Protein 7NN3 (pdb70)

Radius of gyration: 39.18 Å; Cα contacts (8 Å, |Δi|>4): 3468; chains: 4; bounding box: 88×76×135 Å

B-factor: mean 32.14, std 11.38, range [14.44, 96.77]

Secondary structure (DSSP, 8-state):
---GGG---------TTB-TTS-B--SGGGHHHHHHHHHHHHIIIII-PPP-GGG-EEEEEEETTEEEEEEEETTEEEEEEEEEE---GGGS--SSEEEEEEES-SEEE-TTT--EEE-HHHHHHTT-EEEEE-HHHHS-SSTT--SHHHHHS---SSTTT---HHHHHHHHHHHHHHHHHTTSSTTEEEEEEEEEEETHHHHHHHHHHHH-TT-SEEEEES--TTTTS-SS---TT-EETTEE--PPPPHHHHHSTTTGGGS-TTGGG-SSGGGSS--HHHHHHTTTTSEEEEEEETT-GGG-HHHHHHHHHHHHHHHHHTT-GGGEEEEEESSSSS--HHHHHHHHHHHHHHHH-PPPSS-TT--SSPPPTTT----PPP-/--PPPTTB-TTS-B--STTHHHHHHHHHHHHHIIIII-PPP--TT-EEEEEEETTEEEEEEEETTEEEEEEEEEE---GGGS--SSEEEEEEES--EEEETTTTEEEE-HHHHHHTT-EEEEE-HHHHS-SSTT--SHHHHHS---SSGGG---HHHHHHHHHHHHHHHHHTTS-TTEEEEEEEEEEETHHHHHHHHHHHH-TT-SEEEEES--TTTTS-SS---TT-EETTEE--PPPPHHHHHSTTTGGGS-TTGGG-S-GGGSS--HHHHHHTTTTSEEEEEEETT-GGG-HHHHHHHHHHHHHHHHHTT-GGGEEEEEESS-SS--HHHHHHHHHHHHHHHH-PPPSS-TT--SS---TTT------/-PPPPTTB-TTS-B--SGGGHHHHHHHHHHHHIIIII-PPP-GGGEEEEEEEETTEEEEEEEETTEEEEEEEEEE---GGGS-PSSEEEEEEES--EEEETTTTEEEE-HHHHHHTT-EEEEE-HHHHS-SSTT--SHHHHHS---SSGGG---HHHHHHHHHHHHHHHHHTTS-TTEEEEEEEEEEETHHHHHHHHHHHH-TT-SEEEEES--TTTTS-SS---TT-EETTEE--PPPPHHHHHSTTTGGGS-TTGGG-S-GGGSS--HHHHHHTTTTSEEEEEEETT-GGG-HHHHHHHHHHHHHHHHHTT-GGGEEEEEESS-SS--HHHHHHHHHHHHHHHH-PPPSS-TT--SS---TTT-------/---GGG------PPPTTB-TTS-B--STTHHHHHHHHHHHHHIIIII-PPP-GGG-EEEEEEETTEEEEEEEETTEEEEEEEEEE---GGGS--SSEEEEEEES-SEEE-TTT--EEETHHHHHHTT-EEEEE-HHHHS-SSTT--SHHHHHS---SSTTT---HHHHHHHHHHHHHHHHHTTSSTTEEEEEEEEEEETHHHHHHHHHHHH-TT-SEEEEES--TTTTS-SS---TT-EETTEE--PPPPHHHHHSTTTGGGS-TTGGG-S-GGGSS--HHHHHHTTTTSEEEEEEETT-GGG-HHHHHHHHHHHHHHHHHTT-GGGEEEEEESSSSS--HHHHHHHHHHHHHHHH-----S--S--SS---TTT------

CATH classification: 3.40.50.1820

Structure (mmCIF, N/CA/C/O backbone):
data_7NN3
#
_entry.id   7NN3
#
_cell.length_a   99.058
_cell.length_b   116.901
_cell.length_c   160.394
_cell.angle_alpha   90.000
_cell.angle_beta   90.000
_cell.angle_gamma   90.000
#
_symmetry.space_group_name_H-M   'P 21 21 21'
#
loop_
_entity.id
_entity.type
_entity.pdbx_description
1 polymer Beta-xylanase
2 non-polymer 'TRIETHYLENE GLYCOL'
3 non-polymer 1,2-ETHANEDIOL
4 non-polymer DI(HYDROXYETHYL)ETHER
5 non-polymer 'ACETATE ION'
6 water water
#
loop_
_atom_site.group_PDB
_atom_site.id
_atom_site.type_symbol
_atom_site.label_atom_id
_atom_site.label_alt_id
_atom_site.label_comp_id
_atom_site.label_asym_id
_atom_site.label_entity_id
_atom_site.label_seq_id
_atom_site.pdbx_PDB_ins_code
_atom_site.Cartn_x
_atom_site.Cartn_y
_atom_site.Cartn_z
_atom_site.occupancy
_atom_site.B_iso_or_equiv
_atom_site.auth_seq_id
_atom_site.auth_comp_id
_atom_site.auth_asym_id
_atom_site.auth_atom_id
_atom_site.pdbx_PDB_model_num
ATOM 1 N N . SER A 1 12 ? 8.08308 -0.81259 70.27087 1.000 46.82112 12 SER A N 1
ATOM 2 C CA . SER A 1 12 ? 7.99850 0.59018 70.65971 1.000 56.02198 12 SER A CA 1
ATOM 3 C C . SER A 1 12 ? 9.38245 1.16133 71.00128 1.000 46.75839 12 SER A C 1
ATOM 4 O O . SER A 1 12 ? 9.51039 2.10533 71.80007 1.000 42.64190 12 SER A O 1
ATOM 7 N N . GLU A 1 13 ? 10.42305 0.60303 70.38077 1.000 39.15891 13 GLU A N 1
ATOM 8 C CA . GLU A 1 13 ? 11.76710 1.12482 70.58263 1.000 35.39711 13 GLU A CA 1
ATOM 9 C C . GLU A 1 13 ? 12.18215 2.16040 69.54041 1.000 29.59561 13 GLU A C 1
ATOM 10 O O . GLU A 1 13 ? 13.24793 2.75979 69.68832 1.000 26.15655 13 GLU A O 1
ATOM 16 N N . ASN A 1 14 ? 11.36956 2.41477 68.51631 1.000 29.91453 14 ASN A N 1
ATOM 17 C CA . ASN A 1 14 ? 11.65789 3.50635 67.58355 1.000 25.30416 14 ASN A CA 1
ATOM 18 C C . ASN A 1 14 ? 11.41479 4.84004 68.28401 1.000 23.48820 14 ASN A C 1
ATOM 19 O O . ASN A 1 14 ? 10.26120 5.23295 68.49982 1.000 24.99776 14 ASN A O 1
ATOM 24 N N . LEU A 1 15 ? 12.49379 5.55051 68.63035 1.000 24.07773 15 LEU A N 1
ATOM 25 C CA . LEU A 1 15 ? 12.34074 6.76626 69.42337 1.000 25.74219 15 LEU A CA 1
ATOM 26 C C . LEU A 1 15 ? 11.65694 7.90344 68.67379 1.000 26.70820 15 LEU A C 1
ATOM 27 O O . LEU A 1 15 ? 11.27864 8.88545 69.31833 1.000 25.61045 15 LEU A O 1
ATOM 32 N N . TYR A 1 16 ? 11.51459 7.82590 67.34244 1.000 26.41075 16 TYR A N 1
ATOM 33 C CA . TYR A 1 16 ? 10.78209 8.87901 66.63836 1.000 18.07992 16 TYR A CA 1
ATOM 34 C C . TYR A 1 16 ? 9.35514 8.99566 67.15433 1.000 24.69930 16 TYR A C 1
ATOM 35 O O . TYR A 1 16 ? 8.73450 10.05718 67.04407 1.000 23.47550 16 TYR A O 1
ATOM 44 N N . PHE A 1 17 ? 8.81701 7.91524 67.71069 1.000 26.37068 17 PHE A N 1
ATOM 45 C CA . PHE A 1 17 ? 7.41791 7.86195 68.11103 1.000 26.52389 17 PHE A CA 1
ATOM 46 C C . PHE A 1 17 ? 7.25744 7.71859 69.61633 1.000 26.77799 17 PHE A C 1
ATOM 47 O O . PHE A 1 17 ? 6.18040 7.34713 70.09102 1.000 26.66826 17 PHE A O 1
ATOM 55 N N . GLN A 1 18 ? 8.30212 8.01677 70.38343 1.000 24.65741 18 GLN A N 1
ATOM 56 C CA . GLN A 1 18 ? 8.24617 7.87710 71.83288 1.000 26.20496 18 GLN A CA 1
ATOM 57 C C . GLN A 1 18 ? 8.36672 9.20530 72.57459 1.000 26.61175 18 GLN A C 1
ATOM 58 O O . GLN A 1 18 ? 8.47200 9.20597 73.80748 1.000 26.17086 18 GLN A O 1
ATOM 64 N N . GLY A 1 19 ? 8.38469 10.32636 71.86176 1.000 25.43493 19 GLY A N 1
ATOM 65 C CA . GLY A 1 19 ? 8.66989 11.59506 72.49740 1.000 24.03492 19 GLY A CA 1
ATOM 66 C C . GLY A 1 19 ? 7.54330 12.05965 73.40325 1.000 28.19780 19 GLY A C 1
ATOM 67 O O . GLY A 1 19 ? 6.38245 11.69671 73.23950 1.000 23.09831 19 GLY A O 1
ATOM 68 N N . HIS A 1 20 ? 7.89758 12.90301 74.37447 1.000 22.23366 20 HIS A N 1
ATOM 69 C CA . HIS A 1 20 ? 6.91844 13.46495 75.29604 1.000 23.16501 20 HIS A CA 1
ATOM 70 C C . HIS A 1 20 ? 7.47221 14.78355 75.82220 1.000 27.06593 20 HIS A C 1
ATOM 71 O O . HIS A 1 20 ? 8.62372 14.82231 76.25106 1.000 22.13669 20 HIS A O 1
ATOM 78 N N . ILE A 1 21 ? 6.67302 15.85226 75.79302 1.000 22.61117 21 ILE A N 1
ATOM 79 C CA . ILE A 1 21 ? 7.13015 17.18262 76.19196 1.000 20.18933 21 ILE A CA 1
ATOM 80 C C . ILE A 1 21 ? 6.37698 17.64066 77.44010 1.000 26.70476 21 ILE A C 1
ATOM 81 O O . ILE A 1 21 ? 5.14334 17.72373 77.42935 1.000 27.24061 21 ILE A O 1
ATOM 86 N N . GLU A 1 22 ? 7.11738 17.94860 78.50557 1.000 22.51983 22 GLU A N 1
ATOM 87 C CA . GLU A 1 22 ? 6.60336 18.65906 79.67429 1.000 28.96766 22 GLU A CA 1
ATOM 88 C C . GLU A 1 22 ? 7.08711 20.11065 79.63826 1.000 30.87013 22 GLU A C 1
ATOM 89 O O . GLU A 1 22 ? 8.11331 20.42454 79.03459 1.000 31.14177 22 GLU A O 1
ATOM 95 N N . THR A 1 23 ? 6.36386 21.00380 80.31322 1.000 30.38877 23 THR A N 1
ATOM 96 C CA . THR A 1 23 ? 6.90472 22.34879 80.49045 1.000 28.12008 23 THR A CA 1
ATOM 97 C C . THR A 1 23 ? 7.84369 22.31910 81.68067 1.000 26.22948 23 THR A C 1
ATOM 98 O O . THR A 1 23 ? 7.40390 22.06229 82.80252 1.000 30.12008 23 THR A O 1
ATOM 102 N N . LEU A 1 24 ? 9.12149 22.59320 81.44953 1.000 28.00058 24 LEU A N 1
ATOM 103 C CA . LEU A 1 24 ? 10.07937 22.67395 82.54079 1.000 31.55400 24 LEU A CA 1
ATOM 104 C C . LEU A 1 24 ? 10.24405 24.13304 82.92502 1.000 27.90883 24 LEU A C 1
ATOM 105 O O . LEU A 1 24 ? 10.74444 24.92364 82.10690 1.000 27.15660 24 LEU A O 1
ATOM 110 N N . PRO A 1 25 ? 9.84238 24.54241 84.12678 1.000 31.06745 25 PRO A N 1
ATOM 111 C CA . PRO A 1 25 ? 9.92959 25.96160 84.48448 1.000 24.88219 25 PRO A CA 1
ATOM 112 C C . PRO A 1 25 ? 11.31264 26.52816 84.18960 1.000 28.60816 25 PRO A C 1
ATOM 113 O O . PRO A 1 25 ? 12.33661 25.95847 84.58081 1.000 28.18640 25 PRO A O 1
ATOM 117 N N . ASP A 1 26 ? 11.33467 27.65407 83.47175 1.000 24.28798 26 ASP A N 1
ATOM 118 C CA . ASP A 1 26 ? 12.56818 28.19847 82.91145 1.000 23.93255 26 ASP A CA 1
ATOM 119 C C . ASP A 1 26 ? 13.41096 28.84037 84.01177 1.000 28.49844 26 ASP A C 1
ATOM 120 O O . ASP A 1 26 ? 12.95760 29.76962 84.69181 1.000 27.60097 26 ASP A O 1
ATOM 125 N N . SER A 1 27 ? 14.63815 28.34746 84.17821 1.000 24.50369 27 SER A N 1
ATOM 126 C CA . SER A 1 27 ? 15.57429 28.97532 85.10519 1.000 25.30520 27 SER A CA 1
ATOM 127 C C . SER A 1 27 ? 15.87387 30.41470 84.71221 1.000 24.81406 27 SER A C 1
ATOM 128 O O . SER A 1 27 ? 16.13959 31.25186 85.58149 1.000 23.43678 27 SER A O 1
ATOM 131 N N . PHE A 1 28 ? 15.85703 30.71307 83.41246 1.000 19.66680 28 PHE A N 1
ATOM 132 C CA . PHE A 1 28 ? 16.27249 32.01099 82.90204 1.000 25.29851 28 PHE A CA 1
ATOM 133 C C . PHE A 1 28 ? 15.10920 32.98380 82.70676 1.000 29.88882 28 PHE A C 1
ATOM 134 O O . PHE A 1 28 ? 15.26418 33.98339 81.99572 1.000 26.92092 28 PHE A O 1
ATOM 142 N N . THR A 1 29 ? 13.95798 32.72112 83.31722 1.000 23.86871 29 THR A N 1
ATOM 143 C CA . THR A 1 29 ? 12.84374 33.66457 83.32208 1.000 26.96213 29 THR A CA 1
ATOM 144 C C . THR A 1 29 ? 12.58958 34.12060 84.75464 1.000 31.69367 29 THR A C 1
ATOM 145 O O . THR A 1 29 ? 12.30414 33.29479 85.62933 1.000 28.59110 29 THR A O 1
ATOM 149 N N . PHE A 1 30 ? 12.70433 35.42844 84.99252 1.000 27.95476 30 PHE A N 1
ATOM 150 C CA . PHE A 1 30 ? 12.41101 35.98755 86.30318 1.000 29.06489 30 PHE A CA 1
ATOM 151 C C . PHE A 1 30 ? 10.95205 35.74596 86.68705 1.000 29.63821 30 PHE A C 1
ATOM 152 O O . PHE A 1 30 ? 10.08577 35.50592 85.84100 1.000 30.78782 30 PHE A O 1
ATOM 160 N N . TYR A 1 31 ? 10.67540 35.85699 87.99010 1.000 32.88291 31 TYR A N 1
ATOM 161 C CA . TYR A 1 31 ? 9.30629 35.70060 88.47459 1.000 37.98325 31 TYR A CA 1
ATOM 162 C C . TYR A 1 31 ? 8.32294 36.62812 87.75297 1.000 35.13892 31 TYR A C 1
ATOM 163 O O . TYR A 1 31 ? 7.16961 36.24947 87.52124 1.000 32.49768 31 TYR A O 1
ATOM 172 N N . ASP A 1 32 ? 8.75642 37.82731 87.36905 1.000 37.51106 32 ASP A N 1
ATOM 173 C CA . ASP A 1 32 ? 7.87911 38.78724 86.69987 1.000 36.06533 32 ASP A CA 1
ATOM 174 C C . ASP A 1 32 ? 7.84650 38.62560 85.17989 1.000 41.51628 32 ASP A C 1
ATOM 175 O O . ASP A 1 32 ? 7.35088 39.52027 84.48850 1.000 39.98243 32 ASP A O 1
ATOM 180 N N . GLY A 1 33 ? 8.38198 37.52879 84.64110 1.000 38.91211 33 GLY A N 1
ATOM 181 C CA . GLY A 1 33 ? 8.29043 37.24701 83.22300 1.000 31.36603 33 GLY A CA 1
ATOM 182 C C . GLY A 1 33 ? 9.39288 37.82500 82.36513 1.000 37.68629 33 GLY A C 1
ATOM 183 O O . GLY A 1 33 ? 9.49555 37.44942 81.18795 1.000 35.94229 33 GLY A O 1
ATOM 184 N N . THR A 1 34 ? 10.21306 38.72861 82.89864 1.000 31.45822 34 THR A N 1
ATOM 185 C CA . THR A 1 34 ? 11.35676 39.21828 82.14775 1.000 36.72377 34 THR A CA 1
ATOM 186 C C . THR A 1 34 ? 12.47103 38.16955 82.16168 1.000 37.46836 34 THR A C 1
ATOM 187 O O . THR A 1 34 ? 12.43131 37.18933 82.90607 1.000 32.28347 34 THR A O 1
ATOM 191 N N . LYS A 1 35 ? 13.48119 38.38469 81.33026 1.000 35.85327 35 LYS A N 1
ATOM 192 C CA . LYS A 1 35 ? 14.47173 37.35625 81.05657 1.000 43.32282 35 LYS A CA 1
ATOM 193 C C . LYS A 1 35 ? 15.79734 37.66214 81.73868 1.000 42.61135 35 LYS A C 1
ATOM 194 O O . LYS A 1 35 ? 16.20698 38.81985 81.83789 1.000 33.43111 35 LYS A O 1
ATOM 200 N N . VAL A 1 36 ? 16.44546 36.60767 82.22721 1.000 30.72379 36 VAL A N 1
ATOM 201 C CA . VAL A 1 36 ? 17.83047 36.67988 82.67111 1.000 32.77534 36 VAL A CA 1
ATOM 202 C C . VAL A 1 36 ? 18.72454 36.82399 81.44430 1.000 38.36798 36 VAL A C 1
ATOM 203 O O . VAL A 1 36 ? 18.76577 35.94239 80.58067 1.000 35.74595 36 VAL A O 1
ATOM 207 N N . GLN A 1 37 ? 19.45045 37.92949 81.36518 1.000 32.38236 37 GLN A N 1
ATOM 208 C CA . GLN A 1 37 ? 20.26122 38.23713 80.19895 1.000 35.28391 37 GLN A CA 1
ATOM 209 C C . GLN A 1 37 ? 21.75208 38.31085 80.48701 1.000 44.51673 37 GLN A C 1
ATOM 210 O O . GLN A 1 37 ? 22.55379 37.95947 79.61947 1.000 34.72432 37 GLN A O 1
ATOM 216 N N . ARG A 1 38 ? 22.14316 38.73924 81.68045 1.000 35.39751 38 ARG A N 1
ATOM 217 C CA . ARG A 1 38 ? 23.53056 39.03098 81.99776 1.000 38.77361 38 ARG A CA 1
ATOM 218 C C . ARG A 1 38 ? 23.94365 38.24230 83.22597 1.000 31.50857 38 ARG A C 1
ATOM 219 O O . ARG A 1 38 ? 23.10935 37.90664 84.07081 1.000 33.73409 38 ARG A O 1
ATOM 227 N N . LEU A 1 39 ? 25.24690 37.97106 83.33338 1.000 32.31424 39 LEU A N 1
ATOM 228 C CA . LEU A 1 39 ? 25.76087 37.31238 84.52911 1.000 31.90717 39 LEU A CA 1
ATOM 229 C C . LEU A 1 39 ? 25.30959 38.04152 85.79206 1.000 38.11697 39 LEU A C 1
ATOM 230 O O . LEU A 1 39 ? 24.97450 37.40831 86.79926 1.000 31.37711 39 LEU A O 1
ATOM 235 N N . SER A 1 40 ? 25.27723 39.37777 85.75442 1.000 37.45222 40 SER A N 1
ATOM 236 C CA . SER A 1 40 ? 24.84604 40.13688 86.92581 1.000 35.80735 40 SER A CA 1
ATOM 237 C C . SER A 1 40 ? 23.37617 39.90470 87.27548 1.000 35.20322 40 SER A C 1
ATOM 238 O O . SER A 1 40 ? 22.96604 40.22558 88.39634 1.000 35.39820 40 SER A O 1
ATOM 241 N N . ASP A 1 41 ? 22.57360 39.35715 86.35322 1.000 30.73408 41 ASP A N 1
ATOM 242 C CA . ASP A 1 41 ? 21.19096 39.00843 86.67667 1.000 25.95253 41 ASP A CA 1
ATOM 243 C C . ASP A 1 41 ? 21.08260 37.75036 87.52877 1.000 29.14998 41 ASP A C 1
ATOM 244 O O . ASP A 1 41 ? 20.03413 37.53684 88.14504 1.000 26.59207 41 ASP A O 1
ATOM 249 N N . TRP A 1 42 ? 22.11549 36.89073 87.55352 1.000 27.70269 42 TRP A N 1
ATOM 250 C CA . TRP A 1 42 ? 21.85564 35.56436 88.11166 1.000 28.59995 42 TRP A CA 1
ATOM 251 C C . TRP A 1 42 ? 21.62755 35.60359 89.62304 1.000 30.39469 42 TRP A C 1
ATOM 252 O O . TRP A 1 42 ? 20.71745 34.92427 90.11213 1.000 26.36545 42 TRP A O 1
ATOM 263 N N . PRO A 1 43 ? 22.41520 36.35728 90.40468 1.000 30.24720 43 PRO A N 1
ATOM 264 C CA . PRO A 1 43 ? 22.17536 36.36825 91.86138 1.000 34.98230 43 PRO A CA 1
ATOM 265 C C . PRO A 1 43 ? 20.74661 36.70975 92.23612 1.000 26.94104 43 PRO A C 1
ATOM 266 O O . PRO A 1 43 ? 20.19184 36.11541 93.17221 1.000 28.62202 43 PRO A O 1
ATOM 270 N N . LYS A 1 44 ? 20.13734 37.66550 91.53199 1.000 30.33871 44 LYS A N 1
ATOM 271 C CA . LYS A 1 44 ? 18.75525 38.01949 91.82252 1.000 29.55429 44 LYS A CA 1
ATOM 272 C C . LYS A 1 44 ? 17.81435 36.87477 91.47510 1.000 28.34673 44 LYS A C 1
ATOM 273 O O . LYS A 1 44 ? 16.86135 36.60034 92.21340 1.000 25.13940 44 LYS A O 1
ATOM 279 N N . ARG A 1 45 ? 18.05605 36.19997 90.34824 1.000 23.87600 45 ARG A N 1
ATOM 280 C CA . ARG A 1 45 ? 17.20715 35.06801 89.99113 1.000 23.02039 45 ARG A CA 1
ATOM 281 C C . ARG A 1 45 ? 17.36599 33.92788 90.98841 1.000 21.05907 45 ARG A C 1
ATOM 282 O O . ARG A 1 45 ? 16.37858 33.28989 91.37151 1.000 24.62926 45 ARG A O 1
ATOM 290 N N . ALA A 1 46 ? 18.60182 33.65046 91.41557 1.000 21.04711 46 ALA A N 1
ATOM 291 C CA . ALA A 1 46 ? 18.81585 32.58619 92.39196 1.000 24.94270 46 ALA A CA 1
ATOM 292 C C . ALA A 1 46 ? 18.06277 32.86392 93.68811 1.000 31.37373 46 ALA A C 1
ATOM 293 O O . ALA A 1 46 ? 17.49612 31.94589 94.28962 1.000 23.35789 46 ALA A O 1
ATOM 295 N N . GLN A 1 47 ? 18.04537 34.12230 94.14575 1.000 24.64426 47 GLN A N 1
ATOM 296 C CA . GLN A 1 47 ? 17.30850 34.41831 95.37101 1.000 27.54509 47 GLN A CA 1
ATOM 297 C C . GLN A 1 47 ? 15.81171 34.14747 95.20339 1.000 25.00301 47 GLN A C 1
ATOM 298 O O . GLN A 1 47 ? 15.16150 33.64118 96.12874 1.000 24.27048 47 GLN A O 1
ATOM 304 N N . GLU A 1 48 ? 15.25171 34.45966 94.02612 1.000 24.43973 48 GLU A N 1
ATOM 305 C CA . GLU A 1 48 ? 13.84765 34.14702 93.75772 1.000 25.13469 48 GLU A CA 1
ATOM 306 C C . GLU A 1 48 ? 13.58961 32.65266 93.86156 1.000 23.52769 48 GLU A C 1
ATOM 307 O O . GLU A 1 48 ? 12.58671 32.22338 94.44706 1.000 24.35333 48 GLU A O 1
ATOM 313 N N . LEU A 1 49 ? 14.48386 31.84480 93.28469 1.000 25.40253 49 LEU A N 1
ATOM 314 C CA . LEU A 1 49 ? 14.31636 30.39624 93.33873 1.000 23.27546 49 LEU A CA 1
ATOM 315 C C . LEU A 1 49 ? 14.44227 29.88313 94.76308 1.000 21.22760 49 LEU A C 1
ATOM 316 O O . LEU A 1 49 ? 13.70708 28.97667 95.16444 1.000 22.18090 49 LEU A O 1
ATOM 321 N N . LYS A 1 50 ? 15.36737 30.44660 95.54602 1.000 19.98805 50 LYS A N 1
ATOM 322 C CA . LYS A 1 50 ? 15.45577 30.07054 96.95368 1.000 28.41224 50 LYS A CA 1
ATOM 323 C C . LYS A 1 50 ? 14.16722 30.39597 97.69480 1.000 25.71794 50 LYS A C 1
ATOM 324 O O . LYS A 1 50 ? 13.69855 29.60229 98.52151 1.000 22.29015 50 LYS A O 1
ATOM 330 N N . ASP A 1 51 ? 13.59693 31.57385 97.44412 1.000 24.10027 51 ASP A N 1
ATOM 331 C CA . ASP A 1 51 ? 12.33295 31.91016 98.09304 1.000 25.69888 51 ASP A CA 1
ATOM 332 C C . ASP A 1 51 ? 11.22207 30.95607 97.66545 1.000 24.15798 51 ASP A C 1
ATOM 333 O O . ASP A 1 51 ? 10.41004 30.53354 98.49281 1.000 26.55452 51 ASP A O 1
ATOM 338 N N . LEU A 1 52 ? 11.18785 30.57852 96.38440 1.000 24.52723 52 LEU A N 1
ATOM 339 C CA . LEU A 1 52 ? 10.15600 29.65471 95.91156 1.000 26.20988 52 LEU A CA 1
ATOM 340 C C . LEU A 1 52 ? 10.29819 28.28941 96.56463 1.000 22.54618 52 LEU A C 1
ATOM 341 O O . LEU A 1 52 ? 9.31009 27.69520 97.01195 1.000 21.82725 52 LEU A O 1
ATOM 346 N N . TYR A 1 53 ? 11.52589 27.77018 96.61451 1.000 19.65385 53 TYR A N 1
ATOM 347 C CA . TYR A 1 53 ? 11.74318 26.44587 97.19106 1.000 21.68400 53 TYR A CA 1
ATOM 348 C C . TYR A 1 53 ? 11.42580 26.43372 98.68432 1.000 25.04434 53 TYR A C 1
ATOM 349 O O . TYR A 1 53 ? 10.87993 25.45049 99.20245 1.000 24.29290 53 TYR A O 1
ATOM 358 N N . GLN A 1 54 ? 11.75243 27.51450 99.39432 1.000 23.87220 54 GLN A N 1
ATOM 359 C CA . GLN A 1 54 ? 11.43525 27.57128 100.81835 1.000 24.94577 54 GLN A CA 1
ATOM 360 C C . GLN A 1 54 ? 9.92911 27.63716 101.04735 1.000 27.53673 54 GLN A C 1
ATOM 361 O O . GLN A 1 54 ? 9.38121 26.89355 101.87362 1.000 26.04802 54 GLN A O 1
ATOM 367 N N . PHE A 1 55 ? 9.24012 28.52049 100.32389 1.000 23.17728 55 PHE A N 1
ATOM 368 C CA . PHE A 1 55 ? 7.81167 28.69783 100.56661 1.000 28.21421 55 PHE A CA 1
ATOM 369 C C . PHE A 1 55 ? 7.00814 27.47723 100.13164 1.000 29.30434 55 PHE A C 1
ATOM 370 O O . PHE A 1 55 ? 6.08038 27.05920 100.83533 1.000 24.79171 55 PHE A O 1
ATOM 378 N N . TYR A 1 56 ? 7.34376 26.88975 98.98015 1.000 26.67577 56 TYR A N 1
ATOM 379 C CA . TYR A 1 56 ? 6.48219 25.88597 98.36179 1.000 27.00364 56 TYR A CA 1
ATOM 380 C C . TYR A 1 56 ? 6.91364 24.44611 98.60825 1.000 27.41671 56 TYR A C 1
ATOM 381 O O . TYR A 1 56 ? 6.16131 23.53544 98.24599 1.000 25.97849 56 TYR A O 1
ATOM 390 N N . MET A 1 57 ? 8.07240 24.20457 99.22548 1.000 22.79022 57 MET A N 1
ATOM 391 C CA . MET A 1 57 ? 8.52972 22.82445 99.34465 1.000 23.37034 57 MET A CA 1
ATOM 392 C C . MET A 1 57 ? 9.22713 22.49358 100.66964 1.000 24.83455 57 MET A C 1
ATOM 393 O O . MET A 1 57 ? 8.77401 21.60962 101.40468 1.000 22.62506 57 MET A O 1
ATOM 398 N N . TYR A 1 58 ? 10.32884 23.17461 100.99535 1.000 22.55400 58 TYR A N 1
ATOM 399 C CA . TYR A 1 58 ? 11.15214 22.75208 102.12402 1.000 24.48236 58 TYR A CA 1
ATOM 400 C C . TYR A 1 58 ? 10.88601 23.51259 103.42053 1.000 22.70640 58 TYR A C 1
ATOM 401 O O . TYR A 1 58 ? 11.28494 23.03457 104.49231 1.000 24.88921 58 TYR A O 1
ATOM 410 N N . GLY A 1 59 ? 10.22867 24.66547 103.36151 1.000 24.22069 59 GLY A N 1
ATOM 411 C CA . GLY A 1 59 ? 10.22193 25.57061 104.49610 1.000 25.89963 59 GLY A CA 1
ATOM 412 C C . GLY A 1 59 ? 11.48356 26.41898 104.50197 1.000 28.19458 59 GLY A C 1
ATOM 413 O O . GLY A 1 59 ? 12.40376 26.22441 103.70457 1.000 25.71990 59 GLY A O 1
ATOM 414 N N . TYR A 1 60 ? 11.53846 27.36098 105.44459 1.000 25.02413 60 TYR A N 1
ATOM 415 C CA . TYR A 1 60 ? 12.55001 28.40984 105.44431 1.000 25.47890 60 TYR A CA 1
ATOM 416 C C . TYR A 1 60 ? 13.73884 28.04444 106.32311 1.000 30.47525 60 TYR A C 1
ATOM 417 O O . TYR A 1 60 ? 13.58079 27.51513 107.42692 1.000 32.16923 60 TYR A O 1
ATOM 426 N N . LYS A 1 61 ? 14.92726 28.30403 105.80362 1.000 25.76111 61 LYS A N 1
ATOM 427 C CA . LYS A 1 61 ? 16.13081 28.27369 106.61024 1.000 30.75623 61 LYS A CA 1
ATOM 428 C C . LYS A 1 61 ? 16.07250 29.42921 107.60909 1.000 33.55942 61 LYS A C 1
ATOM 429 O O . LYS A 1 61 ? 15.71871 30.55226 107.22366 1.000 28.01166 61 LYS A O 1
ATOM 435 N N . PRO A 1 62 ? 16.37060 29.20310 108.88749 1.000 31.65814 62 PRO A N 1
ATOM 436 C CA . PRO A 1 62 ? 16.34847 30.31631 109.84602 1.000 28.13434 62 PRO A CA 1
ATOM 437 C C . PRO A 1 62 ? 17.51434 31.26824 109.62333 1.000 33.95280 62 PRO A C 1
ATOM 438 O O . PRO A 1 62 ? 18.54314 30.93386 109.02804 1.000 29.47949 62 PRO A O 1
ATOM 442 N N . ASP A 1 63 ? 17.32287 32.48870 110.11125 1.000 38.89510 63 ASP A N 1
ATOM 443 C CA . ASP A 1 63 ? 18.35532 33.51165 110.07923 1.000 39.16683 63 ASP A CA 1
ATOM 444 C C . ASP A 1 63 ? 19.58307 33.05581 110.86531 1.000 37.57754 63 ASP A C 1
ATOM 445 O O . ASP A 1 63 ? 19.52547 32.90669 112.09067 1.000 42.26459 63 ASP A O 1
ATOM 450 N N . THR A 1 64 ? 20.70376 32.84478 110.17215 1.000 38.27214 64 THR A N 1
ATOM 451 C CA . THR A 1 64 ? 21.91163 32.33957 110.82306 1.000 39.99682 64 THR A CA 1
ATOM 452 C C . THR A 1 64 ? 22.59547 33.38986 111.70450 1.000 45.04561 64 THR A C 1
ATOM 453 O O . THR A 1 64 ? 23.35275 33.02495 112.61448 1.000 43.80963 64 THR A O 1
ATOM 457 N N . SER A 1 65 ? 22.32310 34.67748 111.47934 1.000 42.18070 65 SER A N 1
ATOM 458 C CA . SER A 1 65 ? 23.05590 35.74094 112.16222 1.000 45.19580 65 SER A CA 1
ATOM 459 C C . SER A 1 65 ? 22.81787 35.76807 113.66685 1.000 42.33483 65 SER A C 1
ATOM 460 O O . SER A 1 65 ? 23.63264 36.34402 114.39639 1.000 52.67015 65 SER A O 1
ATOM 463 N N . VAL A 1 66 ? 21.73530 35.17254 114.15445 1.000 43.19759 66 VAL A N 1
ATOM 464 C CA . VAL A 1 66 ? 21.40961 35.22423 115.57470 1.000 40.78945 66 VAL A CA 1
ATOM 465 C C . VAL A 1 66 ? 21.61412 33.86916 116.25690 1.000 43.20359 66 VAL A C 1
ATOM 466 O O . VAL A 1 66 ? 21.13195 33.65832 117.36833 1.000 45.31776 66 VAL A O 1
ATOM 470 N N . GLU A 1 67 ? 22.33487 32.95039 115.62043 1.000 38.07575 67 GLU A N 1
ATOM 471 C CA . GLU A 1 67 ? 22.73909 31.70037 116.25061 1.000 39.66610 67 GLU A CA 1
ATOM 472 C C . GLU A 1 67 ? 24.15896 31.82839 116.78771 1.000 38.76411 67 GLU A C 1
ATOM 473 O O . GLU A 1 67 ? 25.06595 32.25338 116.06557 1.000 49.88940 67 GLU A O 1
ATOM 479 N N . ASP A 1 68 ? 24.34943 31.44144 118.03977 1.000 33.21511 68 ASP A N 1
ATOM 480 C CA . ASP A 1 68 ? 25.66399 31.40602 118.67124 1.000 36.73163 68 ASP A CA 1
ATOM 481 C C . ASP A 1 68 ? 26.14485 29.95608 118.72695 1.000 33.51128 68 ASP A C 1
ATOM 482 O O . ASP A 1 68 ? 25.60572 29.14195 119.48932 1.000 34.87889 68 ASP A O 1
ATOM 487 N N . VAL A 1 69 ? 27.17527 29.63837 117.94818 1.000 30.56997 69 VAL A N 1
ATOM 488 C CA . VAL A 1 69 ? 27.67423 28.27056 117.82709 1.000 31.56688 69 VAL A CA 1
ATOM 489 C C . VAL A 1 69 ? 28.94509 28.11506 118.66404 1.000 31.50573 69 VAL A C 1
ATOM 490 O O . VAL A 1 69 ? 29.92010 28.84936 118.46666 1.000 37.64611 69 VAL A O 1
ATOM 494 N N . THR A 1 70 ? 28.94661 27.14826 119.58416 1.000 26.64054 70 THR A N 1
ATOM 495 C CA . THR A 1 70 ? 30.13076 26.74169 120.33674 1.000 30.43312 70 THR A CA 1
ATOM 496 C C . THR A 1 70 ? 30.37360 25.24807 120.14024 1.000 31.12672 70 THR A C 1
ATOM 497 O O . THR A 1 70 ? 29.55950 24.53587 119.54860 1.000 30.96815 70 THR A O 1
ATOM 501 N N . TYR A 1 71 ? 31.51313 24.76598 120.63198 1.000 29.37250 71 TYR A N 1
ATOM 502 C CA . TYR A 1 71 ? 31.91260 23.39734 120.34308 1.000 32.81647 71 TYR A CA 1
ATOM 503 C C . TYR A 1 71 ? 32.80141 22.86284 121.45029 1.000 32.84401 71 TYR A C 1
ATOM 504 O O . TYR A 1 71 ? 33.38410 23.61431 122.23265 1.000 32.07735 71 TYR A O 1
ATOM 513 N N . SER A 1 72 ? 32.92106 21.54178 121.48009 1.000 32.04047 72 SER A N 1
ATOM 514 C CA . SER A 1 72 ? 33.85660 20.86878 122.36104 1.000 32.26863 72 SER A CA 1
ATOM 515 C C . SER A 1 72 ? 34.35686 19.62324 121.64728 1.000 32.56602 72 SER A C 1
ATOM 516 O O . SER A 1 72 ? 33.58388 18.92833 120.98771 1.000 35.32909 72 SER A O 1
ATOM 519 N N . VAL A 1 73 ? 35.65210 19.35744 121.75637 1.000 29.21252 73 VAL A N 1
ATOM 520 C CA . VAL A 1 73 ? 36.27029 18.21466 121.10036 1.000 34.00233 73 VAL A CA 1
ATOM 521 C C . VAL A 1 73 ? 36.76869 17.26520 122.17679 1.000 41.21998 73 VAL A C 1
ATOM 522 O O . VAL A 1 73 ? 37.44138 17.68662 123.12318 1.000 44.56524 73 VAL A O 1
ATOM 526 N N . ASN A 1 74 ? 36.44263 15.98685 122.03237 1.000 40.50482 74 ASN A N 1
ATOM 527 C CA . ASN A 1 74 ? 36.86015 14.96567 122.99006 1.000 40.74228 74 ASN A CA 1
ATOM 528 C C . ASN A 1 74 ? 37.18905 13.70550 122.19790 1.000 41.65693 74 ASN A C 1
ATOM 529 O O . ASN A 1 74 ? 36.28426 12.99054 121.75048 1.000 39.34169 74 ASN A O 1
ATOM 534 N N . GLY A 1 75 ? 38.47580 13.43278 122.03927 1.000 35.23802 75 GLY A N 1
ATOM 535 C CA . GLY A 1 75 ? 38.88054 12.31445 121.20482 1.000 43.28494 75 GLY A CA 1
ATOM 536 C C . GLY A 1 75 ? 38.39071 12.52922 119.78366 1.000 39.13224 75 GLY A C 1
ATOM 537 O O . GLY A 1 75 ? 38.73393 13.52353 119.13503 1.000 40.74360 75 GLY A O 1
ATOM 538 N N . ASN A 1 76 ? 37.57383 11.59257 119.29351 1.000 40.58916 76 ASN A N 1
ATOM 539 C CA . ASN A 1 76 ? 37.02670 11.61622 117.94012 1.000 35.09371 76 ASN A CA 1
ATOM 540 C C . ASN A 1 76 ? 35.65687 12.28869 117.85386 1.000 34.14775 76 ASN A C 1
ATOM 541 O O . ASN A 1 76 ? 35.04245 12.28511 116.78088 1.000 34.24856 76 ASN A O 1
ATOM 546 N N . THR A 1 77 ? 35.16413 12.86560 118.94463 1.000 28.00909 77 THR A N 1
ATOM 547 C CA . THR A 1 77 ? 33.81186 13.40404 118.99931 1.000 33.80849 77 THR A CA 1
ATOM 548 C C . THR A 1 77 ? 33.87223 14.92517 119.03202 1.000 35.99445 77 THR A C 1
ATOM 549 O O .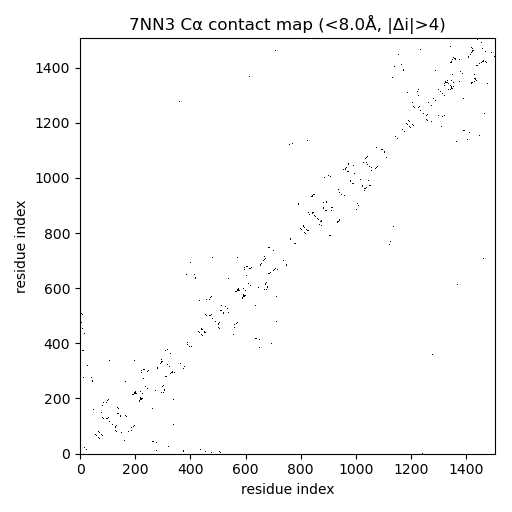 THR A 1 77 ? 34.50785 15.51175 119.91395 1.000 31.90406 77 THR A O 1
ATOM 553 N N . LEU A 1 78 ? 33.20747 15.55370 118.07386 1.000 27.10423 78 LEU A N 1
ATOM 554 C CA . LEU A 1 78 ? 33.01569 16.99570 118.05194 1.000 25.32729 78 LEU A CA 1
ATOM 555 C C . LEU A 1 78 ? 31.58308 17.26684 118.48565 1.000 30.87416 78 LEU A C 1
ATOM 556 O O . LEU A 1 78 ? 30.63556 16.91466 117.77389 1.000 29.23751 78 LEU A O 1
ATOM 561 N N . THR A 1 79 ? 31.41948 17.87406 119.65659 1.000 25.94379 79 THR A N 1
ATOM 562 C CA . THR A 1 79 ? 30.10235 18.27093 120.13415 1.000 28.79965 79 THR A CA 1
ATOM 563 C C . THR A 1 79 ? 29.80647 19.68837 119.65180 1.000 33.05192 79 THR A C 1
ATOM 564 O O . THR A 1 79 ? 30.56636 20.62353 119.93859 1.000 31.85314 79 THR A O 1
ATOM 568 N N . ILE A 1 80 ? 28.71115 19.83676 118.90588 1.000 26.60008 80 ILE A N 1
ATOM 569 C CA . ILE A 1 80 ? 28.24669 21.12350 118.40692 1.000 30.25558 80 ILE A CA 1
ATOM 570 C C . ILE A 1 80 ? 27.11132 21.59256 119.30609 1.000 34.30011 80 ILE A C 1
ATOM 571 O O . ILE A 1 80 ? 26.17857 20.83065 119.58007 1.000 33.32478 80 ILE A O 1
ATOM 576 N N . THR A 1 81 ? 27.17302 22.84754 119.74839 1.000 30.99392 81 THR A N 1
ATOM 577 C CA . THR A 1 81 ? 26.13703 23.43529 120.58923 1.000 24.91840 81 THR A CA 1
ATOM 578 C C . THR A 1 81 ? 25.69574 24.74353 119.95527 1.000 28.72199 81 THR A C 1
ATOM 579 O O . THR A 1 81 ? 26.53328 25.57158 119.58669 1.000 29.62391 81 THR A O 1
ATOM 583 N N . VAL A 1 82 ? 24.39041 24.93399 119.82515 1.000 28.68120 82 VAL A N 1
ATOM 584 C CA . VAL A 1 82 ? 23.84723 26.15370 119.24166 1.000 28.01060 82 VAL A CA 1
ATOM 585 C C . VAL A 1 82 ? 22.85949 26.77505 120.21642 1.000 27.33030 82 VAL A C 1
ATOM 586 O O . VAL A 1 82 ? 22.04923 26.06753 120.82947 1.000 31.29541 82 VAL A O 1
ATOM 590 N N . LYS A 1 83 ? 22.91697 28.10190 120.34116 1.000 29.53532 83 LYS A N 1
ATOM 591 C CA . LYS A 1 83 ? 22.04636 28.86082 121.22783 1.000 31.12392 83 LYS A CA 1
ATOM 592 C C . LYS A 1 83 ? 21.25305 29.87482 120.41420 1.000 30.14217 83 LYS A C 1
ATOM 593 O O . LYS A 1 83 ? 21.82842 30.64219 119.63537 1.000 31.18969 83 LYS A O 1
ATOM 599 N N . VAL A 1 84 ? 19.93145 29.85930 120.58491 1.000 31.99844 84 VAL A N 1
ATOM 600 C CA . VAL A 1 84 ? 19.01336 30.76295 119.89866 1.000 29.98639 84 VAL A CA 1
ATOM 601 C C . VAL A 1 84 ? 18.05424 31.31721 120.94585 1.000 42.61178 84 VAL A C 1
ATOM 602 O O . VAL A 1 84 ? 17.31118 30.55054 121.57332 1.000 43.14299 84 VAL A O 1
ATOM 606 N N . GLY A 1 85 ? 18.06684 32.63674 121.13622 1.000 38.44319 85 GLY A N 1
ATOM 607 C CA . GLY A 1 85 ? 17.34255 33.20409 122.26511 1.000 37.44149 85 GLY A CA 1
ATOM 608 C C . GLY A 1 85 ? 17.77616 32.55062 123.56871 1.000 45.96524 85 GLY A C 1
ATOM 609 O O . GLY A 1 85 ? 18.97381 32.43191 123.86820 1.000 39.71250 85 GLY A O 1
ATOM 610 N N . ASP A 1 86 ? 16.80178 32.09707 124.35923 1.000 44.06622 86 ASP A N 1
ATOM 611 C CA . ASP A 1 86 ? 17.08786 31.49374 125.65351 1.000 46.19027 86 ASP A CA 1
ATOM 612 C C . ASP A 1 86 ? 17.14741 29.97472 125.58385 1.000 49.25674 86 ASP A C 1
ATOM 613 O O . ASP A 1 86 ? 17.10926 29.31472 126.62283 1.000 43.86230 86 ASP A O 1
ATOM 618 N N . LYS A 1 87 ? 17.24394 29.41101 124.38542 1.000 46.69479 87 LYS A N 1
ATOM 619 C CA . LYS A 1 87 ? 17.25410 27.97248 124.17421 1.000 41.61194 87 LYS A CA 1
ATOM 620 C C . LYS A 1 87 ? 18.61583 27.53930 123.64526 1.000 36.69298 87 LYS A C 1
ATOM 621 O O . LYS A 1 87 ? 19.27852 28.28224 122.91568 1.000 36.99038 87 LYS A O 1
ATOM 627 N N . GLN A 1 88 ? 19.03498 26.32981 124.00845 1.000 39.90347 88 GLN A N 1
ATOM 628 C CA . GLN A 1 88 ? 20.24876 25.79446 123.41481 1.000 36.63783 88 GLN A CA 1
ATOM 629 C C . GLN A 1 88 ? 20.13694 24.28389 123.26355 1.000 38.94767 88 GLN A C 1
ATOM 630 O O . GLN A 1 88 ? 19.43743 23.61059 124.02522 1.000 32.05764 88 GLN A O 1
ATOM 636 N N . ALA A 1 89 ? 20.82941 23.76609 122.25008 1.000 33.71164 89 ALA A N 1
ATOM 637 C CA . ALA A 1 89 ? 20.72535 22.37437 121.85505 1.000 33.57518 89 ALA A CA 1
ATOM 638 C C . ALA A 1 89 ? 22.07195 21.93802 121.30053 1.000 28.38782 89 ALA A C 1
ATOM 639 O O . ALA A 1 89 ? 22.81878 22.75401 120.75349 1.000 33.02812 89 ALA A O 1
ATOM 641 N N . SER A 1 90 ? 22.38649 20.65112 121.47496 1.000 27.57979 90 SER A N 1
ATOM 642 C CA . SER A 1 90 ? 23.67155 20.08584 121.09281 1.000 29.66727 90 SER A CA 1
ATOM 643 C C . SER A 1 90 ? 23.47995 18.79395 120.31785 1.000 30.80862 90 SER A C 1
ATOM 644 O O . SER A 1 90 ? 22.48682 18.07945 120.49793 1.000 33.42656 90 SER A O 1
ATOM 647 N N . PHE A 1 91 ? 24.46055 18.48281 119.47316 1.000 27.21652 91 PHE A N 1
ATOM 648 C CA . PHE A 1 91 ? 24.54810 17.15711 118.87680 1.000 23.68795 91 PHE A CA 1
ATOM 649 C C . PHE A 1 91 ? 26.01153 16.85437 118.59594 1.000 23.94039 91 PHE A C 1
ATOM 650 O O . PHE A 1 91 ? 26.84658 17.75694 118.49653 1.000 30.29512 91 PHE A O 1
ATOM 658 N N . ASN A 1 92 ? 26.31060 15.56578 118.50610 1.000 24.19980 92 ASN A N 1
ATOM 659 C CA . ASN A 1 92 ? 27.66120 15.05496 118.32551 1.000 26.22618 92 ASN A CA 1
ATOM 660 C C . ASN A 1 92 ? 27.94427 14.69494 116.86899 1.000 35.23835 92 ASN A C 1
ATOM 661 O O . ASN A 1 92 ? 27.09785 14.11802 116.17921 1.000 28.41668 92 ASN A O 1
ATOM 666 N N . ALA A 1 93 ? 29.15777 15.00481 116.42469 1.000 27.00761 93 ALA A N 1
ATOM 667 C CA . ALA A 1 93 ? 29.68149 14.57435 115.13830 1.000 28.40207 93 ALA A CA 1
ATOM 668 C C . ALA A 1 93 ? 30.96550 13.79302 115.37180 1.000 30.85374 93 ALA A C 1
ATOM 669 O O . ALA A 1 93 ? 31.71853 14.08393 116.30727 1.000 30.30743 93 ALA A O 1
ATOM 671 N N . THR A 1 94 ? 31.20170 12.78111 114.53684 1.000 24.70960 94 THR A N 1
ATOM 672 C CA . THR A 1 94 ? 32.39597 11.95355 114.63489 1.000 25.83944 94 THR A CA 1
ATOM 673 C C . THR A 1 94 ? 33.42258 12.40186 113.59837 1.000 32.67728 94 THR A C 1
ATOM 674 O O . THR A 1 94 ? 33.09412 12.55807 112.41539 1.000 26.72793 94 THR A O 1
ATOM 678 N N . VAL A 1 95 ? 34.66362 12.59828 114.04200 1.000 24.17308 95 VAL A N 1
ATOM 679 C CA . VAL A 1 95 ? 35.73081 13.15180 113.21112 1.000 27.80287 95 VAL A CA 1
ATOM 680 C C . VAL A 1 95 ? 36.74286 12.05634 112.91608 1.000 25.20510 95 VAL A C 1
ATOM 681 O O . VAL A 1 95 ? 37.12644 11.29702 113.81136 1.000 29.70014 95 VAL A O 1
ATOM 685 N N . ARG A 1 96 ? 37.18312 11.97667 111.66341 1.000 21.25689 96 ARG A N 1
ATOM 686 C CA . ARG A 1 96 ? 38.31523 11.12979 111.30220 1.000 26.21549 96 ARG A CA 1
ATOM 687 C C . ARG A 1 96 ? 39.26153 11.91917 110.40221 1.000 29.59117 96 ARG A C 1
ATOM 688 O O . ARG A 1 96 ? 38.82914 12.50100 109.39956 1.000 25.71924 96 ARG A O 1
ATOM 696 N N . LEU A 1 97 ? 40.56807 11.94141 110.76074 1.000 25.66710 97 LEU A N 1
ATOM 697 C CA . LEU A 1 97 ? 41.51314 12.72515 109.95956 1.000 26.13581 97 LEU A CA 1
ATOM 698 C C . LEU A 1 97 ? 42.51363 11.82442 109.24791 1.000 21.34147 97 LEU A C 1
ATOM 699 O O . LEU A 1 97 ? 42.78854 10.70732 109.70267 1.000 30.58330 97 LEU A O 1
ATOM 704 N N . PRO A 1 98 ? 43.06106 12.26867 108.11680 1.000 26.84006 98 PRO A N 1
ATOM 705 C CA . PRO A 1 98 ? 44.14721 11.51605 107.47824 1.000 29.53847 98 PRO A CA 1
ATOM 706 C C . PRO A 1 98 ? 45.39148 11.51575 108.35034 1.000 41.47279 98 PRO A C 1
ATOM 707 O O . PRO A 1 98 ? 45.53414 12.32173 109.27048 1.000 36.12404 98 PRO A O 1
ATOM 711 N N . GLN A 1 99 ? 46.29979 10.59276 108.04240 1.000 44.73294 99 GLN A N 1
ATOM 712 C CA . GLN A 1 99 ? 47.64241 10.58922 108.60681 1.000 51.66371 99 GLN A CA 1
ATOM 713 C C . GLN A 1 99 ? 48.62942 11.14203 107.57797 1.000 55.76393 99 GLN A C 1
ATOM 714 O O . GLN A 1 99 ? 48.28207 11.41923 106.42562 1.000 52.34627 99 GLN A O 1
ATOM 720 N N . ALA A 1 100 ? 49.88451 11.29576 108.00306 1.000 61.65716 100 ALA A N 1
ATOM 721 C CA . ALA A 1 100 ? 50.89545 11.82272 107.08894 1.000 64.42125 100 ALA A CA 1
ATOM 722 C C . ALA A 1 100 ? 51.13681 10.88647 105.90438 1.000 57.94514 100 ALA A C 1
ATOM 723 O O . ALA A 1 100 ? 51.40513 11.35133 104.78775 1.000 56.64173 100 ALA A O 1
ATOM 725 N N . ASN A 1 101 ? 51.02982 9.57136 106.11942 1.000 54.57395 101 ASN A N 1
ATOM 726 C CA . ASN A 1 101 ? 51.30067 8.59964 105.06265 1.000 63.23793 101 ASN A CA 1
ATOM 727 C C . ASN A 1 101 ? 50.35073 8.71592 103.87256 1.000 58.02134 101 ASN A C 1
ATOM 728 O O . ASN A 1 101 ? 50.55225 8.01574 102.87223 1.000 57.40881 101 ASN A O 1
ATOM 733 N N . SER A 1 102 ? 49.32034 9.55924 103.95152 1.000 48.74902 102 SER A N 1
ATOM 734 C CA . SER A 1 102 ? 48.45319 9.77981 102.80009 1.000 43.35747 102 SER A CA 1
ATOM 735 C C . SER A 1 102 ? 49.13583 10.59515 101.71521 1.000 46.82304 102 SER A C 1
ATOM 736 O O . SER A 1 102 ? 48.57933 10.73144 100.61813 1.000 40.94478 102 SER A O 1
ATOM 739 N N . GLY A 1 103 ? 50.31823 11.13916 101.99279 1.000 46.64848 103 GLY A N 1
ATOM 740 C CA . GLY A 1 103 ? 50.94938 12.05275 101.06748 1.000 44.98374 103 GLY A CA 1
ATOM 741 C C . GLY A 1 103 ? 50.41336 13.46365 101.11643 1.000 45.38450 103 GLY A C 1
ATOM 742 O O . GLY A 1 103 ? 50.77533 14.27769 100.25704 1.000 43.71935 103 GLY A O 1
ATOM 743 N N . TYR A 1 104 ? 49.55927 13.78001 102.09209 1.000 38.99680 104 TYR A N 1
ATOM 744 C CA . TYR A 1 104 ? 48.98580 15.10884 102.24199 1.000 39.34514 104 TYR A CA 1
ATOM 745 C C . TYR A 1 104 ? 49.21798 15.60802 103.65930 1.000 33.68927 104 TYR A C 1
ATOM 746 O O . TYR A 1 104 ? 49.21095 14.82254 104.61146 1.000 46.35503 104 TYR A O 1
ATOM 755 N N . GLN A 1 105 ? 49.43988 16.91128 103.78606 1.000 44.35338 105 GLN A N 1
ATOM 756 C CA . GLN A 1 105 ? 49.65878 17.58955 105.05450 1.000 40.34907 105 GLN A CA 1
ATOM 757 C C . GLN A 1 105 ? 48.44722 18.43300 105.42724 1.000 37.34552 105 GLN A C 1
ATOM 758 O O . GLN A 1 105 ? 47.67145 18.84481 104.55473 1.000 33.04195 105 GLN A O 1
ATOM 764 N N . PRO A 1 106 ? 48.27155 18.73926 106.71150 1.000 35.12668 106 PRO A N 1
ATOM 765 C CA . PRO A 1 106 ? 47.13878 19.57993 107.13384 1.000 35.31921 106 PRO A CA 1
ATOM 766 C C . PRO A 1 106 ? 47.35022 21.01626 106.70157 1.000 38.77491 106 PRO A C 1
ATOM 767 O O . PRO A 1 106 ? 48.49607 21.44806 106.50273 1.000 33.68060 106 PRO A O 1
ATOM 771 N N . PRO A 1 107 ? 46.27017 21.80102 106.56085 1.000 37.97012 107 PRO A N 1
ATOM 772 C CA . PRO A 1 107 ? 44.87167 21.39103 106.76498 1.000 32.60501 107 PRO A CA 1
ATOM 773 C C . PRO A 1 107 ? 44.28896 20.59185 105.59414 1.000 35.40919 107 PRO A C 1
ATOM 774 O O . PRO A 1 107 ? 44.72557 20.76006 104.45481 1.000 37.71733 107 PRO A O 1
ATOM 778 N N . TYR A 1 108 ? 43.29933 19.73484 105.87895 1.000 28.01572 108 TYR A N 1
ATOM 779 C CA . TYR A 1 108 ? 42.75130 18.84305 104.86932 1.000 26.90549 108 TYR A CA 1
ATOM 780 C C . TYR A 1 108 ? 41.36017 19.28943 104.44989 1.000 24.30707 108 TYR A C 1
ATOM 781 O O . TYR A 1 108 ? 40.60741 19.84475 105.26043 1.000 24.22230 108 TYR A O 1
ATOM 790 N N . PRO A 1 109 ? 40.97714 19.04113 103.19738 1.000 27.51270 109 PRO A N 1
ATOM 791 C CA . PRO A 1 109 ? 39.55831 19.15035 102.84246 1.000 24.56640 109 PRO A CA 1
ATOM 792 C C . PRO A 1 109 ? 38.77660 18.17748 103.70288 1.000 22.52928 109 PRO A C 1
ATOM 793 O O . PRO A 1 109 ? 39.32874 17.21488 104.24129 1.000 23.13590 109 PRO A O 1
ATOM 797 N N . VAL A 1 110 ? 37.48166 18.42568 103.83976 1.000 22.16423 110 VAL A N 1
ATOM 798 C CA . VAL A 1 110 ? 36.65996 17.61940 104.73610 1.000 22.04930 110 VAL A CA 1
ATOM 799 C C . VAL A 1 110 ? 35.36229 17.21922 104.03622 1.000 20.60106 110 VAL A C 1
ATOM 800 O O . VAL A 1 110 ? 34.69520 18.05663 103.41337 1.000 22.06981 110 VAL A O 1
ATOM 804 N N . ILE A 1 111 ? 35.01472 15.94038 104.14032 1.000 23.38716 111 ILE A N 1
ATOM 805 C CA . ILE A 1 111 ? 33.70422 15.44227 103.73654 1.000 23.79187 111 ILE A CA 1
ATOM 806 C C . ILE A 1 111 ? 32.78800 15.46009 104.95601 1.000 23.50205 111 ILE A C 1
ATOM 807 O O . ILE A 1 111 ? 33.05527 14.78648 105.95360 1.000 22.48105 111 ILE A O 1
ATOM 812 N N . ILE A 1 112 ? 31.73343 16.26036 104.89180 1.000 18.83618 112 ILE A N 1
ATOM 813 C CA . ILE A 1 112 ? 30.68467 16.26182 105.90524 1.000 20.57202 112 ILE A CA 1
ATOM 814 C C . ILE A 1 112 ? 29.56730 15.36438 105.37862 1.000 21.90103 112 ILE A C 1
ATOM 815 O O . ILE A 1 112 ? 28.92523 15.68294 104.37400 1.000 23.56193 112 ILE A O 1
ATOM 820 N N . SER A 1 113 ? 29.37208 14.22105 106.02970 1.000 19.36354 113 SER A N 1
ATOM 821 C CA . SER A 1 113 ? 28.41291 13.20285 105.61786 1.000 23.72788 113 SER A CA 1
ATOM 822 C C . SER A 1 113 ? 27.19877 13.22904 106.53790 1.000 23.63337 113 SER A C 1
ATOM 823 O O . SER A 1 113 ? 27.33911 13.16373 107.76764 1.000 21.84060 113 SER A O 1
ATOM 826 N N . LEU A 1 114 ? 26.01591 13.32468 105.93678 1.000 22.24857 114 LEU A N 1
ATOM 827 C CA . LEU A 1 114 ? 24.74799 13.15218 106.64001 1.000 26.30633 114 LEU A CA 1
ATOM 828 C C . LEU A 1 114 ? 24.50294 11.65606 106.74061 1.000 24.62631 114 LEU A C 1
ATOM 829 O O . LEU A 1 114 ? 24.10944 11.01267 105.75988 1.000 21.77184 114 LEU A O 1
ATOM 834 N N . GLY A 1 115 ? 24.73975 11.09472 107.92695 1.000 28.61539 115 GLY A N 1
ATOM 835 C CA . GLY A 1 115 ? 24.83707 9.66132 108.09489 1.000 23.32135 115 GLY A CA 1
ATOM 836 C C . GLY A 1 115 ? 26.27786 9.20463 107.93831 1.000 25.20307 115 GLY A C 1
ATOM 837 O O . GLY A 1 115 ? 27.15954 9.95078 107.50749 1.000 24.24625 115 GLY A O 1
ATOM 838 N N . TYR A 1 116 ? 26.53223 7.95696 108.31175 1.000 22.02625 116 TYR A N 1
ATOM 839 C CA . TYR A 1 116 ? 27.87903 7.41513 108.15117 1.000 26.51716 116 TYR A CA 1
ATOM 840 C C . TYR A 1 116 ? 28.21828 7.26591 106.67629 1.000 25.67898 116 TYR A C 1
ATOM 841 O O . TYR A 1 116 ? 27.36095 6.92897 105.85952 1.000 24.63149 116 TYR A O 1
ATOM 850 N N . LEU A 1 117 ? 29.48317 7.52067 106.33536 1.000 24.24291 117 LEU A N 1
ATOM 851 C CA . LEU A 1 117 ? 29.98165 7.25721 104.98326 1.000 27.43816 117 LEU A CA 1
ATOM 852 C C . LEU A 1 117 ? 30.27999 5.75889 104.87428 1.000 28.06199 117 LEU A C 1
ATOM 853 O O . LEU A 1 117 ? 31.42664 5.30831 104.91979 1.000 24.52916 117 LEU A O 1
ATOM 858 N N . ALA A 1 118 ? 29.21727 4.96444 104.74791 1.000 24.53251 118 ALA A N 1
ATOM 859 C CA . ALA A 1 118 ? 29.36731 3.52105 104.87180 1.000 25.69677 118 ALA A CA 1
ATOM 860 C C . ALA A 1 118 ? 28.25581 2.80401 104.11940 1.000 24.45194 118 ALA A C 1
ATOM 861 O O . ALA A 1 118 ? 27.09918 3.23612 104.13789 1.000 26.48474 118 ALA A O 1
ATOM 863 N N . GLY A 1 119 ? 28.62438 1.70451 103.46397 1.000 21.78322 119 GLY A N 1
ATOM 864 C CA . GLY A 1 119 ? 27.67139 0.88472 102.74374 1.000 23.43401 119 GLY A CA 1
ATOM 865 C C . GLY A 1 119 ? 27.14292 -0.26170 103.58974 1.000 25.76093 119 GLY A C 1
ATOM 866 O O . GLY A 1 119 ? 27.64358 -0.55529 104.68135 1.000 26.92825 119 GLY A O 1
ATOM 867 N N . PHE A 1 120 ? 26.11083 -0.92109 103.06560 1.000 24.06795 120 PHE A N 1
ATOM 868 C CA . PHE A 1 120 ? 25.42799 -2.00115 103.77017 1.000 26.14554 120 PHE A CA 1
ATOM 869 C C . PHE A 1 120 ? 25.58373 -3.30588 102.99875 1.000 21.25657 120 PHE A C 1
ATOM 870 O O . PHE A 1 120 ? 25.25846 -3.36956 101.81148 1.000 25.23768 120 PHE A O 1
ATOM 878 N N . ASN A 1 121 ? 26.06037 -4.34266 103.68364 1.000 21.81208 121 ASN A N 1
ATOM 879 C CA . ASN A 1 121 ? 26.23385 -5.67012 103.09913 1.000 23.57628 121 ASN A CA 1
ATOM 880 C C . ASN A 1 121 ? 24.94583 -6.46453 103.31713 1.000 25.45423 121 ASN A C 1
ATOM 881 O O . ASN A 1 121 ? 24.63911 -6.86315 104.44901 1.000 23.45651 121 ASN A O 1
ATOM 886 N N . TRP A 1 122 ? 24.19928 -6.71620 102.23958 1.000 22.54806 122 TRP A N 1
ATOM 887 C CA . TRP A 1 122 ? 22.91966 -7.40971 102.39439 1.000 24.78046 122 TRP A CA 1
ATOM 888 C C . TRP A 1 122 ? 23.06971 -8.89283 102.70323 1.000 26.14923 122 TRP A C 1
ATOM 889 O O . TRP A 1 122 ? 22.07522 -9.51579 103.08865 1.000 27.28772 122 TRP A O 1
ATOM 900 N N . GLN A 1 123 ? 24.26492 -9.47224 102.54107 1.000 22.07102 123 GLN A N 1
ATOM 901 C CA . GLN A 1 123 ? 24.48269 -10.86044 102.95975 1.000 24.92021 123 GLN A CA 1
ATOM 902 C C . GLN A 1 123 ? 24.53779 -10.97157 104.47916 1.000 29.63852 123 GLN A C 1
ATOM 903 O O . GLN A 1 123 ? 23.86086 -11.81363 105.08656 1.000 29.79508 123 GLN A O 1
ATOM 909 N N . THR A 1 124 ? 25.34326 -10.12142 105.10762 1.000 28.38622 124 THR A N 1
ATOM 910 C CA . THR A 1 124 ? 25.65301 -10.21141 106.52848 1.000 24.88421 124 THR A CA 1
ATOM 911 C C . THR A 1 124 ? 24.92243 -9.17759 107.36750 1.000 23.62844 124 THR A C 1
ATOM 912 O O . THR A 1 124 ? 24.86531 -9.32242 108.59490 1.000 25.69656 124 THR A O 1
ATOM 916 N N . TRP A 1 125 ? 24.35810 -8.15085 106.73217 1.000 26.15010 125 TRP A N 1
ATOM 917 C CA . TRP A 1 125 ? 23.77530 -7.00124 107.41119 1.000 23.13387 125 TRP A CA 1
ATOM 918 C C . TRP A 1 125 ? 24.81356 -6.23684 108.23824 1.000 29.27516 125 TRP A C 1
ATOM 919 O O . TRP A 1 125 ? 24.45957 -5.53128 109.19480 1.000 23.40048 125 TRP A O 1
ATOM 930 N N . GLN A 1 126 ? 26.09120 -6.34269 107.87678 1.000 25.14705 126 GLN A N 1
ATOM 931 C CA . GLN A 1 126 ? 27.12820 -5.49632 108.45407 1.000 27.57673 126 GLN A CA 1
ATOM 932 C C . GLN A 1 126 ? 27.41096 -4.30360 107.54740 1.000 27.05620 126 GLN A C 1
ATOM 933 O O . GLN A 1 126 ? 27.12453 -4.32020 106.35043 1.000 27.31422 126 GLN A O 1
ATOM 939 N N . PHE A 1 127 ? 27.97700 -3.25840 108.13710 1.000 26.81080 127 PHE A N 1
ATOM 940 C CA . PHE A 1 127 ? 28.29085 -2.06128 107.37370 1.000 25.95481 127 PHE A CA 1
ATOM 941 C C . PHE A 1 127 ? 29.73725 -2.10479 106.88525 1.000 27.53097 127 PHE A C 1
ATOM 942 O O . PHE A 1 127 ? 30.58845 -2.79480 107.44498 1.000 29.86175 127 PHE A O 1
ATOM 950 N N . ILE A 1 128 ? 30.00037 -1.37989 105.80258 1.000 24.93563 128 ILE A N 1
ATOM 951 C CA . ILE A 1 128 ? 31.33315 -1.29956 105.21510 1.000 26.00791 128 ILE A CA 1
ATOM 952 C C . ILE A 1 128 ? 31.76950 0.15691 105.28798 1.000 30.17043 128 ILE A C 1
ATOM 953 O O . ILE A 1 128 ? 31.14153 1.02896 104.67629 1.000 24.78306 128 ILE A O 1
ATOM 958 N N . ASP A 1 129 ? 32.82707 0.41948 106.04443 1.000 23.98812 129 ASP A N 1
ATOM 959 C CA . ASP A 1 129 ? 33.26012 1.78209 106.32604 1.000 27.47892 129 ASP A CA 1
ATOM 960 C C . ASP A 1 129 ? 34.07685 2.32426 105.15637 1.000 27.27705 129 ASP A C 1
ATOM 961 O O . ASP A 1 129 ? 35.20709 1.88448 104.93203 1.000 36.52304 129 ASP A O 1
ATOM 966 N N . TYR A 1 130 ? 33.54110 3.29609 104.42307 1.000 23.89674 130 TYR A N 1
ATOM 967 C CA . TYR A 1 130 ? 34.32122 3.91602 103.35543 1.000 23.91548 130 TYR A CA 1
ATOM 968 C C . TYR A 1 130 ? 35.02150 5.20494 103.79125 1.000 26.01875 130 TYR A C 1
ATOM 969 O O . TYR A 1 130 ? 35.70523 5.82855 102.97088 1.000 23.24686 130 TYR A O 1
ATOM 978 N N . SER A 1 131 ? 34.88549 5.61880 105.05690 1.000 22.08123 131 SER A N 1
ATOM 979 C CA . SER A 1 131 ? 35.70446 6.73411 105.52055 1.000 25.56955 131 SER A CA 1
ATOM 980 C C . SER A 1 131 ? 37.19227 6.40614 105.43735 1.000 26.84754 131 SER A C 1
ATOM 981 O O . SER A 1 131 ? 38.01334 7.32534 105.39224 1.000 25.82887 131 SER A O 1
ATOM 984 N N . THR A 1 132 ? 37.55335 5.11918 105.41280 1.000 23.90443 132 THR A N 1
ATOM 985 C CA . THR A 1 132 ? 38.94845 4.72741 105.20989 1.000 32.58182 132 THR A CA 1
ATOM 986 C C . THR A 1 132 ? 39.45274 5.13752 103.82628 1.000 33.89801 132 THR A C 1
ATOM 987 O O . THR A 1 132 ? 40.57706 5.64112 103.69003 1.000 27.32221 132 THR A O 1
ATOM 991 N N . ASN A 1 133 ? 38.65151 4.88878 102.77789 1.000 25.64457 133 ASN A N 1
ATOM 992 C CA . ASN A 1 133 ? 39.03209 5.33927 101.43732 1.000 28.17781 133 ASN A CA 1
ATOM 993 C C . ASN A 1 133 ? 39.29837 6.83455 101.41915 1.000 24.75232 133 ASN A C 1
ATOM 994 O O . ASN A 1 133 ? 40.17663 7.31012 100.69437 1.000 25.24231 133 ASN A O 1
ATOM 999 N N . ALA A 1 134 ? 38.50209 7.60030 102.15759 1.000 23.29768 134 ALA A N 1
ATOM 1000 C CA . ALA A 1 134 ? 38.62291 9.04937 102.09270 1.000 25.71355 134 ALA A CA 1
ATOM 1001 C C . ALA A 1 134 ? 39.88946 9.52269 102.79758 1.000 28.86014 134 ALA A C 1
ATOM 1002 O O . ALA A 1 134 ? 40.65995 10.31123 102.23958 1.000 24.05269 134 ALA A O 1
ATOM 1004 N N . VAL A 1 135 ? 40.12770 9.05535 104.02818 1.000 26.71629 135 VAL A N 1
ATOM 1005 C CA . VAL A 1 135 ? 41.28804 9.56934 104.75242 1.000 23.41624 135 VAL A CA 1
ATOM 1006 C C . VAL A 1 135 ? 42.57368 9.11485 104.08151 1.000 24.75935 135 VAL A C 1
ATOM 1007 O O . VAL A 1 135 ? 43.57914 9.82751 104.11328 1.000 28.38875 135 VAL A O 1
ATOM 1011 N N . ASN A 1 136 ? 42.56828 7.93872 103.45305 1.000 24.52605 136 ASN A N 1
ATOM 1012 C CA . ASN A 1 136 ? 43.75897 7.48829 102.74429 1.000 29.76497 136 ASN A CA 1
ATOM 1013 C C . ASN A 1 136 ? 44.05355 8.33423 101.51964 1.000 31.31632 136 ASN A C 1
ATOM 1014 O O . ASN A 1 136 ? 45.17451 8.29116 101.00747 1.000 26.68448 136 ASN A O 1
ATOM 1019 N N . ARG A 1 137 ? 43.07597 9.09344 101.03289 1.000 25.61315 137 ARG A N 1
ATOM 1020 C CA . ARG A 1 137 ? 43.30353 10.00348 99.92129 1.000 29.22084 137 ARG A CA 1
ATOM 1021 C C . ARG A 1 137 ? 43.36891 11.44859 100.39048 1.000 27.14771 137 ARG A C 1
ATOM 1022 O O . ARG A 1 137 ? 43.27378 12.37763 99.57929 1.000 27.78923 137 ARG A O 1
ATOM 1030 N N . GLY A 1 138 ? 43.55897 11.64314 101.69222 1.000 27.79402 138 GLY A N 1
ATOM 1031 C CA . GLY A 1 138 ? 43.81291 12.96023 102.23251 1.000 25.51940 138 GLY A CA 1
ATOM 1032 C C . GLY A 1 138 ? 42.57694 13.79234 102.47835 1.000 25.96066 138 GLY A C 1
ATOM 1033 O O . GLY A 1 138 ? 42.66340 15.02362 102.46084 1.000 23.59517 138 GLY A O 1
ATOM 1034 N N . TYR A 1 139 ? 41.42461 13.15872 102.70127 1.000 25.88679 139 TYR A N 1
ATOM 1035 C CA . TYR A 1 139 ? 40.19360 13.85400 103.06811 1.000 25.10476 139 TYR A CA 1
ATOM 1036 C C . TYR A 1 139 ? 39.81860 13.50031 104.50009 1.000 24.15343 139 TYR A C 1
ATOM 1037 O O . TYR A 1 139 ? 39.68671 12.31770 104.83686 1.000 24.37968 139 TYR A O 1
ATOM 1046 N N . ALA A 1 140 ? 39.62620 14.52377 105.32754 1.000 18.38443 140 ALA A N 1
ATOM 1047 C CA . ALA A 1 140 ? 38.96566 14.32549 106.60939 1.000 23.39449 140 ALA A CA 1
ATOM 1048 C C . ALA A 1 140 ? 37.51287 13.92810 106.37590 1.000 23.76705 140 ALA A C 1
ATOM 1049 O O . ALA A 1 140 ? 36.91751 14.26929 105.35132 1.000 23.31898 140 ALA A O 1
ATOM 1051 N N . VAL A 1 141 ? 36.93579 13.20227 107.33580 1.000 22.88544 141 VAL A N 1
ATOM 1052 C CA . VAL A 1 141 ? 35.52234 12.83530 107.28851 1.000 19.93123 141 VAL A CA 1
ATOM 1053 C C . VAL A 1 141 ? 34.88688 13.18913 108.62470 1.000 28.14794 141 VAL A C 1
ATOM 1054 O O . VAL A 1 141 ? 35.33715 12.71449 109.67659 1.000 25.39943 141 VAL A O 1
ATOM 1058 N N . ILE A 1 142 ? 33.84094 14.00653 108.58468 1.000 20.42358 142 ILE A N 1
ATOM 1059 C CA . ILE A 1 142 ? 33.00500 14.28939 109.74525 1.000 25.53183 142 ILE A CA 1
ATOM 1060 C C . ILE A 1 142 ? 31.59712 13.83347 109.40388 1.000 28.04221 142 ILE A C 1
ATOM 1061 O O . ILE A 1 142 ? 31.00905 14.30569 108.41964 1.000 26.77208 142 ILE A O 1
ATOM 1066 N N . SER A 1 143 ? 31.05344 12.92645 110.20839 1.000 23.36681 143 SER A N 1
ATOM 1067 C CA . SER A 1 143 ? 29.68762 12.46138 110.02393 1.000 22.27234 143 SER A CA 1
ATOM 1068 C C . SER A 1 143 ? 28.85783 12.79065 111.26030 1.000 27.67664 143 SER A C 1
ATOM 1069 O O . SER A 1 143 ? 29.37772 12.85074 112.38280 1.000 27.91953 143 SER A O 1
ATOM 1072 N N . PHE A 1 144 ? 27.56447 13.01334 111.05246 1.000 23.01826 144 PHE A N 1
ATOM 1073 C CA . PHE A 1 144 ? 26.62089 13.08126 112.15688 1.000 21.45521 144 PHE A CA 1
ATOM 1074 C C . PHE A 1 144 ? 25.40410 12.22862 111.83689 1.000 22.65990 144 PHE A C 1
ATOM 1075 O O . PHE A 1 144 ? 25.20620 11.79018 110.70790 1.000 23.26609 144 PHE A O 1
ATOM 1083 N N . MET A 1 145 ? 24.59075 11.99496 112.87166 1.000 27.46679 145 MET A N 1
ATOM 1084 C CA . MET A 1 145 ? 23.36148 11.22646 112.75781 1.000 26.41369 145 MET A CA 1
ATOM 1085 C C . MET A 1 145 ? 22.21439 12.20292 112.56983 1.000 24.13244 145 MET A C 1
ATOM 1086 O O . MET A 1 145 ? 21.84564 12.89740 113.53284 1.000 25.18168 145 MET A O 1
ATOM 1091 N N . PRO A 1 146 ? 21.62067 12.30160 111.37819 1.000 24.19801 146 PRO A N 1
ATOM 1092 C CA . PRO A 1 146 ? 20.61416 13.35916 111.15132 1.000 19.48557 146 PRO A CA 1
ATOM 1093 C C . PRO A 1 146 ? 19.42379 13.32592 112.11965 1.000 22.03540 146 PRO A C 1
ATOM 1094 O O . PRO A 1 146 ? 18.85203 14.38523 112.41786 1.000 24.19526 146 PRO A O 1
ATOM 1098 N N . ASN A 1 147 ? 19.01814 12.15099 112.61125 1.000 24.46482 147 ASN A N 1
ATOM 1099 C CA . ASN A 1 147 ? 17.91980 12.11018 113.57781 1.000 27.22176 147 ASN A CA 1
ATOM 1100 C C . ASN A 1 147 ? 18.25333 12.86972 114.85718 1.000 26.98890 147 ASN A C 1
ATOM 1101 O O . ASN A 1 147 ? 17.33962 13.30795 115.56903 1.000 26.60709 147 ASN A O 1
ATOM 1106 N N . ASP A 1 148 ? 19.53859 13.01275 115.19658 1.000 24.71222 148 ASP A N 1
ATOM 1107 C CA . ASP A 1 148 ? 19.85747 13.81706 116.37575 1.000 24.80347 148 ASP A CA 1
ATOM 1108 C C . ASP A 1 148 ? 19.43920 15.26468 116.17168 1.000 27.38659 148 ASP A C 1
ATOM 1109 O O . ASP A 1 148 ? 19.06354 15.95057 117.13197 1.000 27.95485 148 ASP A O 1
ATOM 1114 N N . VAL A 1 149 ? 19.49994 15.74441 114.93061 1.000 24.05285 149 VAL A N 1
ATOM 1115 C CA . VAL A 1 149 ? 19.14419 17.12438 114.61775 1.000 22.14856 149 VAL A CA 1
ATOM 1116 C C . VAL A 1 149 ? 17.64388 17.25779 114.39170 1.000 25.46260 149 VAL A C 1
ATOM 1117 O O . VAL A 1 149 ? 17.01899 18.20983 114.86710 1.000 24.86544 149 VAL A O 1
ATOM 1121 N N . ALA A 1 150 ? 17.05567 16.29404 113.68709 1.000 26.88031 150 ALA A N 1
ATOM 1122 C CA . ALA A 1 150 ? 15.61346 16.22328 113.48178 1.000 25.89772 150 ALA A CA 1
ATOM 1123 C C . ALA A 1 150 ? 15.21401 14.76825 113.27579 1.000 23.16965 150 ALA A C 1
ATOM 1124 O O . ALA A 1 150 ? 15.75476 14.10214 112.38540 1.000 21.37346 150 ALA A O 1
ATOM 1126 N N . ARG A 1 151 ? 14.24980 14.27815 114.06188 1.000 28.26456 151 ARG A N 1
ATOM 1127 C CA . ARG A 1 151 ? 13.79492 12.90287 113.86174 1.000 24.37969 151 ARG A CA 1
ATOM 1128 C C . ARG A 1 151 ? 13.10154 12.73873 112.51914 1.000 24.41319 151 ARG A C 1
ATOM 1129 O O . ARG A 1 151 ? 12.39453 13.62674 112.02675 1.000 23.65136 151 ARG A O 1
ATOM 1137 N N . ASP A 1 152 ? 13.26176 11.55011 111.95921 1.000 24.50409 152 ASP A N 1
ATOM 1138 C CA . ASP A 1 152 ? 12.67634 11.22631 110.66426 1.000 24.83043 152 ASP A CA 1
ATOM 1139 C C . ASP A 1 152 ? 11.21192 10.80616 110.83828 1.000 26.41726 152 ASP A C 1
ATOM 1140 O O . ASP A 1 152 ? 10.80344 9.68635 110.53144 1.000 23.69987 152 ASP A O 1
ATOM 1145 N N . ASP A 1 153 ? 10.41402 11.73462 111.35905 1.000 23.86534 153 ASP A N 1
ATOM 1146 C CA . ASP A 1 153 ? 8.98289 11.50762 111.54966 1.000 26.38267 153 ASP A CA 1
ATOM 1147 C C . ASP A 1 153 ? 8.33365 12.85660 111.83176 1.000 31.03170 153 ASP A C 1
ATOM 1148 O O . ASP A 1 153 ? 8.99126 13.90209 111.80381 1.000 29.58445 153 ASP A O 1
ATOM 1153 N N A SER A 1 154 ? 7.03251 12.82033 112.12101 0.500 27.79476 154 SER A N 1
ATOM 1154 N N B SER A 1 154 ? 7.03236 12.82548 112.11881 0.500 27.79509 154 SER A N 1
ATOM 1155 C CA A SER A 1 154 ? 6.23733 14.02126 112.31726 0.500 29.00268 154 SER A CA 1
ATOM 1156 C CA B SER A 1 154 ? 6.24678 14.03567 112.31278 0.500 29.00271 154 SER A CA 1
ATOM 1157 C C A SER A 1 154 ? 6.17015 14.46675 113.77932 0.500 28.19033 154 SER A C 1
ATOM 1158 C C B SER A 1 154 ? 6.22012 14.52152 113.76128 0.500 28.20934 154 SER A C 1
ATOM 1159 O O A SER A 1 154 ? 5.29032 15.25590 114.13084 0.500 28.84512 154 SER A O 1
ATOM 1160 O O B SER A 1 154 ? 5.41731 15.39858 114.08522 0.500 28.70690 154 SER A O 1
ATOM 1165 N N . SER A 1 155 ? 7.08050 13.99239 114.63311 1.000 27.11985 155 SER A N 1
ATOM 1166 C CA . SER A 1 155 ? 7.14327 14.50257 116.00447 1.000 28.57651 155 SER A CA 1
ATOM 1167 C C . SER A 1 155 ? 7.73101 15.90755 116.07240 1.000 30.79628 155 SER A C 1
ATOM 1168 O O . SER A 1 155 ? 7.48853 16.62803 117.04892 1.000 29.63041 155 SER A O 1
ATOM 1171 N N . TYR A 1 156 ? 8.49000 16.31433 115.05518 1.000 27.64684 156 TYR A N 1
ATOM 1172 C CA . TYR A 1 156 ? 9.21228 17.58739 115.04626 1.000 27.34581 156 TYR A CA 1
ATOM 1173 C C . TYR A 1 156 ? 9.97976 17.78542 116.35081 1.000 24.16227 156 TYR A C 1
ATOM 1174 O O . TYR A 1 156 ? 9.76906 18.73963 117.10314 1.000 27.35851 156 TYR A O 1
ATOM 1183 N N . THR A 1 157 ? 10.89036 16.84404 116.59418 1.000 28.63638 157 THR A N 1
ATOM 1184 C CA . THR A 1 157 ? 11.79747 16.86407 117.72973 1.000 29.27710 157 THR A CA 1
ATOM 1185 C C . THR A 1 157 ? 13.22778 16.70781 117.22688 1.000 29.38065 157 THR A C 1
ATOM 1186 O O . THR A 1 157 ? 13.46903 16.26233 116.09795 1.000 31.68792 157 THR A O 1
ATOM 1190 N N . GLY A 1 158 ? 14.17135 17.04381 118.09650 1.000 27.30476 158 GLY A N 1
ATOM 1191 C CA . GLY A 1 158 ? 15.58418 17.06448 117.77226 1.000 29.65140 158 GLY A CA 1
ATOM 1192 C C . GLY A 1 158 ? 16.18615 18.44440 117.97855 1.000 27.32784 158 GLY A C 1
ATOM 1193 O O . GLY A 1 158 ? 15.49328 19.43569 118.18523 1.000 25.27393 158 GLY A O 1
ATOM 1194 N N . ALA A 1 159 ? 17.51809 18.48661 117.89807 1.000 26.91042 159 ALA A N 1
ATOM 1195 C CA . ALA A 1 159 ? 18.23208 19.72649 118.20117 1.000 29.36352 159 ALA A CA 1
ATOM 1196 C C . ALA A 1 159 ? 17.69053 20.90959 117.39759 1.000 25.53182 159 ALA A C 1
ATOM 1197 O O . ALA A 1 159 ? 17.49683 21.99920 117.94976 1.000 25.53875 159 ALA A O 1
ATOM 1199 N N . PHE A 1 160 ? 17.40858 20.72242 116.09839 1.000 19.90023 160 PHE A N 1
ATOM 1200 C CA . PHE A 1 160 ? 16.85811 21.83589 115.32248 1.000 23.39096 160 PHE A CA 1
ATOM 1201 C C . PHE A 1 160 ? 15.53906 22.33440 115.91037 1.000 24.84660 160 PHE A C 1
ATOM 1202 O O . PHE A 1 160 ? 15.33277 23.54201 116.07363 1.000 25.48106 160 PHE A O 1
ATOM 1210 N N . TYR A 1 161 ? 14.61024 21.42439 116.19041 1.000 26.78274 161 TYR A N 1
ATOM 1211 C CA . TYR A 1 161 ? 13.29422 21.87063 116.63591 1.000 28.83461 161 TYR A CA 1
ATOM 1212 C C . TYR A 1 161 ? 13.28781 22.30555 118.09893 1.000 24.41028 161 TYR A C 1
ATOM 1213 O O . TYR A 1 161 ? 12.40387 23.06763 118.49232 1.000 32.11375 161 TYR A O 1
ATOM 1222 N N . THR A 1 162 ? 14.25165 21.86697 118.90614 1.000 26.26184 162 THR A N 1
ATOM 1223 C CA . THR A 1 162 ? 14.41221 22.49727 120.21575 1.000 28.70229 162 THR A CA 1
ATOM 1224 C C . THR A 1 162 ? 14.62859 24.00040 120.06643 1.000 34.10802 162 THR A C 1
ATOM 1225 O O . THR A 1 162 ? 14.03695 24.80057 120.80141 1.000 30.14214 162 THR A O 1
ATOM 1229 N N . LEU A 1 163 ? 15.45181 24.40724 119.09505 1.000 31.86153 163 LEU A N 1
ATOM 1230 C CA . LEU A 1 163 ? 15.73504 25.82894 118.91341 1.000 29.49525 163 LEU A CA 1
ATOM 1231 C C . LEU A 1 163 ? 14.65848 26.52738 118.10020 1.000 31.36589 163 LEU A C 1
ATOM 1232 O O . LEU A 1 163 ? 14.41220 27.71647 118.30863 1.000 28.30367 163 LEU A O 1
ATOM 1237 N N . TYR A 1 164 ? 14.02507 25.82435 117.16043 1.000 28.85674 164 TYR A N 1
ATOM 1238 C CA . TYR A 1 164 ? 13.02876 26.40857 116.26476 1.000 25.20162 164 TYR A CA 1
ATOM 1239 C C . TYR A 1 164 ? 11.79459 25.51700 116.28732 1.000 34.63363 164 TYR A C 1
ATOM 1240 O O . TYR A 1 164 ? 11.57941 24.70884 115.37189 1.000 32.82879 164 TYR A O 1
ATOM 1249 N N . PRO A 1 165 ? 10.96129 25.63065 117.32319 1.000 36.39499 165 PRO A N 1
ATOM 1250 C CA . PRO A 1 165 ? 9.78875 24.75571 117.41426 1.000 29.48416 165 PRO A CA 1
ATOM 1251 C C . PRO A 1 165 ? 8.91352 24.87056 116.17355 1.000 34.40157 165 PRO A C 1
ATOM 1252 O O . PRO A 1 165 ? 8.68087 25.95954 115.64242 1.000 31.96253 165 PRO A O 1
ATOM 1256 N N . HIS A 1 166 ? 8.45780 23.71728 115.69757 1.000 31.02732 166 HIS A N 1
ATOM 1257 C CA . HIS A 1 166 ? 7.65069 23.65812 114.49051 1.000 34.28269 166 HIS A CA 1
ATOM 1258 C C . HIS A 1 166 ? 6.24431 24.17918 114.76147 1.000 34.50262 166 HIS A C 1
ATOM 1259 O O . HIS A 1 166 ? 5.66886 23.93861 115.82301 1.000 29.76319 166 HIS A O 1
ATOM 1266 N N . SER A 1 167 ? 5.68961 24.89104 113.79042 1.000 32.09815 167 SER A N 1
ATOM 1267 C CA . SER A 1 167 ? 4.27175 25.22278 113.78308 1.000 41.55495 167 SER A CA 1
ATOM 1268 C C . SER A 1 167 ? 3.85111 25.34423 112.32794 1.000 41.18289 167 SER A C 1
ATOM 1269 O O . SER A 1 167 ? 4.66421 25.17068 111.41638 1.000 38.52123 167 SER A O 1
ATOM 1272 N N . ASN A 1 168 ? 2.57834 25.65414 112.10151 1.000 45.73562 168 ASN A N 1
ATOM 1273 C CA . ASN A 1 168 ? 2.11206 25.81926 110.73170 1.000 46.98797 168 ASN A CA 1
ATOM 1274 C C . ASN A 1 168 ? 2.21957 27.25447 110.23713 1.000 43.61214 168 ASN A C 1
ATOM 1275 O O . ASN A 1 168 ? 1.84758 27.52708 109.09114 1.000 45.24663 168 ASN A O 1
ATOM 1280 N N . LYS A 1 169 ? 2.73209 28.16822 111.05781 1.000 39.42011 169 LYS A N 1
ATOM 1281 C CA . LYS A 1 169 ? 3.07134 29.49609 110.56881 1.000 42.95215 169 LYS A CA 1
ATOM 1282 C C . LYS A 1 169 ? 4.23457 29.39988 109.58526 1.000 43.72789 169 LYS A C 1
ATOM 1283 O O . LYS A 1 169 ? 5.19655 28.65439 109.80316 1.000 41.03752 169 LYS A O 1
ATOM 1289 N N . VAL A 1 170 ? 4.13762 30.16698 108.49528 1.000 42.74650 170 VAL A N 1
ATOM 1290 C CA . VAL A 1 170 ? 5.06683 30.01562 107.37601 1.000 39.90323 170 VAL A CA 1
ATOM 1291 C C . VAL A 1 170 ? 6.51399 30.05633 107.85795 1.000 45.30101 170 VAL A C 1
ATOM 1292 O O . VAL A 1 170 ? 7.34382 29.24709 107.42516 1.000 41.46003 170 VAL A O 1
ATOM 1296 N N . GLU A 1 171 ? 6.83635 30.97256 108.78710 1.000 40.94078 171 GLU A N 1
ATOM 1297 C CA . GLU A 1 171 ? 8.21573 31.08234 109.26254 1.000 39.67827 171 GLU A CA 1
ATOM 1298 C C . GLU A 1 171 ? 8.63243 29.87745 110.09672 1.000 39.77393 171 GLU A C 1
ATOM 1299 O O . GLU A 1 171 ? 9.82954 29.58136 110.19116 1.000 44.09390 171 GLU A O 1
ATOM 1305 N N . ASN A 1 172 ? 7.68332 29.18193 110.72286 1.000 32.25546 172 ASN A N 1
ATOM 1306 C CA . ASN A 1 172 ? 8.04030 28.07299 111.59435 1.000 35.09992 172 ASN A CA 1
ATOM 1307 C C . ASN A 1 172 ? 7.81938 26.71068 110.96333 1.000 30.50075 172 ASN A C 1
ATOM 1308 O O . ASN A 1 172 ? 8.18881 25.70367 111.57417 1.000 28.69025 172 ASN A O 1
ATOM 1313 N N . ASP A 1 173 ? 7.20276 26.65378 109.78450 1.000 31.65939 173 ASP A N 1
ATOM 1314 C CA . ASP A 1 173 ? 6.86844 25.38276 109.14302 1.000 35.70368 173 ASP A CA 1
ATOM 1315 C C . ASP A 1 173 ? 8.06762 24.93554 108.30444 1.000 28.16648 173 ASP A C 1
ATOM 1316 O O . ASP A 1 173 ? 8.05237 24.93596 107.07482 1.000 33.33268 173 ASP A O 1
ATOM 1321 N N . THR A 1 174 ? 9.14164 24.58680 109.00083 1.000 29.16038 174 THR A N 1
ATOM 1322 C CA . THR A 1 174 ? 10.36140 24.13044 108.34758 1.000 32.21615 174 THR A CA 1
ATOM 1323 C C . THR A 1 174 ? 10.38407 22.60594 108.35265 1.000 29.05934 174 THR A C 1
ATOM 1324 O O . THR A 1 174 ? 10.20036 21.98146 109.40354 1.000 26.60257 174 THR A O 1
ATOM 1328 N N . GLY A 1 175 ? 10.58808 22.00558 107.17133 1.000 25.59689 175 GLY A N 1
ATOM 1329 C CA . GLY A 1 175 ? 10.57231 20.55762 107.07220 1.000 21.11223 175 GLY A CA 1
ATOM 1330 C C . GLY A 1 175 ? 11.86370 19.90532 107.54652 1.000 23.38671 175 GLY A C 1
ATOM 1331 O O . GLY A 1 175 ? 12.88402 20.55122 107.77798 1.000 20.49251 175 GLY A O 1
ATOM 1332 N N . VAL A 1 176 ? 11.81952 18.57507 107.64241 1.000 21.24367 176 VAL A N 1
ATOM 1333 C CA . VAL A 1 176 ? 12.94310 17.82213 108.19601 1.000 24.90599 176 VAL A CA 1
ATOM 1334 C C . VAL A 1 176 ? 14.17705 17.86232 107.28468 1.000 25.18272 176 VAL A C 1
ATOM 1335 O O . VAL A 1 176 ? 15.31343 17.85107 107.77920 1.000 21.14923 176 VAL A O 1
ATOM 1339 N N . LEU A 1 177 ? 14.00383 17.91215 105.95746 1.000 21.60490 177 LEU A N 1
ATOM 1340 C CA . LEU A 1 177 ? 15.18965 17.95521 105.09158 1.000 18.30153 177 LEU A CA 1
ATOM 1341 C C . LEU A 1 177 ? 15.98007 19.24655 105.29572 1.000 24.08915 177 LEU A C 1
ATOM 1342 O O . LEU A 1 177 ? 17.21910 19.22888 105.34160 1.000 21.30308 177 LEU A O 1
ATOM 1347 N N . MET A 1 178 ? 15.28176 20.37997 105.39651 1.000 22.00725 178 MET A N 1
ATOM 1348 C CA . MET A 1 178 ? 15.95003 21.64174 105.70974 1.000 21.87560 178 MET A CA 1
ATOM 1349 C C . MET A 1 178 ? 16.60623 21.58633 107.08372 1.000 20.10550 178 MET A C 1
ATOM 1350 O O . MET A 1 178 ? 17.68673 22.14347 107.27850 1.000 20.83854 178 MET A O 1
ATOM 1355 N N . ALA A 1 179 ? 15.98956 20.88752 108.03834 1.000 23.61236 179 ALA A N 1
ATOM 1356 C CA . ALA A 1 179 ? 16.60235 20.75036 109.35605 1.000 25.97326 179 ALA A CA 1
ATOM 1357 C C . ALA A 1 179 ? 17.90792 19.96071 109.28481 1.000 25.26335 179 ALA A C 1
ATOM 1358 O O . ALA A 1 179 ? 18.90812 20.34593 109.90505 1.000 19.00569 179 ALA A O 1
ATOM 1360 N N . TRP A 1 180 ? 17.91380 18.84514 108.54521 1.000 19.71724 180 TRP A N 1
ATOM 1361 C CA . TRP A 1 180 ? 19.13337 18.05579 108.38147 1.000 21.95993 180 TRP A CA 1
ATOM 1362 C C . TRP A 1 180 ? 20.23356 18.86809 107.70729 1.000 22.77871 180 TRP A C 1
ATOM 1363 O O . TRP A 1 180 ? 21.40497 18.80631 108.11264 1.000 19.51150 180 TRP A O 1
ATOM 1374 N N . ALA A 1 181 ? 19.87593 19.62236 106.66435 1.000 21.36831 181 ALA A N 1
ATOM 1375 C CA . ALA A 1 181 ? 20.83317 20.50584 106.00340 1.000 21.72367 181 ALA A CA 1
ATOM 1376 C C . ALA A 1 181 ? 21.40413 21.52194 106.98883 1.000 26.52993 181 ALA A C 1
ATOM 1377 O O . ALA A 1 181 ? 22.60946 21.79525 106.98565 1.000 24.60182 181 ALA A O 1
ATOM 1379 N N . TRP A 1 182 ? 20.54239 22.09125 107.83457 1.000 24.83073 182 TRP A N 1
ATOM 1380 C CA . TRP A 1 182 ? 20.98854 23.00524 108.88536 1.000 26.50659 182 TRP A CA 1
ATOM 1381 C C . TRP A 1 182 ? 22.01661 22.33934 109.79379 1.000 23.45751 182 TRP A C 1
ATOM 1382 O O . TRP A 1 182 ? 22.99807 22.97203 110.20384 1.000 26.16380 182 TRP A O 1
ATOM 1393 N N . GLY A 1 183 ? 21.82837 21.04954 110.08987 1.000 24.22596 183 GLY A N 1
ATOM 1394 C CA . GLY A 1 183 ? 22.82790 20.31676 110.85093 1.000 22.57373 183 GLY A CA 1
ATOM 1395 C C . GLY A 1 183 ? 24.19817 20.31324 110.19451 1.000 28.75756 183 GLY A C 1
ATOM 1396 O O . GLY A 1 183 ? 25.21497 20.55352 110.85184 1.000 21.42872 183 GLY A O 1
ATOM 1397 N N . ALA A 1 184 ? 24.25142 20.00621 108.89213 1.000 24.44175 184 ALA A N 1
ATOM 1398 C CA . ALA A 1 184 ? 25.52836 20.05226 108.18011 1.000 26.77860 184 ALA A CA 1
ATOM 1399 C C . ALA A 1 184 ? 26.15428 21.43812 108.26862 1.000 23.01136 184 ALA A C 1
ATOM 1400 O O . ALA A 1 184 ? 27.36170 21.56720 108.50705 1.000 20.52358 184 ALA A O 1
ATOM 1402 N N . SER A 1 185 ? 25.33887 22.48818 108.09995 1.000 23.68603 185 SER A N 1
ATOM 1403 C CA . SER A 1 185 ? 25.83682 23.85993 108.16486 1.000 25.33097 185 SER A CA 1
ATOM 1404 C C . SER A 1 185 ? 26.37623 24.22181 109.54646 1.000 27.73062 185 SER A C 1
ATOM 1405 O O . SER A 1 185 ? 27.28990 25.05103 109.65475 1.000 26.11622 185 SER A O 1
ATOM 1408 N N . LYS A 1 186 ? 25.80943 23.65041 110.61725 1.000 23.12582 186 LYS A N 1
ATOM 1409 C CA . LYS A 1 186 ? 26.29925 23.98708 111.95035 1.000 24.40214 186 LYS A CA 1
ATOM 1410 C C . LYS A 1 186 ? 27.67481 23.38221 112.19477 1.000 25.85332 186 LYS A C 1
ATOM 1411 O O . LYS A 1 186 ? 28.48876 23.97669 112.90486 1.000 25.09988 186 LYS A O 1
ATOM 1417 N N . ILE A 1 187 ? 27.95975 22.21594 111.60523 1.000 23.17957 187 ILE A N 1
ATOM 1418 C CA . ILE A 1 187 ? 29.30632 21.65431 111.69515 1.000 25.10148 187 ILE A CA 1
ATOM 1419 C C . ILE A 1 187 ? 30.30995 22.56676 110.99959 1.000 27.24039 187 ILE A C 1
ATOM 1420 O O . ILE A 1 187 ? 31.40890 22.81744 111.51094 1.000 27.22082 187 ILE A O 1
ATOM 1425 N N . LEU A 1 188 ? 29.94536 23.07381 109.81929 1.000 25.00468 188 LEU A N 1
ATOM 1426 C CA . LEU A 1 188 ? 30.79731 24.02227 109.10684 1.000 25.63510 188 LEU A CA 1
ATOM 1427 C C . LEU A 1 188 ? 31.01621 25.30696 109.91768 1.000 27.81046 188 LEU A C 1
ATOM 1428 O O . LEU A 1 188 ? 32.13458 25.83177 109.96513 1.000 28.57066 188 LEU A O 1
ATOM 1433 N N . ASP A 1 189 ? 29.96650 25.81949 110.57083 1.000 21.58370 189 ASP A N 1
ATOM 1434 C CA . ASP A 1 189 ? 30.11835 26.92666 111.52449 1.000 26.99661 189 ASP A CA 1
ATOM 1435 C C . ASP A 1 189 ? 31.21054 26.64529 112.55174 1.000 31.20301 189 ASP A C 1
ATOM 1436 O O . ASP A 1 189 ? 32.08568 27.48405 112.79414 1.000 32.71778 189 ASP A O 1
ATOM 1441 N N . ALA A 1 190 ? 31.14429 25.48935 113.21772 1.000 29.58347 190 ALA A N 1
ATOM 1442 C CA . ALA A 1 190 ? 32.17949 25.17443 114.19457 1.000 28.25424 190 ALA A CA 1
ATOM 1443 C C . ALA A 1 190 ? 33.55568 25.08791 113.52819 1.000 32.05281 190 ALA A C 1
ATOM 1444 O O . ALA A 1 190 ? 34.55099 25.57063 114.07914 1.000 33.03460 190 ALA A O 1
ATOM 1446 N N . LEU A 1 191 ? 33.63096 24.49689 112.33117 1.000 29.57282 191 LEU A N 1
ATOM 1447 C CA . LEU A 1 191 ? 34.91784 24.39444 111.64096 1.000 25.00055 191 LEU A CA 1
ATOM 1448 C C . LEU A 1 191 ? 35.45746 25.76698 111.26820 1.000 33.88770 191 LEU A C 1
ATOM 1449 O O . LEU A 1 191 ? 36.66827 26.00228 111.34811 1.000 37.46837 191 LEU A O 1
ATOM 1454 N N . GLU A 1 192 ? 34.57874 26.68267 110.84390 1.000 29.88508 192 GLU A N 1
ATOM 1455 C CA . GLU A 1 192 ? 35.01804 28.04506 110.55061 1.000 39.14780 192 GLU A CA 1
ATOM 1456 C C . GLU A 1 192 ? 35.54704 28.74094 111.79300 1.000 43.17484 192 GLU A C 1
ATOM 1457 O O . GLU A 1 192 ? 36.39472 29.63542 111.68725 1.000 40.07665 192 GLU A O 1
ATOM 1463 N N . LYS A 1 193 ? 35.06012 28.35705 112.97088 1.000 41.05394 193 LYS A N 1
ATOM 1464 C CA . LYS A 1 193 ? 35.58427 28.89712 114.21801 1.000 42.21018 193 LYS A CA 1
ATOM 1465 C C . LYS A 1 193 ? 36.83074 28.16847 114.68953 1.000 48.62436 193 LYS A C 1
ATOM 1466 O O . LYS A 1 193 ? 37.27155 28.39962 115.82118 1.000 46.24486 193 LYS A O 1
ATOM 1472 N N . GLY A 1 194 ? 37.39300 27.29091 113.86017 1.000 44.24433 194 GLY A N 1
ATOM 1473 C CA . GLY A 1 194 ? 38.62214 26.61031 114.21149 1.000 39.54836 194 GLY A CA 1
ATOM 1474 C C . GLY A 1 194 ? 38.48538 25.45587 115.17689 1.000 42.16247 194 GLY A C 1
ATOM 1475 O O . GLY A 1 194 ? 39.43887 25.16167 115.90481 1.000 40.65790 194 GLY A O 1
ATOM 1476 N N . ALA A 1 195 ? 37.33490 24.77130 115.18996 1.000 37.36634 195 ALA A N 1
ATOM 1477 C CA . ALA A 1 195 ? 37.15389 23.63384 116.09183 1.000 32.34127 195 ALA A CA 1
ATOM 1478 C C . ALA A 1 195 ? 38.17002 22.52797 115.82600 1.000 37.13503 195 ALA A C 1
ATOM 1479 O O . ALA A 1 195 ? 38.65053 21.87498 116.76321 1.000 36.02660 195 ALA A O 1
ATOM 1481 N N . ILE A 1 196 ? 38.46239 22.26010 114.56015 1.000 31.69170 196 ILE A N 1
ATOM 1482 C CA . ILE A 1 196 ? 39.44254 21.25963 114.16390 1.000 32.65711 196 ILE A CA 1
ATOM 1483 C C . ILE A 1 196 ? 40.46343 21.95004 113.27662 1.000 31.92740 196 ILE A C 1
ATOM 1484 O O . ILE A 1 196 ? 40.25205 22.10116 112.07346 1.000 32.41187 196 ILE A O 1
ATOM 1489 N N . PRO A 1 197 ? 41.58192 22.41261 113.84758 1.000 41.55981 197 PRO A N 1
ATOM 1490 C CA . PRO A 1 197 ? 42.54095 23.20444 113.05958 1.000 33.72906 197 PRO A CA 1
ATOM 1491 C C . PRO A 1 197 ? 43.19601 22.42673 111.93032 1.000 36.58343 197 PRO A C 1
ATOM 1492 O O . PRO A 1 197 ? 43.74768 23.05259 111.02050 1.000 36.13606 197 PRO A O 1
ATOM 1496 N N . GLU A 1 198 ? 43.15336 21.09231 111.94848 1.000 32.38836 198 GLU A N 1
ATOM 1497 C CA . GLU A 1 198 ? 43.70680 20.29870 110.85694 1.000 32.54839 198 GLU A CA 1
ATOM 1498 C C . GLU A 1 198 ? 42.82333 20.28540 109.61062 1.000 31.14108 198 GLU A C 1
ATOM 1499 O O . GLU A 1 198 ? 43.21409 19.69176 108.59276 1.000 28.14259 198 GLU A O 1
ATOM 1505 N N . ILE A 1 199 ? 41.65114 20.90959 109.66256 1.000 28.18602 199 ILE A N 1
ATOM 1506 C CA . ILE A 1 199 ? 40.67007 20.85695 108.58438 1.000 28.77631 199 ILE A CA 1
ATOM 1507 C C . ILE A 1 199 ? 40.57230 22.23567 107.95107 1.000 30.93459 199 ILE A C 1
ATOM 1508 O O . ILE A 1 199 ? 40.57087 23.25543 108.64976 1.000 26.65263 199 ILE A O 1
ATOM 1513 N N . ASP A 1 200 ? 40.49220 22.26058 106.62374 1.000 26.18254 200 ASP A N 1
ATOM 1514 C CA . ASP A 1 200 ? 40.34054 23.49831 105.86151 1.000 28.97200 200 ASP A CA 1
ATOM 1515 C C . ASP A 1 200 ? 38.85456 23.71858 105.58420 1.000 28.26812 200 ASP A C 1
ATOM 1516 O O . ASP A 1 200 ? 38.26597 23.02422 104.74697 1.000 28.45460 200 ASP A O 1
ATOM 1521 N N . ALA A 1 201 ? 38.24993 24.69830 106.27138 1.000 26.67756 201 ALA A N 1
ATOM 1522 C CA . ALA A 1 201 ? 36.80659 24.91506 106.16548 1.000 29.01713 201 ALA A CA 1
ATOM 1523 C C . ALA A 1 201 ? 36.39299 25.46384 104.80685 1.000 29.45302 201 ALA A C 1
ATOM 1524 O O . ALA A 1 201 ? 35.20735 25.40687 104.45977 1.000 30.31843 201 ALA A O 1
ATOM 1526 N N . LYS A 1 202 ? 37.33300 25.97890 104.02954 1.000 26.17262 202 LYS A N 1
ATOM 1527 C CA . LYS A 1 202 ? 37.03611 26.43538 102.68098 1.000 31.77082 202 LYS A CA 1
ATOM 1528 C C . LYS A 1 202 ? 37.07777 25.31105 101.65274 1.000 29.06432 202 LYS A C 1
ATOM 1529 O O . LYS A 1 202 ? 36.81116 25.56306 100.47449 1.000 28.21840 202 LYS A O 1
ATOM 1535 N N . LYS A 1 203 ? 37.40538 24.08451 102.06410 1.000 25.02166 203 LYS A N 1
ATOM 1536 C CA . LYS A 1 203 ? 37.33763 22.93340 101.17397 1.000 28.33008 203 LYS A CA 1
ATOM 1537 C C . LYS A 1 203 ? 36.37344 21.87972 101.71973 1.000 22.58634 203 LYS A C 1
ATOM 1538 O O . LYS A 1 203 ? 36.74495 20.71126 101.89031 1.000 21.57108 203 LYS A O 1
ATOM 1544 N N . ALA A 1 204 ? 35.13022 22.28818 101.97429 1.000 22.32771 204 ALA A N 1
ATOM 1545 C CA . ALA A 1 204 ? 34.11167 21.43664 102.57078 1.000 26.11151 204 ALA A CA 1
ATOM 1546 C C . ALA A 1 204 ? 33.21354 20.82439 101.50268 1.000 23.22851 204 ALA A C 1
ATOM 1547 O O . ALA A 1 204 ? 32.75776 21.50432 100.58071 1.000 23.34728 204 ALA A O 1
ATOM 1549 N N . ILE A 1 205 ? 32.95035 19.53423 101.66546 1.000 24.29619 205 ILE A N 1
ATOM 1550 C CA . ILE A 1 205 ? 32.18925 18.70499 100.73912 1.000 20.75024 205 ILE A CA 1
ATOM 1551 C C . ILE A 1 205 ? 31.01502 18.13215 101.51997 1.000 26.19740 205 ILE A C 1
ATOM 1552 O O . ILE A 1 205 ? 31.22620 17.55076 102.58551 1.000 25.81385 205 ILE A O 1
ATOM 1557 N N . VAL A 1 206 ? 29.78530 18.28066 101.01999 1.000 20.21939 206 VAL A N 1
ATOM 1558 C CA . VAL A 1 206 ? 28.63408 17.70926 101.71837 1.000 21.27796 206 VAL A CA 1
ATOM 1559 C C . VAL A 1 206 ? 28.07382 16.54690 100.90063 1.000 21.70553 206 VAL A C 1
ATOM 1560 O O . VAL A 1 206 ? 27.89282 16.66787 99.68688 1.000 19.88645 206 VAL A O 1
ATOM 1564 N N . THR A 1 207 ? 27.82272 15.41159 101.56837 1.000 20.29750 207 THR A N 1
ATOM 1565 C CA . THR A 1 207 ? 27.36588 14.19510 100.89975 1.000 21.29655 207 THR A CA 1
ATOM 1566 C C . THR A 1 207 ? 26.31666 13.52038 101.77467 1.000 21.77527 207 THR A C 1
ATOM 1567 O O . THR A 1 207 ? 26.30767 13.66613 103.00633 1.000 21.75148 207 THR A O 1
ATOM 1571 N N . GLY A 1 208 ? 25.39956 12.82077 101.12295 1.000 18.96515 208 GLY A N 1
ATOM 1572 C CA . GLY A 1 208 ? 24.43701 12.01279 101.84498 1.000 19.80724 208 GLY A CA 1
ATOM 1573 C C . GLY A 1 208 ? 23.74524 11.07555 100.88199 1.000 18.97350 208 GLY A C 1
ATOM 1574 O O . GLY A 1 208 ? 23.64028 11.39602 99.69353 1.000 19.52682 208 GLY A O 1
ATOM 1575 N N . PHE A 1 209 ? 23.25781 9.94501 101.38674 1.000 19.19646 209 PHE A N 1
ATOM 1576 C CA . PHE A 1 209 ? 22.61917 8.89853 100.59235 1.000 18.39052 209 PHE A CA 1
ATOM 1577 C C . PHE A 1 209 ? 21.11143 8.89519 100.82665 1.000 20.92471 209 PHE A C 1
ATOM 1578 O O . PHE A 1 209 ? 20.64799 9.02126 101.96753 1.000 22.22297 209 PHE A O 1
ATOM 1586 N N . SER A 1 210 ? 20.35270 8.74956 99.73414 1.000 18.60090 210 SER A N 1
ATOM 1587 C CA . SER A 1 210 ? 18.90086 8.50502 99.75646 1.000 21.25931 210 SER A CA 1
ATOM 1588 C C . SER A 1 210 ? 18.20043 9.69705 100.39620 1.000 23.58981 210 SER A C 1
ATOM 1589 O O . SER A 1 210 ? 18.33267 10.82044 99.87266 1.000 22.29339 210 SER A O 1
ATOM 1592 N N . ARG A 1 211 ? 17.44353 9.51526 101.48869 1.000 20.18526 211 ARG A N 1
ATOM 1593 C CA . ARG A 1 211 ? 16.79981 10.64959 102.14420 1.000 22.26916 211 ARG A CA 1
ATOM 1594 C C . ARG A 1 211 ? 17.83173 11.69212 102.55320 1.000 24.98839 211 ARG A C 1
ATOM 1595 O O . ARG A 1 211 ? 17.57699 12.90012 102.46126 1.000 23.37042 211 ARG A O 1
ATOM 1603 N N . TYR A 1 212 ? 19.01824 11.24453 102.98674 1.000 21.65436 212 TYR A N 1
ATOM 1604 C CA . TYR A 1 212 ? 20.06474 12.18617 103.36333 1.000 19.99998 212 TYR A CA 1
ATOM 1605 C C . TYR A 1 212 ? 20.70178 12.85260 102.15500 1.000 21.47288 212 TYR A C 1
ATOM 1606 O O . TYR A 1 212 ? 21.30910 13.92064 102.31115 1.000 22.06037 212 TYR A O 1
ATOM 1615 N N . GLY A 1 213 ? 20.59173 12.23704 100.97044 1.000 21.13599 213 GLY A N 1
ATOM 1616 C CA . GLY A 1 213 ? 21.03944 12.88202 99.74460 1.000 20.60495 213 GLY A CA 1
ATOM 1617 C C . GLY A 1 213 ? 20.14563 14.02452 99.30292 1.000 21.68885 213 GLY A C 1
ATOM 1618 O O . GLY A 1 213 ? 20.63261 15.01634 98.74506 1.000 22.89077 213 GLY A O 1
ATOM 1619 N N . LYS A 1 214 ? 18.83029 13.90596 99.51954 1.000 20.79449 214 LYS A N 1
ATOM 1620 C CA . LYS A 1 214 ? 17.95361 15.05891 99.30487 1.000 22.52284 214 LYS A CA 1
ATOM 1621 C C . LYS A 1 214 ? 18.39762 16.22255 100.18075 1.000 20.95468 214 LYS A C 1
ATOM 1622 O O . LYS A 1 214 ? 18.48297 17.37121 99.72607 1.000 21.80234 214 LYS A O 1
ATOM 1628 N N . ALA A 1 215 ? 18.69325 15.93361 101.45193 1.000 19.35160 215 ALA A N 1
ATOM 1629 C CA . ALA A 1 215 ? 19.11736 16.97556 102.38450 1.000 20.98335 215 ALA A CA 1
ATOM 1630 C C . ALA A 1 215 ? 20.51407 17.50494 102.05725 1.000 18.09639 215 ALA A C 1
ATOM 1631 O O . ALA A 1 215 ? 20.78226 18.69826 102.24125 1.000 20.11342 215 ALA A O 1
ATOM 1633 N N . ALA A 1 216 ? 21.40902 16.64799 101.56238 1.000 21.18438 216 ALA A N 1
ATOM 1634 C CA . ALA A 1 216 ? 22.71212 17.13064 101.11178 1.000 21.69684 216 ALA A CA 1
ATOM 1635 C C . ALA A 1 216 ? 22.56292 18.15824 99.98812 1.000 19.91993 216 ALA A C 1
ATOM 1636 O O . ALA A 1 216 ? 23.23994 19.19875 99.98647 1.000 20.40730 216 ALA A O 1
ATOM 1638 N N . LEU A 1 217 ? 21.66787 17.89671 99.03006 1.000 18.61093 217 LEU A N 1
ATOM 1639 C CA . LEU A 1 217 ? 21.42120 18.86921 97.96799 1.000 21.39803 217 LEU A CA 1
ATOM 1640 C C . LEU A 1 217 ? 20.86411 20.17543 98.53257 1.000 21.57442 217 LEU A C 1
ATOM 1641 O O . LEU A 1 217 ? 21.29508 21.27101 98.13526 1.000 21.41748 217 LEU A O 1
ATOM 1646 N N . VAL A 1 218 ? 19.90820 20.08429 99.46612 1.000 21.56756 218 VAL A N 1
ATOM 1647 C CA . VAL A 1 218 ? 19.37762 21.29296 100.09411 1.000 21.05557 218 VAL A CA 1
ATOM 1648 C C . VAL A 1 218 ? 20.48949 22.04289 100.81552 1.000 20.82365 218 VAL A C 1
ATOM 1649 O O . VAL A 1 218 ? 20.60923 23.27134 100.71028 1.000 22.42013 218 VAL A O 1
ATOM 1653 N N . ALA A 1 219 ? 21.33839 21.31541 101.53861 1.000 20.07279 219 ALA A N 1
ATOM 1654 C CA . ALA A 1 219 ? 22.45352 21.96918 102.21993 1.000 23.42919 219 ALA A CA 1
ATOM 1655 C C . ALA A 1 219 ? 23.33844 22.72349 101.23258 1.000 29.17952 219 ALA A C 1
ATOM 1656 O O . ALA A 1 219 ? 23.77771 23.84365 101.51398 1.000 23.15408 219 ALA A O 1
ATOM 1658 N N . GLY A 1 220 ? 23.60578 22.13061 100.06636 1.000 22.40647 220 GLY A N 1
ATOM 1659 C CA . GLY A 1 220 ? 24.48989 22.77146 99.10933 1.000 24.94161 220 GLY A CA 1
ATOM 1660 C C . GLY A 1 220 ? 23.86558 23.96410 98.41801 1.000 27.53419 220 GLY A C 1
ATOM 1661 O O . GLY A 1 220 ? 24.56365 24.92867 98.08199 1.000 27.62002 220 GLY A O 1
ATOM 1662 N N . ALA A 1 221 ? 22.54888 23.92446 98.19911 1.000 22.65531 221 ALA A N 1
ATOM 1663 C CA . ALA A 1 221 ? 21.87623 25.02777 97.53594 1.000 23.72926 221 ALA A CA 1
ATOM 1664 C C . ALA A 1 221 ? 21.70241 26.22808 98.45666 1.000 27.26212 221 ALA A C 1
ATOM 1665 O O . ALA A 1 221 ? 21.75260 27.36850 97.98402 1.000 25.10644 221 ALA A O 1
ATOM 1667 N N . PHE A 1 222 ? 21.51873 25.99787 99.75774 1.000 24.68782 222 PHE A N 1
ATOM 1668 C CA . PHE A 1 222 ? 21.19178 27.05901 100.70507 1.000 22.95887 222 PHE A CA 1
ATOM 1669 C C . PHE A 1 222 ? 22.35494 27.45671 101.59138 1.000 30.40804 222 PHE A C 1
ATOM 1670 O O . PHE A 1 222 ? 22.20302 28.36961 102.41370 1.000 35.99786 222 PHE A O 1
ATOM 1678 N N . ASP A 1 223 ? 23.50140 26.79442 101.47274 1.000 25.45187 223 ASP A N 1
ATOM 1679 C CA . ASP A 1 223 ? 24.68943 27.18460 102.22911 1.000 25.21430 223 ASP A CA 1
ATOM 1680 C C . ASP A 1 223 ? 25.85508 27.29130 101.24828 1.000 28.99387 223 ASP A C 1
ATOM 1681 O O . ASP A 1 223 ? 26.47570 26.27962 100.89952 1.000 22.45875 223 ASP A O 1
ATOM 1686 N N . GLU A 1 224 ? 26.14925 28.52734 100.81720 1.000 23.32705 224 GLU A N 1
ATOM 1687 C CA . GLU A 1 224 ? 27.12483 28.80292 99.76518 1.000 30.20774 224 GLU A CA 1
ATOM 1688 C C . GLU A 1 224 ? 28.55776 28.47395 100.15858 1.000 24.38773 224 GLU A C 1
ATOM 1689 O O . GLU A 1 224 ? 29.44687 28.55707 99.30187 1.000 27.71085 224 GLU A O 1
ATOM 1695 N N . ARG A 1 225 ? 28.82213 28.07177 101.39906 1.000 23.11956 225 ARG A N 1
ATOM 1696 C CA . ARG A 1 225 ? 30.19782 27.77450 101.78208 1.000 21.54281 225 ARG A CA 1
ATOM 1697 C C . ARG A 1 225 ? 30.65388 26.38743 101.35116 1.000 27.48425 225 ARG A C 1
ATOM 1698 O O . ARG A 1 225 ? 31.86144 26.14069 101.29833 1.000 28.13131 225 ARG A O 1
ATOM 1706 N N . PHE A 1 226 ? 29.73426 25.46519 101.07011 1.000 26.43650 226 PHE A N 1
ATOM 1707 C CA . PHE A 1 226 ? 30.15953 24.15062 100.60661 1.000 23.02806 226 PHE A CA 1
ATOM 1708 C C . PHE A 1 226 ? 30.76586 24.25200 99.21140 1.000 21.71237 226 PHE A C 1
ATOM 1709 O O . PHE A 1 226 ? 30.13141 24.76353 98.28706 1.000 25.12670 226 PHE A O 1
ATOM 1717 N N . ALA A 1 227 ? 31.99784 23.75000 99.06246 1.000 22.05679 227 ALA A N 1
ATOM 1718 C CA . ALA A 1 227 ? 32.68507 23.80678 97.77520 1.000 22.71007 227 ALA A CA 1
ATOM 1719 C C . ALA A 1 227 ? 32.24754 22.69470 96.82596 1.000 22.21618 227 ALA A C 1
ATOM 1720 O O . ALA A 1 227 ? 32.36839 22.85090 95.60666 1.000 19.96722 227 ALA A O 1
ATOM 1722 N N . VAL A 1 228 ? 31.78893 21.56536 97.36442 1.000 21.65547 228 VAL A N 1
ATOM 1723 C CA . VAL A 1 228 ? 31.35635 20.39992 96.59740 1.000 18.81734 228 VAL A CA 1
ATOM 1724 C C . VAL A 1 228 ? 30.05413 19.91028 97.22001 1.000 20.73196 228 VAL A C 1
ATOM 1725 O O . VAL A 1 228 ? 29.93211 19.85234 98.44973 1.000 18.81726 228 VAL A O 1
ATOM 1729 N N . VAL A 1 229 ? 29.07746 19.57965 96.37407 1.000 18.72485 229 VAL A N 1
ATOM 1730 C CA . VAL A 1 229 ? 27.76430 19.10139 96.80250 1.000 19.78335 229 VAL A CA 1
ATOM 1731 C C . VAL A 1 229 ? 27.51250 17.75747 96.12271 1.000 21.30194 229 VAL A C 1
ATOM 1732 O O . VAL A 1 229 ? 27.56108 17.66335 94.88608 1.000 19.25284 229 VAL A O 1
ATOM 1736 N N . ASN A 1 230 ? 27.25147 16.71679 96.91725 1.000 20.05134 230 ASN A N 1
ATOM 1737 C CA . ASN A 1 230 ? 27.09675 15.35967 96.37717 1.000 18.80559 230 ASN A CA 1
ATOM 1738 C C . ASN A 1 230 ? 25.80432 14.73565 96.87686 1.000 22.77428 230 ASN A C 1
ATOM 1739 O O . ASN A 1 230 ? 25.79010 14.02407 97.89508 1.000 23.53641 230 ASN A O 1
ATOM 1744 N N . PRO A 1 231 ? 24.68894 14.99609 96.19593 1.000 20.40009 231 PRO A N 1
ATOM 1745 C CA . PRO A 1 231 ? 23.47867 14.20291 96.45028 1.000 21.78755 231 PRO A CA 1
ATOM 1746 C C . PRO A 1 231 ? 23.63768 12.81800 95.85271 1.000 23.12659 231 PRO A C 1
ATOM 1747 O O . PRO A 1 231 ? 23.72866 12.65719 94.62878 1.000 21.08838 231 PRO A O 1
ATOM 1751 N N . HIS A 1 232 ? 23.68883 11.80789 96.70577 1.000 19.39016 232 HIS A N 1
ATOM 1752 C CA . HIS A 1 232 ? 23.86289 10.44304 96.24929 1.000 20.79257 232 HIS A CA 1
ATOM 1753 C C . HIS A 1 232 ? 22.52987 9.69967 96.29124 1.000 21.12151 232 HIS A C 1
ATOM 1754 O O . HIS A 1 232 ? 21.96686 9.49688 97.37071 1.000 19.39056 232 HIS A O 1
ATOM 1761 N N . ALA A 1 233 ? 22.05619 9.26274 95.12108 1.000 21.29559 233 ALA A N 1
ATOM 1762 C CA . ALA A 1 233 ? 20.80719 8.50780 95.00998 1.000 23.27842 233 ALA A CA 1
ATOM 1763 C C . ALA A 1 233 ? 19.64805 9.26516 95.65812 1.000 25.18824 233 ALA A C 1
ATOM 1764 O O . ALA A 1 233 ? 18.83136 8.68744 96.37487 1.000 21.08747 233 ALA A O 1
ATOM 1766 N N . SER A 1 234 ? 19.57396 10.58041 95.39367 1.000 20.55144 234 SER A N 1
ATOM 1767 C CA . SER A 1 234 ? 18.63123 11.43879 96.11032 1.000 21.63424 234 SER A CA 1
ATOM 1768 C C . SER A 1 234 ? 17.21028 11.29157 95.58190 1.000 27.00543 234 SER A C 1
ATOM 1769 O O . SER A 1 234 ? 16.25549 11.38850 96.35848 1.000 28.24017 234 SER A O 1
ATOM 1772 N N . GLY A 1 235 ? 17.03961 11.04243 94.28721 1.000 23.38809 235 GLY A N 1
ATOM 1773 C CA . GLY A 1 235 ? 15.70579 10.67631 93.84542 1.000 18.09898 235 GLY A CA 1
ATOM 1774 C C . GLY A 1 235 ? 14.71558 11.82700 93.89622 1.000 24.72749 235 GLY A C 1
ATOM 1775 O O . GLY A 1 235 ? 15.07918 13.00705 93.78311 1.000 22.48850 235 GLY A O 1
ATOM 1776 N N . GLN A 1 236 ? 13.43505 11.47118 94.05241 1.000 23.89094 236 GLN A N 1
ATOM 1777 C CA . GLN A 1 236 ? 12.36145 12.45866 93.99027 1.000 26.38020 236 GLN A CA 1
ATOM 1778 C C . GLN A 1 236 ? 12.34313 13.29106 95.26108 1.000 23.27922 236 GLN A C 1
ATOM 1779 O O . GLN A 1 236 ? 12.40769 12.76114 96.37450 1.000 21.68612 236 GLN A O 1
ATOM 1785 N N . GLY A 1 237 ? 12.19767 14.59873 95.08900 1.000 25.53341 237 GLY A N 1
ATOM 1786 C CA . GLY A 1 237 ? 12.42266 15.53023 96.16799 1.000 24.44482 237 GLY A CA 1
ATOM 1787 C C . GLY A 1 237 ? 13.87077 15.92208 96.33273 1.000 30.01168 237 GLY A C 1
ATOM 1788 O O . GLY A 1 237 ? 14.16701 16.78896 97.16507 1.000 24.88930 237 GLY A O 1
ATOM 1789 N N . GLY A 1 238 ? 14.78168 15.27543 95.59223 1.000 26.38905 238 GLY A N 1
ATOM 1790 C CA . GLY A 1 238 ? 16.18828 15.62284 95.48252 1.000 20.60315 238 GLY A CA 1
ATOM 1791 C C . GLY A 1 238 ? 16.52827 16.02971 94.06034 1.000 23.16668 238 GLY A C 1
ATOM 1792 O O . GLY A 1 238 ? 15.94007 16.98189 93.54554 1.000 21.97119 238 GLY A O 1
ATOM 1793 N N . ALA A 1 239 ? 17.40592 15.28665 93.37847 1.000 21.38756 239 ALA A N 1
ATOM 1794 C CA . ALA A 1 239 ? 17.87451 15.71169 92.06294 1.000 24.11403 239 ALA A CA 1
ATOM 1795 C C . ALA A 1 239 ? 16.94825 15.30548 90.92013 1.000 27.51319 239 ALA A C 1
ATOM 1796 O O . ALA A 1 239 ? 17.00944 15.91507 89.84404 1.000 22.06757 239 ALA A O 1
ATOM 1798 N N . ALA A 1 240 ? 16.09577 14.30522 91.12856 1.000 20.85304 240 ALA A N 1
ATOM 1799 C CA . ALA A 1 240 ? 15.26210 13.75974 90.06675 1.000 22.42046 240 ALA A CA 1
ATOM 1800 C C . ALA A 1 240 ? 14.17463 14.74153 89.62280 1.000 22.19610 240 ALA A C 1
ATOM 1801 O O . ALA A 1 240 ? 13.51402 15.38706 90.44417 1.000 20.70344 240 ALA A O 1
ATOM 1803 N N . SER A 1 241 ? 13.95348 14.80848 88.31372 1.000 22.19773 241 SER A N 1
ATOM 1804 C CA . SER A 1 241 ? 12.85734 15.60669 87.77882 1.000 21.19511 241 SER A CA 1
ATOM 1805 C C . SER A 1 241 ? 11.51496 15.12710 88.32612 1.000 26.19277 241 SER A C 1
ATOM 1806 O O . SER A 1 241 ? 11.24135 13.92487 88.39247 1.000 20.64597 241 SER A O 1
ATOM 1809 N N . PHE A 1 242 ? 10.67231 16.08776 88.71674 1.000 22.71376 242 PHE A N 1
ATOM 1810 C CA . PHE A 1 242 ? 9.29576 15.77780 89.08373 1.000 26.75178 242 PHE A CA 1
ATOM 1811 C C . PHE A 1 242 ? 8.44409 15.43581 87.86638 1.000 23.10378 242 PHE A C 1
ATOM 1812 O O . PHE A 1 242 ? 7.55177 14.58831 87.95735 1.000 29.06660 242 PHE A O 1
ATOM 1820 N N A ARG A 1 243 ? 8.70253 16.07770 86.72836 0.629 24.21193 243 ARG A N 1
ATOM 1821 N N B ARG A 1 243 ? 8.70816 16.07276 86.72533 0.371 24.23842 243 ARG A N 1
ATOM 1822 C CA A ARG A 1 243 ? 7.82707 15.98118 85.56608 0.629 24.41636 243 ARG A CA 1
ATOM 1823 C CA B ARG A 1 243 ? 7.82914 15.98380 85.56509 0.371 24.49733 243 ARG A CA 1
ATOM 1824 C C A ARG A 1 243 ? 8.22866 14.89039 84.57734 0.629 25.34426 243 ARG A C 1
ATOM 1825 C C B ARG A 1 243 ? 8.23476 14.90711 84.56309 0.371 25.35636 243 ARG A C 1
ATOM 1826 O O A ARG A 1 243 ? 7.38018 14.44475 83.79748 0.629 25.06299 243 ARG A O 1
ATOM 1827 O O B ARG A 1 243 ? 7.39399 14.48588 83.76117 0.371 25.13043 243 ARG A O 1
ATOM 1842 N N . TYR A 1 244 ? 9.48694 14.45055 84.58527 1.000 22.32039 244 TYR A N 1
ATOM 1843 C CA . TYR A 1 244 ? 9.98735 13.44970 83.64326 1.000 22.87991 244 TYR A CA 1
ATOM 1844 C C . TYR A 1 244 ? 10.36159 12.17223 84.38654 1.000 23.34177 244 TYR A C 1
ATOM 1845 O O . TYR A 1 244 ? 11.29435 12.16180 85.19254 1.000 21.83968 244 TYR A O 1
ATOM 1854 N N . SER A 1 245 ? 9.62984 11.09763 84.11863 1.000 26.81122 245 SER A N 1
ATOM 1855 C CA . SER A 1 245 ? 10.00061 9.77216 84.58038 1.000 21.70910 245 SER A CA 1
ATOM 1856 C C . SER A 1 245 ? 9.68361 8.79345 83.45948 1.000 23.60343 245 SER A C 1
ATOM 1857 O O . SER A 1 245 ? 8.94558 9.11789 82.51922 1.000 21.10174 245 SER A O 1
ATOM 1860 N N . PHE A 1 246 ? 10.24958 7.58825 83.56847 1.000 20.84209 246 PHE A N 1
ATOM 1861 C CA . PHE A 1 246 ? 10.34959 6.70882 82.40586 1.000 23.94229 246 PHE A CA 1
ATOM 1862 C C . PHE A 1 246 ? 9.99691 5.25404 82.72531 1.000 25.10560 246 PHE A C 1
ATOM 1863 O O . PHE A 1 246 ? 10.53907 4.33857 82.10132 1.000 22.15622 246 PHE A O 1
ATOM 1871 N N . ALA A 1 247 ? 9.08525 5.02199 83.67432 1.000 26.28369 247 ALA A N 1
ATOM 1872 C CA . ALA A 1 247 ? 8.66629 3.66657 84.01604 1.000 26.59276 247 ALA A CA 1
ATOM 1873 C C . ALA A 1 247 ? 8.24729 2.90789 82.76193 1.000 24.26989 247 ALA A C 1
ATOM 1874 O O . ALA A 1 247 ? 7.49821 3.42571 81.93009 1.000 25.24744 247 ALA A O 1
ATOM 1876 N N . GLY A 1 248 ? 8.76251 1.69010 82.60972 1.000 23.86267 248 GLY A N 1
ATOM 1877 C CA . GLY A 1 248 ? 8.43853 0.87537 81.45778 1.000 22.88862 248 GLY A CA 1
ATOM 1878 C C . GLY A 1 248 ? 9.28034 1.11764 80.22264 1.000 28.27007 248 GLY A C 1
ATOM 1879 O O . GLY A 1 248 ? 9.15921 0.35373 79.25546 1.000 23.57274 248 GLY A O 1
ATOM 1880 N N . LYS A 1 249 ? 10.14337 2.13196 80.21828 1.000 24.82391 249 LYS A N 1
ATOM 1881 C CA . LYS A 1 249 ? 10.99754 2.35780 79.05796 1.000 23.70086 249 LYS A CA 1
ATOM 1882 C C . LYS A 1 249 ? 12.05933 1.26904 78.97793 1.000 25.11706 249 LYS A C 1
ATOM 1883 O O . LYS A 1 249 ? 12.62673 0.85590 79.99197 1.000 22.83172 249 LYS A O 1
ATOM 1889 N N . GLN A 1 250 ? 12.32743 0.80057 77.76180 1.000 21.77251 250 GLN A N 1
ATOM 1890 C CA . GLN A 1 250 ? 13.33698 -0.23010 77.54146 1.000 24.59237 250 GLN A CA 1
ATOM 1891 C C . GLN A 1 250 ? 14.70679 0.42490 77.38594 1.000 28.16064 250 GLN A C 1
ATOM 1892 O O . GLN A 1 250 ? 14.96935 1.09546 76.38205 1.000 27.59081 250 GLN A O 1
ATOM 1898 N N . TYR A 1 251 ? 15.58389 0.23419 78.36702 1.000 23.09057 251 TYR A N 1
ATOM 1899 C CA . TYR A 1 251 ? 16.99770 0.56965 78.21284 1.000 23.42666 251 TYR A CA 1
ATOM 1900 C C . TYR A 1 251 ? 17.80086 -0.69319 77.91162 1.000 28.46544 251 TYR A C 1
ATOM 1901 O O . TYR A 1 251 ? 17.34950 -1.81485 78.14473 1.000 24.97791 251 TYR A O 1
ATOM 1910 N N . SER A 1 252 ? 19.02209 -0.49811 77.41684 1.000 29.49577 252 SER A N 1
ATOM 1911 C CA . SER A 1 252 ? 19.84624 -1.65641 77.10195 1.000 28.21096 252 SER A CA 1
ATOM 1912 C C . SER A 1 252 ? 20.17807 -2.47879 78.34878 1.000 26.29877 252 SER A C 1
ATOM 1913 O O . SER A 1 252 ? 20.42118 -3.68333 78.22823 1.000 26.31274 252 SER A O 1
ATOM 1916 N N . TRP A 1 253 ? 20.14928 -1.87835 79.54675 1.000 21.67156 253 TRP A N 1
ATOM 1917 C CA . TRP A 1 253 ? 20.37303 -2.62379 80.78181 1.000 24.10319 253 TRP A CA 1
ATOM 1918 C C . TRP A 1 253 ? 19.08286 -3.06736 81.47419 1.000 21.31717 253 TRP A C 1
ATOM 1919 O O . TRP A 1 253 ? 19.15779 -3.68663 82.53711 1.000 23.45808 253 TRP A O 1
ATOM 1930 N N . GLY A 1 254 ? 17.91496 -2.76206 80.92900 1.000 24.89983 254 GLY A N 1
ATOM 1931 C CA . GLY A 1 254 ? 16.68787 -3.29632 81.49127 1.000 25.46498 254 GLY A CA 1
ATOM 1932 C C . GLY A 1 254 ? 15.50304 -2.38602 81.24693 1.000 23.05598 254 GLY A C 1
ATOM 1933 O O . GLY A 1 254 ? 15.62502 -1.25714 80.77480 1.000 23.00039 254 GLY A O 1
ATOM 1934 N N . VAL A 1 255 ? 14.32921 -2.91809 81.57272 1.000 25.35696 255 VAL A N 1
ATOM 1935 C CA . VAL A 1 255 ? 13.08883 -2.15318 81.52538 1.000 26.83227 255 VAL A CA 1
ATOM 1936 C C . VAL A 1 255 ? 12.94803 -1.38287 82.83486 1.000 27.63179 255 VAL A C 1
ATOM 1937 O O . VAL A 1 255 ? 13.05515 -1.96137 83.92059 1.000 20.21903 255 VAL A O 1
ATOM 1941 N N . ALA A 1 256 ? 12.70156 -0.07860 82.73938 1.000 26.72220 256 ALA A N 1
ATOM 1942 C CA . ALA A 1 256 ? 12.63648 0.75064 83.93265 1.000 22.78956 256 ALA A CA 1
ATOM 1943 C C . ALA A 1 256 ? 11.45783 0.36474 84.82342 1.000 22.26800 256 ALA A C 1
ATOM 1944 O O . ALA A 1 256 ? 10.34041 0.14714 84.35123 1.000 24.86607 256 ALA A O 1
ATOM 1946 N N . GLY A 1 257 ? 11.71104 0.28678 86.12588 1.000 24.13998 257 GLY A N 1
ATOM 1947 C CA . GLY A 1 257 ? 10.64836 0.20481 87.10416 1.000 27.07127 257 GLY A CA 1
ATOM 1948 C C . GLY A 1 257 ? 10.06016 1.57810 87.39823 1.000 28.24899 257 GLY A C 1
ATOM 1949 O O . GLY A 1 257 ? 10.37589 2.58048 86.75234 1.000 22.47206 257 GLY A O 1
ATOM 1950 N N . ASN A 1 258 ? 9.18741 1.61315 88.41148 1.000 25.61262 258 ASN A N 1
ATOM 1951 C CA . ASN A 1 258 ? 8.49385 2.84220 88.78945 1.000 27.19718 258 ASN A CA 1
ATOM 1952 C C . ASN A 1 258 ? 9.41882 3.80109 89.52835 1.000 23.40375 258 ASN A C 1
ATOM 1953 O O . ASN A 1 258 ? 10.17452 3.39214 90.40666 1.000 25.02203 258 ASN A O 1
ATOM 1958 N N . ALA A 1 259 ? 9.32727 5.08646 89.19892 1.000 26.29731 259 ALA A N 1
ATOM 1959 C CA . ALA A 1 259 ? 9.92492 6.10645 90.05016 1.000 23.99186 259 ALA A CA 1
ATOM 1960 C C . ALA A 1 259 ? 8.97853 6.39880 91.20814 1.000 26.56753 259 ALA A C 1
ATOM 1961 O O . ALA A 1 259 ? 7.77017 6.17896 91.11586 1.000 27.23149 259 ALA A O 1
ATOM 1963 N N . GLU A 1 260 ? 9.53551 6.88520 92.31377 1.000 24.37973 260 GLU A N 1
ATOM 1964 C CA . GLU A 1 260 ? 8.70631 7.16920 93.48056 1.000 25.15699 260 GLU A CA 1
ATOM 1965 C C . GLU A 1 260 ? 7.56498 8.11574 93.11188 1.000 27.58640 260 GLU A C 1
ATOM 1966 O O . GLU A 1 260 ? 7.76077 9.09391 92.38779 1.000 25.50930 260 GLU A O 1
ATOM 1972 N N . ALA A 1 261 ? 6.35825 7.82364 93.60532 1.000 26.75537 261 ALA A N 1
ATOM 1973 C CA . ALA A 1 261 ? 5.19897 8.64010 93.25692 1.000 25.14317 261 ALA A CA 1
ATOM 1974 C C . ALA A 1 261 ? 5.16973 9.93420 94.06546 1.000 23.11178 261 ALA A C 1
ATOM 1975 O O . ALA A 1 261 ? 5.48001 9.94443 95.26101 1.000 24.68301 261 ALA A O 1
ATOM 1977 N N . PHE A 1 262 ? 4.78378 11.02923 93.40179 1.000 28.72487 262 PHE A N 1
ATOM 1978 C CA . PHE A 1 262 ? 4.64743 12.32307 94.08129 1.000 28.12170 262 PHE A CA 1
ATOM 1979 C C . PHE A 1 262 ? 3.82980 12.20203 95.36701 1.000 32.43725 262 PHE A C 1
ATOM 1980 O O . PHE A 1 262 ? 4.21099 12.74561 96.41649 1.000 28.51007 262 PHE A O 1
ATOM 1988 N N . SER A 1 263 ? 2.70365 11.47989 95.31376 1.000 29.58695 263 SER A N 1
ATOM 1989 C CA . SER A 1 263 ? 1.85306 11.36684 96.49849 1.000 31.63596 263 SER A CA 1
ATOM 1990 C C . SER A 1 263 ? 2.55347 10.62852 97.63463 1.000 32.14797 263 SER A C 1
ATOM 1991 O O . SER A 1 263 ? 2.22701 10.85591 98.80857 1.000 29.01444 263 SER A O 1
ATOM 1994 N N . ASN A 1 264 ? 3.51716 9.75099 97.32057 1.000 26.16348 264 ASN A N 1
ATOM 1995 C CA . ASN A 1 264 ? 4.25553 9.08783 98.39280 1.000 28.12014 264 ASN A CA 1
ATOM 1996 C C . ASN A 1 264 ? 5.11448 10.08276 99.17068 1.000 29.13016 264 ASN A C 1
ATOM 1997 O O . ASN A 1 264 ? 5.28254 9.94778 100.38891 1.000 28.80748 264 ASN A O 1
ATOM 2002 N N . LEU A 1 265 ? 5.67323 11.07978 98.48087 1.000 24.09968 265 LEU A N 1
ATOM 2003 C CA . LEU A 1 265 ? 6.41765 12.13530 99.16360 1.000 28.62714 265 LEU A CA 1
ATOM 2004 C C . LEU A 1 265 ? 5.54148 12.89649 100.15028 1.000 28.68725 265 LEU A C 1
ATOM 2005 O O . LEU A 1 265 ? 6.03171 13.37959 101.17987 1.000 25.76648 265 LEU A O 1
ATOM 2010 N N . GLN A 1 266 ? 4.25543 13.02634 99.85295 1.000 27.49524 266 GLN A N 1
ATOM 2011 C CA . GLN A 1 266 ? 3.37165 13.87704 100.63976 1.000 26.60772 266 GLN A CA 1
ATOM 2012 C C . GLN A 1 266 ? 2.70073 13.16064 101.80155 1.000 34.27936 266 GLN A C 1
ATOM 2013 O O . GLN A 1 266 ? 2.09944 13.83325 102.64969 1.000 29.59525 266 GLN A O 1
ATOM 2019 N N . GLY A 1 267 ? 2.78304 11.83234 101.85419 1.000 31.71207 267 GLY A N 1
ATOM 2020 C CA . GLY A 1 267 ? 1.99329 11.03767 102.76995 1.000 28.01568 267 GLY A CA 1
ATOM 2021 C C . GLY A 1 267 ? 2.63473 10.87564 104.13561 1.000 35.60966 267 GLY A C 1
ATOM 2022 O O . GLY A 1 267 ? 3.64871 11.49035 104.46765 1.000 32.97558 267 GLY A O 1
ATOM 2023 N N . ASN A 1 268 ? 2.03663 9.99964 104.93709 1.000 34.42904 268 ASN A N 1
ATOM 2024 C CA . ASN A 1 268 ? 2.41660 9.98795 106.34119 1.000 36.78859 268 ASN A CA 1
ATOM 2025 C C . ASN A 1 268 ? 3.78726 9.37042 106.59653 1.000 34.79428 268 ASN A C 1
ATOM 2026 O O . ASN A 1 268 ? 4.31893 9.55771 107.69633 1.000 38.59938 268 ASN A O 1
ATOM 2031 N N . THR A 1 269 ? 4.39473 8.67156 105.62887 1.000 33.33395 269 THR A N 1
ATOM 2032 C CA . THR A 1 269 ? 5.73953 8.15554 105.86793 1.000 29.40331 269 THR A CA 1
ATOM 2033 C C . THR A 1 269 ? 6.84776 9.14569 105.51268 1.000 33.84534 269 THR A C 1
ATOM 2034 O O . THR A 1 269 ? 7.97253 8.98391 105.99879 1.000 30.76302 269 THR A O 1
ATOM 2038 N N . GLU A 1 270 ? 6.56628 10.16254 104.69268 1.000 26.64267 270 GLU A N 1
ATOM 2039 C CA . GLU A 1 270 ? 7.61340 11.05495 104.19684 1.000 29.56819 270 GLU A CA 1
ATOM 2040 C C . GLU A 1 270 ? 7.23073 12.52930 104.18993 1.000 28.98543 270 GLU A C 1
ATOM 2041 O O . GLU A 1 270 ? 8.10775 13.36553 103.95232 1.000 26.54943 270 GLU A O 1
ATOM 2047 N N . GLY A 1 271 ? 5.96995 12.88066 104.46056 1.000 21.46861 271 GLY A N 1
ATOM 2048 C CA . GLY A 1 271 ? 5.52606 14.25277 104.29425 1.000 24.93355 271 GLY A CA 1
ATOM 2049 C C . GLY A 1 271 ? 6.24435 15.23421 105.19421 1.000 27.18703 271 GLY A C 1
ATOM 2050 O O . GLY A 1 271 ? 6.34444 16.41368 104.86218 1.000 26.54426 271 GLY A O 1
ATOM 2051 N N . HIS A 1 272 ? 6.75911 14.76265 106.33749 1.000 25.16082 272 HIS A N 1
ATOM 2052 C CA . HIS A 1 272 ? 7.47798 15.61919 107.28036 1.000 29.69414 272 HIS A CA 1
ATOM 2053 C C . HIS A 1 272 ? 8.79011 16.15164 106.71212 1.000 27.83860 272 HIS A C 1
ATOM 2054 O O . HIS A 1 272 ? 9.35157 17.10925 107.26240 1.000 25.92280 272 HIS A O 1
ATOM 2061 N N . TRP A 1 273 ? 9.29641 15.54443 105.63524 1.000 22.65517 273 TRP A N 1
ATOM 2062 C CA . TRP A 1 273 ? 10.44264 16.10993 104.92881 1.000 24.57189 273 TRP A CA 1
ATOM 2063 C C . TRP A 1 273 ? 10.16720 17.50587 104.40966 1.000 24.00991 273 TRP A C 1
ATOM 2064 O O . TRP A 1 273 ? 11.10138 18.29297 104.21691 1.000 23.93861 273 TRP A O 1
ATOM 2075 N N . PHE A 1 274 ? 8.90680 17.81483 104.12137 1.000 24.83502 274 PHE A N 1
ATOM 2076 C CA . PHE A 1 274 ? 8.55799 19.03367 103.39817 1.000 22.05744 274 PHE A CA 1
ATOM 2077 C C . PHE A 1 274 ? 7.65636 19.89155 104.27689 1.000 25.95966 274 PHE A C 1
ATOM 2078 O O . PHE A 1 274 ? 7.56903 19.64558 105.48004 1.000 30.94114 274 PHE A O 1
ATOM 2086 N N . ASN A 1 275 ? 6.96886 20.87389 103.71307 1.000 26.93288 275 ASN A N 1
ATOM 2087 C CA . ASN A 1 275 ? 6.12622 21.75197 104.51627 1.000 32.18665 275 ASN A CA 1
ATOM 2088 C C . ASN A 1 275 ? 4.65567 21.52199 104.16192 1.000 30.54317 275 ASN A C 1
ATOM 2089 O O . ASN A 1 275 ? 4.31754 20.64165 103.37016 1.000 24.46843 275 ASN A O 1
ATOM 2094 N N . ALA A 1 276 ? 3.76274 22.31038 104.77378 1.000 28.16124 276 ALA A N 1
ATOM 2095 C CA . ALA A 1 276 ? 2.34092 22.05322 104.56508 1.000 26.27550 276 ALA A CA 1
ATOM 2096 C C . ALA A 1 276 ? 1.89874 22.45414 103.16128 1.000 27.13204 276 ALA A C 1
ATOM 2097 O O . ALA A 1 276 ? 1.01559 21.80584 102.57939 1.000 28.09810 276 ALA A O 1
ATOM 2099 N N . VAL A 1 277 ? 2.48848 23.51331 102.60140 1.000 24.12701 277 VAL A N 1
ATOM 2100 C CA . VAL A 1 277 ? 2.12866 23.93365 101.24799 1.000 25.99898 277 VAL A CA 1
ATOM 2101 C C . VAL A 1 277 ? 2.43217 22.82035 100.25374 1.000 27.99117 277 VAL A C 1
ATOM 2102 O O . VAL A 1 277 ? 1.62492 22.50781 99.36899 1.000 26.71207 277 VAL A O 1
ATOM 2106 N N . PHE A 1 278 ? 3.61623 22.22004 100.37834 1.000 24.12619 278 PHE A N 1
ATOM 2107 C CA . PHE A 1 278 ? 4.00750 21.14237 99.47853 1.000 25.03893 278 PHE A CA 1
ATOM 2108 C C . PHE A 1 278 ? 3.01457 19.99742 99.53541 1.000 28.01468 278 PHE A C 1
ATOM 2109 O O . PHE A 1 278 ? 2.68020 19.40471 98.50270 1.000 26.85881 278 PHE A O 1
ATOM 2117 N N . ARG A 1 279 ? 2.52883 19.66809 100.73412 1.000 23.32255 279 ARG A N 1
ATOM 2118 C CA . ARG A 1 279 ? 1.65791 18.50943 100.86587 1.000 29.31410 279 ARG A CA 1
ATOM 2119 C C . ARG A 1 279 ? 0.24969 18.77227 100.34441 1.000 33.66053 279 ARG A C 1
ATOM 2120 O O . ARG A 1 279 ? -0.56186 17.84478 100.30719 1.000 33.31829 279 ARG A O 1
ATOM 2128 N N . GLU A 1 280 ? -0.05525 19.99067 99.90140 1.000 29.22935 280 GLU A N 1
ATOM 2129 C CA . GLU A 1 280 ? -1.37943 20.27884 99.36390 1.000 34.84110 280 GLU A CA 1
ATOM 2130 C C . GLU A 1 280 ? -1.45984 20.15570 97.84921 1.000 39.76466 280 GLU A C 1
ATOM 2131 O O . GLU A 1 280 ? -2.57225 20.10678 97.30845 1.000 38.35235 280 GLU A O 1
ATOM 2137 N N . PHE A 1 281 ? -0.32479 20.10676 97.15326 1.000 31.71658 281 PHE A N 1
ATOM 2138 C CA . PHE A 1 281 ? -0.36341 20.03070 95.70158 1.000 26.31298 281 PHE A CA 1
ATOM 2139 C C . PHE A 1 281 ? -0.99828 18.72679 95.25642 1.000 36.37427 281 PHE A C 1
ATOM 2140 O O . PHE A 1 281 ? -0.75792 17.66513 95.83843 1.000 34.13753 281 PHE A O 1
ATOM 2148 N N . LYS A 1 282 ? -1.80805 18.81035 94.20688 1.000 32.40451 282 LYS A N 1
ATOM 2149 C CA . LYS A 1 282 ? -2.39223 17.60595 93.64072 1.000 33.70068 282 LYS A CA 1
ATOM 2150 C C . LYS A 1 282 ? -1.47597 16.95080 92.62081 1.000 34.13262 282 LYS A C 1
ATOM 2151 O O . LYS A 1 282 ? -1.50837 15.73141 92.46614 1.000 35.32255 282 LYS A O 1
ATOM 2157 N N . ASP A 1 283 ? -0.63576 17.72884 91.94615 1.000 33.46222 283 ASP A N 1
ATOM 2158 C CA . ASP A 1 283 ? 0.12320 17.24018 90.82204 1.000 33.77049 283 ASP A CA 1
ATOM 2159 C C . ASP A 1 283 ? 1.43038 18.01644 90.77826 1.000 34.51875 283 ASP A C 1
ATOM 2160 O O . ASP A 1 283 ? 1.42012 19.23885 90.98763 1.000 34.45353 283 ASP A O 1
ATOM 2165 N N . PRO A 1 284 ? 2.55792 17.35310 90.51610 1.000 34.80263 284 PRO A N 1
ATOM 2166 C CA . PRO A 1 284 ? 3.84096 18.07266 90.52112 1.000 31.86872 284 PRO A CA 1
ATOM 2167 C C . PRO A 1 284 ? 3.93245 19.14948 89.44813 1.000 30.39166 284 PRO A C 1
ATOM 2168 O O . PRO A 1 284 ? 4.74567 20.07499 89.57716 1.000 33.76681 284 PRO A O 1
ATOM 2172 N N . ARG A 1 285 ? 3.12068 19.06335 88.39402 1.000 28.82225 285 ARG A N 1
ATOM 2173 C CA . ARG A 1 285 ? 3.08321 20.10801 87.38638 1.000 29.99353 285 ARG A CA 1
ATOM 2174 C C . ARG A 1 285 ? 2.54039 21.42432 87.92967 1.000 36.26524 285 ARG A C 1
ATOM 2175 O O . ARG A 1 285 ? 2.64946 22.45283 87.25163 1.000 30.92992 285 ARG A O 1
ATOM 2183 N N . GLN A 1 286 ? 1.99089 21.42025 89.14119 1.000 30.26333 286 GLN A N 1
ATOM 2184 C CA . GLN A 1 286 ? 1.60840 22.65460 89.80759 1.000 33.67816 286 GLN A CA 1
ATOM 2185 C C . GLN A 1 286 ? 2.77643 23.33471 90.51652 1.000 33.15083 286 GLN A C 1
ATOM 2186 O O . GLN A 1 286 ? 2.62507 24.47582 90.95911 1.000 30.98069 286 GLN A O 1
ATOM 2192 N N . LEU A 1 287 ? 3.92772 22.67537 90.64434 1.000 28.65313 287 LEU A N 1
ATOM 2193 C CA . LEU A 1 287 ? 5.05797 23.29985 91.32430 1.000 27.90471 287 LEU A CA 1
ATOM 2194 C C . LEU A 1 287 ? 5.60792 24.44435 90.47379 1.000 26.00932 287 LEU A C 1
ATOM 2195 O O . LEU A 1 287 ? 5.63843 24.34642 89.24441 1.000 31.29649 287 LEU A O 1
ATOM 2200 N N . PRO A 1 288 ? 6.05002 25.53312 91.08784 1.000 25.42538 288 PRO A N 1
ATOM 2201 C CA . PRO A 1 288 ? 6.61170 26.63952 90.29297 1.000 26.69205 288 PRO A CA 1
ATOM 2202 C C . PRO A 1 288 ? 8.06575 26.43257 89.87726 1.000 29.10427 288 PRO A C 1
ATOM 2203 O O . PRO A 1 288 ? 8.71217 27.37767 89.41466 1.000 31.40685 288 PRO A O 1
ATOM 2207 N N . PHE A 1 289 ? 8.56685 25.19832 89.97609 1.000 25.19568 289 PHE A N 1
ATOM 2208 C CA . PHE A 1 289 ? 9.95268 24.86442 89.65367 1.000 22.20375 289 PHE A CA 1
ATOM 2209 C C . PHE A 1 289 ? 10.03061 23.38246 89.29964 1.000 23.87849 289 PHE A C 1
ATOM 2210 O O . PHE A 1 289 ? 9.08928 22.62096 89.51884 1.000 20.92743 289 PHE A O 1
ATOM 2218 N N . ASP A 1 290 ? 11.17958 22.97807 88.76664 1.000 23.79590 290 ASP A N 1
ATOM 2219 C CA . ASP A 1 290 ? 11.56480 21.57544 88.76120 1.000 22.95971 290 ASP A CA 1
ATOM 2220 C C . ASP A 1 290 ? 13.04149 21.49309 89.11992 1.000 27.94686 290 ASP A C 1
ATOM 2221 O O . ASP A 1 290 ? 13.72173 22.51060 89.27072 1.000 22.29893 290 ASP A O 1
ATOM 2226 N N . GLN A 1 291 ? 13.53861 20.26922 89.29024 1.000 23.45242 291 GLN A N 1
ATOM 2227 C CA . GLN A 1 291 ? 14.74527 20.11615 90.09920 1.000 23.84955 291 GLN A CA 1
ATOM 2228 C C . GLN A 1 291 ? 16.02916 20.50076 89.36263 1.000 24.42119 291 GLN A C 1
ATOM 2229 O O . GLN A 1 291 ? 17.08150 20.57233 90.00265 1.000 21.58166 291 GLN A O 1
ATOM 2235 N N . HIS A 1 292 ? 15.96753 20.77978 88.05400 1.000 18.82516 292 HIS A N 1
ATOM 2236 C CA . HIS A 1 292 ? 17.10004 21.41335 87.38876 1.000 19.43133 292 HIS A CA 1
ATOM 2237 C C . HIS A 1 292 ? 17.40404 22.77520 87.99473 1.000 24.16319 292 HIS A C 1
ATOM 2238 O O . HIS A 1 292 ? 18.53994 23.24798 87.88902 1.000 23.05572 292 HIS A O 1
ATOM 2245 N N . GLU A 1 293 ? 16.41144 23.40828 88.62719 1.000 21.84551 293 GLU A N 1
ATOM 2246 C CA . GLU A 1 293 ? 16.62384 24.69028 89.28316 1.000 22.21636 293 GLU A CA 1
ATOM 2247 C C . GLU A 1 293 ? 17.26116 24.51871 90.65926 1.000 19.18188 293 GLU A C 1
ATOM 2248 O O . GLU A 1 293 ? 18.19340 25.25737 90.99642 1.000 23.90384 293 GLU A O 1
ATOM 2254 N N . LEU A 1 294 ? 16.81763 23.53280 91.45317 1.000 20.04263 294 LEU A N 1
ATOM 2255 C CA . LEU A 1 294 ? 17.47336 23.30294 92.74195 1.000 21.46077 294 LEU A CA 1
ATOM 2256 C C . LEU A 1 294 ? 18.95695 22.98869 92.55167 1.000 23.50044 294 LEU A C 1
ATOM 2257 O O . LEU A 1 294 ? 19.81406 23.54101 93.25544 1.000 23.29222 294 LEU A O 1
ATOM 2262 N N . ILE A 1 295 ? 19.28638 22.12296 91.58807 1.000 20.90257 295 ILE A N 1
ATOM 2263 C CA . ILE A 1 295 ? 20.69552 21.81676 91.33378 1.000 21.62233 295 ILE A CA 1
ATOM 2264 C C . ILE A 1 295 ? 21.44802 23.07192 90.90288 1.000 19.46546 295 ILE A C 1
ATOM 2265 O O . ILE A 1 295 ? 22.56719 23.33293 91.35787 1.000 23.03640 295 ILE A O 1
ATOM 2270 N N . ALA A 1 296 ? 20.83763 23.88140 90.04550 1.000 18.94113 296 ALA A N 1
ATOM 2271 C CA . ALA A 1 296 ? 21.47647 25.10940 89.59182 1.000 21.77585 296 ALA A CA 1
ATOM 2272 C C . ALA A 1 296 ? 21.69600 26.10940 90.72262 1.000 25.86515 296 ALA A C 1
ATOM 2273 O O . ALA A 1 296 ? 22.54841 26.99600 90.59444 1.000 21.72617 296 ALA A O 1
ATOM 2275 N N . LEU A 1 297 ? 20.96088 25.99447 91.83208 1.000 22.48885 297 LEU A N 1
ATOM 2276 C CA . LEU A 1 297 ? 21.24632 26.87222 92.96661 1.000 21.73604 297 LEU A CA 1
ATOM 2277 C C . LEU A 1 297 ? 22.62716 26.61472 93.56384 1.000 23.48738 297 LEU A C 1
ATOM 2278 O O . LEU A 1 297 ? 23.12531 27.45279 94.32715 1.000 25.62628 297 LEU A O 1
ATOM 2283 N N . CYS A 1 298 ? 23.27267 25.50055 93.22164 1.000 21.17754 298 CYS A N 1
ATOM 2284 C CA . CYS A 1 298 ? 24.62976 25.25543 93.69582 1.000 21.67631 298 CYS A CA 1
ATOM 2285 C C . CYS A 1 298 ? 25.67421 26.02845 92.90243 1.000 19.22083 298 CYS A C 1
ATOM 2286 O O . CYS A 1 298 ? 26.79037 26.19892 93.39070 1.000 21.55605 298 CYS A O 1
ATOM 2289 N N . ALA A 1 299 ? 25.32857 26.53769 91.72721 1.000 21.34356 299 ALA A N 1
ATOM 2290 C CA . ALA A 1 299 ? 26.30777 27.22761 90.89083 1.000 21.03645 299 ALA A CA 1
ATOM 2291 C C . ALA A 1 299 ? 26.72600 28.54836 91.53843 1.000 23.61502 299 ALA A C 1
ATOM 2292 O O . ALA A 1 299 ? 25.88566 29.23982 92.12986 1.000 23.16194 299 ALA A O 1
ATOM 2294 N N . PRO A 1 300 ? 28.00944 28.94862 91.41916 1.000 21.30017 300 PRO A N 1
ATOM 2295 C CA . PRO A 1 300 ? 29.10802 28.33087 90.65634 1.000 22.86964 300 PRO A CA 1
ATOM 2296 C C . PRO A 1 300 ? 29.96458 27.32590 91.44572 1.000 25.40157 300 PRO A C 1
ATOM 2297 O O . PRO A 1 300 ? 31.08921 27.00409 91.04104 1.000 26.86805 300 PRO A O 1
ATOM 2301 N N . ARG A 1 301 ? 29.46286 26.85575 92.57914 1.000 22.84848 301 ARG A N 1
ATOM 2302 C CA . ARG A 1 301 ? 30.17102 25.81502 93.28877 1.000 20.00868 301 ARG A CA 1
ATOM 2303 C C . ARG A 1 301 ? 29.90598 24.47682 92.60979 1.000 25.51610 301 ARG A C 1
ATOM 2304 O O . ARG A 1 301 ? 29.09555 24.37803 91.68779 1.000 25.37027 301 ARG A O 1
ATOM 2312 N N . THR A 1 302 ? 30.60122 23.43640 93.05100 1.000 16.99697 302 THR A N 1
ATOM 2313 C CA . THR A 1 302 ? 30.62437 22.20201 92.27285 1.000 19.43234 302 THR A CA 1
ATOM 2314 C C . THR A 1 302 ? 29.62179 21.19494 92.82726 1.000 25.29795 302 THR A C 1
ATOM 2315 O O . THR A 1 302 ? 29.41946 21.10981 94.04289 1.000 23.04207 302 THR A O 1
ATOM 2319 N N . VAL A 1 303 ? 28.99427 20.43848 91.91951 1.000 22.56408 303 VAL A N 1
ATOM 2320 C CA . VAL A 1 303 ? 27.96428 19.45643 92.25351 1.000 19.51104 303 VAL A CA 1
ATOM 2321 C C . VAL A 1 303 ? 28.26517 18.16170 91.51277 1.000 20.21597 303 VAL A C 1
ATOM 2322 O O . VAL A 1 303 ? 28.56119 18.18064 90.31235 1.000 19.86380 303 VAL A O 1
ATOM 2326 N N . LEU A 1 304 ? 28.13049 17.03590 92.21669 1.000 22.18415 304 LEU A N 1
ATOM 2327 C CA . LEU A 1 304 ? 28.31202 15.70476 91.64713 1.000 20.98296 304 LEU A CA 1
ATOM 2328 C C . LEU A 1 304 ? 27.08445 14.86436 91.96323 1.000 21.14361 304 LEU A C 1
ATOM 2329 O O . LEU A 1 304 ? 26.76390 14.63341 93.13593 1.000 21.31750 304 LEU A O 1
ATOM 2334 N N . ILE A 1 305 ? 26.41019 14.39955 90.92136 1.000 21.38578 305 ILE A N 1
ATOM 2335 C CA . ILE A 1 305 ? 25.23833 13.54751 91.04679 1.000 18.65241 305 ILE A CA 1
ATOM 2336 C C . ILE A 1 305 ? 25.70242 12.10144 90.88531 1.000 22.49711 305 ILE A C 1
ATOM 2337 O O . ILE A 1 305 ? 26.23352 11.73545 89.82875 1.000 22.47080 305 ILE A O 1
ATOM 2342 N N . THR A 1 306 ? 25.54134 11.28392 91.93442 1.000 19.07281 306 THR A N 1
ATOM 2343 C CA . THR A 1 306 ? 25.88544 9.86243 91.89679 1.000 21.55750 306 THR A CA 1
ATOM 2344 C C . THR A 1 306 ? 24.63575 9.01680 92.15201 1.000 22.98548 306 THR A C 1
ATOM 2345 O O . THR A 1 306 ? 23.59694 9.51486 92.58095 1.000 22.26134 306 THR A O 1
ATOM 2349 N N . GLY A 1 307 ? 24.73735 7.72544 91.87261 1.000 23.68311 307 GLY A N 1
ATOM 2350 C CA . GLY A 1 307 ? 23.61773 6.81393 92.04185 1.000 22.14060 307 GLY A CA 1
ATOM 2351 C C . GLY A 1 307 ? 23.77530 5.61687 91.11656 1.000 22.33285 307 GLY A C 1
ATOM 2352 O O . GLY A 1 307 ? 24.85524 5.35546 90.60004 1.000 24.53645 307 GLY A O 1
ATOM 2353 N N . GLY A 1 308 ? 22.68055 4.90444 90.90563 1.000 22.68048 308 GLY A N 1
ATOM 2354 C CA . GLY A 1 308 ? 22.69594 3.67091 90.12509 1.000 23.67000 308 GLY A CA 1
ATOM 2355 C C . GLY A 1 308 ? 21.81551 3.75016 88.89328 1.000 20.04004 308 GLY A C 1
ATOM 2356 O O . GLY A 1 308 ? 20.71061 4.30141 88.94262 1.000 23.53158 308 GLY A O 1
ATOM 2357 N N . TYR A 1 309 ? 22.31318 3.19233 87.78415 1.000 20.11645 309 TYR A N 1
ATOM 2358 C CA . TYR A 1 309 ? 21.54398 3.18234 86.54023 1.000 20.95536 309 TYR A CA 1
ATOM 2359 C C . TYR A 1 309 ? 20.27472 2.34433 86.65021 1.000 24.51649 309 TYR A C 1
ATOM 2360 O O . TYR A 1 309 ? 19.32290 2.57658 85.90065 1.000 19.58586 309 TYR A O 1
ATOM 2369 N N . SER A 1 310 ? 20.25388 1.34703 87.54035 1.000 20.16818 310 SER A N 1
ATOM 2370 C CA . SER A 1 310 ? 19.09103 0.48686 87.72972 1.000 22.99579 310 SER A CA 1
ATOM 2371 C C . SER A 1 310 ? 18.32718 0.80121 89.00741 1.000 24.46979 310 SER A C 1
ATOM 2372 O O . SER A 1 310 ? 17.51201 -0.01865 89.44905 1.000 21.57945 310 SER A O 1
ATOM 2375 N N . ASP A 1 311 ? 18.58276 1.95599 89.62531 1.000 23.00992 311 ASP A N 1
ATOM 2376 C CA . ASP A 1 311 ? 17.92248 2.35618 90.87185 1.000 22.56575 311 ASP A CA 1
ATOM 2377 C C . ASP A 1 311 ? 16.63869 3.10426 90.50753 1.000 22.87071 311 ASP A C 1
ATOM 2378 O O . ASP A 1 311 ? 16.55349 4.33853 90.54318 1.000 22.72701 311 ASP A O 1
ATOM 2383 N N . TRP A 1 312 ? 15.61334 2.32155 90.13291 1.000 22.16125 312 TRP A N 1
ATOM 2384 C CA . TRP A 1 312 ? 14.46452 2.87534 89.42116 1.000 17.40208 312 TRP A CA 1
ATOM 2385 C C . TRP A 1 312 ? 13.66951 3.85628 90.28464 1.000 20.85905 312 TRP A C 1
ATOM 2386 O O . TRP A 1 312 ? 13.17523 4.87265 89.78171 1.000 19.18228 312 TRP A O 1
ATOM 2397 N N . GLY A 1 313 ? 13.55793 3.59302 91.58686 1.000 22.50874 313 GLY A N 1
ATOM 2398 C CA . GLY A 1 313 ? 12.81402 4.49967 92.45735 1.000 21.48395 313 GLY A CA 1
ATOM 2399 C C . GLY A 1 313 ? 13.37637 5.91155 92.49388 1.000 23.68626 313 GLY A C 1
ATOM 2400 O O . GLY A 1 313 ? 12.64305 6.87350 92.75487 1.000 23.39412 313 GLY A O 1
ATOM 2401 N N . THR A 1 314 ? 14.66742 6.06655 92.22835 1.000 21.11679 314 THR A N 1
ATOM 2402 C CA . THR A 1 314 ? 15.26316 7.39336 92.17562 1.000 23.11094 314 THR A CA 1
ATOM 2403 C C . THR A 1 314 ? 15.24086 8.00795 90.78324 1.000 22.08494 314 THR A C 1
ATOM 2404 O O . THR A 1 314 ? 15.79641 9.09826 90.60308 1.000 21.53557 314 THR A O 1
ATOM 2408 N N . ASN A 1 315 ? 14.62866 7.34229 89.79540 1.000 17.89172 315 ASN A N 1
ATOM 2409 C CA . ASN A 1 315 ? 14.37574 7.95125 88.48517 1.000 21.93140 315 ASN A CA 1
ATOM 2410 C C . ASN A 1 315 ? 15.68561 8.26515 87.75507 1.000 23.97474 315 ASN A C 1
ATOM 2411 O O . ASN A 1 315 ? 16.05453 9.43962 87.60562 1.000 22.25502 315 ASN A O 1
ATOM 2416 N N . PRO A 1 316 ? 16.41297 7.23877 87.28909 1.000 25.40252 316 PRO A N 1
ATOM 2417 C CA . PRO A 1 316 ? 17.74097 7.48394 86.68077 1.000 20.07871 316 PRO A CA 1
ATOM 2418 C C . PRO A 1 316 ? 17.74936 8.49983 85.54100 1.000 25.07884 316 PRO A C 1
ATOM 2419 O O . PRO A 1 316 ? 18.57678 9.42040 85.54888 1.000 18.54432 316 PRO A O 1
ATOM 2423 N N . GLU A 1 317 ? 16.87607 8.35765 84.54130 1.000 17.29948 317 GLU A N 1
ATOM 2424 C CA . GLU A 1 317 ? 16.93836 9.31683 83.43797 1.000 21.36882 317 GLU A CA 1
ATOM 2425 C C . GLU A 1 317 ? 16.32629 10.65969 83.81758 1.000 18.61438 317 GLU A C 1
ATOM 2426 O O . GLU A 1 317 ? 16.75037 11.69022 83.28918 1.000 19.76099 317 GLU A O 1
ATOM 2432 N N . GLY A 1 318 ? 15.35222 10.68452 84.73469 1.000 20.38208 318 GLY A N 1
ATOM 2433 C CA . GLY A 1 318 ? 14.86426 11.96657 85.23107 1.000 20.95426 318 GLY A CA 1
ATOM 2434 C C . GLY A 1 318 ? 15.91979 12.75141 85.99315 1.000 19.87504 318 GLY A C 1
ATOM 2435 O O . GLY A 1 318 ? 15.90626 13.98465 85.99059 1.000 19.69164 318 GLY A O 1
ATOM 2436 N N . THR A 1 319 ? 16.83485 12.04967 86.66502 1.000 19.90933 319 THR A N 1
ATOM 2437 C CA . THR A 1 319 ? 17.98371 12.69863 87.29049 1.000 20.36518 319 THR A CA 1
ATOM 2438 C C . THR A 1 319 ? 18.92142 13.27303 86.22514 1.000 21.48056 319 THR A C 1
ATOM 2439 O O . THR A 1 319 ? 19.42465 14.38916 86.37107 1.000 18.03883 319 THR A O 1
ATOM 2443 N N . TRP A 1 320 ? 19.12983 12.53661 85.12676 1.000 19.69859 320 TRP A N 1
ATOM 2444 C CA . TRP A 1 320 ? 19.85136 13.06816 83.96519 1.000 23.25689 320 TRP A CA 1
ATOM 2445 C C . TRP A 1 320 ? 19.15423 14.30204 83.37478 1.000 21.00270 320 TRP A C 1
ATOM 2446 O O . TRP A 1 320 ? 19.81384 15.28968 83.03190 1.000 20.09939 320 TRP A O 1
ATOM 2457 N N . VAL A 1 321 ? 17.82444 14.26961 83.23955 1.000 19.07368 321 VAL A N 1
ATOM 2458 C CA . VAL A 1 321 ? 17.10234 15.44767 82.73574 1.000 17.82797 321 VAL A CA 1
ATOM 2459 C C . VAL A 1 321 ? 17.40913 16.67515 83.58957 1.000 19.43195 321 VAL A C 1
ATOM 2460 O O . VAL A 1 321 ? 17.67899 17.77312 83.07372 1.000 20.04562 321 VAL A O 1
ATOM 2464 N N . SER A 1 322 ? 17.34177 16.51839 84.91447 1.000 21.39455 322 SER A N 1
ATOM 2465 C CA . SER A 1 322 ? 17.63248 17.64280 85.79493 1.000 18.42378 322 SER A CA 1
ATOM 2466 C C . SER A 1 322 ? 19.08109 18.08492 85.66367 1.000 22.89563 322 SER A C 1
ATOM 2467 O O . SER A 1 322 ? 19.36982 19.28428 85.67211 1.000 17.59467 322 SER A O 1
ATOM 2470 N N . PHE A 1 323 ? 20.00470 17.12511 85.54705 1.000 18.37985 323 PHE A N 1
ATOM 2471 C CA . PHE A 1 323 ? 21.41529 17.46119 85.39270 1.000 21.24302 323 PHE A CA 1
ATOM 2472 C C . PHE A 1 323 ? 21.64353 18.28664 84.12868 1.000 19.30188 323 PHE A C 1
ATOM 2473 O O . PHE A 1 323 ? 22.30579 19.33366 84.16257 1.000 19.30844 323 PHE A O 1
ATOM 2481 N N . VAL A 1 324 ? 21.08192 17.84592 83.00335 1.000 17.87379 324 VAL A N 1
ATOM 2482 C CA . VAL A 1 324 ? 21.31553 18.56634 81.74838 1.000 17.09915 324 VAL A CA 1
ATOM 2483 C C . VAL A 1 324 ? 20.76154 19.98326 81.84315 1.000 19.08718 324 VAL A C 1
ATOM 2484 O O . VAL A 1 324 ? 21.40187 20.95168 81.40782 1.000 21.94815 324 VAL A O 1
ATOM 2488 N N . GLY A 1 325 ? 19.56697 20.13002 82.41634 1.000 18.14685 325 GLY A N 1
ATOM 2489 C CA . GLY A 1 325 ? 18.97815 21.45597 82.53560 1.000 19.25233 325 GLY A CA 1
ATOM 2490 C C . GLY A 1 325 ? 19.73808 22.34610 83.50247 1.000 19.26809 325 GLY A C 1
ATOM 2491 O O . GLY A 1 325 ? 19.90680 23.54761 83.25562 1.000 23.11752 325 GLY A O 1
ATOM 2492 N N . ALA A 1 326 ? 20.19070 21.77910 84.62465 1.000 16.95174 326 ALA A N 1
ATOM 2493 C CA . ALA A 1 326 ? 20.99202 22.55728 85.56749 1.000 17.62088 326 ALA A CA 1
ATOM 2494 C C . ALA A 1 326 ? 22.30414 23.01083 84.93783 1.000 20.85640 326 ALA A C 1
ATOM 2495 O O . ALA A 1 326 ? 22.77250 24.13523 85.17786 1.000 21.26151 326 ALA A O 1
ATOM 2497 N N . ARG A 1 327 ? 22.92422 22.14418 84.14399 1.000 15.13790 327 ARG A N 1
ATOM 2498 C CA . ARG A 1 327 ? 24.19677 22.49964 83.53485 1.000 18.56975 327 ARG A CA 1
ATOM 2499 C C . ARG A 1 327 ? 24.08275 23.72500 82.63637 1.000 20.33014 327 ARG A C 1
ATOM 2500 O O . ARG A 1 327 ? 25.09361 24.38087 82.38570 1.000 18.30144 327 ARG A O 1
ATOM 2508 N N . LYS A 1 328 ? 22.88497 24.04891 82.13770 1.000 18.23026 328 LYS A N 1
ATOM 2509 C CA . LYS A 1 328 ? 22.73925 25.25511 81.32765 1.000 20.57736 328 LYS A CA 1
ATOM 2510 C C . LYS A 1 328 ? 23.09555 26.49493 82.13821 1.000 19.41257 328 LYS A C 1
ATOM 2511 O O . LYS A 1 328 ? 23.69020 27.44342 81.61029 1.000 18.30955 328 LYS A O 1
ATOM 2517 N N . VAL A 1 329 ? 22.70854 26.52098 83.41218 1.000 19.34815 329 VAL A N 1
ATOM 2518 C CA . VAL A 1 329 ? 23.08108 27.64567 84.25655 1.000 20.39709 329 VAL A CA 1
ATOM 2519 C C . VAL A 1 329 ? 24.58543 27.67191 84.46606 1.000 23.02117 329 VAL A C 1
ATOM 2520 O O . VAL A 1 329 ? 25.21414 28.73912 84.42443 1.000 20.00440 329 VAL A O 1
ATOM 2524 N N . TYR A 1 330 ? 25.18282 26.50430 84.72248 1.000 20.74723 330 TYR A N 1
ATOM 2525 C CA . TYR A 1 330 ? 26.63955 26.42366 84.83144 1.000 21.24376 330 TYR A CA 1
ATOM 2526 C C . TYR A 1 330 ? 27.32196 26.93932 83.56431 1.000 24.24776 330 TYR A C 1
ATOM 2527 O O . TYR A 1 330 ? 28.32400 27.66320 83.64013 1.000 23.73877 330 TYR A O 1
ATOM 2536 N N A GLU A 1 331 ? 26.82019 26.55054 82.38808 0.522 23.17975 331 GLU A N 1
ATOM 2537 N N B GLU A 1 331 ? 26.77627 26.59629 82.39289 0.478 23.15834 331 GLU A N 1
ATOM 2538 C CA A GLU A 1 331 ? 27.39579 27.06561 81.14873 0.522 22.61513 331 GLU A CA 1
ATOM 2539 C CA B GLU A 1 331 ? 27.36953 27.03774 81.13356 0.478 22.61655 331 GLU A CA 1
ATOM 2540 C C A GLU A 1 331 ? 27.24291 28.57940 81.08014 0.522 24.41157 331 GLU A C 1
ATOM 2541 C C B GLU A 1 331 ? 27.18781 28.54368 80.93894 0.478 24.38020 331 GLU A C 1
ATOM 2542 O O A GLU A 1 331 ? 28.21249 29.30404 80.82726 0.522 24.01737 331 GLU A O 1
ATOM 2543 O O B GLU A 1 331 ? 28.10037 29.22971 80.46456 0.478 24.42748 331 GLU A O 1
ATOM 2554 N N . PHE A 1 332 ? 26.02981 29.07597 81.34114 1.000 23.24308 332 PHE A N 1
ATOM 2555 C CA . PHE A 1 332 ? 25.79319 30.52081 81.33991 1.000 25.00066 332 PHE A CA 1
ATOM 2556 C C . PHE A 1 332 ? 26.82286 31.26594 82.19092 1.000 29.39339 332 PHE A C 1
ATOM 2557 O O . PHE A 1 332 ? 27.33088 32.31655 81.78211 1.000 24.18507 332 PHE A O 1
ATOM 2565 N N . LEU A 1 333 ? 27.15092 30.73574 83.37820 1.000 24.91581 333 LEU A N 1
ATOM 2566 C CA . LEU A 1 333 ? 28.13739 31.35239 84.26379 1.000 24.63500 333 LEU A CA 1
ATOM 2567 C C . LEU A 1 333 ? 29.58046 31.08455 83.85086 1.000 27.43323 333 LEU A C 1
ATOM 2568 O O . LEU A 1 333 ? 30.49263 31.60572 84.50230 1.000 29.71612 333 LEU A O 1
ATOM 2573 N N . GLY A 1 334 ? 29.81106 30.28027 82.81430 1.000 21.77098 334 GLY A N 1
ATOM 2574 C CA . GLY A 1 334 ? 31.15356 30.02610 82.33314 1.000 24.54208 334 GLY A CA 1
ATOM 2575 C C . GLY A 1 334 ? 31.92590 28.96036 83.07897 1.000 31.33204 334 GLY A C 1
ATOM 2576 O O . GLY A 1 334 ? 33.15302 28.92474 82.96665 1.000 29.00124 334 GLY A O 1
ATOM 2577 N N . VAL A 1 335 ? 31.24947 28.09306 83.84245 1.000 24.79490 335 VAL A N 1
ATOM 2578 C CA . VAL A 1 335 ? 31.91043 27.05408 84.63126 1.000 24.73835 335 VAL A CA 1
ATOM 2579 C C . VAL A 1 335 ? 31.20795 25.71032 84.44154 1.000 24.59017 335 VAL A C 1
ATOM 2580 O O . VAL A 1 335 ? 30.85520 25.03923 85.41975 1.000 24.94418 335 VAL A O 1
ATOM 2584 N N . ALA A 1 336 ? 31.00959 25.30319 83.18409 1.000 23.92282 336 ALA A N 1
ATOM 2585 C CA . ALA A 1 336 ? 30.29942 24.05648 82.88987 1.000 21.97432 336 ALA A CA 1
ATOM 2586 C C . ALA A 1 336 ? 30.99221 22.82577 83.46797 1.000 23.65939 336 ALA A C 1
ATOM 2587 O O . ALA A 1 336 ? 30.33589 21.80743 83.69682 1.000 23.93744 336 ALA A O 1
ATOM 2589 N N . ASP A 1 337 ? 32.30953 22.87887 83.67126 1.000 24.51091 337 ASP A N 1
ATOM 2590 C CA . ASP A 1 337 ? 33.06075 21.74619 84.21462 1.000 25.86216 337 ASP A CA 1
ATOM 2591 C C . ASP A 1 337 ? 32.72587 21.44268 85.66794 1.000 23.83955 337 ASP A C 1
ATOM 2592 O O . ASP A 1 337 ? 33.12681 20.39320 86.17168 1.000 23.09828 337 ASP A O 1
ATOM 2597 N N . ARG A 1 338 ? 32.03233 22.33705 86.35969 1.000 17.53067 338 ARG A N 1
ATOM 2598 C CA . ARG A 1 338 ? 31.84335 22.20236 87.78864 1.000 20.32077 338 ARG A CA 1
ATOM 2599 C C . ARG A 1 338 ? 30.61654 21.38897 88.16774 1.000 22.89948 338 ARG A C 1
ATOM 2600 O O . ARG A 1 338 ? 30.40221 21.16134 89.36521 1.000 20.64276 338 ARG A O 1
ATOM 2608 N N . ILE A 1 339 ? 29.81264 20.94214 87.20001 1.000 19.25076 339 ILE A N 1
ATOM 2609 C CA . ILE A 1 339 ? 28.69541 20.03095 87.45825 1.000 17.61319 339 ILE A CA 1
ATOM 2610 C C . ILE A 1 339 ? 29.00831 18.68678 86.80126 1.000 22.33793 339 ILE A C 1
ATOM 2611 O O . ILE A 1 339 ? 29.36136 18.63566 85.61605 1.000 21.19794 339 ILE A O 1
ATOM 2616 N N . GLY A 1 340 ? 28.90744 17.59869 87.58008 1.000 18.40578 340 GLY A N 1
ATOM 2617 C CA . GLY A 1 340 ? 29.26896 16.28618 87.09737 1.000 17.38231 340 GLY A CA 1
ATOM 2618 C C . GLY A 1 340 ? 28.20201 15.24437 87.38543 1.000 22.67833 340 GLY A C 1
ATOM 2619 O O . GLY A 1 340 ? 27.40798 15.36451 88.32292 1.000 16.26060 340 GLY A O 1
ATOM 2620 N N . PHE A 1 341 ? 28.24210 14.17369 86.58456 1.000 20.23969 341 PHE A N 1
ATOM 2621 C CA . PHE A 1 341 ? 27.26495 13.08490 86.60555 1.000 21.20952 341 PHE A CA 1
ATOM 2622 C C . PHE A 1 341 ? 28.00479 11.75226 86.66378 1.000 21.68738 341 PHE A C 1
ATOM 2623 O O . PHE A 1 341 ? 28.92296 11.51632 85.86783 1.000 19.73876 341 PHE A O 1
ATOM 2631 N N . ALA A 1 342 ? 27.59832 10.86751 87.58437 1.000 20.73901 342 ALA A N 1
ATOM 2632 C CA . ALA A 1 342 ? 28.30746 9.58965 87.68445 1.000 25.42456 342 ALA A CA 1
ATOM 2633 C C . ALA A 1 342 ? 27.37696 8.54601 88.30207 1.000 21.11412 342 ALA A C 1
ATOM 2634 O O . ALA A 1 342 ? 27.44622 8.23686 89.48791 1.000 20.79869 342 ALA A O 1
ATOM 2636 N N . LEU A 1 343 ? 26.50912 7.97951 87.47188 1.000 25.26241 343 LEU A N 1
ATOM 2637 C CA . LEU A 1 343 ? 25.81636 6.76653 87.87172 1.000 24.75781 343 LEU A CA 1
ATOM 2638 C C . LEU A 1 343 ? 26.67563 5.56401 87.49412 1.000 23.16996 343 LEU A C 1
ATOM 2639 O O . LEU A 1 343 ? 27.57514 5.65315 86.65932 1.000 25.18279 343 LEU A O 1
ATOM 2644 N N . ARG A 1 344 ? 26.39779 4.43643 88.13898 1.000 22.21741 344 ARG A N 1
ATOM 2645 C CA . ARG A 1 344 ? 27.13593 3.19923 87.92711 1.000 21.46742 344 ARG A CA 1
ATOM 2646 C C . ARG A 1 344 ? 26.13309 2.04365 87.92544 1.000 26.05689 344 ARG A C 1
ATOM 2647 O O . ARG A 1 344 ? 24.92146 2.24318 88.07771 1.000 22.51046 344 ARG A O 1
ATOM 2655 N N . ASP A 1 345 ? 26.63799 0.83022 87.72128 1.000 23.82560 345 ASP A N 1
ATOM 2656 C CA . ASP A 1 345 ? 25.77835 -0.34397 87.71673 1.000 24.37142 345 ASP A CA 1
ATOM 2657 C C . ASP A 1 345 ? 25.10665 -0.52266 89.06694 1.000 24.14172 345 ASP A C 1
ATOM 2658 O O . ASP A 1 345 ? 25.64958 -0.16521 90.11674 1.000 24.80551 345 ASP A O 1
ATOM 2663 N N . GLY A 1 346 ? 23.92221 -1.10030 89.03685 1.000 24.03755 346 GLY A N 1
ATOM 2664 C CA . GLY A 1 346 ? 23.26966 -1.53776 90.24149 1.000 24.15463 346 GLY A CA 1
ATOM 2665 C C . GLY A 1 346 ? 22.22143 -0.56567 90.73651 1.000 23.75232 346 GLY A C 1
ATOM 2666 O O . GLY A 1 346 ? 21.76010 0.34185 90.03340 1.000 21.61273 346 GLY A O 1
ATOM 2667 N N . SER A 1 347 ? 21.85560 -0.76163 92.00105 1.000 26.74017 347 SER A N 1
ATOM 2668 C CA . SER A 1 347 ? 20.65211 -0.14064 92.52753 1.000 29.80979 347 SER A CA 1
ATOM 2669 C C . SER A 1 347 ? 20.92443 0.76608 93.71498 1.000 26.00314 347 SER A C 1
ATOM 2670 O O . SER A 1 347 ? 21.95343 1.45132 93.77664 1.000 26.86639 347 SER A O 1
ATOM 2673 N N . HIS A 1 348 ? 19.98479 0.78181 94.65323 1.000 23.38734 348 HIS A N 1
ATOM 2674 C CA . HIS A 1 348 ? 19.95717 1.77055 95.72781 1.000 26.01447 348 HIS A CA 1
ATOM 2675 C C . HIS A 1 348 ? 20.94885 1.36395 96.81160 1.000 25.14482 348 HIS A C 1
ATOM 2676 O O . HIS A 1 348 ? 20.64744 0.51574 97.65388 1.000 26.22324 348 HIS A O 1
ATOM 2683 N N . ALA A 1 349 ? 22.12578 1.99266 96.81610 1.000 19.76494 349 ALA A N 1
ATOM 2684 C CA . ALA A 1 349 ? 23.21090 1.61451 97.72441 1.000 24.64667 349 ALA A CA 1
ATOM 2685 C C . ALA A 1 349 ? 24.28696 2.69197 97.72190 1.000 23.69787 349 ALA A C 1
ATOM 2686 O O . ALA A 1 349 ? 24.42861 3.44230 96.74984 1.000 21.09394 349 ALA A O 1
ATOM 2688 N N . ILE A 1 350 ? 25.06872 2.73748 98.80827 1.000 22.54528 350 ILE A N 1
ATOM 2689 C CA . ILE A 1 350 ? 26.39813 3.34702 98.78182 1.000 24.67328 350 ILE A CA 1
ATOM 2690 C C . ILE A 1 350 ? 27.39897 2.24685 98.42814 1.000 28.06968 350 ILE A C 1
ATOM 2691 O O . ILE A 1 350 ? 27.52149 1.25930 99.16010 1.000 23.50161 350 ILE A O 1
ATOM 2696 N N . THR A 1 351 ? 28.11086 2.40559 97.31218 1.000 20.84038 351 THR A N 1
ATOM 2697 C CA . THR A 1 351 ? 29.11728 1.43715 96.89892 1.000 21.54173 351 THR A CA 1
ATOM 2698 C C . THR A 1 351 ? 30.50420 2.06282 96.96200 1.000 24.13853 351 THR A C 1
ATOM 2699 O O . THR A 1 351 ? 30.65619 3.28697 96.99676 1.000 25.78650 351 THR A O 1
ATOM 2703 N N . GLU A 1 352 ? 31.52970 1.20709 96.96331 1.000 24.97866 352 GLU A N 1
ATOM 2704 C CA . GLU A 1 352 ? 32.89612 1.72363 96.92480 1.000 26.73829 352 GLU A CA 1
ATOM 2705 C C . GLU A 1 352 ? 33.11642 2.63176 95.71634 1.000 25.24414 352 GLU A C 1
ATOM 2706 O O . GLU A 1 352 ? 33.82446 3.65012 95.80713 1.000 24.76660 352 GLU A O 1
ATOM 2712 N N . GLU A 1 353 ? 32.50736 2.28216 94.58185 1.000 21.70657 353 GLU A N 1
ATOM 2713 C CA . GLU A 1 353 ? 32.63151 3.08463 93.36518 1.000 25.15508 353 GLU A CA 1
ATOM 2714 C C . GLU A 1 353 ? 32.01923 4.47435 93.53769 1.000 25.43824 353 GLU A C 1
ATOM 2715 O O . GLU A 1 353 ? 32.58835 5.46764 93.06605 1.000 23.60018 353 GLU A O 1
ATOM 2721 N N . ASP A 1 354 ? 30.85834 4.57078 94.20570 1.000 18.31115 354 ASP A N 1
ATOM 2722 C CA . ASP A 1 354 ? 30.28901 5.88486 94.50863 1.000 26.85680 354 ASP A CA 1
ATOM 2723 C C . ASP A 1 354 ? 31.28199 6.75125 95.26922 1.000 25.08857 354 ASP A C 1
ATOM 2724 O O . ASP A 1 354 ? 31.48417 7.92604 94.93617 1.000 22.36157 354 ASP A O 1
ATOM 2729 N N A VAL A 1 355 ? 31.92012 6.19195 96.30027 0.081 21.14575 355 VAL A N 1
ATOM 2730 N N B VAL A 1 355 ? 31.91052 6.18841 96.30202 0.919 20.49289 355 VAL A N 1
ATOM 2731 C CA A VAL A 1 355 ? 32.82501 6.99705 97.11693 0.081 20.51796 355 VAL A CA 1
ATOM 2732 C CA B VAL A 1 355 ? 32.81977 6.99029 97.11481 0.919 20.68389 355 VAL A CA 1
ATOM 2733 C C A VAL A 1 355 ? 34.08979 7.33982 96.33855 0.081 23.25253 355 VAL A C 1
ATOM 2734 C C B VAL A 1 355 ? 34.06439 7.35065 96.31484 0.919 23.26114 355 VAL A C 1
ATOM 2735 O O A VAL A 1 355 ? 34.61440 8.45514 96.44331 0.081 24.39516 355 VAL A O 1
ATOM 2736 O O B VAL A 1 355 ? 34.54162 8.49210 96.36685 0.919 24.67455 355 VAL A O 1
ATOM 2743 N N . ASN A 1 356 ? 34.60168 6.39357 95.54681 1.000 22.86618 356 ASN A N 1
ATOM 2744 C CA . ASN A 1 356 ? 35.78533 6.67705 94.73883 1.000 26.95867 356 ASN A CA 1
ATOM 2745 C C . ASN A 1 356 ? 35.50196 7.74054 93.67823 1.000 24.73689 356 ASN A C 1
ATOM 2746 O O . ASN A 1 356 ? 36.35276 8.60215 93.41661 1.000 21.48188 356 ASN A O 1
ATOM 2751 N N . ASN A 1 357 ? 34.31994 7.69235 93.04652 1.000 20.55198 357 ASN A N 1
ATOM 2752 C CA . ASN A 1 357 ? 33.93344 8.74828 92.11177 1.000 19.02055 357 ASN A CA 1
ATOM 2753 C C . ASN A 1 357 ? 33.87889 10.11308 92.79324 1.000 19.49811 357 ASN A C 1
ATOM 2754 O O . ASN A 1 357 ? 34.28033 11.12392 92.20133 1.000 22.64093 357 ASN A O 1
ATOM 2759 N N . LEU A 1 358 ? 33.32347 10.18011 94.00596 1.000 19.90656 358 LEU A N 1
ATOM 2760 C CA . LEU A 1 358 ? 33.32416 11.44611 94.73783 1.000 24.11016 358 LEU A CA 1
ATOM 2761 C C . LEU A 1 358 ? 34.74958 11.93708 94.94831 1.000 20.05964 358 LEU A C 1
ATOM 2762 O O . LEU A 1 358 ? 35.06566 13.09807 94.68320 1.000 22.13935 358 LEU A O 1
ATOM 2767 N N . LEU A 1 359 ? 35.62778 11.05083 95.41793 1.000 20.49610 359 LEU A N 1
ATOM 2768 C CA . LEU A 1 359 ? 37.00914 11.43948 95.70404 1.000 22.03963 359 LEU A CA 1
ATOM 2769 C C . LEU A 1 359 ? 37.75572 11.85075 94.43458 1.000 22.54308 359 LEU A C 1
ATOM 2770 O O . LEU A 1 359 ? 38.56061 12.79286 94.45158 1.000 19.73943 359 LEU A O 1
ATOM 2775 N N . ASP A 1 360 ? 37.50017 11.15994 93.31735 1.000 20.66554 360 ASP A N 1
ATOM 2776 C CA . ASP A 1 360 ? 38.08173 11.57948 92.04539 1.000 22.47301 360 ASP A CA 1
ATOM 2777 C C . ASP A 1 360 ? 37.57235 12.95834 91.62554 1.000 22.47029 360 ASP A C 1
ATOM 2778 O O . ASP A 1 360 ? 38.34300 13.78397 91.12387 1.000 20.82109 360 ASP A O 1
ATOM 2783 N N . PHE A 1 361 ? 36.26904 13.21119 91.79363 1.000 18.54861 361 PHE A N 1
ATOM 2784 C CA . PHE A 1 361 ? 35.71268 14.51164 91.44743 1.000 20.72059 361 PHE A CA 1
ATOM 2785 C C . PHE A 1 361 ? 36.32138 15.60700 92.31183 1.000 21.23835 361 PHE A C 1
ATOM 2786 O O . PHE A 1 361 ? 36.65046 16.68601 91.81069 1.000 19.87182 361 PHE A O 1
ATOM 2794 N N . CYS A 1 362 ? 36.48964 15.34021 93.61508 1.000 19.91620 362 CYS A N 1
ATOM 2795 C CA . CYS A 1 362 ? 37.06743 16.33598 94.51673 1.000 19.83806 362 CYS A CA 1
ATOM 2796 C C . CYS A 1 362 ? 38.54128 16.58770 94.20409 1.000 23.11553 362 CYS A C 1
ATOM 2797 O O . CYS A 1 362 ? 38.98676 17.74048 94.20828 1.000 24.23281 362 CYS A O 1
ATOM 2800 N N . ASP A 1 363 ? 39.31404 15.52747 93.92160 1.000 19.25570 363 ASP A N 1
ATOM 2801 C CA . ASP A 1 363 ? 40.72120 15.72703 93.56830 1.000 23.08699 363 ASP A CA 1
ATOM 2802 C C . ASP A 1 363 ? 40.85350 16.61367 92.33346 1.000 22.49009 363 ASP A C 1
ATOM 2803 O O . ASP A 1 363 ? 41.78930 17.41319 92.22790 1.000 24.58385 363 ASP A O 1
ATOM 2808 N N . TRP A 1 364 ? 39.92239 16.48096 91.39137 1.000 23.83720 364 TRP A N 1
ATOM 2809 C CA . TRP A 1 364 ? 39.90005 17.33324 90.20654 1.000 22.27600 364 TRP A CA 1
ATOM 2810 C C . TRP A 1 364 ? 39.54724 18.77640 90.56034 1.000 26.06318 364 TRP A C 1
ATOM 2811 O O . TRP A 1 364 ? 40.30781 19.70669 90.25960 1.000 22.86435 364 TRP A O 1
ATOM 2822 N N . GLN A 1 365 ? 38.38342 18.98633 91.18916 1.000 22.06069 365 GLN A N 1
ATOM 2823 C CA . GLN A 1 365 ? 37.88661 20.34941 91.40067 1.000 20.71038 365 GLN A CA 1
ATOM 2824 C C . GLN A 1 365 ? 38.69967 21.08778 92.46028 1.000 22.45392 365 GLN A C 1
ATOM 2825 O O . GLN A 1 365 ? 38.93685 22.29482 92.33713 1.000 26.17856 365 GLN A O 1
ATOM 2831 N N . LEU A 1 366 ? 39.14635 20.38486 93.50239 1.000 22.17102 366 LEU A N 1
ATOM 2832 C CA . LEU A 1 366 ? 39.85913 21.04700 94.59090 1.000 22.48787 366 LEU A CA 1
ATOM 2833 C C . LEU A 1 366 ? 41.37015 21.02117 94.42030 1.000 28.59596 366 LEU A C 1
ATOM 2834 O O . LEU A 1 366 ? 42.04244 21.94239 94.89167 1.000 27.52370 366 LEU A O 1
ATOM 2839 N N . ARG A 1 367 ? 41.93133 19.99776 93.76319 1.000 23.76947 367 ARG A N 1
ATOM 2840 C CA . ARG A 1 367 ? 43.38048 19.84272 93.70398 1.000 22.96992 367 ARG A CA 1
ATOM 2841 C C . ARG A 1 367 ? 43.95193 19.89411 92.29290 1.000 28.40726 367 ARG A C 1
ATOM 2842 O O . ARG A 1 367 ? 45.17885 19.81390 92.13289 1.000 29.36061 367 ARG A O 1
ATOM 2850 N N . GLY A 1 368 ? 43.11393 20.04168 91.27073 1.000 26.15370 368 GLY A N 1
ATOM 2851 C CA . GLY A 1 368 ? 43.59249 20.11527 89.90966 1.000 29.69190 368 GLY A CA 1
ATOM 2852 C C . GLY A 1 368 ? 44.03596 18.80575 89.29432 1.000 30.16906 368 GLY A C 1
ATOM 2853 O O . GLY A 1 368 ? 44.60858 18.82182 88.20399 1.000 30.27195 368 GLY A O 1
ATOM 2854 N N . ILE A 1 369 ? 43.80258 17.67252 89.94789 1.000 29.67526 369 ILE A N 1
ATOM 2855 C CA . ILE A 1 369 ? 44.22991 16.38374 89.40587 1.000 29.87367 369 ILE A CA 1
ATOM 2856 C C . ILE A 1 369 ? 43.23405 15.93522 88.34275 1.000 28.21010 369 ILE A C 1
ATOM 2857 O O . ILE A 1 369 ? 42.05807 15.71247 88.64396 1.000 28.36180 369 ILE A O 1
ATOM 2862 N N . GLN A 1 370 ? 43.70758 15.78231 87.10029 1.000 25.94586 370 GLN A N 1
ATOM 2863 C CA . GLN A 1 370 ? 42.81186 15.46904 85.99210 1.000 31.58243 370 GLN A CA 1
ATOM 2864 C C . GLN A 1 370 ? 42.21428 14.07694 86.17518 1.000 28.45936 370 GLN A C 1
ATOM 2865 O O . GLN A 1 370 ? 42.94263 13.12488 86.47492 1.000 27.34028 370 GLN A O 1
ATOM 2871 N N . PRO A 1 371 ? 40.90479 13.91982 86.03780 1.000 26.93881 371 PRO A N 1
ATOM 2872 C CA . PRO A 1 371 ? 40.29034 12.61265 86.28365 1.000 27.38498 371 PRO A CA 1
ATOM 2873 C C . PRO A 1 371 ? 40.34080 11.71734 85.05426 1.000 27.55465 371 PRO A C 1
ATOM 2874 O O . PRO A 1 371 ? 40.40741 12.17837 83.91295 1.000 27.51071 371 PRO A O 1
ATOM 2878 N N . THR A 1 372 ? 40.31279 10.40627 85.30619 1.000 26.97515 372 THR A N 1
ATOM 2879 C CA . THR A 1 372 ? 40.23647 9.44946 84.20701 1.000 27.53247 372 THR A CA 1
ATOM 2880 C C . THR A 1 372 ? 38.80639 9.21676 83.73034 1.000 30.10730 372 THR A C 1
ATOM 2881 O O . THR A 1 372 ? 38.61692 8.62322 82.66551 1.000 27.44023 372 THR A O 1
ATOM 2885 N N . LYS A 1 373 ? 37.80307 9.67232 84.47777 1.000 22.78108 373 LYS A N 1
ATOM 2886 C CA . LYS A 1 373 ? 36.40682 9.53130 84.09382 1.000 26.13445 373 LYS A CA 1
ATOM 2887 C C . LYS A 1 373 ? 35.90889 10.81298 83.42704 1.000 24.42901 373 LYS A C 1
ATOM 2888 O O . LYS A 1 373 ? 36.33369 11.91672 83.77508 1.000 22.15382 373 LYS A O 1
ATOM 2894 N N . ASP A 1 374 ? 35.01108 10.65990 82.44949 1.000 20.25915 374 ASP A N 1
ATOM 2895 C CA . ASP A 1 374 ? 34.30166 11.79969 81.86823 1.000 24.47818 374 ASP A CA 1
ATOM 2896 C C . ASP A 1 374 ? 33.03563 12.04753 82.68893 1.000 25.56094 374 ASP A C 1
ATOM 2897 O O . ASP A 1 374 ? 32.06065 11.28831 82.59848 1.000 23.97886 374 ASP A O 1
ATOM 2902 N N . PHE A 1 375 ? 33.05701 13.10184 83.49438 1.000 21.02429 375 PHE A N 1
ATOM 2903 C CA . PHE A 1 375 ? 31.92242 13.47314 84.33346 1.000 19.63431 375 PHE A CA 1
ATOM 2904 C C . PHE A 1 375 ? 30.82134 14.23069 83.58773 1.000 22.13339 375 PHE A C 1
ATOM 2905 O O . PHE A 1 375 ? 29.81304 14.60716 84.20921 1.000 22.18888 375 PHE A O 1
ATOM 2913 N N . SER A 1 376 ? 30.96605 14.46180 82.28417 1.000 19.09154 376 SER A N 1
ATOM 2914 C CA . SER A 1 376 ? 30.00632 15.28529 81.55248 1.000 19.71680 376 SER A CA 1
ATOM 2915 C C . SER A 1 376 ? 29.03072 14.47443 80.69561 1.000 23.63953 376 SER A C 1
ATOM 2916 O O . SER A 1 376 ? 28.09491 15.05451 80.12531 1.000 21.61950 376 SER A O 1
ATOM 2919 N N . THR A 1 377 ? 29.22501 13.16361 80.57132 1.000 20.42800 377 THR A N 1
ATOM 2920 C CA . THR A 1 377 ? 28.36179 12.32918 79.73697 1.000 22.53309 377 THR A CA 1
ATOM 2921 C C . THR A 1 377 ? 27.86184 11.15152 80.56268 1.000 21.00637 377 THR A C 1
ATOM 2922 O O . THR A 1 377 ? 28.27424 10.95134 81.70870 1.000 26.25010 377 THR A O 1
ATOM 2926 N N . SER A 1 378 ? 26.97316 10.36046 79.96648 1.000 23.51726 378 SER A N 1
ATOM 2927 C CA . SER A 1 378 ? 26.37216 9.21584 80.63771 1.000 21.77868 378 SER A CA 1
ATOM 2928 C C . SER A 1 378 ? 25.93485 8.21668 79.57846 1.000 24.71374 378 SER A C 1
ATOM 2929 O O . SER A 1 378 ? 26.13978 8.42038 78.37863 1.000 21.95096 378 SER A O 1
ATOM 2932 N N . ARG A 1 379 ? 25.27611 7.15093 80.03239 1.000 22.75034 379 ARG A N 1
ATOM 2933 C CA . ARG A 1 379 ? 24.66361 6.21968 79.09328 1.000 25.89524 379 ARG A CA 1
ATOM 2934 C C . ARG A 1 379 ? 23.43259 6.79483 78.39300 1.000 29.21497 379 ARG A C 1
ATOM 2935 O O . ARG A 1 379 ? 23.01365 6.24524 77.37271 1.000 27.08279 379 ARG A O 1
ATOM 2943 N N . PHE A 1 380 ? 22.84175 7.87482 78.90681 1.000 22.13715 380 PHE A N 1
ATOM 2944 C CA . PHE A 1 380 ? 21.61980 8.41777 78.32460 1.000 20.41147 380 PHE A CA 1
ATOM 2945 C C . PHE A 1 380 ? 21.91993 9.36131 77.16837 1.000 22.74751 380 PHE A C 1
ATOM 2946 O O . PHE A 1 380 ? 22.87203 10.14014 77.21741 1.000 29.61344 380 PHE A O 1
ATOM 2954 N N . ALA A 1 381 ? 21.08433 9.30207 76.13545 1.000 22.36224 381 ALA A N 1
ATOM 2955 C CA . ALA A 1 381 ? 21.09189 10.33258 75.11099 1.000 24.04016 381 ALA A CA 1
ATOM 2956 C C . ALA A 1 381 ? 20.45135 11.60789 75.65244 1.000 25.71894 381 ALA A C 1
ATOM 2957 O O . ALA A 1 381 ? 19.71130 11.59023 76.64338 1.000 23.24805 381 ALA A O 1
ATOM 2959 N N . ILE A 1 382 ? 20.75718 12.73199 75.00773 1.000 25.79958 382 ILE A N 1
ATOM 2960 C CA . ILE A 1 382 ? 20.06445 13.98160 75.29340 1.000 22.49918 382 ILE A CA 1
ATOM 2961 C C . ILE A 1 382 ? 18.90282 14.09411 74.32252 1.000 22.07881 382 ILE A C 1
ATOM 2962 O O . ILE A 1 382 ? 19.10241 14.12062 73.10491 1.000 26.13119 382 ILE A O 1
ATOM 2967 N N . ASP A 1 383 ? 17.68923 14.12907 74.86636 1.000 23.74686 383 ASP A N 1
ATOM 2968 C CA . ASP A 1 383 ? 16.46635 14.04163 74.08261 1.000 24.04734 383 ASP A CA 1
ATOM 2969 C C . ASP A 1 383 ? 15.94840 15.44497 73.81041 1.000 23.21975 383 ASP A C 1
ATOM 2970 O O . ASP A 1 383 ? 15.64395 16.17174 74.77175 1.000 23.84202 383 ASP A O 1
ATOM 2975 N N . PRO A 1 384 ? 15.83450 15.87768 72.54670 1.000 24.23953 384 PRO A N 1
ATOM 2976 C CA . PRO A 1 384 ? 15.30191 17.22469 72.26494 1.000 24.77216 384 PRO A CA 1
ATOM 2977 C C . PRO A 1 384 ? 13.94273 17.49609 72.90463 1.000 26.37126 384 PRO A C 1
ATOM 2978 O O . PRO A 1 384 ? 13.59673 18.65293 73.15318 1.000 24.29583 384 PRO A O 1
ATOM 2982 N N . ALA A 1 385 ? 13.17835 16.44123 73.21406 1.000 26.80514 385 ALA A N 1
ATOM 2983 C CA . ALA A 1 385 ? 11.85800 16.62768 73.80539 1.000 24.10038 385 ALA A CA 1
ATOM 2984 C C . ALA A 1 385 ? 11.93696 17.20106 75.21509 1.000 30.35773 385 ALA A C 1
ATOM 2985 O O . ALA A 1 385 ? 11.04522 17.95846 75.62032 1.000 28.02473 385 ALA A O 1
ATOM 2987 N N . TRP A 1 386 ? 12.96332 16.85240 75.98941 1.000 23.34572 386 TRP A N 1
ATOM 2988 C CA . TRP A 1 386 ? 13.08287 17.40980 77.33219 1.000 21.50004 386 TRP A CA 1
ATOM 2989 C C . TRP A 1 386 ? 14.26058 18.34828 77.50048 1.000 28.71154 386 TRP A C 1
ATOM 2990 O O . TRP A 1 386 ? 14.39849 18.95176 78.56827 1.000 28.49900 386 TRP A O 1
ATOM 3001 N N . ASP A 1 387 ? 15.09306 18.51668 76.47736 1.000 25.13399 387 ASP A N 1
ATOM 3002 C CA . ASP A 1 387 ? 16.25201 19.40518 76.56712 1.000 22.22397 387 ASP A CA 1
ATOM 3003 C C . ASP A 1 387 ? 15.85057 20.83190 76.18020 1.000 23.05280 387 ASP A C 1
ATOM 3004 O O . ASP A 1 387 ? 16.31129 21.38230 75.18984 1.000 24.71208 387 ASP A O 1
ATOM 3009 N N . THR A 1 388 ? 14.97258 21.43251 76.98852 1.000 26.62111 388 THR A N 1
ATOM 3010 C CA . THR A 1 388 ? 14.27956 22.65399 76.58876 1.000 25.29972 388 THR A CA 1
ATOM 3011 C C . THR A 1 388 ? 14.73043 23.90401 77.34599 1.000 26.68076 388 THR A C 1
ATOM 3012 O O . THR A 1 388 ? 14.17947 24.98929 77.10975 1.000 26.64587 388 THR A O 1
ATOM 3016 N N . ILE A 1 389 ? 15.70933 23.80018 78.23868 1.000 21.76499 389 ILE A N 1
ATOM 3017 C CA . ILE A 1 389 ? 16.31116 24.98091 78.85977 1.000 25.29481 389 ILE A CA 1
ATOM 3018 C C . ILE A 1 389 ? 17.48180 25.42505 77.98397 1.000 28.73672 389 ILE A C 1
ATOM 3019 O O . ILE A 1 389 ? 18.30409 24.59794 77.57904 1.000 25.67105 389 ILE A O 1
ATOM 3024 N N . SER A 1 390 ? 17.54954 26.71513 77.64599 1.000 24.18356 390 SER A N 1
ATOM 3025 C CA . SER A 1 390 ? 18.62662 27.17998 76.77920 1.000 26.82925 390 SER A CA 1
ATOM 3026 C C . SER A 1 390 ? 19.36703 28.34266 77.42596 1.000 29.28482 390 SER A C 1
ATOM 3027 O O . SER A 1 390 ? 18.76785 29.16603 78.12276 1.000 28.63662 390 SER A O 1
ATOM 3030 N N . VAL A 1 391 ? 20.67625 28.38075 77.21563 1.000 29.56955 391 VAL A N 1
ATOM 3031 C CA . VAL A 1 391 ? 21.51044 29.46686 77.74353 1.000 25.19606 391 VAL A CA 1
ATOM 3032 C C . VAL A 1 391 ? 21.14129 30.76568 77.02931 1.000 30.51966 391 VAL A C 1
ATOM 3033 O O . VAL A 1 391 ? 21.03613 30.77835 75.79133 1.000 30.76663 391 VAL A O 1
ATOM 3037 N N . PRO A 1 392 ? 20.94169 31.87122 77.74295 1.000 27.97240 392 PRO A N 1
ATOM 3038 C CA . PRO A 1 392 ? 20.70095 33.15212 77.06530 1.000 32.06037 392 PRO A CA 1
ATOM 3039 C C . PRO A 1 392 ? 21.83270 33.50875 76.10963 1.000 37.65040 392 PRO A C 1
ATOM 3040 O O . PRO A 1 392 ? 23.00711 33.23343 76.37325 1.000 35.65913 392 PRO A O 1
ATOM 3044 N N . THR A 1 393 ? 21.46270 34.15562 75.00286 1.000 53.75130 393 THR A N 1
ATOM 3045 C CA . THR A 1 393 ? 22.43607 34.73593 74.08173 1.000 62.38743 393 THR A CA 1
ATOM 3046 C C . THR A 1 393 ? 23.14324 35.93356 74.71772 1.000 66.78433 393 THR A C 1
ATOM 3047 O O . THR A 1 393 ? 22.55788 36.68413 75.50456 1.000 75.45529 393 THR A O 1
ATOM 3051 N N . LEU A 1 394 ? 24.40652 36.12506 74.34004 1.000 75.09245 394 LEU A N 1
ATOM 3052 C CA . LEU A 1 394 ? 25.32174 37.05470 75.02063 1.000 71.15717 394 LEU A CA 1
ATOM 3053 C C . LEU A 1 394 ? 24.80242 38.49106 75.21118 1.000 71.87284 394 LEU A C 1
ATOM 3054 O O . LEU A 1 394 ? 23.78387 38.89412 74.64754 1.000 73.18001 394 LEU A O 1
ATOM 3059 N N . GLU B 1 22 ? -10.00152 -1.09533 39.79454 1.000 70.32930 22 GLU B N 1
ATOM 3060 C CA . GLU B 1 22 ? -8.65054 -1.42035 39.34089 1.000 73.42206 22 GLU B CA 1
ATOM 3061 C C . GLU B 1 22 ? -7.77740 -0.17416 39.19878 1.000 67.25323 22 GLU B C 1
ATOM 3062 O O . GLU B 1 22 ? -6.71779 -0.08221 39.82421 1.000 61.64040 22 GLU B O 1
ATOM 3068 N N . THR B 1 23 ? -8.22095 0.77368 38.36833 1.000 57.15813 23 THR B N 1
ATOM 3069 C CA . THR B 1 23 ? -7.45270 1.97415 38.06781 1.000 57.52596 23 THR B CA 1
ATOM 3070 C C . THR B 1 23 ? -7.78758 3.09722 39.05489 1.000 49.44847 23 THR B C 1
ATOM 3071 O O . THR B 1 23 ? -8.61769 2.94780 39.95872 1.000 47.82531 23 THR B O 1
ATOM 3075 N N . LEU B 1 24 ? -7.13273 4.24149 38.87208 1.000 45.13550 24 LEU B N 1
ATOM 3076 C CA . LEU B 1 24 ? -7.24009 5.35255 39.81865 1.000 45.51748 24 LEU B CA 1
ATOM 3077 C C . LEU B 1 24 ? -8.60216 6.03341 39.71971 1.000 44.47871 24 LEU B C 1
ATOM 3078 O O . LEU B 1 24 ? -8.96426 6.50582 38.63434 1.000 37.48479 24 LEU B O 1
ATOM 3083 N N . PRO B 1 25 ? -9.38009 6.11830 40.80518 1.000 39.95103 25 PRO B N 1
ATOM 3084 C CA . PRO B 1 25 ? -10.59390 6.94331 40.77308 1.000 32.54708 25 PRO B CA 1
ATOM 3085 C C . PRO B 1 25 ? -10.29315 8.33555 40.22817 1.000 36.99137 25 PRO B C 1
ATOM 3086 O O . PRO B 1 25 ? -9.23722 8.91337 40.49779 1.000 37.36051 25 PRO B O 1
ATOM 3090 N N . ASP B 1 26 ? -11.22259 8.86839 39.42822 1.000 35.79104 26 ASP B N 1
ATOM 3091 C CA . ASP B 1 26 ? -10.99752 10.13714 38.74133 1.000 37.24785 26 ASP B CA 1
ATOM 3092 C C . ASP B 1 26 ? -11.26226 11.31307 39.67844 1.000 37.28424 26 ASP B C 1
ATOM 3093 O O . ASP B 1 26 ? -12.34720 11.42904 40.26242 1.000 35.40526 26 ASP B O 1
ATOM 3098 N N . SER B 1 27 ? -10.27105 12.19526 39.81052 1.000 33.51679 27 SER B N 1
ATOM 3099 C CA . SER B 1 27 ? -10.45382 13.37201 40.64967 1.000 34.65073 27 SER B CA 1
ATOM 3100 C C . SER B 1 27 ? -11.48433 14.32560 40.05408 1.000 41.42369 27 SER B C 1
ATOM 3101 O O . SER B 1 27 ? -12.14194 15.06646 40.79474 1.000 33.75681 27 SER B O 1
ATOM 3104 N N . PHE B 1 28 ? -11.64441 14.31336 38.72754 1.000 33.40685 28 PHE B N 1
ATOM 3105 C CA . PHE B 1 28 ? -12.45566 15.29491 38.02036 1.000 41.94674 28 PHE B CA 1
ATOM 3106 C C . PHE B 1 28 ? -13.87184 14.80030 37.72325 1.000 38.00407 28 PHE B C 1
ATOM 3107 O O . PHE B 1 28 ? -14.56838 15.39247 36.89255 1.000 44.22485 28 PHE B O 1
ATOM 3115 N N . THR B 1 29 ? -14.31071 13.73044 38.37400 1.000 35.23507 29 THR B N 1
ATOM 3116 C CA . THR B 1 29 ? -15.66618 13.22060 38.21950 1.000 39.45628 29 THR B CA 1
ATOM 3117 C C . THR B 1 29 ? -16.35285 13.31582 39.57240 1.000 40.69836 29 THR B C 1
ATOM 3118 O O . THR B 1 29 ? -15.87664 12.72763 40.55065 1.000 37.74594 29 THR B O 1
ATOM 3122 N N . PHE B 1 30 ? -17.45043 14.07278 39.63512 1.000 36.95732 30 PHE B N 1
ATOM 3123 C CA . PHE B 1 30 ? -18.23334 14.13190 40.86254 1.000 41.80174 30 PHE B CA 1
ATOM 3124 C C . PHE B 1 30 ? -18.80468 12.75810 41.19612 1.000 41.25306 30 PHE B C 1
ATOM 3125 O O . PHE B 1 30 ? -18.91099 11.87104 40.34331 1.000 41.25993 30 PHE B O 1
ATOM 3133 N N . TYR B 1 31 ? -19.18609 12.59197 42.46569 1.000 41.67834 31 TYR B N 1
ATOM 3134 C CA . TYR B 1 31 ? -19.68697 11.30147 42.92140 1.000 45.06184 31 TYR B CA 1
ATOM 3135 C C . TYR B 1 31 ? -20.90360 10.85630 42.11994 1.000 53.17283 31 TYR B C 1
ATOM 3136 O O . TYR B 1 31 ? -21.12148 9.65156 41.94679 1.000 53.37086 31 TYR B O 1
ATOM 3145 N N . ASP B 1 32 ? -21.69650 11.80226 41.61453 1.000 50.00272 32 ASP B N 1
ATOM 3146 C CA . ASP B 1 32 ? -22.92632 11.47331 40.90665 1.000 51.43319 32 ASP B CA 1
ATOM 3147 C C . ASP B 1 32 ? -22.72393 11.31172 39.40423 1.000 52.18255 32 ASP B C 1
ATOM 3148 O O . ASP B 1 32 ? -23.70244 11.09713 38.68260 1.000 57.58702 32 ASP B O 1
ATOM 3153 N N . GLY B 1 33 ? -21.48813 11.41116 38.91646 1.000 49.32535 33 GLY B N 1
ATOM 3154 C CA . GLY B 1 33 ? -21.17955 11.20559 37.52221 1.000 37.69596 33 GLY B CA 1
ATOM 3155 C C . GLY B 1 33 ? -20.90864 12.46996 36.73631 1.000 43.45879 33 GLY B C 1
ATOM 3156 O O . GLY B 1 33 ? -20.29520 12.39391 35.66533 1.000 43.02143 33 GLY B O 1
ATOM 3157 N N . THR B 1 34 ? -21.34947 13.62459 37.22781 1.000 43.48310 34 THR B N 1
ATOM 3158 C CA . THR B 1 34 ? -21.07658 14.86396 36.51647 1.000 48.04366 34 THR B CA 1
ATOM 3159 C C . THR B 1 34 ? -19.58135 15.18833 36.57235 1.000 43.33090 34 THR B C 1
ATOM 3160 O O . THR B 1 34 ? -18.82522 14.63864 37.37879 1.000 44.20701 34 THR B O 1
ATOM 3164 N N . LYS B 1 35 ? -19.15258 16.07993 35.68584 1.000 43.05072 35 LYS B N 1
ATOM 3165 C CA . LYS B 1 35 ? -17.73849 16.33372 35.45999 1.000 42.60707 35 LYS B CA 1
ATOM 3166 C C . LYS B 1 35 ? -17.33369 17.69842 35.99217 1.000 48.23432 35 LYS B C 1
ATOM 3167 O O . LYS B 1 35 ? -18.08036 18.67456 35.86973 1.000 52.61745 35 LYS B O 1
ATOM 3173 N N . VAL B 1 36 ? -16.14056 17.75622 36.57909 1.000 44.43984 36 VAL B N 1
ATOM 3174 C CA . VAL B 1 36 ? -15.49769 19.03232 36.86553 1.000 36.14942 36 VAL B CA 1
ATOM 3175 C C . VAL B 1 36 ? -15.03619 19.63868 35.54776 1.000 43.04642 36 VAL B C 1
ATOM 3176 O O . VAL B 1 36 ? -14.21566 19.05009 34.83464 1.000 52.81849 36 VAL B O 1
ATOM 3180 N N . GLN B 1 37 ? -15.57242 20.81118 35.20852 1.000 44.22087 37 GLN B N 1
ATOM 3181 C CA . GLN B 1 37 ? -15.27946 21.44807 33.92904 1.000 46.41588 37 GLN B CA 1
ATOM 3182 C C . GLN B 1 37 ? -14.70458 22.84341 34.04861 1.000 46.46055 37 GLN B C 1
ATOM 3183 O O . GLN B 1 37 ? -13.95560 23.26031 33.16205 1.000 45.82621 37 GLN B O 1
ATOM 3189 N N . ARG B 1 38 ? -15.03509 23.57770 35.10677 1.000 42.43857 38 ARG B N 1
ATOM 3190 C CA . ARG B 1 38 ? -14.54058 24.92857 35.30988 1.000 41.77415 38 ARG B CA 1
ATOM 3191 C C . ARG B 1 38 ? -13.67729 24.97315 36.56392 1.000 37.54659 38 ARG B C 1
ATOM 3192 O O . ARG B 1 38 ? -13.78638 24.11831 37.44476 1.000 37.63949 38 ARG B O 1
ATOM 3200 N N . LEU B 1 39 ? -12.81321 25.98753 36.64194 1.000 33.61840 39 LEU B N 1
ATOM 3201 C CA . LEU B 1 39 ? -12.05138 26.19507 37.86850 1.000 39.40755 39 LEU B CA 1
ATOM 3202 C C . LEU B 1 39 ? -12.97638 26.21501 39.08036 1.000 46.46617 39 LEU B C 1
ATOM 3203 O O . LEU B 1 39 ? -12.69409 25.58314 40.10508 1.000 37.94110 39 LEU B O 1
ATOM 3208 N N . SER B 1 40 ? -14.09673 26.94271 38.97599 1.000 39.50019 40 SER B N 1
ATOM 3209 C CA . SER B 1 40 ? -14.99352 27.10497 40.11593 1.000 37.69829 40 SER B CA 1
ATOM 3210 C C . SER B 1 40 ? -15.67100 25.79919 40.51566 1.000 39.35783 40 SER B C 1
ATOM 3211 O O . SER B 1 40 ? -16.20517 25.70661 41.62990 1.000 37.15661 40 SER B O 1
ATOM 3214 N N . ASP B 1 41 ? -15.65200 24.78430 39.64612 1.000 32.67419 41 ASP B N 1
ATOM 3215 C CA . ASP B 1 41 ? -16.18292 23.48341 40.03969 1.000 33.63061 41 ASP B CA 1
ATOM 3216 C C . ASP B 1 41 ? -15.27987 22.76751 41.04669 1.000 28.65610 41 ASP B C 1
ATOM 3217 O O . ASP B 1 41 ? -15.76153 21.91788 41.80384 1.000 34.46328 41 ASP B O 1
ATOM 3222 N N . TRP B 1 42 ? -13.97690 23.05104 41.06093 1.000 33.24456 42 TRP B N 1
ATOM 3223 C CA . TRP B 1 42 ? -13.09190 22.22271 41.88252 1.000 31.52892 42 TRP B CA 1
ATOM 3224 C C . TRP B 1 42 ? -13.43492 22.30485 43.36590 1.000 34.38460 42 TRP B C 1
ATOM 3225 O O . TRP B 1 42 ? -13.53595 21.24660 44.01390 1.000 33.69815 42 TRP B O 1
ATOM 3236 N N . PRO B 1 43 ? -13.65432 23.48418 43.96104 1.000 35.93063 43 PRO B N 1
ATOM 3237 C CA . PRO B 1 43 ? -13.92630 23.51418 45.40936 1.000 32.62173 43 PRO B CA 1
ATOM 3238 C C . PRO B 1 43 ? -15.10593 22.65170 45.81618 1.000 31.08384 43 PRO B C 1
ATOM 3239 O O . PRO B 1 43 ? -15.05583 21.99346 46.86351 1.000 38.30087 43 PRO B O 1
ATOM 3243 N N . LYS B 1 44 ? -16.16386 22.60458 45.00843 1.000 31.89831 44 LYS B N 1
ATOM 3244 C CA . LYS B 1 44 ? -17.25618 21.69196 45.32282 1.000 28.76231 44 LYS B CA 1
ATOM 3245 C C . LYS B 1 44 ? -16.77964 20.24514 45.30257 1.000 32.22351 44 LYS B C 1
ATOM 3246 O O . LYS B 1 44 ? -17.18022 19.43586 46.15094 1.000 32.41341 44 LYS B O 1
ATOM 3252 N N . ARG B 1 45 ? -15.92761 19.89837 44.33330 1.000 34.87066 45 ARG B N 1
ATOM 3253 C CA . ARG B 1 45 ? -15.38039 18.54509 44.26625 1.000 32.22195 45 ARG B CA 1
ATOM 3254 C C . ARG B 1 45 ? -14.43232 18.27242 45.43585 1.000 28.59754 45 ARG B C 1
ATOM 3255 O O . ARG B 1 45 ? -14.43915 17.17681 46.00293 1.000 29.42848 45 ARG B O 1
ATOM 3263 N N . ALA B 1 46 ? -13.62641 19.26431 45.82727 1.000 27.92988 46 ALA B N 1
ATOM 3264 C CA . ALA B 1 46 ? -12.75138 19.08260 46.98440 1.000 27.93640 46 ALA B CA 1
ATOM 3265 C C . ALA B 1 46 ? -13.55231 18.78362 48.25027 1.000 33.84178 46 ALA B C 1
ATOM 3266 O O . ALA B 1 46 ? -13.19335 17.88475 49.02417 1.000 27.68815 46 ALA B O 1
ATOM 3268 N N . GLN B 1 47 ? -14.64476 19.52155 48.48296 1.000 29.62707 47 GLN B N 1
ATOM 3269 C CA . GLN B 1 47 ? -15.44996 19.26800 49.67592 1.000 30.78334 47 GLN B CA 1
ATOM 3270 C C . GLN B 1 47 ? -16.03668 17.86387 49.65485 1.000 33.34820 47 GLN B C 1
ATOM 3271 O O . GLN B 1 47 ? -16.13378 17.19728 50.69254 1.000 32.17508 47 GLN B O 1
ATOM 3277 N N . GLU B 1 48 ? -16.45459 17.40765 48.48154 1.000 29.96504 48 GLU B N 1
ATOM 3278 C CA . GLU B 1 48 ? -16.96257 16.05304 48.34673 1.000 29.82743 48 GLU B CA 1
ATOM 3279 C C . GLU B 1 48 ? -15.90644 15.03105 48.74801 1.000 29.66464 48 GLU B C 1
ATOM 3280 O O . GLU B 1 48 ? -16.19823 14.06589 49.46577 1.000 29.92617 48 GLU B O 1
ATOM 3286 N N . LEU B 1 49 ? -14.67034 15.22853 48.28482 1.000 32.03715 49 LEU B N 1
ATOM 3287 C CA . LEU B 1 49 ? -13.58284 14.33063 48.65360 1.000 27.56380 49 LEU B CA 1
ATOM 3288 C C . LEU B 1 49 ? -13.28106 14.39340 50.14534 1.000 27.29044 49 LEU B C 1
ATOM 3289 O O . LEU B 1 49 ? -13.04616 13.35584 50.77303 1.000 27.93195 49 LEU B O 1
ATOM 3294 N N . LYS B 1 50 ? -13.26754 15.59713 50.73582 1.000 27.61854 50 LYS B N 1
ATOM 3295 C CA . LYS B 1 50 ? -13.06716 15.66848 52.18311 1.000 29.60993 50 LYS B CA 1
ATOM 3296 C C . LYS B 1 50 ? -14.11856 14.84551 52.91473 1.000 28.90483 50 LYS B C 1
ATOM 3297 O O . LYS B 1 50 ? -13.80063 14.12677 53.86979 1.000 32.00267 50 LYS B O 1
ATOM 3303 N N . ASP B 1 51 ? -15.37771 14.92456 52.46950 1.000 30.76676 51 ASP B N 1
ATOM 3304 C CA . ASP B 1 51 ? -16.44158 14.10438 53.05515 1.000 28.88381 51 ASP B CA 1
ATOM 3305 C C . ASP B 1 51 ? -16.15827 12.61432 52.90216 1.000 29.10314 51 ASP B C 1
ATOM 3306 O O . ASP B 1 51 ? -16.37014 11.83083 53.83975 1.000 33.57652 51 ASP B O 1
ATOM 3311 N N . LEU B 1 52 ? -15.72228 12.19630 51.71053 1.000 29.55539 52 LEU B N 1
ATOM 3312 C CA . LEU B 1 52 ? -15.41519 10.78600 51.47772 1.000 33.93543 52 LEU B CA 1
ATOM 3313 C C . LEU B 1 52 ? -14.27173 10.31441 52.36999 1.000 26.07655 52 LEU B C 1
ATOM 3314 O O . LEU B 1 52 ? -14.34910 9.24911 52.99005 1.000 27.71059 52 LEU B O 1
ATOM 3319 N N . TYR B 1 53 ? -13.19065 11.09370 52.43876 1.000 28.70615 53 TYR B N 1
ATOM 3320 C CA . TYR B 1 53 ? -12.05938 10.69358 53.27644 1.000 28.01024 53 TYR B CA 1
ATOM 3321 C C . TYR B 1 53 ? -12.43285 10.62835 54.74706 1.000 27.91528 53 TYR B C 1
ATOM 3322 O O . TYR B 1 53 ? -11.91837 9.77572 55.47879 1.000 25.76543 53 TYR B O 1
ATOM 3331 N N . GLN B 1 54 ? -13.31567 11.51493 55.20559 1.000 29.11316 54 GLN B N 1
ATOM 3332 C CA . GLN B 1 54 ? -13.71964 11.46841 56.60470 1.000 27.43329 54 GLN B CA 1
ATOM 3333 C C . GLN B 1 54 ? -14.60981 10.26263 56.88234 1.000 27.17262 54 GLN B C 1
ATOM 3334 O O . GLN B 1 54 ? -14.37952 9.52275 57.84454 1.000 33.60206 54 GLN B O 1
ATOM 3340 N N . PHE B 1 55 ? -15.61645 10.02247 56.03536 1.000 29.64364 55 PHE B N 1
ATOM 3341 C CA . PHE B 1 55 ? -16.52555 8.91095 56.30263 1.000 30.42990 55 PHE B CA 1
ATOM 3342 C C . PHE B 1 55 ? -15.82800 7.56233 56.15974 1.000 30.68735 55 PHE B C 1
ATOM 3343 O O . PHE B 1 55 ? -16.04821 6.65749 56.97753 1.000 32.25246 55 PHE B O 1
ATOM 3351 N N . TYR B 1 56 ? -14.97238 7.40737 55.14094 1.000 32.00934 56 TYR B N 1
ATOM 3352 C CA . TYR B 1 56 ? -14.46415 6.08802 54.76390 1.000 29.78512 56 TYR B CA 1
ATOM 3353 C C . TYR B 1 56 ? -13.07116 5.76263 55.28863 1.000 31.84457 56 TYR B C 1
ATOM 3354 O O . TYR B 1 56 ? -12.66252 4.59847 55.20346 1.000 30.59428 56 TYR B O 1
ATOM 3363 N N . MET B 1 57 ? -12.34290 6.73102 55.85136 1.000 28.76538 57 MET B N 1
ATOM 3364 C CA . MET B 1 57 ? -10.93954 6.49124 56.17659 1.000 28.07116 57 MET B CA 1
ATOM 3365 C C . MET B 1 57 ? -10.51692 7.05561 57.53704 1.000 29.62218 57 MET B C 1
ATOM 3366 O O . MET B 1 57 ? -10.15285 6.29201 58.43325 1.000 27.27957 57 MET B O 1
ATOM 3371 N N . TYR B 1 58 ? -10.55334 8.37970 57.70955 1.000 26.66301 58 TYR B N 1
ATOM 3372 C CA . TYR B 1 58 ? -9.92371 9.01208 58.86547 1.000 27.62271 58 TYR B CA 1
ATOM 3373 C C . TYR B 1 58 ? -10.88585 9.32263 60.01313 1.000 28.31439 58 TYR B C 1
ATOM 3374 O O . TYR B 1 58 ? -10.42715 9.58686 61.13452 1.000 26.37195 58 TYR B O 1
ATOM 3383 N N . GLY B 1 59 ? -12.19254 9.27301 59.78169 1.000 32.67841 59 GLY B N 1
ATOM 3384 C CA . GLY B 1 59 ? -13.14490 9.86566 60.69434 1.000 31.31416 59 GLY B CA 1
ATOM 3385 C C . GLY B 1 59 ? -13.23448 11.36535 60.47642 1.000 32.75328 59 GLY B C 1
ATOM 3386 O O . GLY B 1 59 ? -12.42233 11.98008 59.78197 1.000 32.08408 59 GLY B O 1
ATOM 3387 N N . TYR B 1 60 ? -14.24941 11.96808 61.09292 1.000 32.30161 60 TYR B N 1
ATOM 3388 C CA . TYR B 1 60 ? -14.56002 13.37500 60.87726 1.000 31.38700 60 TYR B CA 1
ATOM 3389 C C . TYR B 1 60 ? -13.76569 14.26394 61.82212 1.000 31.08955 60 TYR B C 1
ATOM 3390 O O . TYR B 1 60 ? -13.71183 14.01734 63.03142 1.000 33.12652 60 TYR B O 1
ATOM 3399 N N . LYS B 1 61 ? -13.13983 15.28924 61.26439 1.000 30.90950 61 LYS B N 1
ATOM 3400 C CA . LYS B 1 61 ? -12.67110 16.37074 62.10301 1.000 35.00389 61 LYS B CA 1
ATOM 3401 C C . LYS B 1 61 ? -13.87698 16.94024 62.85080 1.000 37.10137 61 LYS B C 1
ATOM 3402 O O . LYS B 1 61 ? -14.95759 17.08338 62.26477 1.000 34.02271 61 LYS B O 1
ATOM 3408 N N . PRO B 1 62 ? -13.75865 17.22514 64.13956 1.000 37.79154 62 PRO B N 1
ATOM 3409 C CA . PRO B 1 62 ? -14.91276 17.74950 64.87544 1.000 34.98863 62 PRO B CA 1
ATOM 3410 C C . PRO B 1 62 ? -15.17524 19.22054 64.56843 1.000 32.88617 62 PRO B C 1
ATOM 3411 O O . PRO B 1 62 ? -14.31177 19.96514 64.09866 1.000 33.28512 62 PRO B O 1
ATOM 3415 N N . ASP B 1 63 ? -16.42251 19.62126 64.80660 1.000 38.39018 63 ASP B N 1
ATOM 3416 C CA . ASP B 1 63 ? -16.77353 21.03548 64.82941 1.000 38.72202 63 ASP B CA 1
ATOM 3417 C C . ASP B 1 63 ? -16.01176 21.66886 65.98718 1.000 35.80112 63 ASP B C 1
ATOM 3418 O O . ASP B 1 63 ? -16.25866 21.32494 67.14918 1.000 37.15010 63 ASP B O 1
ATOM 3423 N N . THR B 1 64 ? -15.04924 22.54213 65.68769 1.000 32.80119 64 THR B N 1
ATOM 3424 C CA . THR B 1 64 ? -14.19821 23.12997 66.71418 1.000 35.37264 64 THR B CA 1
ATOM 3425 C C . THR B 1 64 ? -14.67423 24.50919 67.15752 1.000 39.74970 64 THR B C 1
ATOM 3426 O O . THR B 1 64 ? -13.99223 25.15821 67.96072 1.000 34.05990 64 THR B O 1
ATOM 3430 N N . SER B 1 65 ? -15.82695 24.97064 66.66185 1.000 35.90947 65 SER B N 1
ATOM 3431 C CA . SER B 1 65 ? -16.21270 26.36188 66.89089 1.000 38.02016 65 SER B CA 1
ATOM 3432 C C . SER B 1 65 ? -16.43180 26.65224 68.37097 1.000 28.62479 65 SER B C 1
ATOM 3433 O O . SER B 1 65 ? -16.22372 27.78930 68.81418 1.000 22.98637 65 SER B O 1
ATOM 3436 N N . VAL B 1 66 ? -16.83978 25.65320 69.16192 1.000 26.65133 66 VAL B N 1
ATOM 3437 C CA . VAL B 1 66 ? -17.03010 25.93453 70.58734 1.000 35.54642 66 VAL B CA 1
ATOM 3438 C C . VAL B 1 66 ? -15.73868 25.83981 71.38725 1.000 36.81001 66 VAL B C 1
ATOM 3439 O O . VAL B 1 66 ? -15.72613 26.21368 72.56991 1.000 29.70927 66 VAL B O 1
ATOM 3443 N N . GLU B 1 67 ? -14.64817 25.37206 70.78159 1.000 33.41816 67 GLU B N 1
ATOM 3444 C CA . GLU B 1 67 ? -13.35405 25.40328 71.45442 1.000 32.44493 67 GLU B CA 1
ATOM 3445 C C . GLU B 1 67 ? -12.95722 26.82526 71.82841 1.000 33.59299 67 GLU B C 1
ATOM 3446 O O . GLU B 1 67 ? -13.07545 27.75696 71.02014 1.000 28.85282 67 GLU B O 1
ATOM 3452 N N . ASP B 1 68 ? -12.42155 26.98356 73.03915 1.000 28.93933 68 ASP B N 1
ATOM 3453 C CA . ASP B 1 68 ? -11.71109 28.20480 73.39814 1.000 27.31972 68 ASP B CA 1
ATOM 3454 C C . ASP B 1 68 ? -10.24721 27.85217 73.61481 1.000 29.76409 68 ASP B C 1
ATOM 3455 O O . ASP B 1 68 ? -9.92007 27.00628 74.46480 1.000 28.38541 68 ASP B O 1
ATOM 3460 N N . VAL B 1 69 ? -9.37544 28.48097 72.82964 1.000 25.53561 69 VAL B N 1
ATOM 3461 C CA . VAL B 1 69 ? -7.94635 28.18812 72.83761 1.000 27.82020 69 VAL B CA 1
ATOM 3462 C C . VAL B 1 69 ? -7.20694 29.32514 73.53217 1.000 29.16704 69 VAL B C 1
ATOM 3463 O O . VAL B 1 69 ? -7.32878 30.49004 73.13815 1.000 31.31882 69 VAL B O 1
ATOM 3467 N N . THR B 1 70 ? -6.42593 28.98255 74.54934 1.000 27.95201 70 THR B N 1
ATOM 3468 C CA . THR B 1 70 ? -5.54179 29.91397 75.24154 1.000 25.89123 70 THR B CA 1
ATOM 3469 C C . THR B 1 70 ? -4.13590 29.31737 75.25562 1.000 30.25675 70 THR B C 1
ATOM 3470 O O . THR B 1 70 ? -3.93351 28.15658 74.89097 1.000 26.45876 70 THR B O 1
ATOM 3474 N N . TYR B 1 71 ? -3.15403 30.11124 75.68464 1.000 25.80484 71 TYR B N 1
ATOM 3475 C CA . TYR B 1 71 ? -1.76110 29.67838 75.63774 1.000 26.86382 71 TYR B CA 1
ATOM 3476 C C . TYR B 1 71 ? -0.96109 30.37315 76.73024 1.000 33.27629 71 TYR B C 1
ATOM 3477 O O . TYR B 1 71 ? -1.40417 31.34461 77.33963 1.000 26.44436 71 TYR B O 1
ATOM 3486 N N . SER B 1 72 ? 0.24210 29.86172 76.95675 1.000 24.91583 72 SER B N 1
ATOM 3487 C CA . SER B 1 72 ? 1.23929 30.55104 77.75741 1.000 30.24963 72 SER B CA 1
ATOM 3488 C C . SER B 1 72 ? 2.61245 30.11984 77.26889 1.000 30.23647 72 SER B C 1
ATOM 3489 O O . SER B 1 72 ? 2.79617 28.99483 76.79731 1.000 29.42472 72 SER B O 1
ATOM 3492 N N . VAL B 1 73 ? 3.56915 31.03271 77.36032 1.000 23.16087 73 VAL B N 1
ATOM 3493 C CA . VAL B 1 73 ? 4.93668 30.77906 76.93709 1.000 29.05630 73 VAL B CA 1
ATOM 3494 C C . VAL B 1 73 ? 5.84543 30.91008 78.15263 1.000 27.81637 73 VAL B C 1
ATOM 3495 O O . VAL B 1 73 ? 5.77513 31.89855 78.89278 1.000 24.17312 73 VAL B O 1
ATOM 3499 N N . ASN B 1 74 ? 6.69294 29.91478 78.36361 1.000 22.60604 74 ASN B N 1
ATOM 3500 C CA . ASN B 1 74 ? 7.66629 29.97113 79.45135 1.000 23.74503 74 ASN B CA 1
ATOM 3501 C C . ASN B 1 74 ? 8.99141 29.49015 78.88697 1.000 23.73939 74 ASN B C 1
ATOM 3502 O O . ASN B 1 74 ? 9.13191 28.30584 78.56623 1.000 23.28553 74 ASN B O 1
ATOM 3507 N N . GLY B 1 75 ? 9.93986 30.40293 78.73383 1.000 24.85159 75 GLY B N 1
ATOM 3508 C CA . GLY B 1 75 ? 11.19381 30.02786 78.10295 1.000 24.52213 75 GLY B CA 1
ATOM 3509 C C . GLY B 1 75 ? 10.95051 29.59697 76.66632 1.000 26.57879 75 GLY B C 1
ATOM 3510 O O . GLY B 1 75 ? 10.35281 30.32503 75.86509 1.000 26.56976 75 GLY B O 1
ATOM 3511 N N . ASN B 1 76 ? 11.40440 28.39200 76.32519 1.000 24.20634 76 ASN B N 1
ATOM 3512 C CA . ASN B 1 76 ? 11.24666 27.86374 74.97372 1.000 26.99356 76 ASN B CA 1
ATOM 3513 C C . ASN B 1 76 ? 10.00659 27.00205 74.79981 1.000 24.12238 76 ASN B C 1
ATOM 3514 O O . ASN B 1 76 ? 9.87562 26.33937 73.76554 1.000 28.01086 76 ASN B O 1
ATOM 3519 N N . THR B 1 77 ? 9.11568 26.95418 75.78422 1.000 21.89198 77 THR B N 1
ATOM 3520 C CA . THR B 1 77 ? 7.98676 26.02570 75.75639 1.000 24.41464 77 THR B CA 1
ATOM 3521 C C . THR B 1 77 ? 6.67157 26.78480 75.61602 1.000 26.24399 77 THR B C 1
ATOM 3522 O O . THR B 1 77 ? 6.34481 27.64216 76.44506 1.000 24.62675 77 THR B O 1
ATOM 3526 N N . LEU B 1 78 ? 5.91608 26.45271 74.57846 1.000 25.08875 78 LEU B N 1
ATOM 3527 C CA . LEU B 1 78 ? 4.56417 26.96349 74.38858 1.000 27.18100 78 LEU B CA 1
ATOM 3528 C C . LEU B 1 78 ? 3.57052 25.93821 74.92913 1.000 26.70741 78 LEU B C 1
ATOM 3529 O O . LEU B 1 78 ? 3.56627 24.78965 74.48362 1.000 23.70654 78 LEU B O 1
ATOM 3534 N N . THR B 1 79 ? 2.73588 26.34242 75.88400 1.000 20.81529 79 THR B N 1
ATOM 3535 C CA . THR B 1 79 ? 1.64867 25.48970 76.35699 1.000 26.24522 79 THR B CA 1
ATOM 3536 C C . THR B 1 79 ? 0.31917 25.92319 75.73927 1.000 29.24354 79 THR B C 1
ATOM 3537 O O . THR B 1 79 ? -0.04481 27.10453 75.78916 1.000 28.05653 79 THR B O 1
ATOM 3541 N N . ILE B 1 80 ? -0.39782 24.95997 75.16466 1.000 26.30597 80 ILE B N 1
ATOM 3542 C CA . ILE B 1 80 ? -1.66186 25.18579 74.47294 1.000 25.02131 80 ILE B CA 1
ATOM 3543 C C . ILE B 1 80 ? -2.77142 24.58454 75.32137 1.000 26.69997 80 ILE B C 1
ATOM 3544 O O . ILE B 1 80 ? -2.71884 23.39636 75.65782 1.000 25.68666 80 ILE B O 1
ATOM 3549 N N . THR B 1 81 ? -3.78670 25.38539 75.64605 1.000 26.05737 81 THR B N 1
ATOM 3550 C CA . THR B 1 81 ? -4.92682 24.90713 76.42207 1.000 24.12178 81 THR B CA 1
ATOM 3551 C C . THR B 1 81 ? -6.19177 25.08726 75.59758 1.000 26.12679 81 THR B C 1
ATOM 3552 O O . THR B 1 81 ? -6.41057 26.15097 75.00323 1.000 27.07795 81 THR B O 1
ATOM 3556 N N . VAL B 1 82 ? -7.00505 24.03734 75.53208 1.000 21.58911 82 VAL B N 1
ATOM 3557 C CA . VAL B 1 82 ? -8.25168 24.07157 74.78453 1.000 20.82631 82 VAL B CA 1
ATOM 3558 C C . VAL B 1 82 ? -9.35341 23.64856 75.73192 1.000 30.28802 82 VAL B C 1
ATOM 3559 O O . VAL B 1 82 ? -9.23498 22.62053 76.40652 1.000 25.79842 82 VAL B O 1
ATOM 3563 N N . LYS B 1 83 ? -10.39982 24.46431 75.81615 1.000 32.42855 83 LYS B N 1
ATOM 3564 C CA . LYS B 1 83 ? -11.55992 24.16933 76.63651 1.000 33.00028 83 LYS B CA 1
ATOM 3565 C C . LYS B 1 83 ? -12.76236 23.97299 75.72978 1.000 29.96639 83 LYS B C 1
ATOM 3566 O O . LYS B 1 83 ? -12.95471 24.72278 74.76981 1.000 29.41380 83 LYS B O 1
ATOM 3572 N N . VAL B 1 84 ? -13.55507 22.94996 76.02516 1.000 27.58763 84 VAL B N 1
ATOM 3573 C CA . VAL B 1 84 ? -14.82925 22.72387 75.35066 1.000 32.55079 84 VAL B CA 1
ATOM 3574 C C . VAL B 1 84 ? -15.85952 22.56060 76.45817 1.000 36.60332 84 VAL B C 1
ATOM 3575 O O . VAL B 1 84 ? -15.93632 21.50313 77.09747 1.000 35.23396 84 VAL B O 1
ATOM 3579 N N . GLY B 1 85 ? -16.63061 23.61465 76.71184 1.000 39.97256 85 GLY B N 1
ATOM 3580 C CA . GLY B 1 85 ? -17.51554 23.59069 77.85832 1.000 33.19660 85 GLY B CA 1
ATOM 3581 C C . GLY B 1 85 ? -16.69334 2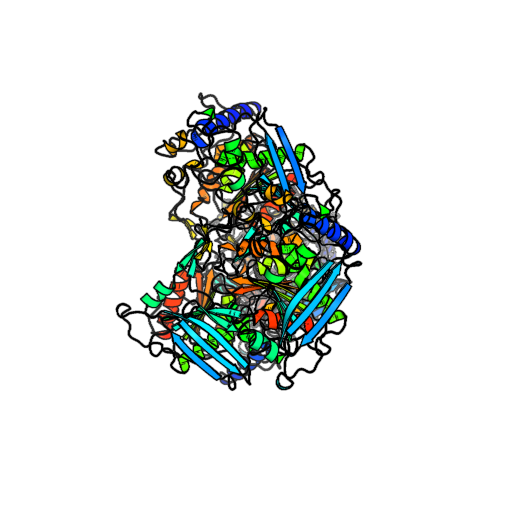3.52181 79.12648 1.000 44.37820 85 GLY B C 1
ATOM 3582 O O . GLY B 1 85 ? -15.80532 24.35158 79.36549 1.000 45.77177 85 GLY B O 1
ATOM 3583 N N A ASP B 1 86 ? -16.98605 22.52788 79.96642 0.561 36.79826 86 ASP B N 1
ATOM 3584 N N B ASP B 1 86 ? -16.99315 22.52286 79.95350 0.439 36.87395 86 ASP B N 1
ATOM 3585 C CA A ASP B 1 86 ? -16.22130 22.29037 81.18353 0.561 44.94138 86 ASP B CA 1
ATOM 3586 C CA B ASP B 1 86 ? -16.24630 22.27786 81.17714 0.439 44.89011 86 ASP B CA 1
ATOM 3587 C C A ASP B 1 86 ? -15.24167 21.12728 81.03521 0.561 41.34246 86 ASP B C 1
ATOM 3588 C C B ASP B 1 86 ? -15.01062 21.41798 80.95292 0.439 41.48925 86 ASP B C 1
ATOM 3589 O O A ASP B 1 86 ? -14.78888 20.56769 82.03991 0.561 40.23492 86 ASP B O 1
ATOM 3590 O O B ASP B 1 86 ? -14.13944 21.37142 81.82952 0.439 40.33420 86 ASP B O 1
ATOM 3599 N N . LYS B 1 87 ? -14.90874 20.75402 79.80429 1.000 39.35397 87 LYS B N 1
ATOM 3600 C CA . LYS B 1 87 ? -13.78484 19.87556 79.53255 1.000 32.16587 87 LYS B CA 1
ATOM 3601 C C . LYS B 1 87 ? -12.58447 20.71397 79.10488 1.000 38.75934 87 LYS B C 1
ATOM 3602 O O . LYS B 1 87 ? -12.72272 21.69245 78.36376 1.000 32.19218 87 LYS B O 1
ATOM 3608 N N . GLN B 1 88 ? -11.39989 20.32571 79.57430 1.000 33.63249 88 GLN B N 1
ATOM 3609 C CA . GLN B 1 88 ? -10.19077 21.09171 79.32541 1.000 33.42209 88 GLN B CA 1
ATOM 3610 C C . GLN B 1 88 ? -9.02389 20.14403 79.09044 1.000 31.98070 88 GLN B C 1
ATOM 3611 O O . GLN B 1 88 ? -8.95228 19.07478 79.70086 1.000 34.36386 88 GLN B O 1
ATOM 3617 N N . ALA B 1 89 ? -8.11239 20.53100 78.20304 1.000 28.49159 89 ALA B N 1
ATOM 3618 C CA . ALA B 1 89 ? -6.88536 19.76151 78.05640 1.000 28.56604 89 ALA B CA 1
ATOM 3619 C C . ALA B 1 89 ? -5.79202 20.66673 77.52571 1.000 27.99118 89 ALA B C 1
ATOM 3620 O O . ALA B 1 89 ? -6.05947 21.71730 76.93226 1.000 30.21663 89 ALA B O 1
ATOM 3622 N N A SER B 1 90 ? -4.54527 20.24995 77.75824 0.481 28.71516 90 SER B N 1
ATOM 3623 N N B SER B 1 90 ? -4.54841 20.24095 77.72894 0.519 28.72481 90 SER B N 1
ATOM 3624 C CA A SER B 1 90 ? -3.37447 21.01793 77.35524 0.481 29.05016 90 SER B CA 1
ATOM 3625 C CA B SER B 1 90 ? -3.40411 21.02204 77.28989 0.519 29.05951 90 SER B CA 1
ATOM 3626 C C A SER B 1 90 ? -2.30800 20.08127 76.79856 0.481 25.78637 90 SER B C 1
ATOM 3627 C C B SER B 1 90 ? -2.29672 20.09324 76.81356 0.519 25.77814 90 SER B C 1
ATOM 3628 O O A SER B 1 90 ? -2.29848 18.87939 77.07220 0.481 27.06927 90 SER B O 1
ATOM 3629 O O B SER B 1 90 ? -2.24531 18.91228 77.16200 0.519 27.07047 90 SER B O 1
ATOM 3634 N N . PHE B 1 91 ? -1.41213 20.65187 75.99674 1.000 27.05839 91 PHE B N 1
ATOM 3635 C CA . PHE B 1 91 ? -0.21690 19.95558 75.55573 1.000 23.13350 91 PHE B CA 1
ATOM 3636 C C . PHE B 1 91 ? 0.83584 21.02371 75.28135 1.000 25.87525 91 PHE B C 1
ATOM 3637 O O . PHE B 1 91 ? 0.51367 22.20446 75.12114 1.000 25.06784 91 PHE B O 1
ATOM 3645 N N . ASN B 1 92 ? 2.10073 20.60975 75.27836 1.000 19.60053 92 ASN B N 1
ATOM 3646 C CA . ASN B 1 92 ? 3.23336 21.52115 75.16945 1.000 20.94626 92 ASN B CA 1
ATOM 3647 C C . ASN B 1 92 ? 3.98043 21.34905 73.84817 1.000 25.67806 92 ASN B C 1
ATOM 3648 O O . ASN B 1 92 ? 4.02829 20.25918 73.26579 1.000 25.63421 92 ASN B O 1
ATOM 3653 N N . ALA B 1 93 ? 4.58922 22.43840 73.39421 1.000 24.01389 93 ALA B N 1
ATOM 3654 C CA . ALA B 1 93 ? 5.40027 22.43333 72.19303 1.000 19.84323 93 ALA B CA 1
ATOM 3655 C C . ALA B 1 93 ? 6.65297 23.25689 72.44849 1.000 27.46515 93 ALA B C 1
ATOM 3656 O O . ALA B 1 93 ? 6.62585 24.24994 73.18443 1.000 23.45466 93 ALA B O 1
ATOM 3658 N N . THR B 1 94 ? 7.75672 22.82718 71.85081 1.000 23.00496 94 THR B N 1
ATOM 3659 C CA . THR B 1 94 ? 9.00474 23.56818 71.93709 1.000 27.96227 94 THR B CA 1
ATOM 3660 C C . THR B 1 94 ? 9.10568 24.53728 70.76488 1.000 24.88513 94 THR B C 1
ATOM 3661 O O . THR B 1 94 ? 8.65563 24.24601 69.65314 1.000 23.31086 94 THR B O 1
ATOM 3665 N N . VAL B 1 95 ? 9.72511 25.68938 71.02074 1.000 22.28726 95 VAL B N 1
ATOM 3666 C CA . VAL B 1 95 ? 9.79866 26.80021 70.07244 1.000 22.17190 95 VAL B CA 1
ATOM 3667 C C . VAL B 1 95 ? 11.25967 27.16094 69.90357 1.000 25.91757 95 VAL B C 1
ATOM 3668 O O . VAL B 1 95 ? 11.96860 27.33763 70.90011 1.000 27.62602 95 VAL B O 1
ATOM 3672 N N . ARG B 1 96 ? 11.71388 27.27692 68.65552 1.000 23.19905 96 ARG B N 1
ATOM 3673 C CA . ARG B 1 96 ? 13.04550 27.80278 68.40020 1.000 25.54646 96 ARG B CA 1
ATOM 3674 C C . ARG B 1 96 ? 12.94296 28.87890 67.33248 1.000 30.58706 96 ARG B C 1
ATOM 3675 O O . ARG B 1 96 ? 12.29572 28.66804 66.30123 1.000 25.79254 96 ARG B O 1
ATOM 3683 N N . LEU B 1 97 ? 13.59996 30.02098 67.57139 1.000 23.83617 97 LEU B N 1
ATOM 3684 C CA . LEU B 1 97 ? 13.43753 31.21036 66.74908 1.000 29.23526 97 LEU B CA 1
ATOM 3685 C C . LEU B 1 97 ? 14.75404 31.63281 66.11087 1.000 24.52267 97 LEU B C 1
ATOM 3686 O O . LEU B 1 97 ? 15.80836 31.56821 66.75718 1.000 32.38508 97 LEU B O 1
ATOM 3691 N N . PRO B 1 98 ? 14.71793 32.10043 64.86376 1.000 26.80305 98 PRO B N 1
ATOM 3692 C CA . PRO B 1 98 ? 15.91964 32.67725 64.24850 1.000 28.47130 98 PRO B CA 1
ATOM 3693 C C . PRO B 1 98 ? 16.36289 33.92631 64.99174 1.000 39.46789 98 PRO B C 1
ATOM 3694 O O . PRO B 1 98 ? 15.58082 34.55994 65.70306 1.000 32.64915 98 PRO B O 1
ATOM 3698 N N . GLN B 1 99 ? 17.63912 34.28380 64.79895 1.000 48.96286 99 GLN B N 1
ATOM 3699 C CA . GLN B 1 99 ? 18.27233 35.48991 65.32851 1.000 58.97014 99 GLN B CA 1
ATOM 3700 C C . GLN B 1 99 ? 18.44019 36.54339 64.22842 1.000 62.05111 99 GLN B C 1
ATOM 3701 O O . GLN B 1 99 ? 17.97369 36.38221 63.09083 1.000 58.36243 99 GLN B O 1
ATOM 3707 N N . ALA B 1 100 ? 19.14219 37.62913 64.57026 1.000 70.25916 100 ALA B N 1
ATOM 3708 C CA . ALA B 1 100 ? 19.54530 38.60366 63.55930 1.000 74.22774 100 ALA B CA 1
ATOM 3709 C C . ALA B 1 100 ? 20.55354 38.00996 62.58041 1.000 68.39052 100 ALA B C 1
ATOM 3710 O O . ALA B 1 100 ? 20.54355 38.35588 61.39161 1.000 65.15801 100 ALA B O 1
ATOM 3712 N N . ASN B 1 101 ? 21.41516 37.10672 63.06450 1.000 73.30728 101 ASN B N 1
ATOM 3713 C CA . ASN B 1 101 ? 22.44148 36.48500 62.23057 1.000 71.87716 101 ASN B CA 1
ATOM 3714 C C . ASN B 1 101 ? 21.87779 35.90988 60.94141 1.000 67.70986 101 ASN B C 1
ATOM 3715 O O . ASN B 1 101 ? 22.58062 35.86473 59.92613 1.000 63.43683 101 ASN B O 1
ATOM 3720 N N . SER B 1 102 ? 20.63113 35.43122 60.96701 1.000 67.13632 102 SER B N 1
ATOM 3721 C CA . SER B 1 102 ? 20.09569 34.67949 59.83664 1.000 60.35639 102 SER B CA 1
ATOM 3722 C C . SER B 1 102 ? 20.04533 35.49300 58.55349 1.000 62.48262 102 SER B C 1
ATOM 3723 O O . SER B 1 102 ? 19.82665 34.91105 57.48331 1.000 55.90006 102 SER B O 1
ATOM 3726 N N . GLY B 1 103 ? 20.23868 36.80907 58.63192 1.000 57.56369 103 GLY B N 1
ATOM 3727 C CA . GLY B 1 103 ? 20.03066 37.66759 57.48930 1.000 52.94750 103 GLY B CA 1
ATOM 3728 C C . GLY B 1 103 ? 18.58206 37.97204 57.19653 1.000 54.43200 103 GLY B C 1
ATOM 3729 O O . GLY B 1 103 ? 18.29157 38.61509 56.18253 1.000 52.43460 103 GLY B O 1
ATOM 3730 N N . TYR B 1 104 ? 17.66508 37.52735 58.04949 1.000 54.51141 104 TYR B N 1
ATOM 3731 C CA . TYR B 1 104 ? 16.23841 37.69539 57.84046 1.000 47.08890 104 TYR B CA 1
ATOM 3732 C C . TYR B 1 104 ? 15.63460 38.43958 59.01999 1.000 42.92489 104 TYR B C 1
ATOM 3733 O O . TYR B 1 104 ? 16.17075 38.41625 60.13203 1.000 48.91862 104 TYR B O 1
ATOM 3742 N N . GLN B 1 105 ? 14.51678 39.10266 58.76487 1.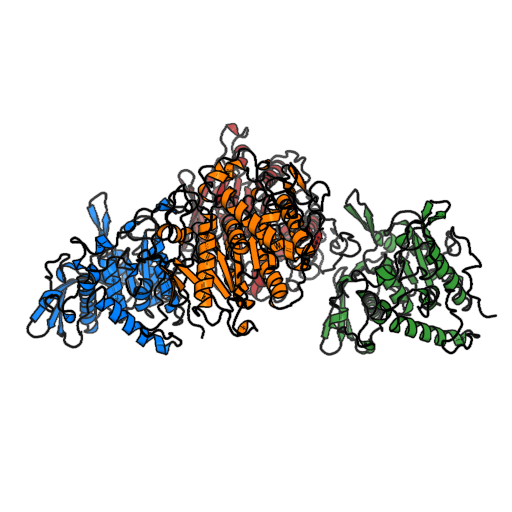000 41.61584 105 GLN B N 1
ATOM 3743 C CA . GLN B 1 105 ? 13.86402 39.89846 59.79058 1.000 42.45648 105 GLN B CA 1
ATOM 3744 C C . GLN B 1 105 ? 12.51959 39.29613 60.17654 1.000 41.10818 105 GLN B C 1
ATOM 3745 O O . GLN B 1 105 ? 11.81050 38.76076 59.31620 1.000 43.06142 105 GLN B O 1
ATOM 3751 N N . PRO B 1 106 ? 12.13142 39.37547 61.44394 1.000 39.69813 106 PRO B N 1
ATOM 3752 C CA . PRO B 1 106 ? 10.78774 38.94049 61.82750 1.000 34.53771 106 PRO B CA 1
ATOM 3753 C C . PRO B 1 106 ? 9.73920 39.69632 61.03326 1.000 38.83136 106 PRO B C 1
ATOM 3754 O O . PRO B 1 106 ? 10.02374 40.77023 60.48462 1.000 44.02978 106 PRO B O 1
ATOM 3758 N N . PRO B 1 107 ? 8.52198 39.14284 60.90024 1.000 40.29246 107 PRO B N 1
ATOM 3759 C CA . PRO B 1 107 ? 8.15983 37.81991 61.42768 1.000 36.77573 107 PRO B CA 1
ATOM 3760 C C . PRO B 1 107 ? 8.62705 36.66797 60.51458 1.000 35.13723 107 PRO B C 1
ATOM 3761 O O . PRO B 1 107 ? 8.59088 36.78180 59.28688 1.000 31.13480 107 PRO B O 1
ATOM 3765 N N . TYR B 1 108 ? 9.07017 35.53065 61.13520 1.000 30.38855 108 TYR B N 1
ATOM 3766 C CA . TYR B 1 108 ? 9.62884 34.45257 60.32871 1.000 27.96004 108 TYR B CA 1
ATOM 3767 C C . TYR B 1 108 ? 8.57246 33.40943 59.98144 1.000 26.04192 108 TYR B C 1
ATOM 3768 O O . TYR B 1 108 ? 7.66334 33.14249 60.78156 1.000 25.88119 108 TYR B O 1
ATOM 3777 N N . PRO B 1 109 ? 8.68114 32.77777 58.80953 1.000 23.14605 109 PRO B N 1
ATOM 3778 C CA . PRO B 1 109 ? 7.88492 31.57386 58.55968 1.000 26.84120 109 PRO B CA 1
ATOM 3779 C C . PRO B 1 109 ? 8.19471 30.53377 59.62811 1.000 24.43209 109 PRO B C 1
ATOM 3780 O O . PRO B 1 109 ? 9.26560 30.54189 60.24126 1.000 25.98843 109 PRO B O 1
ATOM 3784 N N . VAL B 1 110 ? 7.24561 29.62925 59.86195 1.000 26.31839 110 VAL B N 1
ATOM 3785 C CA . VAL B 1 110 ? 7.37104 28.65511 60.94525 1.000 23.60636 110 VAL B CA 1
ATOM 3786 C C . VAL B 1 110 ? 7.13285 27.25036 60.41228 1.000 24.14960 110 VAL B C 1
ATOM 3787 O O . VAL B 1 110 ? 6.12191 26.99748 59.74671 1.000 21.16062 110 VAL B O 1
ATOM 3791 N N . ILE B 1 111 ? 8.04811 26.33317 60.73637 1.000 22.35902 111 ILE B N 1
ATOM 3792 C CA . ILE B 1 111 ? 7.85044 24.90377 60.51345 1.000 20.89360 111 ILE B CA 1
ATOM 3793 C C . ILE B 1 111 ? 7.19904 24.30006 61.75592 1.000 22.25223 111 ILE B C 1
ATOM 3794 O O . ILE B 1 111 ? 7.78393 24.30220 62.84801 1.000 26.29761 111 ILE B O 1
ATOM 3799 N N . ILE B 1 112 ? 5.98990 23.78404 61.60288 1.000 16.14044 112 ILE B N 1
ATOM 3800 C CA . ILE B 1 112 ? 5.31240 23.08932 62.69352 1.000 20.51116 112 ILE B CA 1
ATOM 3801 C C . ILE B 1 112 ? 5.52813 21.60162 62.46378 1.000 22.96374 112 ILE B C 1
ATOM 3802 O O . ILE B 1 112 ? 5.04866 21.03550 61.47384 1.000 22.23594 112 ILE B O 1
ATOM 3807 N N . SER B 1 113 ? 6.29861 20.98529 63.35404 1.000 20.40332 113 SER B N 1
ATOM 3808 C CA . SER B 1 113 ? 6.72895 19.60302 63.21244 1.000 23.03444 113 SER B CA 1
ATOM 3809 C C . SER B 1 113 ? 5.87211 18.69353 64.08832 1.000 21.14354 113 SER B C 1
ATOM 3810 O O . SER B 1 113 ? 5.86996 18.83124 65.31790 1.000 23.92800 113 SER B O 1
ATOM 3813 N N . LEU B 1 114 ? 5.15432 17.75404 63.46003 1.000 18.32681 114 LEU B N 1
ATOM 3814 C CA . LEU B 1 114 ? 4.58741 16.62880 64.19696 1.000 20.44179 114 LEU B CA 1
ATOM 3815 C C . LEU B 1 114 ? 5.70960 15.67501 64.61167 1.000 24.19973 114 LEU B C 1
ATOM 3816 O O . LEU B 1 114 ? 6.11886 14.80433 63.82944 1.000 22.53666 114 LEU B O 1
ATOM 3821 N N . GLY B 1 115 ? 6.21576 15.83626 65.82869 1.000 21.78420 115 GLY B N 1
ATOM 3822 C CA . GLY B 1 115 ? 7.34339 15.06083 66.30810 1.000 20.56652 115 GLY B CA 1
ATOM 3823 C C . GLY B 1 115 ? 8.66176 15.79552 66.13780 1.000 22.03370 115 GLY B C 1
ATOM 3824 O O . GLY B 1 115 ? 8.72702 17.02280 66.01342 1.000 21.42223 115 GLY B O 1
ATOM 3825 N N . TYR B 1 116 ? 9.73574 15.01013 66.14326 1.000 19.58349 116 TYR B N 1
ATOM 3826 C CA . TYR B 1 116 ? 11.08241 15.54362 66.03323 1.000 22.40464 116 TYR B CA 1
ATOM 3827 C C . TYR B 1 116 ? 11.36511 16.07390 64.62887 1.000 29.98673 116 TYR B C 1
ATOM 3828 O O . TYR B 1 116 ? 10.87679 15.54697 63.62929 1.000 27.07666 116 TYR B O 1
ATOM 3837 N N . LEU B 1 117 ? 12.17418 17.12501 64.56661 1.000 21.17630 117 LEU B N 1
ATOM 3838 C CA . LEU B 1 117 ? 12.86348 17.52763 63.34282 1.000 23.88966 117 LEU B CA 1
ATOM 3839 C C . LEU B 1 117 ? 14.34709 17.20590 63.50895 1.000 28.17455 117 LEU B C 1
ATOM 3840 O O . LEU B 1 117 ? 15.19112 18.09262 63.72766 1.000 25.20277 117 LEU B O 1
ATOM 3845 N N . ALA B 1 118 ? 14.66435 15.91353 63.43053 1.000 21.59023 118 ALA B N 1
ATOM 3846 C CA . ALA B 1 118 ? 15.97121 15.45020 63.87191 1.000 24.16577 118 ALA B CA 1
ATOM 3847 C C . ALA B 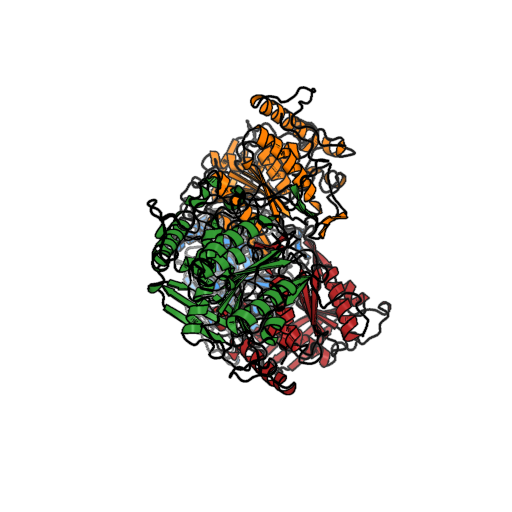1 118 ? 16.31294 14.12969 63.20141 1.000 21.65681 118 ALA B C 1
ATOM 3848 O O . ALA B 1 118 ? 15.44092 13.28684 62.96271 1.000 22.54563 118 ALA B O 1
ATOM 3850 N N . GLY B 1 119 ? 17.60491 13.95710 62.91659 1.000 24.29702 119 GLY B N 1
ATOM 3851 C CA . GLY B 1 119 ? 18.12420 12.67500 62.50333 1.000 21.50232 119 GLY B CA 1
ATOM 3852 C C . GLY B 1 119 ? 18.55383 11.86966 63.70477 1.000 25.64873 119 GLY B C 1
ATOM 3853 O O . GLY B 1 119 ? 18.41458 12.29383 64.85163 1.000 22.33512 119 GLY B O 1
ATOM 3854 N N . PHE B 1 120 ? 19.10530 10.68686 63.43099 1.000 24.23861 120 PHE B N 1
ATOM 3855 C CA . PHE B 1 120 ? 19.57637 9.81725 64.50107 1.000 28.89314 120 PHE B CA 1
ATOM 3856 C C . PHE B 1 120 ? 20.82333 9.08121 64.02809 1.000 26.08363 120 PHE B C 1
ATOM 3857 O O . PHE B 1 120 ? 20.93153 8.73232 62.85219 1.000 28.52809 120 PHE B O 1
ATOM 3865 N N . ASN B 1 121 ? 21.77277 8.86139 64.93571 1.000 30.59218 121 ASN B N 1
ATOM 3866 C CA . ASN B 1 121 ? 22.91868 7.99805 64.66556 1.000 27.92741 121 ASN B CA 1
ATOM 3867 C C . ASN B 1 121 ? 22.84848 6.83046 65.63330 1.000 24.75759 121 ASN B C 1
ATOM 3868 O O . ASN B 1 121 ? 22.88292 7.03809 66.84784 1.000 24.09402 121 ASN B O 1
ATOM 3873 N N . TRP B 1 122 ? 22.73820 5.60767 65.10411 1.000 27.64615 122 TRP B N 1
ATOM 3874 C CA . TRP B 1 122 ? 22.59052 4.47066 66.00624 1.000 30.34831 122 TRP B CA 1
ATOM 3875 C C . TRP B 1 122 ? 23.91115 3.97617 66.59114 1.000 26.93392 122 TRP B C 1
ATOM 3876 O O . TRP B 1 122 ? 23.87726 3.19439 67.54680 1.000 27.16720 122 TRP B O 1
ATOM 3887 N N . GLN B 1 123 ? 25.06229 4.43531 66.08748 1.000 26.12232 123 GLN B N 1
ATOM 3888 C CA . GLN B 1 123 ? 26.33739 4.09438 66.71988 1.000 24.98883 123 GLN B CA 1
ATOM 3889 C C . GLN B 1 123 ? 26.61846 4.98545 67.92671 1.000 30.90118 123 GLN B C 1
ATOM 3890 O O . GLN B 1 123 ? 27.02757 4.49499 68.98469 1.000 27.68250 123 GLN B O 1
ATOM 3896 N N . THR B 1 124 ? 26.41784 6.29699 67.79251 1.000 25.58303 124 THR B N 1
ATOM 3897 C CA . THR B 1 124 ? 26.51459 7.18132 68.95367 1.000 29.73631 124 THR B CA 1
ATOM 3898 C C . THR B 1 124 ? 25.25891 7.15365 69.82201 1.000 33.68307 124 THR B C 1
ATOM 3899 O O . THR B 1 124 ? 25.30518 7.62191 70.96622 1.000 30.53001 124 THR B O 1
ATOM 3903 N N . TRP B 1 125 ? 24.15916 6.61046 69.30455 1.000 26.03354 125 TRP B N 1
ATOM 3904 C CA . TRP B 1 125 ? 22.84622 6.62133 69.95381 1.000 35.45077 125 TRP B CA 1
ATOM 3905 C C . TRP B 1 125 ? 22.45919 8.03573 70.39073 1.000 35.36247 125 TRP B C 1
ATOM 3906 O O . TRP B 1 125 ? 22.19393 8.31394 71.56352 1.000 35.97586 125 TRP B O 1
ATOM 3917 N N . GLN B 1 126 ? 22.43039 8.93876 69.41242 1.000 31.77228 126 GLN B N 1
ATOM 3918 C CA . GLN B 1 126 ? 22.14146 10.34273 69.67098 1.000 28.66615 126 GLN B CA 1
ATOM 3919 C C . GLN B 1 126 ? 21.28228 10.91597 68.55802 1.000 29.57918 126 GLN B C 1
ATOM 3920 O O . GLN B 1 126 ? 21.44850 10.56413 67.38062 1.000 23.12222 126 GLN B O 1
ATOM 3926 N N . PHE B 1 127 ? 20.35890 11.79568 68.94399 1.000 26.13456 127 PHE B N 1
ATOM 3927 C CA . PHE B 1 127 ? 19.65740 12.62100 67.97110 1.000 26.84253 127 PHE B CA 1
ATOM 3928 C C . PHE B 1 127 ? 20.61076 13.62837 67.34615 1.000 22.76152 127 PHE B C 1
ATOM 3929 O O . PHE B 1 127 ? 21.58374 14.06748 67.96702 1.000 27.67461 127 PHE B O 1
ATOM 3937 N N . ILE B 1 128 ? 20.30139 14.00682 66.11736 1.000 25.04079 128 ILE B N 1
ATOM 3938 C CA . ILE B 1 128 ? 20.98221 15.08100 65.39056 1.000 27.00959 128 ILE B CA 1
ATOM 3939 C C . ILE B 1 128 ? 19.91697 16.14740 65.13716 1.000 28.75479 128 ILE B C 1
ATOM 3940 O O . ILE B 1 128 ? 19.17395 16.08531 64.15536 1.000 24.37147 128 ILE B O 1
ATOM 3945 N N . ASP B 1 129 ? 19.81934 17.13627 66.02073 1.000 28.05843 129 ASP B N 1
ATOM 3946 C CA . ASP B 1 129 ? 18.77136 18.15088 65.88957 1.000 31.47533 129 ASP B CA 1
ATOM 3947 C C . ASP B 1 129 ? 18.98249 19.01559 64.64297 1.000 27.84044 129 ASP B C 1
ATOM 3948 O O . ASP B 1 129 ? 20.02426 19.66512 64.49527 1.000 33.29279 129 ASP B O 1
ATOM 3953 N N . TYR B 1 130 ? 17.98275 19.03921 63.75163 1.000 24.70550 130 TYR B N 1
ATOM 3954 C CA . TYR B 1 130 ? 18.02606 19.85570 62.53913 1.000 24.93342 130 TYR B CA 1
ATOM 3955 C C . TYR B 1 130 ? 17.29847 21.18963 62.69085 1.000 27.53286 130 TYR B C 1
ATOM 3956 O O . TYR B 1 130 ? 17.27416 21.98207 61.74061 1.000 25.73048 130 TYR B O 1
ATOM 3965 N N . SER B 1 131 ? 16.72467 21.46176 63.86536 1.000 27.72512 131 SER B N 1
ATOM 3966 C CA . SER B 1 131 ? 16.17321 22.78864 64.14635 1.000 30.44811 131 SER B CA 1
ATOM 3967 C C . SER B 1 131 ? 17.19546 23.88451 63.88283 1.000 32.48358 131 SER B C 1
ATOM 3968 O O . SER B 1 131 ? 16.83636 24.97622 63.43080 1.000 30.80156 131 SER B O 1
ATOM 3971 N N . THR B 1 132 ? 18.47342 23.61813 64.17851 1.000 30.27165 132 THR B N 1
ATOM 3972 C CA . THR B 1 132 ? 19.52834 24.60466 63.93059 1.000 36.24037 132 THR B CA 1
ATOM 3973 C C . THR B 1 132 ? 19.60142 24.97980 62.45615 1.000 36.58443 132 THR B C 1
ATOM 3974 O O . THR B 1 132 ? 19.66353 26.16632 62.10128 1.000 31.93532 132 THR B O 1
ATOM 3978 N N . ASN B 1 133 ? 19.64426 23.97194 61.58252 1.000 28.09641 133 ASN B N 1
ATOM 3979 C CA . ASN B 1 133 ? 19.64141 24.22539 60.14938 1.000 31.07528 133 ASN B CA 1
ATOM 3980 C C . ASN B 1 133 ? 18.52631 25.18716 59.76242 1.000 28.85592 133 ASN B C 1
ATOM 3981 O O . ASN B 1 133 ? 18.73319 26.11644 58.97015 1.000 25.99263 133 ASN B O 1
ATOM 3986 N N . ALA B 1 134 ? 17.33100 24.97415 60.31442 1.000 27.55777 134 ALA B N 1
ATOM 3987 C CA . ALA B 1 134 ? 16.18104 25.78846 59.93555 1.000 24.71221 134 ALA B CA 1
ATOM 3988 C C . ALA B 1 134 ? 16.30078 27.20909 60.47359 1.000 25.29455 134 ALA B C 1
ATOM 3989 O O . ALA B 1 134 ? 16.11759 28.17620 59.72324 1.000 24.62979 134 ALA B O 1
ATOM 3991 N N . VAL B 1 135 ? 16.60180 27.36944 61.76838 1.000 23.54307 135 VAL B N 1
ATOM 3992 C CA . VAL B 1 135 ? 16.65556 28.73851 62.29062 1.000 24.34330 135 VAL B CA 1
ATOM 3993 C C . VAL B 1 135 ? 17.78215 29.52513 61.62905 1.000 23.04699 135 VAL B C 1
ATOM 3994 O O . VAL B 1 135 ? 17.65903 30.74063 61.42815 1.000 27.77190 135 VAL B O 1
ATOM 3998 N N . ASN B 1 136 ? 18.88792 28.86264 61.26341 1.000 26.88706 136 ASN B N 1
ATOM 3999 C CA . ASN B 1 136 ? 19.96519 29.57411 60.57667 1.000 32.79765 136 ASN B CA 1
ATOM 4000 C C . ASN B 1 136 ? 19.54659 30.04107 59.19014 1.000 30.43617 136 ASN B C 1
ATOM 4001 O O . ASN B 1 136 ? 20.15965 30.97007 58.65754 1.000 34.68504 136 ASN B O 1
ATOM 4006 N N . ARG B 1 137 ? 18.52555 29.41285 58.60224 1.000 24.21748 137 ARG B N 1
ATOM 4007 C CA . ARG B 1 137 ? 17.97459 29.79626 57.31103 1.000 28.50973 137 ARG B CA 1
ATOM 4008 C C . ARG B 1 137 ? 16.76145 30.69946 57.45261 1.000 31.28082 137 ARG B C 1
ATOM 4009 O O . ARG B 1 137 ? 16.06189 30.92728 56.46382 1.000 26.15454 137 ARG B O 1
ATOM 4017 N N . GLY B 1 138 ? 16.46445 31.16961 58.66289 1.000 27.65855 138 GLY B N 1
ATOM 4018 C CA . GLY B 1 138 ? 15.38737 32.11901 58.85758 1.000 24.91867 138 GLY B CA 1
ATOM 4019 C C . GLY B 1 138 ? 14.01427 31.52540 59.06289 1.000 27.20008 138 GLY B C 1
ATOM 4020 O O . GLY B 1 138 ? 13.02519 32.22299 58.82953 1.000 25.51097 138 GLY B O 1
ATOM 4021 N N . TYR B 1 139 ? 13.91679 30.26699 59.50057 1.000 21.98279 139 TYR B N 1
ATOM 4022 C CA . TYR B 1 139 ? 12.64700 29.60814 59.78917 1.000 20.96705 139 TYR B CA 1
ATOM 4023 C C . TYR B 1 139 ? 12.56974 29.30063 61.27335 1.000 26.51434 139 TYR B C 1
ATOM 4024 O O . TYR B 1 139 ? 13.49198 28.69353 61.82413 1.000 25.20100 139 TYR B O 1
ATOM 4033 N N . ALA B 1 140 ? 11.47745 29.71666 61.91416 1.000 22.12980 140 ALA B N 1
ATOM 4034 C CA . ALA B 1 140 ? 11.16847 29.22946 63.25391 1.000 26.86061 140 ALA B CA 1
ATOM 4035 C C . ALA B 1 140 ? 10.72428 27.76569 63.19732 1.000 21.70099 140 ALA B C 1
ATOM 4036 O O . ALA B 1 140 ? 10.26565 27.26244 62.16042 1.000 22.46256 140 ALA B O 1
ATOM 4038 N N . VAL B 1 141 ? 10.87289 27.07216 64.32608 1.000 21.36844 141 VAL B N 1
ATOM 4039 C CA . VAL B 1 141 ? 10.48015 25.67086 64.43050 1.000 23.44160 141 VAL B CA 1
ATOM 4040 C C . VAL B 1 141 ? 9.68406 25.47819 65.71321 1.000 23.66381 141 VAL B C 1
ATOM 4041 O O . VAL B 1 141 ? 10.17155 25.78139 66.80913 1.000 26.57478 141 VAL B O 1
ATOM 4045 N N . ILE B 1 142 ? 8.46546 24.97166 65.58016 1.000 21.42945 142 ILE B N 1
ATOM 4046 C CA . ILE B 1 142 ? 7.65816 24.56303 66.72028 1.000 22.29239 142 ILE B CA 1
ATOM 4047 C C . ILE B 1 142 ? 7.40878 23.06727 66.58363 1.000 25.78807 142 ILE B C 1
ATOM 4048 O O . ILE B 1 142 ? 6.85257 22.60770 65.57642 1.000 22.72481 142 ILE B O 1
ATOM 4053 N N . SER B 1 143 ? 7.82269 22.31023 67.58881 1.000 23.31341 143 SER B N 1
ATOM 4054 C CA . SER B 1 143 ? 7.66050 20.86769 67.58646 1.000 23.75557 143 SER B CA 1
ATOM 4055 C C . SER B 1 143 ? 6.75692 20.45885 68.74096 1.000 22.31963 143 SER B C 1
ATOM 4056 O O . SER B 1 143 ? 6.93611 20.92835 69.87005 1.000 23.86969 143 SER B O 1
ATOM 4059 N N . PHE B 1 144 ? 5.78063 19.59448 68.46163 1.000 22.64816 144 PHE B N 1
ATOM 4060 C CA . PHE B 1 144 ? 5.02373 18.94994 69.52328 1.000 24.21878 144 PHE B CA 1
ATOM 4061 C C . PHE B 1 144 ? 5.10613 17.44115 69.33939 1.000 22.08074 144 PHE B C 1
ATOM 4062 O O . PHE B 1 144 ? 5.49187 16.94757 68.27807 1.000 22.96116 144 PHE B O 1
ATOM 4070 N N . MET B 1 145 ? 4.79359 16.70408 70.40036 1.000 19.60382 145 MET B N 1
ATOM 4071 C CA . MET B 1 145 ? 4.86807 15.25393 70.31308 1.000 22.01037 145 MET B CA 1
ATOM 4072 C C . MET B 1 145 ? 3.45898 14.69377 70.19397 1.000 28.07510 145 MET B C 1
ATOM 4073 O O . MET B 1 145 ? 2.63832 14.88633 71.11277 1.000 23.11630 145 MET B O 1
ATOM 4078 N N . PRO B 1 146 ? 3.11120 14.07089 69.06465 1.000 22.99995 146 PRO B N 1
ATOM 4079 C CA . PRO B 1 146 ? 1.73222 13.61795 68.86076 1.000 23.06733 146 PRO B CA 1
ATOM 4080 C C . PRO B 1 146 ? 1.17287 12.76442 69.98407 1.000 25.05691 146 PRO B C 1
ATOM 4081 O O . PRO B 1 146 ? -0.04071 12.82934 70.23457 1.000 23.16727 146 PRO B O 1
ATOM 4085 N N . ASN B 1 147 ? 2.00147 11.96081 70.66779 1.000 20.02993 147 ASN B N 1
ATOM 4086 C CA . ASN B 1 147 ? 1.46146 11.12005 71.73841 1.000 22.28574 147 ASN B CA 1
ATOM 4087 C C . ASN B 1 147 ? 0.79927 11.96492 72.82296 1.000 23.61469 147 ASN B C 1
ATOM 4088 O O . ASN B 1 147 ? -0.07777 11.46917 73.54267 1.000 24.83084 147 ASN B O 1
ATOM 4093 N N . ASP B 1 148 ? 1.22963 13.22599 72.97916 1.000 25.76760 148 ASP B N 1
ATOM 4094 C CA . ASP B 1 148 ? 0.63011 14.09613 73.98514 1.000 22.36150 148 ASP B CA 1
ATOM 4095 C C . ASP B 1 148 ? -0.76741 14.53833 73.57613 1.000 26.56124 148 ASP B C 1
ATOM 4096 O O . ASP B 1 148 ? -1.60294 14.82304 74.43946 1.000 30.84699 148 ASP B O 1
ATOM 4101 N N . VAL B 1 149 ? -1.04401 14.59355 72.27740 1.000 24.58681 149 VAL B N 1
ATOM 4102 C CA . VAL B 1 149 ? -2.38029 14.94107 71.78731 1.000 20.47901 149 VAL B CA 1
ATOM 4103 C C . VAL B 1 149 ? -3.28410 13.70673 71.69811 1.000 25.42815 149 VAL B C 1
ATOM 4104 O O . VAL B 1 149 ? -4.46306 13.77222 72.05841 1.000 22.99766 149 VAL B O 1
ATOM 4108 N N . ALA B 1 150 ? -2.76312 12.56188 71.24089 1.000 24.84911 150 ALA B N 1
ATOM 4109 C CA . ALA B 1 150 ? -3.50522 11.29984 71.28086 1.000 24.21665 150 ALA B CA 1
ATOM 4110 C C . ALA B 1 150 ? -2.52409 10.14015 71.40509 1.000 26.47987 150 ALA B C 1
ATOM 4111 O O . ALA B 1 150 ? -1.58627 10.03279 70.61221 1.000 22.61986 150 ALA B O 1
ATOM 4113 N N . ARG B 1 151 ? -2.74771 9.26575 72.38024 1.000 24.57905 151 ARG B N 1
ATOM 4114 C CA . ARG B 1 151 ? -1.87409 8.10995 72.51762 1.000 28.09480 151 ARG B CA 1
ATOM 4115 C C . ARG B 1 151 ? -1.94360 7.25224 71.25858 1.000 28.25654 151 ARG B C 1
ATOM 4116 O O . ARG B 1 151 ? -2.98039 7.15090 70.59914 1.000 23.94529 151 ARG B O 1
ATOM 4124 N N . ASP B 1 152 ? -0.81519 6.63901 70.91807 1.000 28.73053 152 ASP B N 1
ATOM 4125 C CA . ASP B 1 152 ? -0.69776 5.83041 69.70291 1.000 27.45281 152 ASP B CA 1
ATOM 4126 C C . ASP B 1 152 ? -1.20638 4.40144 69.94915 1.000 30.35247 152 ASP B C 1
ATOM 4127 O O . ASP B 1 152 ? -0.47158 3.41894 69.84607 1.000 27.79051 152 ASP B O 1
ATOM 4132 N N . ASP B 1 153 ? -2.49459 4.29410 70.28672 1.000 33.11116 153 ASP B N 1
ATOM 4133 C CA . ASP B 1 153 ? -3.12725 2.98828 70.48376 1.000 33.35830 153 ASP B CA 1
ATOM 4134 C C . ASP B 1 153 ? -4.64573 3.14559 70.42595 1.000 38.42436 153 ASP B C 1
ATOM 4135 O O . ASP B 1 153 ? -5.17658 4.23506 70.17813 1.000 28.62294 153 ASP B O 1
ATOM 4140 N N . SER B 1 154 ? -5.34976 2.03666 70.66140 1.000 30.65267 154 SER B N 1
ATOM 4141 C CA . SER B 1 154 ? -6.80667 2.04274 70.64138 1.000 31.64046 154 SER B CA 1
ATOM 4142 C C . SER B 1 154 ? -7.41970 2.40731 71.99363 1.000 32.09638 154 SER B C 1
ATOM 4143 O O . SER B 1 154 ? -8.61904 2.19280 72.19449 1.000 33.14990 154 SER B O 1
ATOM 4146 N N . SER B 1 155 ? -6.63790 2.96119 72.92369 1.000 33.07976 155 SER B N 1
ATOM 4147 C CA . SER B 1 155 ? -7.25237 3.45883 74.15595 1.000 34.86914 155 SER B CA 1
ATOM 4148 C C . SER B 1 155 ? -8.06756 4.73286 73.93281 1.000 39.54486 155 SER B C 1
ATOM 4149 O O . SER B 1 155 ? -8.93962 5.04817 74.75233 1.000 37.37952 155 SER B O 1
ATOM 4152 N N . TYR B 1 156 ? -7.80953 5.46550 72.85098 1.000 36.69845 156 TYR B N 1
ATOM 4153 C CA . TYR B 1 156 ? -8.46623 6.74921 72.56747 1.000 32.89438 156 TYR B CA 1
ATOM 4154 C C . TYR B 1 156 ? -8.39536 7.68184 73.78235 1.000 34.36963 156 TYR B C 1
ATOM 4155 O O . TYR B 1 156 ? -9.39999 8.16517 74.31177 1.000 33.63877 156 TYR B O 1
ATOM 4164 N N . THR B 1 157 ? -7.15975 7.91713 74.21975 1.000 32.53961 157 THR B N 1
ATOM 4165 C CA . THR B 1 157 ? -6.83800 8.83677 75.29819 1.000 32.95785 157 THR B CA 1
ATOM 4166 C C . THR B 1 157 ? -5.83935 9.87258 74.79989 1.000 28.77787 157 THR B C 1
ATOM 4167 O O . THR B 1 157 ? -5.17296 9.68455 73.77900 1.000 30.02547 157 THR B O 1
ATOM 4171 N N . GLY B 1 158 ? -5.73067 10.96011 75.54647 1.000 29.04305 158 GLY B N 1
ATOM 4172 C CA . GLY B 1 158 ? -4.94459 12.11420 75.15814 1.000 32.43012 158 GLY B CA 1
ATOM 4173 C C . GLY B 1 158 ? -5.78441 13.38072 75.16075 1.000 27.09173 158 GLY B C 1
ATOM 4174 O O . GLY B 1 158 ? -7.00815 13.35179 75.27457 1.000 29.80437 158 GLY B O 1
ATOM 4175 N N . ALA B 1 159 ? -5.08469 14.51076 75.01157 1.000 26.20344 159 ALA B N 1
ATOM 4176 C CA . ALA B 1 159 ? -5.76342 15.80622 75.02287 1.000 29.20632 159 ALA B CA 1
ATOM 4177 C C . ALA B 1 159 ? -6.97577 15.82401 74.08889 1.000 30.80350 159 ALA B C 1
ATOM 4178 O O . ALA B 1 159 ? -8.05730 16.28419 74.47297 1.000 28.97545 159 ALA B O 1
ATOM 4180 N N . PHE B 1 160 ? -6.81529 15.33320 72.85264 1.000 22.41169 160 PHE B N 1
ATOM 4181 C CA . PHE B 1 160 ? -7.90665 15.42089 71.88201 1.000 28.13421 160 PHE B CA 1
ATOM 4182 C C . PHE B 1 160 ? -9.14008 14.65101 72.34277 1.000 25.14746 160 PHE B C 1
ATOM 4183 O O . PHE B 1 160 ? -10.26890 15.13728 72.20894 1.000 28.32032 160 PHE B O 1
ATOM 4191 N N . TYR B 1 161 ? -8.95104 13.41633 72.82331 1.000 25.69623 161 TYR B N 1
ATOM 4192 C CA . TYR B 1 161 ? -10.08284 12.58481 73.21939 1.000 27.01150 161 TYR B CA 1
ATOM 4193 C C . TYR B 1 161 ? -10.64972 12.98064 74.58097 1.000 26.20206 161 TYR B C 1
ATOM 4194 O O . TYR B 1 161 ? -11.77527 12.59625 74.90791 1.000 30.52917 161 TYR B O 1
ATOM 4203 N N . THR B 1 162 ? -9.90169 13.73658 75.38264 1.000 24.41064 162 THR B N 1
ATOM 4204 C CA . THR B 1 162 ? -10.50337 14.34212 76.56471 1.000 31.07103 162 THR B CA 1
ATOM 4205 C C . THR B 1 162 ? -11.56998 15.34736 76.15408 1.000 31.75111 162 THR B C 1
ATOM 4206 O O . THR B 1 162 ? -12.64951 15.41021 76.75529 1.000 28.44818 162 THR B O 1
ATOM 4210 N N . LEU B 1 163 ? -11.29192 16.12892 75.10987 1.000 27.29320 163 LEU B N 1
ATOM 4211 C CA . LEU B 1 163 ? -12.27572 17.08236 74.61601 1.000 24.94486 163 LEU B CA 1
ATOM 4212 C C . LEU B 1 163 ? -13.32225 16.42265 73.72241 1.000 32.82976 163 LEU B C 1
ATOM 4213 O O . LEU B 1 163 ? -14.48405 16.84456 73.73008 1.000 29.93709 163 LEU B O 1
ATOM 4218 N N . TYR B 1 164 ? -12.95031 15.38679 72.96313 1.000 28.68999 164 TYR B N 1
ATOM 4219 C CA . TYR B 1 164 ? -13.85450 14.73363 72.01137 1.000 31.30908 164 TYR B CA 1
ATOM 4220 C C . TYR B 1 164 ? -13.85102 13.22694 72.24706 1.000 32.17301 164 TYR B C 1
ATOM 4221 O O . TYR B 1 164 ? -13.21423 12.47398 71.50081 1.000 27.61386 164 TYR B O 1
ATOM 4230 N N . PRO B 1 165 ? -14.55706 12.75212 73.27493 1.000 35.71652 165 PRO B N 1
ATOM 4231 C CA . PRO B 1 165 ? -14.54415 11.31426 73.58231 1.000 34.30176 165 PRO B CA 1
ATOM 4232 C C . PRO B 1 165 ? -14.90419 10.46968 72.36596 1.000 34.83831 165 PRO B C 1
ATOM 4233 O O . PRO B 1 165 ? -15.77646 10.82206 71.57011 1.000 29.76179 165 PRO B O 1
ATOM 4237 N N . HIS B 1 166 ? -14.21606 9.34295 72.22326 1.000 32.19800 166 HIS B N 1
ATOM 4238 C CA . HIS B 1 166 ? -14.34341 8.51474 71.03497 1.000 38.05346 166 HIS B CA 1
ATOM 4239 C C . HIS B 1 166 ? -15.49967 7.53833 71.19910 1.000 41.57126 166 HIS B C 1
ATOM 4240 O O . HIS B 1 166 ? -15.69737 6.97119 72.27463 1.000 36.83134 166 HIS B O 1
ATOM 4247 N N . SER B 1 167 ? -16.26754 7.35060 70.13052 1.000 37.87852 167 SER B N 1
ATOM 4248 C CA . SER B 1 167 ? -17.24806 6.27287 70.07771 1.000 46.32503 167 SER B CA 1
ATOM 4249 C C . SER B 1 167 ? -17.34303 5.79226 68.63506 1.000 45.51343 167 SER B C 1
ATOM 4250 O O . SER B 1 167 ? -16.64408 6.28736 67.74559 1.000 45.49876 167 SER B O 1
ATOM 4253 N N . ASN B 1 168 ? -18.20261 4.80347 68.40514 1.000 53.32877 168 ASN B N 1
ATOM 4254 C CA . ASN B 1 168 ? -18.36142 4.27031 67.06085 1.000 52.14490 168 ASN B CA 1
ATOM 4255 C C . ASN B 1 168 ? -19.42266 5.00521 66.25739 1.000 52.80780 168 ASN B C 1
ATOM 4256 O O . ASN B 1 168 ? -19.57688 4.72291 65.06445 1.000 50.74668 168 ASN B O 1
ATOM 4261 N N . LYS B 1 169 ? -20.14066 5.94190 66.87514 1.000 44.50205 169 LYS B N 1
ATOM 4262 C CA . LYS B 1 169 ? -21.00812 6.83438 66.12029 1.000 49.20838 169 LYS B CA 1
ATOM 4263 C C . LYS B 1 169 ? -20.17917 7.65827 65.14385 1.000 45.39167 169 LYS B C 1
ATOM 4264 O O . LYS B 1 169 ? -19.08773 8.12728 65.47496 1.000 43.27477 169 LYS B O 1
ATOM 4270 N N . VAL B 1 170 ? -20.71776 7.85435 63.93902 1.000 46.21353 170 VAL B N 1
ATOM 4271 C CA . VAL B 1 170 ? -19.94755 8.47169 62.86046 1.000 49.25992 170 VAL B CA 1
ATOM 4272 C C . VAL B 1 170 ? -19.27307 9.75562 63.32615 1.000 50.65109 170 VAL B C 1
ATOM 4273 O O . VAL B 1 170 ? -18.09722 9.99696 63.02852 1.000 49.62913 170 VAL B O 1
ATOM 4277 N N . GLU B 1 171 ? -19.99728 10.59745 64.06589 1.000 42.11804 171 GLU B N 1
ATOM 4278 C CA . GLU B 1 171 ? -19.45839 11.90657 64.41807 1.000 49.86889 171 GLU B CA 1
ATOM 4279 C C . GLU B 1 171 ? -18.39854 11.83605 65.51715 1.000 42.14477 171 GLU B C 1
ATOM 4280 O O . GLU B 1 171 ? -17.64433 12.79951 65.69227 1.000 48.46089 171 GLU B O 1
ATOM 4286 N N . ASN B 1 172 ? -18.30978 10.71817 66.24309 1.000 43.01900 172 ASN B N 1
ATOM 4287 C CA . ASN B 1 172 ? -17.34076 10.54614 67.32052 1.000 40.61217 172 ASN B CA 1
ATOM 4288 C C . ASN B 1 172 ? -16.17937 9.63041 66.96614 1.000 40.50110 172 ASN B C 1
ATOM 4289 O O . ASN B 1 172 ? -15.24692 9.51147 67.76855 1.000 42.38654 172 ASN B O 1
ATOM 4294 N N . ASP B 1 173 ? -16.22081 8.96369 65.81228 1.000 40.96422 173 ASP B N 1
ATOM 4295 C CA . ASP B 1 173 ? -15.22927 7.94533 65.45941 1.000 41.99819 173 ASP B CA 1
ATOM 4296 C C . ASP B 1 173 ? -14.10680 8.59761 64.65495 1.000 38.76261 173 ASP B C 1
ATOM 4297 O O . ASP B 1 173 ? -13.90571 8.34694 63.46663 1.000 35.97928 173 ASP B O 1
ATOM 4302 N N . THR B 1 174 ? -13.38520 9.47511 65.33594 1.000 38.83312 174 THR B N 1
ATOM 4303 C CA . THR B 1 174 ? -12.28025 10.22039 64.74842 1.000 37.81848 174 THR B CA 1
ATOM 4304 C C . THR B 1 174 ? -10.98230 9.48767 65.06146 1.000 32.27909 174 THR B C 1
ATOM 4305 O O . THR B 1 174 ? -10.64945 9.29341 66.23178 1.000 32.03891 174 THR B O 1
ATOM 4309 N N . GLY B 1 175 ? -10.25300 9.07944 64.01540 1.000 29.22954 175 GLY B N 1
ATOM 4310 C CA . GLY B 1 175 ? -9.05363 8.29255 64.20754 1.000 26.09288 175 GLY B CA 1
ATOM 4311 C C . GLY B 1 175 ? -7.88013 9.11780 64.70208 1.000 25.90541 175 GLY B C 1
ATOM 4312 O O . GLY B 1 175 ? -7.91835 10.34682 64.76444 1.000 24.21052 175 GLY B O 1
ATOM 4313 N N . VAL B 1 176 ? -6.81035 8.40870 65.06595 1.000 24.58988 176 VAL B N 1
ATOM 4314 C CA . VAL B 1 176 ? -5.68651 9.06260 65.73008 1.000 26.34162 176 VAL B CA 1
ATOM 4315 C C . VAL B 1 176 ? -4.90736 9.97312 64.77109 1.000 26.88240 176 VAL B C 1
ATOM 4316 O O . VAL B 1 176 ? -4.34754 10.99370 65.20009 1.000 23.45838 176 VAL B O 1
ATOM 4320 N N . LEU B 1 177 ? -4.88553 9.66638 63.46563 1.000 20.53050 177 LEU B N 1
ATOM 4321 C CA . LEU B 1 177 ? -4.21364 10.58499 62.54418 1.000 24.34859 177 LEU B CA 1
ATOM 4322 C C . LEU B 1 177 ? -4.94062 11.92414 62.47825 1.000 23.74982 177 LEU B C 1
ATOM 4323 O O . LEU B 1 177 ? -4.30722 12.98931 62.45041 1.000 23.66770 177 LEU B O 1
ATOM 4328 N N . MET B 1 178 ? -6.27224 11.89259 62.45262 1.000 25.32079 178 MET B N 1
ATOM 4329 C CA . MET B 1 178 ? -7.02719 13.13806 62.48990 1.000 23.06559 178 MET B CA 1
ATOM 4330 C C . MET B 1 178 ? -6.81263 13.85555 63.81800 1.000 24.41136 178 MET B C 1
ATOM 4331 O O . MET B 1 178 ? -6.68988 15.08754 63.85360 1.000 24.85160 178 MET B O 1
ATOM 4336 N N . ALA B 1 179 ? -6.73294 13.10426 64.92053 1.000 22.90295 179 ALA B N 1
ATOM 4337 C CA . ALA B 1 179 ? -6.46670 13.73307 66.21331 1.000 22.14725 179 ALA B CA 1
ATOM 4338 C C . ALA B 1 179 ? -5.12213 14.44923 66.21449 1.000 25.96155 179 ALA B C 1
ATOM 4339 O O . ALA B 1 179 ? -5.01036 15.57437 66.71547 1.000 22.86284 179 ALA B O 1
ATOM 4341 N N . TRP B 1 180 ? -4.08391 13.80293 65.66939 1.000 21.70811 180 TRP B N 1
ATOM 4342 C CA . TRP B 1 180 ? -2.76180 14.41669 65.62732 1.000 20.58972 180 TRP B CA 1
ATOM 4343 C C . TRP B 1 180 ? -2.77686 15.66673 64.76464 1.000 22.41901 180 TRP B C 1
ATOM 4344 O O . TRP B 1 180 ? -2.18900 16.69194 65.12994 1.000 21.72362 180 TRP B O 1
ATOM 4355 N N . ALA B 1 181 ? -3.45441 15.60261 63.61940 1.000 21.46359 181 ALA B N 1
ATOM 4356 C CA . ALA B 1 181 ? -3.59335 16.77435 62.75631 1.000 22.62656 181 ALA B CA 1
ATOM 4357 C C . ALA B 1 181 ? -4.25652 17.92521 63.50152 1.000 20.92971 181 ALA B C 1
ATOM 4358 O O . ALA B 1 181 ? -3.88582 19.09235 63.32541 1.000 23.28510 181 ALA B O 1
ATOM 4360 N N . TRP B 1 182 ? -5.23510 17.61131 64.35068 1.000 24.30657 182 TRP B N 1
ATOM 4361 C CA . TRP B 1 182 ? -5.88789 18.64646 65.14989 1.000 25.73287 182 TRP B CA 1
ATOM 4362 C C . TRP B 1 182 ? -4.87899 19.36566 66.04459 1.000 22.89040 182 TRP B C 1
ATOM 4363 O O . TRP B 1 182 ? -4.96408 20.58579 66.24098 1.000 22.09753 182 TRP B O 1
ATOM 4374 N N . GLY B 1 183 ? -3.90016 18.62397 66.57382 1.000 22.00030 183 GLY B N 1
ATOM 4375 C CA . GLY B 1 183 ? -2.86537 19.23072 67.38800 1.000 21.17643 183 GLY B CA 1
ATOM 4376 C C . GLY B 1 183 ? -2.09001 20.30357 66.65041 1.000 22.80531 183 GLY B C 1
ATOM 4377 O O . GLY B 1 183 ? -1.84112 21.38951 67.18516 1.000 23.59543 183 GLY B O 1
ATOM 4378 N N . ALA B 1 184 ? -1.68017 20.00600 65.41580 1.000 25.53949 184 ALA B N 1
ATOM 4379 C CA . ALA B 1 184 ? -0.99097 21.00013 64.61202 1.000 23.92532 184 ALA B CA 1
ATOM 4380 C C . ALA B 1 184 ? -1.87092 22.22837 64.39591 1.000 24.25388 184 ALA B C 1
ATOM 4381 O O . ALA B 1 184 ? -1.38180 23.36690 64.40689 1.000 22.72766 184 ALA B O 1
ATOM 4383 N N . SER B 1 185 ? -3.17414 22.01702 64.18040 1.000 21.88308 185 SER B N 1
ATOM 4384 C CA . SER B 1 185 ? -4.07449 23.15792 63.99732 1.000 24.47284 185 SER B CA 1
ATOM 4385 C C . SER B 1 185 ? -4.17554 24.00652 65.26213 1.000 23.99404 185 SER B C 1
ATOM 4386 O O . SER B 1 185 ? -4.33040 25.22919 65.17331 1.000 23.83665 185 SER B O 1
ATOM 4389 N N . LYS B 1 186 ? -4.10571 23.38683 66.44312 1.000 23.24651 186 LYS B N 1
ATOM 4390 C CA . LYS B 1 186 ? -4.23740 24.16262 67.67773 1.000 26.78168 186 LYS B CA 1
ATOM 4391 C C . LYS B 1 186 ? -3.02770 25.05281 67.91028 1.000 25.18667 186 LYS B C 1
ATOM 4392 O O . LYS B 1 186 ? -3.15248 26.12487 68.51181 1.000 23.51007 186 LYS B O 1
ATOM 4398 N N . ILE B 1 187 ? -1.85031 24.63578 67.44691 1.000 23.69724 187 ILE B N 1
ATOM 4399 C CA . ILE B 1 187 ? -0.69377 25.52576 67.49113 1.000 26.17770 187 ILE B CA 1
ATOM 4400 C C . ILE B 1 187 ? -0.94135 26.75970 66.63007 1.000 26.67246 187 ILE B C 1
ATOM 4401 O O . ILE B 1 187 ? -0.66298 27.89417 67.04600 1.000 25.18237 187 ILE B O 1
ATOM 4406 N N . LEU B 1 188 ? -1.47633 26.56083 65.41795 1.000 22.92401 188 LEU B N 1
ATOM 4407 C CA . LEU B 1 188 ? -1.78824 27.69301 64.54717 1.000 24.26448 188 LEU B CA 1
ATOM 4408 C C . LEU B 1 188 ? -2.78844 28.63724 65.19946 1.000 25.98082 188 LEU B C 1
ATOM 4409 O O . LEU B 1 188 ? -2.64908 29.86151 65.09605 1.000 28.72967 188 LEU B O 1
ATOM 4414 N N . ASP B 1 189 ? -3.82529 28.08320 65.84398 1.000 25.47924 189 ASP B N 1
ATOM 4415 C CA . ASP B 1 189 ? -4.77327 28.89905 66.60168 1.000 25.17870 189 ASP B CA 1
ATOM 4416 C C . ASP B 1 189 ? -4.04910 29.78676 67.60229 1.000 30.34010 189 ASP B C 1
ATOM 4417 O O . ASP B 1 189 ? -4.33728 30.98492 67.71833 1.000 28.32223 189 ASP B O 1
ATOM 4422 N N . ALA B 1 190 ? -3.12304 29.20265 68.36727 1.000 20.63855 190 ALA B N 1
ATOM 4423 C CA . ALA B 1 190 ? -2.40586 29.99445 69.36002 1.000 23.34838 190 ALA B CA 1
ATOM 4424 C C . ALA B 1 190 ? -1.57297 31.08707 68.69570 1.000 27.12095 190 ALA B C 1
ATOM 4425 O O . ALA B 1 190 ? -1.56343 32.23404 69.15721 1.000 28.26468 190 ALA B O 1
ATOM 4427 N N . LEU B 1 191 ? -0.88866 30.76355 67.59618 1.000 24.30837 191 LEU B N 1
ATOM 4428 C CA . LEU B 1 191 ? -0.10823 31.77910 66.88871 1.000 24.25242 191 LEU B CA 1
ATOM 4429 C C . LEU B 1 191 ? -0.99347 32.90685 66.38146 1.000 31.74519 191 LEU B C 1
ATOM 4430 O O . LEU B 1 191 ? -0.60512 34.07914 66.43351 1.000 32.15696 191 LEU B O 1
ATOM 4435 N N . GLU B 1 192 ? -2.18188 32.57479 65.87622 1.000 28.03788 192 GLU B N 1
ATOM 4436 C CA . GLU B 1 192 ? -3.08035 33.61546 65.37837 1.000 33.59893 192 GLU B CA 1
ATOM 4437 C C . GLU B 1 192 ? -3.50153 34.56937 66.48874 1.000 37.88430 192 GLU B C 1
ATOM 4438 O O . GLU B 1 192 ? -3.83262 35.72872 66.21731 1.000 38.52558 192 GLU B O 1
ATOM 4444 N N . LYS B 1 193 ? -3.48219 34.11162 67.73952 1.000 33.65462 193 LYS B N 1
ATOM 4445 C CA . LYS B 1 193 ? -3.85862 34.93012 68.88475 1.000 34.75620 193 LYS B CA 1
ATOM 4446 C C . LYS B 1 193 ? -2.67387 35.66059 69.50781 1.000 35.74391 193 LYS B C 1
ATOM 4447 O O . LYS B 1 193 ? -2.81665 36.20855 70.60357 1.000 33.33204 193 LYS B O 1
ATOM 4453 N N . GLY B 1 194 ? -1.51475 35.66202 68.84899 1.000 31.82952 194 GLY B N 1
ATOM 4454 C CA . GLY B 1 194 ? -0.37298 36.43512 69.30014 1.000 36.35779 194 GLY B CA 1
ATOM 4455 C C . GLY B 1 194 ? 0.60666 35.72916 70.21528 1.000 36.46885 194 GLY B C 1
ATOM 4456 O O . GLY B 1 194 ? 1.42089 36.40620 70.84801 1.000 30.42608 194 GLY B O 1
ATOM 4457 N N . ALA B 1 195 ? 0.57784 34.39340 70.29077 1.000 30.15477 195 ALA B N 1
ATOM 4458 C CA . ALA B 1 195 ? 1.43075 33.68447 71.24504 1.000 30.06807 195 ALA B CA 1
ATOM 4459 C C . ALA B 1 195 ? 2.91467 33.98250 71.02584 1.000 30.19991 195 ALA B C 1
ATOM 4460 O O . ALA B 1 195 ? 3.66879 34.15932 71.99099 1.000 29.95173 195 ALA B O 1
ATOM 4462 N N . ILE B 1 196 ? 3.36029 34.01097 69.77351 1.000 26.55446 196 ILE B N 1
ATOM 4463 C CA . ILE B 1 196 ? 4.78067 34.18516 69.45712 1.000 27.08057 196 ILE B CA 1
ATOM 4464 C C . ILE B 1 196 ? 4.88074 35.26858 68.39188 1.000 30.46360 196 ILE B C 1
ATOM 4465 O O . ILE B 1 196 ? 4.89010 34.94526 67.19334 1.000 25.28827 196 ILE B O 1
ATOM 4470 N N . PRO B 1 197 ? 4.96847 36.55090 68.76813 1.000 29.59485 197 PRO B N 1
ATOM 4471 C CA . PRO B 1 197 ? 4.86599 37.62320 67.75887 1.000 31.72263 197 PRO B CA 1
ATOM 4472 C C . PRO B 1 197 ? 5.98373 37.61489 66.72373 1.000 25.27304 197 PRO B C 1
ATOM 4473 O O . PRO B 1 197 ? 5.79760 38.17250 65.63426 1.000 27.43037 197 PRO B O 1
ATOM 4477 N N . GLU B 1 198 ? 7.11854 36.96469 67.00241 1.000 31.05174 198 GLU B N 1
ATOM 4478 C CA . GLU B 1 198 ? 8.19254 36.84456 66.01595 1.000 30.45515 198 GLU B CA 1
ATOM 4479 C C . GLU B 1 198 ? 7.85199 35.90221 64.86508 1.000 30.04262 198 GLU B C 1
ATOM 4480 O O . GLU B 1 198 ? 8.57871 35.89233 63.86169 1.000 29.43770 198 GLU B O 1
ATOM 4486 N N . ILE B 1 199 ? 6.77840 35.12030 64.97483 1.000 26.87184 199 ILE B N 1
ATOM 4487 C CA . ILE B 1 199 ? 6.41257 34.13247 63.96474 1.000 22.48119 199 ILE B CA 1
ATOM 4488 C C . ILE B 1 199 ? 5.31001 34.68621 63.07397 1.000 28.99687 199 ILE B C 1
ATOM 4489 O O . ILE B 1 199 ? 4.32577 35.26549 63.56110 1.000 25.80032 199 ILE B O 1
ATOM 4494 N N . ASP B 1 200 ? 5.47714 34.49682 61.76805 1.000 25.60404 200 ASP B N 1
ATOM 4495 C CA . ASP B 1 200 ? 4.46267 34.81648 60.76902 1.000 25.55689 200 ASP B CA 1
ATOM 4496 C C . ASP B 1 200 ? 3.56759 33.59533 60.57471 1.000 32.57219 200 ASP B C 1
ATOM 4497 O O . ASP B 1 200 ? 3.90395 32.68148 59.81654 1.000 29.82578 200 ASP B O 1
ATOM 4502 N N . ALA B 1 201 ? 2.41230 33.58793 61.25166 1.000 25.56434 201 ALA B N 1
ATOM 4503 C CA . ALA B 1 201 ? 1.45130 32.48684 61.17319 1.000 28.57024 201 ALA B CA 1
ATOM 4504 C C . ALA B 1 201 ? 0.83349 32.32025 59.78993 1.000 28.82529 201 ALA B C 1
ATOM 4505 O O . ALA B 1 201 ? 0.17479 31.30747 59.53697 1.000 30.75862 201 ALA B O 1
ATOM 4507 N N . LYS B 1 202 ? 0.99612 33.28584 58.90525 1.000 25.72670 202 LYS B N 1
ATOM 4508 C CA . LYS B 1 202 ? 0.46219 33.17038 57.55962 1.000 30.01599 202 LYS B CA 1
ATOM 4509 C C . LYS B 1 202 ? 1.42655 32.46660 56.61513 1.000 32.59126 202 LYS B C 1
ATOM 4510 O O . LYS B 1 202 ? 1.09181 32.26930 55.45001 1.000 26.21162 202 LYS B O 1
ATOM 4516 N N . LYS B 1 203 ? 2.60670 32.07975 57.10101 1.000 25.36540 203 LYS B N 1
ATOM 4517 C CA . LYS B 1 203 ? 3.58173 31.30283 56.34646 1.000 28.11259 203 LYS B CA 1
ATOM 4518 C C . LYS B 1 203 ? 4.00791 30.10189 57.18905 1.000 26.97252 203 LYS B C 1
ATOM 4519 O O . LYS B 1 203 ? 5.18106 29.91673 57.52159 1.000 27.05334 203 LYS B O 1
ATOM 4525 N N . ALA B 1 204 ? 3.02363 29.26878 57.53091 1.000 25.67343 204 ALA B N 1
ATOM 4526 C CA . ALA B 1 204 ? 3.24172 28.07330 58.32962 1.000 24.52390 204 ALA B CA 1
ATOM 4527 C C . ALA B 1 204 ? 3.40961 26.84777 57.43282 1.000 29.18507 204 ALA B C 1
ATOM 4528 O O . ALA B 1 204 ? 2.66121 26.65280 56.46334 1.000 23.88510 204 ALA B O 1
ATOM 4530 N N . ILE B 1 205 ? 4.40304 26.02903 57.77703 1.000 22.94766 205 ILE B N 1
ATOM 4531 C CA . ILE B 1 205 ? 4.74981 24.79141 57.08324 1.000 22.35513 205 ILE B CA 1
ATOM 4532 C C . ILE B 1 205 ? 4.48580 23.63969 58.05258 1.000 23.69160 205 ILE B C 1
ATOM 4533 O O . ILE B 1 205 ? 4.92126 23.69971 59.20567 1.000 28.70186 205 ILE B O 1
ATOM 4538 N N . VAL B 1 206 ? 3.78763 22.59236 57.60681 1.000 22.10497 206 VAL B N 1
ATOM 4539 C CA . VAL B 1 206 ? 3.53378 21.42482 58.45655 1.000 20.27938 206 VAL B CA 1
ATOM 4540 C C . VAL B 1 206 ? 4.28851 20.21847 57.89894 1.000 23.07256 206 VAL B C 1
ATOM 4541 O O . VAL B 1 206 ? 4.19899 19.90969 56.69660 1.000 23.25079 206 VAL B O 1
ATOM 4545 N N . THR B 1 207 ? 5.03468 19.53240 58.77286 1.000 22.11329 207 THR B N 1
ATOM 4546 C CA . THR B 1 207 ? 5.82675 18.37976 58.36194 1.000 22.61315 207 THR B CA 1
ATOM 4547 C C . THR B 1 207 ? 5.78620 17.31706 59.45283 1.000 21.61627 207 THR B C 1
ATOM 4548 O O . THR B 1 207 ? 5.44868 17.59063 60.61078 1.000 23.68935 207 THR B O 1
ATOM 4552 N N . GLY B 1 208 ? 6.11680 16.09382 59.05930 1.000 21.62591 208 GLY B N 1
ATOM 4553 C CA . GLY B 1 208 ? 6.17077 14.97371 59.98695 1.000 20.28911 208 GLY B CA 1
ATOM 4554 C C . GLY B 1 208 ? 6.72344 13.74519 59.29612 1.000 21.16866 208 GLY B C 1
ATOM 4555 O O . GLY B 1 208 ? 6.64165 13.61002 58.07000 1.000 23.63081 208 GLY B O 1
ATOM 4556 N N . PHE B 1 209 ? 7.27796 12.83936 60.10090 1.000 24.20337 209 PHE B N 1
ATOM 4557 C CA . PHE B 1 209 ? 7.95690 11.63994 59.59653 1.000 23.38518 209 PHE B CA 1
ATOM 4558 C C . PHE B 1 209 ? 7.06328 10.40530 59.73985 1.000 21.86504 209 PHE B C 1
ATOM 4559 O O . PHE B 1 209 ? 6.54699 10.11281 60.83288 1.000 22.71930 209 PHE B O 1
ATOM 4567 N N . SER B 1 210 ? 6.88249 9.68524 58.63474 1.000 21.80992 210 SER B N 1
ATOM 4568 C CA . SER B 1 210 ? 6.27450 8.35594 58.66399 1.000 22.19329 210 SER B CA 1
ATOM 4569 C C . SER B 1 210 ? 4.80894 8.43500 59.08944 1.000 25.65007 210 SER B C 1
ATOM 4570 O O . SER B 1 210 ? 4.00651 9.10385 58.42886 1.000 28.20144 210 SER B O 1
ATOM 4573 N N . ARG B 1 211 ? 4.42083 7.74492 60.16467 1.000 23.64903 211 ARG B N 1
ATOM 4574 C CA . ARG B 1 211 ? 3.04228 7.88230 60.62807 1.000 19.14492 211 ARG B CA 1
ATOM 4575 C C . ARG B 1 211 ? 2.69070 9.34390 60.90640 1.000 24.95312 211 ARG B C 1
ATOM 4576 O O . ARG B 1 211 ? 1.54845 9.76147 60.68528 1.000 22.46350 211 ARG B O 1
ATOM 4584 N N . TYR B 1 212 ? 3.65104 10.13566 61.38872 1.000 21.37485 212 TYR B N 1
ATOM 4585 C CA . TYR B 1 212 ? 3.40868 11.56261 61.55772 1.000 19.53650 212 TYR B CA 1
ATOM 4586 C C . TYR B 1 212 ? 3.37928 12.29469 60.22699 1.000 20.88260 212 TYR B C 1
ATOM 4587 O O . TYR B 1 212 ? 2.79456 13.38185 60.14518 1.000 20.59090 212 TYR B O 1
ATOM 4596 N N . GLY B 1 213 ? 4.00990 11.73019 59.19292 1.000 22.06526 213 GLY B N 1
ATOM 4597 C CA . GLY B 1 213 ? 3.86741 12.28228 57.85628 1.000 23.54530 213 GLY B CA 1
ATOM 4598 C C . GLY B 1 213 ? 2.47362 12.06365 57.29221 1.000 23.92773 213 GLY B C 1
ATOM 4599 O O . GLY B 1 213 ? 1.94737 12.91403 56.57004 1.000 19.50489 213 GLY B O 1
ATOM 4600 N N . LYS B 1 214 ? 1.86089 10.91541 57.60018 1.000 21.99443 214 LYS B N 1
ATOM 4601 C CA . LYS B 1 214 ? 0.45867 10.71225 57.23918 1.000 19.36116 214 LYS B CA 1
ATOM 4602 C C . LYS B 1 214 ? -0.41932 11.78504 57.88615 1.000 20.26916 214 LYS B C 1
ATOM 4603 O O . LYS B 1 214 ? -1.30433 12.36052 57.24136 1.000 23.25636 214 LYS B O 1
ATOM 4609 N N . ALA B 1 215 ? -0.20261 12.04339 59.17710 1.000 21.71011 215 ALA B N 1
ATOM 4610 C CA . ALA B 1 215 ? -0.99032 13.05475 59.87518 1.000 20.61356 215 ALA B CA 1
ATOM 4611 C C . ALA B 1 215 ? -0.69136 14.45375 59.35419 1.000 23.42028 215 ALA B C 1
ATOM 4612 O O . ALA B 1 215 ? -1.59181 15.30612 59.30837 1.000 22.07847 215 ALA B O 1
ATOM 4614 N N . ALA B 1 216 ? 0.55943 14.72425 58.96764 1.000 23.26879 216 ALA B N 1
ATOM 4615 C CA . ALA B 1 216 ? 0.86172 16.05203 58.44105 1.000 19.49178 216 ALA B CA 1
ATOM 4616 C C . ALA B 1 216 ? 0.09977 16.30290 57.14546 1.000 24.65082 216 ALA B C 1
ATOM 4617 O O . ALA B 1 216 ? -0.34707 17.42721 56.88391 1.000 22.39060 216 ALA B O 1
ATOM 4619 N N . LEU B 1 217 ? -0.06650 15.26186 56.32267 1.000 21.95541 217 LEU B N 1
ATOM 4620 C CA . LEU B 1 217 ? -0.81107 15.41900 55.08002 1.000 23.82113 217 LEU B CA 1
ATOM 4621 C C . LEU B 1 217 ? -2.28707 15.64228 55.36534 1.000 22.90741 217 LEU B C 1
ATOM 4622 O O . LEU B 1 217 ? -2.93557 16.46784 54.71639 1.000 23.84140 217 LEU B O 1
ATOM 4627 N N . VAL B 1 218 ? -2.83260 14.89683 56.32356 1.000 22.20628 218 VAL B N 1
ATOM 4628 C CA . VAL B 1 218 ? -4.19863 15.12831 56.77370 1.000 22.13179 218 VAL B CA 1
ATOM 4629 C C . VAL B 1 218 ? -4.36192 16.56571 57.24861 1.000 29.36319 218 VAL B C 1
ATOM 4630 O O . VAL B 1 218 ? -5.31449 17.26134 56.86815 1.000 22.41101 218 VAL B O 1
ATOM 4634 N N . ALA B 1 219 ? -3.42986 17.03330 58.08711 1.000 23.43658 219 ALA B N 1
ATOM 4635 C CA . ALA B 1 219 ? -3.51302 18.40039 58.59382 1.000 28.13249 219 ALA B CA 1
ATOM 4636 C C . ALA B 1 219 ? -3.48990 19.41718 57.45609 1.000 28.13878 219 ALA B C 1
ATOM 4637 O O . ALA B 1 219 ? -4.23911 20.40254 57.47581 1.000 25.66795 219 ALA B O 1
ATOM 4639 N N . GLY B 1 220 ? -2.61168 19.21549 56.47134 1.000 22.82578 220 GLY B N 1
ATOM 4640 C CA . GLY B 1 220 ? -2.52442 20.16441 55.37397 1.000 23.88320 220 GLY B CA 1
ATOM 4641 C C . GLY B 1 220 ? -3.74009 20.12572 54.46797 1.000 26.11510 220 GLY B C 1
ATOM 4642 O O . GLY B 1 220 ? -4.14377 21.15373 53.91906 1.000 25.83918 220 GLY B O 1
ATOM 4643 N N . ALA B 1 221 ? -4.34405 18.94758 54.29653 1.000 25.49984 221 ALA B N 1
ATOM 4644 C CA . ALA B 1 221 ? -5.53327 18.86280 53.45450 1.000 29.43831 221 ALA B CA 1
ATOM 4645 C C . ALA B 1 221 ? -6.76285 19.43724 54.14880 1.000 30.57431 221 ALA B C 1
ATOM 4646 O O . ALA B 1 221 ? -7.63703 20.01586 53.49042 1.000 32.95916 221 ALA B O 1
ATOM 4648 N N . PHE B 1 222 ? -6.85525 19.29595 55.46389 1.000 28.34184 222 PHE B N 1
ATOM 4649 C CA . PHE B 1 222 ? -8.07112 19.67747 56.15508 1.000 27.08728 222 PHE B CA 1
ATOM 4650 C C . PHE B 1 222 ? -7.98118 21.02154 56.85977 1.000 26.99369 222 PHE B C 1
ATOM 4651 O O . PHE B 1 222 ? -9.00672 21.51960 57.31856 1.000 35.25227 222 PHE B O 1
ATOM 4659 N N . ASP B 1 223 ? -6.79834 21.61478 56.95556 1.000 29.43102 223 ASP B N 1
ATOM 4660 C CA . ASP B 1 223 ? -6.62791 22.93945 57.54739 1.000 26.79654 223 ASP B CA 1
ATOM 4661 C C . ASP B 1 223 ? -5.98939 23.82981 56.49184 1.000 29.73270 223 ASP B C 1
ATOM 4662 O O . ASP B 1 223 ? -4.76322 23.81494 56.31332 1.000 25.91112 223 ASP B O 1
ATOM 4667 N N . GLU B 1 224 ? -6.82449 24.62752 55.81778 1.000 26.56355 224 GLU B N 1
ATOM 4668 C CA . GLU B 1 224 ? -6.38505 25.47498 54.71692 1.000 30.89015 224 GLU B CA 1
ATOM 4669 C C . GLU B 1 224 ? -5.41871 26.57150 55.13571 1.000 33.08590 224 GLU B C 1
ATOM 4670 O O . GLU B 1 224 ? -4.94189 27.30058 54.25923 1.000 30.42786 224 GLU B O 1
ATOM 4676 N N . ARG B 1 225 ? -5.09354 26.71474 56.42296 1.000 25.45858 225 ARG B N 1
ATOM 4677 C CA . ARG B 1 225 ? -4.14449 27.75544 56.80487 1.000 24.34850 225 ARG B CA 1
ATOM 4678 C C . ARG B 1 225 ? -2.69225 27.37638 56.54297 1.000 31.16490 225 ARG B C 1
ATOM 4679 O O . ARG B 1 225 ? -1.83711 28.26586 56.48595 1.000 32.02409 225 ARG B O 1
ATOM 4687 N N . PHE B 1 226 ? -2.37888 26.09462 56.39496 1.000 23.95791 226 PHE B N 1
ATOM 4688 C CA . PHE B 1 226 ? -0.99541 25.70777 56.13032 1.000 24.99753 226 PHE B CA 1
ATOM 4689 C C . PHE B 1 226 ? -0.60364 26.07839 54.70314 1.000 25.83276 226 PHE B C 1
ATOM 4690 O O . PHE B 1 226 ? -1.26081 25.66640 53.74373 1.000 28.39944 226 PHE B O 1
ATOM 4698 N N . ALA B 1 227 ? 0.47463 26.85423 54.56473 1.000 21.76866 227 ALA B N 1
ATOM 4699 C CA . ALA B 1 227 ? 0.93277 27.31024 53.25906 1.000 22.88906 227 ALA B CA 1
ATOM 4700 C C . ALA B 1 227 ? 1.82642 26.30313 52.56300 1.000 28.30826 227 ALA B C 1
ATOM 4701 O O . ALA B 1 227 ? 1.91913 26.32592 51.32708 1.000 27.69107 227 ALA B O 1
ATOM 4703 N N . VAL B 1 228 ? 2.48986 25.43611 53.32763 1.000 23.72407 228 VAL B N 1
ATOM 4704 C CA . VAL B 1 228 ? 3.33430 24.37024 52.80139 1.000 22.74600 228 VAL B CA 1
ATOM 4705 C C . VAL B 1 228 ? 3.00012 23.10133 53.57316 1.000 24.81742 228 VAL B C 1
ATOM 4706 O O . VAL B 1 228 ? 2.87685 23.12975 54.80311 1.000 21.68178 228 VAL B O 1
ATOM 4710 N N . VAL B 1 229 ? 2.83386 21.99958 52.85588 1.000 22.58993 229 VAL B N 1
ATOM 4711 C CA . VAL B 1 229 ? 2.49465 20.71592 53.44570 1.000 20.90174 229 VAL B CA 1
ATOM 4712 C C . VAL B 1 229 ? 3.56111 19.72314 53.01212 1.000 25.62859 229 VAL B C 1
ATOM 4713 O O . VAL B 1 229 ? 3.77013 19.52410 51.80722 1.000 25.99640 229 VAL B O 1
ATOM 4717 N N . ASN B 1 230 ? 4.21264 19.08060 53.98235 1.000 22.07707 230 ASN B N 1
ATOM 4718 C CA . ASN B 1 230 ? 5.34641 18.19818 53.70974 1.000 23.39937 230 ASN B CA 1
ATOM 4719 C C . ASN B 1 230 ? 5.17642 16.85271 54.40565 1.000 22.01841 230 ASN B C 1
ATOM 4720 O O . ASN B 1 230 ? 5.69534 16.63445 55.51084 1.000 22.98137 230 ASN B O 1
ATOM 4725 N N . PRO B 1 231 ? 4.48433 15.90401 53.77299 1.000 21.74133 231 PRO B N 1
ATOM 4726 C CA . PRO B 1 231 ? 4.49979 14.52563 54.29161 1.000 23.20595 231 PRO B CA 1
ATOM 4727 C C . PRO B 1 231 ? 5.82469 13.85877 53.93903 1.000 27.57800 231 PRO B C 1
ATOM 4728 O O . PRO B 1 231 ? 6.15593 13.68890 52.76168 1.000 29.22993 231 PRO B O 1
ATOM 4732 N N . HIS B 1 232 ? 6.60726 13.51762 54.96270 1.000 24.01383 232 HIS B N 1
ATOM 4733 C CA . HIS B 1 232 ? 7.90633 12.88660 54.76730 1.000 22.31915 232 HIS B CA 1
ATOM 4734 C C . HIS B 1 232 ? 7.79278 11.38629 55.03313 1.000 24.16565 232 HIS B C 1
ATOM 4735 O O . HIS B 1 232 ? 7.46111 10.97164 56.14491 1.000 21.51076 232 HIS B O 1
ATOM 4742 N N . ALA B 1 233 ? 8.07417 10.57606 54.00919 1.000 22.07571 233 ALA B N 1
ATOM 4743 C CA . ALA B 1 233 ? 8.07387 9.11987 54.14946 1.000 26.88127 233 ALA B CA 1
ATOM 4744 C C . ALA B 1 233 ? 6.74586 8.60531 54.69172 1.000 21.21154 233 ALA B C 1
ATOM 4745 O O . ALA B 1 233 ? 6.71328 7.68929 55.51011 1.000 23.89047 233 ALA B O 1
ATOM 4747 N N . SER B 1 234 ? 5.63834 9.18006 54.21298 1.000 24.23738 234 SER B N 1
ATOM 4748 C CA . SER B 1 234 ? 4.32889 8.91174 54.81299 1.000 23.91561 234 SER B CA 1
ATOM 4749 C C . SER B 1 234 ? 3.75561 7.55649 54.40552 1.000 26.58441 234 SER B C 1
ATOM 4750 O O . SER B 1 234 ? 2.96570 6.97538 55.16005 1.000 26.21791 234 SER B O 1
ATOM 4753 N N . GLY B 1 235 ? 4.11116 7.04547 53.22448 1.000 29.66705 235 GLY B N 1
ATOM 4754 C CA . GLY B 1 235 ? 3.72825 5.67672 52.89367 1.000 22.59628 235 GLY B CA 1
ATOM 4755 C C . GLY B 1 235 ? 2.22289 5.48217 52.74129 1.000 25.87734 235 GLY B C 1
ATOM 4756 O O . GLY B 1 235 ? 1.46414 6.41822 52.45501 1.000 25.49258 235 GLY B O 1
ATOM 4757 N N . GLN B 1 236 ? 1.80163 4.23226 52.95483 1.000 25.93113 236 GLN B N 1
ATOM 4758 C CA . GLN B 1 236 ? 0.41124 3.83246 52.75334 1.000 30.26200 236 GLN B CA 1
ATOM 4759 C C . GLN B 1 236 ? -0.47953 4.39494 53.85355 1.000 25.01596 236 GLN B C 1
ATOM 4760 O O . GLN B 1 236 ? -0.12766 4.37577 55.03773 1.000 29.10792 236 GLN B O 1
ATOM 4766 N N . GLY B 1 237 ? -1.66309 4.85498 53.45723 1.000 31.80852 237 GLY B N 1
ATOM 4767 C CA . GLY B 1 237 ? -2.47657 5.68164 54.31511 1.000 26.21501 237 GLY B CA 1
ATOM 4768 C C . GLY B 1 237 ? -2.03428 7.12617 54.35170 1.000 32.30856 237 GLY B C 1
ATOM 4769 O O . GLY B 1 237 ? -2.69421 7.94706 55.01032 1.000 31.80724 237 GLY B O 1
ATOM 4770 N N . GLY B 1 238 ? -0.92577 7.44877 53.68234 1.000 24.45787 238 GLY B N 1
ATOM 4771 C CA . GLY B 1 238 ? -0.48641 8.80620 53.44636 1.000 21.15024 238 GLY B CA 1
ATOM 4772 C C . GLY B 1 238 ? -0.46989 9.11949 51.96542 1.000 21.98029 238 GLY B C 1
ATOM 4773 O O . GLY B 1 238 ? -1.51119 9.07623 51.30005 1.000 26.14873 238 GLY B O 1
ATOM 4774 N N . ALA B 1 239 ? 0.70897 9.41548 51.42569 1.000 26.36169 239 ALA B N 1
ATOM 4775 C CA . ALA B 1 239 ? 0.80849 9.83027 50.03132 1.000 26.14150 239 ALA B CA 1
ATOM 4776 C C . ALA B 1 239 ? 0.89431 8.66229 49.05456 1.000 27.20470 239 ALA B C 1
ATOM 4777 O O . ALA B 1 239 ? 0.59301 8.84729 47.87045 1.000 25.54913 239 ALA B O 1
ATOM 4779 N N . ALA B 1 240 ? 1.29676 7.47900 49.51439 1.000 25.77786 240 ALA B N 1
ATOM 4780 C CA . ALA B 1 240 ? 1.49385 6.34872 48.61265 1.000 29.48783 240 ALA B CA 1
ATOM 4781 C C . ALA B 1 240 ? 0.16771 5.85089 48.03772 1.000 25.70908 240 ALA B C 1
ATOM 4782 O O . ALA B 1 240 ? -0.82539 5.69900 48.75763 1.000 25.42434 240 ALA B O 1
ATOM 4784 N N . SER B 1 241 ? 0.16244 5.58376 46.72810 1.000 29.16078 241 SER B N 1
ATOM 4785 C CA . SER B 1 241 ? -0.99179 4.97159 46.07520 1.000 26.87242 241 SER B CA 1
ATOM 4786 C C . SER B 1 241 ? -1.37639 3.66101 46.75043 1.000 27.12346 241 SER B C 1
ATOM 4787 O O . SER B 1 241 ? -0.51518 2.85117 47.09193 1.000 31.87442 241 SER B O 1
ATOM 4790 N N . PHE B 1 242 ? -2.68690 3.46241 46.95767 1.000 31.05220 242 PHE B N 1
ATOM 4791 C CA . PHE B 1 242 ? -3.19279 2.17017 47.42131 1.000 29.96448 242 PHE B CA 1
ATOM 4792 C C . PHE B 1 242 ? -3.17171 1.11944 46.31138 1.000 32.74246 242 PHE B C 1
ATOM 4793 O O . PHE B 1 242 ? -3.02824 -0.07661 46.59108 1.000 30.84245 242 PHE B O 1
ATOM 4801 N N . ARG B 1 243 ? -3.33040 1.53567 45.05942 1.000 29.47220 243 ARG B N 1
ATOM 4802 C CA . ARG B 1 243 ? -3.52668 0.58990 43.97047 1.000 31.33438 243 ARG B CA 1
ATOM 4803 C C . ARG B 1 243 ? -2.24200 0.20834 43.23611 1.000 37.72618 243 ARG B C 1
ATOM 4804 O O . ARG B 1 243 ? -2.19685 -0.86001 42.61669 1.000 39.26488 243 ARG B O 1
ATOM 4812 N N . TYR B 1 244 ? -1.20568 1.04139 43.26813 1.000 28.96265 244 TYR B N 1
ATOM 4813 C CA . TYR B 1 244 ? 0.00964 0.79460 42.49683 1.000 32.07998 244 TYR B CA 1
ATOM 4814 C C . TYR B 1 244 ? 1.19128 0.61723 43.44033 1.000 33.21754 244 TYR B C 1
ATOM 4815 O O . TYR B 1 244 ? 1.58701 1.55896 44.13369 1.000 29.15247 244 TYR B O 1
ATOM 4824 N N . SER B 1 245 ? 1.76107 -0.58155 43.44712 1.000 32.31216 245 SER B N 1
ATOM 4825 C CA . SER B 1 245 ? 3.02132 -0.85999 44.12150 1.000 28.82059 245 SER B CA 1
ATOM 4826 C C . SER B 1 245 ? 3.86830 -1.69591 43.16657 1.000 33.20662 245 SER B C 1
ATOM 4827 O O . SER B 1 245 ? 3.37519 -2.17558 42.14162 1.000 29.31101 245 SER B O 1
ATOM 4830 N N . PHE B 1 246 ? 5.15574 -1.84725 43.48389 1.000 30.83818 246 PHE B N 1
ATOM 4831 C CA . PHE B 1 246 ? 6.12813 -2.33990 42.50040 1.000 31.00278 246 PHE B CA 1
ATOM 4832 C C . PHE B 1 246 ? 7.11920 -3.32433 43.12167 1.000 29.16868 246 PHE B C 1
ATOM 4833 O O . PHE B 1 246 ? 8.30230 -3.35326 42.76145 1.000 29.66959 246 PHE B O 1
ATOM 4841 N N . ALA B 1 247 ? 6.64770 -4.16492 44.03675 1.000 26.37068 247 ALA B N 1
ATOM 4842 C CA . ALA B 1 247 ? 7.54142 -5.11653 44.69568 1.000 28.71679 247 ALA B CA 1
ATOM 4843 C C . ALA B 1 247 ? 8.21018 -6.00118 43.65272 1.000 30.31655 247 ALA B C 1
ATOM 4844 O O . ALA B 1 247 ? 7.55618 -6.48171 42.72868 1.000 27.65182 247 ALA B O 1
ATOM 4846 N N . GLY B 1 248 ? 9.52675 -6.18522 43.78484 1.000 29.71293 248 GLY B N 1
ATOM 4847 C CA . GLY B 1 248 ? 10.29650 -6.96655 42.83573 1.000 31.40906 248 GLY B CA 1
ATOM 4848 C C . GLY B 1 248 ? 10.73902 -6.22506 41.59472 1.000 35.70301 248 GLY B C 1
ATOM 4849 O O . GLY B 1 248 ? 11.52462 -6.77292 40.80982 1.000 29.05639 248 GLY B O 1
ATOM 4850 N N . LYS B 1 249 ? 10.26432 -5.00476 41.37559 1.000 28.93660 249 LYS B N 1
ATOM 4851 C CA . LYS B 1 249 ? 10.72544 -4.24844 40.22630 1.000 30.99061 249 LYS B CA 1
ATOM 4852 C C . LYS B 1 249 ? 12.20129 -3.92933 40.40292 1.000 30.76128 249 LYS B C 1
ATOM 4853 O O . LYS B 1 249 ? 12.65078 -3.55579 41.49236 1.000 30.13348 249 LYS B O 1
ATOM 4859 N N . GLN B 1 250 ? 12.96239 -4.11666 39.33021 1.000 24.65574 250 GLN B N 1
ATOM 4860 C CA . GLN B 1 250 ? 14.40296 -3.89621 39.34635 1.000 30.76199 250 GLN B CA 1
ATOM 4861 C C . GLN B 1 250 ? 14.66691 -2.45294 38.92699 1.000 30.65534 250 GLN B C 1
ATOM 4862 O O . GLN B 1 250 ? 14.55345 -2.11056 37.75188 1.000 33.48866 250 GLN B O 1
ATOM 4868 N N . TYR B 1 251 ? 14.98335 -1.58807 39.89278 1.000 26.77424 251 TYR B N 1
ATOM 4869 C CA . TYR B 1 251 ? 15.40696 -0.22939 39.58217 1.000 24.72677 251 TYR B CA 1
ATOM 4870 C C . TYR B 1 251 ? 16.92541 -0.18156 39.47549 1.000 27.45564 251 TYR B C 1
ATOM 4871 O O . TYR B 1 251 ? 17.63209 -1.06860 39.96077 1.000 26.92434 251 TYR B O 1
ATOM 4880 N N . SER B 1 252 ? 17.43024 0.88418 38.84712 1.000 24.18881 252 SER B N 1
ATOM 4881 C CA . SER B 1 252 ? 18.87730 1.01907 38.73072 1.000 28.06798 252 SER B CA 1
ATOM 4882 C C . SER B 1 252 ? 19.55149 1.12943 40.09606 1.000 32.64616 252 SER B C 1
ATOM 4883 O O . SER B 1 252 ? 20.72766 0.78396 40.21630 1.000 31.20170 252 SER B O 1
ATOM 4886 N N . TRP B 1 253 ? 18.83830 1.58181 41.13221 1.000 26.68657 253 TRP B N 1
ATOM 4887 C CA . TRP B 1 253 ? 19.41379 1.66929 42.46904 1.000 25.03818 253 TRP B CA 1
ATOM 4888 C C . TRP B 1 253 ? 19.08297 0.47639 43.36480 1.000 23.77987 253 TRP B C 1
ATOM 4889 O O . TRP B 1 253 ? 19.54558 0.44314 44.51225 1.000 26.19026 253 TRP B O 1
ATOM 4900 N N . GLY B 1 254 ? 18.31570 -0.49312 42.89475 1.000 25.88395 254 GLY B N 1
ATOM 4901 C CA . GLY B 1 254 ? 18.06418 -1.68737 43.68834 1.000 27.71233 254 GLY B CA 1
ATOM 4902 C C . GLY B 1 254 ? 16.72696 -2.31180 43.34787 1.000 28.78712 254 GLY B C 1
ATOM 4903 O O . GLY B 1 254 ? 15.91148 -1.74881 42.62258 1.000 29.71867 254 GLY B O 1
ATOM 4904 N N . VAL B 1 255 ? 16.50651 -3.50663 43.90515 1.000 26.38035 255 VAL B N 1
ATOM 4905 C CA . VAL B 1 255 ? 15.27994 -4.26794 43.67408 1.000 27.52179 255 VAL B CA 1
ATOM 4906 C C . VAL B 1 255 ? 14.25439 -3.93016 44.75465 1.000 27.68188 255 VAL B C 1
ATOM 4907 O O . VAL B 1 255 ? 14.55294 -3.98915 45.95276 1.000 26.54477 255 VAL B O 1
ATOM 4911 N N . ALA B 1 256 ? 13.03119 -3.60886 44.33670 1.000 25.28052 256 ALA B N 1
ATOM 4912 C CA . ALA B 1 256 ? 12.03765 -3.12966 45.28915 1.000 26.48384 256 ALA B CA 1
ATOM 4913 C C . ALA B 1 256 ? 11.59276 -4.24462 46.22789 1.000 32.35777 256 ALA B C 1
ATOM 4914 O O . ALA B 1 256 ? 11.25020 -5.34792 45.78701 1.000 32.78337 256 ALA B O 1
ATOM 4916 N N . GLY B 1 257 ? 11.59447 -3.94730 47.52777 1.000 27.52131 257 GLY B N 1
ATOM 4917 C CA . GLY B 1 257 ? 10.92944 -4.77713 48.51147 1.000 27.61969 257 GLY B CA 1
ATOM 4918 C C . GLY B 1 257 ? 9.43450 -4.49476 48.54327 1.000 29.57185 257 GLY B C 1
ATOM 4919 O O . GLY B 1 257 ? 8.89230 -3.72416 47.74723 1.000 24.61602 257 GLY B O 1
ATOM 4920 N N . ASN B 1 258 ? 8.76601 -5.12443 49.50964 1.000 30.66872 258 ASN B N 1
ATOM 4921 C CA . ASN B 1 258 ? 7.31437 -5.03723 49.61376 1.000 31.59848 258 ASN B CA 1
ATOM 4922 C C . ASN B 1 258 ? 6.86058 -3.68561 50.15332 1.000 29.77524 258 ASN B C 1
ATOM 4923 O O . ASN B 1 258 ? 7.46989 -3.12800 51.07017 1.000 29.55667 258 ASN B O 1
ATOM 4928 N N . ALA B 1 259 ? 5.77475 -3.16799 49.58050 1.000 30.17178 259 ALA B N 1
ATOM 4929 C CA . ALA B 1 259 ? 5.06344 -2.04908 50.17569 1.000 27.94556 259 ALA B CA 1
ATOM 4930 C C . ALA B 1 259 ? 4.20082 -2.56791 51.31527 1.000 35.51179 259 ALA B C 1
ATOM 4931 O O . ALA B 1 259 ? 3.80465 -3.73599 51.32891 1.000 31.57476 259 ALA B O 1
ATOM 4933 N N . GLU B 1 260 ? 3.93815 -1.70312 52.29761 1.000 28.43107 260 GLU B N 1
ATOM 4934 C CA . GLU B 1 260 ? 3.11458 -2.11771 53.42408 1.000 26.92827 260 GLU B CA 1
ATOM 4935 C C . GLU B 1 260 ? 1.75200 -2.59389 52.93755 1.000 32.67468 260 GLU B C 1
ATOM 4936 O O . GLU B 1 260 ? 1.10922 -1.94154 52.10800 1.000 26.66440 260 GLU B O 1
ATOM 4942 N N . ALA B 1 261 ? 1.31461 -3.73385 53.46569 1.000 31.25640 261 ALA B N 1
ATOM 4943 C CA . ALA B 1 261 ? 0.05469 -4.32262 53.03665 1.000 33.62304 261 ALA B CA 1
ATOM 4944 C C . ALA B 1 261 ? -1.13159 -3.55928 53.61280 1.000 34.56321 261 ALA B C 1
ATOM 4945 O O . ALA B 1 261 ? -1.11465 -3.11620 54.76747 1.000 29.48008 261 ALA B O 1
ATOM 4947 N N . PHE B 1 262 ? -2.16615 -3.41419 52.78189 1.000 29.91234 262 PHE B N 1
ATOM 4948 C CA . PHE B 1 262 ? -3.41349 -2.77502 53.18611 1.000 35.69479 262 PHE B CA 1
ATOM 4949 C C . PHE B 1 262 ? -3.92178 -3.32293 54.51914 1.000 35.95089 262 PHE B C 1
ATOM 4950 O O . PHE B 1 262 ? -4.27216 -2.55951 55.42513 1.000 30.79826 262 PHE B O 1
ATOM 4958 N N . SER B 1 263 ? -3.94649 -4.65394 54.66261 1.000 29.41465 263 SER B N 1
ATOM 4959 C CA . SER B 1 263 ? -4.49083 -5.27127 55.86757 1.000 34.31453 263 SER B CA 1
ATOM 4960 C C . SER B 1 263 ? -3.71946 -4.86435 57.11965 1.000 33.21777 263 SER B C 1
ATOM 4961 O O . SER B 1 263 ? -4.28980 -4.82669 58.21737 1.000 34.58361 263 SER B O 1
ATOM 4964 N N . ASN B 1 264 ? -2.42368 -4.57431 56.98607 1.000 30.10753 264 ASN B N 1
ATOM 4965 C CA . ASN B 1 264 ? -1.64594 -4.16605 58.15055 1.000 32.51879 264 ASN B CA 1
ATOM 4966 C C . ASN B 1 264 ? -2.10285 -2.80843 58.67548 1.000 32.57352 264 ASN B C 1
ATOM 4967 O O . ASN B 1 264 ? -2.09902 -2.57752 59.89153 1.000 33.93153 264 ASN B O 1
ATOM 4972 N N . LEU B 1 265 ? -2.50726 -1.90407 57.77774 1.000 33.41976 265 LEU B N 1
ATOM 4973 C CA . LEU B 1 265 ? -3.08671 -0.63577 58.21301 1.000 28.42350 265 LEU B CA 1
ATOM 4974 C C . LEU B 1 265 ? -4.33123 -0.84604 59.06599 1.000 30.49145 265 LEU B C 1
ATOM 4975 O O . LEU B 1 265 ? -4.59081 -0.06009 59.98227 1.000 30.44808 265 LEU B O 1
ATOM 4980 N N . GLN B 1 266 ? -5.11232 -1.89219 58.77529 1.000 32.87601 266 GLN B N 1
ATOM 4981 C CA . GLN B 1 266 ? -6.38655 -2.15417 59.43757 1.000 30.57311 266 GLN B CA 1
ATOM 4982 C C . GLN B 1 266 ? -6.25690 -2.98483 60.70982 1.000 35.94006 266 GLN B C 1
ATOM 4983 O O . GLN B 1 266 ? -7.22600 -3.06656 61.47724 1.000 43.10619 266 GLN B O 1
ATOM 4989 N N . GLY B 1 267 ? -5.10444 -3.60655 60.95026 1.000 41.11658 267 GLY B N 1
ATOM 4990 C CA . GLY B 1 267 ? -4.94484 -4.55005 62.03814 1.000 37.27572 267 GLY B CA 1
ATOM 4991 C C . GLY B 1 267 ? -4.78391 -3.88750 63.39340 1.000 39.45511 267 GLY B C 1
ATOM 4992 O O . GLY B 1 267 ? -4.96106 -2.68114 63.56840 1.000 36.40703 267 GLY B O 1
ATOM 4993 N N . ASN B 1 268 ? -4.41285 -4.70986 64.37546 1.000 34.58145 268 ASN B N 1
ATOM 4994 C CA . ASN B 1 268 ? -4.39948 -4.23146 65.75224 1.000 31.96851 268 ASN B CA 1
ATOM 4995 C C . ASN B 1 268 ? -3.24324 -3.28302 66.05758 1.000 40.01919 268 ASN B C 1
ATOM 4996 O O . ASN B 1 268 ? -3.29142 -2.58546 67.07750 1.000 41.69285 268 ASN B O 1
ATOM 5001 N N . THR B 1 269 ? -2.20677 -3.22416 65.22284 1.000 32.64660 269 THR B N 1
ATOM 5002 C CA . THR B 1 269 ? -1.10734 -2.32070 65.53795 1.000 31.50202 269 THR B CA 1
ATOM 5003 C C . THR B 1 269 ? -1.28278 -0.92875 64.93726 1.000 26.90642 269 THR B C 1
ATOM 5004 O O . THR B 1 269 ? -0.66931 0.02333 65.43295 1.000 32.88126 269 THR B O 1
ATOM 5008 N N . GLU B 1 270 ? -2.11541 -0.78058 63.90371 1.000 29.36396 270 GLU B N 1
ATOM 5009 C CA . GLU B 1 270 ? -2.27061 0.49075 63.20870 1.000 28.15631 270 GLU B CA 1
ATOM 5010 C C . GLU B 1 270 ? -3.71968 0.92162 62.99879 1.000 32.65724 270 GLU B C 1
ATOM 5011 O O . GLU B 1 270 ? -3.94622 2.07044 62.59133 1.000 27.22231 270 GLU B O 1
ATOM 5017 N N . GLY B 1 271 ? -4.70227 0.05155 63.26257 1.000 26.41434 271 GLY B N 1
ATOM 5018 C CA . GLY B 1 271 ? -6.07720 0.35439 62.88783 1.000 30.78371 271 GLY B CA 1
ATOM 5019 C C . GLY B 1 271 ? -6.64315 1.60234 63.53941 1.000 29.65024 271 GLY B C 1
ATOM 5020 O O . GLY B 1 271 ? -7.51907 2.26149 62.96901 1.000 30.02805 271 GLY B O 1
ATOM 5021 N N . HIS B 1 272 ? -6.16090 1.94177 64.73612 1.000 24.44900 272 HIS B N 1
ATOM 5022 C CA . HIS B 1 272 ? -6.64997 3.11109 65.45545 1.000 31.17488 272 HIS B CA 1
ATOM 5023 C C . HIS B 1 272 ? -6.30444 4.41729 64.75083 1.000 29.46367 272 HIS B C 1
ATOM 5024 O O . HIS B 1 272 ? -6.88445 5.45761 65.08846 1.000 25.63354 272 HIS B O 1
ATOM 5031 N N . TRP B 1 273 ? -5.37011 4.38850 63.78920 1.000 26.44869 273 TRP B N 1
ATOM 5032 C CA . TRP B 1 273 ? -5.07483 5.56889 62.98086 1.000 28.09389 273 TRP B CA 1
ATOM 5033 C C . TRP B 1 273 ? -6.25745 5.98317 62.11948 1.000 32.06080 273 TRP B C 1
ATOM 5034 O O . TRP B 1 273 ? -6.32395 7.14358 61.68856 1.000 25.74241 273 TRP B O 1
ATOM 5045 N N . PHE B 1 274 ? -7.17618 5.05181 61.84994 1.000 28.04357 274 PHE B N 1
ATOM 5046 C CA . PHE B 1 274 ? -8.27906 5.24739 60.91465 1.000 30.27682 274 PHE B CA 1
ATOM 5047 C C . PHE B 1 274 ? -9.60543 5.08190 61.65860 1.000 35.71084 274 PHE B C 1
ATOM 5048 O O . PHE B 1 274 ? -9.61966 5.14311 62.89039 1.000 40.03435 274 PHE B O 1
ATOM 5056 N N . ASN B 1 275 ? -10.71742 4.86697 60.95661 1.000 37.86078 275 ASN B N 1
ATOM 5057 C CA . ASN B 1 275 ? -12.01536 4.69042 61.61822 1.000 35.82173 275 ASN B CA 1
ATOM 5058 C C . ASN B 1 275 ? -12.55732 3.28026 61.35742 1.000 36.53583 275 ASN B C 1
ATOM 5059 O O . ASN B 1 275 ? -11.95141 2.47462 60.64533 1.000 32.01879 275 ASN B O 1
ATOM 5064 N N . ALA B 1 276 ? -13.71526 2.97590 61.95606 1.000 29.63660 276 ALA B N 1
ATOM 5065 C CA . ALA B 1 276 ? -14.24397 1.61536 61.87421 1.000 37.13855 276 ALA B CA 1
ATOM 5066 C C . ALA B 1 276 ? -14.63242 1.23205 60.44747 1.000 33.98335 276 ALA B C 1
ATOM 5067 O O . ALA B 1 276 ? -14.52318 0.06198 60.07371 1.000 35.06906 276 ALA B O 1
ATOM 5069 N N . VAL B 1 277 ? -15.08319 2.19313 59.64136 1.000 35.81667 277 VAL B N 1
ATOM 5070 C CA . VAL B 1 277 ? -15.46306 1.89411 58.26336 1.000 35.07022 277 VAL B CA 1
ATOM 5071 C C . VAL B 1 277 ? -14.24401 1.45325 57.46790 1.000 39.19375 277 VAL B C 1
ATOM 5072 O O . VAL B 1 277 ? -14.27385 0.44675 56.74929 1.000 40.10644 277 VAL B O 1
ATOM 5076 N N . PHE B 1 278 ? -13.14635 2.19799 57.59793 1.000 33.23306 278 PHE B N 1
ATOM 5077 C CA . PHE B 1 278 ? -11.91272 1.83329 56.91753 1.000 34.12688 278 PHE B CA 1
ATOM 5078 C C . PHE B 1 278 ? -11.51248 0.39507 57.21077 1.000 33.59299 278 PHE B C 1
ATOM 5079 O O . PHE B 1 278 ? -11.09426 -0.34381 56.31039 1.000 30.05498 278 PHE B O 1
ATOM 5087 N N . ARG B 1 279 ? -11.62486 -0.01991 58.46460 1.000 32.09689 279 ARG B N 1
ATOM 5088 C CA . ARG B 1 279 ? -11.13480 -1.33982 58.83797 1.000 34.01238 279 ARG B CA 1
ATOM 5089 C C . ARG B 1 279 ? -12.02873 -2.47734 58.34209 1.000 36.87991 279 ARG B C 1
ATOM 5090 O O . ARG B 1 279 ? -11.66797 -3.64633 58.53120 1.000 40.51456 279 ARG B O 1
ATOM 5098 N N . GLU B 1 280 ? -13.16293 -2.17119 57.70731 1.000 39.60151 280 GLU B N 1
ATOM 5099 C CA . GLU B 1 280 ? -14.06176 -3.18573 57.16941 1.000 40.83696 280 GLU B CA 1
ATOM 5100 C C . GLU B 1 280 ? -13.80640 -3.49436 55.70289 1.000 45.13578 280 GLU B C 1
ATOM 5101 O O . GLU B 1 280 ? -14.28547 -4.52235 55.21204 1.000 44.09914 280 GLU B O 1
ATOM 5107 N N . PHE B 1 281 ? -13.08421 -2.63034 54.99062 1.000 35.38901 281 PHE B N 1
ATOM 5108 C CA . PHE B 1 281 ? -12.77179 -2.90300 53.59406 1.000 36.82442 281 PHE B CA 1
ATOM 5109 C C . PHE B 1 281 ? -11.99542 -4.20750 53.47165 1.000 42.75857 281 PHE B C 1
ATOM 5110 O O . PHE B 1 281 ? -11.20023 -4.57504 54.34493 1.000 41.90211 281 PHE B O 1
ATOM 5118 N N . LYS B 1 282 ? -12.24061 -4.91933 52.37430 1.000 41.86668 282 LYS B N 1
ATOM 5119 C CA . LYS B 1 282 ? -11.52288 -6.15734 52.11111 1.000 42.45157 282 LYS B CA 1
ATOM 5120 C C . LYS B 1 282 ? -10.39040 -5.98157 51.11219 1.000 40.31764 282 LYS B C 1
ATOM 5121 O O . LYS B 1 282 ? -9.44296 -6.77328 51.12572 1.000 46.82509 282 LYS B O 1
ATOM 5127 N N . ASP B 1 283 ? -10.45159 -4.95209 50.27243 1.000 36.30068 283 ASP B N 1
ATOM 5128 C CA . ASP B 1 283 ? -9.49669 -4.77010 49.19765 1.000 41.65138 283 ASP B CA 1
ATOM 5129 C C . ASP B 1 283 ? -9.35907 -3.27330 48.95756 1.000 41.80271 283 ASP B C 1
ATOM 5130 O O . ASP B 1 283 ? -10.37235 -2.56225 48.96762 1.000 38.83415 283 ASP B O 1
ATOM 5135 N N . PRO B 1 284 ? -8.14328 -2.76369 48.73940 1.000 44.64979 284 PRO B N 1
ATOM 5136 C CA . PRO B 1 284 ? -7.99300 -1.31644 48.50795 1.000 39.07993 284 PRO B CA 1
ATOM 5137 C C . PRO B 1 284 ? -8.65947 -0.83148 47.23325 1.000 44.48680 284 PRO B C 1
ATOM 5138 O O . PRO B 1 284 ? -8.88877 0.37613 47.08776 1.000 43.65536 284 PRO B O 1
ATOM 5142 N N . ARG B 1 285 ? -8.98177 -1.72758 46.30246 1.000 44.32091 285 ARG B N 1
ATOM 5143 C CA . ARG B 1 285 ? -9.67231 -1.32003 45.08880 1.000 44.76796 285 ARG B CA 1
ATOM 5144 C C . ARG B 1 285 ? -11.12111 -0.92478 45.34375 1.000 41.38543 285 ARG B C 1
ATOM 5145 O O . ARG B 1 285 ? -11.73169 -0.29397 44.47599 1.000 43.01342 285 ARG B O 1
ATOM 5153 N N . GLN B 1 286 ? -11.67424 -1.25816 46.51113 1.000 43.80790 286 GLN B N 1
ATOM 5154 C CA . GLN B 1 286 ? -13.02455 -0.84462 46.87515 1.000 39.75438 286 GLN B CA 1
ATOM 5155 C C . GLN B 1 286 ? -13.10038 0.58810 47.38482 1.000 45.72157 286 GLN B C 1
ATOM 5156 O O . GLN B 1 286 ? -14.21285 1.08771 47.58838 1.000 42.55249 286 GLN B O 1
ATOM 5162 N N . LEU B 1 287 ? -11.96075 1.24975 47.60615 1.000 44.24659 287 LEU B N 1
ATOM 5163 C CA . LEU B 1 287 ? -11.96888 2.59543 48.17542 1.000 40.88288 287 LEU B CA 1
ATOM 5164 C C . LEU B 1 287 ? -12.51635 3.59803 47.15989 1.000 33.43146 287 LEU B C 1
ATOM 5165 O O . LEU B 1 287 ? -12.18754 3.52452 45.97288 1.000 34.50023 287 LEU B O 1
ATOM 5170 N N . PRO B 1 288 ? -13.33318 4.55875 47.59267 1.000 34.94031 288 PRO B N 1
ATOM 5171 C CA . PRO B 1 288 ? -13.90443 5.52030 46.63607 1.000 32.65253 288 PRO B CA 1
ATOM 5172 C C . PRO B 1 288 ? -12.92031 6.58913 46.18878 1.000 29.09184 288 PRO B C 1
ATOM 5173 O O . PRO B 1 288 ? -13.29081 7.55232 45.50948 1.000 36.99898 288 PRO B O 1
ATOM 5177 N N . PHE B 1 289 ? -11.65394 6.41394 46.54005 1.000 29.76463 289 PHE B N 1
ATOM 5178 C CA . PHE B 1 289 ? -10.62390 7.39199 46.23608 1.000 31.55666 289 PHE B CA 1
ATOM 5179 C C . PHE B 1 289 ? -9.28728 6.67004 46.18659 1.000 30.47296 289 PHE B C 1
ATOM 5180 O O . PHE B 1 289 ? -9.19753 5.46777 46.45054 1.000 32.47053 289 PHE B O 1
ATOM 5188 N N . ASP B 1 290 ? -8.24576 7.43243 45.86983 1.000 31.03990 290 ASP B N 1
ATOM 5189 C CA . ASP B 1 290 ? -6.86734 7.01894 46.07492 1.000 33.36849 290 ASP B CA 1
ATOM 5190 C C . ASP B 1 290 ? -6.05745 8.28383 46.34605 1.000 31.08886 290 ASP B C 1
ATOM 5191 O O . ASP B 1 290 ? -6.54994 9.40210 46.17164 1.000 32.76583 290 ASP B O 1
ATOM 5196 N N . GLN B 1 291 ? -4.80225 8.10849 46.77519 1.000 30.52034 291 GLN B N 1
ATOM 5197 C CA . GLN B 1 291 ? -4.12665 9.19613 47.47499 1.000 24.01170 291 GLN B CA 1
ATOM 5198 C C . GLN B 1 291 ? -3.64600 10.32548 46.56530 1.000 33.40226 291 GLN B C 1
ATOM 5199 O O . GLN B 1 291 ? -3.20219 11.36446 47.07821 1.000 26.31729 291 GLN B O 1
ATOM 5205 N N . HIS B 1 292 ? -3.73570 10.18751 45.23826 1.000 28.38636 292 HIS B N 1
ATOM 5206 C CA . HIS B 1 292 ? -3.60151 11.38266 44.41117 1.000 30.85513 292 HIS B CA 1
ATOM 5207 C C . HIS B 1 292 ? -4.67169 12.41088 44.76391 1.000 27.12609 292 HIS B C 1
ATOM 5208 O O . HIS B 1 292 ? -4.45394 13.62161 44.62034 1.000 29.03573 292 HIS B O 1
ATOM 5215 N N . GLU B 1 293 ? -5.82287 11.95271 45.24609 1.000 26.95351 293 GLU B N 1
ATOM 5216 C CA . GLU B 1 293 ? -6.89841 12.88119 45.58080 1.000 29.06007 293 GLU B CA 1
ATOM 5217 C C . GLU B 1 293 ? -6.66023 13.55771 46.93074 1.000 27.41116 293 GLU B C 1
ATOM 5218 O O . GLU B 1 293 ? -6.85975 14.77100 47.05532 1.000 29.75776 293 GLU B O 1
ATOM 5224 N N . LEU B 1 294 ? -6.20097 12.80650 47.93948 1.000 29.69028 294 LEU B N 1
ATOM 5225 C CA . LEU B 1 294 ? -5.85825 13.42396 49.22359 1.000 24.37002 294 LEU B CA 1
ATOM 5226 C C . LEU B 1 294 ? -4.81129 14.52529 49.05785 1.000 27.63476 294 LEU B C 1
ATOM 5227 O O . LEU B 1 294 ? -4.90403 15.58368 49.69529 1.000 26.91392 294 LEU B O 1
ATOM 5232 N N . ILE B 1 295 ? -3.79349 14.29231 48.22230 1.000 23.18772 295 ILE B N 1
ATOM 5233 C CA . ILE B 1 295 ? -2.79141 15.32814 47.99264 1.000 24.48511 295 ILE B CA 1
ATOM 5234 C C . ILE B 1 295 ? -3.41606 16.51692 47.28017 1.000 28.48501 295 ILE B C 1
ATOM 5235 O O . ILE B 1 295 ? -3.07926 17.67642 47.55893 1.000 28.37845 295 ILE B O 1
ATOM 5240 N N . ALA B 1 296 ? -4.32950 16.25046 46.34292 1.000 30.46434 296 ALA B N 1
ATOM 5241 C CA . ALA B 1 296 ? -4.96230 17.32286 45.58200 1.000 26.75091 296 ALA B CA 1
ATOM 5242 C C . ALA B 1 296 ? -5.80166 18.24082 46.46667 1.000 26.17866 296 ALA B C 1
ATOM 5243 O O . ALA B 1 296 ? -6.01119 19.40875 46.11226 1.000 26.80247 296 ALA B O 1
ATOM 5245 N N . LEU B 1 297 ? -6.28697 17.73607 47.60400 1.000 27.14422 297 LEU B N 1
ATOM 5246 C CA . LEU B 1 297 ? -7.02230 18.55903 48.56028 1.000 32.89363 297 LEU B CA 1
ATOM 5247 C C . LEU B 1 297 ? -6.19111 19.69995 49.13356 1.000 30.84937 297 LEU B C 1
ATOM 5248 O O . LEU B 1 297 ? -6.76779 20.62033 49.72183 1.000 30.44937 297 LEU B O 1
ATOM 5253 N N . CYS B 1 298 ? -4.86456 19.67215 48.98379 1.000 25.35944 298 CYS B N 1
ATOM 5254 C CA . CYS B 1 298 ? -4.04402 20.78758 49.44153 1.000 26.14851 298 CYS B CA 1
ATOM 5255 C C . CYS B 1 298 ? -4.04609 21.95477 48.46775 1.000 29.24220 298 CYS B C 1
ATOM 5256 O O . CYS B 1 298 ? -3.70269 23.06906 48.86792 1.000 28.77379 298 CYS B O 1
ATOM 5259 N N . ALA B 1 299 ? -4.42110 21.73071 47.20953 1.000 26.49249 299 ALA B N 1
ATOM 5260 C CA . ALA B 1 299 ? -4.29691 22.77664 46.19867 1.000 26.78707 299 ALA B CA 1
ATOM 5261 C C . ALA B 1 299 ? -5.24452 23.93327 46.51809 1.000 30.26948 299 ALA B C 1
ATOM 5262 O O . ALA B 1 299 ? -6.35017 23.71523 47.02779 1.000 29.15535 299 ALA B O 1
ATOM 5264 N N . PRO B 1 300 ? -4.84443 25.18193 46.21821 1.000 30.75907 300 PRO B N 1
ATOM 5265 C CA . PRO B 1 300 ? -3.62349 25.61938 45.53698 1.000 27.25674 300 PRO B CA 1
ATOM 5266 C C . PRO B 1 300 ? -2.46744 25.95161 46.48384 1.000 27.83335 300 PRO B C 1
ATOM 5267 O O . PRO B 1 300 ? -1.54238 26.66784 46.09630 1.000 32.14391 300 PRO B O 1
ATOM 5271 N N . ARG B 1 301 ? -2.53072 25.45641 47.71715 1.000 28.01834 301 ARG B N 1
ATOM 5272 C CA . ARG B 1 301 ? -1.41234 25.61184 48.63139 1.000 31.72977 301 ARG B CA 1
ATOM 5273 C C . ARG B 1 301 ? -0.31819 24.60573 48.27844 1.000 28.28967 301 ARG B C 1
ATOM 5274 O O . ARG B 1 301 ? -0.55116 23.61365 47.58130 1.000 29.23730 301 ARG B O 1
ATOM 5282 N N . THR B 1 302 ? 0.89773 24.88674 48.72565 1.000 30.27760 302 THR B N 1
ATOM 5283 C CA . THR B 1 302 ? 2.02987 24.14090 48.19721 1.000 25.48065 302 THR B CA 1
ATOM 5284 C C . THR B 1 302 ? 2.23565 22.83791 48.97496 1.000 26.19991 302 THR B C 1
ATOM 5285 O O . THR B 1 302 ? 1.96543 22.75161 50.17984 1.000 25.42319 302 THR B O 1
ATOM 5289 N N . VAL B 1 303 ? 2.68607 21.80579 48.25859 1.000 22.29076 303 VAL B N 1
ATOM 5290 C CA . VAL B 1 303 ? 2.92761 20.47627 48.81638 1.000 24.15145 303 VAL B CA 1
ATOM 5291 C C . VAL B 1 303 ? 4.29040 19.97908 48.34242 1.000 26.98285 303 VAL B C 1
ATOM 5292 O O . VAL B 1 303 ? 4.62182 20.09079 47.15613 1.000 28.12337 303 VAL B O 1
ATOM 5296 N N . LEU B 1 304 ? 5.07335 19.41174 49.26168 1.000 26.64473 304 LEU B N 1
ATOM 5297 C CA . LEU B 1 304 ? 6.33935 18.76631 48.92065 1.000 25.06672 304 LEU B CA 1
ATOM 5298 C C . LEU B 1 304 ? 6.34686 17.35005 49.48568 1.000 27.63043 304 LEU B C 1
ATOM 5299 O O . LEU B 1 304 ? 6.20679 17.16098 50.69799 1.000 25.76764 304 LEU B O 1
ATOM 5304 N N . ILE B 1 305 ? 6.52984 16.35983 48.61720 1.000 24.03393 305 ILE B N 1
ATOM 5305 C CA . ILE B 1 305 ? 6.64022 14.95443 49.02338 1.000 23.78745 305 ILE B CA 1
ATOM 5306 C C . ILE B 1 305 ? 8.12310 14.60926 49.15342 1.000 27.07533 305 ILE B C 1
ATOM 5307 O O . ILE B 1 305 ? 8.88686 14.76797 48.19295 1.000 26.16956 305 ILE B O 1
ATOM 5312 N N . THR B 1 306 ? 8.54375 14.14404 50.33202 1.000 25.95290 306 THR B N 1
ATOM 5313 C CA . THR B 1 306 ? 9.91846 13.71004 50.56793 1.000 22.91246 306 THR B CA 1
ATOM 5314 C C . THR B 1 306 ? 9.91213 12.27720 51.09293 1.000 23.60510 306 THR B C 1
ATOM 5315 O O . THR B 1 306 ? 8.86567 11.73720 51.46622 1.000 23.82133 306 THR B O 1
ATOM 5319 N N . GLY B 1 307 ? 11.08725 11.65173 51.10209 1.000 23.39148 307 GLY B N 1
ATOM 5320 C CA . GLY B 1 307 ? 11.20744 10.25105 51.47795 1.000 22.84624 307 GLY B CA 1
ATOM 5321 C C . GLY B 1 307 ? 12.40926 9.60524 50.79768 1.000 20.89336 307 GLY B C 1
ATOM 5322 O O . GLY B 1 307 ? 13.28830 10.28678 50.28802 1.000 23.21462 307 GLY B O 1
ATOM 5323 N N . GLY B 1 308 ? 12.41531 8.27723 50.78887 1.000 25.54823 308 GLY B N 1
ATOM 5324 C CA . GLY B 1 308 ? 13.54214 7.50036 50.28657 1.000 25.54859 308 GLY B CA 1
ATOM 5325 C C . GLY B 1 308 ? 13.19181 6.71083 49.03732 1.000 24.43197 308 GLY B C 1
ATOM 5326 O O . GLY B 1 308 ? 12.13901 6.06969 48.96430 1.000 24.74267 308 GLY B O 1
ATOM 5327 N N . TYR B 1 309 ? 14.10957 6.72786 48.07489 1.000 24.68729 309 TYR B N 1
ATOM 5328 C CA . TYR B 1 309 ? 13.95094 5.93135 46.86617 1.000 24.61782 309 TYR B CA 1
ATOM 5329 C C . TYR B 1 309 ? 13.99535 4.43219 47.13190 1.000 23.26840 309 TYR B C 1
ATOM 5330 O O . TYR B 1 309 ? 13.51616 3.65469 46.29649 1.000 25.39122 309 TYR B O 1
ATOM 5339 N N . SER B 1 310 ? 14.56426 4.00300 48.26027 1.000 22.90307 310 SER B N 1
ATOM 5340 C CA . SER B 1 310 ? 14.65599 2.58411 48.60673 1.000 25.68306 310 SER B CA 1
ATOM 5341 C C . SER B 1 310 ? 13.90905 2.26105 49.88820 1.000 28.90838 310 SER B C 1
ATOM 5342 O O . SER B 1 310 ? 14.11409 1.18471 50.46202 1.000 26.87792 310 SER B O 1
ATOM 5345 N N . ASP B 1 311 ? 13.05282 3.16877 50.35351 1.000 23.18618 311 ASP B N 1
ATOM 5346 C CA . ASP B 1 311 ? 12.26488 2.97126 51.56695 1.000 26.46941 311 ASP B CA 1
ATOM 5347 C C . ASP B 1 311 ? 11.02190 2.17435 51.17498 1.000 29.68749 311 ASP B C 1
ATOM 5348 O O . ASP B 1 311 ? 9.92540 2.71294 51.00005 1.000 27.92440 311 ASP B O 1
ATOM 5353 N N . TRP B 1 312 ? 11.20546 0.85441 51.02110 1.000 25.20233 312 TRP B N 1
ATOM 5354 C CA . TRP B 1 312 ? 10.26519 0.07584 50.21497 1.000 26.95027 312 TRP B CA 1
ATOM 5355 C C . TRP B 1 312 ? 8.88290 0.03832 50.84636 1.000 25.34794 312 TRP B C 1
ATOM 5356 O O . TRP B 1 312 ? 7.87220 0.12125 50.13774 1.000 28.01293 312 TRP B O 1
ATOM 5367 N N . GLY B 1 313 ? 8.81902 -0.05628 52.17490 1.000 25.75050 313 GLY B N 1
ATOM 5368 C CA . GLY B 1 313 ? 7.53690 -0.10919 52.85157 1.000 28.67252 313 GLY B CA 1
ATOM 5369 C C . GLY B 1 313 ? 6.65863 1.09227 52.57155 1.000 31.31995 313 GLY B C 1
ATOM 5370 O O . GLY B 1 313 ? 5.42801 0.97886 52.58601 1.000 29.08262 313 GLY B O 1
ATOM 5371 N N . THR B 1 314 ? 7.26772 2.24907 52.29762 1.000 25.50842 314 THR B N 1
ATOM 5372 C CA . THR B 1 314 ? 6.52268 3.46339 51.96683 1.000 22.50447 314 THR B CA 1
ATOM 5373 C C . THR B 1 314 ? 6.17173 3.57871 50.48212 1.000 26.77353 314 THR B C 1
ATOM 5374 O O . THR B 1 314 ? 5.52082 4.55553 50.09361 1.000 28.35861 314 THR B O 1
ATOM 5378 N N . ASN B 1 315 ? 6.58474 2.61259 49.63943 1.000 25.44527 315 ASN B N 1
ATOM 5379 C CA . ASN B 1 315 ? 6.12873 2.51545 48.25048 1.000 24.23230 315 ASN B CA 1
ATOM 5380 C C . ASN B 1 315 ? 6.63352 3.69535 47.42769 1.000 23.42709 315 ASN B C 1
ATOM 5381 O O . ASN B 1 315 ? 5.85298 4.59087 47.07115 1.000 27.35511 315 ASN B O 1
ATOM 5386 N N . PRO B 1 316 ? 7.94113 3.74690 47.13151 1.000 26.71152 316 PRO B N 1
ATOM 5387 C CA . PRO B 1 316 ? 8.50627 4.90179 46.41618 1.000 25.03071 316 PRO B CA 1
ATOM 5388 C C . PRO B 1 316 ? 7.81802 5.23677 45.09958 1.000 29.60314 316 PRO B C 1
ATOM 5389 O O . PRO B 1 316 ? 7.40003 6.37955 44.89876 1.000 24.16301 316 PRO B O 1
ATOM 5393 N N . GLU B 1 317 ? 7.70852 4.28799 44.16815 1.000 24.49640 317 GLU B N 1
ATOM 5394 C CA . GLU B 1 317 ? 7.08047 4.67323 42.90730 1.000 27.10696 317 GLU B CA 1
ATOM 5395 C C . GLU B 1 317 ? 5.57377 4.86898 43.06485 1.000 23.23173 317 GLU B C 1
ATOM 5396 O O . GLU B 1 317 ? 4.98069 5.64981 42.31765 1.000 22.97657 317 GLU B O 1
ATOM 5402 N N . GLY B 1 318 ? 4.94006 4.15908 44.00751 1.000 24.08648 318 GLY B N 1
ATOM 5403 C CA . GLY B 1 318 ? 3.53882 4.41418 44.29751 1.000 26.31197 318 GLY B CA 1
ATOM 5404 C C . GLY B 1 318 ? 3.29648 5.82202 44.81281 1.000 26.07387 318 GLY B C 1
ATOM 5405 O O . GLY B 1 318 ? 2.24167 6.40999 44.56636 1.000 24.61514 318 GLY B O 1
ATOM 5406 N N . THR B 1 319 ? 4.27648 6.39043 45.51066 1.000 26.76646 319 THR B N 1
ATOM 5407 C CA . THR B 1 319 ? 4.17260 7.78075 45.95348 1.000 23.46079 319 THR B CA 1
ATOM 5408 C C . THR B 1 319 ? 4.32447 8.73856 44.77852 1.000 24.13670 319 THR B C 1
ATOM 5409 O O . THR B 1 319 ? 3.66254 9.78179 44.72185 1.000 24.14719 319 THR B O 1
ATOM 5413 N N . TRP B 1 320 ? 5.18368 8.38966 43.82415 1.000 22.34915 320 TRP B N 1
ATOM 5414 C CA . TRP B 1 320 ? 5.26737 9.11258 42.55746 1.000 22.64907 320 TRP B CA 1
ATOM 5415 C C . TRP B 1 320 ? 3.94444 9.06347 41.79880 1.000 27.32399 320 TRP B C 1
ATOM 5416 O O . TRP B 1 320 ? 3.47948 10.08406 41.27272 1.000 29.11659 320 TRP B O 1
ATOM 5427 N N . VAL B 1 321 ? 3.33572 7.87656 41.71034 1.000 21.27376 321 VAL B N 1
ATOM 5428 C CA . VAL B 1 321 ? 2.02767 7.75710 41.06597 1.000 27.20540 321 VAL B CA 1
ATOM 5429 C C . VAL B 1 321 ? 1.05719 8.77985 41.65465 1.000 30.82095 321 VAL B C 1
ATOM 5430 O O . VAL B 1 321 ? 0.39346 9.52946 40.93126 1.000 25.33351 321 VAL B O 1
ATOM 5434 N N . SER B 1 322 ? 0.97428 8.83828 42.98278 1.000 27.02115 322 SER B N 1
ATOM 5435 C CA . SER B 1 322 ? 0.05393 9.78089 43.60983 1.000 24.52717 322 SER B CA 1
ATOM 5436 C C . SER B 1 322 ? 0.43363 11.21721 43.29020 1.000 25.84500 322 SER B C 1
ATOM 5437 O O . SER B 1 322 ? -0.43953 12.05373 43.03681 1.000 28.18250 322 SER B O 1
ATOM 5440 N N . PHE B 1 323 ? 1.73500 11.52465 43.30290 1.000 23.16306 323 PHE B N 1
ATOM 5441 C CA . PHE B 1 323 ? 2.18735 12.87637 43.00551 1.000 24.60809 323 PHE B CA 1
ATOM 5442 C C . PHE B 1 323 ? 1.78051 13.29955 41.59805 1.000 30.14671 323 PHE B C 1
ATOM 5443 O O . PHE B 1 323 ? 1.27884 14.41297 41.38933 1.000 22.69445 323 PHE B O 1
ATOM 5451 N N . VAL B 1 324 ? 2.00424 12.42778 40.61400 1.000 28.55325 324 VAL B N 1
ATOM 5452 C CA . VAL B 1 324 ? 1.67570 12.77840 39.23431 1.000 28.92791 324 VAL B CA 1
ATOM 5453 C C . VAL B 1 324 ? 0.17525 12.99201 39.07351 1.000 21.68526 324 VAL B C 1
ATOM 5454 O O . VAL B 1 324 ? -0.25761 13.91259 38.37188 1.000 27.18437 324 VAL B O 1
ATOM 5458 N N . GLY B 1 325 ? -0.63999 12.15780 39.72332 1.000 25.07797 325 GLY B N 1
ATOM 5459 C CA . GLY B 1 325 ? -2.08174 12.33628 39.63597 1.000 28.89443 325 GLY B CA 1
ATOM 5460 C C . GLY B 1 325 ? -2.55837 13.61482 40.30297 1.000 28.05586 325 GLY B C 1
ATOM 5461 O O . GLY B 1 325 ? -3.40574 14.33326 39.76243 1.000 26.80314 325 GLY B O 1
ATOM 5462 N N . ALA B 1 326 ? -2.01247 13.92086 41.47915 1.000 26.78769 326 ALA B N 1
ATOM 5463 C CA . ALA B 1 326 ? -2.34676 15.16497 42.16566 1.000 25.58575 326 ALA B CA 1
ATOM 5464 C C . ALA B 1 326 ? -1.93410 16.38685 41.35332 1.000 27.44935 326 ALA B C 1
ATOM 5465 O O . ALA B 1 326 ? -2.65075 17.39823 41.33058 1.000 27.59180 326 ALA B O 1
ATOM 5467 N N . ARG B 1 327 ? -0.77684 16.32817 40.69077 1.000 23.79265 327 ARG B N 1
ATOM 5468 C CA . ARG B 1 327 ? -0.31853 17.48897 39.93316 1.000 27.98291 327 ARG B CA 1
ATOM 5469 C C . ARG B 1 327 ? -1.27293 17.85106 38.80035 1.000 25.19571 327 ARG B C 1
ATOM 5470 O O . ARG B 1 327 ? -1.28526 19.00973 38.36973 1.000 27.53471 327 ARG B O 1
ATOM 5478 N N . LYS B 1 328 ? -2.07077 16.89371 38.30970 1.000 27.10153 328 LYS B N 1
ATOM 5479 C CA . LYS B 1 328 ? -3.09786 17.22240 37.31822 1.000 27.01193 328 LYS B CA 1
ATOM 5480 C C . LYS B 1 328 ? -4.09383 18.24849 37.86330 1.000 34.88930 328 LYS B C 1
ATOM 5481 O O . LYS B 1 328 ? -4.51495 19.16273 37.14349 1.000 31.67967 328 LYS B O 1
ATOM 5487 N N . VAL B 1 329 ? -4.48182 18.12168 39.13338 1.000 31.16329 329 VAL B N 1
ATOM 5488 C CA . VAL B 1 329 ? -5.35645 19.12754 39.73074 1.000 26.56948 329 VAL B CA 1
ATOM 5489 C C . VAL B 1 329 ? -4.63817 20.47195 39.83048 1.000 33.26322 329 VAL B C 1
ATOM 5490 O O . VAL B 1 329 ? -5.20035 21.52368 39.49849 1.000 32.09344 329 VAL B O 1
ATOM 5494 N N . TYR B 1 330 ? -3.39109 20.46219 40.30288 1.000 26.18130 330 TYR B N 1
ATOM 5495 C CA . TYR B 1 330 ? -2.60664 21.69228 40.34279 1.000 26.27003 330 TYR B CA 1
ATOM 5496 C C . TYR B 1 330 ? -2.49396 22.32598 38.96250 1.000 32.18292 330 TYR B C 1
ATOM 5497 O O . TYR B 1 330 ? -2.59176 23.55276 38.82168 1.000 29.03890 330 TYR B O 1
ATOM 5506 N N . GLU B 1 331 ? -2.25961 21.50595 37.93350 1.000 27.70702 331 GLU B N 1
ATOM 5507 C CA . GLU B 1 331 ? -2.14409 22.02732 36.57246 1.000 29.98793 331 GLU B CA 1
ATOM 5508 C C . GLU B 1 331 ? -3.46882 22.63913 36.11244 1.000 30.92503 331 GLU B C 1
ATOM 5509 O O . GLU B 1 331 ? -3.50268 23.75140 35.57433 1.000 30.28727 331 GLU B O 1
ATOM 5515 N N . PHE B 1 332 ? -4.57205 21.92019 36.33450 1.000 30.59435 332 PHE B N 1
ATOM 5516 C CA . PHE B 1 332 ? -5.90764 22.43947 36.05865 1.000 33.56422 332 PHE B CA 1
ATOM 5517 C C . PHE B 1 332 ? -6.10330 23.82001 36.67105 1.000 38.83144 332 PHE B C 1
ATOM 5518 O O . PHE B 1 332 ? -6.64168 24.72734 36.02865 1.000 34.22279 332 PHE B O 1
ATOM 5526 N N . LEU B 1 333 ? -5.65816 24.00157 37.90674 1.000 33.83174 333 LEU B N 1
ATOM 5527 C CA . LEU B 1 333 ? -5.82154 25.26201 38.61630 1.000 34.23135 333 LEU B CA 1
ATOM 5528 C C . LEU B 1 333 ? -4.75860 26.29239 38.26352 1.000 30.74396 333 LEU B C 1
ATOM 5529 O O . LEU B 1 333 ? -4.77841 27.38860 38.82717 1.000 35.41371 333 LEU B O 1
ATOM 5534 N N . GLY B 1 334 ? -3.83348 25.98078 37.35732 1.000 28.34859 334 GLY B N 1
ATOM 5535 C CA . GLY B 1 334 ? -2.85617 26.96625 36.92796 1.000 31.09184 334 GLY B CA 1
ATOM 5536 C C . GLY B 1 334 ? -1.69392 27.19830 37.86982 1.000 34.89302 334 GLY B C 1
ATOM 5537 O O . GLY B 1 334 ? -1.03148 28.23723 37.76730 1.000 34.43948 334 GLY B O 1
ATOM 5538 N N . VAL B 1 335 ? -1.41591 26.26006 38.77983 1.000 35.86806 335 VAL B N 1
ATOM 5539 C CA . VAL B 1 335 ? -0.34724 26.40489 39.76833 1.000 31.29308 335 VAL B CA 1
ATOM 5540 C C . VAL B 1 335 ? 0.46557 25.11600 39.85934 1.000 35.64614 335 VAL B C 1
ATOM 5541 O O . VAL B 1 335 ? 0.71072 24.59787 40.95485 1.000 31.83955 335 VAL B O 1
ATOM 5545 N N . ALA B 1 336 ? 0.90077 24.58748 38.71656 1.000 33.84096 336 ALA B N 1
ATOM 5546 C CA . ALA B 1 336 ? 1.58637 23.29942 38.74074 1.000 32.45784 336 ALA B CA 1
ATOM 5547 C C . ALA B 1 336 ? 2.91528 23.35371 39.48957 1.000 30.89166 336 ALA B C 1
ATOM 5548 O O . ALA B 1 336 ? 3.36555 22.32414 39.99035 1.000 30.43626 336 ALA B O 1
ATOM 5550 N N . ASP B 1 337 ? 3.56162 24.50901 39.59828 1.000 28.79589 337 ASP B N 1
ATOM 5551 C CA . ASP B 1 337 ? 4.85220 24.46826 40.27723 1.000 36.91882 337 ASP B CA 1
ATOM 5552 C C . ASP B 1 337 ? 4.73436 24.47648 41.80352 1.000 30.77518 337 ASP B C 1
ATOM 5553 O O . ASP B 1 337 ? 5.76348 24.40181 42.48403 1.000 30.84984 337 ASP B O 1
ATOM 5558 N N . ARG B 1 338 ? 3.51903 24.52349 42.35324 1.000 27.61896 338 ARG B N 1
ATOM 5559 C CA . ARG B 1 338 ? 3.32142 24.48799 43.80137 1.000 29.61747 338 ARG B CA 1
ATOM 5560 C C . ARG B 1 338 ? 3.29853 23.07744 44.37348 1.000 27.34963 338 ARG B C 1
ATOM 5561 O O . ARG B 1 338 ? 3.14948 22.92897 45.58904 1.000 29.05391 338 ARG B O 1
ATOM 5569 N N . ILE B 1 339 ? 3.43108 22.03966 43.55311 1.000 21.75996 339 ILE B N 1
ATOM 5570 C CA . ILE B 1 339 ? 3.56281 20.67371 44.05197 1.000 23.81787 339 ILE B CA 1
ATOM 5571 C C . ILE B 1 339 ? 4.93627 20.15074 43.64080 1.000 25.49780 339 ILE B C 1
ATOM 5572 O O . ILE B 1 339 ? 5.30797 20.22423 42.46376 1.000 24.18993 339 ILE B O 1
ATOM 5577 N N . GLY B 1 340 ? 5.69751 19.64922 44.61661 1.000 20.42453 340 GLY B N 1
ATOM 5578 C CA . GLY B 1 340 ? 7.05102 19.20546 44.36928 1.000 25.01852 340 GLY B CA 1
ATOM 5579 C C . GLY B 1 340 ? 7.29984 17.80767 44.90644 1.000 25.82215 340 GLY B C 1
ATOM 5580 O O . GLY B 1 340 ? 6.56897 17.29017 45.75915 1.000 25.78927 340 GLY B O 1
ATOM 5581 N N . PHE B 1 341 ? 8.36414 17.20202 44.39032 1.000 22.09017 341 PHE B N 1
ATOM 5582 C CA . PHE B 1 341 ? 8.72958 15.82669 44.70181 1.000 25.07812 341 PHE B CA 1
ATOM 5583 C C . PHE B 1 341 ? 10.21820 15.81638 45.01483 1.000 29.26959 341 PHE B C 1
ATOM 5584 O O . PHE B 1 341 ? 11.00154 16.42868 44.28250 1.000 23.52715 341 PHE B O 1
ATOM 5592 N N . ALA B 1 342 ? 10.61672 15.14458 46.10332 1.000 22.30024 342 ALA B N 1
ATOM 5593 C CA . ALA B 1 342 ? 12.04827 15.10489 46.43300 1.000 23.71128 342 ALA B CA 1
ATOM 5594 C C . ALA B 1 342 ? 12.33424 13.84952 47.26126 1.000 28.56792 342 ALA B C 1
ATOM 5595 O O . ALA B 1 342 ? 12.38120 13.90301 48.49491 1.000 28.83583 342 ALA B O 1
ATOM 5597 N N . LEU B 1 343 ? 12.55050 12.73168 46.57438 1.000 24.21734 343 LEU B N 1
ATOM 5598 C CA . LEU B 1 343 ? 13.07663 11.55657 47.25468 1.000 20.30213 343 LEU B CA 1
ATOM 5599 C C . LEU B 1 343 ? 14.60103 11.57545 47.21367 1.000 27.69092 343 LEU B C 1
ATOM 5600 O O . LEU B 1 343 ? 15.21817 12.31065 46.43990 1.000 24.14187 343 LEU B O 1
ATOM 5605 N N . ARG B 1 344 ? 15.20731 10.75331 48.06277 1.000 22.28926 344 ARG B N 1
ATOM 5606 C CA . ARG B 1 344 ? 16.65875 10.67319 48.12888 1.000 23.82823 344 ARG B CA 1
ATOM 5607 C C . ARG B 1 344 ? 17.03135 9.25485 48.53605 1.000 21.37790 344 ARG B C 1
ATOM 5608 O O . ARG B 1 344 ? 16.17437 8.37921 48.67126 1.000 25.66182 344 ARG B O 1
ATOM 5616 N N . ASP B 1 345 ? 18.31831 9.02036 48.73342 1.000 20.49735 345 ASP B N 1
ATOM 5617 C CA . ASP B 1 345 ? 18.70799 7.66222 49.08574 1.000 23.43576 345 ASP B CA 1
ATOM 5618 C C . ASP B 1 345 ? 18.59054 7.45862 50.60213 1.000 34.66934 345 ASP B C 1
ATOM 5619 O O . ASP B 1 345 ? 17.46811 7.43046 51.11978 1.000 34.82108 345 ASP B O 1
ATOM 5624 N N . GLY B 1 346 ? 19.69075 7.29574 51.33178 1.000 29.52808 346 GLY B N 1
ATOM 5625 C CA . GLY B 1 346 ? 19.60456 7.18189 52.78679 1.000 25.18667 346 GLY B CA 1
ATOM 5626 C C . GLY B 1 346 ? 18.63806 6.17157 53.39652 1.000 26.01862 346 GLY B C 1
ATOM 5627 O O . GLY B 1 346 ? 18.17631 5.25019 52.71865 1.000 37.57214 346 GLY B O 1
ATOM 5628 N N A SER B 1 347 ? 18.32921 6.33294 54.68225 0.590 26.94298 347 SER B N 1
ATOM 5629 N N B SER B 1 347 ? 18.31425 6.34234 54.67339 0.410 27.01676 347 SER B N 1
ATOM 5630 C CA A SER B 1 347 ? 17.56060 5.35061 55.43930 0.590 31.09928 347 SER B CA 1
ATOM 5631 C CA B SER B 1 347 ? 17.54289 5.35920 55.42219 0.410 31.07820 347 SER B CA 1
ATOM 5632 C C A SER B 1 347 ? 16.23767 5.93907 55.92557 0.590 28.98888 347 SER B C 1
ATOM 5633 C C B SER B 1 347 ? 16.14609 5.88358 55.74905 0.410 28.94638 347 SER B C 1
ATOM 5634 O O A SER B 1 347 ? 15.98557 7.14316 55.81973 0.590 28.68254 347 SER B O 1
ATOM 5635 O O B SER B 1 347 ? 15.75269 6.98939 55.36492 0.410 29.40906 347 SER B O 1
ATOM 5640 N N . HIS B 1 348 ? 15.39478 5.05975 56.48190 1.000 24.91093 348 HIS B N 1
ATOM 5641 C CA . HIS B 1 348 ? 14.04640 5.39985 56.95290 1.000 28.61571 348 HIS B CA 1
ATOM 5642 C C . HIS B 1 348 ? 14.15452 6.21290 58.24645 1.000 23.14977 348 HIS B C 1
ATOM 5643 O O . HIS B 1 348 ? 14.05734 5.69707 59.36342 1.000 19.98352 348 HIS B O 1
ATOM 5650 N N . ALA B 1 349 ? 14.34429 7.51512 58.07158 1.000 19.75356 349 ALA B N 1
ATOM 5651 C CA . ALA B 1 349 ? 14.56841 8.49313 59.13318 1.000 22.92402 349 ALA B CA 1
ATOM 5652 C C . ALA B 1 349 ? 14.44797 9.87740 58.50177 1.000 25.58692 349 ALA B C 1
ATOM 5653 O O . ALA B 1 349 ? 14.25883 10.01120 57.28785 1.000 23.99260 349 ALA B O 1
ATOM 5655 N N . ILE B 1 350 ? 14.57145 10.91127 59.33346 1.000 26.01306 350 ILE B N 1
ATOM 5656 C CA . ILE B 1 350 ? 14.77963 12.27224 58.85090 1.000 22.39934 350 ILE B CA 1
ATOM 5657 C C . ILE B 1 350 ? 16.27783 12.47758 58.68921 1.000 23.47456 350 ILE B C 1
ATOM 5658 O O . ILE B 1 350 ? 17.04955 12.18750 59.60962 1.000 23.28248 350 ILE B O 1
ATOM 5663 N N . THR B 1 351 ? 16.69813 12.95276 57.51495 1.000 19.88881 351 THR B N 1
ATOM 5664 C CA . THR B 1 351 ? 18.10818 13.20165 57.24764 1.000 30.05063 351 THR B CA 1
ATOM 5665 C C . THR B 1 351 ? 18.32345 14.67982 56.95203 1.000 26.71190 351 THR B C 1
ATOM 5666 O O . THR B 1 351 ? 17.38997 15.40333 56.59596 1.000 24.24927 351 THR B O 1
ATOM 5670 N N . GLU B 1 352 ? 19.57756 15.12753 57.07019 1.000 25.56693 352 GLU B N 1
ATOM 5671 C CA . GLU B 1 352 ? 19.85659 16.52737 56.76639 1.000 27.27449 352 GLU B CA 1
ATOM 5672 C C . GLU B 1 352 ? 19.42624 16.88759 55.34363 1.000 28.52426 352 GLU B C 1
ATOM 5673 O O . GLU B 1 352 ? 19.04917 18.03213 55.07558 1.000 25.80739 352 GLU B O 1
ATOM 5679 N N . GLU B 1 353 ? 19.46743 15.92651 54.42242 1.000 22.61887 353 GLU B N 1
ATOM 5680 C CA . GLU B 1 353 ? 19.07306 16.19994 53.04536 1.000 22.89803 353 GLU B CA 1
ATOM 5681 C C . GLU B 1 353 ? 17.58156 16.50523 52.93844 1.000 24.64464 353 GLU B C 1
ATOM 5682 O O . GLU B 1 353 ? 17.18037 17.35423 52.13912 1.000 24.52690 353 GLU B O 1
ATOM 5688 N N . ASP B 1 354 ? 16.74308 15.80875 53.71927 1.000 25.19700 354 ASP B N 1
ATOM 5689 C CA . ASP B 1 354 ? 15.30363 16.08138 53.71024 1.000 27.71960 354 ASP B CA 1
ATOM 5690 C C . ASP B 1 354 ? 15.01474 17.50134 54.18502 1.000 26.38338 354 ASP B C 1
ATOM 5691 O O . ASP B 1 354 ? 14.22539 18.22857 53.57091 1.000 26.03720 354 ASP B O 1
ATOM 5696 N N . VAL B 1 355 ? 15.64673 17.90709 55.29057 1.000 23.26506 355 VAL B N 1
ATOM 5697 C CA . VAL B 1 355 ? 15.42646 19.24680 55.82691 1.000 25.50666 355 VAL B CA 1
ATOM 5698 C C . VAL B 1 355 ? 15.87819 20.30234 54.82944 1.000 24.50381 355 VAL B C 1
ATOM 5699 O O . VAL B 1 355 ? 15.17928 21.29857 54.59807 1.000 26.11781 355 VAL B O 1
ATOM 5703 N N . ASN B 1 356 ? 17.06192 20.11194 54.23199 1.000 21.78238 356 ASN B N 1
ATOM 5704 C CA . ASN B 1 356 ? 17.56215 21.10170 53.28232 1.000 26.07315 356 ASN B CA 1
ATOM 5705 C C . ASN B 1 356 ? 16.65128 21.20799 52.06736 1.000 24.51462 356 ASN B C 1
ATOM 5706 O O . ASN B 1 356 ? 16.38583 22.31516 51.58071 1.000 27.75441 356 ASN B O 1
ATOM 5711 N N . ASN B 1 357 ? 16.16208 20.07132 51.56334 1.000 25.29580 357 ASN B N 1
ATOM 5712 C CA . ASN B 1 357 ? 15.19595 20.09940 50.46718 1.000 24.49629 357 ASN B CA 1
ATOM 5713 C C . ASN B 1 357 ? 13.94170 20.87771 50.85394 1.000 29.02977 357 ASN B C 1
ATOM 5714 O O . ASN B 1 357 ? 13.44188 21.69903 50.07331 1.000 23.82320 357 ASN B O 1
ATOM 5719 N N . LEU B 1 358 ? 13.40915 20.61494 52.05322 1.000 23.53578 358 LEU B N 1
ATOM 5720 C CA . LEU B 1 358 ? 12.23922 21.34673 52.54128 1.000 23.67092 358 LEU B CA 1
ATOM 5721 C C . LEU B 1 358 ? 12.50149 22.84815 52.57921 1.000 26.50320 358 LEU B C 1
ATOM 5722 O O . LEU B 1 358 ? 11.66012 23.65024 52.15008 1.000 25.43684 358 LEU B O 1
ATOM 5727 N N . LEU B 1 359 ? 13.66368 23.24725 53.11270 1.000 25.12541 359 LEU B N 1
ATOM 5728 C CA . LEU B 1 359 ? 13.97622 24.66720 53.24847 1.000 24.82533 359 LEU B CA 1
ATOM 5729 C C . LEU B 1 359 ? 14.20595 25.31371 51.88653 1.000 28.10493 359 LEU B C 1
ATOM 5730 O O . LEU B 1 359 ? 13.83995 26.48022 51.67965 1.000 24.72810 359 LEU B O 1
ATOM 5735 N N . ASP B 1 360 ? 14.81429 24.57694 50.94725 1.000 25.87418 360 ASP B N 1
ATOM 5736 C CA . ASP B 1 360 ? 14.96191 25.08871 49.58686 1.000 25.56400 360 ASP B CA 1
ATOM 5737 C C . ASP B 1 360 ? 13.60185 25.27612 48.92583 1.000 23.52580 360 ASP B C 1
ATOM 5738 O O . ASP B 1 360 ? 13.34422 26.30622 48.29111 1.000 26.43156 360 ASP B O 1
ATOM 5743 N N . PHE B 1 361 ? 12.72110 24.27781 49.04842 1.000 23.84310 361 PHE B N 1
ATOM 5744 C CA . PHE B 1 361 ? 11.36133 24.40946 48.52188 1.000 22.57895 361 PHE B CA 1
ATOM 5745 C C . PHE B 1 361 ? 10.65031 25.60457 49.14695 1.000 26.36416 361 PHE B C 1
ATOM 5746 O O . PHE B 1 361 ? 9.97391 26.36942 48.44719 1.000 28.34197 361 PHE B O 1
ATOM 5754 N N . CYS B 1 362 ? 10.79819 25.78257 50.46679 1.000 26.91974 362 CYS B N 1
ATOM 5755 C CA . CYS B 1 362 ? 10.11952 26.88008 51.15827 1.000 27.03138 362 CYS B CA 1
ATOM 5756 C C . CYS B 1 362 ? 10.68390 28.23253 50.74424 1.000 27.02996 362 CYS B C 1
ATOM 5757 O O . CYS B 1 362 ? 9.92302 29.17741 50.50986 1.000 27.79119 362 CYS B O 1
ATOM 5760 N N . ASP B 1 363 ? 12.01464 28.35885 50.66776 1.000 24.67397 363 ASP B N 1
ATOM 5761 C CA . ASP B 1 363 ? 12.59259 29.61459 50.19248 1.000 30.26082 363 ASP B CA 1
ATOM 5762 C C . ASP B 1 363 ? 12.06493 29.98071 48.81229 1.000 27.29658 363 ASP B C 1
ATOM 5763 O O . ASP B 1 363 ? 11.90285 31.16856 48.49892 1.000 28.04851 363 ASP B O 1
ATOM 5768 N N . TRP B 1 364 ? 11.78367 28.97447 47.98614 1.000 26.15239 364 TRP B N 1
ATOM 5769 C CA . TRP B 1 364 ? 11.23654 29.21182 46.65483 1.000 31.02079 364 TRP B CA 1
ATOM 5770 C C . TRP B 1 364 ? 9.78448 29.66899 46.72784 1.000 31.68815 364 TRP B C 1
ATOM 5771 O O . TRP B 1 364 ? 9.43508 30.74259 46.22157 1.000 27.60166 364 TRP B O 1
ATOM 5782 N N . GLN B 1 365 ? 8.92425 28.86369 47.36908 1.000 25.56960 365 GLN B N 1
ATOM 5783 C CA . GLN B 1 365 ? 7.48786 29.12957 47.39421 1.000 28.98794 365 GLN B CA 1
ATOM 5784 C C . GLN B 1 365 ? 7.12559 30.32872 48.26596 1.000 33.66824 365 GLN B C 1
ATOM 5785 O O . GLN B 1 365 ? 6.11322 30.99352 48.01082 1.000 28.85691 365 GLN B O 1
ATOM 5791 N N . LEU B 1 366 ? 7.91015 30.60360 49.30726 1.000 28.33904 366 LEU B N 1
ATOM 5792 C CA . LEU B 1 366 ? 7.55827 31.62238 50.28626 1.000 26.72369 366 LEU B CA 1
ATOM 5793 C C . LEU B 1 366 ? 8.37991 32.89843 50.18093 1.000 32.48535 366 LEU B C 1
ATOM 5794 O O . LEU B 1 366 ? 7.92039 33.94879 50.64007 1.000 30.99856 366 LEU B O 1
ATOM 5799 N N . ARG B 1 367 ? 9.57760 32.84523 49.61031 1.000 32.12278 367 ARG B N 1
ATOM 5800 C CA . ARG B 1 367 ? 10.40278 34.03954 49.48749 1.000 28.22677 367 ARG B CA 1
ATOM 5801 C C . ARG B 1 367 ? 10.82255 34.31227 48.05471 1.000 28.23550 367 ARG B C 1
ATOM 5802 O O . ARG B 1 367 ? 11.61020 35.23469 47.81769 1.000 32.64984 367 ARG B O 1
ATOM 5810 N N . GLY B 1 368 ? 10.32416 33.53650 47.09608 1.000 28.74803 368 GLY B N 1
ATOM 5811 C CA . GLY B 1 368 ? 10.65597 33.76029 45.70166 1.000 36.19319 368 GLY B CA 1
ATOM 5812 C C . GLY B 1 368 ? 12.07955 33.43640 45.30654 1.000 33.58805 368 GLY B C 1
ATOM 5813 O O . GLY B 1 368 ? 12.51303 33.84249 44.22979 1.000 35.17882 368 GLY B O 1
ATOM 5814 N N . ILE B 1 369 ? 12.82096 32.70436 46.13367 1.000 33.81242 369 ILE B N 1
ATOM 5815 C CA . ILE B 1 369 ? 14.21704 32.38932 45.83542 1.000 30.10834 369 ILE B CA 1
ATOM 5816 C C . ILE B 1 369 ? 14.27366 31.16388 44.92920 1.000 36.81835 369 ILE B C 1
ATOM 5817 O O . ILE B 1 369 ? 13.82011 30.07749 45.30773 1.000 31.06619 369 ILE B O 1
ATOM 5822 N N . GLN B 1 370 ? 14.82736 31.33617 43.72941 1.000 43.57612 370 GLN B N 1
ATOM 5823 C CA . GLN B 1 370 ? 14.80633 30.26187 42.73985 1.000 40.25195 370 GLN B CA 1
ATOM 5824 C C . GLN B 1 370 ? 15.62415 29.07281 43.23981 1.000 33.59838 370 GLN B C 1
ATOM 5825 O O . GLN B 1 370 ? 16.76583 29.25429 43.69148 1.000 35.20774 370 GLN B O 1
ATOM 5831 N N . PRO B 1 371 ? 15.08563 27.85872 43.18690 1.000 32.06425 371 PRO B N 1
ATOM 5832 C CA . PRO B 1 371 ? 15.79946 26.69702 43.72051 1.000 37.01848 371 PRO B CA 1
ATOM 5833 C C . PRO B 1 371 ? 16.75239 26.10711 42.69125 1.000 40.14156 371 PRO B C 1
ATOM 5834 O O . PRO B 1 371 ? 16.57377 26.25613 41.48099 1.000 33.16667 371 PRO B O 1
ATOM 5838 N N . THR B 1 372 ? 17.77979 25.42055 43.19560 1.000 33.92871 372 THR B N 1
ATOM 5839 C CA . THR B 1 372 ? 18.66803 24.71822 42.27542 1.000 37.07536 372 THR B CA 1
ATOM 5840 C C . THR B 1 372 ? 18.10811 23.36335 41.87448 1.000 35.93630 372 THR B C 1
ATOM 5841 O O . THR B 1 372 ? 18.42600 22.86747 40.78784 1.000 37.76373 372 THR B O 1
ATOM 5845 N N . LYS B 1 373 ? 17.27505 22.75705 42.71858 1.000 37.88472 373 LYS B N 1
ATOM 5846 C CA . LYS B 1 373 ? 16.70304 21.45100 42.42402 1.000 33.38915 373 LYS B CA 1
ATOM 5847 C C . LYS B 1 373 ? 15.44979 21.58896 41.56640 1.000 33.74133 373 LYS B C 1
ATOM 5848 O O . LYS B 1 373 ? 14.64990 22.51465 41.74896 1.000 36.11647 373 LYS B O 1
ATOM 5854 N N . ASP B 1 374 ? 15.29121 20.65899 40.62431 1.000 32.62599 374 ASP B N 1
ATOM 5855 C CA . ASP B 1 374 ? 14.06480 20.52559 39.83811 1.000 28.33903 374 ASP B CA 1
ATOM 5856 C C . ASP B 1 374 ? 13.09637 19.64563 40.62025 1.000 28.49915 374 ASP B C 1
ATOM 5857 O O . ASP B 1 374 ? 13.22924 18.42224 40.64393 1.000 30.05148 374 ASP B O 1
ATOM 5862 N N . PHE B 1 375 ? 12.11615 20.26511 41.26479 1.000 29.45785 375 PHE B N 1
ATOM 5863 C CA . PHE B 1 375 ? 11.15752 19.51264 42.05773 1.000 27.32482 375 PHE B CA 1
ATOM 5864 C C . PHE B 1 375 ? 10.05556 18.87675 41.21158 1.000 30.30959 375 PHE B C 1
ATOM 5865 O O . PHE B 1 375 ? 9.13482 18.27446 41.77820 1.000 24.78261 375 PHE B O 1
ATOM 5873 N N . SER B 1 376 ? 10.11658 18.98864 39.87848 1.000 27.69067 376 SER B N 1
ATOM 5874 C CA . SER B 1 376 ? 9.04015 18.48566 39.02723 1.000 30.37387 376 SER B CA 1
ATOM 5875 C C . SER B 1 376 ? 9.32953 17.12612 38.41079 1.000 31.72998 376 SER B C 1
ATOM 5876 O O . SER B 1 376 ? 8.42934 16.55154 37.79170 1.000 34.55245 376 SER B O 1
ATOM 5879 N N . THR B 1 377 ? 10.54756 16.60445 38.53897 1.000 28.64020 377 THR B N 1
ATOM 5880 C CA . THR B 1 377 ? 10.90530 15.30418 37.97411 1.000 32.30751 377 THR B CA 1
ATOM 5881 C C . THR B 1 377 ? 11.44345 14.40125 39.08350 1.000 32.71857 377 THR B C 1
ATOM 5882 O O . THR B 1 377 ? 11.57217 14.80920 40.23611 1.000 30.41378 377 THR B O 1
ATOM 5886 N N . SER B 1 378 ? 11.74764 13.15783 38.72305 1.000 26.15940 378 SER B N 1
ATOM 5887 C CA . SER B 1 378 ? 12.29078 12.17302 39.65292 1.000 26.62792 378 SER B CA 1
ATOM 5888 C C . SER B 1 378 ? 13.05032 11.13728 38.83223 1.000 30.03434 378 SER B C 1
ATOM 5889 O O . SER B 1 378 ? 13.15173 11.24536 37.60828 1.000 26.71321 378 SER B O 1
ATOM 5892 N N . ARG B 1 379 ? 13.57842 10.12232 39.51643 1.000 25.31370 379 ARG B N 1
ATOM 5893 C CA . ARG B 1 379 ? 14.17901 8.98457 38.83435 1.000 26.91109 379 ARG B CA 1
ATOM 5894 C C . ARG B 1 379 ? 13.14998 8.11069 38.13840 1.000 31.99407 379 ARG B C 1
ATOM 5895 O O . ARG B 1 379 ? 13.54299 7.21166 37.38964 1.000 30.50655 379 ARG B O 1
ATOM 5903 N N . PHE B 1 380 ? 11.86024 8.32027 38.39620 1.000 28.09202 380 PHE B N 1
ATOM 5904 C CA . PHE B 1 380 ? 10.81022 7.49429 37.82666 1.000 31.03566 380 PHE B CA 1
ATOM 5905 C C . PHE B 1 380 ? 10.32365 8.06852 36.50180 1.000 34.90303 380 PHE B C 1
ATOM 5906 O O . PHE B 1 380 ? 10.35734 9.27952 36.26952 1.000 33.48173 380 PHE B O 1
ATOM 5914 N N . ALA B 1 381 ? 9.86793 7.17974 35.63258 1.000 34.31497 381 ALA B N 1
ATOM 5915 C CA . ALA B 1 381 ? 9.20098 7.59470 34.41148 1.000 47.76455 381 ALA B CA 1
ATOM 5916 C C . ALA B 1 381 ? 7.70458 7.74654 34.67894 1.000 41.87429 381 ALA B C 1
ATOM 5917 O O . ALA B 1 381 ? 7.19369 7.39802 35.75079 1.000 37.42600 381 ALA B O 1
ATOM 5919 N N . ILE B 1 382 ? 6.99249 8.28064 33.69646 1.000 43.90150 382 ILE B N 1
ATOM 5920 C CA . ILE B 1 382 ? 5.54268 8.39712 33.78431 1.000 49.94636 382 ILE B CA 1
ATOM 5921 C C . ILE B 1 382 ? 4.93837 7.35916 32.84715 1.000 49.97503 382 ILE B C 1
ATOM 5922 O O . ILE B 1 382 ? 5.01049 7.49326 31.61852 1.000 48.93515 382 ILE B O 1
ATOM 5927 N N . ASP B 1 383 ? 4.35433 6.31521 33.43755 1.000 50.42937 383 ASP B N 1
ATOM 5928 C CA . ASP B 1 383 ? 3.78917 5.20311 32.68650 1.000 50.58853 383 ASP B CA 1
ATOM 5929 C C . ASP B 1 383 ? 2.34213 5.51192 32.32815 1.000 54.22062 383 ASP B C 1
ATOM 5930 O O . ASP B 1 383 ? 1.50851 5.63991 33.23573 1.000 47.46440 383 ASP B O 1
ATOM 5935 N N . PRO B 1 384 ? 1.99364 5.62379 31.04139 1.000 61.73769 384 PRO B N 1
ATOM 5936 C CA . PRO B 1 384 ? 0.58299 5.86724 30.68378 1.000 52.93201 384 PRO B CA 1
ATOM 5937 C C . PRO B 1 384 ? -0.38937 4.85467 31.28273 1.000 51.01854 384 PRO B C 1
ATOM 5938 O O . PRO B 1 384 ? -1.59681 5.12319 31.30325 1.000 45.63614 384 PRO B O 1
ATOM 5942 N N . ALA B 1 385 ? 0.08698 3.70722 31.77994 1.000 54.25124 385 ALA B N 1
ATOM 5943 C CA . ALA B 1 385 ? -0.83124 2.70672 32.32436 1.000 52.47187 385 ALA B CA 1
ATOM 5944 C C . ALA B 1 385 ? -1.48872 3.18637 33.61405 1.000 59.56229 385 ALA B C 1
ATOM 5945 O O . ALA B 1 385 ? -2.64805 2.85039 33.88489 1.000 60.32031 385 ALA B O 1
ATOM 5947 N N . TRP B 1 386 ? -0.76501 3.95866 34.43181 1.000 56.82955 386 TRP B N 1
ATOM 5948 C CA . TRP B 1 386 ? -1.33121 4.52283 35.65099 1.000 49.99831 386 TRP B CA 1
ATOM 5949 C C . TRP B 1 386 ? -1.48190 6.03822 35.60862 1.000 46.65161 386 TRP B C 1
ATOM 5950 O O . TRP B 1 386 ? -2.06363 6.60933 36.53626 1.000 42.48986 386 TRP B O 1
ATOM 5961 N N . ASP B 1 387 ? -0.99681 6.70032 34.55981 1.000 49.42676 387 ASP B N 1
ATOM 5962 C CA . ASP B 1 387 ? -1.16708 8.14734 34.41184 1.000 51.23370 387 ASP B CA 1
ATOM 5963 C C . ASP B 1 387 ? -2.49731 8.46003 33.71624 1.000 51.52800 387 ASP B C 1
ATOM 5964 O O . ASP B 1 387 ? -2.55739 9.12628 32.68123 1.000 49.99088 387 ASP B O 1
ATOM 5969 N N . THR B 1 388 ? -3.58632 7.96953 34.31878 1.000 51.72340 388 THR B N 1
ATOM 5970 C CA . THR B 1 388 ? -4.90664 8.04039 33.70009 1.000 49.07902 388 THR B CA 1
ATOM 5971 C C . THR B 1 388 ? -5.72169 9.26713 34.11529 1.000 55.96991 388 THR B C 1
ATOM 5972 O O . THR B 1 388 ? -6.80497 9.48400 33.56187 1.000 48.10660 388 THR B O 1
ATOM 5976 N N . ILE B 1 389 ? -5.24049 10.07841 35.05531 1.000 56.53806 389 ILE B N 1
ATOM 5977 C CA . ILE B 1 389 ? -5.95840 11.29062 35.44378 1.000 51.40393 389 ILE B CA 1
ATOM 5978 C C . ILE B 1 389 ? -5.66869 12.38369 34.41830 1.000 52.26864 389 ILE B C 1
ATOM 5979 O O . ILE B 1 389 ? -4.50658 12.71143 34.14588 1.000 48.62853 389 ILE B O 1
ATOM 5984 N N . SER B 1 390 ? -6.72817 12.95175 33.84639 1.000 51.63999 390 SER B N 1
ATOM 5985 C CA . SER B 1 390 ? -6.62817 13.83911 32.69527 1.000 52.06638 390 SER B CA 1
ATOM 5986 C C . SER B 1 390 ? -7.21524 15.20571 33.03100 1.000 52.01361 390 SER B C 1
ATOM 5987 O O . SER B 1 390 ? -8.34881 15.29619 33.51650 1.000 52.53614 390 SER B O 1
ATOM 5990 N N . VAL B 1 391 ? -6.44858 16.25985 32.76707 1.000 47.45933 391 VAL B N 1
ATOM 5991 C CA . VAL B 1 391 ? -6.94856 17.63069 32.95080 1.000 54.58394 391 VAL B CA 1
ATOM 5992 C C . VAL B 1 391 ? -8.09229 17.88654 31.97217 1.000 57.04493 391 VAL B C 1
ATOM 5993 O O . VAL B 1 391 ? -7.94545 17.61411 30.76483 1.000 51.00077 391 VAL B O 1
ATOM 5997 N N . PRO B 1 392 ? -9.24417 18.40620 32.43144 1.000 55.33173 392 PRO B N 1
ATOM 5998 C CA . PRO B 1 392 ? -10.34847 18.81537 31.54887 1.000 62.25397 392 PRO B CA 1
ATOM 5999 C C . PRO B 1 392 ? -9.93601 19.89432 30.54507 1.000 53.40930 392 PRO B C 1
ATOM 6000 O O . PRO B 1 392 ? -9.17296 20.79104 30.91804 1.000 58.36342 392 PRO B O 1
ATOM 6004 N N . GLU C 1 22 ? 20.68000 32.66238 3.94603 1.000 59.33868 22 GLU C N 1
ATOM 6005 C CA . GLU C 1 22 ? 20.20316 31.97602 2.74122 1.000 66.86459 22 GLU C CA 1
ATOM 6006 C C . GLU C 1 22 ? 21.34327 31.24276 2.02591 1.000 68.93579 22 GLU C C 1
ATOM 6007 O O . GLU C 1 22 ? 21.43853 30.00930 2.07991 1.000 65.38974 22 GLU C O 1
ATOM 6013 N N . THR C 1 23 ? 22.19254 32.01371 1.34746 1.000 63.84244 23 THR C N 1
ATOM 6014 C CA . THR C 1 23 ? 23.43488 31.52813 0.76668 1.000 54.08688 23 THR C CA 1
ATOM 6015 C C . THR C 1 23 ? 24.60623 31.90732 1.67400 1.000 50.09913 23 THR C C 1
ATOM 6016 O O . THR C 1 23 ? 24.47506 32.72120 2.59050 1.000 41.27538 23 THR C O 1
ATOM 6020 N N . LEU C 1 24 ? 25.75804 31.29832 1.41776 1.000 38.93733 24 LEU C N 1
ATOM 6021 C CA . LEU C 1 24 ? 26.91488 31.47532 2.30144 1.000 38.59775 24 LEU C CA 1
ATOM 6022 C C . LEU C 1 24 ? 27.43094 32.90995 2.26058 1.000 41.61812 24 LEU C C 1
ATOM 6023 O O . LEU C 1 24 ? 27.76108 33.40879 1.17156 1.000 34.88305 24 LEU C O 1
ATOM 6028 N N . PRO C 1 25 ? 27.53388 33.59944 3.40199 1.000 39.49179 25 PRO C N 1
ATOM 6029 C CA . PRO C 1 25 ? 28.22460 34.89546 3.42441 1.000 30.56660 25 PRO C CA 1
ATOM 6030 C C . PRO C 1 25 ? 29.63143 34.76995 2.85016 1.000 33.57644 25 PRO C C 1
ATOM 6031 O O . PRO C 1 25 ? 30.32679 33.77602 3.06892 1.000 37.73258 25 PRO C O 1
ATOM 6035 N N . ASP C 1 26 ? 30.05513 35.79245 2.11282 1.000 36.58982 26 ASP C N 1
ATOM 6036 C CA . ASP C 1 26 ? 31.25656 35.71824 1.28165 1.000 29.82753 26 ASP C CA 1
ATOM 6037 C C . ASP C 1 26 ? 32.50132 36.03422 2.11176 1.000 34.43777 26 ASP C C 1
ATOM 6038 O O . ASP C 1 26 ? 32.60039 37.11077 2.71263 1.000 31.21582 26 ASP C O 1
ATOM 6043 N N . SER C 1 27 ? 33.45657 35.09738 2.13257 1.000 27.42430 27 SER C N 1
ATOM 6044 C CA . SER C 1 27 ? 34.71647 35.33348 2.83474 1.000 31.01908 27 SER C CA 1
ATOM 6045 C C . SER C 1 27 ? 35.45968 36.53162 2.27135 1.000 29.76089 27 SER C C 1
ATOM 6046 O O . SER C 1 27 ? 36.15153 37.23875 3.01160 1.000 26.01341 27 SER C O 1
ATOM 6049 N N . PHE C 1 28 ? 35.33438 36.76940 0.96960 1.000 23.54666 28 PHE C N 1
ATOM 6050 C CA . PHE C 1 28 ? 36.17530 37.72134 0.26295 1.000 28.62538 28 PHE C CA 1
ATOM 6051 C C . PHE C 1 28 ? 35.51128 39.08188 0.08691 1.000 29.19945 28 PHE C C 1
ATOM 6052 O O . PHE C 1 28 ? 35.97334 39.88784 -0.72831 1.000 31.94811 28 PHE C O 1
ATOM 6060 N N . THR C 1 29 ? 34.44901 39.35933 0.83132 1.000 29.64322 29 THR C N 1
ATOM 6061 C CA . THR C 1 29 ? 33.83064 40.67774 0.84531 1.000 29.12509 29 THR C CA 1
ATOM 6062 C C . THR C 1 29 ? 34.05268 41.30697 2.21502 1.000 32.60309 29 THR C C 1
ATOM 6063 O O . THR C 1 29 ? 33.58146 40.77807 3.22971 1.000 30.98326 29 THR C O 1
ATOM 6067 N N . PHE C 1 30 ? 34.76841 42.43349 2.23779 1.000 28.92848 30 PHE C N 1
ATOM 6068 C CA . PHE C 1 30 ? 34.92377 43.20932 3.46125 1.000 30.55455 30 PHE C CA 1
ATOM 6069 C C . PHE C 1 30 ? 33.55673 43.62108 4.00708 1.000 33.59513 30 PHE C C 1
ATOM 6070 O O . PHE C 1 30 ? 32.54751 43.62628 3.29248 1.000 37.69980 30 PHE C O 1
ATOM 6078 N N . TYR C 1 31 ? 33.53870 43.98183 5.29831 1.000 38.97522 31 TYR C N 1
ATOM 6079 C CA . TYR C 1 31 ? 32.29822 44.37480 5.97085 1.000 38.23604 31 TYR C CA 1
ATOM 6080 C C . TYR C 1 31 ? 31.62064 45.55822 5.28578 1.000 38.22443 31 TYR C C 1
ATOM 6081 O O . TYR C 1 31 ? 30.38687 45.62643 5.24377 1.000 45.10507 31 TYR C O 1
ATOM 6090 N N . ASP C 1 32 ? 32.39695 46.49177 4.74145 1.000 42.27730 32 ASP C N 1
ATOM 6091 C CA . ASP C 1 32 ? 31.82583 47.67018 4.09546 1.000 40.36430 32 ASP C CA 1
ATOM 6092 C C . ASP C 1 32 ? 31.40403 47.41984 2.65311 1.000 40.94040 32 ASP C C 1
ATOM 6093 O O . ASP C 1 32 ? 30.91614 48.35262 2.00637 1.000 37.93560 32 ASP C O 1
ATOM 6098 N N . GLY C 1 33 ? 31.60144 46.20567 2.12422 1.000 38.58936 33 GLY C N 1
ATOM 6099 C CA . GLY C 1 33 ? 31.17828 45.86733 0.77884 1.000 34.84717 33 GLY C CA 1
ATOM 6100 C C . GLY C 1 33 ? 32.26977 45.88808 -0.27024 1.000 33.92597 33 GLY C C 1
ATOM 6101 O O . GLY C 1 33 ? 32.04447 45.39926 -1.38303 1.000 39.72823 33 GLY C O 1
ATOM 6102 N N . THR C 1 34 ? 33.43977 46.43264 0.03862 1.000 31.61625 34 THR C N 1
ATOM 6103 C CA . THR C 1 34 ? 34.55494 46.32210 -0.88774 1.000 32.56399 34 THR C CA 1
ATOM 6104 C C . THR C 1 34 ? 35.09835 44.89092 -0.88794 1.000 34.60933 34 THR C C 1
ATOM 6105 O O . THR C 1 34 ? 34.74176 44.05837 -0.05306 1.000 31.97406 34 THR C O 1
ATOM 6109 N N . LYS C 1 35 ? 35.96758 44.60252 -1.84657 1.000 31.17560 35 LYS C N 1
ATOM 6110 C CA . LYS C 1 35 ? 36.36775 43.23614 -2.12837 1.000 35.40517 35 LYS C CA 1
ATOM 6111 C C . LYS C 1 35 ? 37.77516 42.97228 -1.62185 1.000 39.15429 35 LYS C C 1
ATOM 6112 O O . LYS C 1 35 ? 38.64569 43.84432 -1.68889 1.000 33.02199 35 LYS C O 1
ATOM 6118 N N . VAL C 1 36 ? 37.97731 41.77087 -1.08357 1.000 31.20212 36 VAL C N 1
ATOM 6119 C CA . VAL C 1 36 ? 39.31949 41.25856 -0.83894 1.000 31.36941 36 VAL C CA 1
ATOM 6120 C C . VAL C 1 36 ? 39.93070 40.88530 -2.18343 1.000 37.37989 36 VAL C C 1
ATOM 6121 O O . VAL C 1 36 ? 39.43127 39.99568 -2.88263 1.000 36.51344 36 VAL C O 1
ATOM 6125 N N . GLN C 1 37 ? 41.00630 41.56711 -2.55692 1.000 32.54322 37 GLN C N 1
ATOM 6126 C CA . GLN C 1 37 ? 41.58633 41.40246 -3.88537 1.000 37.04975 37 GLN C CA 1
ATOM 6127 C C . GLN C 1 37 ? 43.03931 40.96376 -3.86005 1.000 36.31881 37 GLN C C 1
ATOM 6128 O O . GLN C 1 37 ? 43.44204 40.15222 -4.69532 1.000 35.51009 37 GLN C O 1
ATOM 6134 N N . ARG C 1 38 ? 43.83679 41.46495 -2.92089 1.000 31.28600 38 ARG C N 1
ATOM 6135 C CA . ARG C 1 38 ? 45.24430 41.10283 -2.81990 1.000 32.33570 38 ARG C CA 1
ATOM 6136 C C . ARG C 1 38 ? 45.46615 40.17434 -1.63737 1.000 31.20364 38 ARG C C 1
ATOM 6137 O O . ARG C 1 38 ? 44.68969 40.16853 -0.67580 1.000 29.35669 38 ARG C O 1
ATOM 6145 N N . LEU C 1 39 ? 46.57533 39.42589 -1.69858 1.000 31.06882 39 LEU C N 1
ATOM 6146 C CA . LEU C 1 39 ? 46.98423 38.62023 -0.55005 1.000 35.72034 39 LEU C CA 1
ATOM 6147 C C . LEU C 1 39 ? 47.12257 39.48024 0.69679 1.000 35.39815 39 LEU C C 1
ATOM 6148 O O . LEU C 1 39 ? 46.68649 39.08660 1.78619 1.000 30.24525 39 LEU C O 1
ATOM 6153 N N . SER C 1 40 ? 47.71113 40.66888 0.55454 1.000 30.53569 40 SER C N 1
ATOM 6154 C CA . SER C 1 40 ? 47.89259 41.56054 1.69485 1.000 36.93073 40 SER C CA 1
ATOM 6155 C C . SER C 1 40 ? 46.58218 42.16728 2.19637 1.000 28.68418 40 SER C C 1
ATOM 6156 O O . SER C 1 40 ? 46.60540 42.88392 3.20119 1.000 33.01384 40 SER C O 1
ATOM 6159 N N . ASP C 1 41 ? 45.44750 41.91320 1.53161 1.000 29.40330 41 ASP C N 1
ATOM 6160 C CA . ASP C 1 41 ? 44.15326 42.29688 2.08606 1.000 27.43886 41 ASP C CA 1
ATOM 6161 C C . ASP C 1 41 ? 43.64384 41.30925 3.13144 1.000 29.00937 41 ASP C C 1
ATOM 6162 O O . ASP C 1 41 ? 42.75721 41.65758 3.92370 1.000 26.30596 41 ASP C O 1
ATOM 6167 N N . TRP C 1 42 ? 44.15925 40.09720 3.14264 1.000 25.72197 42 TRP C N 1
ATOM 6168 C CA . TRP C 1 42 ? 43.52842 39.06794 3.95930 1.000 23.50498 42 TRP C CA 1
ATOM 6169 C C . TRP C 1 42 ? 43.62482 39.35130 5.46220 1.000 27.66052 42 TRP C C 1
ATOM 6170 O O . TRP C 1 42 ? 42.62570 39.19151 6.17526 1.000 27.95425 42 TRP C O 1
ATOM 6181 N N . PRO C 1 43 ? 44.78240 39.77001 5.99683 1.000 26.13704 43 PRO C N 1
ATOM 6182 C CA . PRO C 1 43 ? 44.84023 40.02223 7.44396 1.000 24.40426 43 PRO C CA 1
ATOM 6183 C C . PRO C 1 43 ? 43.76317 40.98193 7.91352 1.000 29.14989 43 PRO C C 1
ATOM 6184 O O . PRO C 1 43 ? 43.14609 40.75372 8.95980 1.000 25.46767 43 PRO C O 1
ATOM 6188 N N . LYS C 1 44 ? 43.48766 42.04089 7.15450 1.000 25.50373 44 LYS C N 1
ATOM 6189 C CA . LYS C 1 44 ? 42.42892 42.95058 7.56941 1.000 23.72765 44 LYS C CA 1
ATOM 6190 C C . LYS C 1 44 ? 41.07866 42.24184 7.61558 1.000 25.38812 44 LYS C C 1
ATOM 6191 O O . LYS C 1 44 ? 40.29527 42.44039 8.55136 1.000 26.00792 44 LYS C O 1
ATOM 6197 N N . ARG C 1 45 ? 40.79049 41.41300 6.60769 1.000 25.47070 45 ARG C N 1
ATOM 6198 C CA . ARG C 1 45 ? 39.52414 40.68301 6.56667 1.000 29.38601 45 ARG C CA 1
ATOM 6199 C C . ARG C 1 45 ? 39.43267 39.66369 7.70078 1.000 22.11421 45 ARG C C 1
ATOM 6200 O O . ARG C 1 45 ? 38.38954 39.54257 8.35153 1.000 24.07151 45 ARG C O 1
ATOM 6208 N N . ALA C 1 46 ? 40.52266 38.94562 7.97307 1.000 26.80866 46 ALA C N 1
ATOM 6209 C CA . ALA C 1 46 ? 40.51417 37.98758 9.07512 1.000 26.86658 46 ALA C CA 1
ATOM 6210 C C . ALA C 1 46 ? 40.19444 38.67092 10.40120 1.000 25.44381 46 ALA C C 1
ATOM 6211 O O . ALA C 1 46 ? 39.44649 38.13106 11.22168 1.000 28.28108 46 ALA C O 1
ATOM 6213 N N . GLN C 1 47 ? 40.72396 39.87680 10.62328 1.000 25.60385 47 GLN C N 1
ATOM 6214 C CA . GLN C 1 47 ? 40.41500 40.57445 11.86766 1.000 22.67322 47 GLN C CA 1
ATOM 6215 C C . GLN C 1 47 ? 38.94207 40.95803 11.93899 1.000 21.86314 47 GLN C C 1
ATOM 6216 O O . GLN C 1 47 ? 38.32967 40.89544 13.01479 1.000 25.95485 47 GLN C O 1
ATOM 6222 N N . GLU C 1 48 ? 38.35021 41.34908 10.80861 1.000 24.75815 48 GLU C N 1
ATOM 6223 C CA . GLU C 1 48 ? 36.91573 41.61227 10.79600 1.000 24.48573 48 GLU C CA 1
ATOM 6224 C C . GLU C 1 48 ? 36.13491 40.36701 11.17628 1.000 29.21943 48 GLU C C 1
ATOM 6225 O O . GLU C 1 48 ? 35.16865 40.44229 11.94172 1.000 27.05870 48 GLU C O 1
ATOM 6231 N N . LEU C 1 49 ? 36.51888 39.21195 10.62586 1.000 27.58714 49 LEU C N 1
ATOM 6232 C CA . LEU C 1 49 ? 35.81980 37.97780 10.98316 1.000 25.76460 49 LEU C CA 1
ATOM 6233 C C . LEU C 1 49 ? 35.97878 37.66055 12.46597 1.000 25.20016 49 LEU C C 1
ATOM 6234 O O . LEU C 1 49 ? 35.01447 37.24419 13.12175 1.000 23.95970 49 LEU C O 1
ATOM 6239 N N . LYS C 1 50 ? 37.18812 37.83040 13.01764 1.000 25.00611 50 LYS C N 1
ATOM 6240 C CA . LYS C 1 50 ? 37.35205 37.61050 14.45725 1.000 26.56577 50 LYS C CA 1
ATOM 6241 C C . LYS C 1 50 ? 36.44001 38.52909 15.26148 1.000 27.57520 50 LYS C C 1
ATOM 6242 O O . LYS C 1 50 ? 35.84810 38.11076 16.26560 1.000 24.47957 50 LYS C O 1
ATOM 6248 N N . ASP C 1 51 ? 36.30915 39.78805 14.83963 1.000 29.59587 51 ASP C N 1
ATOM 6249 C CA . ASP C 1 51 ? 35.42655 40.69973 15.55759 1.000 28.78300 51 ASP C CA 1
ATOM 6250 C C . ASP C 1 51 ? 33.97576 40.25480 15.45374 1.000 28.76191 51 ASP C C 1
ATOM 6251 O O . ASP C 1 51 ? 33.23747 40.28851 16.44587 1.000 27.65620 51 ASP C O 1
ATOM 6256 N N . LEU C 1 52 ? 33.54511 39.83790 14.26005 1.000 24.29033 52 LEU C N 1
ATOM 6257 C CA . LEU C 1 52 ? 32.17473 39.36067 14.11376 1.000 25.67315 52 LEU C CA 1
ATOM 6258 C C . LEU C 1 52 ? 31.91025 38.16513 15.02257 1.000 24.17139 52 LEU C C 1
ATOM 6259 O O . LEU C 1 52 ? 30.90421 38.12948 15.74261 1.000 26.34370 52 LEU C O 1
ATOM 6264 N N . TYR C 1 53 ? 32.79811 37.16287 14.98904 1.000 23.68550 53 TYR C N 1
ATOM 6265 C CA . TYR C 1 53 ? 32.58356 35.95343 15.78590 1.000 18.79985 53 TYR C CA 1
ATOM 6266 C C . TYR C 1 53 ? 32.53672 36.25390 17.27943 1.000 27.90440 53 TYR C C 1
ATOM 6267 O O . TYR C 1 53 ? 31.75503 35.64034 18.01791 1.000 27.38422 53 TYR C O 1
ATOM 6276 N N . GLN C 1 54 ? 33.37100 37.18266 17.75333 1.000 24.05379 54 GLN C N 1
ATOM 6277 C CA . GLN C 1 54 ? 33.36763 37.48278 19.18340 1.000 25.86338 54 GLN C CA 1
ATOM 6278 C C . GLN C 1 54 ? 32.10269 38.22468 19.58862 1.000 27.29120 54 GLN C C 1
ATOM 6279 O O . GLN C 1 54 ? 31.53495 37.96058 20.65942 1.000 26.86063 54 GLN C O 1
ATOM 6285 N N . PHE C 1 55 ? 31.64443 39.15029 18.74182 1.000 24.97516 55 PHE C N 1
ATOM 6286 C CA . PHE C 1 55 ? 30.48672 39.96125 19.09365 1.000 28.91453 55 PHE C CA 1
ATOM 6287 C C . PHE C 1 55 ? 29.19405 39.16530 18.98797 1.000 27.87018 55 PHE C C 1
ATOM 6288 O O . PHE C 1 55 ? 28.34025 39.24299 19.87871 1.000 30.37275 55 PHE C O 1
ATOM 6296 N N . TYR C 1 56 ? 29.03985 38.38547 17.91768 1.000 26.66843 56 TYR C N 1
ATOM 6297 C CA . TYR C 1 56 ? 27.76959 37.76287 17.58716 1.000 26.92192 56 TYR C CA 1
ATOM 6298 C C . TYR C 1 56 ? 27.68143 36.30690 17.99238 1.000 29.64734 56 TYR C C 1
ATOM 6299 O O . TYR C 1 56 ? 26.61816 35.70328 17.81945 1.000 29.77155 56 TYR C O 1
ATOM 6308 N N . MET C 1 57 ? 28.75062 35.71903 18.52166 1.000 24.38836 57 MET C N 1
ATOM 6309 C CA . MET C 1 57 ? 28.67000 34.28809 18.78365 1.000 21.85380 57 MET C CA 1
ATOM 6310 C C . MET C 1 57 ? 29.37528 33.82525 20.05681 1.000 23.71603 57 MET C C 1
ATOM 6311 O O . MET C 1 57 ? 28.72032 33.27358 20.94784 1.000 25.76576 57 MET C O 1
ATOM 6316 N N . TYR C 1 58 ? 30.69601 34.01446 20.15954 1.000 21.23305 58 TYR C N 1
ATOM 6317 C CA . TYR C 1 58 ? 31.44822 33.36956 21.23630 1.000 22.36160 58 TYR C CA 1
ATOM 6318 C C . TYR C 1 58 ? 31.73444 34.27280 22.42557 1.000 22.98584 58 TYR C C 1
ATOM 6319 O O . TYR C 1 58 ? 32.16808 33.76476 23.46549 1.000 26.59747 58 TYR C O 1
ATOM 6328 N N . GLY C 1 59 ? 31.49746 35.57442 22.31206 1.000 27.79829 59 GLY C N 1
ATOM 6329 C CA . GLY C 1 59 ? 32.03002 36.52405 23.26478 1.000 27.91804 59 GLY C CA 1
ATOM 6330 C C . GLY C 1 59 ? 33.48851 36.82255 22.95755 1.000 32.77553 59 GLY C C 1
ATOM 6331 O O . GLY C 1 59 ? 34.14398 36.16178 22.14632 1.000 29.21859 59 GLY C O 1
ATOM 6332 N N . TYR C 1 60 ? 34.00907 37.84580 23.62554 1.000 31.14813 60 TYR C N 1
ATOM 6333 C CA . TYR C 1 60 ? 35.35382 38.32737 23.34655 1.000 31.19234 60 TYR C CA 1
ATOM 6334 C C . TYR C 1 60 ? 36.40613 37.57075 24.13882 1.000 30.79404 60 TYR C C 1
ATOM 6335 O O . TYR C 1 60 ? 36.22763 37.28561 25.32572 1.000 31.49645 60 TYR C O 1
ATOM 6344 N N . LYS C 1 61 ? 37.50391 37.25075 23.46264 1.000 31.07806 61 LYS C N 1
ATOM 6345 C CA . LYS C 1 61 ? 38.68938 36.77453 24.14909 1.000 31.84513 61 LYS C CA 1
ATOM 6346 C C . LYS C 1 61 ? 39.17587 37.86101 25.10463 1.000 36.88632 61 LYS C C 1
ATOM 6347 O O . LYS C 1 61 ? 39.20200 39.03598 24.73404 1.000 29.10750 61 LYS C O 1
ATOM 6353 N N . PRO C 1 62 ? 39.54708 37.52306 26.33482 1.000 31.79654 62 PRO C N 1
ATOM 6354 C CA . PRO C 1 62 ? 39.99493 38.56552 27.26060 1.000 34.58112 62 PRO C CA 1
ATOM 6355 C C . PRO C 1 62 ? 41.36079 39.11294 26.86931 1.000 32.32154 62 PRO C C 1
ATOM 6356 O O . PRO C 1 62 ? 42.14383 38.48429 26.14739 1.000 29.50489 62 PRO C O 1
ATOM 6360 N N . ASP C 1 63 ? 41.62627 40.32590 27.34224 1.000 34.45140 63 ASP C N 1
ATOM 6361 C CA . ASP C 1 63 ? 42.95116 40.93576 27.24317 1.000 31.40372 63 ASP C CA 1
ATOM 6362 C C . ASP C 1 63 ? 43.87332 40.21159 28.21245 1.000 32.20523 63 ASP C C 1
ATOM 6363 O O . ASP C 1 63 ? 43.81554 40.42861 29.42910 1.000 36.80745 63 ASP C O 1
ATOM 6368 N N . THR C 1 64 ? 44.72864 39.33871 27.68697 1.000 31.28463 64 THR C N 1
ATOM 6369 C CA . THR C 1 64 ? 45.53168 38.47603 28.55004 1.000 33.75968 64 THR C CA 1
ATOM 6370 C C . THR C 1 64 ? 46.91605 39.05250 28.83010 1.000 37.14871 64 THR C C 1
ATOM 6371 O O . THR C 1 64 ? 47.71563 38.40381 29.50869 1.000 32.19837 64 THR C O 1
ATOM 6375 N N . SER C 1 65 ? 47.21575 40.25780 28.33268 1.000 31.25261 65 SER C N 1
ATOM 6376 C CA . SER C 1 65 ? 48.45066 40.92542 28.71894 1.000 32.29478 65 SER C CA 1
ATOM 6377 C C . SER C 1 65 ? 48.50196 41.18825 30.21989 1.000 30.50234 65 SER C C 1
ATOM 6378 O O . SER C 1 65 ? 49.58545 41.40032 30.76660 1.000 38.51235 65 SER C O 1
ATOM 6381 N N . VAL C 1 66 ? 47.35276 41.18095 30.90311 1.000 32.18775 66 VAL C N 1
ATOM 6382 C CA . VAL C 1 66 ? 47.32937 41.37272 32.35303 1.000 32.60875 66 VAL C CA 1
ATOM 6383 C C . VAL C 1 66 ? 47.74216 40.13647 33.13056 1.000 37.44064 66 VAL C C 1
ATOM 6384 O O . VAL C 1 66 ? 47.79071 40.19053 34.36528 1.000 32.23093 66 VAL C O 1
ATOM 6388 N N . GLU C 1 67 ? 48.03497 39.02600 32.45821 1.000 32.38536 67 GLU C N 1
ATOM 6389 C CA . GLU C 1 67 ? 48.27113 37.75563 33.12711 1.000 35.95080 67 GLU C CA 1
ATOM 6390 C C . GLU C 1 67 ? 49.74071 37.54631 33.46284 1.000 34.36856 67 GLU C C 1
ATOM 6391 O O . GLU C 1 67 ? 50.63636 37.93933 32.71150 1.000 35.74987 67 GLU C O 1
ATOM 6397 N N . ASP C 1 68 ? 49.96912 36.88111 34.59287 1.000 34.67440 68 ASP C N 1
ATOM 6398 C CA . ASP C 1 68 ? 51.25121 36.28499 34.94762 1.000 36.65359 68 ASP C CA 1
ATOM 6399 C C . ASP C 1 68 ? 51.03987 34.77654 35.00549 1.000 39.54338 68 ASP C C 1
ATOM 6400 O O . ASP C 1 68 ? 50.27378 34.28881 35.84668 1.000 33.69600 68 ASP C O 1
ATOM 6405 N N . VAL C 1 69 ? 51.69940 34.04609 34.10545 1.000 33.08502 69 VAL C N 1
ATOM 6406 C CA . VAL C 1 69 ? 51.52358 32.60316 33.95335 1.000 34.02892 69 VAL C CA 1
ATOM 6407 C C . VAL C 1 69 ? 52.75970 31.90800 34.50084 1.000 34.10806 69 VAL C C 1
ATOM 6408 O O . VAL C 1 69 ? 53.87125 32.11971 34.00220 1.000 37.97313 69 VAL C O 1
ATOM 6412 N N . THR C 1 70 ? 52.56892 31.07954 35.52244 1.000 29.08052 70 THR C N 1
ATOM 6413 C CA . THR C 1 70 ? 53.63128 30.25254 36.07440 1.000 30.67244 70 THR C CA 1
ATOM 6414 C C . THR C 1 70 ? 53.18926 28.79298 36.05313 1.000 33.01362 70 THR C C 1
ATOM 6415 O O . THR C 1 70 ? 52.02539 28.47340 35.79337 1.000 33.67093 70 THR C O 1
ATOM 6419 N N . TYR C 1 71 ? 54.13057 27.89757 36.33660 1.000 33.47721 71 TYR C N 1
ATOM 6420 C CA . TYR C 1 71 ? 53.87070 26.47738 36.17103 1.000 33.40989 71 TYR C CA 1
ATOM 6421 C C . TYR C 1 71 ? 54.67497 25.68563 37.18767 1.000 39.15599 71 TYR C C 1
ATOM 6422 O O . TYR C 1 71 ? 55.62367 26.18516 37.79883 1.000 36.73038 71 TYR C O 1
ATOM 6431 N N . SER C 1 72 ? 54.28235 24.42598 37.34053 1.000 37.46595 72 SER C N 1
ATOM 6432 C CA . SER C 1 72 ? 54.96232 23.47096 38.20531 1.000 39.55720 72 SER C CA 1
ATOM 6433 C C . SER C 1 72 ? 54.83811 22.10550 37.55036 1.000 42.08808 72 SER C C 1
ATOM 6434 O O . SER C 1 72 ? 53.72069 21.64709 37.29721 1.000 37.46166 72 SER C O 1
ATOM 6437 N N . VAL C 1 73 ? 55.96561 21.46561 37.25747 1.000 41.96756 73 VAL C N 1
ATOM 6438 C CA . VAL C 1 73 ? 55.97423 20.12252 36.68876 1.000 41.49284 73 VAL C CA 1
ATOM 6439 C C . VAL C 1 73 ? 56.38340 19.15875 37.79025 1.000 48.58440 73 VAL C C 1
ATOM 6440 O O . VAL C 1 73 ? 57.49917 19.24810 38.31477 1.000 55.67553 73 VAL C O 1
ATOM 6444 N N . ASN C 1 74 ? 55.48194 18.24270 38.14841 1.000 50.49860 74 ASN C N 1
ATOM 6445 C CA . ASN C 1 74 ? 55.72906 17.28696 39.23139 1.000 52.11784 74 ASN C CA 1
ATOM 6446 C C . ASN C 1 74 ? 55.22132 15.91227 38.80315 1.000 53.40259 74 ASN C C 1
ATOM 6447 O O . ASN C 1 74 ? 54.01676 15.64252 38.85296 1.000 53.48145 74 ASN C O 1
ATOM 6452 N N . GLY C 1 75 ? 56.14109 15.03873 38.41963 1.000 45.43841 75 GLY C N 1
ATOM 6453 C CA . GLY C 1 75 ? 55.74565 13.73924 37.90518 1.000 45.05867 75 GLY C CA 1
ATOM 6454 C C . GLY C 1 75 ? 55.30406 13.88629 36.46997 1.000 44.27404 75 GLY C C 1
ATOM 6455 O O . GLY C 1 75 ? 55.99078 14.51701 35.66402 1.000 48.57810 75 GLY C O 1
ATOM 6456 N N . ASN C 1 76 ? 54.14962 13.31153 36.13575 1.000 37.59888 76 ASN C N 1
ATOM 6457 C CA . ASN C 1 76 ? 53.55237 13.51573 34.82110 1.000 40.95269 76 ASN C CA 1
ATOM 6458 C C . ASN C 1 76 ? 52.41691 14.53616 34.86240 1.000 36.60341 76 ASN C C 1
ATOM 6459 O O . ASN C 1 76 ? 51.57001 14.55604 33.96533 1.000 33.61501 76 ASN C O 1
ATOM 6464 N N . THR C 1 77 ? 52.38822 15.38199 35.88754 1.000 33.72455 77 THR C N 1
ATOM 6465 C CA . THR C 1 77 ? 51.37070 16.40818 36.04714 1.000 32.33036 77 THR C CA 1
ATOM 6466 C C . THR C 1 77 ? 51.98945 17.77395 35.78098 1.000 46.98209 77 THR C C 1
ATOM 6467 O O . THR C 1 77 ? 53.02962 18.11542 36.35594 1.000 37.91149 77 THR C O 1
ATOM 6471 N N . LEU C 1 78 ? 51.35862 18.54244 34.89980 1.000 34.04606 78 LEU C N 1
ATOM 6472 C CA . LEU C 1 78 ? 51.69861 19.94350 34.68657 1.000 36.00876 78 LEU C CA 1
ATOM 6473 C C . LEU C 1 78 ? 50.62649 20.79584 35.35703 1.000 31.86774 78 LEU C C 1
ATOM 6474 O O . LEU C 1 78 ? 49.43903 20.67070 35.03570 1.000 35.16140 78 LEU C O 1
ATOM 6479 N N . THR C 1 79 ? 51.02789 21.62926 36.31265 1.000 30.72173 79 THR C N 1
ATOM 6480 C CA . THR C 1 79 ? 50.09834 22.53568 36.97356 1.000 26.66123 79 THR C CA 1
ATOM 6481 C C . THR C 1 79 ? 50.33621 23.94831 36.45988 1.000 32.02032 79 THR C C 1
ATOM 6482 O O . THR C 1 79 ? 51.47364 24.42931 36.45658 1.000 33.04981 79 THR C O 1
ATOM 6486 N N . ILE C 1 80 ? 49.26821 24.59746 36.00355 1.000 29.66510 80 ILE C N 1
ATOM 6487 C CA . ILE C 1 80 ? 49.33262 25.94058 35.43317 1.000 27.12193 80 ILE C CA 1
ATOM 6488 C C . ILE C 1 80 ? 48.68127 26.88954 36.42450 1.000 33.14052 80 ILE C C 1
ATOM 6489 O O . ILE C 1 80 ? 47.57130 26.62341 36.89938 1.000 33.94492 80 ILE C O 1
ATOM 6494 N N . THR C 1 81 ? 49.36280 27.99289 36.73432 1.000 28.22930 81 THR C N 1
ATOM 6495 C CA . THR C 1 81 ? 48.83310 29.02474 37.61900 1.000 27.60785 81 THR C CA 1
ATOM 6496 C C . THR C 1 81 ? 48.84620 30.35067 36.86960 1.000 27.65746 81 THR C C 1
ATOM 6497 O O . THR C 1 81 ? 49.83771 30.69448 36.21594 1.000 31.20460 81 THR C O 1
ATOM 6501 N N . VAL C 1 82 ? 47.73106 31.06724 36.92103 1.000 25.58931 82 VAL C N 1
ATOM 6502 C CA . VAL C 1 82 ? 47.59388 32.34537 36.23748 1.000 28.66167 82 VAL C CA 1
ATOM 6503 C C . VAL C 1 82 ? 47.14947 33.37889 37.26338 1.000 31.00566 82 VAL C C 1
ATOM 6504 O O . VAL C 1 82 ? 46.21474 33.13255 38.03591 1.000 33.22301 82 VAL C O 1
ATOM 6508 N N . LYS C 1 83 ? 47.82862 34.52220 37.27954 1.000 32.17214 83 LYS C N 1
ATOM 6509 C CA . LYS C 1 83 ? 47.49709 35.63611 38.15964 1.000 33.53224 83 LYS C CA 1
ATOM 6510 C C . LYS C 1 83 ? 46.97232 36.79611 37.32994 1.000 31.89893 83 LYS C C 1
ATOM 6511 O O . LYS C 1 83 ? 47.57534 37.16216 36.31314 1.000 34.47698 83 LYS C O 1
ATOM 6517 N N . VAL C 1 84 ? 45.85178 37.36758 37.76076 1.000 33.70978 84 VAL C N 1
ATOM 6518 C CA . VAL C 1 84 ? 45.31099 38.58398 37.16770 1.000 35.04553 84 VAL C CA 1
ATOM 6519 C C . VAL C 1 84 ? 44.97144 39.52369 38.31996 1.000 45.43132 84 VAL C C 1
ATOM 6520 O O . VAL C 1 84 ? 43.99476 39.29535 39.04632 1.000 42.79372 84 VAL C O 1
ATOM 6524 N N . GLY C 1 85 ? 45.78724 40.55841 38.50418 1.000 43.13101 85 GLY C N 1
ATOM 6525 C CA . GLY C 1 85 ? 45.57077 41.48950 39.60196 1.000 33.02999 85 GLY C CA 1
ATOM 6526 C C . GLY C 1 85 ? 45.55416 40.79353 40.95015 1.000 37.41030 85 GLY C C 1
ATOM 6527 O O . GLY C 1 85 ? 46.51996 40.12960 41.35487 1.000 41.47359 85 GLY C O 1
ATOM 6528 N N . ASP C 1 86 ? 44.43446 40.95227 41.65866 1.000 37.49504 86 ASP C N 1
ATOM 6529 C CA . ASP C 1 86 ? 44.23515 40.39603 42.99032 1.000 56.38340 86 ASP C CA 1
ATOM 6530 C C . ASP C 1 86 ? 43.86737 38.92357 42.97707 1.000 49.17905 86 ASP C C 1
ATOM 6531 O O . ASP C 1 86 ? 43.81169 38.31160 44.04914 1.000 42.56319 86 ASP C O 1
ATOM 6536 N N . LYS C 1 87 ? 43.60316 38.35003 41.81051 1.000 42.64794 87 LYS C N 1
ATOM 6537 C CA . LYS C 1 87 ? 43.06520 37.00490 41.71020 1.000 38.66720 87 LYS C CA 1
ATOM 6538 C C . LYS C 1 87 ? 44.11066 36.04782 41.15859 1.000 39.94971 87 LYS C C 1
ATOM 6539 O O . LYS C 1 87 ? 45.06605 36.44690 40.48821 1.000 32.80685 87 LYS C O 1
ATOM 6545 N N . GLN C 1 88 ? 43.91966 34.76388 41.45386 1.000 37.97473 88 GLN C N 1
ATOM 6546 C CA . GLN C 1 88 ? 44.71000 33.74350 40.78997 1.000 36.37576 88 GLN C CA 1
ATOM 6547 C C . GLN C 1 88 ? 43.92092 32.44411 40.76143 1.000 32.37479 88 GLN C C 1
ATOM 6548 O O . GLN C 1 88 ? 42.98410 32.24294 41.53660 1.000 37.96726 88 GLN C O 1
ATOM 6554 N N . ALA C 1 89 ? 44.29988 31.56943 39.83508 1.000 32.47295 89 ALA C N 1
ATOM 6555 C CA . ALA C 1 89 ? 43.63657 30.28073 39.70606 1.000 33.75015 89 ALA C CA 1
ATOM 6556 C C . ALA C 1 89 ? 44.59831 29.35211 38.99156 1.000 31.55627 89 ALA C C 1
ATOM 6557 O O . ALA C 1 89 ? 45.54174 29.80040 38.33079 1.000 34.80992 89 ALA C O 1
ATOM 6559 N N A SER C 1 90 ? 44.36153 28.05242 39.13913 0.590 31.91768 90 SER C N 1
ATOM 6560 N N B SER C 1 90 ? 44.36334 28.04947 39.14964 0.410 31.89627 90 SER C N 1
ATOM 6561 C CA A SER C 1 90 ? 45.22342 27.05346 38.52504 0.590 29.26132 90 SER C CA 1
ATOM 6562 C CA B SER C 1 90 ? 45.23442 27.02652 38.58526 0.410 29.28419 90 SER C CA 1
ATOM 6563 C C A SER C 1 90 ? 44.38377 25.88223 38.04177 0.590 29.22660 90 SER C C 1
ATOM 6564 C C B SER C 1 90 ? 44.39042 25.87143 38.06128 0.410 29.23761 90 SER C C 1
ATOM 6565 O O A SER C 1 90 ? 43.22867 25.70617 38.43891 0.590 28.38539 90 SER C O 1
ATOM 6566 O O B SER C 1 90 ? 43.23052 25.69709 38.44458 0.410 28.41646 90 SER C O 1
ATOM 6571 N N . PHE C 1 91 ? 44.99422 25.08040 37.17532 1.000 27.02089 91 PHE C N 1
ATOM 6572 C CA . PHE C 1 91 ? 44.41300 23.81989 36.74451 1.000 30.60061 91 PHE C CA 1
ATOM 6573 C C . PHE C 1 91 ? 45.55856 22.88534 36.37956 1.000 27.04074 91 PHE C C 1
ATOM 6574 O O . PHE C 1 91 ? 46.68230 23.32976 36.13131 1.000 27.05349 91 PHE C O 1
ATOM 6582 N N . ASN C 1 92 ? 45.26513 21.58126 36.36164 1.000 23.19512 92 ASN C N 1
ATOM 6583 C CA . ASN C 1 92 ? 46.23977 20.53005 36.10399 1.000 26.85318 92 ASN C CA 1
ATOM 6584 C C . ASN C 1 92 ? 46.04423 19.91209 34.72075 1.000 25.95630 92 ASN C C 1
ATOM 6585 O O . ASN C 1 92 ? 44.92664 19.85291 34.19772 1.000 27.03382 92 ASN C O 1
ATOM 6590 N N . ALA C 1 93 ? 47.15377 19.46299 34.13231 1.000 27.03803 93 ALA C N 1
ATOM 6591 C CA . ALA C 1 93 ? 47.15826 18.75084 32.86434 1.000 30.21896 93 ALA C CA 1
ATOM 6592 C C . ALA C 1 93 ? 48.06330 17.53809 32.99200 1.000 31.75366 93 ALA C C 1
ATOM 6593 O O . ALA C 1 93 ? 49.04867 17.56226 33.72949 1.000 32.56037 93 ALA C O 1
ATOM 6595 N N . THR C 1 94 ? 47.72277 16.47478 32.26630 1.000 29.71168 94 THR C N 1
ATOM 6596 C CA . THR C 1 94 ? 48.49255 15.23942 32.27243 1.000 33.50039 94 THR C CA 1
ATOM 6597 C C . THR C 1 94 ? 49.45882 15.22064 31.09743 1.000 30.24978 94 THR C C 1
ATOM 6598 O O . THR C 1 94 ? 49.06174 15.48121 29.96123 1.000 27.69512 94 THR C O 1
ATOM 6602 N N . VAL C 1 95 ? 50.71184 14.87130 31.36469 1.000 29.58220 95 VAL C N 1
ATOM 6603 C CA . VAL C 1 95 ? 51.78338 14.94873 30.37810 1.000 24.32701 95 VAL C CA 1
ATOM 6604 C C . VAL C 1 95 ? 52.27528 13.54548 30.07719 1.000 29.22459 95 VAL C C 1
ATOM 6605 O O . VAL C 1 95 ? 52.51336 12.75774 31.00115 1.000 29.51526 95 VAL C O 1
ATOM 6609 N N . ARG C 1 96 ? 52.44669 13.23817 28.79051 1.000 26.80907 96 ARG C N 1
ATOM 6610 C CA . ARG C 1 96 ? 53.06894 11.98831 28.37872 1.000 27.51676 96 ARG C CA 1
ATOM 6611 C C . ARG C 1 96 ? 54.00712 12.25258 27.21284 1.000 30.00359 96 ARG C C 1
ATOM 6612 O O . ARG C 1 96 ? 53.62360 12.92150 26.24893 1.000 32.67924 96 ARG C O 1
ATOM 6620 N N . LEU C 1 97 ? 55.22085 11.69460 27.28672 1.000 31.52458 97 LEU C N 1
ATOM 6621 C CA . LEU C 1 97 ? 56.30429 12.00928 26.36678 1.000 32.58299 97 LEU C CA 1
ATOM 6622 C C . LEU C 1 97 ? 56.79957 10.76731 25.63724 1.000 26.70777 97 LEU C C 1
ATOM 6623 O O . LEU C 1 97 ? 56.76187 9.66509 26.18348 1.000 36.45972 97 LEU C O 1
ATOM 6628 N N . PRO C 1 98 ? 57.28028 10.92395 24.40378 1.000 33.88903 98 PRO C N 1
ATOM 6629 C CA . PRO C 1 98 ? 57.95223 9.81738 23.71808 1.000 40.23956 98 PRO C CA 1
ATOM 6630 C C . PRO C 1 98 ? 59.31401 9.54645 24.33792 1.000 49.82593 98 PRO C C 1
ATOM 6631 O O . PRO C 1 98 ? 59.83349 10.32015 25.14549 1.000 47.87318 98 PRO C O 1
ATOM 6635 N N . GLN C 1 99 ? 59.90323 8.42801 23.93065 1.000 57.59029 99 GLN C N 1
ATOM 6636 C CA . GLN C 1 99 ? 61.24669 8.06922 24.36544 1.000 61.46440 99 GLN C CA 1
ATOM 6637 C C . GLN C 1 99 ? 62.06739 7.65741 23.14567 1.000 64.88518 99 GLN C C 1
ATOM 6638 O O . GLN C 1 99 ? 61.70653 7.92191 21.99093 1.000 58.30111 99 GLN C O 1
ATOM 6644 N N . ALA C 1 100 ? 63.19890 6.99691 23.40375 1.000 79.56191 100 ALA C N 1
ATOM 6645 C CA . ALA C 1 100 ? 64.10893 6.61685 22.32828 1.000 73.77547 100 ALA C CA 1
ATOM 6646 C C . ALA C 1 100 ? 63.39716 5.77431 21.27884 1.000 63.76767 100 ALA C C 1
ATOM 6647 O O . ALA C 1 100 ? 63.49167 6.04718 20.07546 1.000 64.25578 100 ALA C O 1
ATOM 6649 N N . ASN C 1 101 ? 62.66185 4.75710 21.72753 1.000 67.12141 101 ASN C N 1
ATOM 6650 C CA . ASN C 1 101 ? 61.98337 3.78108 20.87905 1.000 73.83998 101 ASN C CA 1
ATOM 6651 C C . ASN C 1 101 ? 61.34316 4.37098 19.62801 1.000 71.34647 101 ASN C C 1
ATOM 6652 O O . ASN C 1 101 ? 61.41495 3.76754 18.55069 1.000 69.38693 101 ASN C O 1
ATOM 6657 N N . SER C 1 102 ? 60.69973 5.53540 19.76181 1.000 60.57031 102 SER C N 1
ATOM 6658 C CA . SER C 1 102 ? 59.93332 6.09750 18.65372 1.000 59.69577 102 SER C CA 1
ATOM 6659 C C . SER C 1 102 ? 60.75049 6.24065 17.37520 1.000 56.50763 102 SER C C 1
ATOM 6660 O O . SER C 1 102 ? 60.17119 6.27343 16.28312 1.000 59.42306 102 SER C O 1
ATOM 6663 N N . GLY C 1 103 ? 62.07491 6.32992 17.47754 1.000 55.51788 103 GLY C N 1
ATOM 6664 C CA . GLY C 1 103 ? 62.87727 6.70549 16.33172 1.000 53.70784 103 GLY C CA 1
ATOM 6665 C C . GLY C 1 103 ? 62.94471 8.19461 16.08061 1.000 56.22616 103 GLY C C 1
ATOM 6666 O O . GLY C 1 103 ? 63.40016 8.60899 15.00782 1.000 55.11553 103 GLY C O 1
ATOM 6667 N N . TYR C 1 104 ? 62.48621 9.00911 17.03009 1.000 48.07803 104 TYR C N 1
ATOM 6668 C CA . TYR C 1 104 ? 62.54808 10.45802 16.94454 1.000 46.74559 104 TYR C CA 1
ATOM 6669 C C . TYR C 1 104 ? 63.21508 11.00180 18.19683 1.000 52.44507 104 TYR C C 1
ATOM 6670 O O . TYR C 1 104 ? 63.06508 10.44622 19.28904 1.000 50.12920 104 TYR C O 1
ATOM 6679 N N . GLN C 1 105 ? 63.95764 12.11208 18.02198 1.000 51.34817 105 GLN C N 1
ATOM 6680 C CA . GLN C 1 105 ? 64.67632 12.85206 19.04670 1.000 54.83601 105 GLN C CA 1
ATOM 6681 C C . GLN C 1 105 ? 63.88374 14.08222 19.47581 1.000 43.45614 105 GLN C C 1
ATOM 6682 O O . GLN C 1 105 ? 63.12921 14.65174 18.68070 1.000 47.49313 105 GLN C O 1
ATOM 6688 N N . PRO C 1 106 ? 64.03896 14.51946 20.72122 1.000 45.02658 106 PRO C N 1
ATOM 6689 C CA . PRO C 1 106 ? 63.45987 15.79638 21.13334 1.000 40.56937 106 PRO C CA 1
ATOM 6690 C C . PRO C 1 106 ? 64.06232 16.94022 20.33655 1.000 43.74460 106 PRO C C 1
ATOM 6691 O O . PRO C 1 106 ? 65.13042 16.78828 19.72307 1.000 47.72392 106 PRO C O 1
ATOM 6695 N N . PRO C 1 107 ? 63.39349 18.10227 20.29346 1.000 41.70746 107 PRO C N 1
ATOM 6696 C CA . PRO C 1 107 ? 62.09684 18.31859 20.93928 1.000 46.59601 107 PRO C CA 1
ATOM 6697 C C . PRO C 1 107 ? 60.98080 17.73930 20.08276 1.000 35.03621 107 PRO C C 1
ATOM 6698 O O . PRO C 1 107 ? 61.09377 17.75584 18.85827 1.000 37.75512 107 PRO C O 1
ATOM 6702 N N . TYR C 1 108 ? 59.91976 17.23794 20.72445 1.000 34.92834 108 TYR C N 1
ATOM 6703 C CA . TYR C 1 108 ? 58.81969 16.55985 20.06378 1.000 30.38549 108 TYR C CA 1
ATOM 6704 C C . TYR C 1 108 ? 57.66082 17.51202 19.80398 1.000 30.96446 108 TYR C C 1
ATOM 6705 O O . TYR C 1 108 ? 57.41288 18.43220 20.59282 1.000 28.10826 108 TYR C O 1
ATOM 6714 N N . PRO C 1 109 ? 56.93254 17.30489 18.70810 1.000 27.96646 109 PRO C N 1
ATOM 6715 C CA . PRO C 1 109 ? 55.61521 17.93535 18.58306 1.000 32.74742 109 PRO C CA 1
ATOM 6716 C C . PRO C 1 109 ? 54.71413 17.45493 19.71377 1.000 27.44623 109 PRO C C 1
ATOM 6717 O O . PRO C 1 109 ? 54.90029 16.36825 20.27233 1.000 27.00430 109 PRO C O 1
ATOM 6721 N N . VAL C 1 110 ? 53.71449 18.26744 20.04277 1.000 25.98502 110 VAL C N 1
ATOM 6722 C CA . VAL C 1 110 ? 52.84609 17.99205 21.18092 1.000 23.91307 110 VAL C CA 1
ATOM 6723 C C . VAL C 1 110 ? 51.38860 18.11077 20.74950 1.000 31.50173 110 VAL C C 1
ATOM 6724 O O . VAL C 1 110 ? 51.00691 19.07598 20.07524 1.000 28.82194 110 VAL C O 1
ATOM 6728 N N . ILE C 1 111 ? 50.58576 17.11261 21.11385 1.000 28.20712 111 ILE C N 1
ATOM 6729 C CA . ILE C 1 111 ? 49.13912 17.17221 20.95401 1.000 27.37003 111 ILE C CA 1
ATOM 6730 C C . ILE C 1 111 ? 48.55718 17.70293 22.25625 1.000 30.32000 111 ILE C C 1
ATOM 6731 O O . ILE C 1 111 ? 48.75952 17.11058 23.32299 1.000 26.71950 111 ILE C O 1
ATOM 6736 N N . ILE C 1 112 ? 47.84996 18.82315 22.18099 1.000 24.23547 112 ILE C N 1
ATOM 6737 C CA . ILE C 1 112 ? 47.17608 19.39589 23.34070 1.000 23.82233 112 ILE C CA 1
ATOM 6738 C C . ILE C 1 112 ? 45.70700 19.03147 23.20749 1.000 29.39762 112 ILE C C 1
ATOM 6739 O O . ILE C 1 112 ? 45.02631 19.48066 22.28094 1.000 24.79055 112 ILE C O 1
ATOM 6744 N N . SER C 1 113 ? 45.22670 18.17831 24.10279 1.000 21.74122 113 SER C N 1
ATOM 6745 C CA . SER C 1 113 ? 43.87962 17.64084 24.01886 1.000 21.98766 113 SER C CA 1
ATOM 6746 C C . SER C 1 113 ? 42.97933 18.35544 25.01968 1.000 21.95642 113 SER C C 1
ATOM 6747 O O . SER C 1 113 ? 43.24930 18.33166 26.22807 1.000 23.06510 113 SER C O 1
ATOM 6750 N N . LEU C 1 114 ? 41.91743 18.98808 24.51633 1.000 23.53933 114 LEU C N 1
ATOM 6751 C CA . LEU C 1 114 ? 40.80896 19.43382 25.35660 1.000 21.03288 114 LEU C CA 1
ATOM 6752 C C . LEU C 1 114 ? 39.98130 18.20373 25.69343 1.000 28.69644 114 LEU C C 1
ATOM 6753 O O . LEU C 1 114 ? 39.09245 17.80175 24.93264 1.000 26.22109 114 LEU C O 1
ATOM 6758 N N . GLY C 1 115 ? 40.28987 17.58146 26.82618 1.000 23.21876 115 GLY C N 1
ATOM 6759 C CA . GLY C 1 115 ? 39.64833 16.34218 27.21460 1.000 21.11227 115 GLY C CA 1
ATOM 6760 C C . GLY C 1 115 ? 40.51310 15.12231 26.97116 1.000 24.28122 115 GLY C C 1
ATOM 6761 O O . GLY C 1 115 ? 41.73634 15.19947 26.84214 1.000 24.83806 115 GLY C O 1
ATOM 6762 N N . TYR C 1 116 ? 39.84587 13.96183 26.91264 1.000 20.71951 116 TYR C N 1
ATOM 6763 C CA . TYR C 1 116 ? 40.53080 12.69033 26.73027 1.000 26.61208 116 TYR C CA 1
ATOM 6764 C C . TYR C 1 116 ? 41.00676 12.51507 25.29433 1.000 31.23838 116 TYR C C 1
ATOM 6765 O O . TYR C 1 116 ? 40.32297 12.90402 24.34081 1.000 29.47372 116 TYR C O 1
ATOM 6774 N N . LEU C 1 117 ? 42.17420 11.90128 25.14141 1.000 21.54598 117 LEU C N 1
ATOM 6775 C CA . LEU C 1 117 ? 42.56550 11.32010 23.85685 1.000 24.50615 117 LEU C CA 1
ATOM 6776 C C . LEU C 1 117 ? 42.36875 9.80410 23.93396 1.000 25.62657 117 LEU C C 1
ATOM 6777 O O . LEU C 1 117 ? 43.31176 9.01389 24.01901 1.000 27.41638 117 LEU C O 1
ATOM 6782 N N . ALA C 1 118 ? 41.10026 9.40210 23.91883 1.000 26.00048 118 ALA C N 1
ATOM 6783 C CA . ALA C 1 118 ? 40.77617 8.03489 24.29175 1.000 25.28347 118 ALA C CA 1
ATOM 6784 C C . ALA C 1 118 ? 39.46439 7.61948 23.65090 1.000 23.26011 118 ALA C C 1
ATOM 6785 O O . ALA C 1 118 ? 38.54391 8.43271 23.51973 1.000 24.65044 118 ALA C O 1
ATOM 6787 N N . GLY C 1 119 ? 39.40219 6.34933 23.23792 1.000 25.29179 119 GLY C N 1
ATOM 6788 C CA . GLY C 1 119 ? 38.15298 5.72471 22.85585 1.000 24.51139 119 GLY C CA 1
ATOM 6789 C C . GLY C 1 119 ? 37.46449 5.14531 24.07984 1.000 27.48277 119 GLY C C 1
ATOM 6790 O O . GLY C 1 119 ? 37.93626 5.28150 25.20507 1.000 23.44566 119 GLY C O 1
ATOM 6791 N N . PHE C 1 120 ? 36.33385 4.48252 23.84518 1.000 24.57317 120 PHE C N 1
ATOM 6792 C CA . PHE C 1 120 ? 35.58895 3.84391 24.92658 1.000 20.78653 120 PHE C CA 1
ATOM 6793 C C . PHE C 1 120 ? 34.94318 2.57140 24.38291 1.000 24.33022 120 PHE C C 1
ATOM 6794 O O . PHE C 1 120 ? 34.52337 2.53883 23.22262 1.000 26.46909 120 PHE C O 1
ATOM 6802 N N . ASN C 1 121 ? 34.90053 1.51936 25.20227 1.000 20.76323 121 ASN C N 1
ATOM 6803 C CA . ASN C 1 121 ? 34.15719 0.29897 24.88588 1.000 23.77885 121 ASN C CA 1
ATOM 6804 C C . ASN C 1 121 ? 33.06369 0.11679 25.93131 1.000 23.49002 121 ASN C C 1
ATOM 6805 O O . ASN C 1 121 ? 33.35873 -0.05759 27.12134 1.000 24.14107 121 ASN C O 1
ATOM 6810 N N . TRP C 1 122 ? 31.80031 0.15694 25.49872 1.000 21.78702 122 TRP C N 1
ATOM 6811 C CA . TRP C 1 122 ? 30.73300 0.10820 26.48931 1.000 23.70671 122 TRP C CA 1
ATOM 6812 C C . TRP C 1 122 ? 30.43808 -1.29512 26.97258 1.000 25.49402 122 TRP C C 1
ATOM 6813 O O . TRP C 1 122 ? 29.72026 -1.43685 27.96100 1.000 25.57561 122 TRP C O 1
ATOM 6824 N N . GLN C 1 123 ? 30.97410 -2.32944 26.31623 1.000 25.18383 123 GLN C N 1
ATOM 6825 C CA . GLN C 1 123 ? 30.81640 -3.68383 26.83145 1.000 23.78718 123 GLN C CA 1
ATOM 6826 C C . GLN C 1 123 ? 31.75709 -3.97386 27.99232 1.000 26.18018 123 GLN C C 1
ATOM 6827 O O . GLN C 1 123 ? 31.34812 -4.58402 28.98851 1.000 29.20642 123 GLN C O 1
ATOM 6833 N N . THR C 1 124 ? 33.01956 -3.58534 27.87072 1.000 24.49434 124 THR C N 1
ATOM 6834 C CA . THR C 1 124 ? 33.95584 -3.71374 28.97727 1.000 25.04722 124 THR C CA 1
ATOM 6835 C C . THR C 1 124 ? 33.90036 -2.51714 29.92252 1.000 27.75650 124 THR C C 1
ATOM 6836 O O . THR C 1 124 ? 34.43208 -2.59604 31.03866 1.000 29.91430 124 THR C O 1
ATOM 6840 N N . TRP C 1 125 ? 33.24398 -1.43387 29.51272 1.000 19.76191 125 TRP C N 1
ATOM 6841 C CA . TRP C 1 125 ? 33.15423 -0.18180 30.28010 1.000 25.45972 125 TRP C CA 1
ATOM 6842 C C . TRP C 1 125 ? 34.55691 0.31271 30.65603 1.000 30.46765 125 TRP C C 1
ATOM 6843 O O . TRP C 1 125 ? 34.88588 0.55848 31.82084 1.000 26.56203 125 TRP C O 1
ATOM 6854 N N . GLN C 1 126 ? 35.37700 0.48132 29.61532 1.000 23.92684 126 GLN C N 1
ATOM 6855 C CA . GLN C 1 126 ? 36.76870 0.90020 29.71992 1.000 28.49240 126 GLN C CA 1
ATOM 6856 C C . GLN C 1 126 ? 37.06964 1.96652 28.67732 1.000 32.62763 126 GLN C C 1
ATOM 6857 O O . GLN C 1 126 ? 36.62793 1.86827 27.52729 1.000 26.32793 126 GLN C O 1
ATOM 6863 N N . PHE C 1 127 ? 37.84129 2.97186 29.08072 1.000 26.46832 127 PHE C N 1
ATOM 6864 C CA . PHE C 1 127 ? 38.49711 3.84419 28.12203 1.000 28.49143 127 PHE C CA 1
ATOM 6865 C C . PHE C 1 127 ? 39.59943 3.08267 27.38961 1.000 28.03155 127 PHE C C 1
ATOM 6866 O O . PHE C 1 127 ? 40.13848 2.09380 27.88480 1.000 25.73700 127 PHE C O 1
ATOM 6874 N N . ILE C 1 128 ? 39.94520 3.57666 26.20087 1.000 24.27650 128 ILE C N 1
ATOM 6875 C CA . ILE C 1 128 ? 40.97438 2.99977 25.34434 1.000 28.28994 128 ILE C CA 1
ATOM 6876 C C . ILE C 1 128 ? 41.99475 4.09961 25.08762 1.000 30.19856 128 ILE C C 1
ATOM 6877 O O . ILE C 1 128 ? 41.73171 5.02959 24.31496 1.000 29.89253 128 ILE C O 1
ATOM 6882 N N . ASP C 1 129 ? 43.15899 3.99584 25.71154 1.000 30.55132 129 ASP C N 1
ATOM 6883 C CA . ASP C 1 129 ? 44.11217 5.09908 25.68409 1.000 34.15470 129 ASP C CA 1
ATOM 6884 C C . ASP C 1 129 ? 44.78398 5.18901 24.31953 1.000 32.95620 129 ASP C C 1
ATOM 6885 O O . ASP C 1 129 ? 45.48416 4.26039 23.90389 1.000 36.24155 129 ASP C O 1
ATOM 6890 N N . TYR C 1 130 ? 44.58055 6.30327 23.61468 1.000 27.11010 130 TYR C N 1
ATOM 6891 C CA . TYR C 1 130 ? 45.25543 6.50813 22.33981 1.000 28.19444 130 TYR C CA 1
ATOM 6892 C C . TYR C 1 130 ? 46.48846 7.39742 22.44675 1.000 30.56294 130 TYR C C 1
ATOM 6893 O O . TYR C 1 130 ? 47.16276 7.61557 21.43268 1.000 28.47609 130 TYR C O 1
ATOM 6902 N N . SER C 1 131 ? 46.80106 7.93132 23.63169 1.000 25.05919 131 SER C N 1
ATOM 6903 C CA . SER C 1 131 ? 48.07137 8.63761 23.74873 1.000 31.15838 131 SER C CA 1
ATOM 6904 C C . SER C 1 131 ? 49.24842 7.68653 23.54615 1.000 34.32988 131 SER C C 1
ATOM 6905 O O . SER C 1 131 ? 50.33816 8.12725 23.15773 1.000 30.69578 131 SER C O 1
ATOM 6908 N N . THR C 1 132 ? 49.04230 6.38258 23.76786 1.000 32.66537 132 THR C N 1
ATOM 6909 C CA . THR C 1 132 ? 50.06921 5.39903 23.43422 1.000 32.78784 132 THR C CA 1
ATOM 6910 C C . THR C 1 132 ? 50.38915 5.41266 21.94504 1.000 32.08947 132 THR C C 1
ATOM 6911 O O . THR C 1 132 ? 51.56373 5.35547 21.55630 1.000 28.76865 132 THR C O 1
ATOM 6915 N N . ASN C 1 133 ? 49.35935 5.45757 21.09135 1.000 29.09466 133 ASN C N 1
ATOM 6916 C CA . ASN C 1 133 ? 49.61062 5.58868 19.66001 1.000 30.42492 133 ASN C CA 1
ATOM 6917 C C . ASN C 1 133 ? 50.44454 6.82639 19.37592 1.000 32.10731 133 ASN C C 1
ATOM 6918 O O . ASN C 1 133 ? 51.35310 6.80077 18.53432 1.000 28.43868 133 ASN C O 1
ATOM 6923 N N . ALA C 1 134 ? 50.12352 7.92939 20.05194 1.000 26.51144 134 ALA C N 1
ATOM 6924 C CA . ALA C 1 134 ? 50.80109 9.19199 19.78823 1.000 31.62441 134 ALA C CA 1
ATOM 6925 C C . ALA C 1 134 ? 52.26155 9.13001 20.20934 1.000 28.92299 134 ALA C C 1
ATOM 6926 O O . ALA C 1 134 ? 53.15566 9.41498 19.40465 1.000 30.33467 134 ALA C O 1
ATOM 6928 N N . VAL C 1 135 ? 52.53179 8.75049 21.46336 1.000 26.43858 135 VAL C N 1
ATOM 6929 C CA . VAL C 1 135 ? 53.92359 8.78437 21.91920 1.000 31.06907 135 VAL C CA 1
ATOM 6930 C C . VAL C 1 135 ? 54.76443 7.78195 21.14681 1.000 33.17790 135 VAL C C 1
ATOM 6931 O O . VAL C 1 135 ? 55.94069 8.03826 20.86463 1.000 31.79142 135 VAL C O 1
ATOM 6935 N N . ASN C 1 136 ? 54.18299 6.63717 20.78048 1.000 28.99697 136 ASN C N 1
ATOM 6936 C CA . ASN C 1 136 ? 54.91993 5.65538 19.99647 1.000 31.05741 136 ASN C CA 1
ATOM 6937 C C . ASN C 1 136 ? 55.30798 6.18343 18.63120 1.000 33.91862 136 ASN C C 1
ATOM 6938 O O . ASN C 1 136 ? 56.20770 5.62054 18.00215 1.000 31.05878 136 ASN C O 1
ATOM 6943 N N . ARG C 1 137 ? 54.64767 7.23539 18.14744 1.000 29.68771 137 ARG C N 1
ATOM 6944 C CA . ARG C 1 137 ? 55.00278 7.82624 16.86629 1.000 33.54477 137 ARG C CA 1
ATOM 6945 C C . ARG C 1 137 ? 55.71693 9.16108 17.02191 1.000 34.03001 137 ARG C C 1
ATOM 6946 O O . ARG C 1 137 ? 55.81523 9.92247 16.05409 1.000 35.45791 137 ARG C O 1
ATOM 6954 N N . GLY C 1 138 ? 56.21633 9.45762 18.22090 1.000 31.24908 138 GLY C N 1
ATOM 6955 C CA . GLY C 1 138 ? 57.03081 10.63104 18.43153 1.000 28.96065 138 GLY C CA 1
ATOM 6956 C C . GLY C 1 138 ? 56.27079 11.89238 18.74659 1.000 32.08432 138 GLY C C 1
ATOM 6957 O O . GLY C 1 138 ? 56.80112 12.98394 18.51936 1.000 32.06302 138 GLY C O 1
ATOM 6958 N N . TYR C 1 139 ? 55.05298 11.78767 19.26585 1.000 29.04879 139 TYR C N 1
ATOM 6959 C CA . TYR C 1 139 ? 54.26261 12.94691 19.65446 1.000 24.56417 139 TYR C CA 1
ATOM 6960 C C . TYR C 1 139 ? 54.07256 12.93785 21.15801 1.000 30.29376 139 TYR C C 1
ATOM 6961 O O . TYR C 1 139 ? 53.68229 11.91683 21.73647 1.000 27.70342 139 TYR C O 1
ATOM 6970 N N . ALA C 1 140 ? 54.38284 14.05853 21.79218 1.000 27.41247 140 ALA C N 1
ATOM 6971 C CA . ALA C 1 140 ? 53.98447 14.22277 23.17364 1.000 26.34719 140 ALA C CA 1
ATOM 6972 C C . ALA C 1 140 ? 52.48272 14.48098 23.22842 1.000 29.56197 140 ALA C C 1
ATOM 6973 O O . ALA C 1 140 ? 51.86558 14.90054 22.24422 1.000 27.83258 140 ALA C O 1
ATOM 6975 N N . VAL C 1 141 ? 51.89225 14.22901 24.39174 1.000 25.05581 141 VAL C N 1
ATOM 6976 C CA . VAL C 1 141 ? 50.47122 14.47510 24.59495 1.000 27.92930 141 VAL C CA 1
ATOM 6977 C C . VAL C 1 141 ? 50.27659 15.16094 25.93508 1.000 25.39035 141 VAL C C 1
ATOM 6978 O O . VAL C 1 141 ? 50.74417 14.66785 26.96827 1.000 25.54515 141 VAL C O 1
ATOM 6982 N N . ILE C 1 142 ? 49.54938 16.26997 25.92707 1.000 25.76221 142 ILE C N 1
ATOM 6983 C CA . ILE C 1 142 ? 49.16238 16.97429 27.14394 1.000 25.82457 142 ILE C CA 1
ATOM 6984 C C . ILE C 1 142 ? 47.64793 17.08205 27.14155 1.000 24.79897 142 ILE C C 1
ATOM 6985 O O . ILE C 1 142 ? 47.06287 17.63028 26.19787 1.000 27.12685 142 ILE C O 1
ATOM 6990 N N A SER C 1 143 ? 47.01367 16.56869 28.19303 0.450 24.23349 143 SER C N 1
ATOM 6991 N N B SER C 1 143 ? 47.01218 16.56056 28.19011 0.550 24.21144 143 SER C N 1
ATOM 6992 C CA A SER C 1 143 ? 45.56128 16.53711 28.29516 0.450 24.07904 143 SER C CA 1
ATOM 6993 C CA B SER C 1 143 ? 45.55875 16.53334 28.29877 0.550 24.06867 143 SER C CA 1
ATOM 6994 C C A SER C 1 143 ? 45.11440 17.30679 29.52734 0.450 24.87628 143 SER C C 1
ATOM 6995 C C B SER C 1 143 ? 45.11646 17.31018 29.52809 0.550 24.87717 143 SER C C 1
ATOM 6996 O O A SER C 1 143 ? 45.61550 17.06555 30.63088 0.450 27.10574 143 SER C O 1
ATOM 6997 O O B SER C 1 143 ? 45.62061 17.07497 30.63143 0.550 27.12768 143 SER C O 1
ATOM 7002 N N . PHE C 1 144 ? 44.16984 18.22037 29.34729 1.000 21.64587 144 PHE C N 1
ATOM 7003 C CA . PHE C 1 144 ? 43.51727 18.86280 30.47698 1.000 21.95336 144 PHE C CA 1
ATOM 7004 C C . PHE C 1 144 ? 42.01956 18.62940 30.35552 1.000 25.36294 144 PHE C C 1
ATOM 7005 O O . PHE C 1 144 ? 41.51468 18.24944 29.29781 1.000 23.86655 144 PHE C O 1
ATOM 7013 N N . MET C 1 145 ? 41.31478 18.80407 31.46764 1.000 20.69166 145 MET C N 1
ATOM 7014 C CA . MET C 1 145 ? 39.87218 18.64783 31.45011 1.000 22.29274 145 MET C CA 1
ATOM 7015 C C . MET C 1 145 ? 39.20883 20.01441 31.43285 1.000 22.17637 145 MET C C 1
ATOM 7016 O O . MET C 1 145 ? 39.26196 20.73459 32.44381 1.000 26.86886 145 MET C O 1
ATOM 7021 N N . PRO C 1 146 ? 38.56794 20.39939 30.33019 1.000 23.84580 146 PRO C N 1
ATOM 7022 C CA . PRO C 1 146 ? 37.91509 21.71864 30.24879 1.000 21.79071 146 PRO C CA 1
ATOM 7023 C C . PRO C 1 146 ? 37.09425 22.10012 31.47444 1.000 28.57117 146 PRO C C 1
ATOM 7024 O O . PRO C 1 146 ? 37.02768 23.29046 31.82025 1.000 25.62819 146 PRO C O 1
ATOM 7028 N N . ASN C 1 147 ? 36.46897 21.13067 32.15130 1.000 25.49075 147 ASN C N 1
ATOM 7029 C CA . ASN C 1 147 ? 35.65313 21.47082 33.31584 1.000 28.07079 147 ASN C CA 1
ATOM 7030 C C . ASN C 1 147 ? 36.46766 22.18471 34.37319 1.000 23.09424 147 ASN C C 1
ATOM 7031 O O . ASN C 1 147 ? 35.91803 22.99071 35.13042 1.000 26.01215 147 ASN C O 1
ATOM 7036 N N . ASP C 1 148 ? 37.76816 21.88729 34.45811 1.000 23.74106 148 ASP C N 1
ATOM 7037 C CA . ASP C 1 148 ? 38.60095 22.55742 35.44889 1.000 26.73750 148 ASP C CA 1
ATOM 7038 C C . ASP C 1 148 ? 38.79054 24.02863 35.10289 1.000 31.15185 148 ASP C C 1
ATOM 7039 O O . ASP C 1 148 ? 38.98707 24.85253 36.00378 1.000 31.09456 148 ASP C O 1
ATOM 7044 N N . VAL C 1 149 ? 38.70720 24.37863 33.81781 1.000 24.17876 149 VAL C N 1
ATOM 7045 C CA . VAL C 1 149 ? 38.89521 25.75887 33.37142 1.000 24.52468 149 VAL C CA 1
ATOM 7046 C C . VAL C 1 149 ? 37.58509 26.54261 33.40929 1.000 33.33885 149 VAL C C 1
ATOM 7047 O O . VAL C 1 149 ? 37.56514 27.71690 33.79641 1.000 29.19105 149 VAL C O 1
ATOM 7051 N N . ALA C 1 150 ? 36.48222 25.92891 32.98301 1.000 24.23675 150 ALA C N 1
ATOM 7052 C CA . ALA C 1 150 ? 35.16255 26.53895 33.10464 1.000 23.07521 150 ALA C CA 1
ATOM 7053 C C . ALA C 1 150 ? 34.13701 25.43325 33.25464 1.000 27.15156 150 ALA C C 1
ATOM 7054 O O . ALA C 1 150 ? 34.14733 24.48419 32.46847 1.000 24.25995 150 ALA C O 1
ATOM 7056 N N . ARG C 1 151 ? 33.26404 25.55571 34.25755 1.000 27.79643 151 ARG C N 1
ATOM 7057 C CA . ARG C 1 151 ? 32.17121 24.59994 34.40887 1.000 32.96796 151 ARG C CA 1
ATOM 7058 C C . ARG C 1 151 ? 31.25993 24.62039 33.18966 1.000 30.24007 151 ARG C C 1
ATOM 7059 O O . ARG C 1 151 ? 30.98414 25.67303 32.60750 1.000 28.46976 151 ARG C O 1
ATOM 7067 N N . ASP C 1 152 ? 30.74435 23.44501 32.84441 1.000 27.37048 152 ASP C N 1
ATOM 7068 C CA . ASP C 1 152 ? 29.87354 23.27628 31.68175 1.000 30.84941 152 ASP C CA 1
ATOM 7069 C C . ASP C 1 152 ? 28.42136 23.62212 32.03086 1.000 33.23660 152 ASP C C 1
ATOM 7070 O O . ASP C 1 152 ? 27.51130 22.80374 31.92115 1.000 28.49580 152 ASP C O 1
ATOM 7075 N N . ASP C 1 153 ? 28.21423 24.85916 32.48563 1.000 30.87736 153 ASP C N 1
ATOM 7076 C CA . ASP C 1 153 ? 26.87146 25.34170 32.80314 1.000 32.85009 153 ASP C CA 1
ATOM 7077 C C . ASP C 1 153 ? 26.90800 26.86303 32.88167 1.000 31.55746 153 ASP C C 1
ATOM 7078 O O . ASP C 1 153 ? 27.94199 27.49311 32.64214 1.000 32.19638 153 ASP C O 1
ATOM 7083 N N . SER C 1 154 ? 25.75972 27.45498 33.20951 1.000 29.59528 154 SER C N 1
ATOM 7084 C CA . SER C 1 154 ? 25.63460 28.90317 33.24237 1.000 36.88014 154 SER C CA 1
ATOM 7085 C C . SER C 1 154 ? 25.96959 29.49287 34.61020 1.000 37.03837 154 SER C C 1
ATOM 7086 O O . SER C 1 154 ? 25.54494 30.61678 34.91290 1.000 35.76364 154 SER C O 1
ATOM 7089 N N . SER C 1 155 ? 26.72250 28.76593 35.44069 1.000 32.51425 155 SER C N 1
ATOM 7090 C CA . SER C 1 155 ? 27.22032 29.35132 36.68028 1.000 40.06103 155 SER C CA 1
ATOM 7091 C C . SER C 1 155 ? 28.38999 30.29997 36.44254 1.000 45.40770 155 SER C C 1
ATOM 7092 O O . SER C 1 155 ? 28.66918 31.14784 37.29845 1.000 35.44113 155 SER C O 1
ATOM 7095 N N . TYR C 1 156 ? 29.06320 30.18350 35.29909 1.000 39.80652 156 TYR C N 1
ATOM 7096 C CA . TYR C 1 156 ? 30.26005 30.95955 34.98389 1.000 38.22507 156 TYR C CA 1
ATOM 7097 C C . TYR C 1 156 ? 31.25679 30.89794 36.13780 1.000 34.54413 156 TYR C C 1
ATOM 7098 O O . TYR C 1 156 ? 31.70107 31.90537 36.68882 1.000 37.03527 156 TYR C O 1
ATOM 7107 N N . THR C 1 157 ? 31.60777 29.67159 36.48685 1.000 31.69160 157 THR C N 1
ATOM 7108 C CA . THR C 1 157 ? 32.62241 29.39176 37.48618 1.000 35.76951 157 THR C CA 1
ATOM 7109 C C . THR C 1 157 ? 33.69662 28.51292 36.86688 1.000 36.82199 157 THR C C 1
ATOM 7110 O O . THR C 1 157 ? 33.52641 27.94722 35.78257 1.000 33.65433 157 THR C O 1
ATOM 7114 N N . GLY C 1 158 ? 34.79943 28.39315 37.59058 1.000 27.46225 158 GLY C N 1
ATOM 7115 C CA . GLY C 1 158 ? 35.99535 27.72303 37.12681 1.000 30.01924 158 GLY C CA 1
ATOM 7116 C C . GLY C 1 158 ? 37.16974 28.68448 37.07642 1.000 30.49002 158 GLY C C 1
ATOM 7117 O O . GLY C 1 158 ? 37.03523 29.88967 37.27369 1.000 33.45386 158 GLY C O 1
ATOM 7118 N N . ALA C 1 159 ? 38.34086 28.11226 36.79538 1.000 28.73413 159 ALA C N 1
ATOM 7119 C CA . ALA C 1 159 ? 39.56880 28.89621 36.81292 1.000 29.61858 159 ALA C CA 1
ATOM 7120 C C . ALA C 1 159 ? 39.44100 30.15318 35.95672 1.000 37.18736 159 ALA C C 1
ATOM 7121 O O . ALA C 1 159 ? 39.78200 31.25606 36.40136 1.000 31.35712 159 ALA C O 1
ATOM 7123 N N . PHE C 1 160 ? 38.93101 30.01092 34.72669 1.000 27.05768 160 PHE C N 1
ATOM 7124 C CA . PHE C 1 160 ? 38.85241 31.16221 33.83295 1.000 29.13393 160 PHE C CA 1
ATOM 7125 C C . PHE C 1 160 ? 38.00778 32.27967 34.43703 1.000 33.39300 160 PHE C C 1
ATOM 7126 O O . PHE C 1 160 ? 38.38986 33.45668 34.39909 1.000 29.40800 160 PHE C O 1
ATOM 7134 N N . TYR C 1 161 ? 36.83873 31.93807 34.97863 1.000 31.08961 161 TYR C N 1
ATOM 7135 C CA . TYR C 1 161 ? 35.92747 32.97941 35.42864 1.000 26.37406 161 TYR C CA 1
ATOM 7136 C C . TYR C 1 161 ? 36.31885 33.55564 36.78856 1.000 29.75839 161 TYR C C 1
ATOM 7137 O O . TYR C 1 161 ? 35.91844 34.68324 37.11089 1.000 29.53576 161 TYR C O 1
ATOM 7146 N N . THR C 1 162 ? 37.10103 32.81829 37.57849 1.000 27.29304 162 THR C N 1
ATOM 7147 C CA . THR C 1 162 ? 37.75386 33.41802 38.73661 1.000 32.77511 162 THR C CA 1
ATOM 7148 C C . THR C 1 162 ? 38.58985 34.62069 38.31869 1.000 38.47531 162 THR C C 1
ATOM 7149 O O . THR C 1 162 ? 38.59721 35.65533 38.99741 1.000 34.25248 162 THR C O 1
ATOM 7153 N N . LEU C 1 163 ? 39.30990 34.49211 37.20321 1.000 30.45859 163 LEU C N 1
ATOM 7154 C CA . LEU C 1 163 ? 40.20954 35.53924 36.74151 1.000 27.55627 163 LEU C CA 1
ATOM 7155 C C . LEU C 1 163 ? 39.47279 36.59812 35.94237 1.000 33.59895 163 LEU C C 1
ATOM 7156 O O . LEU C 1 163 ? 39.81692 37.78445 36.01274 1.000 34.95145 163 LEU C O 1
ATOM 7161 N N . TYR C 1 164 ? 38.46377 36.18977 35.17542 1.000 29.47143 164 TYR C N 1
ATOM 7162 C CA . TYR C 1 164 ? 37.68032 37.09273 34.33645 1.000 26.66125 164 TYR C CA 1
ATOM 7163 C C . TYR C 1 164 ? 36.20683 36.89774 34.66939 1.000 35.31505 164 TYR C C 1
ATOM 7164 O O . TYR C 1 164 ? 35.48401 36.18136 33.95981 1.000 32.62018 164 TYR C O 1
ATOM 7173 N N . PRO C 1 165 ? 35.72077 37.53001 35.73594 1.000 32.64366 165 PRO C N 1
ATOM 7174 C CA . PRO C 1 165 ? 34.30765 37.35820 36.10793 1.000 37.37185 165 PRO C CA 1
ATOM 7175 C C . PRO C 1 165 ? 33.36610 37.69900 34.95634 1.000 32.96468 165 PRO C C 1
ATOM 7176 O O . PRO C 1 165 ? 33.59589 38.63452 34.18628 1.000 31.24096 165 PRO C O 1
ATOM 7180 N N . HIS C 1 166 ? 32.30214 36.90850 34.83198 1.000 33.88816 166 HIS C N 1
ATOM 7181 C CA . HIS C 1 166 ? 31.39075 37.01571 33.70073 1.000 34.28291 166 HIS C CA 1
ATOM 7182 C C . HIS C 1 166 ? 30.31568 38.06818 33.95610 1.000 27.37097 166 HIS C C 1
ATOM 7183 O O . HIS C 1 166 ? 29.81516 38.20605 35.06941 1.000 29.32082 166 HIS C O 1
ATOM 7190 N N . SER C 1 167 ? 29.95542 38.80650 32.91366 1.000 34.30481 167 SER C N 1
ATOM 7191 C CA . SER C 1 167 ? 28.77995 39.66290 32.96919 1.000 44.14861 167 SER C CA 1
ATOM 7192 C C . SER C 1 167 ? 28.22556 39.76240 31.56004 1.000 43.51833 167 SER C C 1
ATOM 7193 O O . SER C 1 167 ? 28.78838 39.20471 30.61417 1.000 42.30901 167 SER C O 1
ATOM 7196 N N . ASN C 1 168 ? 27.12289 40.49240 31.41516 1.000 50.87366 168 ASN C N 1
ATOM 7197 C CA . ASN C 1 168 ? 26.58876 40.71042 30.08016 1.000 52.58790 168 ASN C CA 1
ATOM 7198 C C . ASN C 1 168 ? 27.27687 41.85256 29.34436 1.000 53.44914 168 ASN C C 1
ATOM 7199 O O . ASN C 1 168 ? 27.03761 42.02034 28.14457 1.000 53.40281 168 ASN C O 1
ATOM 7204 N N . LYS C 1 169 ? 28.12981 42.62444 30.01772 1.000 47.05922 169 LYS C N 1
ATOM 7205 C CA . LYS C 1 169 ? 28.89784 43.65114 29.32567 1.000 47.68711 169 LYS C CA 1
ATOM 7206 C C . LYS C 1 169 ? 29.76145 43.01222 28.24687 1.000 47.58548 169 LYS C C 1
ATOM 7207 O O . LYS C 1 169 ? 30.40697 41.98444 28.47385 1.000 43.94049 169 LYS C O 1
ATOM 7213 N N . VAL C 1 170 ? 29.77370 43.63740 27.06540 1.000 48.34481 170 VAL C N 1
ATOM 7214 C CA . VAL C 1 170 ? 30.32300 42.98641 25.87742 1.000 48.16781 170 VAL C CA 1
ATOM 7215 C C . VAL C 1 170 ? 31.70832 42.42262 26.15985 1.000 50.99159 170 VAL C C 1
ATOM 7216 O O . VAL C 1 170 ? 31.99930 41.26426 25.84009 1.000 61.71828 170 VAL C O 1
ATOM 7220 N N . GLU C 1 171 ? 32.57595 43.22399 26.77825 1.000 45.65183 171 GLU C N 1
ATOM 7221 C CA . GLU C 1 171 ? 33.90482 42.74654 27.15551 1.000 51.98955 171 GLU C CA 1
ATOM 7222 C C . GLU C 1 171 ? 33.83772 41.46693 27.99098 1.000 54.70914 171 GLU C C 1
ATOM 7223 O O . GLU C 1 171 ? 34.53144 40.48203 27.70438 1.000 56.40626 171 GLU C O 1
ATOM 7229 N N . ASN C 1 172 ? 32.99595 41.46604 29.02882 1.000 46.67243 172 ASN C N 1
ATOM 7230 C CA . ASN C 1 172 ? 32.98255 40.43049 30.05677 1.000 48.48100 172 ASN C CA 1
ATOM 7231 C C . ASN C 1 172 ? 32.18259 39.19143 29.69107 1.000 40.48489 172 ASN C C 1
ATOM 7232 O O . ASN C 1 172 ? 32.24352 38.21750 30.44424 1.000 36.62050 172 ASN C O 1
ATOM 7237 N N . ASP C 1 173 ? 31.41833 39.20802 28.59848 1.000 41.11653 173 ASP C N 1
ATOM 7238 C CA . ASP C 1 173 ? 30.54383 38.08622 28.24967 1.000 41.66395 173 ASP C CA 1
ATOM 7239 C C . ASP C 1 173 ? 31.27326 37.06922 27.37814 1.000 37.60976 173 ASP C C 1
ATOM 7240 O O . ASP C 1 173 ? 30.79916 36.69547 26.31547 1.000 39.40900 173 ASP C O 1
ATOM 7245 N N . THR C 1 174 ? 32.46159 36.65959 27.81422 1.000 35.67461 174 THR C N 1
ATOM 7246 C CA . THR C 1 174 ? 33.17618 35.55421 27.19086 1.000 34.77034 174 THR C CA 1
ATOM 7247 C C . THR C 1 174 ? 32.44847 34.24650 27.48946 1.000 34.34617 174 THR C C 1
ATOM 7248 O O . THR C 1 174 ? 32.24217 33.90987 28.65719 1.000 29.92734 174 THR C O 1
ATOM 7252 N N . GLY C 1 175 ? 32.06026 33.50486 26.43626 1.000 28.73367 175 GLY C N 1
ATOM 7253 C CA . GLY C 1 175 ? 31.35625 32.24964 26.61651 1.000 23.71821 175 GLY C CA 1
ATOM 7254 C C . GLY C 1 175 ? 32.27000 31.08289 26.98163 1.000 23.36446 175 GLY C C 1
ATOM 7255 O O . GLY C 1 175 ? 33.49805 31.17889 26.99417 1.000 26.21093 175 GLY C O 1
ATOM 7256 N N . VAL C 1 176 ? 31.64335 29.94054 27.28533 1.000 25.73096 176 VAL C N 1
ATOM 7257 C CA . VAL C 1 176 ? 32.40371 28.82933 27.85320 1.000 26.11516 176 VAL C CA 1
ATOM 7258 C C . VAL C 1 176 ? 33.32450 28.17355 26.82034 1.000 23.31791 176 VAL C C 1
ATOM 7259 O O . VAL C 1 176 ? 34.39303 27.66293 27.18026 1.000 22.72601 176 VAL C O 1
ATOM 7263 N N . LEU C 1 177 ? 32.95226 28.17384 25.53589 1.000 22.13474 177 LEU C N 1
ATOM 7264 C CA . LEU C 1 177 ? 33.84995 27.61371 24.51909 1.000 25.33225 177 LEU C CA 1
ATOM 7265 C C . LEU C 1 177 ? 35.14489 28.41084 24.45111 1.000 23.30439 177 LEU C C 1
ATOM 7266 O O . LEU C 1 177 ? 36.24920 27.84216 24.39737 1.000 21.33519 177 LEU C O 1
ATOM 7271 N N . MET C 1 178 ? 35.02052 29.73790 24.43707 1.000 19.29365 178 MET C N 1
ATOM 7272 C CA . MET C 1 178 ? 36.19272 30.60552 24.43455 1.000 23.65508 178 MET C CA 1
ATOM 7273 C C . MET C 1 178 ? 37.01537 30.42897 25.71028 1.000 23.00871 178 MET C C 1
ATOM 7274 O O . MET C 1 178 ? 38.24779 30.47467 25.66376 1.000 25.19546 178 MET C O 1
ATOM 7279 N N . ALA C 1 179 ? 36.35925 30.17429 26.84892 1.000 24.97314 179 ALA C N 1
ATOM 7280 C CA . ALA C 1 179 ? 37.09429 29.92096 28.08932 1.000 23.36179 179 ALA C CA 1
ATOM 7281 C C . ALA C 1 179 ? 37.89557 28.61964 28.00844 1.000 24.17505 179 ALA C C 1
ATOM 7282 O O . ALA C 1 179 ? 39.05213 28.56173 28.44400 1.000 22.45534 179 ALA C O 1
ATOM 7284 N N . TRP C 1 180 ? 37.29340 27.56114 27.46492 1.000 21.43037 180 TRP C N 1
ATOM 7285 C CA . TRP C 1 180 ? 38.02302 26.31321 27.27478 1.000 23.75624 180 TRP C CA 1
ATOM 7286 C C . TRP C 1 180 ? 39.21385 26.50853 26.34289 1.000 23.40146 180 TRP C C 1
ATOM 7287 O O . TRP C 1 180 ? 40.28527 25.92866 26.55958 1.000 22.02312 180 TRP C O 1
ATOM 7298 N N . ALA C 1 181 ? 39.03080 27.28626 25.27162 1.000 23.46278 181 ALA C N 1
ATOM 7299 C CA . ALA C 1 181 ? 40.13475 27.54252 24.34891 1.000 23.56185 181 ALA C CA 1
ATOM 7300 C C . ALA C 1 181 ? 41.27627 28.25258 25.06564 1.000 23.78488 181 ALA C C 1
ATOM 7301 O O . ALA C 1 181 ? 42.45538 27.95688 24.82617 1.000 23.91152 181 ALA C O 1
ATOM 7303 N N . TRP C 1 182 ? 40.93308 29.18969 25.95438 1.000 24.70766 182 TRP C N 1
ATOM 7304 C CA . TRP C 1 182 ? 41.93594 29.88896 26.75390 1.000 27.80482 182 TRP C CA 1
ATOM 7305 C C . TRP C 1 182 ? 42.76437 28.90282 27.57161 1.000 22.69208 182 TRP C C 1
ATOM 7306 O O . TRP C 1 182 ? 43.98107 29.06923 27.71330 1.000 25.27381 182 TRP C O 1
ATOM 7317 N N . GLY C 1 183 ? 42.12469 27.84462 28.07984 1.000 22.75933 183 GLY C N 1
ATOM 7318 C CA . GLY C 1 183 ? 42.85982 26.81299 28.80359 1.000 24.04422 183 GLY C CA 1
ATOM 7319 C C . GLY C 1 183 ? 43.94912 26.16878 27.96348 1.000 25.58204 183 GLY C C 1
ATOM 7320 O O . GLY C 1 183 ? 45.08122 25.97736 28.42112 1.000 25.43349 183 GLY C O 1
ATOM 7321 N N . ALA C 1 184 ? 43.62326 25.81537 26.71916 1.000 22.87412 184 ALA C N 1
ATOM 7322 C CA . ALA C 1 184 ? 44.64691 25.26831 25.84202 1.000 26.27360 184 ALA C CA 1
ATOM 7323 C C . ALA C 1 184 ? 45.74496 26.29446 25.58303 1.000 24.31259 184 ALA C C 1
ATOM 7324 O O . ALA C 1 184 ? 46.93139 25.95647 25.59460 1.000 24.46371 184 ALA C O 1
ATOM 7326 N N . SER C 1 185 ? 45.37039 27.55628 25.34555 1.000 22.35728 185 SER C N 1
ATOM 7327 C CA . SER C 1 185 ? 46.38841 28.59296 25.18241 1.000 27.43104 185 SER C CA 1
ATOM 7328 C C . SER C 1 185 ? 47.27533 28.72040 26.41751 1.000 31.79936 185 SER C C 1
ATOM 7329 O O . SER C 1 185 ? 48.47148 28.99943 26.28233 1.000 28.11648 185 SER C O 1
ATOM 7332 N N . LYS C 1 186 ? 46.72481 28.52006 27.62810 1.000 25.31550 186 LYS C N 1
ATOM 7333 C CA . LYS C 1 186 ? 47.56428 28.65987 28.81936 1.000 24.19722 186 LYS C CA 1
ATOM 7334 C C . LYS C 1 186 ? 48.63046 27.57378 28.88945 1.000 25.50473 186 LYS C C 1
ATOM 7335 O O . LYS C 1 186 ? 49.71663 27.81206 29.41909 1.000 25.44036 186 LYS C O 1
ATOM 7341 N N . ILE C 1 187 ? 48.35213 26.38539 28.35607 1.000 25.59362 187 ILE C N 1
ATOM 7342 C CA . ILE C 1 187 ? 49.36972 25.34140 28.30461 1.000 26.12259 187 ILE C CA 1
ATOM 7343 C C . ILE C 1 187 ? 50.48247 25.73891 27.34581 1.000 28.78139 187 ILE C C 1
ATOM 7344 O O . ILE C 1 187 ? 51.66674 25.50011 27.60833 1.000 28.41197 187 ILE C O 1
ATOM 7349 N N . LEU C 1 188 ? 50.11645 26.33351 26.20999 1.000 24.24602 188 LEU C N 1
ATOM 7350 C CA . LEU C 1 188 ? 51.11778 26.83748 25.27881 1.000 32.43859 188 LEU C CA 1
ATOM 7351 C C . LEU C 1 188 ? 51.98509 27.91925 25.92903 1.000 29.36569 188 LEU C C 1
ATOM 7352 O O . LEU C 1 188 ? 53.20122 27.95971 25.70762 1.000 28.88410 188 LEU C O 1
ATOM 7357 N N . ASP C 1 189 ? 51.37670 28.81523 26.72318 1.000 31.20471 189 ASP C N 1
ATOM 7358 C CA . ASP C 1 189 ? 52.16168 29.82401 27.44258 1.000 32.81723 189 ASP C CA 1
ATOM 7359 C C . ASP C 1 189 ? 53.22291 29.16781 28.31924 1.000 32.58845 189 ASP C C 1
ATOM 7360 O O . ASP C 1 189 ? 54.37512 29.61388 28.36248 1.000 34.97903 189 ASP C O 1
ATOM 7365 N N . ALA C 1 190 ? 52.83602 28.12576 29.05907 1.000 31.02042 190 ALA C N 1
ATOM 7366 C CA . ALA C 1 190 ? 53.77934 27.45329 29.94415 1.000 31.07977 190 ALA C CA 1
ATOM 7367 C C . ALA C 1 190 ? 54.89756 26.79609 29.15646 1.000 29.62110 190 ALA C C 1
ATOM 7368 O O . ALA C 1 190 ? 56.06879 26.88095 29.54243 1.000 32.54247 190 ALA C O 1
ATOM 7370 N N . LEU C 1 191 ? 54.55550 26.12084 28.05375 1.000 27.24605 191 LEU C N 1
ATOM 7371 C CA . LEU C 1 191 ? 55.58220 25.51999 27.21030 1.000 26.94272 191 LEU C CA 1
ATOM 7372 C C . LEU C 1 191 ? 56.52695 26.57942 26.65828 1.000 35.41292 191 LEU C C 1
ATOM 7373 O O . LEU C 1 191 ? 57.74104 26.36799 26.61073 1.000 36.01484 191 LEU C O 1
ATOM 7378 N N . GLU C 1 192 ? 55.98430 27.71978 26.21871 1.000 33.62716 192 GLU C N 1
ATOM 7379 C CA . GLU C 1 192 ? 56.83282 28.80505 25.72991 1.000 39.38854 192 GLU C CA 1
ATOM 7380 C C . GLU C 1 192 ? 57.83525 29.25573 26.78857 1.000 37.50656 192 GLU C C 1
ATOM 7381 O O . GLU C 1 192 ? 58.97334 29.61667 26.46357 1.000 40.18314 192 GLU C O 1
ATOM 7387 N N . LYS C 1 193 ? 57.42256 29.27164 28.05441 1.000 38.37323 193 LYS C N 1
ATOM 7388 C CA . LYS C 1 193 ? 58.30092 29.60555 29.16742 1.000 38.56124 193 LYS C CA 1
ATOM 7389 C C . LYS C 1 193 ? 59.19796 28.44185 29.57998 1.000 49.06530 193 LYS C C 1
ATOM 7390 O O . LYS C 1 193 ? 59.85651 28.52647 30.62357 1.000 55.98421 193 LYS C O 1
ATOM 7396 N N . GLY C 1 194 ? 59.22628 27.36505 28.79537 1.000 41.06031 194 GLY C N 1
ATOM 7397 C CA . GLY C 1 194 ? 60.15878 26.27974 29.01292 1.000 37.45223 194 GLY C CA 1
ATOM 7398 C C . GLY C 1 194 ? 59.71955 25.20672 29.98269 1.000 42.97379 194 GLY C C 1
ATOM 7399 O O . GLY C 1 194 ? 60.57949 24.49197 30.51427 1.000 43.62135 194 GLY C O 1
ATOM 7400 N N . ALA C 1 195 ? 58.41143 25.05191 30.22072 1.000 36.75597 195 ALA C N 1
ATOM 7401 C CA . ALA C 1 195 ? 57.95087 24.10204 31.23622 1.000 30.23829 195 ALA C CA 1
ATOM 7402 C C . ALA C 1 195 ? 58.42950 22.68620 30.94102 1.000 39.41110 195 ALA C C 1
ATOM 7403 O O . ALA C 1 195 ? 58.72596 21.91929 31.86317 1.000 38.95049 195 ALA C O 1
ATOM 7405 N N . ILE C 1 196 ? 58.50394 22.31531 29.66817 1.000 35.80744 196 ILE C N 1
ATOM 7406 C CA . ILE C 1 196 ? 58.85496 20.94470 29.29513 1.000 35.50368 196 ILE C CA 1
ATOM 7407 C C . ILE C 1 196 ? 59.80858 21.01620 28.11009 1.000 36.21813 196 ILE C C 1
ATOM 7408 O O . ILE C 1 196 ? 59.36247 21.02311 26.95202 1.000 33.34742 196 ILE C O 1
ATOM 7413 N N . PRO C 1 197 ? 61.12061 21.07774 28.35188 1.000 37.38489 197 PRO C N 1
ATOM 7414 C CA . PRO C 1 197 ? 62.06714 21.28806 27.24180 1.000 34.94086 197 PRO C CA 1
ATOM 7415 C C . PRO C 1 197 ? 62.05447 20.18516 26.19888 1.000 33.30535 197 PRO C C 1
ATOM 7416 O O . PRO C 1 197 ? 62.45914 20.43721 25.05563 1.000 39.11503 197 PRO C O 1
ATOM 7420 N N . GLU C 1 198 ? 61.60257 18.97391 26.54109 1.000 33.35468 198 GLU C N 1
ATOM 7421 C CA . GLU C 1 198 ? 61.50267 17.90962 25.54278 1.000 33.86562 198 GLU C CA 1
ATOM 7422 C C . GLU C 1 198 ? 60.46148 18.19744 24.46714 1.000 35.49503 198 GLU C C 1
ATOM 7423 O O . GLU C 1 198 ? 60.42677 17.48687 23.45367 1.000 32.12333 198 GLU C O 1
ATOM 7429 N N . ILE C 1 199 ? 59.62516 19.21515 24.65287 1.000 31.63954 199 ILE C N 1
ATOM 7430 C CA . ILE C 1 199 ? 58.53849 19.52815 23.73159 1.000 31.24254 199 ILE C CA 1
ATOM 7431 C C . ILE C 1 199 ? 58.89836 20.76109 22.91581 1.000 36.53885 199 ILE C C 1
ATOM 7432 O O . ILE C 1 199 ? 59.46737 21.72733 23.44379 1.000 32.46488 199 ILE C O 1
ATOM 7437 N N . ASP C 1 200 ? 58.53357 20.73348 21.63273 1.000 33.18119 200 ASP C N 1
ATOM 7438 C CA . ASP C 1 200 ? 58.70109 21.86104 20.72133 1.000 32.06827 200 ASP C CA 1
ATOM 7439 C C . ASP C 1 200 ? 57.38708 22.63458 20.64869 1.000 35.38121 200 ASP C C 1
ATOM 7440 O O . ASP C 1 200 ? 56.43477 22.19545 19.99276 1.000 35.45097 200 ASP C O 1
ATOM 7445 N N . ALA C 1 201 ? 57.34976 23.80096 21.29833 1.000 27.14339 201 ALA C N 1
ATOM 7446 C CA . ALA C 1 201 ? 56.12660 24.58978 21.36943 1.000 32.09466 201 ALA C CA 1
ATOM 7447 C C . ALA C 1 201 ? 55.71246 25.15220 20.01704 1.000 30.90936 201 ALA C C 1
ATOM 7448 O O . ALA C 1 201 ? 54.56499 25.58481 19.86995 1.000 34.97700 201 ALA C O 1
ATOM 7450 N N . LYS C 1 202 ? 56.61383 25.16883 19.03429 1.000 28.01590 202 LYS C N 1
ATOM 7451 C CA . LYS C 1 202 ? 56.26165 25.63188 17.69906 1.000 31.74841 202 LYS C CA 1
ATOM 7452 C C . LYS C 1 202 ? 55.58745 24.55212 16.85991 1.000 34.54846 202 LYS C C 1
ATOM 7453 O O . LYS C 1 202 ? 55.20553 24.81946 15.71668 1.000 30.24238 202 LYS C O 1
ATOM 7459 N N . LYS C 1 203 ? 55.45307 23.33669 17.38068 1.000 28.37263 203 LYS C N 1
ATOM 7460 C CA . LYS C 1 203 ? 54.72842 22.27280 16.69084 1.000 30.32067 203 LYS C CA 1
ATOM 7461 C C . LYS C 1 203 ? 53.65132 21.73484 17.62646 1.000 30.00315 203 LYS C C 1
ATOM 7462 O O . LYS C 1 203 ? 53.65514 20.56907 18.02360 1.000 27.88186 203 LYS C O 1
ATOM 7468 N N . ALA C 1 204 ? 52.71960 22.61763 17.98978 1.000 24.12638 204 ALA C N 1
ATOM 7469 C CA . ALA C 1 204 ? 51.62913 22.28073 18.89093 1.000 30.17761 204 ALA C CA 1
ATOM 7470 C C . ALA C 1 204 ? 50.35721 22.00933 18.08330 1.000 32.60474 204 ALA C C 1
ATOM 7471 O O . ALA C 1 204 ? 49.98988 22.79072 17.19243 1.000 23.12279 204 ALA C O 1
ATOM 7473 N N . ILE C 1 205 ? 49.71208 20.88302 18.38440 1.000 27.55843 205 ILE C N 1
ATOM 7474 C CA . ILE C 1 205 ? 48.48751 20.42048 17.73020 1.000 24.87507 205 ILE C CA 1
ATOM 7475 C C . ILE C 1 205 ? 47.36777 20.47580 18.76287 1.000 26.59726 205 ILE C C 1
ATOM 7476 O O . ILE C 1 205 ? 47.48106 19.84580 19.81663 1.000 32.15463 205 ILE C O 1
ATOM 7481 N N . VAL C 1 206 ? 46.28418 21.20733 18.48234 1.000 22.53002 206 VAL C N 1
ATOM 7482 C CA . VAL C 1 206 ? 45.14339 21.25537 19.40148 1.000 23.55088 206 VAL C CA 1
ATOM 7483 C C . VAL C 1 206 ? 44.01166 20.38353 18.85086 1.000 27.95777 206 VAL C C 1
ATOM 7484 O O . VAL C 1 206 ? 43.71945 20.41853 17.64565 1.000 25.94541 206 VAL C O 1
ATOM 7488 N N . THR C 1 207 ? 43.40571 19.56386 19.72616 1.000 23.92725 207 THR C N 1
ATOM 7489 C CA . THR C 1 207 ? 42.33905 18.63838 19.33965 1.000 20.49724 207 THR C CA 1
ATOM 7490 C C . THR C 1 207 ? 41.30919 18.53898 20.46029 1.000 23.81882 207 THR C C 1
ATOM 7491 O O . THR C 1 207 ? 41.58861 18.84111 21.62683 1.000 22.18834 207 THR C O 1
ATOM 7495 N N . GLY C 1 208 ? 40.09877 18.12976 20.08894 1.000 25.15011 208 GLY C N 1
ATOM 7496 C CA . GLY C 1 208 ? 39.04232 17.91403 21.06695 1.000 22.75667 208 GLY C CA 1
ATOM 7497 C C . GLY C 1 208 ? 37.84072 17.27953 20.40275 1.000 25.01187 208 GLY C C 1
ATOM 7498 O O . GLY C 1 208 ? 37.63859 17.41037 19.19259 1.000 20.94979 208 GLY C O 1
ATOM 7499 N N . PHE C 1 209 ? 37.03432 16.60406 21.21626 1.000 24.91504 209 PHE C N 1
ATOM 7500 C CA . PHE C 1 209 ? 35.88099 15.84215 20.73858 1.000 25.52122 209 PHE C CA 1
ATOM 7501 C C . PHE C 1 209 ? 34.57778 16.59533 21.00290 1.000 19.67334 209 PHE C C 1
ATOM 7502 O O . PHE C 1 209 ? 34.32897 17.04045 22.12805 1.000 20.37066 209 PHE C O 1
ATOM 7510 N N . SER C 1 210 ? 33.75357 16.73868 19.96028 1.000 20.77020 210 SER C N 1
ATOM 7511 C CA . SER C 1 210 ? 32.37694 17.24394 20.06004 1.000 21.31507 210 SER C CA 1
ATOM 7512 C C . SER C 1 210 ? 32.40384 18.66086 20.62971 1.000 17.39175 210 SER C C 1
ATOM 7513 O O . SER C 1 210 ? 32.98800 19.54879 19.99058 1.000 20.94694 210 SER C O 1
ATOM 7516 N N . ARG C 1 211 ? 31.80710 18.93415 21.79435 1.000 22.36717 211 ARG C N 1
ATOM 7517 C CA . ARG C 1 211 ? 31.84122 20.30153 22.30549 1.000 24.63831 211 ARG C CA 1
ATOM 7518 C C . ARG C 1 211 ? 33.27721 20.78802 22.49071 1.000 22.41489 211 ARG C C 1
ATOM 7519 O O . ARG C 1 211 ? 33.55826 21.98075 22.30970 1.000 20.92278 211 ARG C O 1
ATOM 7527 N N . TYR C 1 212 ? 34.19347 19.88306 22.84374 1.000 22.02358 212 TYR C N 1
ATOM 7528 C CA . TYR C 1 212 ? 35.60359 20.23981 22.95884 1.000 19.37374 212 TYR C CA 1
ATOM 7529 C C . TYR C 1 212 ? 36.26162 20.40402 21.59406 1.000 21.57573 212 TYR C C 1
ATOM 7530 O O . TYR C 1 212 ? 37.30034 21.05998 21.50725 1.000 21.44847 212 TYR C O 1
ATOM 7539 N N . GLY C 1 213 ? 35.70295 19.79256 20.54203 1.000 24.86036 213 GLY C N 1
ATOM 7540 C CA . GLY C 1 213 ? 36.15092 20.08803 19.19096 1.000 20.55882 213 GLY C CA 1
ATOM 7541 C C . GLY C 1 213 ? 35.68046 21.44292 18.70191 1.000 22.66969 213 GLY C C 1
ATOM 7542 O O . GLY C 1 213 ? 36.36480 22.08579 17.90215 1.000 22.42251 213 GLY C O 1
ATOM 7543 N N . LYS C 1 214 ? 34.50828 21.89513 19.16167 1.000 22.04205 214 LYS C N 1
ATOM 7544 C CA . LYS C 1 214 ? 34.12038 23.28889 18.94538 1.000 21.90102 214 LYS C CA 1
ATOM 7545 C C . LYS C 1 214 ? 35.13780 24.22241 19.58726 1.000 25.38066 214 LYS C C 1
ATOM 7546 O O . LYS C 1 214 ? 35.63276 25.16746 18.95766 1.000 20.88502 214 LYS C O 1
ATOM 7552 N N . ALA C 1 215 ? 35.47612 23.95909 20.84773 1.000 22.22841 215 ALA C N 1
ATOM 7553 C CA . ALA C 1 215 ? 36.43903 24.80846 21.54051 1.000 22.29718 215 ALA C CA 1
ATOM 7554 C C . ALA C 1 215 ? 37.83377 24.70413 20.92619 1.000 26.10751 215 ALA C C 1
ATOM 7555 O O . ALA C 1 215 ? 38.58946 25.68384 20.94229 1.000 22.54005 215 ALA C O 1
ATOM 7557 N N . ALA C 1 216 ? 38.19879 23.53776 20.38037 1.000 22.41531 216 ALA C N 1
ATOM 7558 C CA . ALA C 1 216 ? 39.51420 23.40414 19.76014 1.000 21.39549 216 ALA C CA 1
ATOM 7559 C C . ALA C 1 216 ? 39.60903 24.22780 18.47474 1.000 23.12074 216 ALA C C 1
ATOM 7560 O O . ALA C 1 216 ? 40.66027 24.81436 18.17980 1.000 24.54375 216 ALA C O 1
ATOM 7562 N N . LEU C 1 217 ? 38.52426 24.28232 17.69479 1.000 22.50558 217 LEU C N 1
ATOM 7563 C CA . LEU C 1 217 ? 38.51455 25.14892 16.51934 1.000 21.59064 217 LEU C CA 1
ATOM 7564 C C . LEU C 1 217 ? 38.62608 26.61686 16.93266 1.000 21.22395 217 LEU C C 1
ATOM 7565 O O . LEU C 1 217 ? 39.34728 27.39499 16.30110 1.000 22.60306 217 LEU C O 1
ATOM 7570 N N . VAL C 1 218 ? 37.93585 27.00533 18.00823 1.000 21.98601 218 VAL C N 1
ATOM 7571 C CA . VAL C 1 218 ? 38.04074 28.37840 18.50872 1.000 21.01038 218 VAL C CA 1
ATOM 7572 C C . VAL C 1 218 ? 39.46712 28.67889 18.95016 1.000 21.08041 218 VAL C C 1
ATOM 7573 O O . VAL C 1 218 ? 40.01616 29.75016 18.64601 1.000 24.68029 218 VAL C O 1
ATOM 7577 N N . ALA C 1 219 ? 40.09143 27.73207 19.66057 1.000 21.61680 219 ALA C N 1
ATOM 7578 C CA . ALA C 1 219 ? 41.48854 27.88362 20.05958 1.000 25.91116 219 ALA C CA 1
ATOM 7579 C C . ALA C 1 219 ? 42.38520 28.10974 18.85245 1.000 22.86885 219 ALA C C 1
ATOM 7580 O O . ALA C 1 219 ? 43.22152 29.02107 18.84937 1.000 26.12960 219 ALA C O 1
ATOM 7582 N N . GLY C 1 220 ? 42.22908 27.28350 17.81307 1.000 22.35147 220 GLY C N 1
ATOM 7583 C CA . GLY C 1 220 ? 43.08935 27.39402 16.64680 1.000 23.34745 220 GLY C CA 1
ATOM 7584 C C . GLY C 1 220 ? 42.83473 28.64754 15.83309 1.000 25.51441 220 GLY C C 1
ATOM 7585 O O . GLY C 1 220 ? 43.76728 29.21350 15.25222 1.000 27.25818 220 GLY C O 1
ATOM 7586 N N . ALA C 1 221 ? 41.57736 29.10020 15.78380 1.000 23.05507 221 ALA C N 1
ATOM 7587 C CA . ALA C 1 221 ? 41.25046 30.33002 15.06846 1.000 22.23490 221 ALA C CA 1
ATOM 7588 C C . ALA C 1 221 ? 41.75592 31.57005 15.79729 1.000 26.10027 221 ALA C C 1
ATOM 7589 O O . ALA C 1 221 ? 42.14549 32.54535 15.14468 1.000 26.84923 221 ALA C O 1
ATOM 7591 N N . PHE C 1 222 ? 41.75565 31.56604 17.12919 1.000 25.13788 222 PHE C N 1
ATOM 7592 C CA . PHE C 1 222 ? 42.06817 32.77189 17.89287 1.000 27.66969 222 PHE C CA 1
ATOM 7593 C C . PHE C 1 222 ? 43.44256 32.77072 18.53474 1.000 33.25067 222 PHE C C 1
ATOM 7594 O O . PHE C 1 222 ? 43.83041 33.79297 19.11008 1.000 37.47675 222 PHE C O 1
ATOM 7602 N N . ASP C 1 223 ? 44.18816 31.67034 18.45703 1.000 25.81575 223 ASP C N 1
ATOM 7603 C CA . ASP C 1 223 ? 45.55965 31.60786 18.96475 1.000 30.09488 223 ASP C CA 1
ATOM 7604 C C . ASP C 1 223 ? 46.44909 31.10841 17.82864 1.000 28.85394 223 ASP C C 1
ATOM 7605 O O . ASP C 1 223 ? 46.52050 29.90249 17.56421 1.000 28.74169 223 ASP C O 1
ATOM 7610 N N . GLU C 1 224 ? 47.13655 32.04082 17.16054 1.000 28.79176 224 GLU C N 1
ATOM 7611 C CA . GLU C 1 224 ? 47.92790 31.74186 15.96934 1.000 28.95825 224 GLU C CA 1
ATOM 7612 C C . GLU C 1 224 ? 49.14584 30.87225 16.24503 1.000 33.06996 224 GLU C C 1
ATOM 7613 O O . GLU C 1 224 ? 49.84040 30.50873 15.29477 1.000 29.86290 224 GLU C O 1
ATOM 7619 N N . ARG C 1 225 ? 49.44025 30.53042 17.49710 1.000 26.42695 225 ARG C N 1
ATOM 7620 C CA . ARG C 1 225 ? 50.60363 29.69299 17.76032 1.000 28.97436 225 ARG C CA 1
ATOM 7621 C C . ARG C 1 225 ? 50.35295 28.23453 17.40582 1.000 27.79639 225 ARG C C 1
ATOM 7622 O O . ARG C 1 225 ? 51.30065 27.50678 17.09736 1.000 31.76057 225 ARG C O 1
ATOM 7630 N N . PHE C 1 226 ? 49.10272 27.78746 17.42968 1.000 25.94574 226 PHE C N 1
ATOM 7631 C CA . PHE C 1 226 ? 48.81831 26.38505 17.13522 1.000 26.05832 226 PHE C CA 1
ATOM 7632 C C . PHE C 1 226 ? 49.14427 26.06279 15.68030 1.000 27.25969 226 PHE C C 1
ATOM 7633 O O . PHE C 1 226 ? 48.57503 26.65643 14.75567 1.000 28.42031 226 PHE C O 1
ATOM 7641 N N . ALA C 1 227 ? 50.05971 25.10752 15.48576 1.000 26.10461 227 ALA C N 1
ATOM 7642 C CA . ALA C 1 227 ? 50.46694 24.68006 14.15044 1.000 24.26335 227 ALA C CA 1
ATOM 7643 C C . ALA C 1 227 ? 49.42943 23.79540 13.46458 1.000 25.98020 227 ALA C C 1
ATOM 7644 O O . ALA C 1 227 ? 49.31760 23.82680 12.23835 1.000 23.19915 227 ALA C O 1
ATOM 7646 N N . VAL C 1 228 ? 48.69204 22.97798 14.21462 1.000 24.73510 228 VAL C N 1
ATOM 7647 C CA . VAL C 1 228 ? 47.68594 22.07747 13.64892 1.000 22.70606 228 VAL C CA 1
ATOM 7648 C C . VAL C 1 228 ? 46.41926 22.22802 14.47710 1.000 26.94355 228 VAL C C 1
ATOM 7649 O O . VAL C 1 228 ? 46.48510 22.25513 15.70894 1.000 23.25310 228 VAL C O 1
ATOM 7653 N N . VAL C 1 229 ? 45.27516 22.34750 13.80902 1.000 23.37601 229 VAL C N 1
ATOM 7654 C CA . VAL C 1 229 ? 43.98984 22.52835 14.47582 1.000 23.97361 229 VAL C CA 1
ATOM 7655 C C . VAL C 1 229 ? 43.08008 21.38180 14.05369 1.000 23.28698 229 VAL C C 1
ATOM 7656 O O . VAL C 1 229 ? 42.80116 21.21771 12.86258 1.000 22.70812 229 VAL C O 1
ATOM 7660 N N . ASN C 1 230 ? 42.61368 20.59449 15.01753 1.000 20.57492 230 ASN C N 1
ATOM 7661 C CA . ASN C 1 230 ? 41.85818 19.37365 14.72858 1.000 24.14347 230 ASN C CA 1
ATOM 7662 C C . ASN C 1 230 ? 40.54851 19.36156 15.49953 1.000 23.85868 230 ASN C C 1
ATOM 7663 O O . ASN C 1 230 ? 40.45698 18.76387 16.57962 1.000 24.19936 230 ASN C O 1
ATOM 7668 N N . PRO C 1 231 ? 39.50146 20.00020 14.96920 1.000 21.72725 231 PRO C N 1
ATOM 7669 C CA . PRO C 1 231 ? 38.17585 19.84810 15.58701 1.000 22.17778 231 PRO C CA 1
ATOM 7670 C C . PRO C 1 231 ? 37.58450 18.50790 15.16557 1.000 25.86176 231 PRO C C 1
ATOM 7671 O O . PRO C 1 231 ? 37.35524 18.25875 13.97691 1.000 23.47947 231 PRO C O 1
ATOM 7675 N N . HIS C 1 232 ? 37.38879 17.62442 16.13913 1.000 20.39487 232 HIS C N 1
ATOM 7676 C CA . HIS C 1 232 ? 36.88865 16.27716 15.88185 1.000 23.11556 232 HIS C CA 1
ATOM 7677 C C . HIS C 1 232 ? 35.40860 16.21184 16.24051 1.000 24.15974 232 HIS C C 1
ATOM 7678 O O . HIS C 1 232 ? 35.02729 16.51141 17.38298 1.000 25.44928 232 HIS C O 1
ATOM 7685 N N . ALA C 1 233 ? 34.57998 15.82889 15.26541 1.000 23.32447 233 ALA C N 1
ATOM 7686 C CA . ALA C 1 233 ? 33.13288 15.67310 15.47198 1.000 21.65146 233 ALA C CA 1
ATOM 7687 C C . ALA C 1 233 ? 32.52568 16.92340 16.10472 1.000 21.67178 233 ALA C C 1
ATOM 7688 O O . ALA C 1 233 ? 31.65324 16.84799 16.97231 1.000 22.29061 233 ALA C O 1
ATOM 7690 N N . SER C 1 234 ? 32.97694 18.10255 15.64117 1.000 21.03367 234 SER C N 1
ATOM 7691 C CA . SER C 1 234 ? 32.62466 19.35544 16.30795 1.000 19.88715 234 SER C CA 1
ATOM 7692 C C . SER C 1 234 ? 31.18633 19.79157 16.03206 1.000 24.55701 234 SER C C 1
ATOM 7693 O O . SER C 1 234 ? 30.55120 20.37828 16.91474 1.000 31.58702 234 SER C O 1
ATOM 7696 N N . GLY C 1 235 ? 30.65033 19.52139 14.83704 1.000 23.92379 235 GLY C N 1
ATOM 7697 C CA . GLY C 1 235 ? 29.22601 19.75412 14.60655 1.000 19.39376 235 GLY C CA 1
ATOM 7698 C C . GLY C 1 235 ? 28.82565 21.22385 14.61067 1.000 25.51408 235 GLY C C 1
ATOM 7699 O O . GLY C 1 235 ? 29.59379 22.11270 14.22915 1.000 25.21333 235 GLY C O 1
ATOM 7700 N N . GLN C 1 236 ? 27.58868 21.47915 15.04724 1.000 20.68337 236 GLN C N 1
ATOM 7701 C CA . GLN C 1 236 ? 26.98686 22.80033 14.90811 1.000 25.62269 236 GLN C CA 1
ATOM 7702 C C . GLN C 1 236 ? 27.52868 23.71583 15.99631 1.000 25.14948 236 GLN C C 1
ATOM 7703 O O . GLN C 1 236 ? 27.65596 23.31446 17.15504 1.000 24.82395 236 GLN C O 1
ATOM 7709 N N . GLY C 1 237 ? 27.88005 24.94263 15.60852 1.000 27.75912 237 GLY C N 1
ATOM 7710 C CA . GLY C 1 237 ? 28.68198 25.80427 16.45531 1.000 28.57941 237 GLY C CA 1
ATOM 7711 C C . GLY C 1 237 ? 30.15977 25.50070 16.39115 1.000 26.60034 237 GLY C C 1
ATOM 7712 O O . GLY C 1 237 ? 30.94890 26.18458 17.05432 1.000 27.70345 237 GLY C O 1
ATOM 7713 N N . GLY C 1 238 ? 30.54783 24.47430 15.63156 1.000 27.58404 238 GLY C N 1
ATOM 7714 C CA . GLY C 1 238 ? 31.92823 24.16572 15.33628 1.000 18.48344 238 GLY C CA 1
ATOM 7715 C C . GLY C 1 238 ? 32.16505 24.27529 13.84709 1.000 20.92076 238 GLY C C 1
ATOM 7716 O O . GLY C 1 238 ? 31.95296 25.33889 13.25725 1.000 23.59901 238 GLY C O 1
ATOM 7717 N N . ALA C 1 239 ? 32.56101 23.17155 13.21451 1.000 23.42659 239 ALA C N 1
ATOM 7718 C CA . ALA C 1 239 ? 32.85274 23.18493 11.78540 1.000 25.89812 239 ALA C CA 1
ATOM 7719 C C . ALA C 1 239 ? 31.61269 23.06452 10.89431 1.000 27.36635 239 ALA C C 1
ATOM 7720 O O . ALA C 1 239 ? 31.67555 23.45235 9.71805 1.000 24.94510 239 ALA C O 1
ATOM 7722 N N . ALA C 1 240 ? 30.50057 22.53618 11.40174 1.000 22.46760 240 ALA C N 1
ATOM 7723 C CA . ALA C 1 240 ? 29.34808 22.27237 10.53877 1.000 27.11773 240 ALA C CA 1
ATOM 7724 C C . ALA C 1 240 ? 28.70058 23.56888 10.05555 1.000 26.52891 240 ALA C C 1
ATOM 7725 O O . ALA C 1 240 ? 28.56294 24.53458 10.81124 1.000 25.76645 240 ALA C O 1
ATOM 7727 N N . SER C 1 241 ? 28.27102 23.57552 8.79151 1.000 26.38682 241 SER C N 1
ATOM 7728 C CA . SER C 1 241 ? 27.56776 24.73236 8.24005 1.000 24.73553 241 SER C CA 1
ATOM 7729 C C . SER C 1 241 ? 26.25514 24.97122 8.97767 1.000 25.76172 241 SER C C 1
ATOM 7730 O O . SER C 1 241 ? 25.48496 24.03782 9.22372 1.000 24.89900 241 SER C O 1
ATOM 7733 N N . PHE C 1 242 ? 25.99763 26.23152 9.33440 1.000 22.40663 242 PHE C N 1
ATOM 7734 C CA . PHE C 1 242 ? 24.69989 26.57568 9.90640 1.000 25.02676 242 PHE C CA 1
ATOM 7735 C C . PHE C 1 242 ? 23.58050 26.46543 8.87743 1.000 30.51033 242 PHE C C 1
ATOM 7736 O O . PHE C 1 242 ? 22.44578 26.13088 9.23180 1.000 31.39203 242 PHE C O 1
ATOM 7744 N N . ARG C 1 243 ? 23.87659 26.74973 7.61178 1.000 24.47489 243 ARG C N 1
ATOM 7745 C CA . ARG C 1 243 ? 22.86060 26.93709 6.58488 1.000 25.40660 243 ARG C CA 1
ATOM 7746 C C . ARG C 1 243 ? 22.56340 25.67903 5.77752 1.000 31.59524 243 ARG C C 1
ATOM 7747 O O . ARG C 1 243 ? 21.45092 25.55066 5.25635 1.000 30.69104 243 ARG C O 1
ATOM 7755 N N . TYR C 1 244 ? 23.51803 24.75213 5.65359 1.000 21.94951 244 TYR C N 1
ATOM 7756 C CA . TYR C 1 244 ? 23.35260 23.55196 4.83152 1.000 27.19923 244 TYR C CA 1
ATOM 7757 C C . TYR C 1 244 ? 23.38593 22.31429 5.71981 1.000 27.76437 244 TYR C C 1
ATOM 7758 O O . TYR C 1 244 ? 24.42010 22.01972 6.32371 1.000 22.59361 244 TYR C O 1
ATOM 7767 N N . SER C 1 245 ? 22.24816 21.60913 5.80307 1.000 22.11232 245 SER C N 1
ATOM 7768 C CA . SER C 1 245 ? 22.13003 20.29094 6.42454 1.000 22.48163 245 SER C CA 1
ATOM 7769 C C . SER C 1 245 ? 21.24052 19.42837 5.53068 1.000 27.87142 245 SER C C 1
ATOM 7770 O O . SER C 1 245 ? 20.55154 19.93381 4.64084 1.000 25.67582 245 SER C O 1
ATOM 7773 N N . PHE C 1 246 ? 21.24930 18.10914 5.77154 1.000 27.37330 246 PHE C N 1
ATOM 7774 C CA . PHE C 1 246 ? 20.71700 17.17272 4.78524 1.000 24.84253 246 PHE C CA 1
ATOM 7775 C C . PHE C 1 246 ? 19.91031 16.03938 5.42197 1.000 22.07609 246 PHE C C 1
ATOM 7776 O O . PHE C 1 246 ? 19.94215 14.90425 4.93623 1.000 27.05378 246 PHE C O 1
ATOM 7784 N N . ALA C 1 247 ? 19.17933 16.32039 6.49422 1.000 22.11289 247 ALA C N 1
ATOM 7785 C CA . ALA C 1 247 ? 18.35528 15.29298 7.11960 1.000 30.38735 247 ALA C CA 1
ATOM 7786 C C . ALA C 1 247 ? 17.44746 14.63227 6.08993 1.000 27.01131 247 ALA C C 1
ATOM 7787 O O . ALA C 1 247 ? 16.81804 15.30658 5.26956 1.000 23.58690 247 ALA C O 1
ATOM 7789 N N . GLY C 1 248 ? 17.37009 13.30668 6.14764 1.000 24.95095 248 GLY C N 1
ATOM 7790 C CA . GLY C 1 248 ? 16.54796 12.55281 5.22406 1.000 25.55057 248 GLY C CA 1
ATOM 7791 C C . GLY C 1 248 ? 17.21119 12.22673 3.91126 1.000 26.62898 248 GLY C C 1
ATOM 7792 O O . GLY C 1 248 ? 16.66982 11.42299 3.14249 1.000 24.99420 248 GLY C O 1
ATOM 7793 N N . LYS C 1 249 ? 18.36481 12.81266 3.61930 1.000 24.05327 249 LYS C N 1
ATOM 7794 C CA . LYS C 1 249 ? 19.03395 12.49944 2.37021 1.000 25.12907 249 LYS C CA 1
ATOM 7795 C C . LYS C 1 249 ? 19.55597 11.06567 2.39065 1.000 27.33040 249 LYS C C 1
ATOM 7796 O O . LYS C 1 249 ? 20.12310 10.59615 3.38300 1.000 22.90939 249 LYS C O 1
ATOM 7802 N N . GLN C 1 250 ? 19.36368 10.36453 1.28101 1.000 24.19237 250 GLN C N 1
ATOM 7803 C CA . GLN C 1 250 ? 19.86541 9.00742 1.13204 1.000 26.95548 250 GLN C CA 1
ATOM 7804 C C . GLN C 1 250 ? 21.30404 9.07187 0.62390 1.000 25.41139 250 GLN C C 1
ATOM 7805 O O . GLN C 1 250 ? 21.55521 9.52562 -0.49640 1.000 24.37872 250 GLN C O 1
ATOM 7811 N N . TYR C 1 251 ? 22.24783 8.62668 1.44668 1.000 23.26136 251 TYR C N 1
ATOM 7812 C CA . TYR C 1 251 ? 23.61697 8.38339 1.01492 1.000 21.10612 251 TYR C CA 1
ATOM 7813 C C . TYR C 1 251 ? 23.81709 6.89722 0.77768 1.000 26.12014 251 TYR C C 1
ATOM 7814 O O . TYR C 1 251 ? 23.03327 6.06481 1.23729 1.000 22.33217 251 TYR C O 1
ATOM 7823 N N . SER C 1 252 ? 24.89734 6.56121 0.07395 1.000 24.04097 252 SER C N 1
ATOM 7824 C CA . SER C 1 252 ? 25.12726 5.14580 -0.18461 1.000 23.97178 252 SER C CA 1
ATOM 7825 C C . SER C 1 252 ? 25.41021 4.36560 1.09839 1.000 28.77833 252 SER C C 1
ATOM 7826 O O . SER C 1 252 ? 25.22078 3.14668 1.11652 1.000 22.77537 252 SER C O 1
ATOM 7829 N N . TRP C 1 253 ? 25.80345 5.03520 2.18734 1.000 22.59515 253 TRP C N 1
ATOM 7830 C CA . TRP C 1 253 ? 26.05495 4.35795 3.45576 1.000 23.11019 253 TRP C CA 1
ATOM 7831 C C . TRP C 1 253 ? 24.92884 4.53338 4.47641 1.000 23.95348 253 TRP C C 1
ATOM 7832 O O . TRP C 1 253 ? 25.06002 4.05780 5.60946 1.000 23.20244 253 TRP C O 1
ATOM 7843 N N . GLY C 1 254 ? 23.83718 5.18285 4.11680 1.000 21.83470 254 GLY C N 1
ATOM 7844 C CA . GLY C 1 254 ? 22.71013 5.29927 5.02426 1.000 24.00880 254 GLY C CA 1
ATOM 7845 C C . GLY C 1 254 ? 21.91294 6.56161 4.77204 1.000 25.61446 254 GLY C C 1
ATOM 7846 O O . GLY C 1 254 ? 22.28044 7.42728 3.97022 1.000 25.15164 254 GLY C O 1
ATOM 7847 N N . VAL C 1 255 ? 20.78400 6.65089 5.47116 1.000 24.40980 255 VAL C N 1
ATOM 7848 C CA . VAL C 1 255 ? 19.88732 7.80125 5.37969 1.000 21.85001 255 VAL C CA 1
ATOM 7849 C C . VAL C 1 255 ? 20.20128 8.73055 6.53858 1.000 23.14758 255 VAL C C 1
ATOM 7850 O O . VAL C 1 255 ? 20.31626 8.28413 7.68497 1.000 24.02804 255 VAL C O 1
ATOM 7854 N N . ALA C 1 256 ? 20.35803 10.01497 6.24166 1.000 22.38872 256 ALA C N 1
ATOM 7855 C CA . ALA C 1 256 ? 20.79917 10.97546 7.24917 1.000 24.15350 256 ALA C CA 1
ATOM 7856 C C . ALA C 1 256 ? 19.72522 11.20712 8.30314 1.000 21.70403 256 ALA C C 1
ATOM 7857 O O . ALA C 1 256 ? 18.56339 11.46406 7.97492 1.000 26.18435 256 ALA C O 1
ATOM 7859 N N . GLY C 1 257 ? 20.12184 11.15235 9.57251 1.000 22.49053 257 GLY C N 1
ATOM 7860 C CA . GLY C 1 257 ? 19.29874 11.66285 10.64913 1.000 26.43349 257 GLY C CA 1
ATOM 7861 C C . GLY C 1 257 ? 19.38088 13.18554 10.72577 1.000 25.66868 257 GLY C C 1
ATOM 7862 O O . GLY C 1 257 ? 20.02694 13.84607 9.91328 1.000 25.79836 257 GLY C O 1
ATOM 7863 N N . ASN C 1 258 ? 18.70147 13.74330 11.72672 1.000 28.97238 258 ASN C N 1
ATOM 7864 C CA . ASN C 1 258 ? 18.65486 15.19186 11.90106 1.000 27.54412 258 ASN C CA 1
ATOM 7865 C C . ASN C 1 258 ? 19.99989 15.74164 12.35445 1.000 26.96514 258 ASN C C 1
ATOM 7866 O O . ASN C 1 258 ? 20.69363 15.12895 13.16902 1.000 28.33250 258 ASN C O 1
ATOM 7871 N N . ALA C 1 259 ? 20.36117 16.90317 11.82141 1.000 26.81357 259 ALA C N 1
ATOM 7872 C CA . ALA C 1 259 ? 21.42527 17.71820 12.38878 1.000 22.02837 259 ALA C CA 1
ATOM 7873 C C . ALA C 1 259 ? 20.90426 18.45907 13.61359 1.000 29.38226 259 ALA C C 1
ATOM 7874 O O . ALA C 1 259 ? 19.70727 18.74597 13.72465 1.000 29.96484 259 ALA C O 1
ATOM 7876 N N . GLU C 1 260 ? 21.81478 18.77745 14.53450 1.000 25.90442 260 GLU C N 1
ATOM 7877 C CA . GLU C 1 260 ? 21.42055 19.50012 15.74269 1.000 26.48502 260 GLU C CA 1
ATOM 7878 C C . GLU C 1 260 ? 20.70468 20.79768 15.38491 1.000 29.06413 260 GLU C C 1
ATOM 7879 O O . GLU C 1 260 ? 21.17990 21.57300 14.54644 1.000 29.74257 260 GLU C O 1
ATOM 7885 N N . ALA C 1 261 ? 19.56567 21.04458 16.03905 1.000 26.34916 261 ALA C N 1
ATOM 7886 C CA . ALA C 1 261 ? 18.80463 22.26122 15.78312 1.000 30.44794 261 ALA C CA 1
ATOM 7887 C C . ALA C 1 261 ? 19.52321 23.50008 16.31312 1.000 30.55507 261 ALA C C 1
ATOM 7888 O O . ALA C 1 261 ? 20.11700 23.48670 17.39810 1.000 31.11329 261 ALA C O 1
ATOM 7890 N N . PHE C 1 262 ? 19.44228 24.58067 15.53449 1.000 25.09450 262 PHE C N 1
ATOM 7891 C CA . PHE C 1 262 ? 19.98908 25.87535 15.93706 1.000 28.30377 262 PHE C CA 1
ATOM 7892 C C . PHE C 1 262 ? 19.47181 26.28210 17.30823 1.000 29.66688 262 PHE C C 1
ATOM 7893 O O . PHE C 1 262 ? 20.24442 26.68905 18.18031 1.000 32.17267 262 PHE C O 1
ATOM 7901 N N . SER C 1 263 ? 18.15845 26.15942 17.52265 1.000 32.21597 263 SER C N 1
ATOM 7902 C CA . SER C 1 263 ? 17.58180 26.56328 18.80161 1.000 30.63618 263 SER C CA 1
ATOM 7903 C C . SER C 1 263 ? 18.14590 25.74942 19.95848 1.000 34.39373 263 SER C C 1
ATOM 7904 O O . SER C 1 263 ? 18.14861 26.21890 21.10050 1.000 31.82216 263 SER C O 1
ATOM 7907 N N . ASN C 1 264 ? 18.62680 24.52945 19.69768 1.000 26.51766 264 ASN C N 1
ATOM 7908 C CA . ASN C 1 264 ? 19.17991 23.74986 20.80065 1.000 30.12042 264 ASN C CA 1
ATOM 7909 C C . ASN C 1 264 ? 20.51272 24.32555 21.27777 1.000 30.89250 264 ASN C C 1
ATOM 7910 O O . ASN C 1 264 ? 20.83560 24.23494 22.46890 1.000 31.25732 264 ASN C O 1
ATOM 7915 N N . LEU C 1 265 ? 21.29247 24.92392 20.37463 1.000 27.82130 265 LEU C N 1
ATOM 7916 C CA . LEU C 1 265 ? 22.50938 25.61195 20.79500 1.000 29.55945 265 LEU C CA 1
ATOM 7917 C C . LEU C 1 265 ? 22.20462 26.78997 21.70763 1.000 32.17358 265 LEU C C 1
ATOM 7918 O O . LEU C 1 265 ? 23.02163 27.13561 22.56965 1.000 28.64279 265 LEU C O 1
ATOM 7923 N N . GLN C 1 266 ? 21.04824 27.42900 21.51814 1.000 31.46314 266 GLN C N 1
ATOM 7924 C CA . GLN C 1 266 ? 20.68944 28.63232 22.25265 1.000 29.03682 266 GLN C CA 1
ATOM 7925 C C . GLN C 1 266 ? 19.98253 28.34811 23.56569 1.000 36.55817 266 GLN C C 1
ATOM 7926 O O . GLN C 1 266 ? 19.88357 29.24746 24.40944 1.000 33.30835 266 GLN C O 1
ATOM 7932 N N . GLY C 1 267 ? 19.48298 27.13578 23.75430 1.000 33.45446 267 GLY C N 1
ATOM 7933 C CA . GLY C 1 267 ? 18.68772 26.81718 24.91586 1.000 31.33191 267 GLY C CA 1
ATOM 7934 C C . GLY C 1 267 ? 19.51431 26.69404 26.18283 1.000 39.80928 267 GLY C C 1
ATOM 7935 O O . GLY C 1 267 ? 20.72212 26.93617 26.22594 1.000 37.88206 267 GLY C O 1
ATOM 7936 N N . ASN C 1 268 ? 18.82641 26.29043 27.24485 1.000 32.85280 268 ASN C N 1
ATOM 7937 C CA . ASN C 1 268 ? 19.45547 26.28572 28.55535 1.000 44.44687 268 ASN C CA 1
ATOM 7938 C C . ASN C 1 268 ? 20.43232 25.13493 28.75292 1.000 37.91513 268 ASN C C 1
ATOM 7939 O O . ASN C 1 268 ? 21.17775 25.15216 29.73776 1.000 41.04201 268 ASN C O 1
ATOM 7944 N N . THR C 1 269 ? 20.46607 24.14094 27.85984 1.000 37.17616 269 THR C N 1
ATOM 7945 C CA . THR C 1 269 ? 21.46732 23.08761 28.02138 1.000 32.30928 269 THR C CA 1
ATOM 7946 C C . THR C 1 269 ? 22.80967 23.47210 27.40539 1.000 29.29314 269 THR C C 1
ATOM 7947 O O . THR C 1 269 ? 23.85042 22.96458 27.83765 1.000 31.17562 269 THR C O 1
ATOM 7951 N N . GLU C 1 270 ? 22.81748 24.35455 26.40247 1.000 29.25831 270 GLU C N 1
ATOM 7952 C CA . GLU C 1 270 ? 24.04542 24.65363 25.67696 1.000 28.91123 270 GLU C CA 1
ATOM 7953 C C . GLU C 1 270 ? 24.32565 26.13411 25.48037 1.000 31.86290 270 GLU C C 1
ATOM 7954 O O . GLU C 1 270 ? 25.41241 26.46894 24.99577 1.000 28.22529 270 GLU C O 1
ATOM 7960 N N . GLY C 1 271 ? 23.39889 27.02684 25.83067 1.000 30.87138 271 GLY C N 1
ATOM 7961 C CA . GLY C 1 271 ? 23.56566 28.42720 25.47602 1.000 30.22989 271 GLY C CA 1
ATOM 7962 C C . GLY C 1 271 ? 24.75750 29.08309 26.14585 1.000 31.92766 271 GLY C C 1
ATOM 7963 O O . GLY C 1 271 ? 25.29966 30.06847 25.63103 1.000 29.88063 271 GLY C O 1
ATOM 7964 N N . HIS C 1 272 ? 25.17803 28.56104 27.30188 1.000 29.67375 272 HIS C N 1
ATOM 7965 C CA . HIS C 1 272 ? 26.34256 29.11272 27.99524 1.000 28.69736 272 HIS C CA 1
ATOM 7966 C C . HIS C 1 272 ? 27.63625 28.93925 27.20167 1.000 29.99903 272 HIS C C 1
ATOM 7967 O O . HIS C 1 272 ? 28.63677 29.59081 27.52696 1.000 23.24961 272 HIS C O 1
ATOM 7974 N N . TRP C 1 273 ? 27.64274 28.08191 26.17042 1.000 27.39757 273 TRP C N 1
ATOM 7975 C CA . TRP C 1 273 ? 28.79571 27.97481 25.28097 1.000 24.80559 273 TRP C CA 1
ATOM 7976 C C . TRP C 1 273 ? 29.05166 29.25225 24.49168 1.000 25.74635 273 TRP C C 1
ATOM 7977 O O . TRP C 1 273 ? 30.18088 29.47343 24.03861 1.000 26.46680 273 TRP C O 1
ATOM 7988 N N . PHE C 1 274 ? 28.02201 30.07741 24.29820 1.000 21.17109 274 PHE C N 1
ATOM 7989 C CA . PHE C 1 274 ? 28.03803 31.22939 23.40537 1.000 25.99343 274 PHE C CA 1
ATOM 7990 C C . PHE C 1 274 ? 27.75568 32.50096 24.20835 1.000 30.32135 274 PHE C C 1
ATOM 7991 O O . PHE C 1 274 ? 27.83664 32.47476 25.43708 1.000 36.41555 274 PHE C O 1
ATOM 7999 N N . ASN C 1 275 ? 27.41495 33.61257 23.56177 1.000 26.90888 275 ASN C N 1
ATOM 8000 C CA . ASN C 1 275 ? 27.09659 34.83571 24.29249 1.000 30.78609 275 ASN C CA 1
ATOM 8001 C C . ASN C 1 275 ? 25.60916 35.17041 24.13752 1.000 36.68979 275 ASN C C 1
ATOM 8002 O O . ASN C 1 275 ? 24.85645 34.48255 23.44567 1.000 26.85774 275 ASN C O 1
ATOM 8007 N N . ALA C 1 276 ? 25.18324 36.24868 24.80328 1.000 30.38409 276 ALA C N 1
ATOM 8008 C CA . ALA C 1 276 ? 23.76467 36.59925 24.81055 1.000 30.64407 276 ALA C CA 1
ATOM 8009 C C . ALA C 1 276 ? 23.28287 37.01764 23.42924 1.000 30.01774 276 ALA C C 1
ATOM 8010 O O . ALA C 1 276 ? 22.15937 36.68492 23.03941 1.000 33.05637 276 ALA C O 1
ATOM 8012 N N . VAL C 1 277 ? 24.10765 37.75337 22.67235 1.000 28.97359 277 VAL C N 1
ATOM 8013 C CA . VAL C 1 277 ? 23.70146 38.14279 21.32372 1.000 29.34235 277 VAL C CA 1
ATOM 8014 C C . VAL C 1 277 ? 23.39114 36.90539 20.49678 1.000 33.52981 277 VAL C C 1
ATOM 8015 O O . VAL C 1 277 ? 22.37639 36.84682 19.79069 1.000 32.33392 277 VAL C O 1
ATOM 8019 N N . PHE C 1 278 ? 24.25364 35.89112 20.58171 1.000 29.79966 278 PHE C N 1
ATOM 8020 C CA . PHE C 1 278 ? 24.02750 34.66925 19.81496 1.000 26.58511 278 PHE C CA 1
ATOM 8021 C C . PHE C 1 278 ? 22.66442 34.06785 20.13117 1.000 30.96454 278 PHE C C 1
ATOM 8022 O O . PHE C 1 278 ? 21.94260 33.63633 19.22692 1.000 28.35122 278 PHE C O 1
ATOM 8030 N N . ARG C 1 279 ? 22.28747 34.05006 21.40852 1.000 30.08514 279 ARG C N 1
ATOM 8031 C CA . ARG C 1 279 ? 21.04288 33.43138 21.84807 1.000 29.25375 279 ARG C CA 1
ATOM 8032 C C . ARG C 1 279 ? 19.80273 34.25293 21.49920 1.000 34.42059 279 ARG C C 1
ATOM 8033 O O . ARG C 1 279 ? 18.68987 33.79533 21.77736 1.000 41.27187 279 ARG C O 1
ATOM 8041 N N . GLU C 1 280 ? 19.95712 35.42680 20.88365 1.000 35.68500 280 GLU C N 1
ATOM 8042 C CA . GLU C 1 280 ? 18.82003 36.21958 20.43662 1.000 43.75072 280 GLU C CA 1
ATOM 8043 C C . GLU C 1 280 ? 18.45067 35.98640 18.97863 1.000 40.86540 280 GLU C C 1
ATOM 8044 O O . GLU C 1 280 ? 17.35280 36.38018 18.57040 1.000 44.72635 280 GLU C O 1
ATOM 8050 N N . PHE C 1 281 ? 19.33036 35.37696 18.18345 1.000 37.69865 281 PHE C N 1
ATOM 8051 C CA . PHE C 1 281 ? 19.00466 35.13130 16.78409 1.000 32.03011 281 PHE C CA 1
ATOM 8052 C C . PHE C 1 281 ? 17.77005 34.24077 16.67452 1.000 38.73174 281 PHE C C 1
ATOM 8053 O O . PHE C 1 281 ? 17.57653 33.30911 17.46324 1.000 38.46111 281 PHE C O 1
ATOM 8061 N N . LYS C 1 282 ? 16.92510 34.54151 15.69060 1.000 41.83538 282 LYS C N 1
ATOM 8062 C CA . LYS C 1 282 ? 15.74536 33.73140 15.42111 1.000 43.25387 282 LYS C CA 1
ATOM 8063 C C . LYS C 1 282 ? 15.99117 32.65709 14.36777 1.000 36.98107 282 LYS C C 1
ATOM 8064 O O . LYS C 1 282 ? 15.24390 31.67261 14.31631 1.000 39.70512 282 LYS C O 1
ATOM 8070 N N . ASP C 1 283 ? 17.04091 32.79320 13.57155 1.000 35.77286 283 ASP C N 1
ATOM 8071 C CA . ASP C 1 283 ? 17.23489 31.95784 12.39519 1.000 37.97496 283 ASP C CA 1
ATOM 8072 C C . ASP C 1 283 ? 18.69563 31.99194 11.96471 1.000 33.93637 283 ASP C C 1
ATOM 8073 O O . ASP C 1 283 ? 19.28775 33.07612 11.88457 1.000 37.29293 283 ASP C O 1
ATOM 8078 N N . PRO C 1 284 ? 19.30731 30.84115 11.66404 1.000 41.98622 284 PRO C N 1
ATOM 8079 C CA . PRO C 1 284 ? 20.73256 30.85188 11.28874 1.000 37.98591 284 PRO C CA 1
ATOM 8080 C C . PRO C 1 284 ? 21.03751 31.73905 10.09743 1.000 30.84502 284 PRO C C 1
ATOM 8081 O O . PRO C 1 284 ? 22.14134 32.29136 10.01839 1.000 33.79608 284 PRO C O 1
ATOM 8085 N N . ARG C 1 285 ? 20.09735 31.89523 9.16319 1.000 32.06829 285 ARG C N 1
ATOM 8086 C CA . ARG C 1 285 ? 20.33660 32.72467 7.98720 1.000 35.01755 285 ARG C CA 1
ATOM 8087 C C . ARG C 1 285 ? 20.49011 34.20218 8.32685 1.000 33.38657 285 ARG C C 1
ATOM 8088 O O . ARG C 1 285 ? 20.81285 34.98856 7.43370 1.000 32.93939 285 ARG C O 1
ATOM 8096 N N . GLN C 1 286 ? 20.27193 34.59430 9.58571 1.000 36.76700 286 GLN C N 1
ATOM 8097 C CA . GLN C 1 286 ? 20.54500 35.95647 10.03467 1.000 42.53608 286 GLN C CA 1
ATOM 8098 C C . GLN C 1 286 ? 21.97915 36.15495 10.50574 1.000 35.97641 286 GLN C C 1
ATOM 8099 O O . GLN C 1 286 ? 22.37873 37.30268 10.72545 1.000 31.13493 286 GLN C O 1
ATOM 8105 N N . LEU C 1 287 ? 22.74709 35.07641 10.68896 1.000 30.24017 287 LEU C N 1
ATOM 8106 C CA . LEU C 1 287 ? 24.13070 35.20459 11.13799 1.000 29.79369 287 LEU C CA 1
ATOM 8107 C C . LEU C 1 287 ? 24.96378 35.92714 10.08223 1.000 28.92079 287 LEU C C 1
ATOM 8108 O O . LEU C 1 287 ? 24.80078 35.67246 8.88106 1.000 25.87821 287 LEU C O 1
ATOM 8113 N N . PRO C 1 288 ? 25.87247 36.81967 10.48429 1.000 32.28981 288 PRO C N 1
ATOM 8114 C CA . PRO C 1 288 ? 26.72778 37.51111 9.51038 1.000 30.04468 288 PRO C CA 1
ATOM 8115 C C . PRO C 1 288 ? 27.89070 36.67887 8.98750 1.000 31.29190 288 PRO C C 1
ATOM 8116 O O . PRO C 1 288 ? 28.77137 37.22744 8.32026 1.000 31.13402 288 PRO C O 1
ATOM 8120 N N . PHE C 1 289 ? 27.91465 35.38023 9.27399 1.000 27.86491 289 PHE C N 1
ATOM 8121 C CA . PHE C 1 289 ? 28.98180 34.48551 8.84870 1.000 29.74072 289 PHE C CA 1
ATOM 8122 C C . PHE C 1 289 ? 28.38385 33.09625 8.70923 1.000 26.57243 289 PHE C C 1
ATOM 8123 O O . PHE C 1 289 ? 27.23420 32.85554 9.08899 1.000 26.16100 289 PHE C O 1
ATOM 8131 N N . ASP C 1 290 ? 29.18239 32.18238 8.16884 1.000 25.44803 290 ASP C N 1
ATOM 8132 C CA . ASP C 1 290 ? 28.97901 30.75999 8.39298 1.000 26.72936 290 ASP C CA 1
ATOM 8133 C C . ASP C 1 290 ? 30.35155 30.14368 8.59773 1.000 28.51102 290 ASP C C 1
ATOM 8134 O O . ASP C 1 290 ? 31.37657 30.82207 8.46906 1.000 25.83242 290 ASP C O 1
ATOM 8139 N N . GLN C 1 291 ? 30.37483 28.84328 8.91334 1.000 25.58666 291 GLN C N 1
ATOM 8140 C CA . GLN C 1 291 ? 31.55485 28.27414 9.54854 1.000 22.23273 291 GLN C CA 1
ATOM 8141 C C . GLN C 1 291 ? 32.70557 27.98769 8.58397 1.000 22.37834 291 GLN C C 1
ATOM 8142 O O . GLN C 1 291 ? 33.79234 27.62683 9.04818 1.000 25.01085 291 GLN C O 1
ATOM 8148 N N . HIS C 1 292 ? 32.51641 28.13645 7.26700 1.000 21.60691 292 HIS C N 1
ATOM 8149 C CA . HIS C 1 292 ? 33.67593 28.15743 6.38380 1.000 22.95627 292 HIS C CA 1
ATOM 8150 C C . HIS C 1 292 ? 34.60745 29.32341 6.70674 1.000 24.23284 292 HIS C C 1
ATOM 8151 O O . HIS C 1 292 ? 35.80697 29.25600 6.40632 1.000 27.79157 292 HIS C O 1
ATOM 8158 N N . GLU C 1 293 ? 34.08389 30.38425 7.31742 1.000 22.48788 293 GLU C N 1
ATOM 8159 C CA . GLU C 1 293 ? 34.92170 31.52041 7.68575 1.000 20.26292 293 GLU C CA 1
ATOM 8160 C C . GLU C 1 293 ? 35.67697 31.26905 8.99553 1.000 21.05943 293 GLU C C 1
ATOM 8161 O O . GLU C 1 293 ? 36.86225 31.60522 9.10377 1.000 23.19000 293 GLU C O 1
ATOM 8167 N N . LEU C 1 294 ? 35.02589 30.66093 9.99071 1.000 27.20990 294 LEU C N 1
ATOM 8168 C CA . LEU C 1 294 ? 35.73644 30.28559 11.21250 1.000 21.18469 294 LEU C CA 1
ATOM 8169 C C . LEU C 1 294 ? 36.92008 29.37745 10.89253 1.000 27.07856 294 LEU C C 1
ATOM 8170 O O . LEU C 1 294 ? 38.03274 29.58179 11.39514 1.000 23.74248 294 LEU C O 1
ATOM 8175 N N . ILE C 1 295 ? 36.70695 28.36913 10.03862 1.000 22.94138 295 ILE C N 1
ATOM 8176 C CA . ILE C 1 295 ? 37.82284 27.50054 9.67557 1.000 23.12052 295 ILE C CA 1
ATOM 8177 C C . ILE C 1 295 ? 38.89893 28.29180 8.94017 1.000 22.90547 295 ILE C C 1
ATOM 8178 O O . ILE C 1 295 ? 40.09976 28.06258 9.13207 1.000 23.36066 295 ILE C O 1
ATOM 8183 N N . ALA C 1 296 ? 38.49646 29.23581 8.08505 1.000 25.57268 296 ALA C N 1
ATOM 8184 C CA . ALA C 1 296 ? 39.49533 29.98511 7.32887 1.000 23.83613 296 ALA C CA 1
ATOM 8185 C C . ALA C 1 296 ? 40.33368 30.89515 8.22086 1.000 21.98062 296 ALA C C 1
ATOM 8186 O O . ALA C 1 296 ? 41.43162 31.29223 7.82045 1.000 24.52241 296 ALA C O 1
ATOM 8188 N N . LEU C 1 297 ? 39.86536 31.21074 9.42861 1.000 22.97969 297 LEU C N 1
ATOM 8189 C CA . LEU C 1 297 ? 40.68960 32.01639 10.33003 1.000 28.27418 297 LEU C CA 1
ATOM 8190 C C . LEU C 1 297 ? 41.92844 31.27399 10.80383 1.000 29.20955 297 LEU C C 1
ATOM 8191 O O . LEU C 1 297 ? 42.83193 31.90750 11.35532 1.000 29.26885 297 LEU C O 1
ATOM 8196 N N . CYS C 1 298 ? 42.00373 29.95742 10.58908 1.000 26.63787 298 CYS C N 1
ATOM 8197 C CA . CYS C 1 298 ? 43.22345 29.21653 10.89414 1.000 27.62304 298 CYS C CA 1
ATOM 8198 C C . CYS C 1 298 ? 44.30917 29.41766 9.83630 1.000 24.16103 298 CYS C C 1
ATOM 8199 O O . CYS C 1 298 ? 45.49042 29.22873 10.14283 1.000 23.28638 298 CYS C O 1
ATOM 8202 N N . ALA C 1 299 ? 43.94303 29.82990 8.62097 1.000 25.49694 299 ALA C N 1
ATOM 8203 C CA . ALA C 1 299 ? 44.92442 29.96345 7.55207 1.000 25.17993 299 ALA C CA 1
ATOM 8204 C C . ALA C 1 299 ? 45.97646 31.00320 7.93752 1.000 27.95650 299 ALA C C 1
ATOM 8205 O O . ALA C 1 299 ? 45.64260 32.01592 8.56371 1.000 23.86790 299 ALA C O 1
ATOM 8207 N N . PRO C 1 300 ? 47.26099 30.79241 7.57745 1.000 30.34616 300 PRO C N 1
ATOM 8208 C CA . PRO C 1 300 ? 47.75372 29.66130 6.78247 1.000 29.79099 300 PRO C CA 1
ATOM 8209 C C . PRO C 1 300 ? 48.22866 28.46635 7.59778 1.000 27.90802 300 PRO C C 1
ATOM 8210 O O . PRO C 1 300 ? 48.99496 27.66110 7.06943 1.000 31.85905 300 PRO C O 1
ATOM 8214 N N . ARG C 1 301 ? 47.82830 28.36749 8.86142 1.000 26.27485 301 ARG C N 1
ATOM 8215 C CA . ARG C 1 301 ? 48.19966 27.19333 9.63704 1.000 28.12281 301 ARG C CA 1
ATOM 8216 C C . ARG C 1 301 ? 47.29873 26.02154 9.24125 1.000 23.88487 301 ARG C C 1
ATOM 8217 O O . ARG C 1 301 ? 46.29972 26.19632 8.54866 1.000 26.09514 301 ARG C O 1
ATOM 8225 N N . THR C 1 302 ? 47.67424 24.80670 9.64380 1.000 24.66752 302 THR C N 1
ATOM 8226 C CA . THR C 1 302 ? 46.99629 23.62519 9.10953 1.000 23.34320 302 THR C CA 1
ATOM 8227 C C . THR C 1 302 ? 45.77975 23.23464 9.95530 1.000 27.03397 302 THR C C 1
ATOM 8228 O O . THR C 1 302 ? 45.72355 23.47665 11.16570 1.000 25.66975 302 THR C O 1
ATOM 8232 N N . VAL C 1 303 ? 44.78420 22.66361 9.28423 1.000 25.76748 303 VAL C N 1
ATOM 8233 C CA . VAL C 1 303 ? 43.51929 22.26648 9.89568 1.000 20.67505 303 VAL C CA 1
ATOM 8234 C C . VAL C 1 303 ? 43.14051 20.89951 9.34908 1.000 25.18940 303 VAL C C 1
ATOM 8235 O O . VAL C 1 303 ? 43.25606 20.65301 8.14505 1.000 23.39524 303 VAL C O 1
ATOM 8239 N N . LEU C 1 304 ? 42.69191 20.01156 10.23507 1.000 23.57838 304 LEU C N 1
ATOM 8240 C CA . LEU C 1 304 ? 42.19109 18.69099 9.86214 1.000 25.49482 304 LEU C CA 1
ATOM 8241 C C . LEU C 1 304 ? 40.80705 18.51007 10.47353 1.000 23.34556 304 LEU C C 1
ATOM 8242 O O . LEU C 1 304 ? 40.64481 18.62308 11.69200 1.000 21.29543 304 LEU C O 1
ATOM 8247 N N . ILE C 1 305 ? 39.81112 18.26186 9.62843 1.000 22.86395 305 ILE C N 1
ATOM 8248 C CA . ILE C 1 305 ? 38.45096 17.98959 10.07804 1.000 26.59983 305 ILE C CA 1
ATOM 8249 C C . ILE C 1 305 ? 38.27646 16.47827 10.16064 1.000 23.30802 305 ILE C C 1
ATOM 8250 O O . ILE C 1 305 ? 38.42946 15.77798 9.15506 1.000 24.23980 305 ILE C O 1
ATOM 8255 N N . THR C 1 306 ? 37.96917 15.96811 11.34797 1.000 23.08637 306 THR C N 1
ATOM 8256 C CA . THR C 1 306 ? 37.70240 14.54217 11.51134 1.000 20.80624 306 THR C CA 1
ATOM 8257 C C . THR C 1 306 ? 36.30977 14.35325 12.09529 1.000 28.26907 306 THR C C 1
ATOM 8258 O O . THR C 1 306 ? 35.68990 15.29994 12.57393 1.000 22.48938 306 THR C O 1
ATOM 8262 N N . GLY C 1 307 ? 35.81752 13.11834 12.05704 1.000 22.44302 307 GLY C N 1
ATOM 8263 C CA . GLY C 1 307 ? 34.47493 12.83654 12.52343 1.000 23.93194 307 GLY C CA 1
ATOM 8264 C C . GLY C 1 307 ? 33.89297 11.64594 11.78341 1.000 25.40927 307 GLY C C 1
ATOM 8265 O O . GLY C 1 307 ? 34.62044 10.86444 11.17919 1.000 20.50459 307 GLY C O 1
ATOM 8266 N N . GLY C 1 308 ? 32.56579 11.53343 11.84390 1.000 20.41112 308 GLY C N 1
ATOM 8267 C CA . GLY C 1 308 ? 31.87081 10.36244 11.32079 1.000 20.79711 308 GLY C CA 1
ATOM 8268 C C . GLY C 1 308 ? 30.95539 10.65528 10.14655 1.000 21.77898 308 GLY C C 1
ATOM 8269 O O . GLY C 1 308 ? 30.19837 11.62763 10.16680 1.000 21.04741 308 GLY C O 1
ATOM 8270 N N . TYR C 1 309 ? 31.02703 9.81848 9.10630 1.000 20.62347 309 TYR C N 1
ATOM 8271 C CA . TYR C 1 309 ? 30.12208 9.96168 7.97027 1.000 22.23369 309 TYR C CA 1
ATOM 8272 C C . TYR C 1 309 ? 28.66068 9.75991 8.35421 1.000 21.95083 309 TYR C C 1
ATOM 8273 O O . TYR C 1 309 ? 27.77607 10.24833 7.64425 1.000 22.48488 309 TYR C O 1
ATOM 8282 N N . SER C 1 310 ? 28.38044 9.02900 9.43892 1.000 22.24160 310 SER C N 1
ATOM 8283 C CA . SER C 1 310 ? 27.00843 8.77998 9.87878 1.000 21.96385 310 SER C CA 1
ATOM 8284 C C . SER C 1 310 ? 26.73335 9.39057 11.24682 1.000 20.02549 310 SER C C 1
ATOM 8285 O O . SER C 1 310 ? 25.76070 9.01946 11.91340 1.000 22.64375 310 SER C O 1
ATOM 8288 N N . ASP C 1 311 ? 27.55864 10.34416 11.66726 1.000 22.43677 311 ASP C N 1
ATOM 8289 C CA . ASP C 1 311 ? 27.37821 11.03056 12.94481 1.000 23.27700 311 ASP C CA 1
ATOM 8290 C C . ASP C 1 311 ? 26.44189 12.21488 12.69307 1.000 22.02011 311 ASP C C 1
ATOM 8291 O O . ASP C 1 311 ? 26.86007 13.36883 12.59029 1.000 23.46542 311 ASP C O 1
ATOM 8296 N N . TRP C 1 312 ? 25.13589 11.90479 12.59578 1.000 21.81704 312 TRP C N 1
ATOM 8297 C CA . TRP C 1 312 ? 24.18487 12.81013 11.94905 1.000 23.79151 312 TRP C CA 1
ATOM 8298 C C . TRP C 1 312 ? 24.02434 14.11139 12.71591 1.000 24.78006 312 TRP C C 1
ATOM 8299 O O . TRP C 1 312 ? 23.85629 15.17802 12.10596 1.000 21.34577 312 TRP C O 1
ATOM 8310 N N . GLY C 1 313 ? 24.05870 14.04429 14.04568 1.000 23.75830 313 GLY C N 1
ATOM 8311 C CA . GLY C 1 313 ? 23.94418 15.25264 14.83843 1.000 23.68279 313 GLY C CA 1
ATOM 8312 C C . GLY C 1 313 ? 25.01440 16.27416 14.51428 1.000 27.46298 313 GLY C C 1
ATOM 8313 O O . GLY C 1 313 ? 24.76920 17.48407 14.60602 1.000 22.78216 313 GLY C O 1
ATOM 8314 N N . THR C 1 314 ? 26.20111 15.81260 14.10221 1.000 20.25061 314 THR C N 1
ATOM 8315 C CA . THR C 1 314 ? 27.30366 16.70699 13.74465 1.000 27.60963 314 THR C CA 1
ATOM 8316 C C . THR C 1 314 ? 27.26085 17.18045 12.29845 1.000 23.65073 314 THR C C 1
ATOM 8317 O O . THR C 1 314 ? 28.16595 17.91219 11.88211 1.000 24.33185 314 THR C O 1
ATOM 8321 N N . ASN C 1 315 ? 26.24644 16.77531 11.52239 1.000 21.90771 315 ASN C N 1
ATOM 8322 C CA . ASN C 1 315 ? 26.00301 17.28152 10.17470 1.000 22.90337 315 ASN C CA 1
ATOM 8323 C C . ASN C 1 315 ? 27.16369 16.98072 9.22792 1.000 24.34093 315 ASN C C 1
ATOM 8324 O O . ASN C 1 315 ? 27.88031 17.90136 8.81333 1.000 22.37299 315 ASN C O 1
ATOM 8329 N N . PRO C 1 316 ? 27.33961 15.71575 8.82300 1.000 22.56510 316 PRO C N 1
ATOM 8330 C CA . PRO C 1 316 ? 28.52324 15.35229 8.01139 1.000 21.83346 316 PRO C CA 1
ATOM 8331 C C . PRO C 1 316 ? 28.68325 16.13170 6.70964 1.000 20.93156 316 PRO C C 1
ATOM 8332 O O . PRO C 1 316 ? 29.77869 16.64633 6.43545 1.000 22.93809 316 PRO C O 1
ATOM 8336 N N . GLU C 1 317 ? 27.64719 16.21333 5.86706 1.000 23.59790 317 GLU C N 1
ATOM 8337 C CA . GLU C 1 317 ? 27.84124 16.94365 4.61576 1.000 20.60520 317 GLU C CA 1
ATOM 8338 C C . GLU C 1 317 ? 27.87368 18.45382 4.84547 1.000 19.80411 317 GLU C C 1
ATOM 8339 O O . GLU C 1 317 ? 28.55211 19.17424 4.10371 1.000 24.80626 317 GLU C O 1
ATOM 8345 N N . GLY C 1 318 ? 27.17429 18.95029 5.86969 1.000 20.99628 318 GLY C N 1
ATOM 8346 C CA . GLY C 1 318 ? 27.33733 20.34936 6.24697 1.000 21.67545 318 GLY C CA 1
ATOM 8347 C C . GLY C 1 318 ? 28.76295 20.68230 6.65092 1.000 26.73268 318 GLY C C 1
ATOM 8348 O O . GLY C 1 318 ? 29.24660 21.78891 6.40301 1.000 25.04563 318 GLY C O 1
ATOM 8349 N N . THR C 1 319 ? 29.46040 19.72997 7.27327 1.000 23.65568 319 THR C N 1
ATOM 8350 C CA . THR C 1 319 ? 30.86268 19.94042 7.61522 1.000 21.32680 319 THR C CA 1
ATOM 8351 C C . THR C 1 319 ? 31.72835 19.97051 6.35486 1.000 23.23703 319 THR C C 1
ATOM 8352 O O . THR C 1 319 ? 32.63343 20.80481 6.23272 1.000 24.46429 319 THR C O 1
ATOM 8356 N N . TRP C 1 320 ? 31.42617 19.10005 5.38720 1.000 21.49754 320 TRP C N 1
ATOM 8357 C CA . TRP C 1 320 ? 32.05687 19.16556 4.06695 1.000 21.56370 320 TRP C CA 1
ATOM 8358 C C . TRP C 1 320 ? 31.83475 20.51836 3.39980 1.000 21.25899 320 TRP C C 1
ATOM 8359 O O . TRP C 1 320 ? 32.76155 21.08919 2.81470 1.000 22.56908 320 TRP C O 1
ATOM 8370 N N . VAL C 1 321 ? 30.61537 21.04738 3.48225 1.000 19.73951 321 VAL C N 1
ATOM 8371 C CA . VAL C 1 321 ? 30.32295 22.35616 2.90692 1.000 23.05284 321 VAL C CA 1
ATOM 8372 C C . VAL C 1 321 ? 31.27340 23.40892 3.46748 1.000 21.50367 321 VAL C C 1
ATOM 8373 O O . VAL C 1 321 ? 31.81958 24.23334 2.72635 1.000 22.55567 321 VAL C O 1
ATOM 8377 N N . SER C 1 322 ? 31.47370 23.40857 4.78994 1.000 21.68043 322 SER C N 1
ATOM 8378 C CA . SER C 1 322 ? 32.35489 24.41277 5.38604 1.000 22.67807 322 SER C CA 1
ATOM 8379 C C . SER C 1 322 ? 33.80176 24.19605 4.97085 1.000 23.47013 322 SER C C 1
ATOM 8380 O O . SER C 1 322 ? 34.53514 25.16581 4.72911 1.000 22.44278 322 SER C O 1
ATOM 8383 N N . PHE C 1 323 ? 34.23260 22.92954 4.89753 1.000 20.17162 323 PHE C N 1
ATOM 8384 C CA . PHE C 1 323 ? 35.59071 22.60929 4.46805 1.000 19.00606 323 PHE C CA 1
ATOM 8385 C C . PHE C 1 323 ? 35.85872 23.13830 3.06677 1.000 22.77053 323 PHE C C 1
ATOM 8386 O O . PHE C 1 323 ? 36.87324 23.80885 2.82895 1.000 22.17172 323 PHE C O 1
ATOM 8394 N N . VAL C 1 324 ? 34.95697 22.85048 2.12405 1.000 20.72016 324 VAL C N 1
ATOM 8395 C CA . VAL C 1 324 ? 35.13293 23.31527 0.74448 1.000 23.29621 324 VAL C CA 1
ATOM 8396 C C . VAL C 1 324 ? 35.19792 24.84449 0.69431 1.000 24.15505 324 VAL C C 1
ATOM 8397 O O . VAL C 1 324 ? 36.05137 25.42727 0.01179 1.000 26.01893 324 VAL C O 1
ATOM 8401 N N . GLY C 1 325 ? 34.29047 25.51870 1.40439 1.000 25.26423 325 GLY C N 1
ATOM 8402 C CA . GLY C 1 325 ? 34.30686 26.97402 1.39763 1.000 27.38705 325 GLY C CA 1
ATOM 8403 C C . GLY C 1 325 ? 35.54771 27.54155 2.06440 1.000 27.49132 325 GLY C C 1
ATOM 8404 O O . GLY C 1 325 ? 36.12162 28.53159 1.59251 1.000 24.69607 325 GLY C O 1
ATOM 8405 N N . ALA C 1 326 ? 35.97096 26.93093 3.18091 1.000 20.22572 326 ALA C N 1
ATOM 8406 C CA . ALA C 1 326 ? 37.19227 27.36829 3.86038 1.000 21.65157 326 ALA C CA 1
ATOM 8407 C C . ALA C 1 326 ? 38.40690 27.17191 2.97564 1.000 22.22844 326 ALA C C 1
ATOM 8408 O O . ALA C 1 326 ? 39.30085 28.02587 2.93306 1.000 24.11016 326 ALA C O 1
ATOM 8410 N N . ARG C 1 327 ? 38.47531 26.03903 2.28335 1.000 21.29928 327 ARG C N 1
ATOM 8411 C CA . ARG C 1 327 ? 39.63127 25.76663 1.43720 1.000 24.22823 327 ARG C CA 1
ATOM 8412 C C . ARG C 1 327 ? 39.84318 26.83169 0.35175 1.000 24.91857 327 ARG C C 1
ATOM 8413 O O . ARG C 1 327 ? 40.97083 26.98077 -0.13508 1.000 23.01448 327 ARG C O 1
ATOM 8421 N N . LYS C 1 328 ? 38.80346 27.58192 -0.03148 1.000 23.41498 328 LYS C N 1
ATOM 8422 C CA . LYS C 1 328 ? 39.00273 28.67867 -0.97987 1.000 25.57896 328 LYS C CA 1
ATOM 8423 C C . LYS C 1 328 ? 39.97553 29.71263 -0.42971 1.000 28.46282 328 LYS C C 1
ATOM 8424 O O . LYS C 1 328 ? 40.76939 30.28570 -1.18421 1.000 23.92915 328 LYS C O 1
ATOM 8430 N N . VAL C 1 329 ? 39.92678 29.97454 0.88064 1.000 23.79141 329 VAL C N 1
ATOM 8431 C CA . VAL C 1 329 ? 40.87637 30.92586 1.46200 1.000 23.94929 329 VAL C CA 1
ATOM 8432 C C . VAL C 1 329 ? 42.28431 30.34359 1.45912 1.000 25.27133 329 VAL C C 1
ATOM 8433 O O . VAL C 1 329 ? 43.25819 31.03795 1.14008 1.000 27.03172 329 VAL C O 1
ATOM 8437 N N . TYR C 1 330 ? 42.41895 29.06155 1.81457 1.000 20.40147 330 TYR C N 1
ATOM 8438 C CA . TYR C 1 330 ? 43.72345 28.41961 1.75071 1.000 27.81399 330 TYR C CA 1
ATOM 8439 C C . TYR C 1 330 ? 44.26868 28.45239 0.32749 1.000 26.91114 330 TYR C C 1
ATOM 8440 O O . TYR C 1 330 ? 45.46492 28.69754 0.11997 1.000 28.18244 330 TYR C O 1
ATOM 8449 N N A GLU C 1 331 ? 43.41521 28.19407 -0.66543 0.502 24.46204 331 GLU C N 1
ATOM 8450 N N B GLU C 1 331 ? 43.39275 28.21858 -0.65873 0.498 24.46160 331 GLU C N 1
ATOM 8451 C CA A GLU C 1 331 ? 43.84780 28.31124 -2.05474 0.502 25.86715 331 GLU C CA 1
ATOM 8452 C CA B GLU C 1 331 ? 43.76360 28.29163 -2.07159 0.498 25.86948 331 GLU C CA 1
ATOM 8453 C C A GLU C 1 331 ? 44.29970 29.73250 -2.35488 0.502 29.11529 331 GLU C C 1
ATOM 8454 C C B GLU C 1 331 ? 44.21782 29.70390 -2.44500 0.498 29.12377 331 GLU C C 1
ATOM 8455 O O A GLU C 1 331 ? 45.39214 29.94936 -2.89829 0.502 28.65225 331 GLU C O 1
ATOM 8456 O O B GLU C 1 331 ? 45.24043 29.88523 -3.12084 0.498 28.86465 331 GLU C O 1
ATOM 8467 N N . PHE C 1 332 ? 43.46724 30.71668 -1.99553 1.000 24.69529 332 PHE C N 1
ATOM 8468 C CA . PHE C 1 332 ? 43.82730 32.11934 -2.21820 1.000 26.74680 332 PHE C CA 1
ATOM 8469 C C . PHE C 1 332 ? 45.21310 32.42717 -1.68219 1.000 31.57935 332 PHE C C 1
ATOM 8470 O O . PHE C 1 332 ? 46.00848 33.10548 -2.34259 1.000 31.64072 332 PHE C O 1
ATOM 8478 N N . LEU C 1 333 ? 45.52229 31.93152 -0.49099 1.000 28.62346 333 LEU C N 1
ATOM 8479 C CA . LEU C 1 333 ? 46.81760 32.16543 0.13320 1.000 31.38741 333 LEU C CA 1
ATOM 8480 C C . LEU C 1 333 ? 47.91196 31.23171 -0.38151 1.000 26.55804 333 LEU C C 1
ATOM 8481 O O . LEU C 1 333 ? 49.02514 31.24634 0.15828 1.000 32.03524 333 LEU C O 1
ATOM 8486 N N . GLY C 1 334 ? 47.63308 30.42751 -1.40211 1.000 27.67791 334 GLY C N 1
ATOM 8487 C CA . GLY C 1 334 ? 48.63764 29.53850 -1.95462 1.000 27.49840 334 GLY C CA 1
ATOM 8488 C C . GLY C 1 334 ? 49.03161 28.35967 -1.08451 1.000 38.85812 334 GLY C C 1
ATOM 8489 O O . GLY C 1 334 ? 50.12334 27.81828 -1.26939 1.000 33.25372 334 GLY C O 1
ATOM 8490 N N . VAL C 1 335 ? 48.17414 27.93249 -0.14657 1.000 28.90985 335 VAL C N 1
ATOM 8491 C CA . VAL C 1 335 ? 48.51089 26.83799 0.76558 1.000 28.10760 335 VAL C CA 1
ATOM 8492 C C . VAL C 1 335 ? 47.36229 25.83322 0.83211 1.000 29.37379 335 VAL C C 1
ATOM 8493 O O . VAL C 1 335 ? 46.98631 25.38265 1.91777 1.000 27.70017 335 VAL C O 1
ATOM 8497 N N . ALA C 1 336 ? 46.80694 25.46493 -0.32604 1.000 29.58660 336 ALA C N 1
ATOM 8498 C CA . ALA C 1 336 ? 45.61701 24.62076 -0.34249 1.000 26.51331 336 ALA C CA 1
ATOM 8499 C C . ALA C 1 336 ? 45.85315 23.28054 0.34775 1.000 32.83359 336 ALA C C 1
ATOM 8500 O O . ALA C 1 336 ? 44.90622 22.68283 0.87224 1.000 30.99211 336 ALA C O 1
ATOM 8502 N N . ASP C 1 337 ? 47.09558 22.78992 0.34956 1.000 23.81226 337 ASP C N 1
ATOM 8503 C CA . ASP C 1 337 ? 47.42685 21.50237 0.95814 1.000 28.28628 337 ASP C CA 1
ATOM 8504 C C . ASP C 1 337 ? 47.29302 21.48874 2.47229 1.000 26.46443 337 ASP C C 1
ATOM 8505 O O . ASP C 1 337 ? 47.32472 20.39944 3.05783 1.000 25.49805 337 ASP C O 1
ATOM 8510 N N . ARG C 1 338 ? 47.16287 22.64446 3.12026 1.000 26.61445 338 ARG C N 1
ATOM 8511 C CA . ARG C 1 338 ? 47.25201 22.69568 4.57592 1.000 27.80179 338 ARG C CA 1
ATOM 8512 C C . ARG C 1 338 ? 45.91380 22.48032 5.27073 1.000 27.68734 338 ARG C C 1
ATOM 8513 O O . ARG C 1 338 ? 45.86647 22.51949 6.50576 1.000 24.57987 338 ARG C O 1
ATOM 8521 N N . ILE C 1 339 ? 44.83145 22.27654 4.52251 1.000 25.07030 339 ILE C N 1
ATOM 8522 C CA . ILE C 1 339 ? 43.52180 21.98288 5.09371 1.000 24.76354 339 ILE C CA 1
ATOM 8523 C C . ILE C 1 339 ? 43.09026 20.61498 4.58519 1.000 24.99366 339 ILE C C 1
ATOM 8524 O O . ILE C 1 339 ? 43.17459 20.34616 3.38441 1.000 22.61225 339 ILE C O 1
ATOM 8529 N N . GLY C 1 340 ? 42.67344 19.73850 5.50433 1.000 22.01021 340 GLY C N 1
ATOM 8530 C CA . GLY C 1 340 ? 42.35362 18.37148 5.15852 1.000 18.37615 340 GLY C CA 1
ATOM 8531 C C . GLY C 1 340 ? 41.05936 17.90094 5.79191 1.000 24.66725 340 GLY C C 1
ATOM 8532 O O . GLY C 1 340 ? 40.55614 18.47654 6.75875 1.000 23.81938 340 GLY C O 1
ATOM 8533 N N . PHE C 1 341 ? 40.51518 16.83640 5.20989 1.000 22.88674 341 PHE C N 1
ATOM 8534 C CA . PHE C 1 341 ? 39.21457 16.28731 5.58376 1.000 26.06650 341 PHE C CA 1
ATOM 8535 C C . PHE C 1 341 ? 39.39077 14.78843 5.77266 1.000 22.86007 341 PHE C C 1
ATOM 8536 O O . PHE C 1 341 ? 39.96264 14.12619 4.89927 1.000 22.51116 341 PHE C O 1
ATOM 8544 N N . ALA C 1 342 ? 38.93549 14.24863 6.91034 1.000 21.09741 342 ALA C N 1
ATOM 8545 C CA . ALA C 1 342 ? 39.04027 12.79350 7.10426 1.000 25.02273 342 ALA C CA 1
ATOM 8546 C C . ALA C 1 342 ? 37.90947 12.32722 8.02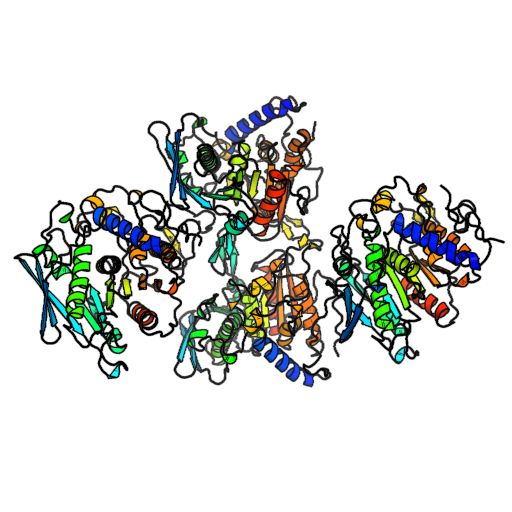627 1.000 26.44771 342 ALA C C 1
ATOM 8547 O O . ALA C 1 342 ? 38.07029 12.26345 9.24668 1.000 24.91198 342 ALA C O 1
ATOM 8549 N N . LEU C 1 343 ? 36.77139 11.99940 7.42488 1.000 25.71233 343 LEU C N 1
ATOM 8550 C CA . LEU C 1 343 ? 35.67122 11.34478 8.11534 1.000 20.41105 343 LEU C CA 1
ATOM 8551 C C . LEU C 1 343 ? 35.81209 9.82866 7.97548 1.000 28.23317 343 LEU C C 1
ATOM 8552 O O . LEU C 1 343 ? 36.51825 9.32608 7.09897 1.000 23.48053 343 LEU C O 1
ATOM 8557 N N . ARG C 1 344 ? 35.15247 9.09655 8.87009 1.000 23.72038 344 ARG C N 1
ATOM 8558 C CA . ARG C 1 344 ? 35.20707 7.63524 8.83258 1.000 26.92112 344 ARG C CA 1
ATOM 8559 C C . ARG C 1 344 ? 33.84612 7.10215 9.26496 1.000 24.63892 344 ARG C C 1
ATOM 8560 O O . ARG C 1 344 ? 32.89520 7.86108 9.47631 1.000 23.82475 344 ARG C O 1
ATOM 8568 N N . ASP C 1 345 ? 33.73236 5.78599 9.41645 1.000 20.40323 345 ASP C N 1
ATOM 8569 C CA . ASP C 1 345 ? 32.44374 5.26433 9.84540 1.000 22.42896 345 ASP C CA 1
ATOM 8570 C C . ASP C 1 345 ? 32.35863 5.27263 11.37552 1.000 24.03526 345 ASP C C 1
ATOM 8571 O O . ASP C 1 345 ? 32.32543 6.36056 11.96472 1.000 32.10920 345 ASP C O 1
ATOM 8576 N N . GLY C 1 346 ? 32.28189 4.12084 12.03268 1.000 23.44951 346 GLY C N 1
ATOM 8577 C CA . GLY C 1 346 ? 32.25697 4.07447 13.51079 1.000 22.45461 346 GLY C CA 1
ATOM 8578 C C . GLY C 1 346 ? 31.16637 4.90467 14.18317 1.000 27.22103 346 GLY C C 1
ATOM 8579 O O . GLY C 1 346 ? 30.10855 5.18610 13.61452 1.000 29.28380 346 GLY C O 1
ATOM 8580 N N . SER C 1 347 ? 31.43835 5.31989 15.42159 1.000 25.79810 347 SER C N 1
ATOM 8581 C CA . SER C 1 347 ? 30.42861 5.89479 16.31657 1.000 27.22542 347 SER C CA 1
ATOM 8582 C C . SER C 1 347 ? 30.82729 7.30721 16.75649 1.000 24.96648 347 SER C C 1
ATOM 8583 O O . SER C 1 347 ? 31.91179 7.79699 16.44801 1.000 21.90920 347 SER C O 1
ATOM 8586 N N . HIS C 1 348 ? 29.92744 7.95430 17.50237 1.000 21.93564 348 HIS C N 1
ATOM 8587 C CA . HIS C 1 348 ? 30.13566 9.31469 18.01213 1.000 23.13824 348 HIS C CA 1
ATOM 8588 C C . HIS C 1 348 ? 31.04215 9.24326 19.23702 1.000 24.14957 348 HIS C C 1
ATOM 8589 O O . HIS C 1 348 ? 30.59478 9.21127 20.39157 1.000 22.16408 348 HIS C O 1
ATOM 8596 N N . ALA C 1 349 ? 32.34266 9.21306 18.96554 1.000 20.94979 349 ALA C N 1
ATOM 8597 C CA . ALA C 1 349 ? 33.38701 9.00576 19.96876 1.000 19.98860 349 ALA C CA 1
ATOM 8598 C C . ALA C 1 349 ? 34.71173 9.34244 19.30357 1.000 25.02582 349 ALA C C 1
ATOM 8599 O O . ALA C 1 349 ? 34.76729 9.61547 18.10229 1.000 24.26127 349 ALA C O 1
ATOM 8601 N N . ILE C 1 350 ? 35.78534 9.28989 20.07840 1.000 20.42151 350 ILE C N 1
ATOM 8602 C CA . ILE C 1 350 ? 37.12641 9.24596 19.51165 1.000 26.22474 350 ILE C CA 1
ATOM 8603 C C . ILE C 1 350 ? 37.47593 7.79558 19.20266 1.000 24.74051 350 ILE C C 1
ATOM 8604 O O . ILE C 1 350 ? 37.38259 6.92904 20.08137 1.000 23.75781 350 ILE C O 1
ATOM 8609 N N . THR C 1 351 ? 37.90567 7.52250 17.96542 1.000 22.96201 351 THR C N 1
ATOM 8610 C CA . THR C 1 351 ? 38.29627 6.16459 17.59810 1.000 24.22389 351 THR C CA 1
ATOM 8611 C C . THR C 1 351 ? 39.76082 6.12537 17.17960 1.000 27.98241 351 THR C C 1
ATOM 8612 O O . THR C 1 351 ? 40.36190 7.15075 16.84752 1.000 25.31301 351 THR C O 1
ATOM 8616 N N . GLU C 1 352 ? 40.34282 4.91705 17.21221 1.000 25.64608 352 GLU C N 1
ATOM 8617 C CA . GLU C 1 352 ? 41.74490 4.78315 16.84075 1.000 28.43737 352 GLU C CA 1
ATOM 8618 C C . GLU C 1 352 ? 42.00696 5.31146 15.43826 1.000 30.27885 352 GLU C C 1
ATOM 8619 O O . GLU C 1 352 ? 43.08845 5.83825 15.16704 1.000 25.56267 352 GLU C O 1
ATOM 8625 N N . GLU C 1 353 ? 41.03302 5.18946 14.54004 1.000 26.00280 353 GLU C N 1
ATOM 8626 C CA . GLU C 1 353 ? 41.21619 5.71521 13.19842 1.000 27.74204 353 GLU C CA 1
ATOM 8627 C C . GLU C 1 353 ? 41.32421 7.24269 13.19132 1.000 29.50800 353 GLU C C 1
ATOM 8628 O O . GLU C 1 353 ? 42.08848 7.80302 12.39896 1.000 26.60649 353 GLU C O 1
ATOM 8634 N N . ASP C 1 354 ? 40.56739 7.93434 14.05294 1.000 24.15427 354 ASP C N 1
ATOM 8635 C CA . ASP C 1 354 ? 40.68631 9.39007 14.15424 1.000 28.74762 354 ASP C CA 1
ATOM 8636 C C . ASP C 1 354 ? 42.09054 9.80456 14.56902 1.000 25.49980 354 ASP C C 1
ATOM 8637 O O . ASP C 1 354 ? 42.66220 10.75504 14.01914 1.000 24.48714 354 ASP C O 1
ATOM 8642 N N . VAL C 1 355 ? 42.64743 9.12648 15.56873 1.000 22.20523 355 VAL C N 1
ATOM 8643 C CA . VAL C 1 355 ? 43.96955 9.49645 16.05751 1.000 25.79877 355 VAL C CA 1
ATOM 8644 C C . VAL C 1 355 ? 45.03939 9.14277 15.02944 1.000 24.11379 355 VAL C C 1
ATOM 8645 O O . VAL C 1 355 ? 45.98797 9.90864 14.82069 1.000 25.22959 355 VAL C O 1
ATOM 8649 N N . ASN C 1 356 ? 44.90176 7.99874 14.34807 1.000 21.71767 356 ASN C N 1
ATOM 8650 C CA . ASN C 1 356 ? 45.88695 7.67841 13.31486 1.000 24.03234 356 ASN C CA 1
ATOM 8651 C C . ASN C 1 356 ? 45.79613 8.65751 12.14630 1.000 27.96681 356 ASN C C 1
ATOM 8652 O O . ASN C 1 356 ? 46.82288 9.07605 11.60303 1.000 27.22429 356 ASN C O 1
ATOM 8657 N N . ASN C 1 357 ? 44.58464 9.05263 11.75083 1.000 23.46976 357 ASN C N 1
ATOM 8658 C CA . ASN C 1 357 ? 44.47313 10.06925 10.71244 1.000 23.66638 357 ASN C CA 1
ATOM 8659 C C . ASN C 1 357 ? 45.15587 11.36289 11.13129 1.000 20.19512 357 ASN C C 1
ATOM 8660 O O . ASN C 1 357 ? 45.83511 12.00276 10.31838 1.000 24.49481 357 ASN C O 1
ATOM 8665 N N . LEU C 1 358 ? 44.95409 11.79024 12.37707 1.000 25.02429 358 LEU C N 1
ATOM 8666 C CA . LEU C 1 358 ? 45.63766 12.98632 12.86289 1.000 23.53143 358 LEU C CA 1
ATOM 8667 C C . LEU C 1 358 ? 47.14919 12.80394 12.80534 1.000 27.35108 358 LEU C C 1
ATOM 8668 O O . LEU C 1 358 ? 47.87421 13.69814 12.35225 1.000 23.75545 358 LEU C O 1
ATOM 8673 N N . LEU C 1 359 ? 47.64688 11.64929 13.27158 1.000 24.68095 359 LEU C N 1
ATOM 8674 C CA . LEU C 1 359 ? 49.09331 11.43507 13.29362 1.000 22.01645 359 LEU C CA 1
ATOM 8675 C C . LEU C 1 359 ? 49.67476 11.40151 11.88292 1.000 28.00460 359 LEU C C 1
ATOM 8676 O O . LEU C 1 359 ? 50.79219 11.88854 11.65678 1.000 25.46885 359 LEU C O 1
ATOM 8681 N N . ASP C 1 360 ? 48.94345 10.81083 10.92510 1.000 28.34095 360 ASP C N 1
ATOM 8682 C CA . ASP C 1 360 ? 49.38616 10.81948 9.52827 1.000 26.18865 360 ASP C CA 1
ATOM 8683 C C . ASP C 1 360 ? 49.39020 12.23327 8.95875 1.000 27.85442 360 ASP C C 1
ATOM 8684 O O . ASP C 1 360 ? 50.31301 12.61593 8.23048 1.000 28.20270 360 ASP C O 1
ATOM 8689 N N . PHE C 1 361 ? 48.35186 13.01624 9.25920 1.000 23.26972 361 PHE C N 1
ATOM 8690 C CA . PHE C 1 361 ? 48.31300 14.40157 8.79490 1.000 26.76448 361 PHE C CA 1
ATOM 8691 C C . PHE C 1 361 ? 49.45014 15.20624 9.41054 1.000 24.92262 361 PHE C C 1
ATOM 8692 O O . PHE C 1 361 ? 50.08914 16.01610 8.72680 1.000 29.36551 361 PHE C O 1
ATOM 8700 N N . CYS C 1 362 ? 49.73753 14.97803 10.70049 1.000 24.41956 362 CYS C N 1
ATOM 8701 C CA . CYS C 1 362 ? 50.80776 15.73076 11.34853 1.000 26.85660 362 CYS C CA 1
ATOM 8702 C C . CYS C 1 362 ? 52.17681 15.32662 10.81881 1.000 29.50341 362 CYS C C 1
ATOM 8703 O O . CYS C 1 362 ? 53.04606 16.18650 10.62375 1.000 30.27662 362 CYS C O 1
ATOM 8706 N N . ASP C 1 363 ? 52.39133 14.02957 10.56956 1.000 29.38401 363 ASP C N 1
ATOM 8707 C CA . ASP C 1 363 ? 53.67017 13.59400 10.00968 1.000 28.06462 363 ASP C CA 1
ATOM 8708 C C . ASP C 1 363 ? 53.90997 14.21517 8.63736 1.000 32.87481 363 ASP C C 1
ATOM 8709 O O . ASP C 1 363 ? 55.05429 14.52580 8.27665 1.000 30.32648 363 ASP C O 1
ATOM 8714 N N . TRP C 1 364 ? 52.84291 14.40423 7.86294 1.000 28.42500 364 TRP C N 1
ATOM 8715 C CA . TRP C 1 364 ? 52.95350 15.08394 6.58176 1.000 27.98153 364 TRP C CA 1
ATOM 8716 C C . TRP C 1 364 ? 53.25656 16.56204 6.77571 1.000 31.22073 364 TRP C C 1
ATOM 8717 O O . TRP C 1 364 ? 54.24264 17.08412 6.24371 1.000 31.10609 364 TRP C O 1
ATOM 8728 N N . GLN C 1 365 ? 52.42681 17.25157 7.55677 1.000 30.01498 365 GLN C N 1
ATOM 8729 C CA . GLN C 1 365 ? 52.51899 18.70315 7.62091 1.000 27.76542 365 GLN C CA 1
ATOM 8730 C C . GLN C 1 365 ? 53.72466 19.15721 8.42744 1.000 36.03194 365 GLN C C 1
ATOM 8731 O O . GLN C 1 365 ? 54.33187 20.18785 8.10857 1.000 36.85741 365 GLN C O 1
ATOM 8737 N N . LEU C 1 366 ? 54.09343 18.40202 9.46091 1.000 32.33164 366 LEU C N 1
ATOM 8738 C CA . LEU C 1 366 ? 55.15069 18.81713 10.36884 1.000 33.45595 366 LEU C CA 1
ATOM 8739 C C . LEU C 1 366 ? 56.48666 18.13573 10.09628 1.000 32.95336 366 LEU C C 1
ATOM 8740 O O . LEU C 1 366 ? 57.52621 18.69673 10.45426 1.000 32.03843 366 LEU C O 1
ATOM 8745 N N . ARG C 1 367 ? 56.48745 16.95743 9.46839 1.000 31.74259 367 ARG C N 1
ATOM 8746 C CA . ARG C 1 367 ? 57.71020 16.20201 9.22449 1.000 31.45575 367 ARG C CA 1
ATOM 8747 C C . ARG C 1 367 ? 57.94770 15.86833 7.75795 1.000 34.57136 367 ARG C C 1
ATOM 8748 O O . ARG C 1 367 ? 58.95256 15.22120 7.44634 1.000 33.70875 367 ARG C O 1
ATOM 8756 N N . GLY C 1 368 ? 57.06364 16.27903 6.85146 1.000 37.04095 368 GLY C N 1
ATOM 8757 C CA . GLY C 1 368 ? 57.30163 16.06272 5.43726 1.000 31.89260 368 GLY C CA 1
ATOM 8758 C C . GLY C 1 368 ? 57.16994 14.63369 4.95533 1.000 35.64079 368 GLY C C 1
ATOM 8759 O O . GLY C 1 368 ? 57.62418 14.31736 3.85126 1.000 38.24550 368 GLY C O 1
ATOM 8760 N N . ILE C 1 369 ? 56.55316 13.75651 5.73921 1.000 34.11638 369 ILE C N 1
ATOM 8761 C CA . ILE C 1 369 ? 56.33474 12.37181 5.32508 1.000 34.07556 369 ILE C CA 1
ATOM 8762 C C . ILE C 1 369 ? 55.06245 12.29558 4.48779 1.000 37.61500 369 ILE C C 1
ATOM 8763 O O . ILE C 1 369 ? 53.97235 12.62176 4.96903 1.000 38.65273 369 ILE C O 1
ATOM 8768 N N . GLN C 1 370 ? 55.19541 11.85391 3.23988 1.000 40.18302 370 GLN C N 1
ATOM 8769 C CA . GLN C 1 370 ? 54.04489 11.78954 2.34687 1.000 41.44097 370 GLN C CA 1
ATOM 8770 C C . GLN C 1 370 ? 52.98079 10.85262 2.91432 1.000 40.04107 370 GLN C C 1
ATOM 8771 O O . GLN C 1 370 ? 53.30956 9.74465 3.36312 1.000 34.92816 370 GLN C O 1
ATOM 8777 N N . PRO C 1 371 ? 51.71150 11.25621 2.92289 1.000 40.67580 371 PRO C N 1
ATOM 8778 C CA . PRO C 1 371 ? 50.64633 10.40171 3.45791 1.000 41.39369 371 PRO C CA 1
ATOM 8779 C C . PRO C 1 371 ? 50.08872 9.45624 2.40728 1.000 37.09381 371 PRO C C 1
ATOM 8780 O O . PRO C 1 371 ? 50.09940 9.73579 1.20996 1.000 32.15908 371 PRO C O 1
ATOM 8784 N N . THR C 1 372 ? 49.58749 8.31576 2.87865 1.000 37.90800 372 THR C N 1
ATOM 8785 C CA . THR C 1 372 ? 48.87946 7.41725 1.97565 1.000 39.62710 372 THR C CA 1
ATOM 8786 C C . THR C 1 372 ? 47.49046 7.94523 1.65495 1.000 32.75859 372 THR C C 1
ATOM 8787 O O . THR C 1 372 ? 46.99585 7.74603 0.54365 1.000 30.33132 372 THR C O 1
ATOM 8791 N N . LYS C 1 373 ? 46.86315 8.62854 2.60475 1.000 34.15893 373 LYS C N 1
ATOM 8792 C CA . LYS C 1 373 ? 45.49681 9.10195 2.44740 1.000 30.57885 373 LYS C CA 1
ATOM 8793 C C . LYS C 1 373 ? 45.45016 10.39718 1.64862 1.000 29.74633 373 LYS C C 1
ATOM 8794 O O . LYS C 1 373 ? 46.34941 11.23893 1.73146 1.000 30.69312 373 LYS C O 1
ATOM 8800 N N . ASP C 1 374 ? 44.39029 10.54033 0.85609 1.000 24.69779 374 ASP C N 1
ATOM 8801 C CA . ASP C 1 374 ? 44.08011 11.78746 0.16016 1.000 25.29581 374 ASP C CA 1
ATOM 8802 C C . ASP C 1 374 ? 43.17481 12.61128 1.07472 1.000 29.93291 374 ASP C C 1
ATOM 8803 O O . ASP C 1 374 ? 41.97664 12.34080 1.18851 1.000 27.79024 374 ASP C O 1
ATOM 8808 N N . PHE C 1 375 ? 43.75038 13.60959 1.75214 1.000 27.70196 375 PHE C N 1
ATOM 8809 C CA . PHE C 1 375 ? 42.97228 14.46557 2.65095 1.000 26.08056 375 PHE C CA 1
ATOM 8810 C C . PHE C 1 375 ? 42.16527 15.53805 1.92511 1.000 29.41049 375 PHE C C 1
ATOM 8811 O O . PHE C 1 375 ? 41.47471 16.32754 2.59159 1.000 23.41736 375 PHE C O 1
ATOM 8819 N N . SER C 1 376 ? 42.19742 15.58334 0.59026 1.000 23.27866 376 SER C N 1
ATOM 8820 C CA . SER C 1 376 ? 41.49969 16.64104 -0.13708 1.000 23.55501 376 SER C CA 1
ATOM 8821 C C . SER C 1 376 ? 40.15154 16.20489 -0.71194 1.000 30.00177 376 SER C C 1
ATOM 8822 O O . SER C 1 376 ? 39.38774 17.06057 -1.17631 1.000 26.78254 376 SER C O 1
ATOM 8825 N N . THR C 1 377 ? 39.83231 14.91459 -0.69544 1.000 25.89530 377 THR C N 1
ATOM 8826 C CA . THR C 1 377 ? 38.56489 14.43970 -1.23191 1.000 29.79548 377 THR C CA 1
ATOM 8827 C C . THR C 1 377 ? 37.81391 13.65704 -0.16308 1.000 26.75069 377 THR C C 1
ATOM 8828 O O . THR C 1 377 ? 38.34608 13.34921 0.90545 1.000 28.11577 377 THR C O 1
ATOM 8832 N N . SER C 1 378 ? 36.55505 13.34632 -0.45267 1.000 26.03730 378 SER C N 1
ATOM 8833 C CA . SER C 1 378 ? 35.72818 12.61175 0.49539 1.000 23.06286 378 SER C CA 1
ATOM 8834 C C . SER C 1 378 ? 34.68490 11.82414 -0.28925 1.000 25.81871 378 SER C C 1
ATOM 8835 O O . SER C 1 378 ? 34.69144 11.81338 -1.52092 1.000 23.41265 378 SER C O 1
ATOM 8838 N N . ARG C 1 379 ? 33.75810 11.18719 0.43457 1.000 23.97919 379 ARG C N 1
ATOM 8839 C CA . ARG C 1 379 ? 32.62980 10.53131 -0.21090 1.000 24.97663 379 ARG C CA 1
ATOM 8840 C C . ARG C 1 379 ? 31.61535 11.51264 -0.77508 1.000 22.54696 379 ARG C C 1
ATOM 8841 O O . ARG C 1 379 ? 30.68552 11.07881 -1.46177 1.000 23.65107 379 ARG C O 1
ATOM 8849 N N . PHE C 1 380 ? 31.73778 12.80159 -0.47389 1.000 20.55508 380 PHE C N 1
ATOM 8850 C CA . PHE C 1 380 ? 30.74209 13.77871 -0.89154 1.000 20.09157 380 PHE C CA 1
ATOM 8851 C C . PHE C 1 380 ? 31.12925 14.39654 -2.22557 1.000 27.12164 380 PHE C C 1
ATOM 8852 O O . PHE C 1 380 ? 32.31210 14.61293 -2.51086 1.000 26.08391 380 PHE C O 1
ATOM 8860 N N . ALA C 1 381 ? 30.11510 14.68314 -3.03571 1.000 28.83996 381 ALA C N 1
ATOM 8861 C CA . ALA C 1 381 ? 30.28427 15.50763 -4.21452 1.000 30.58006 381 ALA C CA 1
ATOM 8862 C C . ALA C 1 381 ? 30.37081 16.97847 -3.80140 1.000 32.95520 381 ALA C C 1
ATOM 8863 O O . ALA C 1 381 ? 30.03745 17.35787 -2.67524 1.000 27.65515 381 ALA C O 1
ATOM 8865 N N . ILE C 1 382 ? 30.83457 17.81010 -4.72426 1.000 33.26170 382 ILE C N 1
ATOM 8866 C CA . ILE C 1 382 ? 30.82435 19.25752 -4.54230 1.000 32.15812 382 ILE C CA 1
ATOM 8867 C C . ILE C 1 382 ? 29.69129 19.81149 -5.40218 1.000 37.12707 382 ILE C C 1
ATOM 8868 O O . ILE C 1 382 ? 29.73731 19.73631 -6.63507 1.000 34.81511 382 ILE C O 1
ATOM 8873 N N . ASP C 1 383 ? 28.65799 20.33884 -4.74986 1.000 31.61863 383 ASP C N 1
ATOM 8874 C CA . ASP C 1 383 ? 27.45199 20.78241 -5.43859 1.000 32.92103 383 ASP C CA 1
ATOM 8875 C C . ASP C 1 383 ? 27.55107 22.27560 -5.72835 1.000 38.28869 383 ASP C C 1
ATOM 8876 O O . ASP C 1 383 ? 27.72876 23.06795 -4.78800 1.000 33.53164 383 ASP C O 1
ATOM 8881 N N . PRO C 1 384 ? 27.44657 22.70337 -6.99139 1.000 40.38151 384 PRO C N 1
ATOM 8882 C CA . PRO C 1 384 ? 27.53519 24.14555 -7.28804 1.000 35.76887 384 PRO C CA 1
ATOM 8883 C C . PRO C 1 384 ? 26.49122 24.98086 -6.55782 1.000 36.61099 384 PRO C C 1
ATOM 8884 O O . PRO C 1 384 ? 26.71053 26.18190 -6.35675 1.000 37.53602 384 PRO C O 1
ATOM 8888 N N . ALA C 1 385 ? 25.37352 24.38232 -6.13295 1.000 36.88412 385 ALA C N 1
ATOM 8889 C CA . ALA C 1 385 ? 24.36879 25.13528 -5.38356 1.000 39.16726 385 ALA C CA 1
ATOM 8890 C C . ALA C 1 385 ? 24.96145 25.77446 -4.13261 1.000 46.06040 385 ALA C C 1
ATOM 8891 O O . ALA C 1 385 ? 24.65349 26.92873 -3.81329 1.000 38.98828 385 ALA C O 1
ATOM 8893 N N . TRP C 1 386 ? 25.79596 25.03922 -3.39074 1.000 42.36969 386 TRP C N 1
ATOM 8894 C CA . TRP C 1 386 ? 26.36599 25.59383 -2.17041 1.000 34.04831 386 TRP C CA 1
ATOM 8895 C C . TRP C 1 386 ? 27.84466 25.92939 -2.27565 1.000 37.15088 386 TRP C C 1
ATOM 8896 O O . TRP C 1 386 ? 28.36464 26.62197 -1.39197 1.000 36.44254 386 TRP C O 1
ATOM 8907 N N . ASP C 1 387 ? 28.52833 25.48435 -3.32985 1.000 31.92866 387 ASP C N 1
ATOM 8908 C CA . ASP C 1 387 ? 29.93782 25.80728 -3.53583 1.000 31.52286 387 ASP C CA 1
ATOM 8909 C C . ASP C 1 387 ? 30.04142 27.18560 -4.19997 1.000 36.15441 387 ASP C C 1
ATOM 8910 O O . ASP C 1 387 ? 30.46147 27.33995 -5.34825 1.000 36.06413 387 ASP C O 1
ATOM 8915 N N . THR C 1 388 ? 29.65469 28.21028 -3.43723 1.000 35.41421 388 THR C N 1
ATOM 8916 C CA . THR C 1 388 ? 29.47986 29.55953 -3.96615 1.000 39.66272 388 THR C CA 1
ATOM 8917 C C . THR C 1 388 ? 30.59328 30.53010 -3.56979 1.000 45.41807 388 THR C C 1
ATOM 8918 O O . THR C 1 388 ? 30.45473 31.73816 -3.80281 1.000 42.82148 388 THR C O 1
ATOM 8922 N N . ILE C 1 389 ? 31.68445 30.05241 -2.97810 1.000 38.38076 389 ILE C N 1
ATOM 8923 C CA . ILE C 1 389 ? 32.80446 30.91690 -2.61992 1.000 41.33873 389 ILE C CA 1
ATOM 8924 C C . ILE C 1 389 ? 33.82421 30.86381 -3.75284 1.000 41.59408 389 ILE C C 1
ATOM 8925 O O . ILE C 1 389 ? 34.30534 29.78278 -4.10792 1.000 42.56909 389 ILE C O 1
ATOM 8930 N N . SER C 1 390 ? 34.15268 32.02850 -4.32246 1.000 41.94317 390 SER C N 1
ATOM 8931 C CA . SER C 1 390 ? 35.08054 32.14074 -5.44712 1.000 44.15529 390 SER C CA 1
ATOM 8932 C C . SER C 1 390 ? 36.40248 32.74365 -4.98437 1.000 38.91740 390 SER C C 1
ATOM 8933 O O . SER C 1 390 ? 36.41355 33.80582 -4.35039 1.000 42.49516 390 SER C O 1
ATOM 8936 N N . VAL C 1 391 ? 37.50734 32.08203 -5.32210 1.000 39.71491 391 VAL C N 1
ATOM 8937 C CA . VAL C 1 391 ? 38.83714 32.66110 -5.08588 1.000 38.14780 391 VAL C CA 1
ATOM 8938 C C . VAL C 1 391 ? 38.99751 33.90805 -5.95134 1.000 49.92117 391 VAL C C 1
ATOM 8939 O O . VAL C 1 391 ? 38.81612 33.83042 -7.18136 1.000 43.48041 391 VAL C O 1
ATOM 8943 N N . PRO C 1 392 ? 39.34316 35.05984 -5.37900 1.000 38.09770 392 PRO C N 1
ATOM 8944 C CA . PRO C 1 392 ? 39.60348 36.24672 -6.20866 1.000 46.24959 392 PRO C CA 1
ATOM 8945 C C . PRO C 1 392 ? 40.68684 35.98152 -7.24969 1.000 45.89905 392 PRO C C 1
ATOM 8946 O O . PRO C 1 392 ? 41.75870 35.45074 -6.94329 1.000 47.16365 392 PRO C O 1
ATOM 8950 N N . THR C 1 393 ? 40.39406 36.36287 -8.48787 1.000 55.74981 393 THR C N 1
ATOM 8951 C CA . THR C 1 393 ? 41.32867 36.22121 -9.59666 1.000 64.80403 393 THR C CA 1
ATOM 8952 C C . THR C 1 393 ? 42.75595 36.60868 -9.20065 1.000 63.45495 393 THR C C 1
ATOM 8953 O O . THR C 1 393 ? 43.46380 37.28567 -9.94583 1.000 64.75514 393 THR C O 1
ATOM 8957 N N . SER D 1 12 ? 23.17572 13.79258 32.20478 1.000 61.17677 12 SER D N 1
ATOM 8958 C CA . SER D 1 12 ? 24.01142 13.14499 31.19732 1.000 50.06218 12 SER D CA 1
ATOM 8959 C C . SER D 1 12 ? 25.12316 12.27967 31.79910 1.000 35.50359 12 SER D C 1
ATOM 8960 O O . SER D 1 12 ? 25.86906 12.70198 32.68862 1.000 38.07019 12 SER D O 1
ATOM 8963 N N . GLU D 1 13 ? 25.25443 11.07210 31.26357 1.000 35.60548 13 GLU D N 1
ATOM 8964 C CA . GLU D 1 13 ? 26.25360 10.11912 31.72106 1.000 34.21105 13 GLU D CA 1
ATOM 8965 C C . GLU D 1 13 ? 27.41066 9.98442 30.73556 1.000 25.80266 13 GLU D C 1
ATOM 8966 O O . GLU D 1 13 ? 28.21958 9.05557 30.85273 1.000 26.16072 13 GLU D O 1
ATOM 8972 N N . ASN D 1 14 ? 27.51469 10.88777 29.76874 1.000 22.90510 14 ASN D N 1
ATOM 8973 C CA . ASN D 1 14 ? 28.61210 10.83638 28.81246 1.000 24.50166 14 ASN D CA 1
ATOM 8974 C C . ASN D 1 14 ? 29.91521 11.20335 29.51539 1.000 22.07403 14 ASN D C 1
ATOM 8975 O O . ASN D 1 14 ? 30.16480 12.37892 29.81479 1.000 24.31201 14 ASN D O 1
ATOM 8980 N N . LEU D 1 15 ? 30.75680 10.19855 29.77068 1.000 22.12382 15 LEU D N 1
ATOM 8981 C CA . LEU D 1 15 ? 31.96914 10.43935 30.54718 1.000 21.56683 15 LEU D CA 1
ATOM 8982 C C . LEU D 1 15 ? 33.00055 11.28363 29.80522 1.000 21.63905 15 LEU D C 1
ATOM 8983 O O . LEU D 1 15 ? 33.91642 11.80042 30.44962 1.000 20.68805 15 LEU D O 1
ATOM 8988 N N . TYR D 1 16 ? 32.87733 11.45889 28.47988 1.000 20.62333 16 TYR D N 1
ATOM 8989 C CA . TYR D 1 16 ? 33.81925 12.34151 27.78910 1.000 23.83507 16 TYR D CA 1
ATOM 8990 C C . TYR D 1 16 ? 33.82034 13.74212 28.37920 1.000 22.99808 16 TYR D C 1
ATOM 8991 O O . TYR D 1 16 ? 34.81301 14.46412 28.25250 1.000 25.25050 16 TYR D O 1
ATOM 9000 N N . PHE D 1 17 ? 32.72447 14.15725 29.01196 1.000 22.24830 17 PHE D N 1
ATOM 9001 C CA . PHE D 1 17 ? 32.58848 15.55069 29.42802 1.000 24.56563 17 PHE D CA 1
ATOM 9002 C C . PHE D 1 17 ? 32.47473 15.69876 30.94272 1.000 24.67242 17 PHE D C 1
ATOM 9003 O O . PHE D 1 17 ? 31.97653 16.72092 31.42302 1.000 23.74080 17 PHE D O 1
ATOM 9011 N N A GLN D 1 18 ? 32.92835 14.70335 31.70906 0.490 25.99808 18 GLN D N 1
ATOM 9012 N N B GLN D 1 18 ? 32.92825 14.70258 31.70669 0.510 26.00709 18 GLN D N 1
ATOM 9013 C CA A GLN D 1 18 ? 32.80814 14.73530 33.16392 0.490 26.69969 18 GLN D CA 1
ATOM 9014 C CA B GLN D 1 18 ? 32.81193 14.73039 33.16138 0.510 26.70732 18 GLN D CA 1
ATOM 9015 C C A GLN D 1 18 ? 34.15308 14.62969 33.87399 0.490 25.78882 18 GLN D C 1
ATOM 9016 C C B GLN D 1 18 ? 34.15622 14.59770 33.86691 0.510 25.79016 18 GLN D C 1
ATOM 9017 O O A GLN D 1 18 ? 34.17837 14.43268 35.09502 0.490 25.03860 18 GLN D O 1
ATOM 9018 O O B GLN D 1 18 ? 34.18187 14.35553 35.08026 0.510 25.01672 18 GLN D O 1
ATOM 9029 N N . GLY D 1 19 ? 35.27075 14.74231 33.15049 1.000 24.17162 19 GLY D N 1
ATOM 9030 C CA . GLY D 1 19 ? 36.57572 14.55237 33.77144 1.000 25.53043 19 GLY D CA 1
ATOM 9031 C C . GLY D 1 19 ? 37.04047 15.73774 34.61145 1.000 26.72662 19 GLY D C 1
ATOM 9032 O O . GLY D 1 19 ? 36.61651 16.88221 34.42055 1.000 24.52712 19 GLY D O 1
ATOM 9033 N N A HIS D 1 20 ? 37.97647 15.44104 35.51841 0.580 25.69035 20 HIS D N 1
ATOM 9034 N N B HIS D 1 20 ? 37.89645 15.43293 35.58538 0.420 25.72352 20 HIS D N 1
ATOM 9035 C CA A HIS D 1 20 ? 38.54684 16.40712 36.45761 0.580 27.14833 20 HIS D CA 1
ATOM 9036 C CA B HIS D 1 20 ? 38.56058 16.42266 36.42540 0.420 27.13981 20 HIS D CA 1
ATOM 9037 C C A HIS D 1 20 ? 39.90568 15.87740 36.90349 0.580 28.60861 20 HIS D C 1
ATOM 9038 C C B HIS D 1 20 ? 39.92806 15.85785 36.78976 0.420 28.56402 20 HIS D C 1
ATOM 9039 O O A HIS D 1 20 ? 40.01120 14.70511 37.27418 0.580 26.78331 20 HIS D O 1
ATOM 9040 O O B HIS D 1 20 ? 40.06222 14.64920 36.99818 0.420 26.98655 20 HIS D O 1
ATOM 9053 N N . ILE D 1 21 ? 40.93749 16.72269 36.86752 1.000 22.69288 21 ILE D N 1
ATOM 9054 C CA . ILE D 1 21 ? 42.30421 16.30057 37.18298 1.000 24.12554 21 ILE D CA 1
ATOM 9055 C C . ILE D 1 21 ? 42.73831 16.91245 38.51103 1.000 28.22704 21 ILE D C 1
ATOM 9056 O O . ILE D 1 21 ? 42.84179 18.14035 38.63886 1.000 26.87262 21 ILE D O 1
ATOM 9061 N N . GLU D 1 22 ? 42.97900 16.05406 39.49354 1.000 25.76890 22 GLU D N 1
ATOM 9062 C CA . GLU D 1 22 ? 43.70947 16.38324 40.70615 1.000 28.91107 22 GLU D CA 1
ATOM 9063 C C . GLU D 1 22 ? 45.10851 15.79314 40.60297 1.000 37.54547 22 GLU D C 1
ATOM 9064 O O . GLU D 1 22 ? 45.36663 14.87598 39.81780 1.000 34.69144 22 GLU D O 1
ATOM 9070 N N . THR D 1 23 ? 46.02354 16.33751 41.38696 1.000 28.24063 23 THR D N 1
ATOM 9071 C CA . THR D 1 23 ? 47.36675 15.78660 41.46365 1.000 39.07822 23 THR D CA 1
ATOM 9072 C C . THR D 1 23 ? 47.48647 15.01891 42.77916 1.000 39.45182 23 THR D C 1
ATOM 9073 O O . THR D 1 23 ? 47.33063 15.59943 43.85675 1.000 41.29464 23 THR D O 1
ATOM 9077 N N . LEU D 1 24 ? 47.72194 13.69545 42.68014 1.000 36.17525 24 LEU D N 1
ATOM 9078 C CA . LEU D 1 24 ? 47.73447 12.75305 43.79672 1.000 30.36903 24 LEU D CA 1
ATOM 9079 C C . LEU D 1 24 ? 49.15337 12.48147 44.25666 1.000 33.81156 24 LEU D C 1
ATOM 9080 O O . LEU D 1 24 ? 50.02193 12.18774 43.41852 1.000 28.25154 24 LEU D O 1
ATOM 9085 N N . PRO D 1 25 ? 49.42455 12.55500 45.55999 1.000 29.74441 25 PRO D N 1
ATOM 9086 C CA . PRO D 1 25 ? 50.73567 12.13011 46.06143 1.000 32.87827 25 PRO D CA 1
ATOM 9087 C C . PRO D 1 25 ? 51.07108 10.72366 45.57626 1.000 27.76903 25 PRO D C 1
ATOM 9088 O O . PRO D 1 25 ? 50.20114 9.85740 45.47276 1.000 28.35815 25 PRO D O 1
ATOM 9092 N N . ASP D 1 26 ? 52.35152 10.49729 45.28068 1.000 29.20667 26 ASP D N 1
ATOM 9093 C CA . ASP D 1 26 ? 52.81189 9.28617 44.60732 1.000 30.45382 26 ASP D CA 1
ATOM 9094 C C . ASP D 1 26 ? 53.36033 8.28543 45.62733 1.000 32.82218 26 ASP D C 1
ATOM 9095 O O . ASP D 1 26 ? 54.34838 8.56987 46.31594 1.000 29.21014 26 ASP D O 1
ATOM 9100 N N . SER D 1 27 ? 52.70982 7.11790 45.72468 1.000 27.69356 27 SER D N 1
ATOM 9101 C CA . SER D 1 27 ? 53.21236 6.03555 46.57115 1.000 34.65702 27 SER D CA 1
ATOM 9102 C C . SER D 1 27 ? 54.64663 5.66973 46.23429 1.000 29.18218 27 SER D C 1
ATOM 9103 O O . SER D 1 27 ? 55.40790 5.27124 47.12006 1.000 32.29446 27 SER D O 1
ATOM 9106 N N . PHE D 1 28 ? 55.03095 5.77173 44.96475 1.000 29.23294 28 PHE D N 1
ATOM 9107 C CA . PHE D 1 28 ? 56.32454 5.26999 44.52306 1.000 30.11433 28 PHE D CA 1
ATOM 9108 C C . PHE D 1 28 ? 57.42768 6.32752 44.53422 1.000 34.93424 28 PHE D C 1
ATOM 9109 O O . PHE D 1 28 ? 58.51796 6.07020 44.00928 1.000 36.41527 28 PHE D O 1
ATOM 9117 N N . THR D 1 29 ? 57.19053 7.49280 45.12774 1.000 29.58892 29 THR D N 1
ATOM 9118 C CA . THR D 1 29 ? 58.22487 8.51398 45.26248 1.000 33.72171 29 THR D CA 1
ATOM 9119 C C . THR D 1 29 ? 58.54853 8.70383 46.74024 1.000 35.47837 29 THR D C 1
ATOM 9120 O O . THR D 1 29 ? 57.66429 9.05596 47.53077 1.000 32.25369 29 THR D O 1
ATOM 9124 N N . PHE D 1 30 ? 59.80450 8.44295 47.11116 1.000 33.95052 30 PHE D N 1
ATOM 9125 C CA . PHE D 1 30 ? 60.25749 8.67639 48.47789 1.000 36.61514 30 PHE D CA 1
ATOM 9126 C C . PHE D 1 30 ? 60.10563 10.14353 48.86584 1.000 40.78429 30 PHE D C 1
ATOM 9127 O O . PHE D 1 30 ? 59.97899 11.03342 48.01854 1.000 38.89255 30 PHE D O 1
ATOM 9135 N N . TYR D 1 31 ? 60.16325 10.39437 50.17650 1.000 38.78718 31 TYR D N 1
ATOM 9136 C CA . TYR D 1 31 ? 60.01421 11.76247 50.66672 1.000 51.08404 31 TYR D CA 1
ATOM 9137 C C . TYR D 1 31 ? 61.04296 12.69812 50.03939 1.000 41.85123 31 TYR D C 1
ATOM 9138 O O . TYR D 1 31 ? 60.73306 13.85642 49.74433 1.000 44.75025 31 TYR D O 1
ATOM 9147 N N . ASP D 1 32 ? 62.27085 12.21580 49.82864 1.000 43.10330 32 ASP D N 1
ATOM 9148 C CA . ASP D 1 32 ? 63.33709 13.06292 49.30698 1.000 46.08582 32 ASP D CA 1
ATOM 9149 C C . ASP D 1 32 ? 63.25609 13.26940 47.79960 1.000 53.24053 32 ASP D C 1
ATOM 9150 O O . ASP D 1 32 ? 63.91550 14.17454 47.28350 1.000 58.78071 32 ASP D O 1
ATOM 9155 N N . GLY D 1 33 ? 62.46863 12.47170 47.08462 1.000 49.14370 33 GLY D N 1
ATOM 9156 C CA . GLY D 1 33 ? 62.31438 12.61562 45.65041 1.000 39.43494 33 GLY D CA 1
ATOM 9157 C C . GLY D 1 33 ? 62.84617 11.45648 44.83907 1.000 42.76943 33 GLY D C 1
ATOM 9158 O O . GLY D 1 33 ? 62.53494 11.36429 43.64173 1.000 47.26787 33 GLY D O 1
ATOM 9159 N N . THR D 1 34 ? 63.65158 10.58294 45.43590 1.000 40.88473 34 THR D N 1
ATOM 9160 C CA . THR D 1 34 ? 64.08220 9.37940 44.74458 1.000 47.37194 34 THR D CA 1
ATOM 9161 C C . THR D 1 34 ? 62.90142 8.42257 44.56932 1.000 47.45367 34 THR D C 1
ATOM 9162 O O . THR D 1 34 ? 61.84002 8.57641 45.18572 1.000 43.40155 34 THR D O 1
ATOM 9166 N N . LYS D 1 35 ? 63.08778 7.42789 43.70658 1.000 42.55875 35 LYS D N 1
ATOM 9167 C CA . LYS D 1 35 ? 61.99595 6.56393 43.28734 1.000 37.69913 35 LYS D CA 1
ATOM 9168 C C . LYS D 1 35 ? 62.10739 5.18235 43.91350 1.000 44.36838 35 LYS D C 1
ATOM 9169 O O . LYS D 1 35 ? 63.20571 4.66684 44.13770 1.000 45.10312 35 LYS D O 1
ATOM 9175 N N . VAL D 1 36 ? 60.94672 4.60205 44.21111 1.000 37.40698 36 VAL D N 1
ATOM 9176 C CA . VAL D 1 36 ? 60.84734 3.19157 44.56827 1.000 40.09622 36 VAL D CA 1
ATOM 9177 C C . VAL D 1 36 ? 61.00039 2.38370 43.28564 1.000 44.19270 36 VAL D C 1
ATOM 9178 O O . VAL D 1 36 ? 60.24366 2.57982 42.32977 1.000 45.85443 36 VAL D O 1
ATOM 9182 N N . GLN D 1 37 ? 61.98159 1.48042 43.25643 1.000 46.69038 37 GLN D N 1
ATOM 9183 C CA . GLN D 1 37 ? 62.32368 0.80178 42.00933 1.000 42.78742 37 GLN D CA 1
ATOM 9184 C C . GLN D 1 37 ? 62.41292 -0.71146 42.15297 1.000 44.46110 37 GLN D C 1
ATOM 9185 O O . GLN D 1 37 ? 62.06435 -1.44264 41.22241 1.000 46.45544 37 GLN D O 1
ATOM 9191 N N . ARG D 1 38 ? 62.88843 -1.19593 43.29253 1.000 45.20995 38 ARG D N 1
ATOM 9192 C CA . ARG D 1 38 ? 62.92095 -2.62377 43.56445 1.000 47.22329 38 ARG D CA 1
ATOM 9193 C C . ARG D 1 38 ? 61.94956 -2.96925 44.68652 1.000 38.06056 38 ARG D C 1
ATOM 9194 O O . ARG D 1 38 ? 61.53926 -2.10916 45.47320 1.000 36.07449 38 ARG D O 1
ATOM 9202 N N . LEU D 1 39 ? 61.60014 -4.25498 44.75942 1.000 38.03908 39 LEU D N 1
ATOM 9203 C CA . LEU D 1 39 ? 60.73385 -4.72864 45.83273 1.000 40.94959 39 LEU D CA 1
ATOM 9204 C C . LEU D 1 39 ? 61.28899 -4.35227 47.19560 1.000 44.17997 39 LEU D C 1
ATOM 9205 O O . LEU D 1 39 ? 60.53055 -4.04516 48.12073 1.000 40.80680 39 LEU D O 1
ATOM 9210 N N . SER D 1 40 ? 62.61458 -4.37617 47.34097 1.000 43.26495 40 SER D N 1
ATOM 9211 C CA . SER D 1 40 ? 63.22327 -4.11194 48.63640 1.000 44.07901 40 SER D CA 1
ATOM 9212 C C . SER D 1 40 ? 63.11141 -2.65159 49.03531 1.000 44.15843 40 SER D C 1
ATOM 9213 O O . SER D 1 40 ? 63.31645 -2.32494 50.20929 1.000 51.69369 40 SER D O 1
ATOM 9216 N N . ASP D 1 41 ? 62.81086 -1.76433 48.08743 1.000 42.25919 41 ASP D N 1
ATOM 9217 C CA . ASP D 1 41 ? 62.55638 -0.37404 48.43840 1.000 44.21636 41 ASP D CA 1
ATOM 9218 C C . ASP D 1 41 ? 61.23704 -0.19450 49.18404 1.000 35.55161 41 ASP D C 1
ATOM 9219 O O . ASP D 1 41 ? 61.08420 0.78871 49.91840 1.000 35.43201 41 ASP D O 1
ATOM 9224 N N . TRP D 1 42 ? 60.27497 -1.10254 49.00670 1.000 35.27350 42 TRP D N 1
ATOM 9225 C CA . TRP D 1 42 ? 58.94270 -0.77235 49.50052 1.000 31.19023 42 TRP D CA 1
ATOM 9226 C C . TRP D 1 42 ? 58.89723 -0.69018 51.02350 1.000 35.45201 42 TRP D C 1
ATOM 9227 O O . TRP D 1 42 ? 58.27068 0.23272 51.56681 1.000 34.54576 42 TRP D O 1
ATOM 9238 N N . PRO D 1 43 ? 59.53166 -1.61170 51.75752 1.000 38.69474 43 PRO D N 1
ATOM 9239 C CA . PRO D 1 43 ? 59.46701 -1.50535 53.22804 1.000 35.53215 43 PRO D CA 1
ATOM 9240 C C . PRO D 1 43 ? 59.94456 -0.16596 53.75288 1.000 35.88723 43 PRO D C 1
ATOM 9241 O O . PRO D 1 43 ? 59.36161 0.35585 54.71427 1.000 38.76645 43 PRO D O 1
ATOM 9245 N N . LYS D 1 44 ? 60.99356 0.41349 53.15384 1.000 36.91695 44 LYS D N 1
ATOM 9246 C CA . LYS D 1 44 ? 61.44193 1.72755 53.59704 1.000 29.28054 44 LYS D CA 1
ATOM 9247 C C . LYS D 1 44 ? 60.41758 2.80028 53.25443 1.000 32.25107 44 LYS D C 1
ATOM 9248 O O . LYS D 1 44 ? 60.24146 3.76279 54.00955 1.000 29.08711 44 LYS D O 1
ATOM 9254 N N . ARG D 1 45 ? 59.74344 2.66492 52.10944 1.000 35.30170 45 ARG D N 1
ATOM 9255 C CA . ARG D 1 45 ? 58.70936 3.63371 51.75835 1.000 32.07610 45 ARG D CA 1
ATOM 9256 C C . ARG D 1 45 ? 57.49670 3.49394 52.67655 1.000 25.72175 45 ARG D C 1
ATOM 9257 O O . ARG D 1 45 ? 56.92530 4.49758 53.12097 1.000 24.91495 45 ARG D O 1
ATOM 9265 N N . ALA D 1 46 ? 57.10881 2.25748 52.99652 1.000 28.95199 46 ALA D N 1
ATOM 9266 C CA . ALA D 1 46 ? 55.98782 2.05561 53.90534 1.000 30.65179 46 ALA D CA 1
ATOM 9267 C C . ALA D 1 46 ? 56.26038 2.70060 55.25888 1.000 28.75958 46 ALA D C 1
ATOM 9268 O O . ALA D 1 46 ? 55.36124 3.29168 55.86682 1.000 27.62039 46 ALA D O 1
ATOM 9270 N N . GLN D 1 47 ? 57.49947 2.60477 55.74526 1.000 31.88875 47 GLN D N 1
ATOM 9271 C CA . GLN D 1 47 ? 57.84247 3.23727 57.01639 1.000 32.14572 47 GLN D CA 1
ATOM 9272 C C . GLN D 1 47 ? 57.72415 4.76159 56.93936 1.000 29.20200 47 GLN D C 1
ATOM 9273 O O . GLN D 1 47 ? 57.24086 5.39963 57.88512 1.000 27.84328 47 GLN D O 1
ATOM 9279 N N . GLU D 1 48 ? 58.14970 5.36564 55.82347 1.000 24.34434 48 GLU D N 1
ATOM 9280 C CA . GLU D 1 48 ? 57.94810 6.80542 55.63704 1.000 28.23483 48 GLU D CA 1
ATOM 9281 C C . GLU D 1 48 ? 56.46985 7.16938 55.71214 1.000 29.54583 48 GLU D C 1
ATOM 9282 O O . GLU D 1 48 ? 56.08832 8.14280 56.37694 1.000 28.36066 48 GLU D O 1
ATOM 9288 N N . LEU D 1 49 ? 55.62197 6.41122 55.00621 1.000 27.70240 49 LEU D N 1
ATOM 9289 C CA . LEU D 1 49 ? 54.19176 6.69902 55.01250 1.000 26.20909 49 LEU D CA 1
ATOM 9290 C C . LEU D 1 49 ? 53.59445 6.52401 56.40532 1.000 22.69191 49 LEU D C 1
ATOM 9291 O O . LEU D 1 49 ? 52.73337 7.30776 56.82126 1.000 27.76372 49 LEU D O 1
ATOM 9296 N N . LYS D 1 50 ? 54.02676 5.50046 57.14420 1.000 23.29362 50 LYS D N 1
ATOM 9297 C CA . LYS D 1 50 ? 53.54232 5.36013 58.51624 1.000 23.82355 50 LYS D CA 1
ATOM 9298 C C . LYS D 1 50 ? 53.88863 6.59281 59.34880 1.000 30.00450 50 LYS D C 1
ATOM 9299 O O . LYS D 1 50 ? 53.05108 7.09849 60.11183 1.000 28.28107 50 LYS D O 1
ATOM 9305 N N . ASP D 1 51 ? 55.12142 7.08899 59.21526 1.000 28.95543 51 ASP D N 1
ATOM 9306 C CA . ASP D 1 51 ? 55.52380 8.29200 59.93861 1.000 27.86340 51 ASP D CA 1
ATOM 9307 C C . ASP D 1 51 ? 54.67575 9.49308 59.54222 1.000 30.08452 51 ASP D C 1
ATOM 9308 O O . ASP D 1 51 ? 54.26268 10.27907 60.40265 1.000 25.37285 51 ASP D O 1
ATOM 9313 N N . LEU D 1 52 ? 54.42609 9.66915 58.24021 1.000 26.31238 52 LEU D N 1
ATOM 9314 C CA . LEU D 1 52 ? 53.64610 10.82082 57.79501 1.000 25.68422 52 LEU D CA 1
ATOM 9315 C C . LEU D 1 52 ? 52.21330 10.74657 58.31100 1.000 26.90492 52 LEU D C 1
ATOM 9316 O O . LEU D 1 52 ? 51.64427 11.75949 58.73343 1.000 22.14011 52 LEU D O 1
ATOM 9321 N N . TYR D 1 53 ? 51.60506 9.55849 58.26719 1.000 20.51656 53 TYR D N 1
ATOM 9322 C CA . TYR D 1 53 ? 50.22835 9.43540 58.73033 1.000 22.56648 53 TYR D CA 1
ATOM 9323 C C . TYR D 1 53 ? 50.12134 9.66617 60.23617 1.000 26.37187 53 TYR D C 1
ATOM 9324 O O . TYR D 1 53 ? 49.14231 10.25545 60.71282 1.000 22.56108 53 TYR D O 1
ATOM 9333 N N . GLN D 1 54 ? 51.11239 9.21477 61.00301 1.000 20.34882 54 GLN D N 1
ATOM 9334 C CA . GLN D 1 54 ? 51.07104 9.43753 62.44702 1.000 22.06174 54 GLN D CA 1
ATOM 9335 C C . GLN D 1 54 ? 51.24900 10.91867 62.78537 1.000 24.45612 54 GLN D C 1
ATOM 9336 O O . GLN D 1 54 ? 50.45708 11.49193 63.53725 1.000 25.76896 54 GLN D O 1
ATOM 9342 N N . PHE D 1 55 ? 52.23109 11.58040 62.17688 1.000 21.45401 55 PHE D N 1
ATOM 9343 C CA . PHE D 1 55 ? 52.48393 12.97431 62.53779 1.000 22.33728 55 PHE D CA 1
ATOM 9344 C C . PHE D 1 55 ? 51.38140 13.90453 62.02908 1.000 29.58257 55 PHE D C 1
ATOM 9345 O O . PHE D 1 55 ? 50.94150 14.80909 62.75341 1.000 23.11816 55 PHE D O 1
ATOM 9353 N N . TYR D 1 56 ? 50.91349 13.70453 60.78991 1.000 24.21446 56 TYR D N 1
ATOM 9354 C CA . TYR D 1 56 ? 50.02619 14.67679 60.15505 1.000 24.08151 56 TYR D CA 1
ATOM 9355 C C . TYR D 1 56 ? 48.54421 14.36741 60.29660 1.000 27.19079 56 TYR D C 1
ATOM 9356 O O . TYR D 1 56 ? 47.72170 15.19626 59.88907 1.000 22.51920 56 TYR D O 1
ATOM 9365 N N . MET D 1 57 ? 48.17175 13.21947 60.86002 1.000 23.01607 57 MET D N 1
ATOM 9366 C CA . MET D 1 57 ? 46.76558 12.84216 60.80830 1.000 24.58883 57 MET D CA 1
ATOM 9367 C C . MET D 1 57 ? 46.29184 12.10960 62.06715 1.000 23.73632 57 MET D C 1
ATOM 9368 O O . MET D 1 57 ? 45.43028 12.62788 62.77713 1.000 21.11430 57 MET D O 1
ATOM 9373 N N . TYR D 1 58 ? 46.82894 10.92218 62.36731 1.000 21.95084 58 TYR D N 1
ATOM 9374 C CA . TYR D 1 58 ? 46.24258 10.08761 63.42120 1.000 24.31149 58 TYR D CA 1
ATOM 9375 C C . TYR D 1 58 ? 46.93858 10.18540 64.77764 1.000 25.50634 58 TYR D C 1
ATOM 9376 O O . TYR D 1 58 ? 46.35433 9.75329 65.77406 1.000 25.27074 58 TYR D O 1
ATOM 9385 N N . GLY D 1 59 ? 48.15019 10.73471 64.85245 1.000 25.48669 59 GLY D N 1
ATOM 9386 C CA . GLY D 1 59 ? 48.98109 10.57522 66.02758 1.000 25.01192 59 GLY D CA 1
ATOM 9387 C C . GLY D 1 59 ? 49.64626 9.20293 66.06348 1.000 28.52477 59 GLY D C 1
ATOM 9388 O O . GLY D 1 59 ? 49.34525 8.29975 65.27486 1.000 22.59065 59 GLY D O 1
ATOM 9389 N N . TYR D 1 60 ? 50.57608 9.04534 67.01041 1.000 26.52526 60 TYR D N 1
ATOM 9390 C CA . TYR D 1 60 ? 51.47214 7.89293 67.02842 1.000 26.34831 60 TYR D CA 1
ATOM 9391 C C . TYR D 1 60 ? 50.89823 6.72530 67.83062 1.000 26.78695 60 TYR D C 1
ATOM 9392 O O . TYR D 1 60 ? 50.31838 6.91209 68.90111 1.000 28.03491 60 TYR D O 1
ATOM 9401 N N . LYS D 1 61 ? 51.05002 5.51899 67.28794 1.000 25.96022 61 LYS D N 1
ATOM 9402 C CA . LYS D 1 61 ? 50.76081 4.30364 68.04780 1.000 30.15655 61 LYS D CA 1
ATOM 9403 C C . LYS D 1 61 ? 51.81573 4.11323 69.13685 1.000 30.20825 61 LYS D C 1
ATOM 9404 O O . LYS D 1 61 ? 53.01301 4.19221 68.84694 1.000 30.19682 61 LYS D O 1
ATOM 9410 N N . PRO D 1 62 ? 51.43149 3.86897 70.38795 1.000 32.91289 62 PRO D N 1
ATOM 9411 C CA . PRO D 1 62 ? 52.44875 3.69321 71.43591 1.000 26.68443 62 PRO D CA 1
ATOM 9412 C C . PRO D 1 62 ? 53.28096 2.43593 71.20734 1.000 29.31890 62 PRO D C 1
ATOM 9413 O O . PRO D 1 62 ? 52.88885 1.51644 70.49176 1.000 29.79581 62 PRO D O 1
ATOM 9417 N N . ASP D 1 63 ? 54.45249 2.41140 71.84509 1.000 31.84859 63 ASP D N 1
ATOM 9418 C CA . ASP D 1 63 ? 55.39912 1.30415 71.72482 1.000 35.60372 63 ASP D CA 1
ATOM 9419 C C . ASP D 1 63 ? 54.85165 0.05140 72.41252 1.000 32.88171 63 ASP D C 1
ATOM 9420 O O . ASP D 1 63 ? 54.69118 0.02875 73.63747 1.000 37.78756 63 ASP D O 1
ATOM 9425 N N A THR D 1 64 ? 54.58425 -0.99540 71.62509 0.330 34.74959 64 THR D N 1
ATOM 9426 N N B THR D 1 64 ? 54.58941 -0.99712 71.62746 0.670 34.65040 64 THR D N 1
ATOM 9427 C CA A THR D 1 64 ? 53.96210 -2.20118 72.16536 0.330 36.55135 64 THR D CA 1
ATOM 9428 C CA B THR D 1 64 ? 53.95834 -2.19846 72.16478 0.670 36.51853 64 THR D CA 1
ATOM 9429 C C A THR D 1 64 ? 54.92446 -3.03846 72.99931 0.330 37.93604 64 THR D C 1
ATOM 9430 C C B THR D 1 64 ? 54.92085 -3.07865 72.95438 0.670 37.92063 64 THR D C 1
ATOM 9431 O O A THR D 1 64 ? 54.47229 -3.81929 73.84378 0.330 37.16630 64 THR D O 1
ATOM 9432 O O B THR D 1 64 ? 54.46304 -3.93047 73.72456 0.670 37.05214 64 THR D O 1
ATOM 9439 N N . SER D 1 65 ? 56.23374 -2.89504 72.78229 1.000 44.15064 65 SER D N 1
ATOM 9440 C CA . SER D 1 65 ? 57.21183 -3.74615 73.45964 1.000 38.99962 65 SER D CA 1
ATOM 9441 C C . SER D 1 65 ? 57.21716 -3.56293 74.97281 1.000 44.51696 65 SER D C 1
ATOM 9442 O O . SER D 1 65 ? 57.69799 -4.44987 75.68406 1.000 42.48541 65 SER D O 1
ATOM 9445 N N . VAL D 1 66 ? 56.70970 -2.44194 75.48297 1.000 37.94683 66 VAL D N 1
ATOM 9446 C CA . VAL D 1 66 ? 56.68081 -2.17863 76.91756 1.000 35.61621 66 VAL D CA 1
ATOM 9447 C C . VAL D 1 66 ? 55.26918 -2.26001 77.47981 1.000 36.13721 66 VAL D C 1
ATOM 9448 O O . VAL D 1 66 ? 55.02027 -1.77472 78.58809 1.000 35.87445 66 VAL D O 1
ATOM 9452 N N . GLU D 1 67 ? 54.32942 -2.83066 76.72878 1.000 32.70361 67 GLU D N 1
ATOM 9453 C CA . GLU D 1 67 ? 52.96947 -3.06667 77.19665 1.000 33.02993 67 GLU D CA 1
ATOM 9454 C C . GLU D 1 67 ? 52.85329 -4.51388 77.65641 1.000 39.90738 67 GLU D C 1
ATOM 9455 O O . GLU D 1 67 ? 53.22153 -5.43204 76.91616 1.000 39.23906 67 GLU D O 1
ATOM 9461 N N . ASP D 1 68 ? 52.34038 -4.71155 78.86770 1.000 27.43561 68 ASP D N 1
ATOM 9462 C CA . ASP D 1 68 ? 52.14743 -6.04446 79.43933 1.000 32.63662 68 ASP D CA 1
ATOM 9463 C C . ASP D 1 68 ? 50.65854 -6.38589 79.38259 1.000 24.81935 68 ASP D C 1
ATOM 9464 O O . ASP D 1 68 ? 49.85104 -5.81151 80.12106 1.000 30.05803 68 ASP D O 1
ATOM 9469 N N . VAL D 1 69 ? 50.29961 -7.33448 78.52540 1.000 30.31398 69 VAL D N 1
ATOM 9470 C CA . VAL D 1 69 ? 48.90694 -7.66358 78.24347 1.000 25.05865 69 VAL D CA 1
ATOM 9471 C C . VAL D 1 69 ? 48.57204 -9.00303 78.88625 1.000 31.52572 69 VAL D C 1
ATOM 9472 O O . VAL D 1 69 ? 49.25442 -10.00373 78.63922 1.000 30.41002 69 VAL D O 1
ATOM 9476 N N . THR D 1 70 ? 47.51082 -9.02533 79.69270 1.000 27.90553 70 THR D N 1
ATOM 9477 C CA . THR D 1 70 ? 47.00303 -10.24634 80.30512 1.000 30.18147 70 THR D CA 1
ATOM 9478 C C . THR D 1 70 ? 45.49313 -10.28788 80.11224 1.000 29.76903 70 THR D C 1
ATOM 9479 O O . THR D 1 70 ? 44.88798 -9.33088 79.61838 1.000 27.83933 70 THR D O 1
ATOM 9483 N N . TYR D 1 71 ? 44.87465 -11.39564 80.51970 1.000 24.72609 71 TYR D N 1
ATOM 9484 C CA . TYR D 1 71 ? 43.47976 -11.61644 80.15849 1.000 24.16416 71 TYR D CA 1
ATOM 9485 C C . TYR D 1 71 ? 42.83060 -12.62073 81.09994 1.000 26.68007 71 TYR D C 1
ATOM 9486 O O . TYR D 1 71 ? 43.50214 -13.37411 81.80377 1.000 27.61383 71 TYR D O 1
ATOM 9495 N N . SER D 1 72 ? 41.50439 -12.63627 81.07759 1.000 30.04735 72 SER D N 1
ATOM 9496 C CA . SER D 1 72 ? 40.73821 -13.73264 81.64456 1.000 28.07502 72 SER D CA 1
ATOM 9497 C C . SER D 1 72 ? 39.55672 -13.99333 80.72628 1.000 32.81182 72 SER D C 1
ATOM 9498 O O . SER D 1 72 ? 39.07779 -13.09413 80.02774 1.000 27.33074 72 SER D O 1
ATOM 9501 N N . VAL D 1 73 ? 39.11125 -15.24033 80.70459 1.000 25.71731 73 VAL D N 1
ATOM 9502 C CA . VAL D 1 73 ? 37.99540 -15.65403 79.86702 1.000 33.94764 73 VAL D CA 1
ATOM 9503 C C . VAL D 1 73 ? 36.89268 -16.12258 80.80139 1.000 36.87288 73 VAL D C 1
ATOM 9504 O O . VAL D 1 73 ? 37.08929 -17.07125 81.57139 1.000 34.39711 73 VAL D O 1
ATOM 9508 N N . ASN D 1 74 ? 35.75184 -15.43425 80.76574 1.000 29.06832 74 ASN D N 1
ATOM 9509 C CA . ASN D 1 74 ? 34.64915 -15.67431 81.69602 1.000 31.85055 74 ASN D CA 1
ATOM 9510 C C . ASN D 1 74 ? 33.37119 -15.81852 80.87745 1.000 30.59350 74 ASN D C 1
ATOM 9511 O O . ASN D 1 74 ? 32.80157 -14.81669 80.43304 1.000 29.28809 74 ASN D O 1
ATOM 9516 N N . GLY D 1 75 ? 32.91803 -17.05665 80.68908 1.000 29.84646 75 GLY D N 1
ATOM 9517 C CA . GLY D 1 75 ? 31.78975 -17.28271 79.79771 1.000 31.93981 75 GLY D CA 1
ATOM 9518 C C . GLY D 1 75 ? 32.16058 -16.81655 78.40557 1.000 28.93826 75 GLY D C 1
ATOM 9519 O O . GLY D 1 75 ? 33.20193 -17.19562 77.86269 1.000 32.23029 75 GLY D O 1
ATOM 9520 N N . ASN D 1 76 ? 31.33187 -15.94669 77.82518 1.000 31.22128 76 ASN D N 1
ATOM 9521 C CA . ASN D 1 76 ? 31.63551 -15.34777 76.53188 1.000 28.35397 76 ASN D CA 1
ATOM 9522 C C . ASN D 1 76 ? 32.36483 -14.00314 76.65716 1.000 29.06572 76 ASN D C 1
ATOM 9523 O O . ASN D 1 76 ? 32.42539 -13.24371 75.68126 1.000 26.90606 76 ASN D O 1
ATOM 9528 N N . THR D 1 77 ? 32.91633 -13.68721 77.82697 1.000 26.29606 77 THR D N 1
ATOM 9529 C CA . THR D 1 77 ? 33.55164 -12.39516 78.05992 1.000 23.25751 77 THR D CA 1
ATOM 9530 C C . THR D 1 77 ? 35.06300 -12.57332 78.13460 1.000 24.13047 77 THR D C 1
ATOM 9531 O O . THR D 1 77 ? 35.56396 -13.31466 78.98352 1.000 26.37236 77 THR D O 1
ATOM 9535 N N . LEU D 1 78 ? 35.78079 -11.89232 77.24896 1.000 26.14967 78 LEU D N 1
ATOM 9536 C CA . LEU D 1 78 ? 37.23963 -11.84596 77.25968 1.000 24.48907 78 LEU D CA 1
ATOM 9537 C C . LEU D 1 78 ? 37.64296 -10.49419 77.84913 1.000 25.28124 78 LEU D C 1
ATOM 9538 O O . LEU D 1 78 ? 37.39432 -9.44805 77.24380 1.000 23.17128 78 LEU D O 1
ATOM 9543 N N . THR D 1 79 ? 38.24252 -10.50786 79.03826 1.000 26.34891 79 THR D N 1
ATOM 9544 C CA . THR D 1 79 ? 38.65258 -9.27902 79.70642 1.000 22.19591 79 THR D CA 1
ATOM 9545 C C . THR D 1 79 ? 40.13425 -9.04355 79.43999 1.000 23.49709 79 THR D C 1
ATOM 9546 O O . THR D 1 79 ? 40.97952 -9.86752 79.80621 1.000 28.09631 79 THR D O 1
ATOM 9550 N N . ILE D 1 80 ? 40.43490 -7.93237 78.78066 1.000 23.15817 80 ILE D N 1
ATOM 9551 C CA . ILE D 1 80 ? 41.79112 -7.54491 78.41829 1.000 26.42004 80 ILE D CA 1
ATOM 9552 C C . ILE D 1 80 ? 42.30297 -6.57351 79.47504 1.000 28.10502 80 ILE D C 1
ATOM 9553 O O . ILE D 1 80 ? 41.61212 -5.60572 79.81783 1.000 27.55479 80 ILE D O 1
ATOM 9558 N N . THR D 1 81 ? 43.51292 -6.80943 79.97945 1.000 24.46950 81 THR D N 1
ATOM 9559 C CA . THR D 1 81 ? 44.15254 -5.88352 80.91173 1.000 26.12778 81 THR D CA 1
ATOM 9560 C C . THR D 1 81 ? 45.52829 -5.54561 80.36573 1.000 27.50067 81 THR D C 1
ATOM 9561 O O . THR D 1 81 ? 46.26749 -6.44560 79.96710 1.000 29.01248 81 THR D O 1
ATOM 9565 N N . VAL D 1 82 ? 45.87452 -4.25898 80.34660 1.000 24.20502 82 VAL D N 1
ATOM 9566 C CA . VAL D 1 82 ? 47.16345 -3.79531 79.83904 1.000 23.60328 82 VAL D CA 1
ATOM 9567 C C . VAL D 1 82 ? 47.83857 -2.98516 80.93768 1.000 26.74735 82 VAL D C 1
ATOM 9568 O O . VAL D 1 82 ? 47.21002 -2.10727 81.54027 1.000 29.36046 82 VAL D O 1
ATOM 9572 N N . LYS D 1 83 ? 49.10324 -3.30014 81.21010 1.000 29.00634 83 LYS D N 1
ATOM 9573 C CA . LYS D 1 83 ? 49.92586 -2.58991 82.18654 1.000 31.70281 83 LYS D CA 1
ATOM 9574 C C . LYS D 1 83 ? 51.04547 -1.86275 81.45612 1.000 28.32871 83 LYS D C 1
ATOM 9575 O O . LYS D 1 83 ? 51.74178 -2.46505 80.63465 1.000 33.52236 83 LYS D O 1
ATOM 9581 N N . VAL D 1 84 ? 51.21508 -0.57589 81.75739 1.000 31.34485 84 VAL D N 1
ATOM 9582 C CA . VAL D 1 84 ? 52.25494 0.26099 81.16550 1.000 33.98910 84 VAL D CA 1
ATOM 9583 C C . VAL D 1 84 ? 52.84320 1.11590 82.27990 1.000 36.51191 84 VAL D C 1
ATOM 9584 O O . VAL D 1 84 ? 52.14438 1.96033 82.85069 1.000 34.64897 84 VAL D O 1
ATOM 9588 N N . GLY D 1 85 ? 54.11699 0.91125 82.58781 1.000 40.78562 85 GLY D N 1
ATOM 9589 C CA . GLY D 1 85 ? 54.65398 1.54472 83.78226 1.000 40.16738 85 GLY D CA 1
ATOM 9590 C C . GLY D 1 85 ? 53.84416 1.11132 84.99037 1.000 40.12619 85 GLY D C 1
ATOM 9591 O O . GLY D 1 85 ? 53.55590 -0.07642 85.18266 1.000 38.90960 85 GLY D O 1
ATOM 9592 N N . ASP D 1 86 ? 53.43608 2.07647 85.81212 1.000 37.68327 86 ASP D N 1
ATOM 9593 C CA . ASP D 1 86 ? 52.65502 1.77289 87.00362 1.000 41.85644 86 ASP D CA 1
ATOM 9594 C C . ASP D 1 86 ? 51.16754 2.03992 86.80303 1.000 43.16754 86 ASP D C 1
ATOM 9595 O O . ASP D 1 86 ? 50.42656 2.14831 87.78500 1.000 43.27197 86 ASP D O 1
ATOM 9600 N N . LYS D 1 87 ? 50.72062 2.14365 85.55073 1.000 40.38750 87 LYS D N 1
ATOM 9601 C CA . LYS D 1 87 ? 49.31622 2.30536 85.20535 1.000 32.83142 87 LYS D CA 1
ATOM 9602 C C . LYS D 1 87 ? 48.76060 0.99998 84.64115 1.000 33.00634 87 LYS D C 1
ATOM 9603 O O . LYS D 1 87 ? 49.48925 0.18213 84.07012 1.000 31.17175 87 LYS D O 1
ATOM 9609 N N . GLN D 1 88 ? 47.45612 0.81244 84.78218 1.000 32.57215 88 GLN D N 1
ATOM 9610 C CA . GLN D 1 88 ? 46.82883 -0.30896 84.10628 1.000 37.60209 88 GLN D CA 1
ATOM 9611 C C . GLN D 1 88 ? 45.37227 0.02184 83.83368 1.000 33.40653 88 GLN D C 1
ATOM 9612 O O . GLN D 1 88 ? 44.77143 0.86125 84.50795 1.000 30.20932 88 GLN D O 1
ATOM 9618 N N . ALA D 1 89 ? 44.82660 -0.62348 82.80564 1.000 28.20641 89 ALA D N 1
ATOM 9619 C CA . ALA D 1 89 ? 43.45521 -0.40860 82.38564 1.000 28.18933 89 ALA D CA 1
ATOM 9620 C C . ALA D 1 89 ? 42.95659 -1.70147 81.76288 1.000 24.74502 89 ALA D C 1
ATOM 9621 O O . ALA D 1 89 ? 43.74423 -2.53522 81.31047 1.000 25.12056 89 ALA D O 1
ATOM 9623 N N . SER D 1 90 ? 41.63844 -1.85255 81.72925 1.000 26.21012 90 SER D N 1
ATOM 9624 C CA . SER D 1 90 ? 41.00974 -3.06127 81.21599 1.000 30.81545 90 SER D CA 1
ATOM 9625 C C . SER D 1 90 ? 39.80268 -2.69763 80.37180 1.000 27.35543 90 SER D C 1
ATOM 9626 O O . SER D 1 90 ? 39.17977 -1.65095 80.56030 1.000 26.96523 90 SER D O 1
ATOM 9629 N N . PHE D 1 91 ? 39.45982 -3.60227 79.45775 1.000 24.68823 91 PHE D N 1
ATOM 9630 C CA . PHE D 1 91 ? 38.18201 -3.53790 78.76851 1.000 22.76185 91 PHE D CA 1
ATOM 9631 C C . PHE D 1 91 ? 37.75351 -4.94828 78.39206 1.000 23.15954 91 PHE D C 1
ATOM 9632 O O . PHE D 1 91 ? 38.56360 -5.88247 78.34322 1.000 23.53697 91 PHE D O 1
ATOM 9640 N N . ASN D 1 92 ? 36.46307 -5.08557 78.12091 1.000 21.91632 92 ASN D N 1
ATOM 9641 C CA . ASN D 1 92 ? 35.83415 -6.36972 77.86061 1.000 29.68678 92 ASN D CA 1
ATOM 9642 C C . ASN D 1 92 ? 35.50609 -6.51020 76.38366 1.000 26.24821 92 ASN D C 1
ATOM 9643 O O . ASN D 1 92 ? 35.08609 -5.55013 75.73108 1.000 30.86057 92 ASN D O 1
ATOM 9648 N N . ALA D 1 93 ? 35.70449 -7.71066 75.86666 1.000 21.98630 93 ALA D N 1
ATOM 9649 C CA . ALA D 1 93 ? 35.25380 -8.08184 74.53983 1.000 20.27914 93 ALA D CA 1
ATOM 9650 C C . ALA D 1 93 ? 34.33105 -9.27893 74.67475 1.000 25.93415 93 ALA D C 1
ATOM 9651 O O . ALA D 1 93 ? 34.39206 -10.01836 75.66143 1.000 25.82702 93 ALA D O 1
ATOM 9653 N N . THR D 1 94 ? 33.47889 -9.46351 73.66923 1.000 26.07461 94 THR D N 1
ATOM 9654 C CA . THR D 1 94 ? 32.51309 -10.55705 73.63217 1.000 26.45015 94 THR D CA 1
ATOM 9655 C C . THR D 1 94 ? 32.95883 -11.56642 72.58204 1.000 25.70831 94 THR D C 1
ATOM 9656 O O . THR D 1 94 ? 33.24445 -11.18160 71.44557 1.000 20.88560 94 THR D O 1
ATOM 9660 N N . VAL D 1 95 ? 33.00556 -12.84870 72.95785 1.000 22.48968 95 VAL D N 1
ATOM 9661 C CA . VAL D 1 95 ? 33.52148 -13.92083 72.10478 1.000 21.41988 95 VAL D CA 1
ATOM 9662 C C . VAL D 1 95 ? 32.37264 -14.83144 71.68233 1.000 23.18670 95 VAL D C 1
ATOM 9663 O O . VAL D 1 95 ? 31.56740 -15.26300 72.51930 1.000 28.17124 95 VAL D O 1
ATOM 9667 N N . ARG D 1 96 ? 32.31161 -15.14907 70.39418 1.000 25.53511 96 ARG D N 1
ATOM 9668 C CA . ARG D 1 96 ? 31.40095 -16.17306 69.89824 1.000 27.50234 96 ARG D CA 1
ATOM 9669 C C . ARG D 1 96 ? 32.16396 -17.13860 68.99868 1.000 22.63796 96 ARG D C 1
ATOM 9670 O O . ARG D 1 96 ? 32.83065 -16.70887 68.05132 1.000 24.40421 96 ARG D O 1
ATOM 9678 N N . LEU D 1 97 ? 32.04321 -18.46639 69.28712 1.000 25.53799 97 LEU D N 1
ATOM 9679 C CA . LEU D 1 97 ? 32.72359 -19.53604 68.55880 1.000 26.67802 97 LEU D CA 1
ATOM 9680 C C . LEU D 1 97 ? 31.73724 -20.37447 67.75925 1.000 22.65638 97 LEU D C 1
ATOM 9681 O O . LEU D 1 97 ? 30.61246 -20.60035 68.21279 1.000 28.11822 97 LEU D O 1
ATOM 9686 N N . PRO D 1 98 ? 32.12667 -20.85578 66.57591 1.000 26.06410 98 PRO D N 1
ATOM 9687 C CA . PRO D 1 98 ? 31.28307 -21.82701 65.87551 1.000 35.13334 98 PRO D CA 1
ATOM 9688 C C . PRO D 1 98 ? 31.18776 -23.11650 66.68005 1.000 38.31783 98 PRO D C 1
ATOM 9689 O O . PRO D 1 98 ? 31.97211 -23.36579 67.59806 1.000 32.81854 98 PRO D O 1
ATOM 9693 N N . GLN D 1 99 ? 30.18220 -23.92284 66.35388 1.000 53.77872 99 GLN D N 1
ATOM 9694 C CA . GLN D 1 99 ? 29.99770 -25.23752 66.95559 1.000 55.57185 99 GLN D CA 1
ATOM 9695 C C . GLN D 1 99 ? 30.22800 -26.32204 65.91016 1.000 60.83105 99 GLN D C 1
ATOM 9696 O O . GLN D 1 99 ? 30.44500 -26.04080 64.72618 1.000 67.37476 99 GLN D O 1
ATOM 9702 N N . ALA D 1 100 ? 30.18020 -27.57837 66.37143 1.000 70.63189 100 ALA D N 1
ATOM 9703 C CA . ALA D 1 100 ? 30.55838 -28.71409 65.53023 1.000 76.54536 100 ALA D CA 1
ATOM 9704 C C . ALA D 1 100 ? 29.89382 -28.67292 64.15621 1.000 79.44931 100 ALA D C 1
ATOM 9705 O O . ALA D 1 100 ? 30.50147 -29.07496 63.15375 1.000 68.89282 100 ALA D O 1
ATOM 9707 N N . ASN D 1 101 ? 28.66074 -28.16882 64.08784 1.000 78.57501 101 ASN D N 1
ATOM 9708 C CA . ASN D 1 101 ? 27.88628 -28.12657 62.85402 1.000 73.24882 101 ASN D CA 1
ATOM 9709 C C . ASN D 1 101 ? 28.48944 -27.23054 61.78417 1.000 78.15929 101 ASN D C 1
ATOM 9710 O O . ASN D 1 101 ? 28.07406 -27.32588 60.62531 1.000 77.72992 101 ASN D O 1
ATOM 9715 N N . SER D 1 102 ? 29.43300 -26.35353 62.13408 1.000 83.16423 102 SER D N 1
ATOM 9716 C CA . SER D 1 102 ? 30.05080 -25.50430 61.12133 1.000 80.56721 102 SER D CA 1
ATOM 9717 C C . SER D 1 102 ? 30.57536 -26.30768 59.93750 1.000 88.41000 102 SER D C 1
ATOM 9718 O O . SER D 1 102 ? 30.70520 -25.75773 58.83520 1.000 83.37474 102 SER D O 1
ATOM 9721 N N . GLY D 1 103 ? 30.85875 -27.60002 60.13268 1.000 82.42327 103 GLY D N 1
ATOM 9722 C CA . GLY D 1 103 ? 31.60317 -28.37194 59.16384 1.000 76.12608 103 GLY D CA 1
ATOM 9723 C C . GLY D 1 103 ? 33.08991 -28.11482 59.18998 1.000 74.06366 103 GLY D C 1
ATOM 9724 O O . GLY D 1 103 ? 33.83085 -28.77105 58.44381 1.000 73.56547 103 GLY D O 1
ATOM 9725 N N . TYR D 1 104 ? 33.54470 -27.16481 60.00867 1.000 75.30962 104 TYR D N 1
ATOM 9726 C CA . TYR D 1 104 ? 34.95324 -26.90396 60.24743 1.000 74.06967 104 TYR D CA 1
ATOM 9727 C C . TYR D 1 104 ? 35.26070 -27.15919 61.71495 1.000 58.98787 104 TYR D C 1
ATOM 9728 O O . TYR D 1 104 ? 34.38508 -27.10673 62.58417 1.000 45.85380 104 TYR D O 1
ATOM 9737 N N . GLN D 1 105 ? 36.52108 -27.43081 61.97013 1.000 57.97913 105 GLN D N 1
ATOM 9738 C CA . GLN D 1 105 ? 37.03045 -27.74684 63.28152 1.000 49.92446 105 GLN D CA 1
ATOM 9739 C C . GLN D 1 105 ? 37.95524 -26.63588 63.75177 1.000 41.40491 105 GLN D C 1
ATOM 9740 O O . GLN D 1 105 ? 38.52899 -25.90760 62.93464 1.000 39.67387 105 GLN D O 1
ATOM 9746 N N . PRO D 1 106 ? 38.14158 -26.48419 65.05942 1.000 40.88519 106 PRO D N 1
ATOM 9747 C CA . PRO D 1 106 ? 39.14005 -25.53197 65.55586 1.000 38.41894 106 PRO D CA 1
ATOM 9748 C C . PRO D 1 106 ? 40.53141 -25.94006 65.10709 1.000 40.32279 106 PRO D C 1
ATOM 9749 O O . PRO D 1 106 ? 40.76387 -27.11151 64.76809 1.000 38.24324 106 PRO D O 1
ATOM 9753 N N . PRO D 1 107 ? 41.48525 -24.99551 65.05127 1.000 34.16980 107 PRO D N 1
ATOM 9754 C CA . PRO D 1 107 ? 41.32619 -23.57940 65.39670 1.000 36.46219 107 PRO D CA 1
ATOM 9755 C C . PRO D 1 107 ? 40.63004 -22.81409 64.28659 1.000 36.45961 107 PRO D C 1
ATOM 9756 O O . PRO D 1 107 ? 40.85771 -23.11021 63.11599 1.000 28.36226 107 PRO D O 1
ATOM 9760 N N . TYR D 1 108 ? 39.82975 -21.86005 64.64748 1.000 25.27591 108 TYR D N 1
ATOM 9761 C CA . TYR D 1 108 ? 39.05097 -21.06425 63.72217 1.000 27.34982 108 TYR D CA 1
ATOM 9762 C C . TYR D 1 108 ? 39.72998 -19.73256 63.43677 1.000 24.74514 108 TYR D C 1
ATOM 9763 O O . TYR D 1 108 ? 40.36166 -19.14239 64.31958 1.000 25.99395 108 TYR D O 1
ATOM 9772 N N . PRO D 1 109 ? 39.58128 -19.21695 62.22459 1.000 22.92412 109 PRO D N 1
ATOM 9773 C CA . PRO D 1 109 ? 39.89335 -17.80512 61.99895 1.000 25.17429 109 PRO D CA 1
ATOM 9774 C C . PRO D 1 109 ? 38.92044 -16.94023 62.79511 1.000 23.30957 109 PRO D C 1
ATOM 9775 O O . PRO D 1 109 ? 37.82746 -17.37262 63.17584 1.000 20.24597 109 PRO D O 1
ATOM 9779 N N . VAL D 1 110 ? 39.34013 -15.71338 63.08367 1.000 22.33670 110 VAL D N 1
ATOM 9780 C CA . VAL D 1 110 ? 38.58790 -14.85544 63.99247 1.000 21.40997 110 VAL D CA 1
ATOM 9781 C C . VAL D 1 110 ? 38.38919 -13.49563 63.33970 1.000 21.09449 110 VAL D C 1
ATOM 9782 O O . VAL D 1 110 ? 39.33903 -12.90683 62.80714 1.000 21.61126 110 VAL D O 1
ATOM 9786 N N . ILE D 1 111 ? 37.15090 -13.02219 63.36453 1.000 22.85915 111 ILE D N 1
ATOM 9787 C CA . ILE D 1 111 ? 36.81069 -11.65507 62.99886 1.000 23.44645 111 ILE D CA 1
ATOM 9788 C C . ILE D 1 111 ? 36.78630 -10.82876 64.27893 1.000 19.56101 111 ILE D C 1
ATOM 9789 O O . ILE D 1 111 ? 35.99520 -11.10456 65.18744 1.000 21.65653 111 ILE D O 1
ATOM 9794 N N . ILE D 1 112 ? 37.68507 -9.85101 64.37297 1.000 20.30370 112 ILE D N 1
ATOM 9795 C CA . ILE D 1 112 ? 37.70258 -8.88995 65.46850 1.000 17.12929 112 ILE D CA 1
ATOM 9796 C C . ILE D 1 112 ? 36.97856 -7.65299 64.95402 1.000 21.24228 112 ILE D C 1
ATOM 9797 O O . ILE D 1 112 ? 37.46032 -6.98411 64.03855 1.000 19.90143 112 ILE D O 1
ATOM 9802 N N . SER D 1 113 ? 35.80599 -7.36091 65.51320 1.000 19.29468 113 SER D N 1
ATOM 9803 C CA . SER D 1 113 ? 34.92566 -6.31494 65.00599 1.000 19.61694 113 SER D CA 1
ATOM 9804 C C . SER D 1 113 ? 34.93666 -5.15247 65.98304 1.000 24.20097 113 SER D C 1
ATOM 9805 O O . SER D 1 113 ? 34.72078 -5.35225 67.18618 1.000 20.77589 113 SER D O 1
ATOM 9808 N N . LEU D 1 114 ? 35.21972 -3.95419 65.47034 1.000 20.01393 114 LEU D N 1
ATOM 9809 C CA . LEU D 1 114 ? 35.10032 -2.72753 66.25934 1.000 25.35460 114 LEU D CA 1
ATOM 9810 C C . LEU D 1 114 ? 33.62802 -2.34494 66.25253 1.000 21.39704 114 LEU D C 1
ATOM 9811 O O . LEU D 1 114 ? 33.10150 -1.90502 65.22455 1.000 23.62486 114 LEU D O 1
ATOM 9816 N N . GLY D 1 115 ? 32.95398 -2.56105 67.37526 1.000 19.86686 115 GLY D N 1
ATOM 9817 C CA . GLY D 1 115 ? 31.50639 -2.54241 67.41966 1.000 21.60320 115 GLY D CA 1
ATOM 9818 C C . GLY D 1 115 ? 30.92989 -3.92597 67.17563 1.000 29.42849 115 GLY D C 1
ATOM 9819 O O . GLY D 1 115 ? 31.62904 -4.87390 66.81205 1.000 24.53688 115 GLY D O 1
ATOM 9820 N N . TYR D 1 116 ? 29.62462 -4.05192 67.40984 1.000 28.25031 116 TYR D N 1
ATOM 9821 C CA . TYR D 1 116 ? 28.94150 -5.30994 67.11640 1.000 26.84025 116 TYR D CA 1
ATOM 9822 C C . TYR D 1 116 ? 28.82792 -5.52312 65.60886 1.000 26.53652 116 TYR D C 1
ATOM 9823 O O . TYR D 1 116 ? 28.56623 -4.58271 64.85133 1.000 26.37523 116 TYR D O 1
ATOM 9832 N N . LEU D 1 117 ? 29.00686 -6.77642 65.17076 1.000 29.23729 117 LEU D N 1
ATOM 9833 C CA . LEU D 1 117 ? 28.78502 -7.14297 63.76805 1.000 27.54272 117 LEU D CA 1
ATOM 9834 C C . LEU D 1 117 ? 27.28160 -7.33724 63.57851 1.000 30.37280 117 LEU D C 1
ATOM 9835 O O . LEU D 1 117 ? 26.75202 -8.44997 63.59017 1.000 26.60174 117 LEU D O 1
ATOM 9840 N N . ALA D 1 118 ? 26.58043 -6.22066 63.41233 1.000 26.87425 118 ALA D N 1
ATOM 9841 C CA . ALA D 1 118 ? 25.13232 -6.22846 63.53150 1.000 25.79097 118 ALA D CA 1
ATOM 9842 C C . ALA D 1 118 ? 24.56950 -5.03487 62.77700 1.000 29.52353 118 ALA D C 1
ATOM 9843 O O . ALA D 1 118 ? 25.09950 -3.92119 62.87160 1.000 31.50822 118 ALA D O 1
ATOM 9845 N N . GLY D 1 119 ? 23.51531 -5.28396 62.00490 1.000 27.50506 119 GLY D N 1
ATOM 9846 C CA . GLY D 1 119 ? 22.82220 -4.21844 61.31899 1.000 33.30687 119 GLY D CA 1
ATOM 9847 C C . GLY D 1 119 ? 21.73666 -3.59757 62.18873 1.000 36.95738 119 GLY D C 1
ATOM 9848 O O . GLY D 1 119 ? 21.38397 -4.12107 63.24179 1.000 33.50388 119 GLY D O 1
ATOM 9849 N N . PHE D 1 120 ? 21.22234 -2.45885 61.72894 1.000 31.88380 120 PHE D N 1
ATOM 9850 C CA . PHE D 1 120 ? 20.18157 -1.70590 62.42417 1.000 25.58417 120 PHE D CA 1
ATOM 9851 C C . PHE D 1 120 ? 18.93644 -1.68374 61.55064 1.000 32.96116 120 PHE D C 1
ATOM 9852 O O . PHE D 1 120 ? 19.00818 -1.31572 60.37356 1.000 27.71022 120 PHE D O 1
ATOM 9860 N N . ASN D 1 121 ? 17.80891 -2.10388 62.12015 1.000 28.82530 121 ASN D N 1
ATOM 9861 C CA . ASN D 1 121 ? 16.51474 -2.07592 61.44487 1.000 28.12008 121 ASN D CA 1
ATOM 9862 C C . ASN D 1 121 ? 15.85851 -0.72740 61.73934 1.000 28.19366 121 ASN D C 1
ATOM 9863 O O . ASN D 1 121 ? 15.41736 -0.47687 62.86800 1.000 24.47825 121 ASN D O 1
ATOM 9868 N N . TRP D 1 122 ? 15.80303 0.14617 60.73275 1.000 27.28840 122 TRP D N 1
ATOM 9869 C CA . TRP D 1 122 ? 15.26162 1.48377 60.94756 1.000 28.13156 122 TRP D CA 1
ATOM 9870 C C . TRP D 1 122 ? 13.75030 1.50029 61.18733 1.000 27.30131 122 TRP D C 1
ATOM 9871 O O . TRP D 1 122 ? 13.23202 2.53336 61.62252 1.000 29.65326 122 TRP D O 1
ATOM 9882 N N . GLN D 1 123 ? 13.04034 0.40083 60.91558 1.000 34.04022 123 GLN D N 1
ATOM 9883 C CA . GLN D 1 123 ? 11.61540 0.30582 61.24443 1.000 33.26311 123 GLN D CA 1
ATOM 9884 C C . GLN D 1 123 ? 11.40455 0.14006 62.74633 1.000 42.42648 123 GLN D C 1
ATOM 9885 O O . GLN D 1 123 ? 10.66740 0.90699 63.38050 1.000 35.63516 123 GLN D O 1
ATOM 9891 N N . THR D 1 124 ? 12.03087 -0.88590 63.32381 1.000 38.01614 124 THR D N 1
ATOM 9892 C CA . THR D 1 124 ? 11.83815 -1.28458 64.70699 1.000 32.26472 124 THR D CA 1
ATOM 9893 C C . THR D 1 124 ? 12.90523 -0.72951 65.63470 1.000 32.71516 124 THR D C 1
ATOM 9894 O O . THR D 1 124 ? 12.73237 -0.77797 66.85717 1.000 33.00541 124 THR D O 1
ATOM 9898 N N . TRP D 1 125 ? 13.98873 -0.18555 65.08314 1.000 30.23057 125 TRP D N 1
ATOM 9899 C CA . TRP D 1 125 ? 15.16522 0.19310 65.86083 1.000 30.53648 125 TRP D CA 1
ATOM 9900 C C . TRP D 1 125 ? 15.73867 -1.00431 66.62623 1.000 30.63021 125 TRP D C 1
ATOM 9901 O O . TRP D 1 125 ? 16.39381 -0.82851 67.64891 1.000 30.64831 125 TRP D O 1
ATOM 9912 N N . GLN D 1 126 ? 15.50236 -2.21690 66.11698 1.000 30.64941 126 GLN D N 1
ATOM 9913 C CA . GLN D 1 126 ? 16.16050 -3.43604 66.58105 1.000 37.34046 126 GLN D CA 1
ATOM 9914 C C . GLN D 1 126 ? 17.41989 -3.70209 65.77331 1.000 33.89268 126 GLN D C 1
ATOM 9915 O O . GLN D 1 126 ? 17.49709 -3.38174 64.58225 1.000 32.67950 126 GLN D O 1
ATOM 9921 N N . PHE D 1 127 ? 18.38657 -4.34962 66.41707 1.000 38.72075 127 PHE D N 1
ATOM 9922 C CA . PHE D 1 127 ? 19.58360 -4.80722 65.72904 1.000 32.15322 127 PHE D CA 1
ATOM 9923 C C . PHE D 1 127 ? 19.40301 -6.22026 65.19556 1.000 34.88767 127 PHE D C 1
ATOM 9924 O O . PHE D 1 127 ? 18.67361 -7.03753 65.76322 1.000 38.03066 127 PHE D O 1
ATOM 9932 N N . ILE D 1 128 ? 20.07217 -6.49416 64.08097 1.000 29.55564 128 ILE D N 1
ATOM 9933 C CA . ILE D 1 128 ? 20.08852 -7.80642 63.44393 1.000 30.57451 128 ILE D CA 1
ATOM 9934 C C . ILE D 1 128 ? 21.49675 -8.37409 63.62174 1.000 32.51068 128 ILE D C 1
ATOM 9935 O O . ILE D 1 128 ? 22.47584 -7.76611 63.16977 1.000 28.70421 128 ILE D O 1
ATOM 9940 N N . ASP D 1 129 ? 21.60493 -9.52873 64.28394 1.000 31.50744 129 ASP D N 1
ATOM 9941 C CA . ASP D 1 129 ? 22.90574 -10.08917 64.65670 1.000 28.90211 129 ASP D CA 1
ATOM 9942 C C . ASP D 1 129 ? 23.50009 -10.87499 63.49360 1.000 31.69931 129 ASP D C 1
ATOM 9943 O O . ASP D 1 129 ? 23.02995 -11.97235 63.17759 1.000 36.63915 129 ASP D O 1
ATOM 9948 N N . TYR D 1 130 ? 24.57119 -10.34782 62.89029 1.000 26.55230 130 TYR D N 1
ATOM 9949 C CA . TYR D 1 130 ? 25.26608 -11.04873 61.81464 1.000 29.03013 130 TYR D CA 1
ATOM 9950 C C . TYR D 1 130 ? 26.44043 -11.89438 62.29818 1.000 25.74206 130 TYR D C 1
ATOM 9951 O O . TYR D 1 130 ? 27.10371 -12.53784 61.47006 1.000 25.49119 130 TYR D O 1
ATOM 9960 N N . SER D 1 131 ? 26.72958 -11.91167 63.60202 1.000 23.14685 131 SER D N 1
ATOM 9961 C CA . SER D 1 131 ? 27.70813 -12.88620 64.06897 1.000 25.93074 131 SER D CA 1
ATOM 9962 C C . SER D 1 131 ? 27.20123 -14.31164 63.86122 1.000 25.13322 131 SER D C 1
ATOM 9963 O O . SER D 1 131 ? 28.01124 -15.23604 63.76356 1.000 21.82496 131 SER D O 1
ATOM 9966 N N . THR D 1 132 ? 25.88493 -14.50533 63.74027 1.000 25.31004 132 THR D N 1
ATOM 9967 C CA . THR D 1 132 ? 25.36868 -15.83452 63.40692 1.000 26.16880 132 THR D CA 1
ATOM 9968 C C . THR D 1 132 ? 25.87422 -16.28795 62.03933 1.000 29.35277 132 THR D C 1
ATOM 9969 O O . THR D 1 132 ? 26.31648 -17.43302 61.87154 1.000 31.49208 132 THR D O 1
ATOM 9973 N N . ASN D 1 133 ? 25.82772 -15.39558 61.04475 1.000 26.84840 133 ASN D N 1
ATOM 9974 C CA . ASN D 1 133 ? 26.31634 -15.74784 59.71371 1.000 29.22480 133 ASN D CA 1
ATOM 9975 C C . ASN D 1 133 ? 27.77868 -16.16954 59.74812 1.000 27.55038 133 ASN D C 1
ATOM 9976 O O . ASN D 1 133 ? 28.18145 -17.09433 59.02941 1.000 26.46040 133 ASN D O 1
ATOM 9981 N N . ALA D 1 134 ? 28.59591 -15.46959 60.54181 1.000 23.05507 134 ALA D N 1
ATOM 9982 C CA . ALA D 1 134 ? 30.02316 -15.75777 60.60806 1.000 25.02953 134 ALA D CA 1
ATOM 9983 C C . ALA D 1 134 ? 30.28747 -17.11099 61.26401 1.000 25.05974 134 ALA D C 1
ATOM 9984 O O . ALA D 1 134 ? 31.00367 -17.94872 60.70153 1.000 25.83785 134 ALA D O 1
ATOM 9986 N N . VAL D 1 135 ? 29.73984 -17.34219 62.46702 1.000 26.77532 135 VAL D N 1
ATOM 9987 C CA . VAL D 1 135 ? 30.02865 -18.61278 63.13348 1.000 23.38670 135 VAL D CA 1
ATOM 9988 C C . VAL D 1 135 ? 29.48635 -19.78195 62.32108 1.000 27.55871 135 VAL D C 1
ATOM 9989 O O . VAL D 1 135 ? 30.08040 -20.86969 62.32345 1.000 31.48984 135 VAL D O 1
ATOM 9993 N N . ASN D 1 136 ? 28.36407 -19.58769 61.60822 1.000 29.29755 136 ASN D N 1
ATOM 9994 C CA . ASN D 1 136 ? 27.81712 -20.66418 60.77990 1.000 32.44482 136 ASN D CA 1
ATOM 9995 C C . ASN D 1 136 ? 28.74917 -21.03196 59.64096 1.000 36.19238 136 ASN D C 1
ATOM 9996 O O . ASN D 1 136 ? 28.65605 -22.14389 59.10246 1.000 32.11872 136 ASN D O 1
ATOM 10001 N N . ARG D 1 137 ? 29.64785 -20.12778 59.26116 1.000 31.42330 137 ARG D N 1
ATOM 10002 C CA . ARG D 1 137 ? 30.64274 -20.41094 58.24216 1.000 28.08251 137 ARG D CA 1
ATOM 10003 C C . ARG D 1 137 ? 32.00858 -20.67671 58.84909 1.000 34.50746 137 ARG D C 1
ATOM 10004 O O . ARG D 1 137 ? 33.02874 -20.57427 58.15699 1.000 31.56905 137 ARG D O 1
ATOM 10012 N N . GLY D 1 138 ? 32.03846 -21.01645 60.13868 1.000 29.09239 138 GLY D N 1
ATOM 10013 C CA . GLY D 1 138 ? 33.26826 -21.40585 60.79378 1.000 33.65682 138 GLY D CA 1
ATOM 10014 C C . GLY D 1 138 ? 34.19994 -20.27544 61.16806 1.000 26.99865 138 GLY D C 1
ATOM 10015 O O . GLY D 1 138 ? 35.40285 -20.51438 61.29679 1.000 26.14511 138 GLY D O 1
ATOM 10016 N N . TYR D 1 139 ? 33.69334 -19.05275 61.34708 1.000 24.59785 139 TYR D N 1
ATOM 10017 C CA . TYR D 1 139 ? 34.50008 -17.92611 61.81437 1.000 21.63785 139 TYR D CA 1
ATOM 10018 C C . TYR D 1 139 ? 34.13224 -17.58862 63.25013 1.000 21.26570 139 TYR D C 1
ATOM 10019 O O . TYR D 1 139 ? 32.95011 -17.42250 63.57005 1.000 23.86627 139 TYR D O 1
ATOM 10028 N N . ALA D 1 140 ? 35.13953 -17.47693 64.10920 1.000 20.22139 140 ALA D N 1
ATOM 10029 C CA . ALA D 1 140 ? 34.91938 -16.87319 65.41579 1.000 23.30862 140 ALA D CA 1
ATOM 10030 C C . ALA D 1 140 ? 34.69064 -15.37615 65.25016 1.000 20.31342 140 ALA D C 1
ATOM 10031 O O . ALA D 1 140 ? 35.16603 -14.75124 64.29522 1.000 23.42019 140 ALA D O 1
ATOM 10033 N N . VAL D 1 141 ? 33.94165 -14.79766 66.18276 1.000 24.48175 141 VAL D N 1
ATOM 10034 C CA . VAL D 1 141 ? 33.72667 -13.35798 66.21707 1.000 22.91159 141 VAL D CA 1
ATOM 10035 C C . VAL D 1 141 ? 34.04186 -12.85105 67.61531 1.000 22.75364 141 VAL D C 1
ATOM 10036 O O . VAL D 1 141 ? 33.49509 -13.35605 68.60391 1.000 23.13031 141 VAL D O 1
ATOM 10040 N N . ILE D 1 142 ? 34.89362 -11.83188 67.69499 1.000 22.37026 142 ILE D N 1
ATOM 10041 C CA . ILE D 1 142 ? 35.15504 -11.12042 68.94342 1.000 22.93873 142 ILE D CA 1
ATOM 10042 C C . ILE D 1 142 ? 34.90635 -9.64100 68.69574 1.000 27.02482 142 ILE D C 1
ATOM 10043 O O . ILE D 1 142 ? 35.52217 -9.03926 67.80932 1.000 21.30394 142 ILE D O 1
ATOM 10048 N N . SER D 1 143 ? 34.00299 -9.05885 69.46299 1.000 22.02974 143 SER D N 1
ATOM 10049 C CA . SER D 1 143 ? 33.66667 -7.66011 69.29694 1.000 28.62175 143 SER D CA 1
ATOM 10050 C C . SER D 1 143 ? 33.94813 -6.93179 70.59806 1.000 23.83153 143 SER D C 1
ATOM 10051 O O . SER D 1 143 ? 33.90975 -7.52188 71.68033 1.000 22.60689 143 SER D O 1
ATOM 10054 N N . PHE D 1 144 ? 34.24936 -5.64543 70.48745 1.000 17.88421 144 PHE D N 1
ATOM 10055 C CA . PHE D 1 144 ? 34.35465 -4.82963 71.67747 1.000 19.80757 144 PHE D CA 1
ATOM 10056 C C . PHE D 1 144 ? 33.67217 -3.50578 71.38081 1.000 22.44295 144 PHE D C 1
ATOM 10057 O O . PHE D 1 144 ? 33.45136 -3.14921 70.22350 1.000 22.78984 144 PHE D O 1
ATOM 10065 N N A MET D 1 145 ? 33.32054 -2.78418 72.44270 0.449 22.28829 145 MET D N 1
ATOM 10066 N N B MET D 1 145 ? 33.32973 -2.78424 72.44476 0.551 22.24149 145 MET D N 1
ATOM 10067 C CA A MET D 1 145 ? 32.67685 -1.48525 72.29542 0.449 26.83877 145 MET D CA 1
ATOM 10068 C CA B MET D 1 145 ? 32.69175 -1.48233 72.30650 0.551 26.86988 145 MET D CA 1
ATOM 10069 C C A MET D 1 145 ? 33.76315 -0.41906 72.27683 0.449 23.87481 145 MET D C 1
ATOM 10070 C C B MET D 1 145 ? 33.78362 -0.42615 72.27362 0.551 23.86378 145 MET D C 1
ATOM 10071 O O A MET D 1 145 ? 34.40025 -0.18321 73.31505 0.449 23.51154 145 MET D O 1
ATOM 10072 O O B MET D 1 145 ? 34.44667 -0.20706 73.29939 0.551 23.48897 145 MET D O 1
ATOM 10081 N N . PRO D 1 146 ? 34.02863 0.22861 71.13972 1.000 22.99578 146 PRO D N 1
ATOM 10082 C CA . PRO D 1 146 ? 35.20139 1.11173 71.06883 1.000 19.14319 146 PRO D CA 1
ATOM 10083 C C . PRO D 1 146 ? 35.19135 2.22284 72.09670 1.000 22.81256 146 PRO D C 1
ATOM 10084 O O . PRO D 1 146 ? 36.26883 2.63185 72.53732 1.000 20.64971 146 PRO D O 1
ATOM 10088 N N . ASN D 1 147 ? 34.01614 2.70763 72.51235 1.000 18.24370 147 ASN D N 1
ATOM 10089 C CA . ASN D 1 147 ? 33.97486 3.78617 73.49872 1.000 24.62258 147 ASN D CA 1
ATOM 10090 C C . ASN D 1 147 ? 34.58650 3.39422 74.83738 1.000 22.77962 147 ASN D C 1
ATOM 10091 O O . ASN D 1 147 ? 35.03032 4.28274 75.57399 1.000 24.15962 147 ASN D O 1
ATOM 10096 N N . ASP D 1 148 ? 34.62239 2.09348 75.16770 1.000 24.76027 148 ASP D N 1
ATOM 10097 C CA . ASP D 1 148 ? 35.32923 1.62816 76.36794 1.000 25.23429 148 ASP D CA 1
ATOM 10098 C C . ASP D 1 148 ? 36.82851 1.87634 76.27501 1.000 25.00825 148 ASP D C 1
ATOM 10099 O O . ASP D 1 148 ? 37.49604 2.07293 77.30108 1.000 25.60664 148 ASP D O 1
ATOM 10104 N N . VAL D 1 149 ? 37.38389 1.80458 75.06493 1.000 17.69369 149 VAL D N 1
ATOM 10105 C CA . VAL D 1 149 ? 38.81170 2.03301 74.86068 1.000 17.45814 149 VAL D CA 1
ATOM 10106 C C . VAL D 1 149 ? 39.09844 3.52044 74.73360 1.000 21.83383 149 VAL D C 1
ATOM 10107 O O . VAL D 1 149 ? 40.07784 4.01830 75.29552 1.000 19.02247 149 VAL D O 1
ATOM 10111 N N . ALA D 1 150 ? 38.25742 4.24838 73.99112 1.000 21.87739 150 ALA D N 1
ATOM 10112 C CA . ALA D 1 150 ? 38.34460 5.70295 73.91005 1.000 21.61244 150 ALA D CA 1
ATOM 10113 C C . ALA D 1 150 ? 36.96447 6.25143 73.59766 1.000 20.26716 150 ALA D C 1
ATOM 10114 O O . ALA D 1 150 ? 36.34063 5.84523 72.61030 1.000 22.11733 150 ALA D O 1
ATOM 10116 N N . ARG D 1 151 ? 36.49626 7.18455 74.41529 1.000 21.49395 151 ARG D N 1
ATOM 10117 C CA . ARG D 1 151 ? 35.20479 7.79671 74.14217 1.000 24.33793 151 ARG D CA 1
ATOM 10118 C C . ARG D 1 151 ? 35.23951 8.55999 72.82404 1.000 23.37016 151 ARG D C 1
ATOM 10119 O O . ARG D 1 151 ? 36.25928 9.13693 72.43608 1.000 22.42273 151 ARG D O 1
ATOM 10127 N N . ASP D 1 152 ? 34.10618 8.52906 72.12221 1.000 23.48304 152 ASP D N 1
ATOM 10128 C CA . ASP D 1 152 ? 33.95444 9.17476 70.82142 1.000 25.30559 152 ASP D CA 1
ATOM 10129 C C . ASP D 1 152 ? 33.65744 10.66901 71.01115 1.000 28.74315 152 ASP D C 1
ATOM 10130 O O . ASP D 1 152 ? 32.62337 11.19077 70.59853 1.000 23.67951 152 ASP D O 1
ATOM 10135 N N . ASP D 1 153 ? 34.59502 11.35730 71.66202 1.000 24.45584 153 ASP D N 1
ATOM 10136 C CA . ASP D 1 153 ? 34.47736 12.79818 71.89354 1.000 22.51088 153 ASP D CA 1
ATOM 10137 C C . ASP D 1 153 ? 35.82638 13.33621 72.35299 1.000 24.23589 153 ASP D C 1
ATOM 10138 O O . ASP D 1 153 ? 36.81649 12.60368 72.44551 1.000 23.97655 153 ASP D O 1
ATOM 10143 N N . SER D 1 154 ? 35.84338 14.62932 72.69284 1.000 23.49984 154 SER D N 1
ATOM 10144 C CA . SER D 1 154 ? 37.06868 15.30857 73.08466 1.000 20.85063 154 SER D CA 1
ATOM 10145 C C . SER D 1 154 ? 37.38779 15.17943 74.56281 1.000 24.35205 154 SER D C 1
ATOM 10146 O O . SER D 1 154 ? 38.23336 15.92729 75.05133 1.000 24.18536 154 SER D O 1
ATOM 10149 N N . SER D 1 155 ? 36.73839 14.26623 75.29238 1.000 20.63659 155 SER D N 1
ATOM 10150 C CA . SER D 1 155 ? 37.11399 14.06209 76.68573 1.000 23.72130 155 SER D CA 1
ATOM 10151 C C . SER D 1 155 ? 38.48245 13.39787 76.80893 1.000 28.14958 155 SER D C 1
ATOM 10152 O O . SER D 1 155 ? 39.16284 13.57004 77.82181 1.000 25.12575 155 SER D O 1
ATOM 10155 N N . TYR D 1 156 ? 38.90518 12.65403 75.79034 1.000 22.14465 156 TYR D N 1
ATOM 10156 C CA . TYR D 1 156 ? 40.12393 11.84254 75.83417 1.000 24.93296 156 TYR D CA 1
ATOM 10157 C C . TYR D 1 156 ? 40.17111 11.00715 77.11459 1.000 25.03525 156 TYR D C 1
ATOM 10158 O O . TYR D 1 156 ? 41.10624 11.07013 77.91045 1.000 23.08601 156 TYR D O 1
ATOM 10167 N N . THR D 1 157 ? 39.11532 10.22413 77.29596 1.000 22.66206 157 THR D N 1
ATOM 10168 C CA . THR D 1 157 ? 39.00593 9.26910 78.38111 1.000 20.78731 157 THR D CA 1
ATOM 10169 C C . THR D 1 157 ? 38.70927 7.89652 77.79014 1.000 22.64874 157 THR D C 1
ATOM 10170 O O . THR D 1 157 ? 38.20300 7.77366 76.66688 1.000 22.41485 157 THR D O 1
ATOM 10174 N N . GLY D 1 158 ? 38.98905 6.87289 78.58605 1.000 20.43523 158 GLY D N 1
ATOM 10175 C CA . GLY D 1 158 ? 38.85202 5.48550 78.18965 1.000 21.55713 158 GLY D CA 1
ATOM 10176 C C . GLY D 1 158 ? 40.10285 4.71298 78.54864 1.000 24.44207 158 GLY D C 1
ATOM 10177 O O . GLY D 1 158 ? 41.11797 5.27405 78.95292 1.000 22.87294 158 GLY D O 1
ATOM 10178 N N . ALA D 1 159 ? 40.00968 3.38826 78.38966 1.000 22.72605 159 ALA D N 1
ATOM 10179 C CA . ALA D 1 159 ? 41.13815 2.53924 78.77151 1.000 20.01005 159 ALA D CA 1
ATOM 10180 C C . ALA D 1 159 ? 42.43967 3.04127 78.15835 1.000 21.44087 159 ALA D C 1
ATOM 10181 O O . ALA D 1 159 ? 43.46990 3.10054 78.83616 1.000 22.78603 159 ALA D O 1
ATOM 10183 N N . PHE D 1 160 ? 42.40962 3.41546 76.87200 1.000 19.53180 160 PHE D N 1
ATOM 10184 C CA . PHE D 1 160 ? 43.63318 3.83535 76.20040 1.000 19.67634 160 PHE D CA 1
ATOM 10185 C C . PHE D 1 160 ? 44.22786 5.08243 76.84785 1.000 21.37969 160 PHE D C 1
ATOM 10186 O O . PHE D 1 160 ? 45.43847 5.14366 77.09157 1.000 22.44926 160 PHE D O 1
ATOM 10194 N N . TYR D 1 161 ? 43.40177 6.11455 77.08425 1.000 22.60507 161 TYR D N 1
ATOM 10195 C CA . TYR D 1 161 ? 43.91758 7.37019 77.63341 1.000 23.79083 161 TYR D CA 1
ATOM 10196 C C . TYR D 1 161 ? 44.22653 7.27809 79.12167 1.000 22.51369 161 TYR D C 1
ATOM 10197 O O . TYR D 1 161 ? 44.98525 8.10444 79.63474 1.000 23.45029 161 TYR D O 1
ATOM 10206 N N . THR D 1 162 ? 43.68753 6.28035 79.82419 1.000 23.19475 162 THR D N 1
ATOM 10207 C CA . THR D 1 162 ? 44.13845 6.03657 81.18995 1.000 23.99784 162 THR D CA 1
ATOM 10208 C C . THR D 1 162 ? 45.59850 5.60529 81.20112 1.000 25.02390 162 THR D C 1
ATOM 10209 O O . THR D 1 162 ? 46.37481 6.03231 82.06026 1.000 28.29646 162 THR D O 1
ATOM 10213 N N . LEU D 1 163 ? 45.99834 4.79132 80.22370 1.000 19.49553 163 LEU D N 1
ATOM 10214 C CA . LEU D 1 163 ? 47.38990 4.38932 80.08268 1.000 25.75808 163 LEU D CA 1
ATOM 10215 C C . LEU D 1 163 ? 48.23741 5.47904 79.43557 1.000 27.48678 163 LEU D C 1
ATOM 10216 O O . LEU D 1 163 ? 49.40462 5.65032 79.80196 1.000 30.67534 163 LEU D O 1
ATOM 10221 N N . TYR D 1 164 ? 47.67389 6.20809 78.46618 1.000 24.08973 164 TYR D N 1
ATOM 10222 C CA . TYR D 1 164 ? 48.39376 7.22222 77.68359 1.000 23.51446 164 TYR D CA 1
ATOM 10223 C C . TYR D 1 164 ? 47.64289 8.54884 77.71169 1.000 28.32356 164 TYR D C 1
ATOM 10224 O O . TYR D 1 164 ? 46.96462 8.90953 76.73524 1.000 22.91659 164 TYR D O 1
ATOM 10233 N N . PRO D 1 165 ? 47.75710 9.31416 78.80351 1.000 25.33672 165 PRO D N 1
ATOM 10234 C CA . PRO D 1 165 ? 47.02081 10.58157 78.89480 1.000 25.22540 165 PRO D CA 1
ATOM 10235 C C . PRO D 1 165 ? 47.29900 11.48856 77.70184 1.000 25.62591 165 PRO D C 1
ATOM 10236 O O . PRO D 1 165 ? 48.43287 11.61830 77.22793 1.000 27.83157 165 PRO D O 1
ATOM 10240 N N . HIS D 1 166 ? 46.24117 12.09727 77.19730 1.000 26.10848 166 HIS D N 1
ATOM 10241 C CA . HIS D 1 166 ? 46.34481 12.90739 75.99713 1.000 27.41537 166 HIS D CA 1
ATOM 10242 C C . HIS D 1 166 ? 46.91120 14.27968 76.33889 1.000 31.36898 166 HIS D C 1
ATOM 10243 O O . HIS D 1 166 ? 46.63322 14.83895 77.40101 1.000 26.97919 166 HIS D O 1
ATOM 10250 N N . SER D 1 167 ? 47.73333 14.80744 75.44266 1.000 28.89169 167 SER D N 1
ATOM 10251 C CA . SER D 1 167 ? 48.16148 16.19836 75.51282 1.000 37.11181 167 SER D CA 1
ATOM 10252 C C . SER D 1 167 ? 48.52939 16.61877 74.09972 1.000 43.45870 167 SER D C 1
ATOM 10253 O O . SER D 1 167 ? 48.39253 15.83883 73.15316 1.000 34.91077 167 SER D O 1
ATOM 10256 N N . ASN D 1 168 ? 49.00660 17.85717 73.95736 1.000 41.26023 168 ASN D N 1
ATOM 10257 C CA . ASN D 1 168 ? 49.43137 18.34267 72.65023 1.000 42.14232 168 ASN D CA 1
ATOM 10258 C C . ASN D 1 168 ? 50.86641 17.96525 72.30974 1.000 32.29068 168 ASN D C 1
ATOM 10259 O O . ASN D 1 168 ? 51.28501 18.15357 71.16477 1.000 42.46158 168 ASN D O 1
ATOM 10264 N N . LYS D 1 169 ? 51.62307 17.44508 73.26396 1.000 34.13720 169 LYS D N 1
ATOM 10265 C CA . LYS D 1 169 ? 52.91475 16.85237 72.95690 1.000 37.29821 169 LYS D CA 1
ATOM 10266 C C . LYS D 1 169 ? 52.74777 15.82991 71.83634 1.000 41.06626 169 LYS D C 1
ATOM 10267 O O . LYS D 1 169 ? 51.78876 15.05831 71.82649 1.000 34.77981 169 LYS D O 1
ATOM 10273 N N . VAL D 1 170 ? 53.68299 15.82952 70.88271 1.000 42.42383 170 VAL D N 1
ATOM 10274 C CA . VAL D 1 170 ? 53.50042 15.02476 69.67474 1.000 37.41841 170 VAL D CA 1
ATOM 10275 C C . VAL D 1 170 ? 53.33995 13.54765 70.01581 1.000 38.79097 170 VAL D C 1
ATOM 10276 O O . VAL D 1 170 ? 52.50383 12.85248 69.42098 1.000 36.65593 170 VAL D O 1
ATOM 10280 N N . GLU D 1 171 ? 54.13161 13.03097 70.95989 1.000 33.71283 171 GLU D N 1
ATOM 10281 C CA . GLU D 1 171 ? 53.99026 11.60745 71.24970 1.000 38.23654 171 GLU D CA 1
ATOM 10282 C C . GLU D 1 171 ? 52.75483 11.29005 72.08615 1.000 36.95283 171 GLU D C 1
ATOM 10283 O O . GLU D 1 171 ? 52.41003 10.10865 72.22333 1.000 35.70475 171 GLU D O 1
ATOM 10289 N N . ASN D 1 172 ? 52.06886 12.30136 72.62356 1.000 31.97477 172 ASN D N 1
ATOM 10290 C CA . ASN D 1 172 ? 50.86212 12.08821 73.41139 1.000 33.46078 172 ASN D CA 1
ATOM 10291 C C . ASN D 1 172 ? 49.59297 12.48544 72.67741 1.000 27.54619 172 ASN D C 1
ATOM 10292 O O . ASN D 1 172 ? 48.49940 12.17607 73.15774 1.000 28.82700 172 ASN D O 1
ATOM 10297 N N . ASP D 1 173 ? 49.70680 13.16544 71.54030 1.000 27.05443 173 ASP D N 1
ATOM 10298 C CA . ASP D 1 173 ? 48.54202 13.62887 70.79341 1.000 29.54097 173 ASP D CA 1
ATOM 10299 C C . ASP D 1 173 ? 48.09629 12.50717 69.85567 1.000 29.70659 173 ASP D C 1
ATOM 10300 O O . ASP D 1 173 ? 48.22770 12.57612 68.63395 1.000 26.94596 173 ASP D O 1
ATOM 10305 N N . THR D 1 174 ? 47.61985 11.42799 70.46916 1.000 28.89587 174 THR D N 1
ATOM 10306 C CA . THR D 1 174 ? 47.10485 10.27503 69.74211 1.000 26.49660 174 THR D CA 1
ATOM 10307 C C . THR D 1 174 ? 45.59576 10.39520 69.65858 1.000 27.73474 174 THR D C 1
ATOM 10308 O O . THR D 1 174 ? 44.92793 10.51656 70.69229 1.000 26.31026 174 THR D O 1
ATOM 10312 N N . GLY D 1 175 ? 45.06029 10.35717 68.42715 1.000 19.29975 175 GLY D N 1
ATOM 10313 C CA . GLY D 1 175 ? 43.63992 10.54009 68.22982 1.000 23.08680 175 GLY D CA 1
ATOM 10314 C C . GLY D 1 175 ? 42.83617 9.29508 68.54099 1.000 19.56143 175 GLY D C 1
ATOM 10315 O O . GLY D 1 175 ? 43.36007 8.21481 68.81283 1.000 20.91481 175 GLY D O 1
ATOM 10316 N N . VAL D 1 176 ? 41.51564 9.45495 68.48177 1.000 22.27067 176 VAL D N 1
ATOM 10317 C CA . VAL D 1 176 ? 40.63266 8.39185 68.94620 1.000 20.76663 176 VAL D CA 1
ATOM 10318 C C . VAL D 1 176 ? 40.60286 7.21587 67.97588 1.000 21.25329 176 VAL D C 1
ATOM 10319 O O . VAL D 1 176 ? 40.39324 6.06968 68.39838 1.000 20.52410 176 VAL D O 1
ATOM 10323 N N . LEU D 1 177 ? 40.77092 7.46767 66.67005 1.000 18.32534 177 LEU D N 1
ATOM 10324 C CA . LEU D 1 177 ? 40.78199 6.36011 65.71092 1.000 19.69036 177 LEU D CA 1
ATOM 10325 C C . LEU D 1 177 ? 41.97074 5.44596 65.96972 1.000 19.57048 177 LEU D C 1
ATOM 10326 O O . LEU D 1 177 ? 41.82746 4.21802 65.99079 1.000 18.30487 177 LEU D O 1
ATOM 10331 N N . MET D 1 178 ? 43.14682 6.03128 66.20967 1.000 19.85514 178 MET D N 1
ATOM 10332 C CA . MET D 1 178 ? 44.31061 5.21959 66.55160 1.000 19.51498 178 MET D CA 1
ATOM 10333 C C . MET D 1 178 ? 44.09827 4.48955 67.87758 1.000 21.86794 178 MET D C 1
ATOM 10334 O O . MET D 1 178 ? 44.52691 3.34000 68.04165 1.000 22.36194 178 MET D O 1
ATOM 10339 N N . ALA D 1 179 ? 43.41428 5.12655 68.83168 1.000 22.02753 179 ALA D N 1
ATOM 10340 C CA . ALA D 1 179 ? 43.11163 4.45153 70.09526 1.000 23.36291 179 ALA D CA 1
ATOM 10341 C C . ALA D 1 179 ? 42.21235 3.22937 69.87918 1.000 23.54859 179 ALA D C 1
ATOM 10342 O O . ALA D 1 179 ? 42.45660 2.15491 70.44531 1.000 22.02773 179 ALA D O 1
ATOM 10344 N N . TRP D 1 180 ? 41.14971 3.37720 69.07908 1.000 22.17355 180 TRP D N 1
ATOM 10345 C CA . TRP D 1 180 ? 40.29683 2.23023 68.78387 1.000 18.53008 180 TRP D CA 1
ATOM 10346 C C . TRP D 1 180 ? 41.08178 1.13084 68.08904 1.000 20.33604 180 TRP D C 1
ATOM 10347 O O . TRP D 1 180 ? 40.89778 -0.05953 68.38918 1.000 19.43620 180 TRP D O 1
ATOM 10358 N N . ALA D 1 181 ? 41.94037 1.50970 67.13805 1.000 20.94717 181 ALA D N 1
ATOM 10359 C CA . ALA D 1 181 ? 42.79982 0.52761 66.47586 1.000 23.18337 181 ALA D CA 1
ATOM 10360 C C . ALA D 1 181 ? 43.67499 -0.21408 67.48184 1.000 23.49824 181 ALA D C 1
ATOM 10361 O O . ALA D 1 181 ? 43.83277 -1.43800 67.39396 1.000 20.68448 181 ALA D O 1
ATOM 10363 N N . TRP D 1 182 ? 44.28136 0.52011 68.42157 1.000 21.71727 182 TRP D N 1
ATOM 10364 C CA . TRP D 1 182 ? 45.04805 -0.09070 69.50487 1.000 21.72918 182 TRP D CA 1
ATOM 10365 C C . TRP D 1 182 ? 44.22377 -1.11948 70.26655 1.000 22.21116 182 TRP D C 1
ATOM 10366 O O . TRP D 1 182 ? 44.73671 -2.18200 70.64305 1.000 23.21857 182 TRP D O 1
ATOM 10377 N N . GLY D 1 183 ? 42.94390 -0.82251 70.51157 1.000 21.22836 183 GLY D N 1
ATOM 10378 C CA . GLY D 1 183 ? 42.08328 -1.79951 71.16981 1.000 22.07708 183 GLY D CA 1
ATOM 10379 C C . GLY D 1 183 ? 41.98884 -3.11886 70.41505 1.000 24.73685 183 GLY D C 1
ATOM 10380 O O . GLY D 1 183 ? 42.09652 -4.20232 71.00139 1.000 20.46783 183 GLY D O 1
ATOM 10381 N N . ALA D 1 184 ? 41.75394 -3.05028 69.10604 1.000 19.60883 184 ALA D N 1
ATOM 10382 C CA . ALA D 1 184 ? 41.70176 -4.28017 68.32268 1.000 17.68749 184 ALA D CA 1
ATOM 10383 C C . ALA D 1 184 ? 43.01730 -5.04332 68.43927 1.000 19.26259 184 ALA D C 1
ATOM 10384 O O . ALA D 1 184 ? 43.01909 -6.26857 68.56248 1.000 20.88057 184 ALA D O 1
ATOM 10386 N N . SER D 1 185 ? 44.14477 -4.32522 68.43670 1.000 21.87310 185 SER D N 1
ATOM 10387 C CA . SER D 1 185 ? 45.44358 -4.97815 68.53344 1.000 21.96394 185 SER D CA 1
ATOM 10388 C C . SER D 1 185 ? 45.68383 -5.58080 69.91039 1.000 24.76036 185 SER D C 1
ATOM 10389 O O . SER D 1 185 ? 46.41803 -6.56689 70.02733 1.000 22.50495 185 SER D O 1
ATOM 10392 N N . LYS D 1 186 ? 45.12427 -4.99046 70.97073 1.000 19.69203 186 LYS D N 1
ATOM 10393 C CA . LYS D 1 186 ? 45.31489 -5.61834 72.28312 1.000 23.97944 186 LYS D CA 1
ATOM 10394 C C . LYS D 1 186 ? 44.53143 -6.92725 72.38755 1.000 24.95637 186 LYS D C 1
ATOM 10395 O O . LYS D 1 186 ? 44.98863 -7.87934 73.03218 1.000 23.79488 186 LYS D O 1
ATOM 10401 N N . ILE D 1 187 ? 43.35904 -7.00716 71.75327 1.000 19.26153 187 ILE D N 1
ATOM 10402 C CA . ILE D 1 187 ? 42.66686 -8.29092 71.65819 1.000 25.42132 187 ILE D CA 1
ATOM 10403 C C . ILE D 1 187 ? 43.55602 -9.31254 70.95499 1.000 23.60395 187 ILE D C 1
ATOM 10404 O O . ILE D 1 187 ? 43.71156 -10.45227 71.40914 1.000 23.17522 187 ILE D O 1
ATOM 10409 N N . LEU D 1 188 ? 44.16217 -8.91017 69.83820 1.000 25.13368 188 LEU D N 1
ATOM 10410 C CA . LEU D 1 188 ? 45.04517 -9.81957 69.11274 1.000 24.74020 188 LEU D CA 1
ATOM 10411 C C . LEU D 1 188 ? 46.22939 -10.24206 69.97619 1.000 24.63846 188 LEU D C 1
ATOM 10412 O O . LEU D 1 188 ? 46.64947 -11.40145 69.93061 1.000 24.15360 188 LEU D O 1
ATOM 10417 N N . ASP D 1 189 ? 46.77086 -9.31472 70.78228 1.000 26.77806 189 ASP D N 1
ATOM 10418 C CA . ASP D 1 189 ? 47.81142 -9.66005 71.75551 1.000 27.61285 189 ASP D CA 1
ATOM 10419 C C . ASP D 1 189 ? 47.37712 -10.81524 72.65829 1.000 28.90406 189 ASP D C 1
ATOM 10420 O O . ASP D 1 189 ? 48.12136 -11.78278 72.85292 1.000 30.04629 189 ASP D O 1
ATOM 10425 N N . ALA D 1 190 ? 46.17914 -10.72055 73.23873 1.000 26.90114 190 ALA D N 1
ATOM 10426 C CA . ALA D 1 190 ? 45.70042 -11.78994 74.10563 1.000 26.55519 190 ALA D CA 1
ATOM 10427 C C . ALA D 1 190 ? 45.57749 -13.10615 73.34372 1.000 27.86495 190 ALA D C 1
ATOM 10428 O O . ALA D 1 190 ? 45.96259 -14.16733 73.85360 1.000 25.61266 190 ALA D O 1
ATOM 10430 N N . LEU D 1 191 ? 45.05377 -13.05745 72.11478 1.000 23.96273 191 LEU D N 1
ATOM 10431 C CA . LEU D 1 191 ? 44.88686 -14.28067 71.33162 1.000 23.98919 191 LEU D CA 1
ATOM 10432 C C . LEU D 1 191 ? 46.23206 -14.91020 71.00916 1.000 26.25672 191 LEU D C 1
ATOM 10433 O O . LEU D 1 191 ? 46.38424 -16.13861 71.04897 1.000 28.25954 191 LEU D O 1
ATOM 10438 N N . GLU D 1 192 ? 47.21143 -14.07677 70.66699 1.000 24.03244 192 GLU D N 1
ATOM 10439 C CA . GLU D 1 192 ? 48.54930 -14.55254 70.36173 1.000 35.23350 192 GLU D CA 1
ATOM 10440 C C . GLU D 1 192 ? 49.17688 -15.25060 71.56619 1.000 34.14326 192 GLU D C 1
ATOM 10441 O O . GLU D 1 192 ? 49.89409 -16.24399 71.40400 1.000 32.64605 192 GLU D O 1
ATOM 10447 N N . LYS D 1 193 ? 48.88876 -14.77879 72.77784 1.000 31.45623 193 LYS D N 1
ATOM 10448 C CA . LYS D 1 193 ? 49.36323 -15.44900 73.98616 1.000 29.73775 193 LYS D CA 1
ATOM 10449 C C . LYS D 1 193 ? 48.57407 -16.70252 74.34025 1.000 33.05352 193 LYS D C 1
ATOM 10450 O O . LYS D 1 193 ? 48.96980 -17.41336 75.27131 1.000 31.87468 193 LYS D O 1
ATOM 10456 N N . GLY D 1 194 ? 47.47374 -16.98656 73.65205 1.000 27.85850 194 GLY D N 1
ATOM 10457 C CA . GLY D 1 194 ? 46.72900 -18.20819 73.88179 1.000 29.55659 194 GLY D CA 1
ATOM 10458 C C . GLY D 1 194 ? 45.42944 -18.06392 74.64965 1.000 34.84817 194 GLY D C 1
ATOM 10459 O O . GLY D 1 194 ? 44.93396 -19.06996 75.16069 1.000 33.05468 194 GLY D O 1
ATOM 10460 N N . ALA D 1 195 ? 44.84301 -16.85897 74.70814 1.000 26.58313 195 ALA D N 1
ATOM 10461 C CA . ALA D 1 195 ? 43.64834 -16.64379 75.51966 1.000 31.92651 195 ALA D CA 1
ATOM 10462 C C . ALA D 1 195 ? 42.50583 -17.56612 75.11239 1.000 31.29806 195 ALA D C 1
ATOM 10463 O O . ALA D 1 195 ? 41.79880 -18.09761 75.97380 1.000 34.96022 195 ALA D O 1
ATOM 10465 N N . ILE D 1 196 ? 42.28779 -17.74623 73.81239 1.000 31.13986 196 ILE D N 1
ATOM 10466 C CA . ILE D 1 196 ? 41.19859 -18.58890 73.31067 1.000 26.24625 196 ILE D CA 1
ATOM 10467 C C . ILE D 1 196 ? 41.79732 -19.67227 72.41478 1.000 31.29925 196 ILE D C 1
ATOM 10468 O O . ILE D 1 196 ? 41.96867 -19.44995 71.20845 1.000 25.13380 196 ILE D O 1
ATOM 10473 N N . PRO D 1 197 ? 42.14034 -20.84686 72.94784 1.000 34.17937 197 PRO D N 1
ATOM 10474 C CA . PRO D 1 197 ? 42.86221 -21.83405 72.12523 1.000 34.03595 197 PRO D CA 1
ATOM 10475 C C . PRO D 1 197 ? 42.09160 -22.31452 70.89619 1.000 24.79506 197 PRO D C 1
ATOM 10476 O O . PRO D 1 197 ? 42.71786 -22.77748 69.93778 1.000 32.66798 197 PRO D O 1
ATOM 10480 N N . GLU D 1 198 ? 40.76654 -22.19451 70.86659 1.000 30.85490 198 GLU D N 1
ATOM 10481 C CA . GLU D 1 198 ? 40.02436 -22.58018 69.67353 1.000 29.22099 198 GLU D CA 1
ATOM 10482 C C . GLU D 1 198 ? 40.23371 -21.62342 68.50420 1.000 26.48754 198 GLU D C 1
ATOM 10483 O O . GLU D 1 198 ? 39.72551 -21.89352 67.41249 1.000 28.61090 198 GLU D O 1
ATOM 10489 N N . ILE D 1 199 ? 40.94352 -20.51594 68.68995 1.000 24.92729 199 ILE D N 1
ATOM 10490 C CA . ILE D 1 199 ? 41.08741 -19.50126 67.64830 1.000 25.36694 199 ILE D CA 1
ATOM 10491 C C . ILE D 1 199 ? 42.51956 -19.50453 67.12592 1.000 30.76100 199 ILE D C 1
ATOM 10492 O O . ILE D 1 199 ? 43.46949 -19.66618 67.89844 1.000 29.50024 199 ILE D O 1
ATOM 10497 N N . ASP D 1 200 ? 42.67480 -19.30103 65.81030 1.000 28.28695 200 ASP D N 1
ATOM 10498 C CA . ASP D 1 200 ? 43.98806 -19.20085 65.16246 1.000 28.17689 200 ASP D CA 1
ATOM 10499 C C . ASP D 1 200 ? 44.33483 -17.72554 64.98340 1.000 30.58468 200 ASP D C 1
ATOM 10500 O O . ASP D 1 200 ? 43.84370 -17.07100 64.05728 1.000 25.54601 200 ASP D O 1
ATOM 10505 N N . ALA D 1 201 ? 45.21059 -17.21290 65.85705 1.000 24.63778 201 ALA D N 1
ATOM 10506 C CA . ALA D 1 201 ? 45.59950 -15.80611 65.83760 1.000 29.19621 201 ALA D CA 1
ATOM 10507 C C . ALA D 1 201 ? 46.34866 -15.41761 64.57176 1.000 29.58601 201 ALA D C 1
ATOM 10508 O O . ALA D 1 201 ? 46.52700 -14.22025 64.32754 1.000 28.19221 201 ALA D O 1
ATOM 10510 N N . LYS D 1 202 ? 46.78532 -16.38659 63.76274 1.000 26.69788 202 LYS D N 1
AT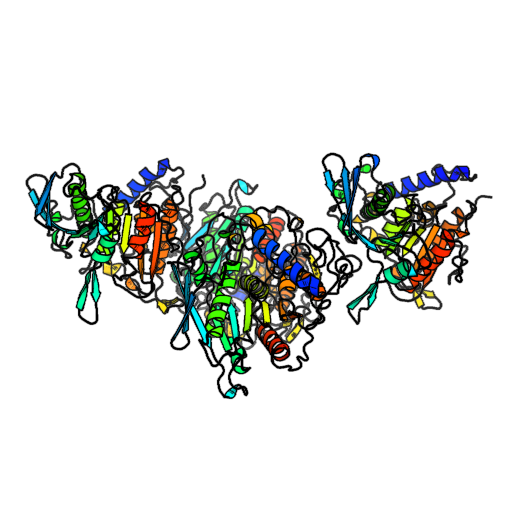OM 10511 C CA . LYS D 1 202 ? 47.40722 -16.10305 62.46893 1.000 33.20621 202 LYS D CA 1
ATOM 10512 C C . LYS D 1 202 ? 46.38603 -15.85552 61.36925 1.000 32.41738 202 LYS D C 1
ATOM 10513 O O . LYS D 1 202 ? 46.76826 -15.55004 60.23166 1.000 29.12005 202 LYS D O 1
ATOM 10519 N N . LYS D 1 203 ? 45.10191 -16.01381 61.65863 1.000 25.48994 203 LYS D N 1
ATOM 10520 C CA . LYS D 1 203 ? 44.06101 -15.81273 60.66069 1.000 29.96364 203 LYS D CA 1
ATOM 10521 C C . LYS D 1 203 ? 43.05089 -14.80834 61.21749 1.000 25.23976 203 LYS D C 1
ATOM 10522 O O . LYS D 1 203 ? 41.86191 -15.07956 61.35453 1.000 25.14918 203 LYS D O 1
ATOM 10528 N N . ALA D 1 204 ? 43.55616 -13.62694 61.56065 1.000 25.69316 204 ALA D N 1
ATOM 10529 C CA . ALA D 1 204 ? 42.76399 -12.59589 62.21187 1.000 23.42399 204 ALA D CA 1
ATOM 10530 C C . ALA D 1 204 ? 42.29410 -11.59048 61.16961 1.000 22.41162 204 ALA D C 1
ATOM 10531 O O . ALA D 1 204 ? 43.08130 -11.14227 60.33069 1.000 22.28498 204 ALA D O 1
ATOM 10533 N N . ILE D 1 205 ? 41.01610 -11.24276 61.24644 1.000 19.55670 205 ILE D N 1
ATOM 10534 C CA . ILE D 1 205 ? 40.34974 -10.29178 60.36583 1.000 19.74611 205 ILE D CA 1
ATOM 10535 C C . ILE D 1 205 ? 39.86873 -9.13807 61.24129 1.000 18.16110 205 ILE D C 1
ATOM 10536 O O . ILE D 1 205 ? 39.24815 -9.37285 62.28107 1.000 25.34525 205 ILE D O 1
ATOM 10541 N N . VAL D 1 206 ? 40.14771 -7.90297 60.83633 1.000 18.42739 206 VAL D N 1
ATOM 10542 C CA . VAL D 1 206 ? 39.65702 -6.72667 61.54919 1.000 18.94266 206 VAL D CA 1
ATOM 10543 C C . VAL D 1 206 ? 38.62718 -6.02406 60.66642 1.000 21.08342 206 VAL D C 1
ATOM 10544 O O . VAL D 1 206 ? 38.87215 -5.80183 59.47778 1.000 22.54521 206 VAL D O 1
ATOM 10548 N N . THR D 1 207 ? 37.45569 -5.72222 61.23716 1.000 21.28863 207 THR D N 1
ATOM 10549 C CA . THR D 1 207 ? 36.38017 -5.06500 60.50290 1.000 19.26768 207 THR D CA 1
ATOM 10550 C C . THR D 1 207 ? 35.71868 -4.02606 61.39948 1.000 19.84769 207 THR D C 1
ATOM 10551 O O . THR D 1 207 ? 35.79921 -4.08888 62.62922 1.000 19.62505 207 THR D O 1
ATOM 10555 N N . GLY D 1 208 ? 35.05978 -3.06186 60.75846 1.000 22.84725 208 GLY D N 1
ATOM 10556 C CA . GLY D 1 208 ? 34.30951 -2.04468 61.47291 1.000 22.73331 208 GLY D CA 1
ATOM 10557 C C . GLY D 1 208 ? 33.49136 -1.24065 60.48356 1.000 19.63321 208 GLY D C 1
ATOM 10558 O O . GLY D 1 208 ? 33.87893 -1.11909 59.32348 1.000 19.83316 208 GLY D O 1
ATOM 10559 N N . PHE D 1 209 ? 32.37372 -0.68114 60.93239 1.000 20.96463 209 PHE D N 1
ATOM 10560 C CA . PHE D 1 209 ? 31.46678 0.08120 60.08621 1.000 21.18966 209 PHE D CA 1
ATOM 10561 C C . PHE D 1 209 ? 31.56565 1.57233 60.39323 1.000 18.98002 209 PHE D C 1
ATOM 10562 O O . PHE D 1 209 ? 31.61034 1.97787 61.56128 1.000 19.40435 209 PHE D O 1
ATOM 10570 N N . SER D 1 210 ? 31.61404 2.37921 59.33137 1.000 21.47505 210 SER D N 1
ATOM 10571 C CA . SER D 1 210 ? 31.49372 3.83093 59.42629 1.000 23.79010 210 SER D CA 1
ATOM 10572 C C . SER D 1 210 ? 32.70319 4.40552 60.16016 1.000 22.08705 210 SER D C 1
ATOM 10573 O O . SER D 1 210 ? 33.84358 4.15090 59.76242 1.000 22.96943 210 SER D O 1
ATOM 10576 N N . ARG D 1 211 ? 32.47602 5.16555 61.23725 1.000 19.58842 211 ARG D N 1
ATOM 10577 C CA . ARG D 1 211 ? 33.59056 5.65913 62.04362 1.000 17.71454 211 ARG D CA 1
ATOM 10578 C C . ARG D 1 211 ? 34.49631 4.51425 62.50501 1.000 19.99618 211 ARG D C 1
ATOM 10579 O O . ARG D 1 211 ? 35.72094 4.66323 62.57630 1.000 20.17833 211 ARG D O 1
ATOM 10587 N N . TYR D 1 212 ? 33.91110 3.36111 62.82459 1.000 19.06962 212 TYR D N 1
ATOM 10588 C CA . TYR D 1 212 ? 34.72217 2.21983 63.22528 1.000 19.02757 212 TYR D CA 1
ATOM 10589 C C . TYR D 1 212 ? 35.41289 1.58805 62.03287 1.000 22.63708 212 TYR D C 1
ATOM 10590 O O . TYR D 1 212 ? 36.39993 0.86399 62.20941 1.000 19.74918 212 TYR D O 1
ATOM 10599 N N . GLY D 1 213 ? 34.89652 1.83128 60.82618 1.000 22.23418 213 GLY D N 1
ATOM 10600 C CA . GLY D 1 213 ? 35.58933 1.38614 59.63357 1.000 22.57897 213 GLY D CA 1
ATOM 10601 C C . GLY D 1 213 ? 36.85072 2.18382 59.37659 1.000 23.50735 213 GLY D C 1
ATOM 10602 O O . GLY D 1 213 ? 37.85216 1.63692 58.91275 1.000 19.48439 213 GLY D O 1
ATOM 10603 N N . LYS D 1 214 ? 36.81927 3.49504 59.64551 1.000 19.54094 214 LYS D N 1
ATOM 10604 C CA . LYS D 1 214 ? 38.05511 4.26548 59.56429 1.000 19.58892 214 LYS D CA 1
ATOM 10605 C C . LYS D 1 214 ? 39.10495 3.65332 60.48013 1.000 21.40746 214 LYS D C 1
ATOM 10606 O O . LYS D 1 214 ? 40.25550 3.46305 60.07895 1.000 17.91179 214 LYS D O 1
ATOM 10612 N N . ALA D 1 215 ? 38.71112 3.31387 61.71617 1.000 19.72481 215 ALA D N 1
ATOM 10613 C CA . ALA D 1 215 ? 39.66039 2.76784 62.68064 1.000 20.05649 215 ALA D CA 1
ATOM 10614 C C . ALA D 1 215 ? 40.13188 1.37553 62.28933 1.000 20.46696 215 ALA D C 1
ATOM 10615 O O . ALA D 1 215 ? 41.27491 1.01316 62.58512 1.000 20.33117 215 ALA D O 1
ATOM 10617 N N . ALA D 1 216 ? 39.26427 0.57305 61.65550 1.000 19.50959 216 ALA D N 1
ATOM 10618 C CA . ALA D 1 216 ? 39.68423 -0.75725 61.20897 1.000 20.01766 216 ALA D CA 1
ATOM 10619 C C . ALA D 1 216 ? 40.78520 -0.66264 60.15694 1.000 19.37731 216 ALA D C 1
ATOM 10620 O O . ALA D 1 216 ? 41.70836 -1.48828 60.13614 1.000 20.43673 216 ALA D O 1
ATOM 10622 N N . LEU D 1 217 ? 40.70190 0.32655 59.26004 1.000 22.04067 217 LEU D N 1
ATOM 10623 C CA . LEU D 1 217 ? 41.77802 0.51990 58.28844 1.000 20.00086 217 LEU D CA 1
ATOM 10624 C C . LEU D 1 217 ? 43.07855 0.93438 58.97841 1.000 23.60855 217 LEU D C 1
ATOM 10625 O O . LEU D 1 217 ? 44.16103 0.45426 58.62165 1.000 21.72308 217 LEU D O 1
ATOM 10630 N N . VAL D 1 218 ? 42.99919 1.82611 59.96595 1.000 17.31921 218 VAL D N 1
ATOM 10631 C CA . VAL D 1 218 ? 44.20359 2.19550 60.70725 1.000 20.75655 218 VAL D CA 1
ATOM 10632 C C . VAL D 1 218 ? 44.79301 0.96998 61.39903 1.000 21.20280 218 VAL D C 1
ATOM 10633 O O . VAL D 1 218 ? 46.00917 0.74119 61.36072 1.000 23.89874 218 VAL D O 1
ATOM 10637 N N . ALA D 1 219 ? 43.94392 0.14367 62.01877 1.000 17.88250 219 ALA D N 1
ATOM 10638 C CA . ALA D 1 219 ? 44.46294 -1.04151 62.69845 1.000 20.34040 219 ALA D CA 1
ATOM 10639 C C . ALA D 1 219 ? 45.17042 -1.97297 61.71544 1.000 26.38379 219 ALA D C 1
ATOM 10640 O O . ALA D 1 219 ? 46.23057 -2.53129 62.02768 1.000 25.08433 219 ALA D O 1
ATOM 10642 N N . GLY D 1 220 ? 44.59851 -2.15335 60.52422 1.000 21.35718 220 GLY D N 1
ATOM 10643 C CA . GLY D 1 220 ? 45.23440 -3.00728 59.53347 1.000 23.89082 220 GLY D CA 1
ATOM 10644 C C . GLY D 1 220 ? 46.54960 -2.43648 59.03200 1.000 26.04464 220 GLY D C 1
ATOM 10645 O O . GLY D 1 220 ? 47.51993 -3.17356 58.82572 1.000 30.17849 220 GLY D O 1
ATOM 10646 N N . ALA D 1 221 ? 46.60178 -1.11558 58.83089 1.000 24.46108 221 ALA D N 1
ATOM 10647 C CA . ALA D 1 221 ? 47.81987 -0.48609 58.33856 1.000 23.72446 221 ALA D CA 1
ATOM 10648 C C . ALA D 1 221 ? 48.93319 -0.49886 59.37673 1.000 26.70618 221 ALA D C 1
ATOM 10649 O O . ALA D 1 221 ? 50.10525 -0.63309 59.00962 1.000 25.82460 221 ALA D O 1
ATOM 10651 N N . PHE D 1 222 ? 48.60148 -0.37384 60.66429 1.000 21.86083 222 PHE D N 1
ATOM 10652 C CA . PHE D 1 222 ? 49.61449 -0.20237 61.70352 1.000 24.81936 222 PHE D CA 1
ATOM 10653 C C . PHE D 1 222 ? 49.83799 -1.44564 62.55093 1.000 27.11986 222 PHE D C 1
ATOM 10654 O O . PHE D 1 222 ? 50.65420 -1.40111 63.47662 1.000 35.09784 222 PHE D O 1
ATOM 10662 N N . ASP D 1 223 ? 49.15316 -2.55357 62.25878 1.000 25.11503 223 ASP D N 1
ATOM 10663 C CA . ASP D 1 223 ? 49.37862 -3.82411 62.94789 1.000 26.33630 223 ASP D CA 1
ATOM 10664 C C . ASP D 1 223 ? 49.48494 -4.91907 61.88567 1.000 27.12717 223 ASP D C 1
ATOM 10665 O O . ASP D 1 223 ? 48.47202 -5.44486 61.41027 1.000 26.07743 223 ASP D O 1
ATOM 10670 N N . GLU D 1 224 ? 50.71575 -5.28077 61.53382 1.000 25.33635 224 GLU D N 1
ATOM 10671 C CA . GLU D 1 224 ? 50.94091 -6.22657 60.44692 1.000 34.59414 224 GLU D CA 1
ATOM 10672 C C . GLU D 1 224 ? 50.44960 -7.63257 60.75652 1.000 30.16242 224 GLU D C 1
ATOM 10673 O O . GLU D 1 224 ? 50.46973 -8.48258 59.86378 1.000 32.50925 224 GLU D O 1
ATOM 10679 N N . ARG D 1 225 ? 49.98845 -7.90834 61.96967 1.000 23.96397 225 ARG D N 1
ATOM 10680 C CA . ARG D 1 225 ? 49.50976 -9.25534 62.24026 1.000 27.74605 225 ARG D CA 1
ATOM 10681 C C . ARG D 1 225 ? 48.13241 -9.52760 61.64520 1.000 26.64118 225 ARG D C 1
ATOM 10682 O O . ARG D 1 225 ? 47.77511 -10.69320 61.47869 1.000 26.85991 225 ARG D O 1
ATOM 10690 N N . PHE D 1 226 ? 47.35461 -8.49943 61.30737 1.000 24.63206 226 PHE D N 1
ATOM 10691 C CA . PHE D 1 226 ? 46.01982 -8.73661 60.75887 1.000 20.49344 226 PHE D CA 1
ATOM 10692 C C . PHE D 1 226 ? 46.12597 -9.30650 59.34858 1.000 23.11805 226 PHE D C 1
ATOM 10693 O O . PHE D 1 226 ? 46.76417 -8.71300 58.47510 1.000 26.29002 226 PHE D O 1
ATOM 10701 N N . ALA D 1 227 ? 45.50482 -10.46035 59.12839 1.000 23.88934 227 ALA D N 1
ATOM 10702 C CA . ALA D 1 227 ? 45.60825 -11.10966 57.82421 1.000 24.73818 227 ALA D CA 1
ATOM 10703 C C . ALA D 1 227 ? 44.60503 -10.55345 56.82827 1.000 25.32868 227 ALA D C 1
ATOM 10704 O O . ALA D 1 227 ? 44.85988 -10.58573 55.61617 1.000 20.39824 227 ALA D O 1
ATOM 10706 N N . VAL D 1 228 ? 43.47714 -10.03579 57.31693 1.000 23.01080 228 VAL D N 1
ATOM 10707 C CA . VAL D 1 228 ? 42.43063 -9.45222 56.47845 1.000 21.53943 228 VAL D CA 1
ATOM 10708 C C . VAL D 1 228 ? 41.98883 -8.13952 57.11864 1.000 22.45374 228 VAL D C 1
ATOM 10709 O O . VAL D 1 228 ? 41.75046 -8.08255 58.32910 1.000 20.16869 228 VAL D O 1
ATOM 10713 N N . VAL D 1 229 ? 41.87726 -7.08804 56.31418 1.000 21.12285 229 VAL D N 1
ATOM 10714 C CA . VAL D 1 229 ? 41.50554 -5.76094 56.79135 1.000 21.08329 229 VAL D CA 1
ATOM 10715 C C . VAL D 1 229 ? 40.25630 -5.32204 56.02658 1.000 22.50725 229 VAL D C 1
ATOM 10716 O O . VAL D 1 229 ? 40.29276 -5.21484 54.79228 1.000 20.03701 229 VAL D O 1
ATOM 10720 N N . ASN D 1 230 ? 39.16625 -5.03296 56.75500 1.000 23.60803 230 ASN D N 1
ATOM 10721 C CA . ASN D 1 230 ? 37.87932 -4.68680 56.14471 1.000 21.06575 230 ASN D CA 1
ATOM 10722 C C . ASN D 1 230 ? 37.29583 -3.38866 56.69216 1.000 20.83007 230 ASN D C 1
ATOM 10723 O O . ASN D 1 230 ? 36.45861 -3.40503 57.60798 1.000 23.24613 230 ASN D O 1
ATOM 10728 N N . PRO D 1 231 ? 37.66876 -2.24722 56.12064 1.000 19.65136 231 PRO D N 1
ATOM 10729 C CA . PRO D 1 231 ? 36.94686 -0.99466 56.41038 1.000 22.22352 231 PRO D CA 1
ATOM 10730 C C . PRO D 1 231 ? 35.62502 -0.97527 55.66445 1.000 24.15013 231 PRO D C 1
ATOM 10731 O O . PRO D 1 231 ? 35.59062 -0.93324 54.42788 1.000 25.54942 231 PRO D O 1
ATOM 10735 N N . HIS D 1 232 ? 34.52456 -1.01625 56.40657 1.000 18.33589 232 HIS D N 1
ATOM 10736 C CA . HIS D 1 232 ? 33.20605 -1.04436 55.80069 1.000 20.91620 232 HIS D CA 1
ATOM 10737 C C . HIS D 1 232 ? 32.60587 0.35206 55.84084 1.000 23.87629 232 HIS D C 1
ATOM 10738 O O . HIS D 1 232 ? 32.37855 0.90177 56.92658 1.000 18.04646 232 HIS D O 1
ATOM 10745 N N . ALA D 1 233 ? 32.33845 0.91718 54.66190 1.000 22.89394 233 ALA D N 1
ATOM 10746 C CA . ALA D 1 233 ? 31.75284 2.24703 54.55628 1.000 22.84917 233 ALA D CA 1
ATOM 10747 C C . ALA D 1 233 ? 32.54765 3.26187 55.38021 1.000 23.28749 233 ALA D C 1
ATOM 10748 O O . ALA D 1 233 ? 31.98725 4.07064 56.12319 1.000 24.36438 233 ALA D O 1
ATOM 10750 N N . SER D 1 234 ? 33.87688 3.21395 55.25200 1.000 22.52176 234 SER D N 1
ATOM 10751 C CA . SER D 1 234 ? 34.71987 4.03264 56.12129 1.000 21.52142 234 SER D CA 1
ATOM 10752 C C . SER D 1 234 ? 34.66178 5.51682 55.73720 1.000 26.06573 234 SER D C 1
ATOM 10753 O O . SER D 1 234 ? 34.62135 6.38247 56.61598 1.000 25.49767 234 SER D O 1
ATOM 10756 N N . GLY D 1 235 ? 34.62653 5.83731 54.43868 1.000 21.95369 235 GLY D N 1
ATOM 10757 C CA . GLY D 1 235 ? 34.45005 7.23060 54.03324 1.000 21.83469 235 GLY D CA 1
ATOM 10758 C C . GLY D 1 235 ? 35.69363 8.08967 54.24976 1.000 20.99344 235 GLY D C 1
ATOM 10759 O O . GLY D 1 235 ? 36.83025 7.61288 54.20654 1.000 23.95802 235 GLY D O 1
ATOM 10760 N N . GLN D 1 236 ? 35.47937 9.39157 54.45443 1.000 23.89307 236 GLN D N 1
ATOM 10761 C CA . GLN D 1 236 ? 36.60089 10.33015 54.50621 1.000 21.31558 236 GLN D CA 1
ATOM 10762 C C . GLN D 1 236 ? 37.30698 10.21428 55.85119 1.000 22.65175 236 GLN D C 1
ATOM 10763 O O . GLN D 1 236 ? 36.66542 10.06033 56.89135 1.000 24.56054 236 GLN D O 1
ATOM 10769 N N . GLY D 1 237 ? 38.63931 10.28612 55.83016 1.000 24.03905 237 GLY D N 1
ATOM 10770 C CA . GLY D 1 237 ? 39.42413 9.85000 56.97187 1.000 25.64495 237 GLY D CA 1
ATOM 10771 C C . GLY D 1 237 ? 39.67742 8.35371 57.02476 1.000 22.79609 237 GLY D C 1
ATOM 10772 O O . GLY D 1 237 ? 40.44979 7.89935 57.88784 1.000 26.20920 237 GLY D O 1
ATOM 10773 N N . GLY D 1 238 ? 39.01645 7.57750 56.16133 1.000 29.06129 238 GLY D N 1
ATOM 10774 C CA . GLY D 1 238 ? 39.21543 6.14647 55.98084 1.000 22.55051 238 GLY D CA 1
ATOM 10775 C C . GLY D 1 238 ? 39.68432 5.85201 54.56166 1.000 19.97083 238 GLY D C 1
ATOM 10776 O O . GLY D 1 238 ? 40.71684 6.37758 54.14489 1.000 22.71925 238 GLY D O 1
ATOM 10777 N N . ALA D 1 239 ? 38.94317 5.05368 53.78919 1.000 18.53682 239 ALA D N 1
ATOM 10778 C CA . ALA D 1 239 ? 39.44101 4.65916 52.46954 1.000 18.44495 239 ALA D CA 1
ATOM 10779 C C . ALA D 1 239 ? 39.18704 5.69524 51.37144 1.000 23.46019 239 ALA D C 1
ATOM 10780 O O . ALA D 1 239 ? 39.85933 5.65033 50.32958 1.000 22.29996 239 ALA D O 1
ATOM 10782 N N . ALA D 1 240 ? 38.24690 6.61708 51.56722 1.000 19.85630 240 ALA D N 1
ATOM 10783 C CA . ALA D 1 240 ? 37.85216 7.51346 50.48541 1.000 23.75185 240 ALA D CA 1
ATOM 10784 C C . ALA D 1 240 ? 38.95187 8.53201 50.18061 1.000 24.53566 240 ALA D C 1
ATOM 10785 O O . ALA D 1 240 ? 39.57933 9.08738 51.08451 1.000 21.57029 240 ALA D O 1
ATOM 10787 N N . SER D 1 241 ? 39.18104 8.78132 48.89235 1.000 21.66436 241 SER D N 1
ATOM 10788 C CA . SER D 1 241 ? 40.09961 9.84232 48.49412 1.000 22.48429 241 SER D CA 1
ATOM 10789 C C . SER D 1 241 ? 39.69130 11.18571 49.09905 1.000 21.35039 241 SER D C 1
ATOM 10790 O O . SER D 1 241 ? 38.51199 11.55333 49.11462 1.000 23.70120 241 SER D O 1
ATOM 10793 N N . PHE D 1 242 ? 40.68675 11.92920 49.58629 1.000 22.22956 242 PHE D N 1
ATOM 10794 C CA . PHE D 1 242 ? 40.45326 13.30391 50.01524 1.000 22.79991 242 PHE D CA 1
ATOM 10795 C C . PHE D 1 242 ? 40.23532 14.22949 48.82405 1.000 31.69121 242 PHE D C 1
ATOM 10796 O O . PHE D 1 242 ? 39.42210 15.15434 48.89396 1.000 26.66552 242 PHE D O 1
ATOM 10804 N N . ARG D 1 243 ? 40.95674 14.00285 47.72533 1.000 25.54720 243 ARG D N 1
ATOM 10805 C CA . ARG D 1 243 ? 41.00906 14.96520 46.62128 1.000 25.81859 243 ARG D CA 1
ATOM 10806 C C . ARG D 1 243 ? 39.94513 14.74244 45.54950 1.000 28.85913 243 ARG D C 1
ATOM 10807 O O . ARG D 1 243 ? 39.57324 15.70043 44.85514 1.000 24.68685 243 ARG D O 1
ATOM 10815 N N . TYR D 1 244 ? 39.46781 13.50680 45.37231 1.000 23.93115 244 TYR D N 1
ATOM 10816 C CA . TYR D 1 244 ? 38.48217 13.16696 44.35074 1.000 21.53468 244 TYR D CA 1
ATOM 10817 C C . TYR D 1 244 ? 37.14869 12.86161 45.01795 1.000 26.65912 244 TYR D C 1
ATOM 10818 O O . TYR D 1 244 ? 37.02761 11.88880 45.77518 1.000 21.94249 244 TYR D O 1
ATOM 10827 N N . SER D 1 245 ? 36.15501 13.68701 44.72411 1.000 26.15794 245 SER D N 1
ATOM 10828 C CA . SER D 1 245 ? 34.77170 13.44217 45.09554 1.000 21.06673 245 SER D CA 1
ATOM 10829 C C . SER D 1 245 ? 33.92131 13.90218 43.92730 1.000 24.11960 245 SER D C 1
ATOM 10830 O O . SER D 1 245 ? 34.39981 14.61121 43.03266 1.000 25.35692 245 SER D O 1
ATOM 10833 N N . PHE D 1 246 ? 32.65341 13.48605 43.92701 1.000 22.25820 246 PHE D N 1
ATOM 10834 C CA . PHE D 1 246 ? 31.87363 13.56545 42.69727 1.000 25.41449 246 PHE D CA 1
ATOM 10835 C C . PHE D 1 246 ? 30.44327 14.04477 42.95052 1.000 27.19932 246 PHE D C 1
ATOM 10836 O O . PHE D 1 246 ? 29.51014 13.63200 42.24971 1.000 27.81560 246 PHE D O 1
ATOM 10844 N N . ALA D 1 247 ? 30.25292 14.93053 43.92722 1.000 27.13046 247 ALA D N 1
ATOM 10845 C CA . ALA D 1 247 ? 28.92087 15.44594 44.21869 1.000 21.97046 247 ALA D CA 1
ATOM 10846 C C . ALA D 1 247 ? 28.29801 16.02037 42.94895 1.000 24.15007 247 ALA D C 1
ATOM 10847 O O . ALA D 1 247 ? 28.96550 16.71741 42.17755 1.000 26.14077 247 ALA D O 1
ATOM 10849 N N . GLY D 1 248 ? 27.02877 15.68168 42.71252 1.000 26.47474 248 GLY D N 1
ATOM 10850 C CA . GLY D 1 248 ? 26.31881 16.13629 41.53709 1.000 26.86579 248 GLY D CA 1
ATOM 10851 C C . GLY D 1 248 ? 26.54018 15.31985 40.27789 1.000 31.61361 248 GLY D C 1
ATOM 10852 O O . GLY D 1 248 ? 25.86999 15.57765 39.26781 1.000 27.18162 248 GLY D O 1
ATOM 10853 N N . LYS D 1 249 ? 27.46274 14.36249 40.28407 1.000 28.13779 249 LYS D N 1
ATOM 10854 C CA . LYS D 1 249 ? 27.66608 13.52887 39.10706 1.000 22.81846 249 LYS D CA 1
ATOM 10855 C C . LYS D 1 249 ? 26.46782 12.61067 38.88703 1.000 28.84336 249 LYS D C 1
ATOM 10856 O O . LYS D 1 249 ? 25.92864 12.01027 39.82813 1.000 27.37876 249 LYS D O 1
ATOM 10862 N N . GLN D 1 250 ? 26.04920 12.49619 37.63159 1.000 23.47193 250 GLN D N 1
ATOM 10863 C CA . GLN D 1 250 ? 24.94012 11.61718 37.26898 1.000 24.40997 250 GLN D CA 1
ATOM 10864 C C . GLN D 1 250 ? 25.46091 10.20672 37.01632 1.000 33.61167 250 GLN D C 1
ATOM 10865 O O . GLN D 1 250 ? 26.10045 9.95557 35.98922 1.000 28.51637 250 GLN D O 1
ATOM 10871 N N . TYR D 1 251 ? 25.16571 9.28439 37.93711 1.000 26.68283 251 TYR D N 1
ATOM 10872 C CA . TYR D 1 251 ? 25.34363 7.86064 37.71206 1.000 25.98858 251 TYR D CA 1
ATOM 10873 C C . TYR D 1 251 ? 24.02542 7.26026 37.24177 1.000 27.41829 251 TYR D C 1
ATOM 10874 O O . TYR D 1 251 ? 22.95511 7.84571 37.41671 1.000 25.71357 251 TYR D O 1
ATOM 10883 N N . SER D 1 252 ? 24.10402 6.07448 36.64353 1.000 22.54858 252 SER D N 1
ATOM 10884 C CA . SER D 1 252 ? 22.86939 5.45804 36.18679 1.000 29.89039 252 SER D CA 1
ATOM 10885 C C . SER D 1 252 ? 21.92570 5.14251 37.34940 1.000 30.63931 252 SER D C 1
ATOM 10886 O O . SER D 1 252 ? 20.71312 5.03729 37.13210 1.000 33.01234 252 SER D O 1
ATOM 10889 N N . TRP D 1 253 ? 22.43264 5.02149 38.57988 1.000 25.57515 253 TRP D N 1
ATOM 10890 C CA . TRP D 1 253 ? 21.57504 4.71898 39.72615 1.000 22.79773 253 TRP D CA 1
ATOM 10891 C C . TRP D 1 253 ? 21.22142 5.96021 40.55094 1.000 21.97063 253 TRP D C 1
ATOM 10892 O O . TRP D 1 253 ? 20.61187 5.82703 41.61803 1.000 26.90502 253 TRP D O 1
ATOM 10903 N N . GLY D 1 254 ? 21.55667 7.15810 40.07569 1.000 21.00545 254 GLY D N 1
ATOM 10904 C CA . GLY D 1 254 ? 21.21014 8.36913 40.80485 1.000 24.85087 254 GLY D CA 1
ATOM 10905 C C . GLY D 1 254 ? 22.25201 9.47132 40.71148 1.000 27.09130 254 GLY D C 1
ATOM 10906 O O . GLY D 1 254 ? 23.40215 9.22847 40.31754 1.000 25.92256 254 GLY D O 1
ATOM 10907 N N . VAL D 1 255 ? 21.85779 10.70457 41.06384 1.000 29.00240 255 VAL D N 1
ATOM 10908 C CA . VAL D 1 255 ? 22.79864 11.82116 41.16775 1.000 26.01400 255 VAL D CA 1
ATOM 10909 C C . VAL D 1 255 ? 23.48823 11.76431 42.52193 1.000 27.63239 255 VAL D C 1
ATOM 10910 O O . VAL D 1 255 ? 22.84927 11.52668 43.55087 1.000 26.28333 255 VAL D O 1
ATOM 10914 N N . ALA D 1 256 ? 24.79570 11.99411 42.52950 1.000 24.75516 256 ALA D N 1
ATOM 10915 C CA . ALA D 1 256 ? 25.56871 11.85643 43.75758 1.000 27.45795 256 ALA D CA 1
ATOM 10916 C C . ALA D 1 256 ? 25.29401 13.01510 44.70899 1.000 30.21499 256 ALA D C 1
ATOM 10917 O O . ALA D 1 256 ? 25.36544 14.18745 44.31652 1.000 24.99270 256 ALA D O 1
ATOM 10919 N N . GLY D 1 257 ? 25.00330 12.68600 45.96831 1.000 24.37350 257 GLY D N 1
ATOM 10920 C CA . GLY D 1 257 ? 24.96389 13.68547 47.01572 1.000 24.24573 257 GLY D CA 1
ATOM 10921 C C . GLY D 1 257 ? 26.35585 14.11909 47.43833 1.000 29.33369 257 GLY D C 1
ATOM 10922 O O . GLY D 1 257 ? 27.36990 13.71273 46.87252 1.000 28.48060 257 GLY D O 1
ATOM 10923 N N . ASN D 1 258 ? 26.39733 14.96500 48.46903 1.000 26.71294 258 ASN D N 1
ATOM 10924 C CA . ASN D 1 258 ? 27.66698 15.48051 48.95904 1.000 28.42854 258 ASN D CA 1
ATOM 10925 C C . ASN D 1 258 ? 28.45664 14.39564 49.67082 1.000 29.88296 258 ASN D C 1
ATOM 10926 O O . ASN D 1 258 ? 27.89141 13.55265 50.37483 1.000 26.02359 258 ASN D O 1
ATOM 10931 N N . ALA D 1 259 ? 29.77032 14.40970 49.46149 1.000 24.35372 259 ALA D N 1
ATOM 10932 C CA . ALA D 1 259 ? 30.67078 13.66439 50.32080 1.000 28.81834 259 ALA D CA 1
ATOM 10933 C C . ALA D 1 259 ? 30.92429 14.46834 51.59040 1.000 34.22186 259 ALA D C 1
ATOM 10934 O O . ALA D 1 259 ? 30.72520 15.68383 51.63370 1.000 30.25689 259 ALA D O 1
ATOM 10936 N N . GLU D 1 260 ? 31.36365 13.78372 52.63642 1.000 26.66001 260 GLU D N 1
ATOM 10937 C CA . GLU D 1 260 ? 31.65851 14.50017 53.86695 1.000 31.42964 260 GLU D CA 1
ATOM 10938 C C . GLU D 1 260 ? 32.72347 15.56036 53.62648 1.000 28.15000 260 GLU D C 1
ATOM 10939 O O . GLU D 1 260 ? 33.77884 15.28089 53.04703 1.000 28.67671 260 GLU D O 1
ATOM 10945 N N . ALA D 1 261 ? 32.45954 16.77611 54.10184 1.000 29.31918 261 ALA D N 1
ATOM 10946 C CA . ALA D 1 261 ? 33.41238 17.86163 53.92685 1.000 27.21965 261 ALA D CA 1
ATOM 10947 C C . ALA D 1 261 ? 34.62233 17.66658 54.83564 1.000 28.58764 261 ALA D C 1
ATOM 10948 O O . ALA D 1 261 ? 34.50224 17.21629 55.98251 1.000 23.71566 261 ALA D O 1
ATOM 10950 N N . PHE D 1 262 ? 35.79619 18.00304 54.29532 1.000 24.08449 262 PHE D N 1
ATOM 10951 C CA . PHE D 1 262 ? 37.05199 17.96919 55.04442 1.000 28.29819 262 PHE D CA 1
ATOM 10952 C C . PHE D 1 262 ? 36.96264 18.76546 56.34244 1.000 32.26773 262 PHE D C 1
ATOM 10953 O O . PHE D 1 262 ? 37.41858 18.31197 57.39997 1.000 29.72735 262 PHE D O 1
ATOM 10961 N N . SER D 1 263 ? 36.40101 19.97356 56.28179 1.000 28.16123 263 SER D N 1
ATOM 10962 C CA . SER D 1 263 ? 36.30910 20.76867 57.49928 1.000 28.50164 263 SER D CA 1
ATOM 10963 C C . SER D 1 263 ? 35.42483 20.09330 58.54237 1.000 27.45922 263 SER D C 1
ATOM 10964 O O . SER D 1 263 ? 35.62541 20.29237 59.74268 1.000 28.27916 263 SER D O 1
ATOM 10967 N N . ASN D 1 264 ? 34.44494 19.28533 58.12263 1.000 27.38819 264 ASN D N 1
ATOM 10968 C CA . ASN D 1 264 ? 33.63437 18.60070 59.13254 1.000 26.19320 264 ASN D CA 1
ATOM 10969 C C . ASN D 1 264 ? 34.45699 17.57819 59.90512 1.000 30.23535 264 ASN D C 1
ATOM 10970 O O . ASN D 1 264 ? 34.21960 17.37133 61.09751 1.000 27.22267 264 ASN D O 1
ATOM 10975 N N . LEU D 1 265 ? 35.41443 16.92416 59.24242 1.000 27.42695 265 LEU D N 1
ATOM 10976 C CA . LEU D 1 265 ? 36.32241 16.02268 59.93867 1.000 27.23322 265 LEU D CA 1
ATOM 10977 C C . LEU D 1 265 ? 37.11923 16.74491 61.00899 1.000 28.22778 265 LEU D C 1
ATOM 10978 O O . LEU D 1 265 ? 37.47861 16.14071 62.02368 1.000 23.74960 265 LEU D O 1
ATOM 10983 N N . GLN D 1 266 ? 37.44029 18.01908 60.78624 1.000 23.44853 266 GLN D N 1
ATOM 10984 C CA . GLN D 1 266 ? 38.27864 18.75985 61.71847 1.000 29.62476 266 GLN D CA 1
ATOM 10985 C C . GLN D 1 266 ? 37.48637 19.47167 62.79671 1.000 28.46385 266 GLN D C 1
ATOM 10986 O O . GLN D 1 266 ? 38.09060 19.94848 63.76447 1.000 28.12915 266 GLN D O 1
ATOM 10992 N N . GLY D 1 267 ? 36.16924 19.56225 62.64200 1.000 30.84720 267 GLY D N 1
ATOM 10993 C CA . GLY D 1 267 ? 35.31197 20.32038 63.52808 1.000 32.19352 267 GLY D CA 1
ATOM 10994 C C . GLY D 1 267 ? 35.08382 19.64115 64.86508 1.000 33.38991 267 GLY D C 1
ATOM 10995 O O . GLY D 1 267 ? 35.66620 18.60967 65.19978 1.000 31.98239 267 GLY D O 1
ATOM 10996 N N . ASN D 1 268 ? 34.18768 20.24450 65.64486 1.000 40.42749 268 ASN D N 1
ATOM 10997 C CA . ASN D 1 268 ? 34.05250 19.84534 67.03692 1.000 33.94493 268 ASN D CA 1
ATOM 10998 C C . ASN D 1 268 ? 33.26278 18.55345 67.22913 1.000 31.62946 268 ASN D C 1
ATOM 10999 O O . ASN D 1 268 ? 33.28491 18.01041 68.33448 1.000 37.20308 268 ASN D O 1
ATOM 11004 N N . THR D 1 269 ? 32.59624 18.02054 66.19933 1.000 30.40020 269 THR D N 1
ATOM 11005 C CA . THR D 1 269 ? 31.93211 16.72819 66.37085 1.000 36.38717 269 THR D CA 1
ATOM 11006 C C . THR D 1 269 ? 32.79709 15.53413 65.95931 1.000 34.59197 269 THR D C 1
ATOM 11007 O O . THR D 1 269 ? 32.46214 14.40042 66.32008 1.000 30.45743 269 THR D O 1
ATOM 11011 N N . GLU D 1 270 ? 33.91087 15.75497 65.24825 1.000 28.34551 270 GLU D N 1
ATOM 11012 C CA . GLU D 1 270 ? 34.73075 14.64942 64.75888 1.000 23.49038 270 GLU D CA 1
ATOM 11013 C C . GLU D 1 270 ? 36.22851 14.87300 64.90869 1.000 25.76994 270 GLU D C 1
ATOM 11014 O O . GLU D 1 270 ? 36.99315 13.91652 64.73406 1.000 22.93782 270 GLU D O 1
ATOM 11020 N N . GLY D 1 271 ? 36.67078 16.08470 65.26368 1.000 25.17088 271 GLY D N 1
ATOM 11021 C CA . GLY D 1 271 ? 38.08941 16.39532 65.26705 1.000 20.86967 271 GLY D CA 1
ATOM 11022 C C . GLY D 1 271 ? 38.91283 15.53571 66.20224 1.000 24.47815 271 GLY D C 1
ATOM 11023 O O . GLY D 1 271 ? 40.11693 15.35950 65.98314 1.000 22.66609 271 GLY D O 1
ATOM 11024 N N . HIS D 1 272 ? 38.28917 14.99840 67.25588 1.000 23.91480 272 HIS D N 1
ATOM 11025 C CA . HIS D 1 272 ? 38.98559 14.13204 68.20079 1.000 22.79052 272 HIS D CA 1
ATOM 11026 C C . HIS D 1 272 ? 39.46435 12.83045 67.56578 1.000 23.23048 272 HIS D C 1
ATOM 11027 O O . HIS D 1 272 ? 40.30986 12.15059 68.15760 1.000 23.44726 272 HIS D O 1
ATOM 11034 N N . TRP D 1 273 ? 38.96532 12.47811 66.37549 1.000 22.80800 273 TRP D N 1
ATOM 11035 C CA . TRP D 1 273 ? 39.46998 11.28521 65.67829 1.000 23.19944 273 TRP D CA 1
ATOM 11036 C C . TRP D 1 273 ? 40.92908 11.43277 65.26275 1.000 23.41478 273 TRP D C 1
ATOM 11037 O O . TRP D 1 273 ? 41.63847 10.42387 65.10692 1.000 25.00892 273 TRP D O 1
ATOM 11048 N N . PHE D 1 274 ? 41.38856 12.67116 65.07109 1.000 23.73740 274 PHE D N 1
ATOM 11049 C CA . PHE D 1 274 ? 42.68428 12.99961 64.49360 1.000 26.77865 274 PHE D CA 1
ATOM 11050 C C . PHE D 1 274 ? 43.53862 13.71613 65.54216 1.000 28.48866 274 PHE D C 1
ATOM 11051 O O . PHE D 1 274 ? 43.19559 13.74419 66.72565 1.000 31.91418 274 PHE D O 1
ATOM 11059 N N . ASN D 1 275 ? 44.66397 14.28953 65.11435 1.000 28.35627 275 ASN D N 1
ATOM 11060 C CA . ASN D 1 275 ? 45.52429 15.04973 66.01773 1.000 25.89603 275 ASN D CA 1
ATOM 11061 C C . ASN D 1 275 ? 45.45461 16.54347 65.68889 1.000 30.99158 275 ASN D C 1
ATOM 11062 O O . ASN D 1 275 ? 44.76468 16.97799 64.75748 1.000 27.00810 275 ASN D O 1
ATOM 11067 N N . ALA D 1 276 ? 46.17310 17.34751 66.48191 1.000 30.15857 276 ALA D N 1
ATOM 11068 C CA . ALA D 1 276 ? 46.06534 18.79705 66.33345 1.000 31.57802 276 ALA D CA 1
ATOM 11069 C C . ALA D 1 276 ? 46.66432 19.27237 65.01979 1.000 27.10941 276 ALA D C 1
ATOM 11070 O O . ALA D 1 276 ? 46.18069 20.24499 64.43163 1.000 28.19215 276 ALA D O 1
ATOM 11072 N N . VAL D 1 277 ? 47.71583 18.60963 64.54493 1.000 28.87272 277 VAL D N 1
ATOM 11073 C CA . VAL D 1 277 ? 48.29001 18.97614 63.25732 1.000 24.17463 277 VAL D CA 1
ATOM 11074 C C . VAL D 1 277 ? 47.25069 18.81911 62.15217 1.000 32.98871 277 VAL D C 1
ATOM 11075 O O . VAL D 1 277 ? 47.07184 19.70959 61.30935 1.000 28.82601 277 VAL D O 1
ATOM 11079 N N . PHE D 1 278 ? 46.54501 17.68178 62.14407 1.000 25.99024 278 PHE D N 1
ATOM 11080 C CA . PHE D 1 278 ? 45.54516 17.42825 61.11380 1.000 20.90389 278 PHE D CA 1
ATOM 11081 C C . PHE D 1 278 ? 44.50060 18.54022 61.06941 1.000 27.15963 278 PHE D C 1
ATOM 11082 O O . PHE D 1 278 ? 44.13012 19.01232 59.98548 1.000 27.31281 278 PHE D O 1
ATOM 11090 N N . ARG D 1 279 ? 44.02980 18.98841 62.24032 1.000 24.15394 279 ARG D N 1
ATOM 11091 C CA . ARG D 1 279 ? 42.98122 19.99932 62.31352 1.000 34.22547 279 ARG D CA 1
ATOM 11092 C C . ARG D 1 279 ? 43.47224 21.39199 61.91618 1.000 31.78442 279 ARG D C 1
ATOM 11093 O O . ARG D 1 279 ? 42.66477 22.32721 61.87616 1.000 38.54736 279 ARG D O 1
ATOM 11101 N N . GLU D 1 280 ? 44.75540 21.54191 61.58865 1.000 32.33208 280 GLU D N 1
ATOM 11102 C CA . GLU D 1 280 ? 45.29326 22.81961 61.14092 1.000 38.90963 280 GLU D CA 1
ATOM 11103 C C . GLU D 1 280 ? 45.28328 22.97908 59.62816 1.000 39.12941 280 GLU D C 1
ATOM 11104 O O . GLU D 1 280 ? 45.38186 24.11080 59.14606 1.000 32.37296 280 GLU D O 1
ATOM 11110 N N . PHE D 1 281 ? 45.18984 21.88809 58.86506 1.000 32.28089 281 PHE D N 1
ATOM 11111 C CA . PHE D 1 281 ? 45.20268 22.01705 57.41033 1.000 28.69918 281 PHE D CA 1
ATOM 11112 C C . PHE D 1 281 ? 44.01521 22.84380 56.94227 1.000 30.12647 281 PHE D C 1
ATOM 11113 O O . PHE D 1 281 ? 42.89711 22.71006 57.44865 1.000 33.87880 281 PHE D O 1
ATOM 11121 N N . LYS D 1 282 ? 44.24961 23.67954 55.93971 1.000 34.74388 282 LYS D N 1
ATOM 11122 C CA . LYS D 1 282 ? 43.17048 24.47199 55.37721 1.000 36.85017 282 LYS D CA 1
ATOM 11123 C C . LYS D 1 282 ? 42.55617 23.83990 54.13494 1.000 32.91668 282 LYS D C 1
ATOM 11124 O O . LYS D 1 282 ? 41.45493 24.23102 53.74209 1.000 40.94859 282 LYS D O 1
ATOM 11130 N N . ASP D 1 283 ? 43.21972 22.85227 53.53495 1.000 32.33478 283 ASP D N 1
ATOM 11131 C CA . ASP D 1 283 ? 42.78832 22.27666 52.27523 1.000 30.77857 283 ASP D CA 1
ATOM 11132 C C . ASP D 1 283 ? 43.32307 20.84984 52.21694 1.000 31.77408 283 ASP D C 1
ATOM 11133 O O . ASP D 1 283 ? 44.51458 20.63685 52.50356 1.000 30.42634 283 ASP D O 1
ATOM 11138 N N . PRO D 1 284 ? 42.50103 19.86354 51.84945 1.000 34.00951 284 PRO D N 1
ATOM 11139 C CA . PRO D 1 284 ? 43.03035 18.49446 51.73286 1.000 30.51561 284 PRO D CA 1
ATOM 11140 C C . PRO D 1 284 ? 44.18872 18.38815 50.75369 1.000 30.96173 284 PRO D C 1
ATOM 11141 O O . PRO D 1 284 ? 45.02421 17.49030 50.89171 1.000 33.64296 284 PRO D O 1
ATOM 11145 N N . ARG D 1 285 ? 44.29192 19.30167 49.79076 1.000 32.61936 285 ARG D N 1
ATOM 11146 C CA . ARG D 1 285 ? 45.38330 19.24599 48.83080 1.000 30.58270 285 ARG D CA 1
ATOM 11147 C C . ARG D 1 285 ? 46.74969 19.53242 49.44700 1.000 33.83968 285 ARG D C 1
ATOM 11148 O O . ARG D 1 285 ? 47.76200 19.23566 48.80378 1.000 33.57817 285 ARG D O 1
ATOM 11156 N N . GLN D 1 286 ? 46.80846 20.07335 50.67166 1.000 32.39254 286 GLN D N 1
ATOM 11157 C CA . GLN D 1 286 ? 48.08177 20.25136 51.37013 1.000 27.69078 286 GLN D CA 1
ATOM 11158 C C . GLN D 1 286 ? 48.55167 18.99296 52.09955 1.000 30.59358 286 GLN D C 1
ATOM 11159 O O . GLN D 1 286 ? 49.69730 18.96080 52.56483 1.000 28.96654 286 GLN D O 1
ATOM 11165 N N . LEU D 1 287 ? 47.70695 17.97377 52.22700 1.000 30.11902 287 LEU D N 1
ATOM 11166 C CA . LEU D 1 287 ? 48.12357 16.74031 52.88978 1.000 28.11201 287 LEU D CA 1
ATOM 11167 C C . LEU D 1 287 ? 49.28023 16.09189 52.13109 1.000 25.56092 287 LEU D C 1
ATOM 11168 O O . LEU D 1 287 ? 49.29150 16.09522 50.89332 1.000 29.24661 287 LEU D O 1
ATOM 11173 N N . PRO D 1 288 ? 50.25699 15.50243 52.83026 1.000 28.38669 288 PRO D N 1
ATOM 11174 C CA . PRO D 1 288 ? 51.38118 14.86739 52.12061 1.000 32.11621 288 PRO D CA 1
ATOM 11175 C C . PRO D 1 288 ? 51.08575 13.45049 51.63117 1.000 30.84212 288 PRO D C 1
ATOM 11176 O O . PRO D 1 288 ? 52.00510 12.71537 51.26462 1.000 31.56443 288 PRO D O 1
ATOM 11180 N N . PHE D 1 289 ? 49.81095 13.06803 51.60080 1.000 26.42949 289 PHE D N 1
ATOM 11181 C CA . PHE D 1 289 ? 49.39284 11.72945 51.19791 1.000 25.59715 289 PHE D CA 1
ATOM 11182 C C . PHE D 1 289 ? 47.94930 11.82926 50.73563 1.000 23.58516 289 PHE D C 1
ATOM 11183 O O . PHE D 1 289 ? 47.28156 12.85131 50.92876 1.000 22.49156 289 PHE D O 1
ATOM 11191 N N . ASP D 1 290 ? 47.46212 10.74528 50.14820 1.000 23.75369 290 ASP D N 1
ATOM 11192 C CA . ASP D 1 290 ? 46.03061 10.54356 50.02461 1.000 25.59569 290 ASP D CA 1
ATOM 11193 C C . ASP D 1 290 ? 45.77545 9.06288 50.28161 1.000 23.47251 290 ASP D C 1
ATOM 11194 O O . ASP D 1 290 ? 46.70978 8.27463 50.43857 1.000 22.14667 290 ASP D O 1
ATOM 11199 N N . GLN D 1 291 ? 44.50370 8.68561 50.35533 1.000 22.42914 291 GLN D N 1
ATOM 11200 C CA . GLN D 1 291 ? 44.18515 7.46077 51.08106 1.000 21.79084 291 GLN D CA 1
ATOM 11201 C C . GLN D 1 291 ? 44.50043 6.18751 50.29727 1.000 26.39639 291 GLN D C 1
ATOM 11202 O O . GLN D 1 291 ? 44.42311 5.09456 50.86777 1.000 22.44270 291 GLN D O 1
ATOM 11208 N N . HIS D 1 292 ? 44.88673 6.28721 49.02781 1.000 20.07266 292 HIS D N 1
ATOM 11209 C CA . HIS D 1 292 ? 45.45560 5.11385 48.37812 1.000 21.66171 292 HIS D CA 1
ATOM 11210 C C . HIS D 1 292 ? 46.72288 4.66167 49.08858 1.000 26.30818 292 HIS D C 1
ATOM 11211 O O . HIS D 1 292 ? 47.07480 3.47529 49.04751 1.000 25.03440 292 HIS D O 1
ATOM 11218 N N . GLU D 1 293 ? 47.41828 5.58866 49.74814 1.000 20.88006 293 GLU D N 1
ATOM 11219 C CA . GLU D 1 293 ? 48.66234 5.22765 50.41696 1.000 19.73231 293 GLU D CA 1
ATOM 11220 C C . GLU D 1 293 ? 48.39625 4.50840 51.73598 1.000 23.60674 293 GLU D C 1
ATOM 11221 O O . GLU D 1 293 ? 49.06223 3.51130 52.04182 1.000 22.15085 293 GLU D O 1
ATOM 11227 N N . LEU D 1 294 ? 47.42203 4.98966 52.51923 1.000 20.63286 294 LEU D N 1
ATOM 11228 C CA . LEU D 1 294 ? 47.03319 4.28533 53.73948 1.000 21.57150 294 LEU D CA 1
ATOM 11229 C C . LEU D 1 294 ? 46.60408 2.85212 53.43571 1.000 23.20057 294 LEU D C 1
ATOM 11230 O O . LEU D 1 294 ? 46.98716 1.90837 54.14819 1.000 22.35101 294 LEU D O 1
ATOM 11235 N N . ILE D 1 295 ? 45.80067 2.66461 52.38608 1.000 21.29652 295 ILE D N 1
ATOM 11236 C CA . ILE D 1 295 ? 45.39260 1.30793 52.02646 1.000 24.82872 295 ILE D CA 1
ATOM 11237 C C . ILE D 1 295 ? 46.61611 0.48610 51.63831 1.000 26.96011 295 ILE D C 1
ATOM 11238 O O . ILE D 1 295 ? 46.74663 -0.68406 52.02718 1.000 21.20571 295 ILE D O 1
ATOM 11243 N N . ALA D 1 296 ? 47.54877 1.09452 50.88806 1.000 21.23808 296 ALA D N 1
ATOM 11244 C CA . ALA D 1 296 ? 48.74834 0.37546 50.46244 1.000 22.43742 296 ALA D CA 1
ATOM 11245 C C . ALA D 1 296 ? 49.63608 -0.01302 51.64284 1.000 26.56266 296 ALA D C 1
ATOM 11246 O O . ALA D 1 296 ? 50.44997 -0.93260 51.51103 1.000 22.56722 296 ALA D O 1
ATOM 11248 N N . LEU D 1 297 ? 49.48196 0.64698 52.79567 1.000 23.26191 297 LEU D N 1
ATOM 11249 C CA . LEU D 1 297 ? 50.23320 0.25486 53.98496 1.000 26.49545 297 LEU D CA 1
ATOM 11250 C C . LEU D 1 297 ? 49.85280 -1.13459 54.48043 1.000 24.23691 297 LEU D C 1
ATOM 11251 O O . LEU D 1 297 ? 50.59112 -1.71764 55.28124 1.000 26.22263 297 LEU D O 1
ATOM 11256 N N . CYS D 1 298 ? 48.71516 -1.67081 54.03774 1.000 22.45118 298 CYS D N 1
ATOM 11257 C CA . CYS D 1 298 ? 48.30628 -3.01902 54.41546 1.000 23.12310 298 CYS D CA 1
ATOM 11258 C C . CYS D 1 298 ? 49.01711 -4.10703 53.61774 1.000 27.15410 298 CYS D C 1
ATOM 11259 O O . CYS D 1 298 ? 49.02596 -5.26787 54.05008 1.000 24.99980 298 CYS D O 1
ATOM 11262 N N . ALA D 1 299 ? 49.60777 -3.77000 52.47056 1.000 24.58794 299 ALA D N 1
ATOM 11263 C CA . ALA D 1 299 ? 50.19681 -4.79425 51.62446 1.000 23.64550 299 ALA D CA 1
ATOM 11264 C C . ALA D 1 299 ? 51.44796 -5.36933 52.28594 1.000 23.81139 299 ALA D C 1
ATOM 11265 O O . ALA D 1 299 ? 52.20274 -4.64162 52.92951 1.000 27.92836 299 ALA D O 1
ATOM 11267 N N . PRO D 1 300 ? 51.71781 -6.67124 52.10567 1.000 21.48573 300 PRO D N 1
ATOM 11268 C CA . PRO D 1 300 ? 50.98616 -7.58336 51.22704 1.000 23.41415 300 PRO D CA 1
ATOM 11269 C C . PRO D 1 300 ? 49.88682 -8.35444 51.94141 1.000 28.18890 300 PRO D C 1
ATOM 11270 O O . PRO D 1 300 ? 49.52664 -9.44640 51.49821 1.000 28.39269 300 PRO D O 1
ATOM 11274 N N . ARG D 1 301 ? 49.37390 -7.82113 53.04680 1.000 26.30067 301 ARG D N 1
ATOM 11275 C CA . ARG D 1 301 ? 48.22968 -8.46248 53.67167 1.000 24.86680 301 ARG D CA 1
ATOM 11276 C C . ARG D 1 301 ? 46.96131 -8.05839 52.92423 1.000 24.87379 301 ARG D C 1
ATOM 11277 O O . ARG D 1 301 ? 46.96618 -7.12103 52.13305 1.000 29.93433 301 ARG D O 1
ATOM 11285 N N . THR D 1 302 ? 45.87423 -8.78324 53.15441 1.000 22.85529 302 THR D N 1
ATOM 11286 C CA . THR D 1 302 ? 44.72847 -8.60781 52.27211 1.000 23.21209 302 THR D CA 1
ATOM 11287 C C . THR D 1 302 ? 43.77712 -7.53046 52.80016 1.000 25.01706 302 THR D C 1
ATOM 11288 O O . THR D 1 302 ? 43.66737 -7.29852 54.01096 1.000 23.10400 302 THR D O 1
ATOM 11292 N N . VAL D 1 303 ? 43.11215 -6.85190 51.86540 1.000 22.52876 303 VAL D N 1
ATOM 11293 C CA . VAL D 1 303 ? 42.20269 -5.74298 52.15438 1.000 22.03617 303 VAL D CA 1
ATOM 11294 C C . VAL D 1 303 ? 40.93829 -5.90732 51.32245 1.000 24.73684 303 VAL D C 1
ATOM 11295 O O . VAL D 1 303 ? 41.02087 -6.12677 50.10715 1.000 21.31479 303 VAL D O 1
ATOM 11299 N N . LEU D 1 304 ? 39.77438 -5.76746 51.96858 1.000 20.56472 304 LEU D N 1
ATOM 11300 C CA . LEU D 1 304 ? 38.47533 -5.73007 51.29900 1.000 20.92476 304 LEU D CA 1
ATOM 11301 C C . LEU D 1 304 ? 37.75195 -4.43046 51.63993 1.000 21.19731 304 LEU D C 1
ATOM 11302 O O . LEU D 1 304 ? 37.45514 -4.17885 52.81485 1.000 22.50905 304 LEU D O 1
ATOM 11307 N N . ILE D 1 305 ? 37.46788 -3.61363 50.61628 1.000 20.12911 305 ILE D N 1
ATOM 11308 C CA . ILE D 1 305 ? 36.67055 -2.38774 50.76316 1.000 20.77015 305 ILE D CA 1
ATOM 11309 C C . ILE D 1 305 ? 35.20637 -2.71249 50.48160 1.000 26.53327 305 ILE D C 1
ATOM 11310 O O . ILE D 1 305 ? 34.86765 -3.14641 49.37416 1.000 24.10280 305 ILE D O 1
ATOM 11315 N N . THR D 1 306 ? 34.33230 -2.48671 51.46227 1.000 21.15312 307 THR D N 1
ATOM 11316 C CA . THR D 1 306 ? 32.90519 -2.71274 51.27915 1.000 21.32966 307 THR D CA 1
ATOM 11317 C C . THR D 1 306 ? 32.12158 -1.42524 51.54909 1.000 27.34848 307 THR D C 1
ATOM 11318 O O . THR D 1 306 ? 32.63671 -0.47115 52.14726 1.000 20.92841 307 THR D O 1
ATOM 11322 N N . GLY D 1 307 A 30.87344 -1.38882 51.08112 1.000 24.22090 307 GLY D N 1
ATOM 11323 C CA . GLY D 1 307 A 30.04713 -0.20001 51.26757 1.000 23.77752 307 GLY D CA 1
ATOM 11324 C C . GLY D 1 307 A 28.89884 -0.16880 50.26889 1.000 24.84688 307 GLY D C 1
ATOM 11325 O O . GLY D 1 307 A 28.57771 -1.17556 49.64649 1.000 25.89935 307 GLY D O 1
ATOM 11326 N N . GLY D 1 308 ? 28.32114 1.02026 50.10632 1.000 24.93941 308 GLY D N 1
ATOM 11327 C CA . GLY D 1 308 ? 27.12863 1.20019 49.28566 1.000 24.95746 308 GLY D CA 1
ATOM 11328 C C . GLY D 1 308 ? 27.34820 2.17495 48.14356 1.000 22.88656 308 GLY D C 1
ATOM 11329 O O . GLY D 1 308 ? 27.96447 3.21967 48.32474 1.000 20.45590 308 GLY D O 1
ATOM 11330 N N . TYR D 1 309 ? 26.83717 1.81696 46.96199 1.000 20.63108 309 TYR D N 1
ATOM 11331 C CA . TYR D 1 309 ? 26.96763 2.66003 45.77995 1.000 21.74101 309 TYR D CA 1
ATOM 11332 C C . TYR D 1 309 ? 26.20920 3.97532 45.91659 1.000 24.44770 309 TYR D C 1
ATOM 11333 O O . TYR D 1 309 ? 26.54465 4.94495 45.22838 1.000 22.40078 309 TYR D O 1
ATOM 11342 N N . SER D 1 310 ? 25.18990 4.02217 46.77659 1.000 19.32743 310 SER D N 1
ATOM 11343 C CA . SER D 1 310 ? 24.41074 5.22727 47.00994 1.000 23.07059 310 SER D CA 1
ATOM 11344 C C . SER D 1 310 ? 24.73920 5.86856 48.35038 1.000 27.39737 310 SER D C 1
ATOM 11345 O O . SER D 1 310 ? 23.98480 6.72667 48.81569 1.000 25.04385 310 SER D O 1
ATOM 11348 N N . ASP D 1 311 ? 25.84210 5.46201 48.98438 1.000 22.55893 311 ASP D N 1
ATOM 11349 C CA . ASP D 1 311 ? 26.22919 5.97031 50.30358 1.000 25.23992 311 ASP D CA 1
ATOM 11350 C C . ASP D 1 311 ? 27.09403 7.22236 50.11174 1.000 25.01739 311 ASP D C 1
ATOM 11351 O O . ASP D 1 311 ? 28.31754 7.23124 50.26941 1.000 20.24350 311 ASP D O 1
ATOM 11356 N N . TRP D 1 312 ? 26.41267 8.31310 49.75298 1.000 22.48676 312 TRP D N 1
ATOM 11357 C CA . TRP D 1 312 ? 27.10976 9.45691 49.16719 1.000 24.42724 312 TRP D CA 1
ATOM 11358 C C . TRP D 1 312 ? 28.08102 10.09184 50.14796 1.000 22.19075 312 TRP D C 1
ATOM 11359 O O . TRP D 1 312 ? 29.14852 10.56938 49.74638 1.000 20.20569 312 TRP D O 1
ATOM 11370 N N . GLY D 1 313 ? 27.73025 10.12955 51.43338 1.000 23.12753 313 GLY D N 1
ATOM 11371 C CA . GLY D 1 313 ? 28.63600 10.71816 52.40392 1.000 21.49549 313 GLY D CA 1
ATOM 11372 C C . GLY D 1 313 ? 29.97198 10.01328 52.50079 1.000 30.06534 313 GLY D C 1
ATOM 11373 O O . GLY D 1 313 ? 30.96647 10.63679 52.89750 1.000 24.73926 313 GLY D O 1
ATOM 11374 N N . THR D 1 314 ? 30.03097 8.73066 52.13212 1.000 24.95943 314 THR D N 1
ATOM 11375 C CA . THR D 1 314 ? 31.28758 7.99495 52.16728 1.000 24.26847 314 THR D CA 1
ATOM 11376 C C . THR D 1 314 ? 32.04383 8.04832 50.84255 1.000 27.80886 314 THR D C 1
ATOM 11377 O O . THR D 1 314 ? 33.11581 7.44214 50.74140 1.000 22.26905 314 THR D O 1
ATOM 11381 N N . ASN D 1 315 ? 31.50579 8.74743 49.82318 1.000 21.26711 315 ASN D N 1
ATOM 11382 C CA . ASN D 1 315 ? 32.22408 9.04944 48.58312 1.000 21.40682 315 ASN D CA 1
ATOM 11383 C C . ASN D 1 315 ? 32.51963 7.77746 47.78533 1.000 24.15373 315 ASN D C 1
ATOM 11384 O O . ASN D 1 315 ? 33.68147 7.35247 47.69397 1.000 24.66940 315 ASN D O 1
ATOM 11389 N N . PRO D 1 316 ? 31.49536 7.15010 47.18790 1.000 23.98274 316 PRO D N 1
ATOM 11390 C CA . PRO D 1 316 ? 31.71586 5.86268 46.49205 1.000 22.65617 316 PRO D CA 1
ATOM 11391 C C . PRO D 1 316 ? 32.81214 5.86835 45.43592 1.000 20.33306 316 PRO D C 1
ATOM 11392 O O . PRO D 1 316 ? 33.70227 5.01263 45.47834 1.000 20.47130 316 PRO D O 1
ATOM 11396 N N . GLU D 1 317 ? 32.76565 6.77564 44.45772 1.000 18.90324 317 GLU D N 1
ATOM 11397 C CA . GLU D 1 317 ? 33.78887 6.71269 43.42030 1.000 19.87333 317 GLU D CA 1
ATOM 11398 C C . GLU D 1 317 ? 35.15159 7.13978 43.95923 1.000 20.34083 317 GLU D C 1
ATOM 11399 O O . GLU D 1 317 ? 36.18808 6.63848 43.49881 1.000 20.61184 317 GLU D O 1
ATOM 11405 N N . GLY D 1 318 ? 35.17784 8.06313 44.92645 1.000 19.75191 318 GLY D N 1
ATOM 11406 C CA . GLY D 1 318 ? 36.44231 8.41047 45.55760 1.000 18.77493 318 GLY D CA 1
ATOM 11407 C C . GLY D 1 318 ? 37.06932 7.25244 46.31154 1.000 21.63175 318 GLY D C 1
ATOM 11408 O O . GLY D 1 318 ? 38.29344 7.18415 46.45291 1.000 23.19777 318 GLY D O 1
ATOM 11409 N N . THR D 1 319 ? 36.24570 6.34577 46.83390 1.000 20.17315 319 THR D N 1
ATOM 11410 C CA . THR D 1 319 ? 36.77190 5.12564 47.44693 1.000 18.03750 319 THR D CA 1
ATOM 11411 C C . THR D 1 319 ? 37.29857 4.17281 46.37320 1.000 20.44891 319 THR D C 1
ATOM 11412 O O . THR D 1 319 ? 38.32221 3.50963 46.56210 1.000 20.00411 319 THR D O 1
ATOM 11416 N N . TRP D 1 320 ? 36.63773 4.14183 45.21240 1.000 20.41560 320 TRP D N 1
ATOM 11417 C CA . TRP D 1 320 ? 37.17468 3.41257 44.06512 1.000 23.44838 320 TRP D CA 1
ATOM 11418 C C . TRP D 1 320 ? 38.52378 3.98827 43.63413 1.000 20.05285 320 TRP D C 1
ATOM 11419 O O . TRP D 1 320 ? 39.47817 3.23517 43.38233 1.000 20.67115 320 TRP D O 1
ATOM 11430 N N . VAL D 1 321 ? 38.63739 5.32542 43.58491 1.000 18.70302 321 VAL D N 1
ATOM 11431 C CA . VAL D 1 321 ? 39.90164 5.96134 43.21581 1.000 20.42017 321 VAL D CA 1
ATOM 11432 C C . VAL D 1 321 ? 41.02835 5.47133 44.11973 1.000 25.15253 321 VAL D C 1
ATOM 11433 O O . VAL D 1 321 ? 42.09992 5.07124 43.64336 1.000 19.13370 321 VAL D O 1
ATOM 11437 N N . SER D 1 322 ? 40.80466 5.50549 45.44148 1.000 20.12512 322 SER D N 1
ATOM 11438 C CA . SER D 1 322 ? 41.82221 5.04710 46.37805 1.000 23.47785 322 SER D CA 1
ATOM 11439 C C . SER D 1 322 ? 42.13192 3.57072 46.17751 1.000 22.87779 322 SER D C 1
ATOM 11440 O O . SER D 1 322 ? 43.29251 3.15362 46.27130 1.000 22.41507 322 SER D O 1
ATOM 11443 N N . PHE D 1 323 ? 41.10446 2.75573 45.94270 1.000 17.22041 323 PHE D N 1
ATOM 11444 C CA . PHE D 1 323 ? 41.33384 1.32956 45.73871 1.000 18.77853 323 PHE D CA 1
ATOM 11445 C C . PHE D 1 323 ? 42.24448 1.08174 44.54598 1.000 20.12208 323 PHE D C 1
ATOM 11446 O O . PHE D 1 323 ? 43.17951 0.27607 44.62421 1.000 21.57878 323 PHE D O 1
ATOM 11454 N N . VAL D 1 324 ? 41.96973 1.74556 43.41715 1.000 21.16604 324 VAL D N 1
ATOM 11455 C CA . VAL D 1 324 ? 42.77206 1.52501 42.21181 1.000 21.19985 324 VAL D CA 1
ATOM 11456 C C . VAL D 1 324 ? 44.20872 1.99841 42.42873 1.000 22.67201 324 VAL D C 1
ATOM 11457 O O . VAL D 1 324 ? 45.16569 1.33894 42.00553 1.000 20.68961 324 VAL D O 1
ATOM 11461 N N . GLY D 1 325 ? 44.37889 3.14193 43.09849 1.000 20.23522 325 GLY D N 1
ATOM 11462 C CA . GLY D 1 325 ? 45.71285 3.60471 43.44400 1.000 24.60485 325 GLY D CA 1
ATOM 11463 C C . GLY D 1 325 ? 46.45968 2.63292 44.34040 1.000 22.12077 325 GLY D C 1
ATOM 11464 O O . GLY D 1 325 ? 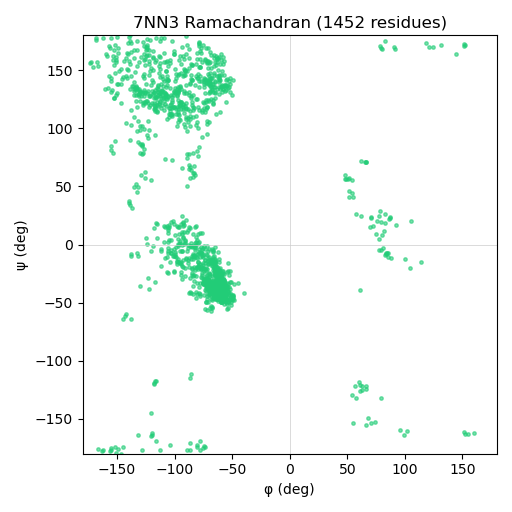47.62341 2.31282 44.08961 1.000 23.48135 325 GLY D O 1
ATOM 11465 N N . ALA D 1 326 ? 45.79844 2.14481 45.40098 1.000 19.46751 326 ALA D N 1
ATOM 11466 C CA . ALA D 1 326 ? 46.44657 1.19069 46.30059 1.000 22.67493 326 ALA D CA 1
ATOM 11467 C C . ALA D 1 326 ? 46.79647 -0.10921 45.58607 1.000 23.34255 326 ALA D C 1
ATOM 11468 O O . ALA D 1 326 ? 47.81129 -0.74149 45.89254 1.000 21.35742 326 ALA D O 1
ATOM 11470 N N . ARG D 1 327 ? 45.94679 -0.55252 44.66172 1.000 22.66397 327 ARG D N 1
ATOM 11471 C CA . ARG D 1 327 ? 46.22230 -1.80531 43.97038 1.000 23.38641 327 ARG D CA 1
ATOM 11472 C C . ARG D 1 327 ? 47.50913 -1.74036 43.14166 1.000 27.75593 327 ARG D C 1
ATOM 11473 O O . ARG D 1 327 ? 48.11455 -2.79121 42.87376 1.000 22.32705 327 ARG D O 1
ATOM 11481 N N . LYS D 1 328 ? 47.94172 -0.53521 42.73803 1.000 22.51151 328 LYS D N 1
ATOM 11482 C CA . LYS D 1 328 ? 49.22240 -0.39806 42.04708 1.000 27.44038 328 LYS D CA 1
ATOM 11483 C C . LYS D 1 328 ? 50.37408 -0.91279 42.91246 1.000 26.94579 328 LYS D C 1
ATOM 11484 O O . LYS D 1 328 ? 51.32779 -1.50880 42.40187 1.000 24.64501 328 LYS D O 1
ATOM 11490 N N . VAL D 1 329 ? 50.30206 -0.69263 44.22791 1.000 26.47463 329 VAL D N 1
ATOM 11491 C CA . VAL D 1 329 ? 51.34831 -1.19379 45.11867 1.000 24.24515 329 VAL D CA 1
ATOM 11492 C C . VAL D 1 329 ? 51.24890 -2.70453 45.25489 1.000 23.62210 329 VAL D C 1
ATOM 11493 O O . VAL D 1 329 ? 52.26196 -3.41352 45.19358 1.000 29.86278 329 VAL D O 1
ATOM 11497 N N . TYR D 1 330 ? 50.03034 -3.22514 45.43220 1.000 20.80247 330 TYR D N 1
ATOM 11498 C CA . TYR D 1 330 ? 49.84310 -4.67454 45.46411 1.000 26.14468 330 TYR D CA 1
ATOM 11499 C C . TYR D 1 330 ? 50.36049 -5.32431 44.18127 1.000 31.07087 330 TYR D C 1
ATOM 11500 O O . TYR D 1 330 ? 50.98838 -6.39061 44.22570 1.000 26.23826 330 TYR D O 1
ATOM 11509 N N A GLU D 1 331 ? 50.09101 -4.70519 43.02812 0.512 26.34611 331 GLU D N 1
ATOM 11510 N N B GLU D 1 331 ? 50.09904 -4.69148 43.02979 0.488 26.34663 331 GLU D N 1
ATOM 11511 C CA A GLU D 1 331 ? 50.60700 -5.22666 41.76518 0.512 28.17986 331 GLU D CA 1
ATOM 11512 C CA B GLU D 1 331 ? 50.59036 -5.20159 41.75082 0.488 28.19911 331 GLU D CA 1
ATOM 11513 C C A GLU D 1 331 ? 52.12921 -5.20953 41.75798 0.512 28.95783 331 GLU D C 1
ATOM 11514 C C B GLU D 1 331 ? 52.11525 -5.17860 41.70180 0.488 28.97844 331 GLU D C 1
ATOM 11515 O O A GLU D 1 331 ? 52.77245 -6.18972 41.36734 0.512 27.74851 331 GLU D O 1
ATOM 11516 O O B GLU D 1 331 ? 52.74526 -6.13519 41.23632 0.488 27.65534 331 GLU D O 1
ATOM 11527 N N . PHE D 1 332 ? 52.72143 -4.08843 42.17993 1.000 27.29328 332 PHE D N 1
ATOM 11528 C CA . PHE D 1 332 ? 54.17395 -3.99617 42.26445 1.000 28.90864 332 PHE D CA 1
ATOM 11529 C C . PHE D 1 332 ? 54.75484 -5.13071 43.09983 1.000 31.90939 332 PHE D C 1
ATOM 11530 O O . PHE D 1 332 ? 55.78210 -5.72053 42.74187 1.000 30.46687 332 PHE D O 1
ATOM 11538 N N . LEU D 1 333 ? 54.10187 -5.46018 44.20818 1.000 27.35434 333 LEU D N 1
ATOM 11539 C CA . LEU D 1 333 ? 54.54544 -6.53141 45.08914 1.000 27.74040 333 LEU D CA 1
ATOM 11540 C C . LEU D 1 333 ? 54.13610 -7.91836 44.60754 1.000 31.37451 333 LEU D C 1
ATOM 11541 O O . LEU D 1 333 ? 54.41697 -8.89579 45.30204 1.000 34.52345 333 LEU D O 1
ATOM 11546 N N . GLY D 1 334 ? 53.47222 -8.03022 43.45772 1.000 26.66216 334 GLY D N 1
ATOM 11547 C CA . GLY D 1 334 ? 53.08130 -9.32521 42.92248 1.000 26.59952 334 GLY D CA 1
ATOM 11548 C C . GLY D 1 334 ? 51.90165 -9.98693 43.59475 1.000 32.61964 334 GLY D C 1
ATOM 11549 O O . GLY D 1 334 ? 51.74482 -11.20673 43.47885 1.000 29.22556 334 GLY D O 1
ATOM 11550 N N . VAL D 1 335 ? 51.06144 -9.22619 44.29942 1.000 25.74677 335 VAL D N 1
ATOM 11551 C CA . VAL D 1 335 ? 49.92762 -9.79360 45.02581 1.000 30.77490 335 VAL D CA 1
ATOM 11552 C C . VAL D 1 335 ? 48.65427 -9.00782 44.71868 1.000 34.51411 335 VAL D C 1
ATOM 11553 O O . VAL D 1 335 ? 47.90227 -8.63612 45.62957 1.000 26.68619 335 VAL D O 1
ATOM 11557 N N . ALA D 1 336 ? 48.38060 -8.78553 43.42558 1.000 25.97157 336 ALA D N 1
ATOM 11558 C CA . ALA D 1 336 ? 47.29904 -7.87952 43.04488 1.000 27.16902 336 ALA D CA 1
ATOM 11559 C C . ALA D 1 336 ? 45.92442 -8.35257 43.52732 1.000 27.51549 336 ALA D C 1
ATOM 11560 O O . ALA D 1 336 ? 45.05286 -7.52171 43.79827 1.000 31.56514 336 ALA D O 1
ATOM 11562 N N . ASP D 1 337 ? 45.67869 -9.65571 43.63496 1.000 26.80056 337 ASP D N 1
ATOM 11563 C CA . ASP D 1 337 ? 44.32579 -10.03790 44.01608 1.000 32.15955 337 ASP D CA 1
ATOM 11564 C C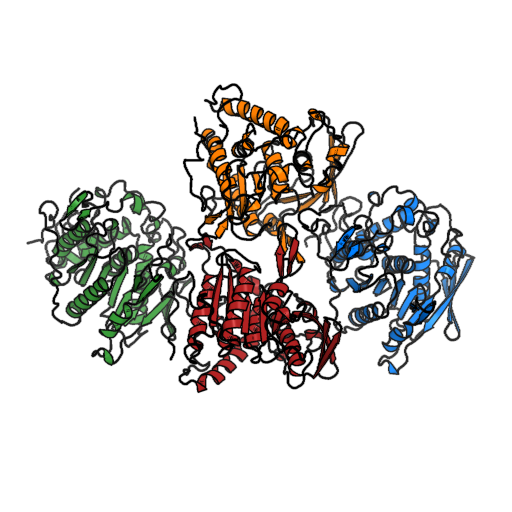 . ASP D 1 337 ? 44.14206 -10.14359 45.53364 1.000 23.29203 337 ASP D C 1
ATOM 11565 O O . ASP D 1 337 ? 43.08728 -10.58833 45.99109 1.000 27.21005 337 ASP D O 1
ATOM 11570 N N . ARG D 1 338 ? 45.10527 -9.68028 46.31912 1.000 23.22785 338 ARG D N 1
ATOM 11571 C CA . ARG D 1 338 ? 44.89485 -9.58670 47.75978 1.000 23.76748 338 ARG D CA 1
ATOM 11572 C C . ARG D 1 338 ? 44.14334 -8.32509 48.16939 1.000 20.60512 338 ARG D C 1
ATOM 11573 O O . ARG D 1 338 ? 43.88150 -8.13076 49.36367 1.000 23.48296 338 ARG D O 1
ATOM 11581 N N . ILE D 1 339 ? 43.80413 -7.45747 47.22350 1.000 21.37079 339 ILE D N 1
ATOM 11582 C CA . ILE D 1 339 ? 43.01859 -6.26265 47.50579 1.000 20.16805 339 ILE D CA 1
ATOM 11583 C C . ILE D 1 339 ? 41.72705 -6.38520 46.70617 1.000 23.74979 339 ILE D C 1
ATOM 11584 O O . ILE D 1 339 ? 41.76591 -6.67172 45.50144 1.000 20.36663 339 ILE D O 1
ATOM 11589 N N . GLY D 1 340 ? 40.59047 -6.26432 47.39609 1.000 21.85105 340 GLY D N 1
ATOM 11590 C CA . GLY D 1 340 ? 39.29706 -6.43384 46.76958 1.000 22.60477 340 GLY D CA 1
ATOM 11591 C C . GLY D 1 340 ? 38.38339 -5.24693 47.01831 1.000 21.73030 340 GLY D C 1
ATOM 11592 O O . GLY D 1 340 ? 38.56064 -4.47734 47.96180 1.000 20.01478 340 GLY D O 1
ATOM 11593 N N . PHE D 1 341 ? 37.38263 -5.11658 46.14327 1.000 22.27422 341 PHE D N 1
ATOM 11594 C CA . PHE D 1 341 ? 36.40479 -4.02590 46.17431 1.000 23.35583 341 PHE D CA 1
ATOM 11595 C C . PHE D 1 341 ? 35.01110 -4.63027 46.04884 1.000 25.98772 341 PHE D C 1
ATOM 11596 O O . PHE D 1 341 ? 34.77950 -5.44684 45.15067 1.000 25.01107 341 PHE D O 1
ATOM 11604 N N . ALA D 1 342 ? 34.08025 -4.24668 46.94974 1.000 23.53370 342 ALA D N 1
ATOM 11605 C CA . ALA D 1 342 ? 32.73093 -4.83998 46.91930 1.000 26.29814 342 ALA D CA 1
ATOM 11606 C C . ALA D 1 342 ? 31.70580 -3.85870 47.51203 1.000 29.70224 342 ALA D C 1
ATOM 11607 O O . ALA D 1 342 ? 31.25008 -3.98599 48.65295 1.000 25.24895 342 ALA D O 1
ATOM 11609 N N . LEU D 1 343 ? 31.31169 -2.87379 46.70309 1.000 22.71599 343 LEU D N 1
ATOM 11610 C CA . LEU D 1 343 ? 30.17097 -2.02540 47.00084 1.000 26.31542 343 LEU D CA 1
ATOM 11611 C C . LEU D 1 343 ? 28.89765 -2.70225 46.51124 1.000 22.25533 343 LEU D C 1
ATOM 11612 O O . LEU D 1 343 ? 28.93120 -3.53508 45.60968 1.000 28.65530 343 LEU D O 1
ATOM 11617 N N . ARG D 1 344 ? 27.76980 -2.36699 47.12956 1.000 25.97158 344 ARG D N 1
ATOM 11618 C CA . ARG D 1 344 ? 26.50310 -2.98627 46.75567 1.000 26.61734 344 ARG D CA 1
ATOM 11619 C C . ARG D 1 344 ? 25.41276 -1.92033 46.74540 1.000 30.67477 344 ARG D C 1
ATOM 11620 O O . ARG D 1 344 ? 25.66691 -0.74032 47.01695 1.000 26.81694 344 ARG D O 1
ATOM 11628 N N . ASP D 1 345 ? 24.18938 -2.34382 46.41716 1.000 26.22046 345 ASP D N 1
ATOM 11629 C CA . ASP D 1 345 ? 23.04051 -1.43741 46.39781 1.000 31.01513 345 ASP D CA 1
ATOM 11630 C C . ASP D 1 345 ? 22.81213 -0.80688 47.76673 1.000 29.34306 345 ASP D C 1
ATOM 11631 O O . ASP D 1 345 ? 23.06495 -1.41441 48.80763 1.000 30.21335 345 ASP D O 1
ATOM 11636 N N . GLY D 1 346 ? 22.28874 0.40659 47.77261 1.000 30.89865 346 GLY D N 1
ATOM 11637 C CA . GLY D 1 346 ? 21.85660 0.99303 49.02392 1.000 26.02177 346 GLY D CA 1
ATOM 11638 C C . GLY D 1 346 ? 22.86553 1.95012 49.63003 1.000 26.51530 346 GLY D C 1
ATOM 11639 O O . GLY D 1 346 ? 23.85114 2.37027 49.01178 1.000 27.21683 346 GLY D O 1
ATOM 11640 N N A SER D 1 347 ? 22.59684 2.29858 50.88848 0.440 25.36332 347 SER D N 1
ATOM 11641 N N B SER D 1 347 ? 22.61073 2.28543 50.89328 0.560 25.31094 347 SER D N 1
ATOM 11642 C CA A SER D 1 347 ? 23.29008 3.41133 51.52492 0.440 29.60820 347 SER D CA 1
ATOM 11643 C CA B SER D 1 347 ? 23.32379 3.39253 51.51560 0.560 29.62921 347 SER D CA 1
ATOM 11644 C C A SER D 1 347 ? 24.01631 2.98772 52.79621 0.440 29.90961 347 SER D C 1
ATOM 11645 C C B SER D 1 347 ? 24.00794 2.97356 52.81137 0.560 29.94177 347 SER D C 1
ATOM 11646 O O A SER D 1 347 ? 24.47174 1.84422 52.91213 0.440 28.46255 347 SER D O 1
ATOM 11647 O O B SER D 1 347 ? 24.42237 1.81808 52.96067 0.560 28.46077 347 SER D O 1
ATOM 11652 N N . HIS D 1 348 ? 24.12413 3.91032 53.75357 1.000 27.64705 348 HIS D N 1
ATOM 11653 C CA . HIS D 1 348 ? 24.95100 3.71445 54.93916 1.000 27.52155 348 HIS D CA 1
ATOM 11654 C C . HIS D 1 348 ? 24.36821 2.69192 55.91205 1.000 21.78323 348 HIS D C 1
ATOM 11655 O O . HIS D 1 348 ? 23.58277 3.05916 56.79875 1.000 23.05932 348 HIS D O 1
ATOM 11662 N N . ALA D 1 349 ? 24.77779 1.42610 55.79115 1.000 21.47152 349 ALA D N 1
ATOM 11663 C CA . ALA D 1 349 ? 24.30766 0.35944 56.67167 1.000 26.67931 349 ALA D CA 1
ATOM 11664 C C . ALA D 1 349 ? 25.28761 -0.80124 56.65728 1.000 25.66379 349 ALA D C 1
ATOM 11665 O O . ALA D 1 349 ? 26.11837 -0.93020 55.75547 1.000 25.56206 349 ALA D O 1
ATOM 11667 N N . ILE D 1 350 ? 25.16975 -1.64861 57.67454 1.000 26.44860 350 ILE D N 1
ATOM 11668 C CA . ILE D 1 350 ? 25.70139 -3.00859 57.63844 1.000 23.57312 350 ILE D CA 1
ATOM 11669 C C . ILE D 1 350 ? 24.57694 -3.90279 57.13423 1.000 25.83922 350 ILE D C 1
ATOM 11670 O O . ILE D 1 350 ? 23.57551 -4.08568 57.82420 1.000 28.65794 350 ILE D O 1
ATOM 11675 N N . THR D 1 351 ? 24.73362 -4.47627 55.94514 1.000 22.79273 351 THR D N 1
ATOM 11676 C CA . THR D 1 351 ? 23.71068 -5.36556 55.42008 1.000 27.05924 351 THR D CA 1
ATOM 11677 C C . THR D 1 351 ? 24.22057 -6.79722 55.43336 1.000 28.87950 351 THR D C 1
ATOM 11678 O O . THR D 1 351 ? 25.41935 -7.04879 55.58615 1.000 25.45124 351 THR D O 1
ATOM 11682 N N . GLU D 1 352 ? 23.28819 -7.74179 55.28439 1.000 31.84858 352 GLU D N 1
ATOM 11683 C CA . GLU D 1 352 ? 23.68684 -9.14208 55.19873 1.000 31.60926 352 GLU D CA 1
ATOM 11684 C C . GLU D 1 352 ? 24.63407 -9.36550 54.02647 1.000 34.22810 352 GLU D C 1
ATOM 11685 O O . GLU D 1 352 ? 25.58634 -10.15147 54.12770 1.000 31.26967 352 GLU D O 1
ATOM 11691 N N . GLU D 1 353 ? 24.39913 -8.66925 52.90794 1.000 22.63058 353 GLU D N 1
ATOM 11692 C CA . GLU D 1 353 ? 25.27911 -8.81907 51.75299 1.000 27.85560 353 GLU D CA 1
ATOM 11693 C C . GLU D 1 353 ? 26.70528 -8.35810 52.05297 1.000 29.86465 353 GLU D C 1
ATOM 11694 O O . GLU D 1 353 ? 27.66773 -8.91865 51.51053 1.000 26.50848 353 GLU D O 1
ATOM 11700 N N . ASP D 1 354 ? 26.86530 -7.31699 52.87266 1.000 26.92836 354 ASP D N 1
ATOM 11701 C CA . ASP D 1 354 ? 28.21156 -6.88275 53.24256 1.000 31.23995 354 ASP D CA 1
ATOM 11702 C C . ASP D 1 354 ? 28.95427 -7.97563 54.00691 1.000 22.49162 354 ASP D C 1
ATOM 11703 O O . ASP D 1 354 ? 30.16221 -8.16953 53.82198 1.000 23.06336 354 ASP D O 1
ATOM 11708 N N . VAL D 1 355 ? 28.26507 -8.65529 54.91652 1.000 23.65192 355 VAL D N 1
ATOM 11709 C CA . VAL D 1 355 ? 28.93029 -9.67428 55.72174 1.000 21.59284 355 VAL D CA 1
ATOM 11710 C C . VAL D 1 355 ? 29.23366 -10.90928 54.88014 1.000 24.09063 355 VAL D C 1
ATOM 11711 O O . VAL D 1 355 ? 30.31067 -11.50897 54.99485 1.000 25.48600 355 VAL D O 1
ATOM 11715 N N . ASN D 1 356 ? 28.30388 -11.30089 54.00608 1.000 23.77777 356 ASN D N 1
ATOM 11716 C CA . ASN D 1 356 ? 28.57045 -12.42243 53.10950 1.000 28.49470 356 ASN D CA 1
ATOM 11717 C C . ASN D 1 356 ? 29.72061 -12.12100 52.15296 1.000 28.52339 356 ASN D C 1
ATOM 11718 O O . ASN D 1 356 ? 30.50295 -13.01891 51.82043 1.000 28.27447 356 ASN D O 1
ATOM 11723 N N . ASN D 1 357 ? 29.82265 -10.87589 51.66845 1.000 22.78385 357 ASN D N 1
ATOM 11724 C CA . ASN D 1 357 ? 30.98596 -10.48979 50.87092 1.000 24.11619 357 ASN D CA 1
ATOM 11725 C C . ASN D 1 357 ? 32.27789 -10.65820 51.66420 1.000 21.84544 357 ASN D C 1
ATOM 11726 O O . ASN D 1 357 ? 33.28128 -11.15512 51.13567 1.000 22.82001 357 ASN D O 1
ATOM 11731 N N . LEU D 1 358 ? 32.28684 -10.20746 52.92422 1.000 21.60613 358 LEU D N 1
ATOM 11732 C CA . LEU D 1 358 ? 33.46667 -10.38894 53.76288 1.000 26.55681 358 LEU D CA 1
ATOM 11733 C C . LEU D 1 358 ? 33.80296 -11.86574 53.89538 1.000 23.59682 358 LEU D C 1
ATOM 11734 O O . LEU D 1 358 ? 34.96034 -12.27143 53.73864 1.000 22.17495 358 LEU D O 1
ATOM 11739 N N . LEU D 1 359 ? 32.79378 -12.67959 54.19515 1.000 25.10317 359 LEU D N 1
ATOM 11740 C CA . LEU D 1 359 ? 33.02332 -14.09887 54.45362 1.000 25.50658 359 LEU D CA 1
ATOM 11741 C C . LEU D 1 359 ? 33.49360 -14.81237 53.19427 1.000 22.91492 359 LEU D C 1
ATOM 11742 O O . LEU D 1 359 ? 34.32988 -15.71954 53.26491 1.000 25.57272 359 LEU D O 1
ATOM 11747 N N . ASP D 1 360 ? 32.98375 -14.40629 52.02699 1.000 24.99141 360 ASP D N 1
ATOM 11748 C CA . ASP D 1 360 ? 33.47018 -14.99641 50.78263 1.000 23.20223 360 ASP D CA 1
ATOM 11749 C C . ASP D 1 360 ? 34.91908 -14.61266 50.52858 1.000 26.96636 360 ASP D C 1
ATOM 11750 O O . ASP D 1 360 ? 35.71750 -15.43814 50.07313 1.000 22.83939 360 ASP D O 1
ATOM 11755 N N . PHE D 1 361 ? 35.27413 -13.36290 50.82171 1.000 21.60775 361 PHE D N 1
ATOM 11756 C CA . PHE D 1 361 ? 36.64869 -12.91222 50.64712 1.000 23.46595 361 PHE D CA 1
ATOM 11757 C C . PHE D 1 361 ? 37.58882 -13.62796 51.60269 1.000 24.23155 361 PHE D C 1
ATOM 11758 O O . PHE D 1 361 ? 38.72157 -13.95733 51.23639 1.000 23.54864 361 PHE D O 1
ATOM 11766 N N . CYS D 1 362 ? 37.15548 -13.82806 52.84722 1.000 22.75879 362 CYS D N 1
ATOM 11767 C CA . CYS D 1 362 ? 37.99374 -14.52046 53.81317 1.000 23.33890 362 CYS D CA 1
ATOM 11768 C C . CYS D 1 362 ? 38.17783 -15.98294 53.41986 1.000 23.90704 362 CYS D C 1
ATOM 11769 O O . CYS D 1 362 ? 39.29327 -16.51077 53.46271 1.000 25.39636 362 CYS D O 1
ATOM 11772 N N . ASP D 1 363 ? 37.08799 -16.65116 53.04717 1.000 20.45458 363 ASP D N 1
ATOM 11773 C CA . ASP D 1 363 ? 37.18528 -18.03042 52.56437 1.000 28.94932 363 ASP D CA 1
ATOM 11774 C C . ASP D 1 363 ? 38.16757 -18.13904 51.40522 1.000 32.27915 363 ASP D C 1
ATOM 11775 O O . ASP D 1 363 ? 38.89097 -19.13672 51.28422 1.000 29.11170 363 ASP D O 1
ATOM 11780 N N . TRP D 1 364 ? 38.19667 -17.12301 50.52951 1.000 28.71172 364 TRP D N 1
ATOM 11781 C CA . TRP D 1 364 ? 39.15603 -17.11138 49.42651 1.000 25.97340 364 TRP D CA 1
ATOM 11782 C C . TRP D 1 364 ? 40.57682 -16.94484 49.94127 1.000 29.64470 364 TRP D C 1
ATOM 11783 O O . TRP D 1 364 ? 41.45720 -17.75274 49.63267 1.000 24.58961 364 TRP D O 1
ATOM 11794 N N . GLN D 1 365 ? 40.82033 -15.88857 50.71996 1.000 22.94966 365 GLN D N 1
ATOM 11795 C CA . GLN D 1 365 ? 42.17100 -15.52759 51.11279 1.000 24.65181 365 GLN D CA 1
ATOM 11796 C C . GLN D 1 365 ? 42.73598 -16.45431 52.18167 1.000 25.06329 365 GLN D C 1
ATOM 11797 O O . GLN D 1 365 ? 43.95662 -16.61542 52.26874 1.000 28.03290 365 GLN D O 1
ATOM 11803 N N . LEU D 1 366 ? 41.88593 -17.01994 53.02754 1.000 25.61383 366 LEU D N 1
ATOM 11804 C CA . LEU D 1 366 ? 42.36664 -17.80097 54.16207 1.000 29.37560 366 LEU D CA 1
ATOM 11805 C C . LEU D 1 366 ? 42.19019 -19.29772 53.97834 1.000 27.82784 366 LEU D C 1
ATOM 11806 O O . LEU D 1 366 ? 42.92303 -20.07504 54.59942 1.000 33.28312 366 LEU D O 1
ATOM 11811 N N . ARG D 1 367 ? 41.23901 -19.71923 53.15094 1.000 30.13952 367 ARG D N 1
ATOM 11812 C CA . ARG D 1 367 ? 40.97431 -21.13149 52.92340 1.000 29.39180 367 ARG D CA 1
ATOM 11813 C C . ARG D 1 367 ? 41.14750 -21.54384 51.46735 1.000 29.70950 367 ARG D C 1
ATOM 11814 O O . ARG D 1 367 ? 41.06032 -22.73890 51.16356 1.000 31.59783 367 ARG D O 1
ATOM 11822 N N . GLY D 1 368 ? 41.40278 -20.59775 50.56349 1.000 34.44197 368 GLY D N 1
ATOM 11823 C CA . GLY D 1 368 ? 41.59513 -20.92480 49.16531 1.000 29.32769 368 GLY D CA 1
ATOM 11824 C C . GLY D 1 368 ? 40.35274 -21.36971 48.43825 1.000 37.23248 368 GLY D C 1
ATOM 11825 O O . GLY D 1 368 ? 40.45318 -22.06589 47.42276 1.000 39.17571 368 GLY D O 1
ATOM 11826 N N . ILE D 1 369 ? 39.17898 -20.98870 48.92081 1.000 29.89031 369 ILE D N 1
ATOM 11827 C CA . ILE D 1 369 ? 37.92460 -21.29014 48.24009 1.000 34.24598 369 ILE D CA 1
ATOM 11828 C C . ILE D 1 369 ? 37.63749 -20.21455 47.18853 1.000 43.92917 369 ILE D C 1
ATOM 11829 O O . ILE D 1 369 ? 37.60835 -19.01599 47.50101 1.000 28.24710 369 ILE D O 1
ATOM 11834 N N . GLN D 1 370 ? 37.40393 -20.64201 45.94286 1.000 41.06509 370 GLN D N 1
ATOM 11835 C CA . GLN D 1 370 ? 37.16119 -19.69543 44.85320 1.000 30.31178 370 GLN D CA 1
ATOM 11836 C C . GLN D 1 370 ? 35.92002 -18.85728 45.12705 1.000 34.61647 370 GLN D C 1
ATOM 11837 O O . GLN D 1 370 ? 34.85015 -19.41571 45.40919 1.000 47.90175 370 GLN D O 1
ATOM 11843 N N . PRO D 1 371 ? 36.00596 -17.52587 45.01791 1.000 34.42185 371 PRO D N 1
ATOM 11844 C CA . PRO D 1 371 ? 34.85928 -16.67805 45.39409 1.000 38.62453 371 PRO D CA 1
ATOM 11845 C C . PRO D 1 371 ? 33.72088 -16.64368 44.38907 1.000 49.98857 371 PRO D C 1
ATOM 11846 O O . PRO D 1 371 ? 32.58517 -16.34187 44.79223 1.000 46.33414 371 PRO D O 1
ATOM 11850 N N . THR D 1 372 ? 33.97892 -16.91171 43.10659 1.000 31.57818 372 THR D N 1
ATOM 11851 C CA . THR D 1 372 ? 32.97450 -16.72326 42.05670 1.000 45.60319 372 THR D CA 1
ATOM 11852 C C . THR D 1 372 ? 32.51728 -15.25819 41.95239 1.000 43.22437 372 THR D C 1
ATOM 11853 O O . THR D 1 372 ? 32.30868 -14.74749 40.84541 1.000 39.06844 372 THR D O 1
ATOM 11857 N N . LYS D 1 373 ? 32.35297 -14.56897 43.07935 1.000 37.95543 373 LYS D N 1
ATOM 11858 C CA . LYS D 1 373 ? 32.18383 -13.12063 43.05572 1.000 33.79630 373 LYS D CA 1
ATOM 11859 C C . LYS D 1 373 ? 33.47370 -12.42627 42.60132 1.000 28.39942 373 LYS D C 1
ATOM 11860 O O . LYS D 1 373 ? 34.57641 -12.79277 43.01342 1.000 31.06918 373 LYS D O 1
ATOM 11866 N N . ASP D 1 374 ? 33.33227 -11.41212 41.75272 1.000 24.62455 374 ASP D N 1
ATOM 11867 C CA . ASP D 1 374 ? 34.46669 -10.67125 41.20635 1.000 25.11064 374 ASP D CA 1
ATOM 11868 C C . ASP D 1 374 ? 34.81321 -9.52223 42.15879 1.000 28.60019 374 ASP D C 1
ATOM 11869 O O . ASP D 1 374 ? 34.07683 -8.54114 42.24660 1.000 33.87456 374 ASP D O 1
ATOM 11874 N N . PHE D 1 375 ? 35.93427 -9.62896 42.85738 1.000 20.83561 375 PHE D N 1
ATOM 11875 C CA . PHE D 1 375 ? 36.35152 -8.58116 43.79730 1.000 23.88907 375 PHE D CA 1
ATOM 11876 C C . PHE D 1 375 ? 37.28101 -7.54935 43.16915 1.000 20.74883 375 PHE D C 1
ATOM 11877 O O . PHE D 1 375 ? 37.79559 -6.67095 43.87166 1.000 23.26260 375 PHE D O 1
ATOM 11885 N N . SER D 1 376 ? 37.50676 -7.61744 41.86455 1.000 22.52132 376 SER D N 1
ATOM 11886 C CA . SER D 1 376 ? 38.50076 -6.77687 41.21591 1.000 18.92426 376 SER D CA 1
ATOM 11887 C C . SER D 1 376 ? 37.90231 -5.61035 40.44310 1.000 23.64897 376 SER D C 1
ATOM 11888 O O . SER D 1 376 ? 38.65736 -4.78951 39.91188 1.000 24.78667 376 SER D O 1
ATOM 11891 N N . THR D 1 377 ? 36.58063 -5.51946 40.34777 1.000 22.42583 377 THR D N 1
ATOM 11892 C CA . THR D 1 377 ? 35.95381 -4.54332 39.46146 1.000 25.64532 377 THR D CA 1
ATOM 11893 C C . THR D 1 377 ? 34.91240 -3.73504 40.23328 1.000 24.99431 377 THR D C 1
ATOM 11894 O O . THR D 1 377 ? 34.74362 -3.88380 41.44811 1.000 23.43801 377 THR D O 1
ATOM 11898 N N . SER D 1 378 ? 34.22115 -2.85473 39.51458 1.000 22.73310 378 SER D N 1
ATOM 11899 C CA . SER D 1 378 ? 33.18488 -2.01314 40.09317 1.000 23.75571 378 SER D CA 1
ATOM 11900 C C . SER D 1 378 ? 32.33422 -1.47804 38.95277 1.000 26.89045 378 SER D C 1
ATOM 11901 O O . SER D 1 378 ? 32.61381 -1.72246 37.77573 1.000 24.46717 378 SER D O 1
ATOM 11904 N N . ARG D 1 379 ? 31.30402 -0.72333 39.31349 1.000 24.49607 379 ARG D N 1
ATOM 11905 C CA . ARG D 1 379 ? 30.48651 -0.02589 38.32913 1.000 26.46315 379 ARG D CA 1
ATOM 11906 C C . ARG D 1 379 ? 31.17636 1.20478 37.75461 1.000 28.99270 379 ARG D C 1
ATOM 11907 O O . ARG D 1 379 ? 30.68304 1.76638 36.77266 1.000 24.32593 379 ARG D O 1
ATOM 11915 N N . PHE D 1 380 ? 32.31338 1.61832 38.31378 1.000 23.05246 380 PHE D N 1
ATOM 11916 C CA . PHE D 1 380 ? 33.00113 2.82634 37.87062 1.000 23.58730 380 PHE D CA 1
ATOM 11917 C C . PHE D 1 380 ? 34.06764 2.49171 36.83748 1.000 25.34542 380 PHE D C 1
ATOM 11918 O O . PHE D 1 380 ? 34.87721 1.58569 37.04958 1.000 26.77595 380 PHE D O 1
ATOM 11926 N N . ALA D 1 381 ? 34.10393 3.25828 35.74745 1.000 24.20141 381 ALA D N 1
ATOM 11927 C CA . ALA D 1 381 ? 35.22265 3.13249 34.82562 1.000 23.76617 381 ALA D CA 1
ATOM 11928 C C . ALA D 1 381 ? 36.51107 3.54828 35.52370 1.000 28.54222 381 ALA D C 1
ATOM 11929 O O . ALA D 1 381 ? 36.50686 4.32838 36.47990 1.000 31.26106 381 ALA D O 1
ATOM 11931 N N . ILE D 1 382 ? 37.62830 3.02350 35.04434 1.000 23.11137 382 ILE D N 1
ATOM 11932 C CA . ILE D 1 382 ? 38.92037 3.54347 35.46992 1.000 27.78815 382 ILE D CA 1
ATOM 11933 C C . ILE D 1 382 ? 39.24623 4.75684 34.60458 1.000 31.15434 382 ILE D C 1
ATOM 11934 O O . ILE D 1 382 ? 39.42090 4.64117 33.38739 1.000 25.09305 382 ILE D O 1
ATOM 11939 N N . ASP D 1 383 ? 39.32330 5.92297 35.24572 1.000 30.57626 383 ASP D N 1
ATOM 11940 C CA . ASP D 1 383 ? 39.34038 7.21637 34.57444 1.000 27.94163 383 ASP D CA 1
ATOM 11941 C C . ASP D 1 383 ? 40.77151 7.63212 34.25430 1.000 26.70623 383 ASP D C 1
ATOM 11942 O O . ASP D 1 383 ? 41.56467 7.83466 35.18358 1.000 31.27813 383 ASP D O 1
ATOM 11947 N N . PRO D 1 384 ? 41.14009 7.79349 32.98125 1.000 28.68279 384 PRO D N 1
ATOM 11948 C CA . PRO D 1 384 ? 42.49252 8.28478 32.66456 1.000 30.44466 384 PRO D CA 1
ATOM 11949 C C . PRO D 1 384 ? 42.86036 9.57335 33.38473 1.000 27.34906 384 PRO D C 1
ATOM 11950 O O . PRO D 1 384 ? 44.04510 9.82005 33.61838 1.000 31.42752 384 PRO D O 1
ATOM 11954 N N . ALA D 1 385 ? 41.87842 10.39914 33.75306 1.000 31.06803 385 ALA D N 1
ATOM 11955 C CA . ALA D 1 385 ? 42.19605 11.66741 34.40010 1.000 34.47534 385 ALA D CA 1
ATOM 11956 C C . ALA D 1 385 ? 42.90691 11.45312 35.72563 1.000 42.02930 385 ALA D C 1
ATOM 11957 O O . ALA D 1 385 ? 43.76487 12.25911 36.10419 1.000 35.58508 385 ALA D O 1
ATOM 11959 N N . TRP D 1 386 ? 42.57456 10.38038 36.45187 1.000 37.63390 386 TRP D N 1
ATOM 11960 C CA . TRP D 1 386 ? 43.24951 10.14450 37.71824 1.000 43.73685 386 TRP D CA 1
ATOM 11961 C C . TRP D 1 386 ? 44.16112 8.93020 37.71252 1.000 46.09341 386 TRP D C 1
ATOM 11962 O O . TRP D 1 386 ? 45.07046 8.86383 38.54346 1.000 47.43314 386 TRP D O 1
ATOM 11973 N N . ASP D 1 387 ? 43.99713 8.01541 36.76271 1.000 42.99353 387 ASP D N 1
ATOM 11974 C CA . ASP D 1 387 ? 44.82621 6.81184 36.70627 1.000 47.97716 387 ASP D CA 1
ATOM 11975 C C . ASP D 1 387 ? 46.12713 7.07256 35.93786 1.000 49.90695 387 ASP D C 1
ATOM 11976 O O . ASP D 1 387 ? 46.40525 6.48527 34.89143 1.000 44.03258 387 ASP D O 1
ATOM 11981 N N . THR D 1 388 ? 46.94500 7.96344 36.49535 1.000 51.81479 388 THR D N 1
ATOM 11982 C CA . THR D 1 388 ? 48.19695 8.37000 35.86720 1.000 60.30354 388 THR D CA 1
ATOM 11983 C C . THR D 1 388 ? 49.43886 7.75673 36.52137 1.000 67.03104 388 THR D C 1
ATOM 11984 O O . THR D 1 388 ? 50.56193 8.06354 36.10334 1.000 59.42950 388 THR D O 1
ATOM 11988 N N . ILE D 1 389 ? 49.26800 6.88123 37.51004 1.000 68.94843 389 ILE D N 1
ATOM 11989 C CA . ILE D 1 389 ? 50.38706 6.24932 38.20254 1.000 67.63414 389 ILE D CA 1
ATOM 11990 C C . ILE D 1 389 ? 50.73086 4.93449 37.51450 1.000 70.09726 389 ILE D C 1
ATOM 11991 O O . ILE D 1 389 ? 49.84483 4.11516 37.23639 1.000 65.84911 389 ILE D O 1
ATOM 11996 N N . SER D 1 390 ? 52.01967 4.72838 37.24810 1.000 69.97348 390 SER D N 1
ATOM 11997 C CA . SER D 1 390 ? 52.52538 3.49385 36.66015 1.000 74.09940 390 SER D CA 1
ATOM 11998 C C . SER D 1 390 ? 53.30469 2.70022 37.70322 1.000 68.02021 390 SER D C 1
ATOM 11999 O O . SER D 1 390 ? 54.18448 3.24655 38.38193 1.000 68.88407 390 SER D O 1
ATOM 12002 N N . VAL D 1 391 ? 52.97243 1.42009 37.83360 1.000 61.11686 391 VAL D N 1
ATOM 12003 C CA . VAL D 1 391 ? 53.78953 0.48153 38.59859 1.000 53.99665 391 VAL D CA 1
ATOM 12004 C C . VAL D 1 391 ? 55.20029 0.55011 38.02181 1.000 57.54800 391 VAL D C 1
ATOM 12005 O O . VAL D 1 391 ? 55.38056 0.35224 36.81069 1.000 56.51243 391 VAL D O 1
ATOM 12009 N N . PRO D 1 392 ? 56.22470 0.86060 38.82983 1.000 57.82435 392 PRO D N 1
ATOM 12010 C CA . PRO D 1 392 ? 57.61639 0.92758 38.36383 1.000 52.64493 392 PRO D CA 1
ATOM 12011 C C . PRO D 1 392 ? 58.04457 -0.28736 37.53190 1.000 53.57488 392 PRO D C 1
ATOM 12012 O O . PRO D 1 392 ? 57.93033 -1.42194 38.00603 1.000 52.55142 392 PRO D O 1
#

InterPro domains:
  IPR001000 Glycoside hydrolase family 10 domain [PF00331] (362-694)
  IPR001000 Glycoside hydrolase family 10 domain [PR00134] (434-446)
  IPR001000 Glycoside hydrolase family 10 domain [PR00134] (488-499)
  IPR001000 Glycoside hydrolase family 10 domain [PR00134] (542-553)
  IPR001000 Glycoside hydrolase family 10 domain [PR00134] (569-581)
  IPR001000 Glycoside hydrolase family 10 domain [PS51760] (356-695)
  IPR001000 Glycoside hydrolase family 10 domain [SM00633] (403-696)
  IPR001119 S-layer homology domain [PF00395] (1989-2031)
  IPR001119 S-layer homology domain [PF00395] (2105-2147)
  IPR001119 S-layer homology domain [PS51272] (1985-2048)
  IPR001119 S-layer homology domain [PS51272] (2102-2159)
  IPR003305 Carbohydrate-binding, CenC-like [PF02018] (40-170)
  IPR003305 Carbohydrate-binding, CenC-like [PF02018] (194-327)
  IPR008979 Galactose-binding-like domain superfamily [SSF49785] (37-187)
  IPR008979 Galactose-binding-like domain superfamily [SSF49785] (193-345)
  IPR010502 Carbohydrate-binding domain, family 9 [PF06452] (714-870)
  IPR010502 Carbohydrate-binding domain, family 9 [PF06452] (885-1064)
  IPR010502 Carbohydrate-binding domain, family 9 [PF06452] (1082-1254)
  IPR017853 Glycoside hydrolase superfamily [SSF51445] (355-695)
  IPR025883 Cadherin-like beta-sandwich-like domain [PF12733] (1719-1804)

Sequence (1507 aa):
SENLYFQGHIETLPDSFTFYDGTKVQRLSDWPKRAQELKDLYQFYMYGYKPDTSVEDVTYSVNGNTLTITVKVGDKQASFNATVRLPQANSGYQPPYPVIISLGYLAGFNWQTWQFIDYSTNAVNRGYAVISFMPNDVARDDSSSYTGAFYTLYPHSNKVENDTGVLMAWAWGASKILDALEKGAIPEIDAKKAIVTGFSRYGKAALVAGAFDERFAVVNPHASGQGGAASFRRYSFAGKQYSWGVAGNAEAFSNLQGNTEGHWFNAVFREFKDPRQLPFDQHELIALCAPRTVLITGGYSDWGTNPEGTWVSFVGARKVYEEFLGVADRIGFALRDGSHAITEEDVVNNLLDFCDWQLRGIQPTKDFSTSRFAIDPAWDTISVPTLETLPDSFTFYDGTKVQRLSDWPKRAQELKDLYQFYMYGYKPDTSVEDVTYSVNGNTLTITVKVGDDKQASSFNATVRLPQANSGYQPPYPVIISLGYLAGFNWQTWQFIDYSTNAVNRGYAVISFMPNDVARDDSSYTGAFYTLYPHSNKVENDTGVLMAWAWGASKILDALEKGAIPEIDAKKAIVTGFSRYGKAALVAGAFDERFAVVNPHASGQGGAASFRYSFAGKQYSWGVAGNAEAFSNLQGNTEGHWFNAVFREFKDPRQLPFDQHELIALCAPRTVLITGGYSDWGTNPEGTWVSFVGARKVYEFLGVADRIGFALRDGSSHAITEEDVNNLLDFCDWQLRGIQPTKDFSTSRFAIDPAWDTISVPETLPDSFTFYDGTKVQRLSDWPKRAQELKDLYQFYMYGYKPDTSVEDVTYSVNGNTLTITVKVGDKQASSFNATVRLPQANSGYQPPYPVIISLGYLAGFNWQTWQFIDYSTNAVNRGYAVISSFMPNDVARDDSSYTGAFYTLYPHSNKVENDTGVLMAWAWGASKILDALEKGAIPEIDAKKAIVTGFSRYGKAALVAGAFDERFAVVNPHASGQGGAASFRYSFAGKQYSWGVAGNAEAFSNLQGNTEGHWFNAVFREFKDPRQLPFDQHELIALCAPRTVLITGGYSDWGTNPEGTWVSFVGARKVYEEFLGVADRIGFALRDGSHAITEEDVNNLLDFCDWQLRGIQPTKDFSTSRFAIDPAWDTISVPTSENLYFQQGHHIETLPDSFTFYDGTKVQRLSDWPKRAQELKDLYQFYMYGYKPDTTSVEDVTYSVNGNTLTITVKVGDKQASFNATVRLPQANSGYQPPYPVIISLGYLAGFNWQTWQFIDYSTNAVNRGYAVISFMMPNDVARDDSSYTGAFYTLYPHSNKVENDTGVLMAWAWGASKILDALEKGAIPEIDAKKAIVTGFSRYGKAALVAGAFDERFAVVNPHASGQGGAASFRYSFAGKQYSWGVAGNAEAFSNLQGNTEGHWFNAVFREFKDPRQLPFDQHELIALCAPRTVLITGGYSDWGTNPEGTWVSFVGARKVYEEFLGVADRIGFALRDGSSHAITEEDVNNLLDFCDWQLRGIQPTKDFSTSRFAIDPAWDTISVP

Foldseek 3Di:
DQPVVPVFDFDDFQFLQAAPVGHGNFAPVCNVVSLVVVLVQCQQQKFNDDDDPPQKDWDWDDDPQKIKIKIDHVPFIFIFIKGKDAADVQLVDFFQFFEEEEADALWWADPVVRDIGHCCVVQSSNGYMYIYGHLVQQPNQADPRDHRVCRNQPADQDRNRQGFSLSSSLVVSVSVLVNVVVVVDRRHDSQRYEYEYAACNLLSQLVNLLPPLSHQEGERELPAPSRLFWQVDAQQQDQDPVGGAHAAAHLQVCLDRNHVRSIGPNNNPDPGCSPRSHIRLSSNLSNPPGAYEYEFAPRARNRRNVRSVLSQLQVLLSNVLNPRSVRYFYYYYHDHRINDSVNVVVVSQSSCCSPVVDDHPDDRNDDSDDDDPSSNPHHRHDD/DFFQALQAAPVGDGNDALVSNVVSLVSVLVQCQQAKFFDDADCVQWDWDWADDPQKIKIWIDRPPFIDIFIKGKDAADVQLVDAFLFEEEEEAAALWWADPVVRDTGHCQVVQSSNRYMYIYGHLCQQPNQAPPRDHRQCSNQPADQPRNRFGFSLSSSLVVSVSVLVHVVVPRDRSHDSQRYEYEYAACNLLSQLVNLLVPLSHQEGERELPAPNRLFWQPDAQQQDQDPVGGAHAAAHLQVCLDRNHNRSIGPNNNPDDGPVPRSGINLSSNLSNPPGAYEYEYAPRARNRGNVRSVLSQLLSLLSNVLNVRSVRYFYYYYHDDRTNDSVNVVVVSQSSCCSPVVDDHPDDRPDDSDDDDCVRSVHHRD/DFFQALQAAPVGDGNFDPVSNVVSLVVVLVQCQQQKFFDQAPCVQWDWDWDDDDQKIKIKIDHVPFIFIFIKGKDAADVQLVDAFLFEEEEEQAALWWADVVVRDTHHCVVVQNSNRYMYIYGHLCQQANQAPPRDHRVCRNQPADQPRNRQRFSLSSSLVVSVSVLVHVVVPVDRSHDSQRYEYEYAACNLLSQLVNLLPPLSHQEGERELPADNRLFWQPDFQQQDQDPVGGAHAAADLQVCLDRNHVSSIGPSNNPDPGPVPRSRIRLSSNLSNPPGAYEYEYAPRARNRRVVRSVLSQLQVLLSNVLNVNSVRYFYYYYHDDRTNDSVSVVVVSQSSCCSPVVDDHPDDRPDDSDDDDCVRSPHHRRD/DQPVVPQDDFDDAFALQAAPVGDGNDAPVVNVVSLVVVLVQCQQQKFNDQDDCVQKDWDWACDPQKIKIWIDHPNFIFIFIKGKDAADPQLVDFFLAEEEEEADALWWADPVVRDIHHCVVVQSSNGYMYIYGHLVQQPNQADPRDHRVCRNQPADQPRNRQGFSLSSSLVVSVSVLVHVVVPNDVRHDSQRYEYEYAACNLLSQLVNLLVPLSHQEGERELPAPNRLFWQPDFQQQNDDVVGGAHAAADLQVCCDRNHVRSIGPSNNPDPGPSPRSHTRLSSNLSNPPGAYEYEFAPRARNRGVVRSVLSQVSVLLSCVLNVNSVSYFYYHYHDHRISDSVRVVVVSLSSCCSPVVDDSVDHRNDDPDDDDPSRPPDHND

Organism: Caldicellulosiruptor acetigenus (strain ATCC 700853 / DSM 12137 / I77R1B) (NCBI:txid632335)

Solvent-accessible surface area: 57232 Å² total; per-residue (Å²): 130,68,11,32,4,12,82,4,79,2,10,33,5,22,9,0,5,15,15,159,104,50,78,100,1,103,159,103,86,34,10,90,126,10,14,92,36,0,27,63,19,0,16,78,61,0,0,1,64,72,24,88,72,90,97,20,74,6,69,89,67,67,121,70,107,46,0,39,0,25,1,102,24,64,128,106,113,13,58,10,80,1,63,14,93,52,9,126,70,130,20,68,69,127,67,79,9,4,0,0,0,2,3,7,132,14,15,2,65,48,181,165,80,170,124,145,74,81,19,12,53,30,0,8,89,69,0,0,0,6,0,8,4,88,1,55,61,0,0,91,37,63,80,61,42,57,5,9,1,8,65,12,44,90,43,35,118,124,74,105,49,8,6,0,0,0,3,0,0,4,11,0,0,5,4,0,0,23,0,8,95,116,36,8,12,106,69,12,34,18,170,74,0,0,0,6,4,49,25,86,46,0,12,0,0,0,0,1,0,0,16,7,119,74,0,21,0,0,4,0,6,5,5,3,8,0,0,0,0,2,17,13,5,66,39,59,51,66,89,16,119,65,24,88,9,30,122,22,44,57,26,78,68,0,29,32,151,94,24,3,11,4,0,6,32,55,0,71,132,32,183,56,14,119,102,5,45,0,0,0,2,0,0,0,0,6,0,10,66,35,11,0,0,2,3,2,2,12,31,7,52,35,17,4,7,6,0,10,5,3,1,0,2,6,0,43,42,0,0,95,22,31,63,29,31,98,90,4,0,2,1,12,10,104,34,62,76,33,27,40,88,90,6,5,50,11,3,0,45,0,0,12,49,45,38,56,50,85,132,30,87,72,17,7,51,52,31,106,16,22,66,24,35,2,5,48,10,8,58,50,21,91,223,141,80,12,32,49,0,5,36,13,163,112,45,78,107,2,126,156,105,82,19,8,82,134,10,12,98,44,0,24,63,20,0,17,72,65,0,0,1,63,92,22,114,43,102,95,21,84,22,55,81,66,65,48,25,46,2,0,25,0,20,1,78,17,65,160,85,100,16,56,6,22,0,27,13,92,50,8,87,84,140,19,68,72,139,64,77,10,6,0,0,0,1,1,0,11,12,2,1,14,42,32,32,42,88,98,25,78,60,16,15,52,33,0,9,98,71,0,0,0,4,0,13,0,6,0,35,28,0,0,119,38,44,80,52,41,54,21,9,0,9,68,0,39,81,42,37,111,138,78,116,51,8,5,0,0,0,4,0,0,4,11,0,0,16,8,0,1,28,0,13,106,146,42,9,12,105,70,13,29,19,182,71,0,0,0,8,3,4,16,61,6,0,10,0,0,0,0,1,0,0,13,16,118,77,0,22,0,0,5,0,6,6,4,3,9,0,0,0,0,1,21,38,39,66,42,59,51,87,124,15,59,12,4,80,9,30,120,23,44,57,26,77,68,0,29,34,145,89,26,2,11,8,0,6,31,52,0,68,124,29,167,41,28,120,111,5,39,0,0,0,1,0,0,0,0,6,0,12,66,34,12,0,0,2,4,2,3,12,35,16,52,26,16,4,6,7,0,11,4,1,1,0,2,3,0,40,42,0,0,94,24,40,64,25,31,88,87,4,0,2,2,12,12,9,34,26,18,4,11,35,87,81,7,3,54,16,2,0,45,0,0,11,52,43,24,57,54,78,140,35,147,84,81,7,53,79,30,70,16,79,78,66,114,69,9,43,68,5,82,57,82,150,67,12,31,51,0,7,34,15,159,112,46,81,112,2,134,167,102,89,27,13,89,121,11,14,92,36,0,26,62,18,0,13,75,61,0,0,1,58,95,16,97,44,99,78,29,74,9,68,84,61,72,114,68,54,16,0,32,0,28,2,93,14,63,156,74,105,16,60,8,22,0,28,13,87,62,12,118,87,121,22,67,71,150,72,78,10,5,0,0,0,1,1,0,12,12,3,2,57,60,192,146,83,117,106,26,72,72,18,13,51,32,0,11,94,72,0,0,0,3,0,16,0,6,0,23,17,0,0,100,38,65,80,62,41,66,12,10,0,8,66,1,35,79,43,39,116,141,78,114,52,8,4,0,0,0,3,0,0,5,11,0,0,16,7,0,0,24,0,11,89,120,41,10,11,106,73,12,30,18,150,72,0,0,0,8,3,4,17,55,5,0,11,0,0,0,0,2,0,0,18,18,115,71,0,19,0,0,5,1,4,5,5,3,10,0,0,0,0,1,20,38,42,65,43,56,54,83,125,17,121,60,25,84,10,31,120,23,43,58,26,76,65,0,31,32,144,89,27,2,11,6,0,8,32,51,0,73,117,32,172,38,28,152,105,4,45,0,0,0,1,0,0,0,0,7,0,11,67,38,11,0,0,2,3,2,3,13,46,20,50,36,16,5,7,8,0,11,4,1,1,0,2,3,0,44,42,0,0,89,23,38,65,26,34,97,91,5,0,2,2,12,9,71,63,80,81,18,11,31,83,97,7,4,49,12,2,0,46,0,0,11,51,44,31,59,58,81,140,32,146,80,81,8,52,82,32,112,16,79,79,62,112,72,7,44,63,4,85,54,29,181,102,88,57,38,18,9,67,3,68,6,17,61,33,29,42,4,8,33,11,157,107,39,76,111,1,131,164,106,80,34,10,87,122,10,13,91,37,0,32,62,21,0,17,74,62,0,0,1,66,69,21,86,58,93,95,20,71,4,60,81,50,67,82,79,92,41,0,32,0,21,1,82,23,73,148,89,96,14,55,12,78,2,53,14,90,58,10,127,93,126,17,73,72,149,63,85,12,5,0,0,0,3,3,10,125,12,8,1,17,48,37,99,65,5,85,97,75,79,19,13,52,31,0,8,99,65,0,0,0,6,0,8,5,98,4,44,62,0,0,90,26,42,75,42,42,14,15,10,0,7,36,6,44,72,44,46,118,123,70,108,52,8,4,0,0,0,2,0,0,3,7,0,0,9,2,0,1,22,0,10,102,120,40,9,12,110,67,14,34,22,167,72,0,0,0,4,4,7,16,30,16,0,12,0,0,0,0,1,0,0,18,9,115,75,0,21,0,0,4,0,8,5,6,4,9,0,0,0,0,2,18,10,1,60,31,59,52,31,66,17,68,11,3,76,9,20,124,23,43,58,26,77,66,0,29,31,146,93,22,3,7,4,0,6,33,48,0,74,136,32,186,54,19,112,102,5,41,0,1,0,7,0,0,0,0,6,0,11,67,34,11,0,0,2,4,2,2,11,5,8,24,36,17,4,7,6,0,12,5,3,1,0,5,14,0,48,33,0,0,90,22,38,63,25,34,89,92,4,0,2,2,14,10,60,21,18,65,26,16,42,89,89,6,4,53,11,2,0,41,0,0,8,55,45,28,65,55,84,130,25,141,80,80,7,61,69,24,93,12,9,65,16,42,4,12,51,35,45,94,52,79

Nearest PDB structures (foldseek):
  7nn3-assembly4_D  TM=1.003E+00  e=8.928E-86  Caldicellulosiruptor acetigenus I77R1B
  8tse-assembly1_A  TM=8.845E-01  e=1.157E-37  Ruminococcus flavefaciens 17
  8b48-assembly2_B  TM=8.764E-01  e=6.068E-30  Lentithecium fluviatile
  8tru-assembly1_A  TM=8.067E-01  e=2.364E-26  Fibrobacter succinogenes subsp. succinogenes S85
  6hsw-assembly3_C  TM=8.111E-01  e=8.169E-26  Teredinibacter turnerae T7901